Protein 2F1E (pdb70)

Solvent-accessible surface area: 7091 Å² total; per-residue (Å²): 181,69,138,24,111,10,102,15,52,40,124,79,46,68,179,132,21,50,50,135,120,41,136,34,19,9,15,20,20,1,143,4,91,3,55,8,62,36,27,4,77,3,51,33,70,48,24,79,26,29,22,65,73,50,178,71,111,126,85,122,31,108,0,0,78,53,59,106,19,104,10,140,64,70,86,55,48,135,32,103,25,65,52,111,16,95,40,84,114,10,84,11,59,7,44,0,33,4,26,0,84,110,54,51,133,36,100,3,98,9,81,70,35,105,7,113

Sequence (116 aa):
RYRVEVEVSPRFLAHQSTPDEGRYAFAYSIRIQNAGAVPARLVARHWQITDGNGRTEQVDGEGVVGEQPWLRPGEAFHYTSGVLLETEQGQMQGHYDMVADDGTEFIAPIAAFVLSRYRVEVEVSPRFLAHQSTPDEGRYAFAYSIRIQNAGAVPARLVARHWQITDGNGRTEQVDGEGVVGEQPWLRPGEAFHYTSGVLLETEQGQMQGHYDMVADDGTEFIAPIAAFVLSRYRVEVEVSPRFLAHQSTPDEGRYAFAYSIRIQNAGAVPARLVARHWQITDGNGRTEQVDGEGVVGEQPWLRPGEAFHYTSGVLLETEQGQMQGHYDMVADDGTEFIAPIAAFVLSRYRVEVEVSPRFLAHQSTPDEGRYAFAYSIRIQNAGAVPARLVARHWQITDGNGRTEQVDGEGVVGEQPWLRPGEAFHYTSGVLLETEQGQMQGHYDMVADDGTEFIAPIAAFVLSRYRVEVEVSPRFLAHQSTPDEGRYAFAYSIRIQNAGAVPARLVARHWQITDGNGRTEQVDGEGVVGEQPWLRPGEAFHYTSGVLLETEQGQMQGHYDMVADDGTEFIAPIAAFVLSRYRVEVEVSPRFLAHQSTPDEGRYAFAYSIRIQNAGAVPARLVARHWQITDGNGRTEQVDGEGVVGEQPWLRPGEAFHYTSGVLLETEQGQMQGHYDMVADDGTEFIAPIAAFVLSRYRVEVEVSPRFLAHQSTPDEGRYAFAYSIRIQNAGAVPARLVARHWQITDGNGRTEQVDGEGVVGEQPWLRPGEAFHYTSGVLLETEQGQMQGHYDMVADDGTEFIAPIAAFVLSRYRVEVEVSPRFLAHQSTPDEGRYAFAYSIRIQNAGAVPARLVARHWQITDGNGRTEQVDGEGVVGEQPWLRPGEAFHYTSGVLLETEQGQMQGHYDMVADDGTEFIAPIAAFVLSRYRVEVEVSPRFLAHQSTPDEGRYAFAYSIRIQNAGAVPARLVARHWQITDGNGRTEQVDGEGVVGEQPWLRPGEAFHYTSGVLLETEQGQMQGHYDMVADDGTEFIAPIAAFVLSRYRVEVEVSPRFLAHQSTPDEGRYAFAYSIRIQNAGAVPARLVARHWQITDGNGRTEQVDGEGVVGEQPWLRPGEAFHYTSGVLLETEQGQMQGHYDMVADDGTEFIAPIAAFVLSRYRVEVEVSPRFLAHQSTPDEGRYAFAYSIRIQNAGAVPARLVARHWQITDGNGRTEQVDGEGVVGEQPWLRPGEAFHYTSGVLLETEQGQMQGHYDMVADDGTEFIAPIAAFVLSRYRVEVEVSPRFLAHQSTPDEGRYAFAYSIRIQNAGAVPARLVARHWQITDGNGRTEQVDGEGVVGEQPWLRPGEAFHYTSGVLLETEQGQMQGHYDMVADDGTEFIAPIAAFVLSRYRVEVEVSPRFLAHQSTPDEGRYAFAYSIRIQNAGAVPARLVARHWQITDGNGRTEQVDGEGVVGEQPWLRPGEAFHYTSGVLLETEQGQMQGHYDMVADDGTEFIAPIAAFVLSRYRVEVEVSPRFLAHQSTPDEGRYAFAYSIRIQNAGAVPARLVARHWQITDGNGRTEQVDGEGVVGEQPWLRPGEAFHYTSGVLLETEQGQMQGHYDMVADDGTEFIAPIAAFVLSRYRVEVEVSPRFLAHQSTPDEGRYAFAYSIRIQNAGAVPARLVARHWQITDGNGRTEQVDGEGVVGEQPWLRPGEAFHYTSGVLLETEQGQMQGHYDMVADDGTEFIAPIAAFVLSRYRVEVEVSPRFLAHQSTPDEGRYAFAYSIRIQNAGAVPARLVARHWQITDGNGRTEQVDGEGVVGEQPWLRPGEAFHYTSGVLLETEQGQMQGHYDMVADDGTEFIAPIAAFVLSRYRVEVEVSPRFLAHQSTPDEGRYAFAYSIRIQNAGAVPARLVARHWQITDGNGRTEQVDGEGVVGEQPWLRPGEAFHYTSGVLLETEQGQMQGHYDMVADDGTEFIAPIAAFVLSRYRVEVEVSPRFLAHQSTPDEGRYAFAYSIRIQNAGAVPARLVARHWQITDGNGRTEQVDGEGVVGEQPWLRPGEAFHYTSGVLLETEQGQMQGHYDMVADDGTEFIAPIAAFVLSRYRVEVEVSPRFLAHQSTPDEGRYAFAYSIRIQNAGAVPARLVARHWQITDGNGRTEQVDGEGVVGEQPWLRPGEAFHYTSGVLLETEQGQMQGHYDMVADDGTEFIAPIAAFVLSRYRVEVEVSPRFLAHQSTPDEGRYAFAYSIRIQNAGAVPARLVARHWQITDGNGRTEQVDGEGVVGEQPWLRPGEAFHYTSGVLLETEQGQMQGHYDMVADDGTEFIAPIAAFVLS

CATH classification: 2.60.40.1470

Structure (mmCIF, N/CA/C/O backbone):
data_2F1E
#
_entry.id   2F1E
#
loop_
_atom_site.group_PDB
_atom_site.id
_atom_site.type_symbol
_atom_site.label_atom_id
_atom_site.label_alt_id
_atom_site.label_comp_id
_atom_site.label_asym_id
_atom_site.label_entity_id
_atom_site.label_seq_id
_atom_site.pdbx_PDB_ins_code
_atom_site.Cartn_x
_atom_site.Cartn_y
_atom_site.Cartn_z
_atom_site.occupancy
_atom_site.B_iso_or_equiv
_atom_site.auth_seq_id
_atom_site.auth_comp_id
_atom_site.auth_asym_id
_atom_site.auth_atom_id
_atom_site.pdbx_PDB_model_num
ATOM 1 N N . ARG A 1 6 ? 55.375 86.469 81.941 1.00 0.00 6 ARG A N 1
ATOM 2 C CA . ARG A 1 6 ? 54.072 86.766 82.606 1.00 0.00 6 ARG A CA 1
ATOM 3 C C . ARG A 1 6 ? 53.770 88.272 82.563 1.00 0.00 6 ARG A C 1
ATOM 4 O O . ARG A 1 6 ? 52.643 88.685 82.775 1.00 0.00 6 ARG A O 1
ATOM 25 N N . TYR A 1 7 ? 54.760 89.092 82.293 1.00 31.93 7 TYR A N 1
ATOM 26 C CA . TYR A 1 7 ? 54.521 90.567 82.240 1.00 29.59 7 TYR A CA 1
ATOM 27 C C . TYR A 1 7 ? 54.837 91.108 80.841 1.00 29.68 7 TYR A C 1
ATOM 28 O O . TYR A 1 7 ? 55.976 91.127 80.414 1.00 30.50 7 TYR A O 1
ATOM 46 N N . ARG A 1 8 ? 53.830 91.545 80.130 1.00 0.00 8 ARG A N 1
ATOM 47 C CA . ARG A 1 8 ? 54.047 92.090 78.756 1.00 0.00 8 ARG A CA 1
ATOM 48 C C . ARG A 1 8 ? 52.944 93.092 78.402 1.00 0.00 8 ARG A C 1
ATOM 49 O O . ARG A 1 8 ? 51.772 92.851 78.621 1.00 0.00 8 ARG A O 1
ATOM 70 N N . VAL A 1 9 ? 53.324 94.218 77.856 1.00 0.00 9 VAL A N 1
ATOM 71 C CA . VAL A 1 9 ? 52.331 95.267 77.472 1.00 0.00 9 VAL A CA 1
ATOM 72 C C . VAL A 1 9 ? 52.877 96.085 76.297 1.00 0.00 9 VAL A C 1
ATOM 73 O O . VAL A 1 9 ? 53.863 96.787 76.416 1.00 0.00 9 VAL A O 1
ATOM 86 N N . GLU A 1 10 ? 52.219 96.012 75.172 1.00 0.00 10 GLU A N 1
ATOM 87 C CA . GLU A 1 10 ? 52.641 96.786 73.969 1.00 0.00 10 GLU A CA 1
ATOM 88 C C . GLU A 1 10 ? 51.681 97.956 73.743 1.00 0.00 10 GLU A C 1
ATOM 89 O O . GLU A 1 10 ? 50.476 97.793 73.709 1.00 0.00 10 GLU A O 1
ATOM 101 N N . VAL A 1 11 ? 52.221 99.136 73.591 1.00 26.88 11 VAL A N 1
ATOM 102 C CA . VAL A 1 11 ? 51.370 100.343 73.366 1.00 26.83 11 VAL A CA 1
ATOM 103 C C . VAL A 1 11 ? 51.694 100.956 72.000 1.00 27.58 11 VAL A C 1
ATOM 104 O O . VAL A 1 11 ? 52.844 101.038 71.608 1.00 28.21 11 VAL A O 1
ATOM 117 N N . GLU A 1 12 ? 50.694 101.385 71.275 1.00 0.00 12 GLU A N 1
ATOM 118 C CA . GLU A 1 12 ? 50.936 101.994 69.933 1.00 0.00 12 GLU A CA 1
ATOM 119 C C . GLU A 1 12 ? 50.359 103.411 69.891 1.00 0.00 12 GLU A C 1
ATOM 120 O O . GLU A 1 12 ? 49.264 103.660 70.358 1.00 0.00 12 GLU A O 1
ATOM 132 N N . VAL A 1 13 ? 51.096 104.340 69.338 1.00 26.55 13 VAL A N 1
ATOM 133 C CA . VAL A 1 13 ? 50.609 105.750 69.263 1.00 26.45 13 VAL A CA 1
ATOM 134 C C . VAL A 1 13 ? 50.713 106.273 67.828 1.00 27.95 13 VAL A C 1
ATOM 135 O O . VAL A 1 13 ? 51.701 106.065 67.148 1.00 27.94 13 VAL A O 1
ATOM 148 N N . SER A 1 14 ? 49.688 106.951 67.366 1.00 0.00 14 SER A N 1
ATOM 149 C CA . SER A 1 14 ? 49.707 107.494 65.975 1.00 0.00 14 SER A CA 1
ATOM 150 C C . SER A 1 14 ? 49.409 109.004 65.981 1.00 0.00 14 SER A C 1
ATOM 151 O O . SER A 1 14 ? 48.277 109.407 66.174 1.00 0.00 14 SER A O 1
ATOM 159 N N . PRO A 1 15 ? 50.439 109.791 65.766 1.00 28.75 15 PRO A N 1
ATOM 160 C CA . PRO A 1 15 ? 50.235 111.269 65.747 1.00 30.20 15 PRO A CA 1
ATOM 161 C C . PRO A 1 15 ? 49.749 111.739 64.370 1.00 33.00 15 PRO A C 1
ATOM 162 O O . PRO A 1 15 ? 49.818 111.023 63.390 1.00 32.76 15 PRO A O 1
ATOM 173 N N . ARG A 1 16 ? 49.252 112.951 64.307 1.00 34.77 16 ARG A N 1
ATOM 174 C CA . ARG A 1 16 ? 48.743 113.512 63.017 1.00 37.64 16 ARG A CA 1
ATOM 175 C C . ARG A 1 16 ? 48.746 115.045 63.080 1.00 38.99 16 ARG A C 1
ATOM 176 O O . ARG A 1 16 ? 48.293 115.643 64.038 1.00 38.96 16 ARG A O 1
ATOM 197 N N . PHE A 1 17 ? 49.279 115.674 62.065 1.00 0.00 17 PHE A N 1
ATOM 198 C CA . PHE A 1 17 ? 49.352 117.171 62.039 1.00 0.00 17 PHE A CA 1
ATOM 199 C C . PHE A 1 17 ? 47.954 117.804 62.058 1.00 0.00 17 PHE A C 1
ATOM 200 O O . PHE A 1 17 ? 47.045 117.348 61.390 1.00 0.00 17 PHE A O 1
ATOM 217 N N . LEU A 1 18 ? 47.785 118.861 62.814 1.00 0.00 18 LEU A N 1
ATOM 218 C CA . LEU A 1 18 ? 46.457 119.549 62.880 1.00 0.00 18 LEU A CA 1
ATOM 219 C C . LEU A 1 18 ? 46.564 120.968 62.310 1.00 0.00 18 LEU A C 1
ATOM 220 O O . LEU A 1 18 ? 46.635 121.944 63.028 1.00 0.00 18 LEU A O 1
ATOM 236 N N . ALA A 1 19 ? 46.549 121.066 61.008 1.00 0.00 19 ALA A N 1
ATOM 237 C CA . ALA A 1 19 ? 46.620 122.395 60.319 1.00 0.00 19 ALA A CA 1
ATOM 238 C C . ALA A 1 19 ? 45.358 123.223 60.580 1.00 0.00 19 ALA A C 1
ATOM 239 O O . ALA A 1 19 ? 45.418 124.435 60.680 1.00 0.00 19 ALA A O 1
ATOM 246 N N . HIS A 1 20 ? 44.216 122.589 60.670 1.00 0.00 20 HIS A N 1
ATOM 247 C CA . HIS A 1 20 ? 42.951 123.356 60.901 1.00 0.00 20 HIS A CA 1
ATOM 248 C C . HIS A 1 20 ? 42.917 123.946 62.314 1.00 0.00 20 HIS A C 1
ATOM 249 O O . HIS A 1 20 ? 42.246 124.933 62.560 1.00 0.00 20 HIS A O 1
ATOM 263 N N . GLN A 1 21 ? 43.624 123.354 63.243 1.00 51.13 21 GLN A N 1
ATOM 264 C CA . GLN A 1 21 ? 43.617 123.886 64.640 1.00 51.59 21 GLN A CA 1
ATOM 265 C C . GLN A 1 21 ? 45.026 124.309 65.072 1.00 51.55 21 GLN A C 1
ATOM 266 O O . GLN A 1 21 ? 45.369 124.228 66.236 1.00 51.24 21 GLN A O 1
ATOM 280 N N . SER A 1 22 ? 45.843 124.758 64.149 1.00 52.26 22 SER A N 1
ATOM 281 C CA . SER A 1 22 ? 47.227 125.184 64.522 1.00 52.76 22 SER A CA 1
ATOM 282 C C . SER A 1 22 ? 47.750 126.257 63.559 1.00 51.68 22 SER A C 1
ATOM 283 O O . SER A 1 22 ? 47.455 126.241 62.379 1.00 52.15 22 SER A O 1
ATOM 291 N N . THR A 1 23 ? 48.546 127.169 64.056 1.00 0.00 23 THR A N 1
ATOM 292 C CA . THR A 1 23 ? 49.123 128.232 63.175 1.00 0.00 23 THR A CA 1
ATOM 293 C C . THR A 1 23 ? 50.657 128.177 63.261 1.00 0.00 23 THR A C 1
ATOM 294 O O . THR A 1 23 ? 51.253 128.756 64.147 1.00 0.00 23 THR A O 1
ATOM 305 N N . PRO A 1 24 ? 51.247 127.443 62.343 1.00 49.88 24 PRO A N 1
ATOM 306 C CA . PRO A 1 24 ? 52.733 127.303 62.375 1.00 51.02 24 PRO A CA 1
ATOM 307 C C . PRO A 1 24 ? 53.437 128.635 62.088 1.00 51.50 24 PRO A C 1
ATOM 308 O O . PRO A 1 24 ? 54.587 128.820 62.443 1.00 51.57 24 PRO A O 1
ATOM 319 N N . ASP A 1 25 ? 52.770 129.553 61.436 1.00 0.00 25 ASP A N 1
ATOM 320 C CA . ASP A 1 25 ? 53.421 130.862 61.112 1.00 0.00 25 ASP A CA 1
ATOM 321 C C . ASP A 1 25 ? 53.745 131.645 62.391 1.00 0.00 25 ASP A C 1
ATOM 322 O O . ASP A 1 25 ? 54.628 132.483 62.398 1.00 0.00 25 ASP A O 1
ATOM 331 N N . GLU A 1 26 ? 53.042 131.387 63.466 1.00 0.00 26 GLU A N 1
ATOM 332 C CA . GLU A 1 26 ? 53.321 132.128 64.737 1.00 0.00 26 GLU A CA 1
ATOM 333 C C . GLU A 1 26 ? 54.053 131.228 65.742 1.00 0.00 26 GLU A C 1
ATOM 334 O O . GLU A 1 26 ? 53.999 131.454 66.936 1.00 0.00 26 GLU A O 1
ATOM 346 N N . GLY A 1 27 ? 54.733 130.215 65.267 1.00 0.00 27 GLY A N 1
ATOM 347 C CA . GLY A 1 27 ? 55.470 129.299 66.189 1.00 0.00 27 GLY A CA 1
ATOM 348 C C . GLY A 1 27 ? 54.471 128.476 67.008 1.00 0.00 27 GLY A C 1
ATOM 349 O O . GLY A 1 27 ? 54.748 128.082 68.125 1.00 0.00 27 GLY A O 1
ATOM 353 N N . ARG A 1 28 ? 53.315 128.214 66.455 1.00 0.00 28 ARG A N 1
ATOM 354 C CA . ARG A 1 28 ? 52.290 127.414 67.188 1.00 0.00 28 ARG A CA 1
ATOM 355 C C . ARG A 1 28 ? 51.931 126.157 66.390 1.00 0.00 28 ARG A C 1
ATOM 356 O O . ARG A 1 28 ? 51.059 126.181 65.540 1.00 0.00 28 ARG A O 1
ATOM 377 N N . TYR A 1 29 ? 52.586 125.060 66.673 1.00 46.07 29 TYR A N 1
ATOM 378 C CA . TYR A 1 29 ? 52.280 123.788 65.948 1.00 43.41 29 TYR A CA 1
ATOM 379 C C . TYR A 1 29 ? 51.480 122.868 66.875 1.00 41.37 29 TYR A C 1
ATOM 380 O O . TYR A 1 29 ? 51.841 122.673 68.020 1.00 39.95 29 TYR A O 1
ATOM 398 N N . ALA A 1 30 ? 50.389 122.317 66.399 1.00 0.00 30 ALA A N 1
ATOM 399 C CA . ALA A 1 30 ? 49.565 121.431 67.280 1.00 0.00 30 ALA A CA 1
ATOM 400 C C . ALA A 1 30 ? 49.484 120.004 66.725 1.00 0.00 30 ALA A C 1
ATOM 401 O O . ALA A 1 30 ? 49.008 119.781 65.630 1.00 0.00 30 ALA A O 1
ATOM 408 N N . PHE A 1 31 ? 49.930 119.039 67.490 1.00 36.58 31 PHE A N 1
ATOM 409 C CA . PHE A 1 31 ? 49.863 117.618 67.034 1.00 36.29 31 PHE A CA 1
ATOM 410 C C . PHE A 1 31 ? 48.947 116.819 67.966 1.00 35.25 31 PHE A C 1
ATOM 411 O O . PHE A 1 31 ? 49.050 116.919 69.175 1.00 34.09 31 PHE A O 1
ATOM 428 N N . ALA A 1 32 ? 48.071 116.014 67.422 1.00 34.06 32 ALA A N 1
ATOM 429 C CA . ALA A 1 32 ? 47.166 115.188 68.278 1.00 32.35 32 ALA A CA 1
ATOM 430 C C . ALA A 1 32 ? 47.559 113.719 68.128 1.00 31.25 32 ALA A C 1
ATOM 431 O O . ALA A 1 32 ? 47.757 113.242 67.026 1.00 31.96 32 ALA A O 1
ATOM 438 N N . TYR A 1 33 ? 47.695 112.999 69.216 1.00 29.03 33 TYR A N 1
ATOM 439 C CA . TYR A 1 33 ? 48.102 111.563 69.096 1.00 27.15 33 TYR A CA 1
ATOM 440 C C . TYR A 1 33 ? 47.139 110.643 69.852 1.00 26.72 33 TYR A C 1
ATOM 441 O O . TYR A 1 33 ? 46.635 110.983 70.905 1.00 28.24 33 TYR A O 1
ATOM 459 N N . SER A 1 34 ? 46.891 109.474 69.316 1.00 0.00 34 SER A N 1
ATOM 460 C CA . SER A 1 34 ? 45.968 108.513 69.990 1.00 0.00 34 SER A CA 1
ATOM 461 C C . SER A 1 34 ? 46.783 107.406 70.662 1.00 0.00 34 SER A C 1
ATOM 462 O O . SER A 1 34 ? 47.767 106.937 70.125 1.00 0.00 34 SER A O 1
ATOM 470 N N . ILE A 1 35 ? 46.389 107.003 71.841 1.00 0.00 35 ILE A N 1
ATOM 471 C CA . ILE A 1 35 ? 47.139 105.941 72.577 1.00 0.00 35 ILE A CA 1
ATOM 472 C C . ILE A 1 35 ? 46.392 104.601 72.559 1.00 0.00 35 ILE A C 1
ATOM 473 O O . ILE A 1 35 ? 45.208 104.524 72.826 1.00 0.00 35 ILE A O 1
ATOM 489 N N . ARG A 1 36 ? 47.102 103.549 72.244 1.00 25.30 36 ARG A N 1
ATOM 490 C CA . ARG A 1 36 ? 46.485 102.191 72.199 1.00 25.64 36 ARG A CA 1
ATOM 491 C C . ARG A 1 36 ? 47.238 101.252 73.145 1.00 23.79 36 ARG A C 1
ATOM 492 O O . ARG A 1 36 ? 48.274 100.713 72.811 1.00 25.11 36 ARG A O 1
ATOM 513 N N . ILE A 1 37 ? 46.717 101.066 74.329 1.00 20.73 37 ILE A N 1
ATOM 514 C CA . ILE A 1 37 ? 47.381 100.173 75.330 1.00 18.17 37 ILE A CA 1
ATOM 515 C C . ILE A 1 37 ? 46.839 98.744 75.219 1.00 17.71 37 ILE A C 1
ATOM 516 O O . ILE A 1 37 ? 45.674 98.494 75.457 1.00 15.34 37 ILE A O 1
ATOM 532 N N . GLN A 1 38 ? 47.684 97.803 74.880 1.00 0.00 38 GLN A N 1
ATOM 533 C CA . GLN A 1 38 ? 47.236 96.380 74.776 1.00 0.00 38 GLN A CA 1
ATOM 534 C C . GLN A 1 38 ? 47.997 95.529 75.798 1.00 0.00 38 GLN A C 1
ATOM 535 O O . GLN A 1 38 ? 49.198 95.654 75.956 1.00 0.00 38 GLN A O 1
ATOM 549 N N . ASN A 1 39 ? 47.295 94.673 76.499 1.00 15.86 39 ASN A N 1
ATOM 550 C CA . ASN A 1 39 ? 47.959 93.816 77.527 1.00 17.88 39 ASN A CA 1
ATOM 551 C C . ASN A 1 39 ? 48.362 92.465 76.926 1.00 18.37 39 ASN A C 1
ATOM 552 O O . ASN A 1 39 ? 47.522 91.693 76.505 1.00 18.69 39 ASN A O 1
ATOM 563 N N . ALA A 1 40 ? 49.636 92.170 76.900 1.00 0.00 40 ALA A N 1
ATOM 564 C CA . ALA A 1 40 ? 50.095 90.859 76.348 1.00 0.00 40 ALA A CA 1
ATOM 565 C C . ALA A 1 40 ? 50.750 90.010 77.451 1.00 0.00 40 ALA A C 1
ATOM 566 O O . ALA A 1 40 ? 51.371 89.001 77.172 1.00 0.00 40 ALA A O 1
ATOM 573 N N . GLY A 1 41 ? 50.615 90.404 78.698 1.00 27.60 41 GLY A N 1
ATOM 574 C CA . GLY A 1 41 ? 51.224 89.614 79.809 1.00 28.62 41 GLY A CA 1
ATOM 575 C C . GLY A 1 41 ? 50.277 88.481 80.206 1.00 29.10 41 GLY A C 1
ATOM 576 O O . GLY A 1 41 ? 49.180 88.370 79.691 1.00 28.18 41 GLY A O 1
ATOM 580 N N . ALA A 1 42 ? 50.693 87.638 81.117 1.00 0.00 42 ALA A N 1
ATOM 581 C CA . ALA A 1 42 ? 49.822 86.507 81.554 1.00 0.00 42 ALA A CA 1
ATOM 582 C C . ALA A 1 42 ? 48.891 86.961 82.675 1.00 0.00 42 ALA A C 1
ATOM 583 O O . ALA A 1 42 ? 47.734 86.589 82.732 1.00 0.00 42 ALA A O 1
ATOM 590 N N . VAL A 1 43 ? 49.401 87.763 83.565 1.00 0.00 43 VAL A N 1
ATOM 591 C CA . VAL A 1 43 ? 48.574 88.262 84.706 1.00 0.00 43 VAL A CA 1
ATOM 592 C C . VAL A 1 43 ? 48.068 89.681 84.401 1.00 0.00 43 VAL A C 1
ATOM 593 O O . VAL A 1 43 ? 48.788 90.484 83.841 1.00 0.00 43 VAL A O 1
ATOM 606 N N . PRO A 1 44 ? 46.828 89.941 84.773 1.00 21.08 44 PRO A N 1
ATOM 607 C CA . PRO A 1 44 ? 46.258 91.298 84.499 1.00 21.01 44 PRO A CA 1
ATOM 608 C C . PRO A 1 44 ? 47.152 92.413 85.058 1.00 21.95 44 PRO A C 1
ATOM 609 O O . PRO A 1 44 ? 47.771 92.273 86.099 1.00 21.40 44 PRO A O 1
ATOM 620 N N . ALA A 1 45 ? 47.218 93.516 84.358 1.00 20.91 45 ALA A N 1
ATOM 621 C CA . ALA A 1 45 ? 48.065 94.657 84.808 1.00 19.47 45 ALA A CA 1
ATOM 622 C C . ALA A 1 45 ? 47.353 95.993 84.575 1.00 19.21 45 ALA A C 1
ATOM 623 O O . ALA A 1 45 ? 46.536 96.133 83.681 1.00 19.53 45 ALA A O 1
ATOM 630 N N . ARG A 1 46 ? 47.667 96.974 85.381 1.00 0.00 46 ARG A N 1
ATOM 631 C CA . ARG A 1 46 ? 47.028 98.313 85.230 1.00 0.00 46 ARG A CA 1
ATOM 632 C C . ARG A 1 46 ? 48.106 99.399 85.160 1.00 0.00 46 ARG A C 1
ATOM 633 O O . ARG A 1 46 ? 49.221 99.202 85.608 1.00 0.00 46 ARG A O 1
ATOM 654 N N . LEU A 1 47 ? 47.785 100.538 84.605 1.00 0.00 47 LEU A N 1
ATOM 655 C CA . LEU A 1 47 ? 48.794 101.636 84.510 1.00 0.00 47 LEU A CA 1
ATOM 656 C C . LEU A 1 47 ? 48.556 102.636 85.646 1.00 0.00 47 LEU A C 1
ATOM 657 O O . LEU A 1 47 ? 47.511 103.253 85.730 1.00 0.00 47 LEU A O 1
ATOM 673 N N . VAL A 1 48 ? 49.510 102.781 86.533 1.00 0.00 48 VAL A N 1
ATOM 674 C CA . VAL A 1 48 ? 49.333 103.719 87.686 1.00 0.00 48 VAL A CA 1
ATOM 675 C C . VAL A 1 48 ? 50.026 105.062 87.428 1.00 0.00 48 VAL A C 1
ATOM 676 O O . VAL A 1 48 ? 49.603 106.084 87.940 1.00 0.00 48 VAL A O 1
ATOM 689 N N . ALA A 1 49 ? 51.094 105.076 86.662 1.00 0.00 49 ALA A N 1
ATOM 690 C CA . ALA A 1 49 ? 51.802 106.372 86.416 1.00 0.00 49 ALA A CA 1
ATOM 691 C C . ALA A 1 49 ? 52.270 106.505 84.963 1.00 0.00 49 ALA A C 1
ATOM 692 O O . ALA A 1 49 ? 52.336 105.545 84.220 1.00 0.00 49 ALA A O 1
ATOM 699 N N . ARG A 1 50 ? 52.595 107.708 84.570 1.00 18.13 50 ARG A N 1
ATOM 700 C CA . ARG A 1 50 ? 53.069 107.969 83.177 1.00 20.89 50 ARG A CA 1
ATOM 701 C C . ARG A 1 50 ? 54.171 109.035 83.172 1.00 22.46 50 ARG A C 1
ATOM 702 O O . ARG A 1 50 ? 54.124 110.004 83.907 1.00 23.35 50 ARG A O 1
ATOM 723 N N . HIS A 1 51 ? 55.158 108.853 82.335 1.00 22.89 51 HIS A N 1
ATOM 724 C CA . HIS A 1 51 ? 56.276 109.835 82.246 1.00 23.99 51 HIS A CA 1
ATOM 725 C C . HIS A 1 51 ? 56.746 109.941 80.791 1.00 24.58 51 HIS A C 1
ATOM 726 O O . HIS A 1 51 ? 57.297 109.010 80.234 1.00 24.14 51 HIS A O 1
ATOM 740 N N . TRP A 1 52 ? 56.523 111.072 80.177 1.00 24.73 52 TRP A N 1
ATOM 741 C CA . TRP A 1 52 ? 56.937 111.270 78.757 1.00 24.73 52 TRP A CA 1
ATOM 742 C C . TRP A 1 52 ? 58.257 112.043 78.666 1.00 25.24 52 TRP A C 1
ATOM 743 O O . TRP A 1 52 ? 58.464 113.031 79.344 1.00 25.25 52 TRP A O 1
ATOM 764 N N . GLN A 1 53 ? 59.141 111.597 77.813 1.00 0.00 53 GLN A N 1
ATOM 765 C CA . GLN A 1 53 ? 60.453 112.287 77.637 1.00 0.00 53 GLN A CA 1
ATOM 766 C C . GLN A 1 53 ? 60.521 112.861 76.220 1.00 0.00 53 GLN A C 1
ATOM 767 O O . GLN A 1 53 ? 61.090 112.261 75.325 1.00 0.00 53 GLN A O 1
ATOM 781 N N . ILE A 1 54 ? 59.914 114.001 76.001 1.00 28.56 54 ILE A N 1
ATOM 782 C CA . ILE A 1 54 ? 59.908 114.603 74.630 1.00 31.69 54 ILE A CA 1
ATOM 783 C C . ILE A 1 54 ? 61.198 115.396 74.354 1.00 31.35 54 ILE A C 1
ATOM 784 O O . ILE A 1 54 ? 61.586 116.271 75.106 1.00 31.20 54 ILE A O 1
ATOM 800 N N . THR A 1 55 ? 61.848 115.099 73.259 1.00 32.39 55 THR A N 1
ATOM 801 C CA . THR A 1 55 ? 63.090 115.838 72.883 1.00 32.79 55 THR A CA 1
ATOM 802 C C . THR A 1 55 ? 62.864 116.489 71.517 1.00 33.98 55 THR A C 1
ATOM 803 O O . THR A 1 55 ? 62.423 115.854 70.577 1.00 33.62 55 THR A O 1
ATOM 814 N N . ASP A 1 56 ? 63.142 117.765 71.420 1.00 36.19 56 ASP A N 1
ATOM 815 C CA . ASP A 1 56 ? 62.922 118.489 70.136 1.00 38.66 56 ASP A CA 1
ATOM 816 C C . ASP A 1 56 ? 64.183 118.472 69.267 1.00 38.50 56 ASP A C 1
ATOM 817 O O . ASP A 1 56 ? 65.243 118.049 69.687 1.00 37.75 56 ASP A O 1
ATOM 826 N N . GLY A 1 57 ? 64.058 118.921 68.044 1.00 37.51 57 GLY A N 1
ATOM 827 C CA . GLY A 1 57 ? 65.214 118.940 67.099 1.00 38.01 57 GLY A CA 1
ATOM 828 C C . GLY A 1 57 ? 66.362 119.840 67.600 1.00 39.47 57 GLY A C 1
ATOM 829 O O . GLY A 1 57 ? 67.426 119.853 67.008 1.00 38.99 57 GLY A O 1
ATOM 833 N N . ASN A 1 58 ? 66.186 120.574 68.681 1.00 0.00 58 ASN A N 1
ATOM 834 C CA . ASN A 1 58 ? 67.307 121.432 69.183 1.00 0.00 58 ASN A CA 1
ATOM 835 C C . ASN A 1 58 ? 68.007 120.774 70.390 1.00 0.00 58 ASN A C 1
ATOM 836 O O . ASN A 1 58 ? 68.891 121.356 70.990 1.00 0.00 58 ASN A O 1
ATOM 847 N N . GLY A 1 59 ? 67.638 119.559 70.731 1.00 0.00 59 GLY A N 1
ATOM 848 C CA . GLY A 1 59 ? 68.302 118.859 71.874 1.00 0.00 59 GLY A CA 1
ATOM 849 C C . GLY A 1 59 ? 67.546 119.098 73.186 1.00 0.00 59 GLY A C 1
ATOM 850 O O . GLY A 1 59 ? 67.531 118.244 74.055 1.00 0.00 59 GLY A O 1
ATOM 854 N N . ARG A 1 60 ? 66.926 120.242 73.349 1.00 49.10 60 ARG A N 1
ATOM 855 C CA . ARG A 1 60 ? 66.183 120.516 74.625 1.00 50.05 60 ARG A CA 1
ATOM 856 C C . ARG A 1 60 ? 65.078 119.472 74.818 1.00 49.79 60 ARG A C 1
ATOM 857 O O . ARG A 1 60 ? 64.452 119.042 73.866 1.00 48.27 60 ARG A O 1
ATOM 878 N N . THR A 1 61 ? 64.843 119.051 76.039 1.00 0.00 61 THR A N 1
ATOM 879 C CA . THR A 1 61 ? 63.784 118.022 76.278 1.00 0.00 61 THR A CA 1
ATOM 880 C C . THR A 1 61 ? 62.875 118.436 77.439 1.00 0.00 61 THR A C 1
ATOM 881 O O . THR A 1 61 ? 63.295 119.131 78.346 1.00 0.00 61 THR A O 1
ATOM 892 N N . GLU A 1 62 ? 61.638 118.011 77.418 1.00 0.00 62 GLU A N 1
ATOM 893 C CA . GLU A 1 62 ? 60.697 118.372 78.520 1.00 0.00 62 GLU A CA 1
ATOM 894 C C . GLU A 1 62 ? 60.123 117.100 79.152 1.00 0.00 62 GLU A C 1
ATOM 895 O O . GLU A 1 62 ? 59.571 116.251 78.476 1.00 0.00 62 GLU A O 1
ATOM 907 N N . GLN A 1 63 ? 60.263 116.961 80.446 1.00 0.00 63 GLN A N 1
ATOM 908 C CA . GLN A 1 63 ? 59.739 115.742 81.136 1.00 0.00 63 GLN A CA 1
ATOM 909 C C . GLN A 1 63 ? 58.415 116.045 81.842 1.00 0.00 63 GLN A C 1
ATOM 910 O O . GLN A 1 63 ? 58.270 117.054 82.506 1.00 0.00 63 GLN A O 1
ATOM 924 N N . VAL A 1 64 ? 57.448 115.174 81.698 1.00 37.94 64 VAL A N 1
ATOM 925 C CA . VAL A 1 64 ? 56.124 115.399 82.354 1.00 37.05 64 VAL A CA 1
ATOM 926 C C . VAL A 1 64 ? 55.709 114.150 83.141 1.00 36.89 64 VAL A C 1
ATOM 927 O O . VAL A 1 64 ? 55.803 113.037 82.660 1.00 36.32 64 VAL A O 1
ATOM 940 N N . ASP A 1 65 ? 55.264 114.343 84.354 1.00 0.00 65 ASP A N 1
ATOM 941 C CA . ASP A 1 65 ? 54.847 113.190 85.209 1.00 0.00 65 ASP A CA 1
ATOM 942 C C . ASP A 1 65 ? 53.412 113.386 85.714 1.00 0.00 65 ASP A C 1
ATOM 943 O O . ASP A 1 65 ? 53.085 114.402 86.298 1.00 0.00 65 ASP A O 1
ATOM 952 N N . GLY A 1 66 ? 52.563 112.413 85.504 1.00 31.82 66 GLY A N 1
ATOM 953 C CA . GLY A 1 66 ? 51.152 112.522 85.979 1.00 29.07 66 GLY A CA 1
ATOM 954 C C . GLY A 1 66 ? 50.700 111.155 86.496 1.00 27.67 66 GLY A C 1
ATOM 955 O O . GLY A 1 66 ? 51.485 110.226 86.567 1.00 27.18 66 GLY A O 1
ATOM 959 N N . GLU A 1 67 ? 49.446 111.015 86.851 1.00 0.00 67 GLU A N 1
ATOM 960 C CA . GLU A 1 67 ? 48.952 109.696 87.359 1.00 0.00 67 GLU A CA 1
ATOM 961 C C . GLU A 1 67 ? 48.999 108.655 86.234 1.00 0.00 67 GLU A C 1
ATOM 962 O O . GLU A 1 67 ? 49.731 108.803 85.276 1.00 0.00 67 GLU A O 1
ATOM 974 N N . GLY A 1 68 ? 48.226 107.598 86.345 1.00 22.62 68 GLY A N 1
ATOM 975 C CA . GLY A 1 68 ? 48.226 106.538 85.286 1.00 22.36 68 GLY A CA 1
ATOM 976 C C . GLY A 1 68 ? 48.010 107.162 83.901 1.00 20.38 68 GLY A C 1
ATOM 977 O O . GLY A 1 68 ? 48.953 107.510 83.219 1.00 21.93 68 GLY A O 1
ATOM 981 N N . VAL A 1 69 ? 46.777 107.312 83.487 1.00 17.51 69 VAL A N 1
ATOM 982 C CA . VAL A 1 69 ? 46.504 107.922 82.148 1.00 15.40 69 VAL A CA 1
ATOM 983 C C . VAL A 1 69 ? 45.296 108.857 82.231 1.00 17.02 69 VAL A C 1
ATOM 984 O O . VAL A 1 69 ? 44.247 108.493 82.714 1.00 17.35 69 VAL A O 1
ATOM 997 N N . VAL A 1 70 ? 45.465 110.069 81.764 1.00 17.68 70 VAL A N 1
ATOM 998 C CA . VAL A 1 70 ? 44.374 111.107 81.781 1.00 16.81 70 VAL A CA 1
ATOM 999 C C . VAL A 1 70 ? 43.566 111.085 83.098 1.00 17.08 70 VAL A C 1
ATOM 1000 O O . VAL A 1 70 ? 42.381 111.357 83.117 1.00 16.77 70 VAL A O 1
ATOM 1013 N N . GLY A 1 71 ? 44.221 110.804 84.199 1.00 17.30 71 GLY A N 1
ATOM 1014 C CA . GLY A 1 71 ? 43.532 110.808 85.530 1.00 16.44 71 GLY A CA 1
ATOM 1015 C C . GLY A 1 71 ? 42.805 109.485 85.829 1.00 18.03 71 GLY A C 1
ATOM 1016 O O . GLY A 1 71 ? 41.910 109.455 86.656 1.00 18.29 71 GLY A O 1
ATOM 1020 N N . GLU A 1 72 ? 43.172 108.398 85.194 1.00 0.00 72 GLU A N 1
ATOM 1021 C CA . GLU A 1 72 ? 42.478 107.100 85.497 1.00 0.00 72 GLU A CA 1
ATOM 1022 C C . GLU A 1 72 ? 43.475 105.938 85.550 1.00 0.00 72 GLU A C 1
ATOM 1023 O O . GLU A 1 72 ? 44.505 105.956 84.905 1.00 0.00 72 GLU A O 1
ATOM 1035 N N . GLN A 1 73 ? 43.164 104.927 86.320 1.00 13.09 73 GLN A N 1
ATOM 1036 C CA . GLN A 1 73 ? 44.069 103.745 86.437 1.00 15.45 73 GLN A CA 1
ATOM 1037 C C . GLN A 1 73 ? 43.378 102.515 85.829 1.00 15.30 73 GLN A C 1
ATOM 1038 O O . GLN A 1 73 ? 42.902 101.654 86.545 1.00 16.40 73 GLN A O 1
ATOM 1052 N N . PRO A 1 74 ? 43.328 102.485 84.515 1.00 15.25 74 PRO A N 1
ATOM 1053 C CA . PRO A 1 74 ? 42.652 101.336 83.841 1.00 16.63 74 PRO A CA 1
ATOM 1054 C C . PRO A 1 74 ? 43.280 99.996 84.241 1.00 17.41 74 PRO A C 1
ATOM 1055 O O . PRO A 1 74 ? 44.483 99.873 84.383 1.00 17.61 74 PRO A O 1
ATOM 1066 N N . TRP A 1 75 ? 42.459 98.989 84.402 1.00 0.00 75 TRP A N 1
ATOM 1067 C CA . TRP A 1 75 ? 42.968 97.635 84.770 1.00 0.00 75 TRP A CA 1
ATOM 1068 C C . TRP A 1 75 ? 42.960 96.744 83.527 1.00 0.00 75 TRP A C 1
ATOM 1069 O O . TRP A 1 75 ? 42.078 95.926 83.345 1.00 0.00 75 TRP A O 1
ATOM 1090 N N . LEU A 1 76 ? 43.922 96.920 82.658 1.00 18.07 76 LEU A N 1
ATOM 1091 C CA . LEU A 1 76 ? 43.961 96.106 81.404 1.00 17.96 76 LEU A CA 1
ATOM 1092 C C . LEU A 1 76 ? 44.113 94.615 81.714 1.00 19.47 76 LEU A C 1
ATOM 1093 O O . LEU A 1 76 ? 45.102 94.183 82.274 1.00 20.57 76 LEU A O 1
ATOM 1109 N N . ARG A 1 77 ? 43.142 93.828 81.326 1.00 0.00 77 ARG A N 1
ATOM 1110 C CA . ARG A 1 77 ? 43.218 92.358 81.563 1.00 0.00 77 ARG A CA 1
ATOM 1111 C C . ARG A 1 77 ? 43.967 91.702 80.398 1.00 0.00 77 ARG A C 1
ATOM 1112 O O . ARG A 1 77 ? 44.050 92.277 79.329 1.00 0.00 77 ARG A O 1
ATOM 1133 N N . PRO A 1 78 ? 44.498 90.520 80.632 1.00 23.86 78 PRO A N 1
ATOM 1134 C CA . PRO A 1 78 ? 45.248 89.843 79.529 1.00 24.22 78 PRO A CA 1
ATOM 1135 C C . PRO A 1 78 ? 44.388 89.745 78.258 1.00 24.36 78 PRO A C 1
ATOM 1136 O O . PRO A 1 78 ? 43.272 89.260 78.278 1.00 22.27 78 PRO A O 1
ATOM 1147 N N . GLY A 1 79 ? 44.920 90.207 77.155 1.00 24.74 79 GLY A N 1
ATOM 1148 C CA . GLY A 1 79 ? 44.169 90.156 75.866 1.00 23.79 79 GLY A CA 1
ATOM 1149 C C . GLY A 1 79 ? 43.309 91.419 75.683 1.00 23.44 79 GLY A C 1
ATOM 1150 O O . GLY A 1 79 ? 42.894 91.731 74.582 1.00 22.44 79 GLY A O 1
ATOM 1154 N N . GLU A 1 80 ? 43.041 92.150 76.742 1.00 23.31 80 GLU A N 1
ATOM 1155 C CA . GLU A 1 80 ? 42.216 93.392 76.611 1.00 21.90 80 GLU A CA 1
ATOM 1156 C C . GLU A 1 80 ? 43.114 94.595 76.308 1.00 20.95 80 GLU A C 1
ATOM 1157 O O . GLU A 1 80 ? 44.321 94.529 76.451 1.00 19.52 80 GLU A O 1
ATOM 1169 N N . ALA A 1 81 ? 42.534 95.690 75.883 1.00 0.00 81 ALA A N 1
ATOM 1170 C CA . ALA A 1 81 ? 43.349 96.901 75.560 1.00 0.00 81 ALA A CA 1
ATOM 1171 C C . ALA A 1 81 ? 42.570 98.177 75.901 1.00 0.00 81 ALA A C 1
ATOM 1172 O O . ALA A 1 81 ? 41.355 98.209 75.845 1.00 0.00 81 ALA A O 1
ATOM 1179 N N . PHE A 1 82 ? 43.268 99.235 76.235 1.00 18.56 82 PHE A N 1
ATOM 1180 C CA . PHE A 1 82 ? 42.588 100.525 76.561 1.00 17.00 82 PHE A CA 1
ATOM 1181 C C . PHE A 1 82 ? 43.035 101.591 75.553 1.00 16.61 82 PHE A C 1
ATOM 1182 O O . PHE A 1 82 ? 44.170 101.588 75.113 1.00 15.77 82 PHE A O 1
ATOM 1199 N N . HIS A 1 83 ? 42.164 102.497 75.176 1.00 0.00 83 HIS A N 1
ATOM 1200 C CA . HIS A 1 83 ? 42.566 103.547 74.187 1.00 0.00 83 HIS A CA 1
ATOM 1201 C C . HIS A 1 83 ? 41.927 104.900 74.522 1.00 0.00 83 HIS A C 1
ATOM 1202 O O . HIS A 1 83 ? 40.773 104.979 74.902 1.00 0.00 83 HIS A O 1
ATOM 1216 N N . TYR A 1 84 ? 42.671 105.967 74.361 1.00 21.96 84 TYR A N 1
ATOM 1217 C CA . TYR A 1 84 ? 42.124 107.329 74.641 1.00 22.81 84 TYR A CA 1
ATOM 1218 C C . TYR A 1 84 ? 42.828 108.364 73.750 1.00 25.11 84 TYR A C 1
ATOM 1219 O O . TYR A 1 84 ? 43.901 108.115 73.233 1.00 26.65 84 TYR A O 1
ATOM 1237 N N . THR A 1 85 ? 42.228 109.513 73.559 1.00 26.58 85 THR A N 1
ATOM 1238 C CA . THR A 1 85 ? 42.860 110.556 72.692 1.00 26.99 85 THR A CA 1
ATOM 1239 C C . THR A 1 85 ? 43.506 111.655 73.541 1.00 28.14 85 THR A C 1
ATOM 1240 O O . THR A 1 85 ? 42.938 112.116 74.514 1.00 27.02 85 THR A O 1
ATOM 1251 N N . SER A 1 86 ? 44.692 112.076 73.174 1.00 29.06 86 SER A N 1
ATOM 1252 C CA . SER A 1 86 ? 45.388 113.148 73.948 1.00 29.05 86 SER A CA 1
ATOM 1253 C C . SER A 1 86 ? 45.770 114.307 73.019 1.00 29.43 86 SER A C 1
ATOM 1254 O O . SER A 1 86 ? 45.699 114.181 71.805 1.00 29.12 86 SER A O 1
ATOM 1262 N N . GLY A 1 87 ? 46.190 115.426 73.563 1.00 29.08 87 GLY A N 1
ATOM 1263 C CA . GLY A 1 87 ? 46.579 116.578 72.692 1.00 29.89 87 GLY A CA 1
ATOM 1264 C C . GLY A 1 87 ? 47.811 117.289 73.266 1.00 31.80 87 GLY A C 1
ATOM 1265 O O . GLY A 1 87 ? 47.817 117.727 74.400 1.00 31.40 87 GLY A O 1
ATOM 1269 N N . VAL A 1 88 ? 48.847 117.416 72.474 1.00 0.00 88 VAL A N 1
ATOM 1270 C CA . VAL A 1 88 ? 50.090 118.109 72.939 1.00 0.00 88 VAL A CA 1
ATOM 1271 C C . VAL A 1 88 ? 50.504 119.160 71.902 1.00 0.00 88 VAL A C 1
ATOM 1272 O O . VAL A 1 88 ? 50.239 119.017 70.723 1.00 0.00 88 VAL A O 1
ATOM 1285 N N . LEU A 1 89 ? 51.145 120.217 72.337 1.00 0.00 89 LEU A N 1
ATOM 1286 C CA . LEU A 1 89 ? 51.570 121.284 71.382 1.00 0.00 89 LEU A CA 1
ATOM 1287 C C . LEU A 1 89 ? 53.097 121.305 71.242 1.00 0.00 89 LEU A C 1
ATOM 1288 O O . LEU A 1 89 ? 53.817 121.080 72.196 1.00 0.00 89 LEU A O 1
ATOM 1304 N N . LEU A 1 90 ? 53.590 121.572 70.059 1.00 37.85 90 LEU A N 1
ATOM 1305 C CA . LEU A 1 90 ? 55.071 121.607 69.850 1.00 36.74 90 LEU A CA 1
ATOM 1306 C C . LEU A 1 90 ? 55.492 122.980 69.316 1.00 35.30 90 LEU A C 1
ATOM 1307 O O . LEU A 1 90 ? 54.768 123.608 68.569 1.00 35.10 90 LEU A O 1
ATOM 1323 N N . GLU A 1 91 ? 56.651 123.455 69.702 1.00 0.00 91 GLU A N 1
ATOM 1324 C CA . GLU A 1 91 ? 57.113 124.795 69.225 1.00 0.00 91 GLU A CA 1
ATOM 1325 C C . GLU A 1 91 ? 57.530 124.744 67.748 1.00 0.00 91 GLU A C 1
ATOM 1326 O O . GLU A 1 91 ? 57.520 125.751 67.065 1.00 0.00 91 GLU A O 1
ATOM 1338 N N . THR A 1 92 ? 57.903 123.587 67.253 1.00 31.63 92 THR A N 1
ATOM 1339 C CA . THR A 1 92 ? 58.326 123.492 65.821 1.00 28.98 92 THR A CA 1
ATOM 1340 C C . THR A 1 92 ? 57.495 122.441 65.078 1.00 28.33 92 THR A C 1
ATOM 1341 O O . THR A 1 92 ? 56.726 121.708 65.672 1.00 29.20 92 THR A O 1
ATOM 1352 N N . GLU A 1 93 ? 57.639 122.378 63.778 1.00 0.00 93 GLU A N 1
ATOM 1353 C CA . GLU A 1 93 ? 56.854 121.395 62.972 1.00 0.00 93 GLU A CA 1
ATOM 1354 C C . GLU A 1 93 ? 57.546 120.026 62.916 1.00 0.00 93 GLU A C 1
ATOM 1355 O O . GLU A 1 93 ? 57.105 119.142 62.204 1.00 0.00 93 GLU A O 1
ATOM 1367 N N . GLN A 1 94 ? 58.617 119.831 63.652 1.00 0.00 94 GLN A N 1
ATOM 1368 C CA . GLN A 1 94 ? 59.310 118.506 63.619 1.00 0.00 94 GLN A CA 1
ATOM 1369 C C . GLN A 1 94 ? 59.763 118.122 65.030 1.00 0.00 94 GLN A C 1
ATOM 1370 O O . GLN A 1 94 ? 60.074 118.987 65.830 1.00 0.00 94 GLN A O 1
ATOM 1384 N N . GLY A 1 95 ? 59.814 116.849 65.352 1.00 27.89 95 GLY A N 1
ATOM 1385 C CA . GLY A 1 95 ? 60.266 116.471 66.726 1.00 28.05 95 GLY A CA 1
ATOM 1386 C C . GLY A 1 95 ? 60.166 114.963 66.973 1.00 27.70 95 GLY A C 1
ATOM 1387 O O . GLY A 1 95 ? 59.451 114.244 66.304 1.00 25.89 95 GLY A O 1
ATOM 1391 N N . GLN A 1 96 ? 60.885 114.503 67.964 1.00 0.00 96 GLN A N 1
ATOM 1392 C CA . GLN A 1 96 ? 60.869 113.056 68.333 1.00 0.00 96 GLN A CA 1
ATOM 1393 C C . GLN A 1 96 ? 60.431 112.908 69.795 1.00 0.00 96 GLN A C 1
ATOM 1394 O O . GLN A 1 96 ? 60.917 113.603 70.669 1.00 0.00 96 GLN A O 1
ATOM 1408 N N . MET A 1 97 ? 59.498 112.027 70.065 1.00 0.00 97 MET A N 1
ATOM 1409 C CA . MET A 1 97 ? 59.011 111.857 71.468 1.00 0.00 97 MET A CA 1
ATOM 1410 C C . MET A 1 97 ? 59.080 110.391 71.909 1.00 0.00 97 MET A C 1
ATOM 1411 O O . MET A 1 97 ? 58.494 109.520 71.294 1.00 0.00 97 MET A O 1
ATOM 1425 N N . GLN A 1 98 ? 59.769 110.117 72.989 1.00 0.00 98 GLN A N 1
ATOM 1426 C CA . GLN A 1 98 ? 59.861 108.718 73.509 1.00 0.00 98 GLN A CA 1
ATOM 1427 C C . GLN A 1 98 ? 59.370 108.729 74.958 1.00 0.00 98 GLN A C 1
ATOM 1428 O O . GLN A 1 98 ? 59.536 109.720 75.647 1.00 0.00 98 GLN A O 1
ATOM 1442 N N . GLY A 1 99 ? 58.764 107.667 75.436 1.00 29.62 99 GLY A N 1
ATOM 1443 C CA . GLY A 1 99 ? 58.276 107.697 76.855 1.00 28.62 99 GLY A CA 1
ATOM 1444 C C . GLY A 1 99 ? 57.971 106.292 77.361 1.00 28.62 99 GLY A C 1
ATOM 1445 O O . GLY A 1 99 ? 58.055 105.327 76.634 1.00 29.22 99 GLY A O 1
ATOM 1449 N N . HIS A 1 100 ? 57.609 106.182 78.616 1.00 0.00 100 HIS A N 1
ATOM 1450 C CA . HIS A 1 100 ? 57.283 104.845 79.191 1.00 0.00 100 HIS A CA 1
ATOM 1451 C C . HIS A 1 100 ? 56.083 104.943 80.144 1.00 0.00 100 HIS A C 1
ATOM 1452 O O . HIS A 1 100 ? 55.775 105.998 80.665 1.00 0.00 100 HIS A O 1
ATOM 1466 N N . TYR A 1 101 ? 55.408 103.844 80.366 1.00 25.77 101 TYR A N 1
ATOM 1467 C CA . TYR A 1 101 ? 54.221 103.846 81.277 1.00 25.79 101 TYR A CA 1
ATOM 1468 C C . TYR A 1 101 ? 54.484 102.939 82.482 1.00 26.52 101 TYR A C 1
ATOM 1469 O O . TYR A 1 101 ? 54.837 101.787 82.319 1.00 27.05 101 TYR A O 1
ATOM 1487 N N . ASP A 1 102 ? 54.283 103.419 83.685 1.00 0.00 102 ASP A N 1
ATOM 1488 C CA . ASP A 1 102 ? 54.492 102.544 84.879 1.00 0.00 102 ASP A CA 1
ATOM 1489 C C . ASP A 1 102 ? 53.247 101.680 85.091 1.00 0.00 102 ASP A C 1
ATOM 1490 O O . ASP A 1 102 ? 52.141 102.172 85.216 1.00 0.00 102 ASP A O 1
ATOM 1499 N N . MET A 1 103 ? 53.434 100.387 85.115 1.00 0.00 103 MET A N 1
ATOM 1500 C CA . MET A 1 103 ? 52.290 99.445 85.299 1.00 0.00 103 MET A CA 1
ATOM 1501 C C . MET A 1 103 ? 52.521 98.555 86.519 1.00 0.00 103 MET A C 1
ATOM 1502 O O . MET A 1 103 ? 53.630 98.428 87.005 1.00 0.00 103 MET A O 1
ATOM 1516 N N . VAL A 1 104 ? 51.481 97.933 87.015 1.00 21.01 104 VAL A N 1
ATOM 1517 C CA . VAL A 1 104 ? 51.633 97.041 88.206 1.00 21.69 104 VAL A CA 1
ATOM 1518 C C . VAL A 1 104 ? 50.737 95.807 88.062 1.00 22.60 104 VAL A C 1
ATOM 1519 O O . VAL A 1 104 ? 49.551 95.918 87.815 1.00 22.32 104 VAL A O 1
ATOM 1532 N N . ALA A 1 105 ? 51.293 94.635 88.231 1.00 0.00 105 ALA A N 1
ATOM 1533 C CA . ALA A 1 105 ? 50.474 93.388 88.121 1.00 0.00 105 ALA A CA 1
ATOM 1534 C C . ALA A 1 105 ? 49.591 93.241 89.360 1.00 0.00 105 ALA A C 1
ATOM 1535 O O . ALA A 1 105 ? 49.772 93.935 90.343 1.00 0.00 105 ALA A O 1
ATOM 1542 N N . ASP A 1 106 ? 48.634 92.347 89.320 1.00 0.00 106 ASP A N 1
ATOM 1543 C CA . ASP A 1 106 ? 47.736 92.164 90.502 1.00 0.00 106 ASP A CA 1
ATOM 1544 C C . ASP A 1 106 ? 48.542 91.656 91.700 1.00 0.00 106 ASP A C 1
ATOM 1545 O O . ASP A 1 106 ? 48.220 91.938 92.838 1.00 0.00 106 ASP A O 1
ATOM 1554 N N . ASP A 1 107 ? 49.584 90.904 91.450 1.00 0.00 107 ASP A N 1
ATOM 1555 C CA . ASP A 1 107 ? 50.414 90.366 92.573 1.00 0.00 107 ASP A CA 1
ATOM 1556 C C . ASP A 1 107 ? 51.250 91.479 93.220 1.00 0.00 107 ASP A C 1
ATOM 1557 O O . ASP A 1 107 ? 51.827 91.287 94.276 1.00 0.00 107 ASP A O 1
ATOM 1566 N N . GLY A 1 108 ? 51.326 92.635 92.604 1.00 30.43 108 GLY A N 1
ATOM 1567 C CA . GLY A 1 108 ? 52.128 93.747 93.193 1.00 29.11 108 GLY A CA 1
ATOM 1568 C C . GLY A 1 108 ? 53.454 93.909 92.437 1.00 29.35 108 GLY A C 1
ATOM 1569 O O . GLY A 1 108 ? 54.193 94.845 92.679 1.00 30.17 108 GLY A O 1
ATOM 1573 N N . THR A 1 109 ? 53.771 93.011 91.528 1.00 0.00 109 THR A N 1
ATOM 1574 C CA . THR A 1 109 ? 55.061 93.132 90.769 1.00 0.00 109 THR A CA 1
ATOM 1575 C C . THR A 1 109 ? 55.123 94.485 90.051 1.00 0.00 109 THR A C 1
ATOM 1576 O O . THR A 1 109 ? 54.157 94.913 89.446 1.00 0.00 109 THR A O 1
ATOM 1587 N N . GLU A 1 110 ? 56.240 95.165 90.121 1.00 0.00 110 GLU A N 1
ATOM 1588 C CA . GLU A 1 110 ? 56.347 96.495 89.448 1.00 0.00 110 GLU A CA 1
ATOM 1589 C C . GLU A 1 110 ? 57.104 96.375 88.122 1.00 0.00 110 GLU A C 1
ATOM 1590 O O . GLU A 1 110 ? 58.087 95.667 88.018 1.00 0.00 110 GLU A O 1
ATOM 1602 N N . PHE A 1 111 ? 56.652 97.075 87.115 1.00 27.41 111 PHE A N 1
ATOM 1603 C CA . PHE A 1 111 ? 57.332 97.032 85.787 1.00 27.50 111 PHE A CA 1
ATOM 1604 C C . PHE A 1 111 ? 56.806 98.160 84.889 1.00 28.03 111 PHE A C 1
ATOM 1605 O O . PHE A 1 111 ? 55.657 98.551 84.970 1.00 27.72 111 PHE A O 1
ATOM 1622 N N . ILE A 1 112 ? 57.654 98.690 84.046 1.00 0.00 112 ILE A N 1
ATOM 1623 C CA . ILE A 1 112 ? 57.234 99.806 83.144 1.00 0.00 112 ILE A CA 1
ATOM 1624 C C . ILE A 1 112 ? 56.997 99.298 81.717 1.00 0.00 112 ILE A C 1
ATOM 1625 O O . ILE A 1 112 ? 57.506 98.266 81.321 1.00 0.00 112 ILE A O 1
ATOM 1641 N N . ALA A 1 113 ? 56.245 100.034 80.942 1.00 0.00 113 ALA A N 1
ATOM 1642 C CA . ALA A 1 113 ? 55.979 99.634 79.531 1.00 0.00 113 ALA A CA 1
ATOM 1643 C C . ALA A 1 113 ? 56.513 100.732 78.599 1.00 0.00 113 ALA A C 1
ATOM 1644 O O . ALA A 1 113 ? 55.852 101.727 78.374 1.00 0.00 113 ALA A O 1
ATOM 1651 N N . PRO A 1 114 ? 57.713 100.521 78.104 1.00 31.26 114 PRO A N 1
ATOM 1652 C CA . PRO A 1 114 ? 58.318 101.550 77.211 1.00 32.26 114 PRO A CA 1
ATOM 1653 C C . PRO A 1 114 ? 57.464 101.813 75.966 1.00 31.77 114 PRO A C 1
ATOM 1654 O O . PRO A 1 114 ? 56.865 100.926 75.392 1.00 33.24 114 PRO A O 1
ATOM 1665 N N . ILE A 1 115 ? 57.442 103.052 75.554 1.00 30.59 115 ILE A N 1
ATOM 1666 C CA . ILE A 1 115 ? 56.672 103.458 74.342 1.00 30.04 115 ILE A CA 1
ATOM 1667 C C . ILE A 1 115 ? 57.658 103.768 73.217 1.00 30.45 115 ILE A C 1
ATOM 1668 O O . ILE A 1 115 ? 58.527 104.618 73.356 1.00 30.15 115 ILE A O 1
ATOM 1684 N N . ALA A 1 116 ? 57.529 103.079 72.108 1.00 30.78 116 ALA A N 1
ATOM 1685 C CA . ALA A 1 116 ? 58.456 103.292 70.947 1.00 29.78 116 ALA A CA 1
ATOM 1686 C C . ALA A 1 116 ? 58.584 104.775 70.594 1.00 29.57 116 ALA A C 1
ATOM 1687 O O . ALA A 1 116 ? 57.711 105.571 70.885 1.00 28.51 116 ALA A O 1
ATOM 1694 N N . ALA A 1 117 ? 59.674 105.146 69.973 1.00 0.00 117 ALA A N 1
ATOM 1695 C CA . ALA A 1 117 ? 59.885 106.572 69.597 1.00 0.00 117 ALA A CA 1
ATOM 1696 C C . ALA A 1 117 ? 59.348 106.845 68.190 1.00 0.00 117 ALA A C 1
ATOM 1697 O O . ALA A 1 117 ? 59.805 106.270 67.221 1.00 0.00 117 ALA A O 1
ATOM 1704 N N . PHE A 1 118 ? 58.405 107.742 68.073 1.00 29.64 118 PHE A N 1
ATOM 1705 C CA . PHE A 1 118 ? 57.856 108.090 66.731 1.00 29.08 118 PHE A CA 1
ATOM 1706 C C . PHE A 1 118 ? 58.292 109.515 66.383 1.00 30.66 118 PHE A C 1
ATOM 1707 O O . PHE A 1 118 ? 58.701 110.264 67.252 1.00 30.55 118 PHE A O 1
ATOM 1724 N N . VAL A 1 119 ? 58.222 109.900 65.133 1.00 0.00 119 VAL A N 1
ATOM 1725 C CA . VAL A 1 119 ? 58.652 111.279 64.757 1.00 0.00 119 VAL A CA 1
ATOM 1726 C C . VAL A 1 119 ? 57.470 112.092 64.219 1.00 0.00 119 VAL A C 1
ATOM 1727 O O . VAL A 1 119 ? 56.512 111.550 63.700 1.00 0.00 119 VAL A O 1
ATOM 1740 N N . LEU A 1 120 ? 57.548 113.392 64.331 1.00 36.62 120 LEU A N 1
ATOM 1741 C CA . LEU A 1 120 ? 56.451 114.266 63.824 1.00 37.66 120 LEU A CA 1
ATOM 1742 C C . LEU A 1 120 ? 56.971 115.104 62.655 1.00 38.64 120 LEU A C 1
ATOM 1743 O O . LEU A 1 120 ? 58.032 115.697 62.734 1.00 37.83 120 LEU A O 1
ATOM 1759 N N . SER A 1 121 ? 56.238 115.150 61.573 1.00 0.00 121 SER A N 1
ATOM 1760 C CA . SER A 1 121 ? 56.683 115.944 60.390 1.00 0.00 121 SER A CA 1
ATOM 1761 C C . SER A 1 121 ? 55.472 116.378 59.561 1.00 0.00 121 SER A C 1
ATOM 1762 O O . SER A 1 121 ? 54.611 115.584 59.239 1.00 0.00 121 SER A O 1
ATOM 1770 N N . ARG A 1 6 ? 55.641 86.899 81.737 1.00 0.00 6 ARG A N 2
ATOM 1771 C CA . ARG A 1 6 ? 54.301 86.966 82.390 1.00 0.00 6 ARG A CA 2
ATOM 1772 C C . ARG A 1 6 ? 53.807 88.417 82.464 1.00 0.00 6 ARG A C 2
ATOM 1773 O O . ARG A 1 6 ? 52.623 88.667 82.612 1.00 0.00 6 ARG A O 2
ATOM 1794 N N . TYR A 1 7 ? 54.700 89.375 82.358 1.00 31.93 7 TYR A N 2
ATOM 1795 C CA . TYR A 1 7 ? 54.275 90.805 82.418 1.00 29.59 7 TYR A CA 2
ATOM 1796 C C . TYR A 1 7 ? 54.732 91.546 81.158 1.00 29.68 7 TYR A C 2
ATOM 1797 O O . TYR A 1 7 ? 55.882 91.915 81.019 1.00 30.50 7 TYR A O 2
ATOM 1815 N N . ARG A 1 8 ? 53.829 91.755 80.238 1.00 0.00 8 ARG A N 2
ATOM 1816 C CA . ARG A 1 8 ? 54.169 92.460 78.967 1.00 0.00 8 ARG A CA 2
ATOM 1817 C C . ARG A 1 8 ? 52.993 93.330 78.521 1.00 0.00 8 ARG A C 2
ATOM 1818 O O . ARG A 1 8 ? 51.844 92.944 78.610 1.00 0.00 8 ARG A O 2
ATOM 1839 N N . VAL A 1 9 ? 53.290 94.509 78.044 1.00 0.00 9 VAL A N 2
ATOM 1840 C CA . VAL A 1 9 ? 52.228 95.449 77.580 1.00 0.00 9 VAL A CA 2
ATOM 1841 C C . VAL A 1 9 ? 52.797 96.346 76.475 1.00 0.00 9 VAL A C 2
ATOM 1842 O O . VAL A 1 9 ? 53.678 97.153 76.704 1.00 0.00 9 VAL A O 2
ATOM 1855 N N . GLU A 1 10 ? 52.279 96.218 75.284 1.00 0.00 10 GLU A N 2
ATOM 1856 C CA . GLU A 1 10 ? 52.740 97.054 74.138 1.00 0.00 10 GLU A CA 2
ATOM 1857 C C . GLU A 1 10 ? 51.688 98.116 73.814 1.00 0.00 10 GLU A C 2
ATOM 1858 O O . GLU A 1 10 ? 50.517 97.825 73.658 1.00 0.00 10 GLU A O 2
ATOM 1870 N N . VAL A 1 11 ? 52.112 99.348 73.714 1.00 26.88 11 VAL A N 2
ATOM 1871 C CA . VAL A 1 11 ? 51.164 100.458 73.401 1.00 26.83 11 VAL A CA 2
ATOM 1872 C C . VAL A 1 11 ? 51.558 101.117 72.076 1.00 27.58 11 VAL A C 2
ATOM 1873 O O . VAL A 1 11 ? 52.726 101.315 71.796 1.00 28.21 11 VAL A O 2
ATOM 1886 N N . GLU A 1 12 ? 50.593 101.460 71.261 1.00 0.00 12 GLU A N 2
ATOM 1887 C CA . GLU A 1 12 ? 50.899 102.108 69.951 1.00 0.00 12 GLU A CA 2
ATOM 1888 C C . GLU A 1 12 ? 50.229 103.483 69.883 1.00 0.00 12 GLU A C 2
ATOM 1889 O O . GLU A 1 12 ? 49.088 103.648 70.271 1.00 0.00 12 GLU A O 2
ATOM 1901 N N . VAL A 1 13 ? 50.938 104.471 69.398 1.00 26.55 13 VAL A N 2
ATOM 1902 C CA . VAL A 1 13 ? 50.356 105.845 69.304 1.00 26.45 13 VAL A CA 2
ATOM 1903 C C . VAL A 1 13 ? 50.542 106.403 67.890 1.00 27.95 13 VAL A C 2
ATOM 1904 O O . VAL A 1 13 ? 51.586 106.252 67.284 1.00 27.94 13 VAL A O 2
ATOM 1917 N N . SER A 1 14 ? 49.526 107.044 67.364 1.00 0.00 14 SER A N 2
ATOM 1918 C CA . SER A 1 14 ? 49.623 107.613 65.986 1.00 0.00 14 SER A CA 2
ATOM 1919 C C . SER A 1 14 ? 49.291 109.115 65.995 1.00 0.00 14 SER A C 2
ATOM 1920 O O . SER A 1 14 ? 48.139 109.491 66.104 1.00 0.00 14 SER A O 2
ATOM 1928 N N . PRO A 1 15 ? 50.318 109.927 65.872 1.00 28.75 15 PRO A N 2
ATOM 1929 C CA . PRO A 1 15 ? 50.082 111.400 65.859 1.00 30.20 15 PRO A CA 2
ATOM 1930 C C . PRO A 1 15 ? 49.714 111.880 64.450 1.00 33.00 15 PRO A C 2
ATOM 1931 O O . PRO A 1 15 ? 49.881 111.176 63.473 1.00 32.76 15 PRO A O 2
ATOM 1942 N N . ARG A 1 16 ? 49.202 113.082 64.355 1.00 34.77 16 ARG A N 2
ATOM 1943 C CA . ARG A 1 16 ? 48.796 113.646 63.030 1.00 37.64 16 ARG A CA 2
ATOM 1944 C C . ARG A 1 16 ? 48.770 115.179 63.096 1.00 38.99 16 ARG A C 2
ATOM 1945 O O . ARG A 1 16 ? 48.230 115.768 64.015 1.00 38.96 16 ARG A O 2
ATOM 1966 N N . PHE A 1 17 ? 49.371 115.817 62.126 1.00 0.00 17 PHE A N 2
ATOM 1967 C CA . PHE A 1 17 ? 49.423 117.314 62.101 1.00 0.00 17 PHE A CA 2
ATOM 1968 C C . PHE A 1 17 ? 48.013 117.921 62.071 1.00 0.00 17 PHE A C 2
ATOM 1969 O O . PHE A 1 17 ? 47.132 117.433 61.388 1.00 0.00 17 PHE A O 2
ATOM 1986 N N . LEU A 1 18 ? 47.805 118.990 62.799 1.00 0.00 18 LEU A N 2
ATOM 1987 C CA . LEU A 1 18 ? 46.464 119.653 62.815 1.00 0.00 18 LEU A CA 2
ATOM 1988 C C . LEU A 1 18 ? 46.560 121.066 62.231 1.00 0.00 18 LEU A C 2
ATOM 1989 O O . LEU A 1 18 ? 46.596 122.052 62.939 1.00 0.00 18 LEU A O 2
ATOM 2005 N N . ALA A 1 19 ? 46.572 121.151 60.928 1.00 0.00 19 ALA A N 2
ATOM 2006 C CA . ALA A 1 19 ? 46.634 122.474 60.228 1.00 0.00 19 ALA A CA 2
ATOM 2007 C C . ALA A 1 19 ? 45.361 123.288 60.476 1.00 0.00 19 ALA A C 2
ATOM 2008 O O . ALA A 1 19 ? 45.407 124.500 60.578 1.00 0.00 19 ALA A O 2
ATOM 2015 N N . HIS A 1 20 ? 44.228 122.640 60.554 1.00 0.00 20 HIS A N 2
ATOM 2016 C CA . HIS A 1 20 ? 42.950 123.388 60.775 1.00 0.00 20 HIS A CA 2
ATOM 2017 C C . HIS A 1 20 ? 42.893 123.969 62.193 1.00 0.00 20 HIS A C 2
ATOM 2018 O O . HIS A 1 20 ? 42.185 124.927 62.444 1.00 0.00 20 HIS A O 2
ATOM 2032 N N . GLN A 1 21 ? 43.621 123.398 63.120 1.00 51.13 21 GLN A N 2
ATOM 2033 C CA . GLN A 1 21 ? 43.594 123.920 64.520 1.00 51.59 21 GLN A CA 2
ATOM 2034 C C . GLN A 1 21 ? 44.993 124.347 64.976 1.00 51.55 21 GLN A C 2
ATOM 2035 O O . GLN A 1 21 ? 45.340 124.201 66.135 1.00 51.24 21 GLN A O 2
ATOM 2049 N N . SER A 1 22 ? 45.799 124.872 64.084 1.00 52.26 22 SER A N 2
ATOM 2050 C CA . SER A 1 22 ? 47.173 125.304 64.486 1.00 52.76 22 SER A CA 2
ATOM 2051 C C . SER A 1 22 ? 47.718 126.371 63.530 1.00 51.68 22 SER A C 2
ATOM 2052 O O . SER A 1 22 ? 47.428 126.364 62.349 1.00 52.15 22 SER A O 2
ATOM 2060 N N . THR A 1 23 ? 48.523 127.271 64.034 1.00 0.00 23 THR A N 2
ATOM 2061 C CA . THR A 1 23 ? 49.117 128.332 63.164 1.00 0.00 23 THR A CA 2
ATOM 2062 C C . THR A 1 23 ? 50.648 128.200 63.186 1.00 0.00 23 THR A C 2
ATOM 2063 O O . THR A 1 23 ? 51.306 128.743 64.052 1.00 0.00 23 THR A O 2
ATOM 2074 N N . PRO A 1 24 ? 51.163 127.452 62.236 1.00 49.88 24 PRO A N 2
ATOM 2075 C CA . PRO A 1 24 ? 52.640 127.244 62.200 1.00 51.02 24 PRO A CA 2
ATOM 2076 C C . PRO A 1 24 ? 53.387 128.549 61.907 1.00 51.50 24 PRO A C 2
ATOM 2077 O O . PRO A 1 24 ? 54.551 128.686 62.235 1.00 51.57 24 PRO A O 2
ATOM 2088 N N . ASP A 1 25 ? 52.738 129.499 61.285 1.00 0.00 25 ASP A N 2
ATOM 2089 C CA . ASP A 1 25 ? 53.428 130.789 60.963 1.00 0.00 25 ASP A CA 2
ATOM 2090 C C . ASP A 1 25 ? 53.789 131.550 62.246 1.00 0.00 25 ASP A C 2
ATOM 2091 O O . ASP A 1 25 ? 54.678 132.382 62.244 1.00 0.00 25 ASP A O 2
ATOM 2100 N N . GLU A 1 26 ? 53.114 131.279 63.336 1.00 0.00 26 GLU A N 2
ATOM 2101 C CA . GLU A 1 26 ? 53.430 131.997 64.611 1.00 0.00 26 GLU A CA 2
ATOM 2102 C C . GLU A 1 26 ? 54.175 131.072 65.584 1.00 0.00 26 GLU A C 2
ATOM 2103 O O . GLU A 1 26 ? 54.154 131.278 66.783 1.00 0.00 26 GLU A O 2
ATOM 2115 N N . GLY A 1 27 ? 54.830 130.057 65.077 1.00 0.00 27 GLY A N 2
ATOM 2116 C CA . GLY A 1 27 ? 55.578 129.116 65.966 1.00 0.00 27 GLY A CA 2
ATOM 2117 C C . GLY A 1 27 ? 54.591 128.325 66.830 1.00 0.00 27 GLY A C 2
ATOM 2118 O O . GLY A 1 27 ? 54.914 127.901 67.925 1.00 0.00 27 GLY A O 2
ATOM 2122 N N . ARG A 1 28 ? 53.394 128.125 66.344 1.00 0.00 28 ARG A N 2
ATOM 2123 C CA . ARG A 1 28 ? 52.376 127.361 67.125 1.00 0.00 28 ARG A CA 2
ATOM 2124 C C . ARG A 1 28 ? 51.905 126.142 66.328 1.00 0.00 28 ARG A C 2
ATOM 2125 O O . ARG A 1 28 ? 50.993 126.229 65.526 1.00 0.00 28 ARG A O 2
ATOM 2146 N N . TYR A 1 29 ? 52.513 125.003 66.554 1.00 46.07 29 TYR A N 2
ATOM 2147 C CA . TYR A 1 29 ? 52.100 123.765 65.825 1.00 43.41 29 TYR A CA 2
ATOM 2148 C C . TYR A 1 29 ? 51.286 122.872 66.768 1.00 41.37 29 TYR A C 2
ATOM 2149 O O . TYR A 1 29 ? 51.640 122.689 67.918 1.00 39.95 29 TYR A O 2
ATOM 2167 N N . ALA A 1 30 ? 50.191 122.333 66.295 1.00 0.00 30 ALA A N 2
ATOM 2168 C CA . ALA A 1 30 ? 49.346 121.468 67.175 1.00 0.00 30 ALA A CA 2
ATOM 2169 C C . ALA A 1 30 ? 49.329 120.021 66.676 1.00 0.00 30 ALA A C 2
ATOM 2170 O O . ALA A 1 30 ? 48.913 119.743 65.568 1.00 0.00 30 ALA A O 2
ATOM 2177 N N . PHE A 1 31 ? 49.767 119.098 67.495 1.00 36.58 31 PHE A N 2
ATOM 2178 C CA . PHE A 1 31 ? 49.765 117.661 67.085 1.00 36.29 31 PHE A CA 2
ATOM 2179 C C . PHE A 1 31 ? 48.819 116.865 67.989 1.00 35.25 31 PHE A C 2
ATOM 2180 O O . PHE A 1 31 ? 48.887 116.964 69.200 1.00 34.09 31 PHE A O 2
ATOM 2197 N N . ALA A 1 32 ? 47.956 116.062 67.420 1.00 34.06 32 ALA A N 2
ATOM 2198 C CA . ALA A 1 32 ? 47.024 115.239 68.249 1.00 32.35 32 ALA A CA 2
ATOM 2199 C C . ALA A 1 32 ? 47.375 113.763 68.060 1.00 31.25 32 ALA A C 2
ATOM 2200 O O . ALA A 1 32 ? 47.553 113.310 66.944 1.00 31.96 32 ALA A O 2
ATOM 2207 N N . TYR A 1 33 ? 47.497 113.010 69.127 1.00 29.03 33 TYR A N 2
ATOM 2208 C CA . TYR A 1 33 ? 47.860 111.567 68.964 1.00 27.15 33 TYR A CA 2
ATOM 2209 C C . TYR A 1 33 ? 46.887 110.655 69.713 1.00 26.72 33 TYR A C 2
ATOM 2210 O O . TYR A 1 33 ? 46.386 110.995 70.768 1.00 28.24 33 TYR A O 2
ATOM 2228 N N . SER A 1 34 ? 46.628 109.492 69.171 1.00 0.00 34 SER A N 2
ATOM 2229 C CA . SER A 1 34 ? 45.699 108.535 69.839 1.00 0.00 34 SER A CA 2
ATOM 2230 C C . SER A 1 34 ? 46.516 107.449 70.540 1.00 0.00 34 SER A C 2
ATOM 2231 O O . SER A 1 34 ? 47.528 107.007 70.037 1.00 0.00 34 SER A O 2
ATOM 2239 N N . ILE A 1 35 ? 46.096 107.039 71.707 1.00 0.00 35 ILE A N 2
ATOM 2240 C CA . ILE A 1 35 ? 46.856 106.001 72.469 1.00 0.00 35 ILE A CA 2
ATOM 2241 C C . ILE A 1 35 ? 46.154 104.637 72.428 1.00 0.00 35 ILE A C 2
ATOM 2242 O O . ILE A 1 35 ? 44.964 104.521 72.653 1.00 0.00 35 ILE A O 2
ATOM 2258 N N . ARG A 1 36 ? 46.907 103.607 72.135 1.00 25.30 36 ARG A N 2
ATOM 2259 C CA . ARG A 1 36 ? 46.333 102.230 72.065 1.00 25.64 36 ARG A CA 2
ATOM 2260 C C . ARG A 1 36 ? 47.088 101.303 73.023 1.00 23.79 36 ARG A C 2
ATOM 2261 O O . ARG A 1 36 ? 48.156 100.812 72.718 1.00 25.11 36 ARG A O 2
ATOM 2282 N N . ILE A 1 37 ? 46.533 101.073 74.182 1.00 20.73 37 ILE A N 2
ATOM 2283 C CA . ILE A 1 37 ? 47.191 100.189 75.195 1.00 18.17 37 ILE A CA 2
ATOM 2284 C C . ILE A 1 37 ? 46.727 98.736 75.031 1.00 17.71 37 ILE A C 2
ATOM 2285 O O . ILE A 1 37 ? 45.567 98.425 75.210 1.00 15.34 37 ILE A O 2
ATOM 2301 N N . GLN A 1 38 ? 47.635 97.846 74.716 1.00 0.00 38 GLN A N 2
ATOM 2302 C CA . GLN A 1 38 ? 47.265 96.404 74.567 1.00 0.00 38 GLN A CA 2
ATOM 2303 C C . GLN A 1 38 ? 48.027 95.572 75.606 1.00 0.00 38 GLN A C 2
ATOM 2304 O O . GLN A 1 38 ? 49.215 95.745 75.807 1.00 0.00 38 GLN A O 2
ATOM 2318 N N . ASN A 1 39 ? 47.337 94.680 76.274 1.00 15.86 39 ASN A N 2
ATOM 2319 C CA . ASN A 1 39 ? 48.004 93.840 77.317 1.00 17.88 39 ASN A CA 2
ATOM 2320 C C . ASN A 1 39 ? 48.460 92.501 76.727 1.00 18.37 39 ASN A C 2
ATOM 2321 O O . ASN A 1 39 ? 47.653 91.698 76.298 1.00 18.69 39 ASN A O 2
ATOM 2332 N N . ALA A 1 40 ? 49.744 92.246 76.724 1.00 0.00 40 ALA A N 2
ATOM 2333 C CA . ALA A 1 40 ? 50.255 90.947 76.188 1.00 0.00 40 ALA A CA 2
ATOM 2334 C C . ALA A 1 40 ? 50.890 90.113 77.315 1.00 0.00 40 ALA A C 2
ATOM 2335 O O . ALA A 1 40 ? 51.573 89.139 77.058 1.00 0.00 40 ALA A O 2
ATOM 2342 N N . GLY A 1 41 ? 50.669 90.483 78.557 1.00 27.60 41 GLY A N 2
ATOM 2343 C CA . GLY A 1 41 ? 51.256 89.707 79.689 1.00 28.62 41 GLY A CA 2
ATOM 2344 C C . GLY A 1 41 ? 50.353 88.517 80.015 1.00 29.10 41 GLY A C 2
ATOM 2345 O O . GLY A 1 41 ? 49.365 88.278 79.346 1.00 28.18 41 GLY A O 2
ATOM 2349 N N . ALA A 1 42 ? 50.685 87.770 81.039 1.00 0.00 42 ALA A N 2
ATOM 2350 C CA . ALA A 1 42 ? 49.845 86.595 81.412 1.00 0.00 42 ALA A CA 2
ATOM 2351 C C . ALA A 1 42 ? 48.921 86.965 82.571 1.00 0.00 42 ALA A C 2
ATOM 2352 O O . ALA A 1 42 ? 47.804 86.496 82.672 1.00 0.00 42 ALA A O 2
ATOM 2359 N N . VAL A 1 43 ? 49.396 87.813 83.439 1.00 0.00 43 VAL A N 2
ATOM 2360 C CA . VAL A 1 43 ? 48.578 88.249 84.613 1.00 0.00 43 VAL A CA 2
ATOM 2361 C C . VAL A 1 43 ? 48.054 89.673 84.373 1.00 0.00 43 VAL A C 2
ATOM 2362 O O . VAL A 1 43 ? 48.754 90.500 83.822 1.00 0.00 43 VAL A O 2
ATOM 2375 N N . PRO A 1 44 ? 46.825 89.914 84.788 1.00 21.08 44 PRO A N 2
ATOM 2376 C CA . PRO A 1 44 ? 46.244 91.282 84.577 1.00 21.01 44 PRO A CA 2
ATOM 2377 C C . PRO A 1 44 ? 47.160 92.378 85.138 1.00 21.95 44 PRO A C 2
ATOM 2378 O O . PRO A 1 44 ? 47.819 92.202 86.149 1.00 21.40 44 PRO A O 2
ATOM 2389 N N . ALA A 1 45 ? 47.206 93.505 84.471 1.00 20.91 45 ALA A N 2
ATOM 2390 C CA . ALA A 1 45 ? 48.079 94.623 84.930 1.00 19.47 45 ALA A CA 2
ATOM 2391 C C . ALA A 1 45 ? 47.351 95.970 84.838 1.00 19.21 45 ALA A C 2
ATOM 2392 O O . ALA A 1 45 ? 46.476 96.171 84.013 1.00 19.53 45 ALA A O 2
ATOM 2399 N N . ARG A 1 46 ? 47.721 96.888 85.690 1.00 0.00 46 ARG A N 2
ATOM 2400 C CA . ARG A 1 46 ? 47.080 98.235 85.692 1.00 0.00 46 ARG A CA 2
ATOM 2401 C C . ARG A 1 46 ? 48.158 99.318 85.593 1.00 0.00 46 ARG A C 2
ATOM 2402 O O . ARG A 1 46 ? 49.282 99.128 86.020 1.00 0.00 46 ARG A O 2
ATOM 2423 N N . LEU A 1 47 ? 47.819 100.453 85.036 1.00 0.00 47 LEU A N 2
ATOM 2424 C CA . LEU A 1 47 ? 48.817 101.556 84.909 1.00 0.00 47 LEU A CA 2
ATOM 2425 C C . LEU A 1 47 ? 48.621 102.553 86.050 1.00 0.00 47 LEU A C 2
ATOM 2426 O O . LEU A 1 47 ? 47.575 103.162 86.176 1.00 0.00 47 LEU A O 2
ATOM 2442 N N . VAL A 1 48 ? 49.614 102.716 86.888 1.00 0.00 48 VAL A N 2
ATOM 2443 C CA . VAL A 1 48 ? 49.479 103.666 88.030 1.00 0.00 48 VAL A CA 2
ATOM 2444 C C . VAL A 1 48 ? 50.184 104.994 87.725 1.00 0.00 48 VAL A C 2
ATOM 2445 O O . VAL A 1 48 ? 49.842 106.018 88.287 1.00 0.00 48 VAL A O 2
ATOM 2458 N N . ALA A 1 49 ? 51.173 104.988 86.858 1.00 0.00 49 ALA A N 2
ATOM 2459 C CA . ALA A 1 49 ? 51.886 106.269 86.561 1.00 0.00 49 ALA A CA 2
ATOM 2460 C C . ALA A 1 49 ? 52.264 106.387 85.079 1.00 0.00 49 ALA A C 2
ATOM 2461 O O . ALA A 1 49 ? 52.261 105.426 84.337 1.00 0.00 49 ALA A O 2
ATOM 2468 N N . ARG A 1 50 ? 52.595 107.581 84.664 1.00 18.13 50 ARG A N 2
ATOM 2469 C CA . ARG A 1 50 ? 52.990 107.833 83.247 1.00 20.89 50 ARG A CA 2
ATOM 2470 C C . ARG A 1 50 ? 54.136 108.854 83.195 1.00 22.46 50 ARG A C 2
ATOM 2471 O O . ARG A 1 50 ? 54.150 109.827 83.925 1.00 23.35 50 ARG A O 2
ATOM 2492 N N . HIS A 1 51 ? 55.096 108.625 82.336 1.00 22.89 51 HIS A N 2
ATOM 2493 C CA . HIS A 1 51 ? 56.255 109.561 82.222 1.00 23.99 51 HIS A CA 2
ATOM 2494 C C . HIS A 1 51 ? 56.678 109.696 80.755 1.00 24.58 51 HIS A C 2
ATOM 2495 O O . HIS A 1 51 ? 57.144 108.755 80.143 1.00 24.14 51 HIS A O 2
ATOM 2509 N N . TRP A 1 52 ? 56.510 110.868 80.194 1.00 24.73 52 TRP A N 2
ATOM 2510 C CA . TRP A 1 52 ? 56.890 111.089 78.765 1.00 24.73 52 TRP A CA 2
ATOM 2511 C C . TRP A 1 52 ? 58.236 111.819 78.667 1.00 25.24 52 TRP A C 2
ATOM 2512 O O . TRP A 1 52 ? 58.464 112.811 79.335 1.00 25.25 52 TRP A O 2
ATOM 2533 N N . GLN A 1 53 ? 59.121 111.334 77.834 1.00 0.00 53 GLN A N 2
ATOM 2534 C CA . GLN A 1 53 ? 60.455 111.987 77.674 1.00 0.00 53 GLN A CA 2
ATOM 2535 C C . GLN A 1 53 ? 60.605 112.504 76.238 1.00 0.00 53 GLN A C 2
ATOM 2536 O O . GLN A 1 53 ? 61.259 111.891 75.414 1.00 0.00 53 GLN A O 2
ATOM 2550 N N . ILE A 1 54 ? 59.984 113.614 75.928 1.00 28.56 54 ILE A N 2
ATOM 2551 C CA . ILE A 1 54 ? 60.065 114.167 74.538 1.00 31.69 54 ILE A CA 2
ATOM 2552 C C . ILE A 1 54 ? 61.338 115.004 74.318 1.00 31.35 54 ILE A C 2
ATOM 2553 O O . ILE A 1 54 ? 61.658 115.895 75.080 1.00 31.20 54 ILE A O 2
ATOM 2569 N N . THR A 1 55 ? 62.051 114.722 73.256 1.00 32.39 55 THR A N 2
ATOM 2570 C CA . THR A 1 55 ? 63.285 115.502 72.933 1.00 32.79 55 THR A CA 2
ATOM 2571 C C . THR A 1 55 ? 63.089 116.166 71.571 1.00 33.98 55 THR A C 2
ATOM 2572 O O . THR A 1 55 ? 62.693 115.533 70.610 1.00 33.62 55 THR A O 2
ATOM 2583 N N . ASP A 1 56 ? 63.340 117.450 71.497 1.00 36.19 56 ASP A N 2
ATOM 2584 C CA . ASP A 1 56 ? 63.145 118.180 70.212 1.00 38.66 56 ASP A CA 2
ATOM 2585 C C . ASP A 1 56 ? 64.433 118.203 69.382 1.00 38.50 56 ASP A C 2
ATOM 2586 O O . ASP A 1 56 ? 65.493 117.819 69.836 1.00 37.75 56 ASP A O 2
ATOM 2595 N N . GLY A 1 57 ? 64.328 118.644 68.154 1.00 37.51 57 GLY A N 2
ATOM 2596 C CA . GLY A 1 57 ? 65.514 118.699 67.245 1.00 38.01 57 GLY A CA 2
ATOM 2597 C C . GLY A 1 57 ? 66.607 119.644 67.774 1.00 39.47 57 GLY A C 2
ATOM 2598 O O . GLY A 1 57 ? 67.696 119.682 67.228 1.00 38.99 57 GLY A O 2
ATOM 2602 N N . ASN A 1 58 ? 66.361 120.391 68.832 1.00 0.00 58 ASN A N 2
ATOM 2603 C CA . ASN A 1 58 ? 67.428 121.294 69.367 1.00 0.00 58 ASN A CA 2
ATOM 2604 C C . ASN A 1 58 ? 68.084 120.681 70.620 1.00 0.00 58 ASN A C 2
ATOM 2605 O O . ASN A 1 58 ? 68.917 121.301 71.253 1.00 0.00 58 ASN A O 2
ATOM 2616 N N . GLY A 1 59 ? 67.730 119.464 70.969 1.00 0.00 59 GLY A N 2
ATOM 2617 C CA . GLY A 1 59 ? 68.349 118.808 72.161 1.00 0.00 59 GLY A CA 2
ATOM 2618 C C . GLY A 1 59 ? 67.499 119.039 73.415 1.00 0.00 59 GLY A C 2
ATOM 2619 O O . GLY A 1 59 ? 67.491 118.222 74.316 1.00 0.00 59 GLY A O 2
ATOM 2623 N N . ARG A 1 60 ? 66.789 120.139 73.486 1.00 49.10 60 ARG A N 2
ATOM 2624 C CA . ARG A 1 60 ? 65.948 120.406 74.699 1.00 50.05 60 ARG A CA 2
ATOM 2625 C C . ARG A 1 60 ? 64.884 119.313 74.842 1.00 49.79 60 ARG A C 2
ATOM 2626 O O . ARG A 1 60 ? 64.340 118.838 73.863 1.00 48.27 60 ARG A O 2
ATOM 2647 N N . THR A 1 61 ? 64.592 118.904 76.054 1.00 0.00 61 THR A N 2
ATOM 2648 C CA . THR A 1 61 ? 63.569 117.830 76.250 1.00 0.00 61 THR A CA 2
ATOM 2649 C C . THR A 1 61 ? 62.603 118.211 77.374 1.00 0.00 61 THR A C 2
ATOM 2650 O O . THR A 1 61 ? 62.958 118.932 78.287 1.00 0.00 61 THR A O 2
ATOM 2661 N N . GLU A 1 62 ? 61.386 117.730 77.315 1.00 0.00 62 GLU A N 2
ATOM 2662 C CA . GLU A 1 62 ? 60.395 118.062 78.382 1.00 0.00 62 GLU A CA 2
ATOM 2663 C C . GLU A 1 62 ? 59.884 116.779 79.042 1.00 0.00 62 GLU A C 2
ATOM 2664 O O . GLU A 1 62 ? 59.352 115.898 78.391 1.00 0.00 62 GLU A O 2
ATOM 2676 N N . GLN A 1 63 ? 60.054 116.668 80.335 1.00 0.00 63 GLN A N 2
ATOM 2677 C CA . GLN A 1 63 ? 59.593 115.448 81.061 1.00 0.00 63 GLN A CA 2
ATOM 2678 C C . GLN A 1 63 ? 58.307 115.737 81.839 1.00 0.00 63 GLN A C 2
ATOM 2679 O O . GLN A 1 63 ? 58.186 116.749 82.503 1.00 0.00 63 GLN A O 2
ATOM 2693 N N . VAL A 1 64 ? 57.347 114.850 81.761 1.00 37.94 64 VAL A N 2
ATOM 2694 C CA . VAL A 1 64 ? 56.062 115.063 82.496 1.00 37.05 64 VAL A CA 2
ATOM 2695 C C . VAL A 1 64 ? 55.732 113.827 83.337 1.00 36.89 64 VAL A C 2
ATOM 2696 O O . VAL A 1 64 ? 55.794 112.710 82.870 1.00 36.32 64 VAL A O 2
ATOM 2709 N N . ASP A 1 65 ? 55.395 114.034 84.584 1.00 0.00 65 ASP A N 2
ATOM 2710 C CA . ASP A 1 65 ? 55.070 112.892 85.492 1.00 0.00 65 ASP A CA 2
ATOM 2711 C C . ASP A 1 65 ? 53.683 113.081 86.120 1.00 0.00 65 ASP A C 2
ATOM 2712 O O . ASP A 1 65 ? 53.393 114.109 86.704 1.00 0.00 65 ASP A O 2
ATOM 2721 N N . GLY A 1 66 ? 52.833 112.091 86.011 1.00 31.82 66 GLY A N 2
ATOM 2722 C CA . GLY A 1 66 ? 51.467 112.198 86.604 1.00 29.07 66 GLY A CA 2
ATOM 2723 C C . GLY A 1 66 ? 50.954 110.796 86.944 1.00 27.67 66 GLY A C 2
ATOM 2724 O O . GLY A 1 66 ? 51.495 109.806 86.490 1.00 27.18 66 GLY A O 2
ATOM 2728 N N . GLU A 1 67 ? 49.919 110.702 87.740 1.00 0.00 67 GLU A N 2
ATOM 2729 C CA . GLU A 1 67 ? 49.368 109.361 88.107 1.00 0.00 67 GLU A CA 2
ATOM 2730 C C . GLU A 1 67 ? 48.049 109.113 87.366 1.00 0.00 67 GLU A C 2
ATOM 2731 O O . GLU A 1 67 ? 47.384 110.039 86.952 1.00 0.00 67 GLU A O 2
ATOM 2743 N N . GLY A 1 68 ? 47.657 107.868 87.219 1.00 22.62 68 GLY A N 2
ATOM 2744 C CA . GLY A 1 68 ? 46.367 107.539 86.528 1.00 22.36 68 GLY A CA 2
ATOM 2745 C C . GLY A 1 68 ? 46.239 108.277 85.186 1.00 20.38 68 GLY A C 2
ATOM 2746 O O . GLY A 1 68 ? 45.832 109.421 85.139 1.00 21.93 68 GLY A O 2
ATOM 2750 N N . VAL A 1 69 ? 46.586 107.627 84.095 1.00 17.51 69 VAL A N 2
ATOM 2751 C CA . VAL A 1 69 ? 46.492 108.277 82.736 1.00 15.40 69 VAL A CA 2
ATOM 2752 C C . VAL A 1 69 ? 45.160 109.015 82.556 1.00 17.02 69 VAL A C 2
ATOM 2753 O O . VAL A 1 69 ? 44.106 108.507 82.868 1.00 17.35 69 VAL A O 2
ATOM 2766 N N . VAL A 1 70 ? 45.237 110.232 82.068 1.00 17.68 70 VAL A N 2
ATOM 2767 C CA . VAL A 1 70 ? 44.028 111.101 81.850 1.00 16.81 70 VAL A CA 2
ATOM 2768 C C . VAL A 1 70 ? 43.036 110.991 83.026 1.00 17.08 70 VAL A C 2
ATOM 2769 O O . VAL A 1 70 ? 41.834 111.060 82.855 1.00 16.77 70 VAL A O 2
ATOM 2782 N N . GLY A 1 71 ? 43.556 110.857 84.221 1.00 17.30 71 GLY A N 2
ATOM 2783 C CA . GLY A 1 71 ? 42.690 110.783 85.439 1.00 16.44 71 GLY A CA 2
ATOM 2784 C C . GLY A 1 71 ? 42.147 109.368 85.687 1.00 18.03 71 GLY A C 2
ATOM 2785 O O . GLY A 1 71 ? 41.155 109.209 86.377 1.00 18.29 71 GLY A O 2
ATOM 2789 N N . GLU A 1 72 ? 42.771 108.341 85.155 1.00 0.00 72 GLU A N 2
ATOM 2790 C CA . GLU A 1 72 ? 42.244 106.959 85.409 1.00 0.00 72 GLU A CA 2
ATOM 2791 C C . GLU A 1 72 ? 43.360 105.906 85.460 1.00 0.00 72 GLU A C 2
ATOM 2792 O O . GLU A 1 72 ? 44.422 106.051 84.877 1.00 0.00 72 GLU A O 2
ATOM 2804 N N . GLN A 1 73 ? 43.090 104.838 86.163 1.00 13.09 73 GLN A N 2
ATOM 2805 C CA . GLN A 1 73 ? 44.059 103.713 86.299 1.00 15.45 73 GLN A CA 2
ATOM 2806 C C . GLN A 1 73 ? 43.432 102.450 85.685 1.00 15.30 73 GLN A C 2
ATOM 2807 O O . GLN A 1 73 ? 43.004 101.561 86.396 1.00 16.40 73 GLN A O 2
ATOM 2821 N N . PRO A 1 74 ? 43.365 102.431 84.370 1.00 15.25 74 PRO A N 2
ATOM 2822 C CA . PRO A 1 74 ? 42.730 101.258 83.691 1.00 16.63 74 PRO A CA 2
ATOM 2823 C C . PRO A 1 74 ? 43.355 99.925 84.126 1.00 17.41 74 PRO A C 2
ATOM 2824 O O . PRO A 1 74 ? 44.557 99.798 84.265 1.00 17.61 74 PRO A O 2
ATOM 2835 N N . TRP A 1 75 ? 42.525 98.928 84.310 1.00 0.00 75 TRP A N 2
ATOM 2836 C CA . TRP A 1 75 ? 43.017 97.576 84.710 1.00 0.00 75 TRP A CA 2
ATOM 2837 C C . TRP A 1 75 ? 43.034 96.678 83.470 1.00 0.00 75 TRP A C 2
ATOM 2838 O O . TRP A 1 75 ? 42.161 95.851 83.282 1.00 0.00 75 TRP A O 2
ATOM 2859 N N . LEU A 1 76 ? 44.003 96.859 82.610 1.00 18.07 76 LEU A N 2
ATOM 2860 C CA . LEU A 1 76 ? 44.058 96.042 81.359 1.00 17.96 76 LEU A CA 2
ATOM 2861 C C . LEU A 1 76 ? 44.219 94.553 81.673 1.00 19.47 76 LEU A C 2
ATOM 2862 O O . LEU A 1 76 ? 45.212 94.125 82.229 1.00 20.57 76 LEU A O 2
ATOM 2878 N N . ARG A 1 77 ? 43.247 93.764 81.295 1.00 0.00 77 ARG A N 2
ATOM 2879 C CA . ARG A 1 77 ? 43.323 92.295 81.537 1.00 0.00 77 ARG A CA 2
ATOM 2880 C C . ARG A 1 77 ? 44.090 91.638 80.386 1.00 0.00 77 ARG A C 2
ATOM 2881 O O . ARG A 1 77 ? 44.188 92.208 79.316 1.00 0.00 77 ARG A O 2
ATOM 2902 N N . PRO A 1 78 ? 44.620 90.458 80.633 1.00 23.86 78 PRO A N 2
ATOM 2903 C CA . PRO A 1 78 ? 45.386 89.777 79.542 1.00 24.22 78 PRO A CA 2
ATOM 2904 C C . PRO A 1 78 ? 44.539 89.666 78.264 1.00 24.36 78 PRO A C 2
ATOM 2905 O O . PRO A 1 78 ? 43.435 89.156 78.273 1.00 22.27 78 PRO A O 2
ATOM 2916 N N . GLY A 1 79 ? 45.070 90.146 77.169 1.00 24.74 79 GLY A N 2
ATOM 2917 C CA . GLY A 1 79 ? 44.332 90.085 75.872 1.00 23.79 79 GLY A CA 2
ATOM 2918 C C . GLY A 1 79 ? 43.452 91.333 75.687 1.00 23.44 79 GLY A C 2
ATOM 2919 O O . GLY A 1 79 ? 43.044 91.642 74.584 1.00 22.44 79 GLY A O 2
ATOM 2923 N N . GLU A 1 80 ? 43.160 92.055 76.747 1.00 23.31 80 GLU A N 2
ATOM 2924 C CA . GLU A 1 80 ? 42.313 93.282 76.613 1.00 21.90 80 GLU A CA 2
ATOM 2925 C C . GLU A 1 80 ? 43.191 94.504 76.326 1.00 20.95 80 GLU A C 2
ATOM 2926 O O . GLU A 1 80 ? 44.396 94.466 76.491 1.00 19.52 80 GLU A O 2
ATOM 2938 N N . ALA A 1 81 ? 42.593 95.584 75.886 1.00 0.00 81 ALA A N 2
ATOM 2939 C CA . ALA A 1 81 ? 43.382 96.812 75.572 1.00 0.00 81 ALA A CA 2
ATOM 2940 C C . ALA A 1 81 ? 42.556 98.069 75.877 1.00 0.00 81 ALA A C 2
ATOM 2941 O O . ALA A 1 81 ? 41.344 98.066 75.772 1.00 0.00 81 ALA A O 2
ATOM 2948 N N . PHE A 1 82 ? 43.209 99.148 76.232 1.00 18.56 82 PHE A N 2
ATOM 2949 C CA . PHE A 1 82 ? 42.477 100.419 76.522 1.00 17.00 82 PHE A CA 2
ATOM 2950 C C . PHE A 1 82 ? 42.928 101.490 75.522 1.00 16.61 82 PHE A C 2
ATOM 2951 O O . PHE A 1 82 ? 44.073 101.510 75.115 1.00 15.77 82 PHE A O 2
ATOM 2968 N N . HIS A 1 83 ? 42.048 102.373 75.114 1.00 0.00 83 HIS A N 2
ATOM 2969 C CA . HIS A 1 83 ? 42.457 103.426 74.129 1.00 0.00 83 HIS A CA 2
ATOM 2970 C C . HIS A 1 83 ? 41.763 104.762 74.419 1.00 0.00 83 HIS A C 2
ATOM 2971 O O . HIS A 1 83 ? 40.592 104.811 74.746 1.00 0.00 83 HIS A O 2
ATOM 2985 N N . TYR A 1 84 ? 42.482 105.848 74.272 1.00 21.96 84 TYR A N 2
ATOM 2986 C CA . TYR A 1 84 ? 41.885 107.197 74.503 1.00 22.81 84 TYR A CA 2
ATOM 2987 C C . TYR A 1 84 ? 42.591 108.226 73.607 1.00 25.11 84 TYR A C 2
ATOM 2988 O O . TYR A 1 84 ? 43.685 107.991 73.129 1.00 26.65 84 TYR A O 2
ATOM 3006 N N . THR A 1 85 ? 41.971 109.354 73.365 1.00 26.58 85 THR A N 2
ATOM 3007 C CA . THR A 1 85 ? 42.604 110.385 72.485 1.00 26.99 85 THR A CA 2
ATOM 3008 C C . THR A 1 85 ? 43.200 111.524 73.318 1.00 28.14 85 THR A C 2
ATOM 3009 O O . THR A 1 85 ? 42.614 111.974 74.283 1.00 27.02 85 THR A O 2
ATOM 3020 N N . SER A 1 86 ? 44.366 111.992 72.941 1.00 29.06 86 SER A N 2
ATOM 3021 C CA . SER A 1 86 ? 45.012 113.106 73.698 1.00 29.05 86 SER A CA 2
ATOM 3022 C C . SER A 1 86 ? 45.319 114.273 72.752 1.00 29.43 86 SER A C 2
ATOM 3023 O O . SER A 1 86 ? 45.290 114.119 71.541 1.00 29.12 86 SER A O 2
ATOM 3031 N N . GLY A 1 87 ? 45.627 115.433 73.285 1.00 29.08 87 GLY A N 2
ATOM 3032 C CA . GLY A 1 87 ? 45.939 116.598 72.403 1.00 29.89 87 GLY A CA 2
ATOM 3033 C C . GLY A 1 87 ? 47.032 117.462 73.040 1.00 31.80 87 GLY A C 2
ATOM 3034 O O . GLY A 1 87 ? 46.872 117.983 74.128 1.00 31.40 87 GLY A O 2
ATOM 3038 N N . VAL A 1 88 ? 48.138 117.620 72.358 1.00 0.00 88 VAL A N 2
ATOM 3039 C CA . VAL A 1 88 ? 49.254 118.455 72.901 1.00 0.00 88 VAL A CA 2
ATOM 3040 C C . VAL A 1 88 ? 49.774 119.403 71.814 1.00 0.00 88 VAL A C 2
ATOM 3041 O O . VAL A 1 88 ? 49.673 119.121 70.635 1.00 0.00 88 VAL A O 2
ATOM 3054 N N . LEU A 1 89 ? 50.324 120.526 72.205 1.00 0.00 89 LEU A N 2
ATOM 3055 C CA . LEU A 1 89 ? 50.846 121.497 71.195 1.00 0.00 89 LEU A CA 2
ATOM 3056 C C . LEU A 1 89 ? 52.379 121.524 71.218 1.00 0.00 89 LEU A C 2
ATOM 3057 O O . LEU A 1 89 ? 52.992 121.417 72.263 1.00 0.00 89 LEU A O 2
ATOM 3073 N N . LEU A 1 90 ? 52.998 121.661 70.071 1.00 37.85 90 LEU A N 2
ATOM 3074 C CA . LEU A 1 90 ? 54.492 121.687 70.025 1.00 36.74 90 LEU A CA 2
ATOM 3075 C C . LEU A 1 90 ? 54.980 122.968 69.343 1.00 35.30 90 LEU A C 2
ATOM 3076 O O . LEU A 1 90 ? 54.377 123.436 68.395 1.00 35.10 90 LEU A O 2
ATOM 3092 N N . GLU A 1 91 ? 56.065 123.537 69.805 1.00 0.00 91 GLU A N 2
ATOM 3093 C CA . GLU A 1 91 ? 56.591 124.785 69.166 1.00 0.00 91 GLU A CA 2
ATOM 3094 C C . GLU A 1 91 ? 57.421 124.432 67.925 1.00 0.00 91 GLU A C 2
ATOM 3095 O O . GLU A 1 91 ? 57.604 125.242 67.037 1.00 0.00 91 GLU A O 2
ATOM 3107 N N . THR A 1 92 ? 57.925 123.225 67.869 1.00 31.63 92 THR A N 2
ATOM 3108 C CA . THR A 1 92 ? 58.749 122.793 66.705 1.00 28.98 92 THR A CA 2
ATOM 3109 C C . THR A 1 92 ? 57.895 121.967 65.736 1.00 28.33 92 THR A C 2
ATOM 3110 O O . THR A 1 92 ? 57.161 121.091 66.155 1.00 29.20 92 THR A O 2
ATOM 3121 N N . GLU A 1 93 ? 57.975 122.230 64.453 1.00 0.00 93 GLU A N 2
ATOM 3122 C CA . GLU A 1 93 ? 57.148 121.441 63.483 1.00 0.00 93 GLU A CA 2
ATOM 3123 C C . GLU A 1 93 ? 57.738 120.035 63.278 1.00 0.00 93 GLU A C 2
ATOM 3124 O O . GLU A 1 93 ? 57.123 119.190 62.653 1.00 0.00 93 GLU A O 2
ATOM 3136 N N . GLN A 1 94 ? 58.907 119.770 63.810 1.00 0.00 94 GLN A N 2
ATOM 3137 C CA . GLN A 1 94 ? 59.515 118.413 63.659 1.00 0.00 94 GLN A CA 2
ATOM 3138 C C . GLN A 1 94 ? 60.143 117.998 64.993 1.00 0.00 94 GLN A C 2
ATOM 3139 O O . GLN A 1 94 ? 60.627 118.845 65.722 1.00 0.00 94 GLN A O 2
ATOM 3153 N N . GLY A 1 95 ? 60.152 116.727 65.338 1.00 27.89 95 GLY A N 2
ATOM 3154 C CA . GLY A 1 95 ? 60.774 116.352 66.648 1.00 28.05 95 GLY A CA 2
ATOM 3155 C C . GLY A 1 95 ? 60.665 114.853 66.947 1.00 27.70 95 GLY A C 2
ATOM 3156 O O . GLY A 1 95 ? 59.966 114.111 66.287 1.00 25.89 95 GLY A O 2
ATOM 3160 N N . GLN A 1 96 ? 61.369 114.426 67.968 1.00 0.00 96 GLN A N 2
ATOM 3161 C CA . GLN A 1 96 ? 61.352 112.988 68.384 1.00 0.00 96 GLN A CA 2
ATOM 3162 C C . GLN A 1 96 ? 60.744 112.871 69.785 1.00 0.00 96 GLN A C 2
ATOM 3163 O O . GLN A 1 96 ? 61.128 113.587 70.690 1.00 0.00 96 GLN A O 2
ATOM 3177 N N . MET A 1 97 ? 59.793 111.990 69.970 1.00 0.00 97 MET A N 2
ATOM 3178 C CA . MET A 1 97 ? 59.158 111.850 71.317 1.00 0.00 97 MET A CA 2
ATOM 3179 C C . MET A 1 97 ? 59.197 110.397 71.803 1.00 0.00 97 MET A C 2
ATOM 3180 O O . MET A 1 97 ? 58.661 109.506 71.172 1.00 0.00 97 MET A O 2
ATOM 3194 N N . GLN A 1 98 ? 59.811 110.155 72.936 1.00 0.00 98 GLN A N 2
ATOM 3195 C CA . GLN A 1 98 ? 59.877 108.772 73.500 1.00 0.00 98 GLN A CA 2
ATOM 3196 C C . GLN A 1 98 ? 59.305 108.797 74.917 1.00 0.00 98 GLN A C 2
ATOM 3197 O O . GLN A 1 98 ? 59.358 109.819 75.580 1.00 0.00 98 GLN A O 2
ATOM 3211 N N . GLY A 1 99 ? 58.753 107.706 75.396 1.00 29.62 99 GLY A N 2
ATOM 3212 C CA . GLY A 1 99 ? 58.183 107.734 76.782 1.00 28.62 99 GLY A CA 2
ATOM 3213 C C . GLY A 1 99 ? 58.037 106.323 77.343 1.00 28.62 99 GLY A C 2
ATOM 3214 O O . GLY A 1 99 ? 58.287 105.344 76.669 1.00 29.22 99 GLY A O 2
ATOM 3218 N N . HIS A 1 100 ? 57.625 106.221 78.582 1.00 0.00 100 HIS A N 2
ATOM 3219 C CA . HIS A 1 100 ? 57.442 104.881 79.208 1.00 0.00 100 HIS A CA 2
ATOM 3220 C C . HIS A 1 100 ? 56.144 104.865 80.023 1.00 0.00 100 HIS A C 2
ATOM 3221 O O . HIS A 1 100 ? 55.641 105.899 80.424 1.00 0.00 100 HIS A O 2
ATOM 3235 N N . TYR A 1 101 ? 55.601 103.702 80.264 1.00 25.77 101 TYR A N 2
ATOM 3236 C CA . TYR A 1 101 ? 54.331 103.606 81.047 1.00 25.79 101 TYR A CA 2
ATOM 3237 C C . TYR A 1 101 ? 54.575 102.840 82.348 1.00 26.52 101 TYR A C 2
ATOM 3238 O O . TYR A 1 101 ? 55.064 101.728 82.328 1.00 27.05 101 TYR A O 2
ATOM 3256 N N . ASP A 1 102 ? 54.205 103.394 83.476 1.00 0.00 102 ASP A N 2
ATOM 3257 C CA . ASP A 1 102 ? 54.386 102.657 84.762 1.00 0.00 102 ASP A CA 2
ATOM 3258 C C . ASP A 1 102 ? 53.174 101.750 84.983 1.00 0.00 102 ASP A C 2
ATOM 3259 O O . ASP A 1 102 ? 52.048 102.201 85.072 1.00 0.00 102 ASP A O 2
ATOM 3268 N N . MET A 1 103 ? 53.416 100.469 85.057 1.00 0.00 103 MET A N 2
ATOM 3269 C CA . MET A 1 103 ? 52.312 99.488 85.254 1.00 0.00 103 MET A CA 2
ATOM 3270 C C . MET A 1 103 ? 52.559 98.655 86.513 1.00 0.00 103 MET A C 2
ATOM 3271 O O . MET A 1 103 ? 53.669 98.572 87.005 1.00 0.00 103 MET A O 2
ATOM 3285 N N . VAL A 1 104 ? 51.530 98.039 87.034 1.00 21.01 104 VAL A N 2
ATOM 3286 C CA . VAL A 1 104 ? 51.692 97.203 88.263 1.00 21.69 104 VAL A CA 2
ATOM 3287 C C . VAL A 1 104 ? 50.869 95.919 88.138 1.00 22.60 104 VAL A C 2
ATOM 3288 O O . VAL A 1 104 ? 49.691 95.956 87.835 1.00 22.32 104 VAL A O 2
ATOM 3301 N N . ALA A 1 105 ? 51.478 94.787 88.384 1.00 0.00 105 ALA A N 2
ATOM 3302 C CA . ALA A 1 105 ? 50.729 93.496 88.295 1.00 0.00 105 ALA A CA 2
ATOM 3303 C C . ALA A 1 105 ? 49.729 93.402 89.447 1.00 0.00 105 ALA A C 2
ATOM 3304 O O . ALA A 1 105 ? 49.807 94.147 90.406 1.00 0.00 105 ALA A O 2
ATOM 3311 N N . ASP A 1 106 ? 48.787 92.496 89.358 1.00 0.00 106 ASP A N 2
ATOM 3312 C CA . ASP A 1 106 ? 47.776 92.361 90.451 1.00 0.00 106 ASP A CA 2
ATOM 3313 C C . ASP A 1 106 ? 48.461 91.937 91.753 1.00 0.00 106 ASP A C 2
ATOM 3314 O O . ASP A 1 106 ? 47.991 92.236 92.835 1.00 0.00 106 ASP A O 2
ATOM 3323 N N . ASP A 1 107 ? 49.564 91.237 91.656 1.00 0.00 107 ASP A N 2
ATOM 3324 C CA . ASP A 1 107 ? 50.279 90.782 92.888 1.00 0.00 107 ASP A CA 2
ATOM 3325 C C . ASP A 1 107 ? 51.108 91.918 93.503 1.00 0.00 107 ASP A C 2
ATOM 3326 O O . ASP A 1 107 ? 51.647 91.775 94.585 1.00 0.00 107 ASP A O 2
ATOM 3335 N N . GLY A 1 108 ? 51.218 93.042 92.834 1.00 30.43 108 GLY A N 2
ATOM 3336 C CA . GLY A 1 108 ? 52.015 94.172 93.395 1.00 29.11 108 GLY A CA 2
ATOM 3337 C C . GLY A 1 108 ? 53.362 94.292 92.670 1.00 29.35 108 GLY A C 2
ATOM 3338 O O . GLY A 1 108 ? 54.099 95.236 92.888 1.00 30.17 108 GLY A O 2
ATOM 3342 N N . THR A 1 109 ? 53.699 93.351 91.812 1.00 0.00 109 THR A N 2
ATOM 3343 C CA . THR A 1 109 ? 55.009 93.434 91.085 1.00 0.00 109 THR A CA 2
ATOM 3344 C C . THR A 1 109 ? 55.088 94.746 90.296 1.00 0.00 109 THR A C 2
ATOM 3345 O O . THR A 1 109 ? 54.138 95.135 89.642 1.00 0.00 109 THR A O 2
ATOM 3356 N N . GLU A 1 110 ? 56.201 95.436 90.359 1.00 0.00 110 GLU A N 2
ATOM 3357 C CA . GLU A 1 110 ? 56.317 96.727 89.614 1.00 0.00 110 GLU A CA 2
ATOM 3358 C C . GLU A 1 110 ? 57.124 96.543 88.324 1.00 0.00 110 GLU A C 2
ATOM 3359 O O . GLU A 1 110 ? 58.124 95.852 88.295 1.00 0.00 110 GLU A O 2
ATOM 3371 N N . PHE A 1 111 ? 56.691 97.171 87.262 1.00 27.41 111 PHE A N 2
ATOM 3372 C CA . PHE A 1 111 ? 57.415 97.065 85.961 1.00 27.50 111 PHE A CA 2
ATOM 3373 C C . PHE A 1 111 ? 56.928 98.165 85.007 1.00 28.03 111 PHE A C 2
ATOM 3374 O O . PHE A 1 111 ? 55.768 98.531 85.003 1.00 27.72 111 PHE A O 2
ATOM 3391 N N . ILE A 1 112 ? 57.821 98.704 84.216 1.00 0.00 112 ILE A N 2
ATOM 3392 C CA . ILE A 1 112 ? 57.438 99.799 83.274 1.00 0.00 112 ILE A CA 2
ATOM 3393 C C . ILE A 1 112 ? 57.272 99.258 81.848 1.00 0.00 112 ILE A C 2
ATOM 3394 O O . ILE A 1 112 ? 57.823 98.236 81.490 1.00 0.00 112 ILE A O 2
ATOM 3410 N N . ALA A 1 113 ? 56.528 99.961 81.033 1.00 0.00 113 ALA A N 2
ATOM 3411 C CA . ALA A 1 113 ? 56.325 99.532 79.620 1.00 0.00 113 ALA A CA 2
ATOM 3412 C C . ALA A 1 113 ? 56.842 100.638 78.687 1.00 0.00 113 ALA A C 2
ATOM 3413 O O . ALA A 1 113 ? 56.151 101.606 78.436 1.00 0.00 113 ALA A O 2
ATOM 3420 N N . PRO A 1 114 ? 58.058 100.466 78.220 1.00 31.26 114 PRO A N 2
ATOM 3421 C CA . PRO A 1 114 ? 58.646 101.507 77.328 1.00 32.26 114 PRO A CA 2
ATOM 3422 C C . PRO A 1 114 ? 57.804 101.736 76.068 1.00 31.77 114 PRO A C 2
ATOM 3423 O O . PRO A 1 114 ? 57.240 100.827 75.491 1.00 33.24 114 PRO A O 2
ATOM 3434 N N . ILE A 1 115 ? 57.751 102.972 75.646 1.00 30.59 115 ILE A N 2
ATOM 3435 C CA . ILE A 1 115 ? 56.985 103.345 74.419 1.00 30.04 115 ILE A CA 2
ATOM 3436 C C . ILE A 1 115 ? 57.976 103.699 73.310 1.00 30.45 115 ILE A C 2
ATOM 3437 O O . ILE A 1 115 ? 58.810 104.578 73.469 1.00 30.15 115 ILE A O 2
ATOM 3453 N N . ALA A 1 116 ? 57.889 103.016 72.193 1.00 30.78 116 ALA A N 2
ATOM 3454 C CA . ALA A 1 116 ? 58.825 103.275 71.048 1.00 29.78 116 ALA A CA 2
ATOM 3455 C C . ALA A 1 116 ? 58.927 104.770 70.735 1.00 29.57 116 ALA A C 2
ATOM 3456 O O . ALA A 1 116 ? 58.194 105.579 71.271 1.00 28.51 116 ALA A O 2
ATOM 3463 N N . ALA A 1 117 ? 59.843 105.137 69.875 1.00 0.00 117 ALA A N 2
ATOM 3464 C CA . ALA A 1 117 ? 60.017 106.574 69.525 1.00 0.00 117 ALA A CA 2
ATOM 3465 C C . ALA A 1 117 ? 59.374 106.886 68.173 1.00 0.00 117 ALA A C 2
ATOM 3466 O O . ALA A 1 117 ? 59.737 106.321 67.158 1.00 0.00 117 ALA A O 2
ATOM 3473 N N . PHE A 1 118 ? 58.451 107.808 68.152 1.00 29.64 118 PHE A N 2
ATOM 3474 C CA . PHE A 1 118 ? 57.806 108.201 66.866 1.00 29.08 118 PHE A CA 2
ATOM 3475 C C . PHE A 1 118 ? 58.257 109.618 66.521 1.00 30.66 118 PHE A C 2
ATOM 3476 O O . PHE A 1 118 ? 58.655 110.370 67.392 1.00 30.55 118 PHE A O 2
ATOM 3493 N N . VAL A 1 119 ? 58.216 109.994 65.268 1.00 0.00 119 VAL A N 2
ATOM 3494 C CA . VAL A 1 119 ? 58.662 111.369 64.891 1.00 0.00 119 VAL A CA 2
ATOM 3495 C C . VAL A 1 119 ? 57.494 112.177 64.327 1.00 0.00 119 VAL A C 2
ATOM 3496 O O . VAL A 1 119 ? 56.539 111.633 63.805 1.00 0.00 119 VAL A O 2
ATOM 3509 N N . LEU A 1 120 ? 57.578 113.476 64.427 1.00 36.62 120 LEU A N 2
ATOM 3510 C CA . LEU A 1 120 ? 56.493 114.349 63.897 1.00 37.66 120 LEU A CA 2
ATOM 3511 C C . LEU A 1 120 ? 57.026 115.140 62.703 1.00 38.64 120 LEU A C 2
ATOM 3512 O O . LEU A 1 120 ? 58.098 115.713 62.763 1.00 37.83 120 LEU A O 2
ATOM 3528 N N . SER A 1 121 ? 56.291 115.165 61.621 1.00 0.00 121 SER A N 2
ATOM 3529 C CA . SER A 1 121 ? 56.748 115.913 60.412 1.00 0.00 121 SER A CA 2
ATOM 3530 C C . SER A 1 121 ? 55.541 116.342 59.573 1.00 0.00 121 SER A C 2
ATOM 3531 O O . SER A 1 121 ? 55.670 116.686 58.414 1.00 0.00 121 SER A O 2
ATOM 3539 N N . ARG A 1 6 ? 55.525 86.798 82.585 1.00 0.00 6 ARG A N 3
ATOM 3540 C CA . ARG A 1 6 ? 54.060 87.044 82.437 1.00 0.00 6 ARG A CA 3
ATOM 3541 C C . ARG A 1 6 ? 53.760 88.549 82.412 1.00 0.00 6 ARG A C 3
ATOM 3542 O O . ARG A 1 6 ? 52.636 88.965 82.636 1.00 0.00 6 ARG A O 3
ATOM 3563 N N . TYR A 1 7 ? 54.753 89.367 82.146 1.00 31.93 7 TYR A N 3
ATOM 3564 C CA . TYR A 1 7 ? 54.524 90.844 82.109 1.00 29.59 7 TYR A CA 3
ATOM 3565 C C . TYR A 1 7 ? 54.904 91.403 80.734 1.00 29.68 7 TYR A C 3
ATOM 3566 O O . TYR A 1 7 ? 56.068 91.589 80.430 1.00 30.50 7 TYR A O 3
ATOM 3584 N N . ARG A 1 8 ? 53.929 91.669 79.904 1.00 0.00 8 ARG A N 3
ATOM 3585 C CA . ARG A 1 8 ? 54.217 92.212 78.543 1.00 0.00 8 ARG A CA 3
ATOM 3586 C C . ARG A 1 8 ? 53.073 93.124 78.088 1.00 0.00 8 ARG A C 3
ATOM 3587 O O . ARG A 1 8 ? 51.914 92.773 78.176 1.00 0.00 8 ARG A O 3
ATOM 3608 N N . VAL A 1 9 ? 53.401 94.295 77.604 1.00 0.00 9 VAL A N 3
ATOM 3609 C CA . VAL A 1 9 ? 52.354 95.254 77.136 1.00 0.00 9 VAL A CA 3
ATOM 3610 C C . VAL A 1 9 ? 52.932 96.162 76.043 1.00 0.00 9 VAL A C 3
ATOM 3611 O O . VAL A 1 9 ? 53.839 96.938 76.273 1.00 0.00 9 VAL A O 3
ATOM 3624 N N . GLU A 1 10 ? 52.384 96.075 74.862 1.00 0.00 10 GLU A N 3
ATOM 3625 C CA . GLU A 1 10 ? 52.838 96.923 73.723 1.00 0.00 10 GLU A CA 3
ATOM 3626 C C . GLU A 1 10 ? 51.814 98.029 73.459 1.00 0.00 10 GLU A C 3
ATOM 3627 O O . GLU A 1 10 ? 50.629 97.783 73.337 1.00 0.00 10 GLU A O 3
ATOM 3639 N N . VAL A 1 11 ? 52.278 99.249 73.373 1.00 26.88 11 VAL A N 3
ATOM 3640 C CA . VAL A 1 11 ? 51.361 100.399 73.119 1.00 26.83 11 VAL A CA 3
ATOM 3641 C C . VAL A 1 11 ? 51.730 101.073 71.792 1.00 27.58 11 VAL A C 3
ATOM 3642 O O . VAL A 1 11 ? 52.894 101.241 71.480 1.00 28.21 11 VAL A O 3
ATOM 3655 N N . GLU A 1 12 ? 50.752 101.456 71.012 1.00 0.00 12 GLU A N 3
ATOM 3656 C CA . GLU A 1 12 ? 51.039 102.119 69.705 1.00 0.00 12 GLU A CA 3
ATOM 3657 C C . GLU A 1 12 ? 50.388 103.504 69.663 1.00 0.00 12 GLU A C 3
ATOM 3658 O O . GLU A 1 12 ? 49.256 103.681 70.074 1.00 0.00 12 GLU A O 3
ATOM 3670 N N . VAL A 1 13 ? 51.099 104.485 69.170 1.00 26.55 13 VAL A N 3
ATOM 3671 C CA . VAL A 1 13 ? 50.537 105.869 69.097 1.00 26.45 13 VAL A CA 3
ATOM 3672 C C . VAL A 1 13 ? 50.712 106.436 67.683 1.00 27.95 13 VAL A C 3
ATOM 3673 O O . VAL A 1 13 ? 51.752 106.290 67.070 1.00 27.94 13 VAL A O 3
ATOM 3686 N N . SER A 1 14 ? 49.690 107.077 67.166 1.00 0.00 14 SER A N 3
ATOM 3687 C CA . SER A 1 14 ? 49.779 107.654 65.791 1.00 0.00 14 SER A CA 3
ATOM 3688 C C . SER A 1 14 ? 49.433 109.154 65.808 1.00 0.00 14 SER A C 3
ATOM 3689 O O . SER A 1 14 ? 48.276 109.518 65.901 1.00 0.00 14 SER A O 3
ATOM 3697 N N . PRO A 1 15 ? 50.454 109.976 65.710 1.00 28.75 15 PRO A N 3
ATOM 3698 C CA . PRO A 1 15 ? 50.206 111.448 65.708 1.00 30.20 15 PRO A CA 3
ATOM 3699 C C . PRO A 1 15 ? 49.819 111.934 64.306 1.00 33.00 15 PRO A C 3
ATOM 3700 O O . PRO A 1 15 ? 49.990 111.243 63.321 1.00 32.76 15 PRO A O 3
ATOM 3711 N N . ARG A 1 16 ? 49.287 113.129 64.226 1.00 34.77 16 ARG A N 3
ATOM 3712 C CA . ARG A 1 16 ? 48.864 113.700 62.910 1.00 37.64 16 ARG A CA 3
ATOM 3713 C C . ARG A 1 16 ? 48.804 115.232 62.994 1.00 38.99 16 ARG A C 3
ATOM 3714 O O . ARG A 1 16 ? 48.275 115.800 63.931 1.00 38.96 16 ARG A O 3
ATOM 3735 N N . PHE A 1 17 ? 49.373 115.892 62.019 1.00 0.00 17 PHE A N 3
ATOM 3736 C CA . PHE A 1 17 ? 49.396 117.391 62.011 1.00 0.00 17 PHE A CA 3
ATOM 3737 C C . PHE A 1 17 ? 47.977 117.979 62.010 1.00 0.00 17 PHE A C 3
ATOM 3738 O O . PHE A 1 17 ? 47.091 117.488 61.338 1.00 0.00 17 PHE A O 3
ATOM 3755 N N . LEU A 1 18 ? 47.770 119.038 62.753 1.00 0.00 18 LEU A N 3
ATOM 3756 C CA . LEU A 1 18 ? 46.421 119.687 62.798 1.00 0.00 18 LEU A CA 3
ATOM 3757 C C . LEU A 1 18 ? 46.502 121.117 62.253 1.00 0.00 18 LEU A C 3
ATOM 3758 O O . LEU A 1 18 ? 46.598 122.080 62.985 1.00 0.00 18 LEU A O 3
ATOM 3774 N N . ALA A 1 19 ? 46.437 121.238 60.954 1.00 0.00 19 ALA A N 3
ATOM 3775 C CA . ALA A 1 19 ? 46.480 122.579 60.287 1.00 0.00 19 ALA A CA 3
ATOM 3776 C C . ALA A 1 19 ? 45.206 123.384 60.571 1.00 0.00 19 ALA A C 3
ATOM 3777 O O . ALA A 1 19 ? 45.249 124.594 60.685 1.00 0.00 19 ALA A O 3
ATOM 3784 N N . HIS A 1 20 ? 44.077 122.730 60.663 1.00 0.00 20 HIS A N 3
ATOM 3785 C CA . HIS A 1 20 ? 42.801 123.473 60.914 1.00 0.00 20 HIS A CA 3
ATOM 3786 C C . HIS A 1 20 ? 42.763 124.039 62.338 1.00 0.00 20 HIS A C 3
ATOM 3787 O O . HIS A 1 20 ? 42.041 124.980 62.614 1.00 0.00 20 HIS A O 3
ATOM 3801 N N . GLN A 1 21 ? 43.521 123.475 63.246 1.00 51.13 21 GLN A N 3
ATOM 3802 C CA . GLN A 1 21 ? 43.510 123.988 64.651 1.00 51.59 21 GLN A CA 3
ATOM 3803 C C . GLN A 1 21 ? 44.914 124.420 65.086 1.00 51.55 21 GLN A C 3
ATOM 3804 O O . GLN A 1 21 ? 45.280 124.278 66.238 1.00 51.24 21 GLN A O 3
ATOM 3818 N N . SER A 1 22 ? 45.702 124.948 64.181 1.00 52.26 22 SER A N 3
ATOM 3819 C CA . SER A 1 22 ? 47.080 125.390 64.557 1.00 52.76 22 SER A CA 3
ATOM 3820 C C . SER A 1 22 ? 47.578 126.493 63.617 1.00 51.68 22 SER A C 3
ATOM 3821 O O . SER A 1 22 ? 47.244 126.523 62.447 1.00 52.15 22 SER A O 3
ATOM 3829 N N . THR A 1 23 ? 48.397 127.382 64.118 1.00 0.00 23 THR A N 3
ATOM 3830 C CA . THR A 1 23 ? 48.954 128.472 63.259 1.00 0.00 23 THR A CA 3
ATOM 3831 C C . THR A 1 23 ? 50.490 128.392 63.285 1.00 0.00 23 THR A C 3
ATOM 3832 O O . THR A 1 23 ? 51.127 128.915 64.177 1.00 0.00 23 THR A O 3
ATOM 3843 N N . PRO A 1 24 ? 51.033 127.698 62.308 1.00 49.88 24 PRO A N 3
ATOM 3844 C CA . PRO A 1 24 ? 52.516 127.532 62.272 1.00 51.02 24 PRO A CA 3
ATOM 3845 C C . PRO A 1 24 ? 53.238 128.859 62.010 1.00 51.50 24 PRO A C 3
ATOM 3846 O O . PRO A 1 24 ? 54.402 129.007 62.337 1.00 51.57 24 PRO A O 3
ATOM 3857 N N . ASP A 1 25 ? 52.574 129.815 61.411 1.00 0.00 25 ASP A N 3
ATOM 3858 C CA . ASP A 1 25 ? 53.248 131.119 61.117 1.00 0.00 25 ASP A CA 3
ATOM 3859 C C . ASP A 1 25 ? 53.601 131.861 62.413 1.00 0.00 25 ASP A C 3
ATOM 3860 O O . ASP A 1 25 ? 54.479 132.705 62.425 1.00 0.00 25 ASP A O 3
ATOM 3869 N N . GLU A 1 26 ? 52.931 131.562 63.500 1.00 0.00 26 GLU A N 3
ATOM 3870 C CA . GLU A 1 26 ? 53.242 132.263 64.785 1.00 0.00 26 GLU A CA 3
ATOM 3871 C C . GLU A 1 26 ? 53.994 131.333 65.747 1.00 0.00 26 GLU A C 3
ATOM 3872 O O . GLU A 1 26 ? 53.977 131.529 66.948 1.00 0.00 26 GLU A O 3
ATOM 3884 N N . GLY A 1 27 ? 54.653 130.325 65.230 1.00 0.00 27 GLY A N 3
ATOM 3885 C CA . GLY A 1 27 ? 55.409 129.380 66.108 1.00 0.00 27 GLY A CA 3
ATOM 3886 C C . GLY A 1 27 ? 54.432 128.555 66.949 1.00 0.00 27 GLY A C 3
ATOM 3887 O O . GLY A 1 27 ? 54.746 128.133 68.046 1.00 0.00 27 GLY A O 3
ATOM 3891 N N . ARG A 1 28 ? 53.250 128.323 66.439 1.00 0.00 28 ARG A N 3
ATOM 3892 C CA . ARG A 1 28 ? 52.240 127.525 67.196 1.00 0.00 28 ARG A CA 3
ATOM 3893 C C . ARG A 1 28 ? 51.821 126.297 66.384 1.00 0.00 28 ARG A C 3
ATOM 3894 O O . ARG A 1 28 ? 50.925 126.366 65.562 1.00 0.00 28 ARG A O 3
ATOM 3915 N N . TYR A 1 29 ? 52.455 125.172 66.614 1.00 46.07 29 TYR A N 3
ATOM 3916 C CA . TYR A 1 29 ? 52.086 123.932 65.862 1.00 43.41 29 TYR A CA 3
ATOM 3917 C C . TYR A 1 29 ? 51.306 122.995 66.790 1.00 41.37 29 TYR A C 3
ATOM 3918 O O . TYR A 1 29 ? 51.685 122.785 67.927 1.00 39.95 29 TYR A O 3
ATOM 3936 N N . ALA A 1 30 ? 50.211 122.448 66.322 1.00 0.00 30 ALA A N 3
ATOM 3937 C CA . ALA A 1 30 ? 49.403 121.541 67.197 1.00 0.00 30 ALA A CA 3
ATOM 3938 C C . ALA A 1 30 ? 49.377 120.112 66.646 1.00 0.00 30 ALA A C 3
ATOM 3939 O O . ALA A 1 30 ? 48.922 119.870 65.545 1.00 0.00 30 ALA A O 3
ATOM 3946 N N . PHE A 1 31 ? 49.848 119.163 67.417 1.00 36.58 31 PHE A N 3
ATOM 3947 C CA . PHE A 1 31 ? 49.836 117.740 66.958 1.00 36.29 31 PHE A CA 3
ATOM 3948 C C . PHE A 1 31 ? 48.935 116.909 67.879 1.00 35.25 31 PHE A C 3
ATOM 3949 O O . PHE A 1 31 ? 49.063 116.966 69.087 1.00 34.09 31 PHE A O 3
ATOM 3966 N N . ALA A 1 32 ? 48.043 116.127 67.327 1.00 34.06 32 ALA A N 3
ATOM 3967 C CA . ALA A 1 32 ? 47.150 115.276 68.173 1.00 32.35 32 ALA A CA 3
ATOM 3968 C C . ALA A 1 32 ? 47.467 113.804 67.909 1.00 31.25 32 ALA A C 3
ATOM 3969 O O . ALA A 1 32 ? 47.567 113.390 66.768 1.00 31.96 32 ALA A O 3
ATOM 3976 N N . TYR A 1 33 ? 47.641 113.010 68.937 1.00 29.03 33 TYR A N 3
ATOM 3977 C CA . TYR A 1 33 ? 47.967 111.568 68.703 1.00 27.15 33 TYR A CA 3
ATOM 3978 C C . TYR A 1 33 ? 47.020 110.651 69.479 1.00 26.72 33 TYR A C 3
ATOM 3979 O O . TYR A 1 33 ? 46.557 110.985 70.554 1.00 28.24 33 TYR A O 3
ATOM 3997 N N . SER A 1 34 ? 46.737 109.493 68.939 1.00 0.00 34 SER A N 3
ATOM 3998 C CA . SER A 1 34 ? 45.827 108.536 69.632 1.00 0.00 34 SER A CA 3
ATOM 3999 C C . SER A 1 34 ? 46.658 107.448 70.315 1.00 0.00 34 SER A C 3
ATOM 4000 O O . SER A 1 34 ? 47.648 106.991 69.784 1.00 0.00 34 SER A O 3
ATOM 4008 N N . ILE A 1 35 ? 46.270 107.052 71.498 1.00 0.00 35 ILE A N 3
ATOM 4009 C CA . ILE A 1 35 ? 47.040 106.011 72.247 1.00 0.00 35 ILE A CA 3
ATOM 4010 C C . ILE A 1 35 ? 46.341 104.647 72.201 1.00 0.00 35 ILE A C 3
ATOM 4011 O O . ILE A 1 35 ? 45.154 104.526 72.437 1.00 0.00 35 ILE A O 3
ATOM 4027 N N . ARG A 1 36 ? 47.096 103.622 71.896 1.00 25.30 36 ARG A N 3
ATOM 4028 C CA . ARG A 1 36 ? 46.528 102.244 71.824 1.00 25.64 36 ARG A CA 3
ATOM 4029 C C . ARG A 1 36 ? 47.305 101.313 72.760 1.00 23.79 36 ARG A C 3
ATOM 4030 O O . ARG A 1 36 ? 48.354 100.803 72.420 1.00 25.11 36 ARG A O 3
ATOM 4051 N N . ILE A 1 37 ? 46.789 101.099 73.939 1.00 20.73 37 ILE A N 3
ATOM 4052 C CA . ILE A 1 37 ? 47.467 100.212 74.932 1.00 18.17 37 ILE A CA 3
ATOM 4053 C C . ILE A 1 37 ? 46.956 98.770 74.811 1.00 17.71 37 ILE A C 3
ATOM 4054 O O . ILE A 1 37 ? 45.794 98.495 75.035 1.00 15.34 37 ILE A O 3
ATOM 4070 N N . GLN A 1 38 ? 47.827 97.848 74.486 1.00 0.00 38 GLN A N 3
ATOM 4071 C CA . GLN A 1 38 ? 47.411 96.417 74.377 1.00 0.00 38 GLN A CA 3
ATOM 4072 C C . GLN A 1 38 ? 48.171 95.590 75.420 1.00 0.00 38 GLN A C 3
ATOM 4073 O O . GLN A 1 38 ? 49.372 95.716 75.577 1.00 0.00 38 GLN A O 3
ATOM 4087 N N . ASN A 1 39 ? 47.465 94.754 76.140 1.00 15.86 39 ASN A N 3
ATOM 4088 C CA . ASN A 1 39 ? 48.124 93.919 77.190 1.00 17.88 39 ASN A CA 3
ATOM 4089 C C . ASN A 1 39 ? 48.509 92.547 76.626 1.00 18.37 39 ASN A C 3
ATOM 4090 O O . ASN A 1 39 ? 47.658 91.774 76.228 1.00 18.69 39 ASN A O 3
ATOM 4101 N N . ALA A 1 40 ? 49.779 92.235 76.607 1.00 0.00 40 ALA A N 3
ATOM 4102 C CA . ALA A 1 40 ? 50.222 90.904 76.089 1.00 0.00 40 ALA A CA 3
ATOM 4103 C C . ALA A 1 40 ? 50.874 90.078 77.211 1.00 0.00 40 ALA A C 3
ATOM 4104 O O . ALA A 1 40 ? 51.520 89.080 76.953 1.00 0.00 40 ALA A O 3
ATOM 4111 N N . GLY A 1 41 ? 50.706 90.480 78.451 1.00 27.60 41 GLY A N 3
ATOM 4112 C CA . GLY A 1 41 ? 51.313 89.714 79.580 1.00 28.62 41 GLY A CA 3
ATOM 4113 C C . GLY A 1 41 ? 50.417 88.523 79.919 1.00 29.10 41 GLY A C 3
ATOM 4114 O O . GLY A 1 41 ? 49.470 88.230 79.212 1.00 28.18 41 GLY A O 3
ATOM 4118 N N . ALA A 1 42 ? 50.709 87.831 80.992 1.00 0.00 42 ALA A N 3
ATOM 4119 C CA . ALA A 1 42 ? 49.875 86.653 81.375 1.00 0.00 42 ALA A CA 3
ATOM 4120 C C . ALA A 1 42 ? 48.970 87.004 82.556 1.00 0.00 42 ALA A C 3
ATOM 4121 O O . ALA A 1 42 ? 47.889 86.468 82.708 1.00 0.00 42 ALA A O 3
ATOM 4128 N N . VAL A 1 43 ? 49.418 87.901 83.393 1.00 0.00 43 VAL A N 3
ATOM 4129 C CA . VAL A 1 43 ? 48.605 88.305 84.583 1.00 0.00 43 VAL A CA 3
ATOM 4130 C C . VAL A 1 43 ? 48.062 89.730 84.390 1.00 0.00 43 VAL A C 3
ATOM 4131 O O . VAL A 1 43 ? 48.746 90.584 83.861 1.00 0.00 43 VAL A O 3
ATOM 4144 N N . PRO A 1 44 ? 46.832 89.939 84.824 1.00 21.08 44 PRO A N 3
ATOM 4145 C CA . PRO A 1 44 ? 46.224 91.301 84.664 1.00 21.01 44 PRO A CA 3
ATOM 4146 C C . PRO A 1 44 ? 47.130 92.399 85.237 1.00 21.95 44 PRO A C 3
ATOM 4147 O O . PRO A 1 44 ? 47.784 92.221 86.252 1.00 21.40 44 PRO A O 3
ATOM 4158 N N . ALA A 1 45 ? 47.174 93.528 84.576 1.00 20.91 45 ALA A N 3
ATOM 4159 C CA . ALA A 1 45 ? 48.037 94.650 85.048 1.00 19.47 45 ALA A CA 3
ATOM 4160 C C . ALA A 1 45 ? 47.311 95.997 84.944 1.00 19.21 45 ALA A C 3
ATOM 4161 O O . ALA A 1 45 ? 46.446 96.199 84.110 1.00 19.53 45 ALA A O 3
ATOM 4168 N N . ARG A 1 46 ? 47.674 96.915 85.798 1.00 0.00 46 ARG A N 3
ATOM 4169 C CA . ARG A 1 46 ? 47.040 98.267 85.792 1.00 0.00 46 ARG A CA 3
ATOM 4170 C C . ARG A 1 46 ? 48.128 99.339 85.687 1.00 0.00 46 ARG A C 3
ATOM 4171 O O . ARG A 1 46 ? 49.256 99.129 86.091 1.00 0.00 46 ARG A O 3
ATOM 4192 N N . LEU A 1 47 ? 47.795 100.485 85.148 1.00 0.00 47 LEU A N 3
ATOM 4193 C CA . LEU A 1 47 ? 48.811 101.574 85.017 1.00 0.00 47 LEU A CA 3
ATOM 4194 C C . LEU A 1 47 ? 48.659 102.556 86.181 1.00 0.00 47 LEU A C 3
ATOM 4195 O O . LEU A 1 47 ? 47.619 103.162 86.356 1.00 0.00 47 LEU A O 3
ATOM 4211 N N . VAL A 1 48 ? 49.683 102.707 86.983 1.00 0.00 48 VAL A N 3
ATOM 4212 C CA . VAL A 1 48 ? 49.591 103.640 88.147 1.00 0.00 48 VAL A CA 3
ATOM 4213 C C . VAL A 1 48 ? 50.293 104.970 87.842 1.00 0.00 48 VAL A C 3
ATOM 4214 O O . VAL A 1 48 ? 49.950 105.990 88.410 1.00 0.00 48 VAL A O 3
ATOM 4227 N N . ALA A 1 49 ? 51.279 104.973 86.973 1.00 0.00 49 ALA A N 3
ATOM 4228 C CA . ALA A 1 49 ? 51.989 106.261 86.680 1.00 0.00 49 ALA A CA 3
ATOM 4229 C C . ALA A 1 49 ? 52.364 106.391 85.198 1.00 0.00 49 ALA A C 3
ATOM 4230 O O . ALA A 1 49 ? 52.350 105.437 84.446 1.00 0.00 49 ALA A O 3
ATOM 4237 N N . ARG A 1 50 ? 52.706 107.587 84.794 1.00 18.13 50 ARG A N 3
ATOM 4238 C CA . ARG A 1 50 ? 53.100 107.847 83.377 1.00 20.89 50 ARG A CA 3
ATOM 4239 C C . ARG A 1 50 ? 54.266 108.846 83.325 1.00 22.46 50 ARG A C 3
ATOM 4240 O O . ARG A 1 50 ? 54.308 109.810 84.067 1.00 23.35 50 ARG A O 3
ATOM 4261 N N . HIS A 1 51 ? 55.209 108.609 82.449 1.00 22.89 51 HIS A N 3
ATOM 4262 C CA . HIS A 1 51 ? 56.383 109.523 82.326 1.00 23.99 51 HIS A CA 3
ATOM 4263 C C . HIS A 1 51 ? 56.788 109.656 80.853 1.00 24.58 51 HIS A C 3
ATOM 4264 O O . HIS A 1 51 ? 57.242 108.712 80.235 1.00 24.14 51 HIS A O 3
ATOM 4278 N N . TRP A 1 52 ? 56.617 110.825 80.292 1.00 24.73 52 TRP A N 3
ATOM 4279 C CA . TRP A 1 52 ? 56.977 111.045 78.858 1.00 24.73 52 TRP A CA 3
ATOM 4280 C C . TRP A 1 52 ? 58.313 111.786 78.730 1.00 25.24 52 TRP A C 3
ATOM 4281 O O . TRP A 1 52 ? 58.557 112.769 79.402 1.00 25.25 52 TRP A O 3
ATOM 4302 N N . GLN A 1 53 ? 59.169 111.318 77.859 1.00 0.00 53 GLN A N 3
ATOM 4303 C CA . GLN A 1 53 ? 60.492 111.980 77.657 1.00 0.00 53 GLN A CA 3
ATOM 4304 C C . GLN A 1 53 ? 60.573 112.531 76.229 1.00 0.00 53 GLN A C 3
ATOM 4305 O O . GLN A 1 53 ? 61.168 111.925 75.355 1.00 0.00 53 GLN A O 3
ATOM 4319 N N . ILE A 1 54 ? 59.963 113.663 75.982 1.00 28.56 54 ILE A N 3
ATOM 4320 C CA . ILE A 1 54 ? 59.985 114.250 74.605 1.00 31.69 54 ILE A CA 3
ATOM 4321 C C . ILE A 1 54 ? 61.229 115.124 74.376 1.00 31.35 54 ILE A C 3
ATOM 4322 O O . ILE A 1 54 ? 61.541 116.011 75.148 1.00 31.20 54 ILE A O 3
ATOM 4338 N N . THR A 1 55 ? 61.929 114.878 73.299 1.00 32.39 55 THR A N 3
ATOM 4339 C CA . THR A 1 55 ? 63.138 115.692 72.967 1.00 32.79 55 THR A CA 3
ATOM 4340 C C . THR A 1 55 ? 62.920 116.348 71.601 1.00 33.98 55 THR A C 3
ATOM 4341 O O . THR A 1 55 ? 62.527 115.706 70.645 1.00 33.62 55 THR A O 3
ATOM 4352 N N . ASP A 1 56 ? 63.151 117.636 71.520 1.00 36.19 56 ASP A N 3
ATOM 4353 C CA . ASP A 1 56 ? 62.936 118.360 70.234 1.00 38.66 56 ASP A CA 3
ATOM 4354 C C . ASP A 1 56 ? 64.208 118.362 69.378 1.00 38.50 56 ASP A C 3
ATOM 4355 O O . ASP A 1 56 ? 65.271 117.966 69.812 1.00 37.75 56 ASP A O 3
ATOM 4364 N N . GLY A 1 57 ? 64.085 118.799 68.150 1.00 37.51 57 GLY A N 3
ATOM 4365 C CA . GLY A 1 57 ? 65.251 118.833 67.216 1.00 38.01 57 GLY A CA 3
ATOM 4366 C C . GLY A 1 57 ? 66.364 119.776 67.711 1.00 39.47 57 GLY A C 3
ATOM 4367 O O . GLY A 1 57 ? 67.437 119.802 67.137 1.00 38.99 57 GLY A O 3
ATOM 4371 N N . ASN A 1 58 ? 66.146 120.534 68.766 1.00 0.00 58 ASN A N 3
ATOM 4372 C CA . ASN A 1 58 ? 67.234 121.437 69.264 1.00 0.00 58 ASN A CA 3
ATOM 4373 C C . ASN A 1 58 ? 67.927 120.825 70.497 1.00 0.00 58 ASN A C 3
ATOM 4374 O O . ASN A 1 58 ? 68.779 121.447 71.106 1.00 0.00 58 ASN A O 3
ATOM 4385 N N . GLY A 1 59 ? 67.589 119.606 70.853 1.00 0.00 59 GLY A N 3
ATOM 4386 C CA . GLY A 1 59 ? 68.246 118.948 72.023 1.00 0.00 59 GLY A CA 3
ATOM 4387 C C . GLY A 1 59 ? 67.444 119.185 73.307 1.00 0.00 59 GLY A C 3
ATOM 4388 O O . GLY A 1 59 ? 67.511 118.397 74.233 1.00 0.00 59 GLY A O 3
ATOM 4392 N N . ARG A 1 60 ? 66.690 120.257 73.380 1.00 49.10 60 ARG A N 3
ATOM 4393 C CA . ARG A 1 60 ? 65.894 120.523 74.622 1.00 50.05 60 ARG A CA 3
ATOM 4394 C C . ARG A 1 60 ? 64.883 119.393 74.836 1.00 49.79 60 ARG A C 3
ATOM 4395 O O . ARG A 1 60 ? 64.308 118.884 73.892 1.00 48.27 60 ARG A O 3
ATOM 4416 N N . THR A 1 61 ? 64.672 118.986 76.065 1.00 0.00 61 THR A N 3
ATOM 4417 C CA . THR A 1 61 ? 63.704 117.875 76.322 1.00 0.00 61 THR A CA 3
ATOM 4418 C C . THR A 1 61 ? 62.738 118.253 77.446 1.00 0.00 61 THR A C 3
ATOM 4419 O O . THR A 1 61 ? 63.090 118.984 78.354 1.00 0.00 61 THR A O 3
ATOM 4430 N N . GLU A 1 62 ? 61.527 117.760 77.397 1.00 0.00 62 GLU A N 3
ATOM 4431 C CA . GLU A 1 62 ? 60.540 118.089 78.467 1.00 0.00 62 GLU A CA 3
ATOM 4432 C C . GLU A 1 62 ? 60.036 116.800 79.125 1.00 0.00 62 GLU A C 3
ATOM 4433 O O . GLU A 1 62 ? 59.481 115.933 78.475 1.00 0.00 62 GLU A O 3
ATOM 4445 N N . GLN A 1 63 ? 60.240 116.672 80.410 1.00 0.00 63 GLN A N 3
ATOM 4446 C CA . GLN A 1 63 ? 59.790 115.445 81.130 1.00 0.00 63 GLN A CA 3
ATOM 4447 C C . GLN A 1 63 ? 58.511 115.727 81.922 1.00 0.00 63 GLN A C 3
ATOM 4448 O O . GLN A 1 63 ? 58.397 116.733 82.596 1.00 0.00 63 GLN A O 3
ATOM 4462 N N . VAL A 1 64 ? 57.551 114.841 81.844 1.00 37.94 64 VAL A N 3
ATOM 4463 C CA . VAL A 1 64 ? 56.274 115.052 82.591 1.00 37.05 64 VAL A CA 3
ATOM 4464 C C . VAL A 1 64 ? 55.942 113.810 83.424 1.00 36.89 64 VAL A C 3
ATOM 4465 O O . VAL A 1 64 ? 55.959 112.697 82.941 1.00 36.32 64 VAL A O 3
ATOM 4478 N N . ASP A 1 65 ? 55.645 114.013 84.680 1.00 0.00 65 ASP A N 3
ATOM 4479 C CA . ASP A 1 65 ? 55.312 112.873 85.587 1.00 0.00 65 ASP A CA 3
ATOM 4480 C C . ASP A 1 65 ? 53.961 113.122 86.265 1.00 0.00 65 ASP A C 3
ATOM 4481 O O . ASP A 1 65 ? 53.748 114.152 86.878 1.00 0.00 65 ASP A O 3
ATOM 4490 N N . GLY A 1 66 ? 53.051 112.186 86.165 1.00 31.82 66 GLY A N 3
ATOM 4491 C CA . GLY A 1 66 ? 51.714 112.365 86.807 1.00 29.07 66 GLY A CA 3
ATOM 4492 C C . GLY A 1 66 ? 51.154 111.001 87.212 1.00 27.67 66 GLY A C 3
ATOM 4493 O O . GLY A 1 66 ? 51.449 109.994 86.597 1.00 27.18 66 GLY A O 3
ATOM 4497 N N . GLU A 1 67 ? 50.348 110.960 88.242 1.00 0.00 67 GLU A N 3
ATOM 4498 C CA . GLU A 1 67 ? 49.764 109.659 88.687 1.00 0.00 67 GLU A CA 3
ATOM 4499 C C . GLU A 1 67 ? 48.611 109.251 87.762 1.00 0.00 67 GLU A C 3
ATOM 4500 O O . GLU A 1 67 ? 47.984 110.085 87.137 1.00 0.00 67 GLU A O 3
ATOM 4512 N N . GLY A 1 68 ? 48.322 107.976 87.680 1.00 22.62 68 GLY A N 3
ATOM 4513 C CA . GLY A 1 68 ? 47.202 107.497 86.809 1.00 22.36 68 GLY A CA 3
ATOM 4514 C C . GLY A 1 68 ? 47.350 108.033 85.379 1.00 20.38 68 GLY A C 3
ATOM 4515 O O . GLY A 1 68 ? 48.323 108.674 85.038 1.00 21.93 68 GLY A O 3
ATOM 4519 N N . VAL A 1 69 ? 46.372 107.773 84.553 1.00 17.51 69 VAL A N 3
ATOM 4520 C CA . VAL A 1 69 ? 46.405 108.257 83.137 1.00 15.40 69 VAL A CA 3
ATOM 4521 C C . VAL A 1 69 ? 45.099 108.984 82.812 1.00 17.02 69 VAL A C 3
ATOM 4522 O O . VAL A 1 69 ? 44.019 108.477 83.024 1.00 17.35 69 VAL A O 3
ATOM 4535 N N . VAL A 1 70 ? 45.219 110.190 82.309 1.00 17.68 70 VAL A N 3
ATOM 4536 C CA . VAL A 1 70 ? 44.033 111.046 81.950 1.00 16.81 70 VAL A CA 3
ATOM 4537 C C . VAL A 1 70 ? 42.916 110.954 83.012 1.00 17.08 70 VAL A C 3
ATOM 4538 O O . VAL A 1 70 ? 41.740 111.004 82.706 1.00 16.77 70 VAL A O 3
ATOM 4551 N N . GLY A 1 71 ? 43.297 110.865 84.264 1.00 17.30 71 GLY A N 3
ATOM 4552 C CA . GLY A 1 71 ? 42.300 110.821 85.382 1.00 16.44 71 GLY A CA 3
ATOM 4553 C C . GLY A 1 71 ? 41.743 109.409 85.631 1.00 18.03 71 GLY A C 3
ATOM 4554 O O . GLY A 1 71 ? 40.734 109.262 86.297 1.00 18.29 71 GLY A O 3
ATOM 4558 N N . GLU A 1 72 ? 42.372 108.375 85.124 1.00 0.00 72 GLU A N 3
ATOM 4559 C CA . GLU A 1 72 ? 41.833 106.996 85.375 1.00 0.00 72 GLU A CA 3
ATOM 4560 C C . GLU A 1 72 ? 42.949 105.951 85.488 1.00 0.00 72 GLU A C 3
ATOM 4561 O O . GLU A 1 72 ? 44.007 106.077 84.907 1.00 0.00 72 GLU A O 3
ATOM 4573 N N . GLN A 1 73 ? 42.688 104.911 86.235 1.00 13.09 73 GLN A N 3
ATOM 4574 C CA . GLN A 1 73 ? 43.682 103.813 86.420 1.00 15.45 73 GLN A CA 3
ATOM 4575 C C . GLN A 1 73 ? 43.113 102.524 85.809 1.00 15.30 73 GLN A C 3
ATOM 4576 O O . GLN A 1 73 ? 42.648 101.652 86.521 1.00 16.40 73 GLN A O 3
ATOM 4590 N N . PRO A 1 74 ? 43.139 102.460 84.496 1.00 15.25 74 PRO A N 3
ATOM 4591 C CA . PRO A 1 74 ? 42.568 101.256 83.821 1.00 16.63 74 PRO A CA 3
ATOM 4592 C C . PRO A 1 74 ? 43.245 99.959 84.280 1.00 17.41 74 PRO A C 3
ATOM 4593 O O . PRO A 1 74 ? 44.455 99.873 84.401 1.00 17.61 74 PRO A O 3
ATOM 4604 N N . TRP A 1 75 ? 42.451 98.943 84.503 1.00 0.00 75 TRP A N 3
ATOM 4605 C CA . TRP A 1 75 ? 42.987 97.615 84.925 1.00 0.00 75 TRP A CA 3
ATOM 4606 C C . TRP A 1 75 ? 43.007 96.695 83.703 1.00 0.00 75 TRP A C 3
ATOM 4607 O O . TRP A 1 75 ? 42.152 95.845 83.538 1.00 0.00 75 TRP A O 3
ATOM 4628 N N . LEU A 1 76 ? 43.956 96.890 82.826 1.00 18.07 76 LEU A N 3
ATOM 4629 C CA . LEU A 1 76 ? 44.020 96.063 81.582 1.00 17.96 76 LEU A CA 3
ATOM 4630 C C . LEU A 1 76 ? 44.178 94.575 81.891 1.00 19.47 76 LEU A C 3
ATOM 4631 O O . LEU A 1 76 ? 45.164 94.146 82.459 1.00 20.57 76 LEU A O 3
ATOM 4647 N N . ARG A 1 77 ? 43.218 93.785 81.483 1.00 0.00 77 ARG A N 3
ATOM 4648 C CA . ARG A 1 77 ? 43.300 92.315 81.705 1.00 0.00 77 ARG A CA 3
ATOM 4649 C C . ARG A 1 77 ? 44.073 91.686 80.542 1.00 0.00 77 ARG A C 3
ATOM 4650 O O . ARG A 1 77 ? 44.173 92.282 79.486 1.00 0.00 77 ARG A O 3
ATOM 4671 N N . PRO A 1 78 ? 44.609 90.507 80.762 1.00 23.86 78 PRO A N 3
ATOM 4672 C CA . PRO A 1 78 ? 45.384 89.859 79.658 1.00 24.22 78 PRO A CA 3
ATOM 4673 C C . PRO A 1 78 ? 44.541 89.756 78.375 1.00 24.36 78 PRO A C 3
ATOM 4674 O O . PRO A 1 78 ? 43.426 89.270 78.384 1.00 22.27 78 PRO A O 3
ATOM 4685 N N . GLY A 1 79 ? 45.088 90.206 77.274 1.00 24.74 79 GLY A N 3
ATOM 4686 C CA . GLY A 1 79 ? 44.353 90.138 75.975 1.00 23.79 79 GLY A CA 3
ATOM 4687 C C . GLY A 1 79 ? 43.520 91.409 75.746 1.00 23.44 79 GLY A C 3
ATOM 4688 O O . GLY A 1 79 ? 43.126 91.696 74.631 1.00 22.44 79 GLY A O 3
ATOM 4692 N N . GLU A 1 80 ? 43.248 92.174 76.778 1.00 23.31 80 GLU A N 3
ATOM 4693 C CA . GLU A 1 80 ? 42.441 93.425 76.594 1.00 21.90 80 GLU A CA 3
ATOM 4694 C C . GLU A 1 80 ? 43.349 94.609 76.253 1.00 20.95 80 GLU A C 3
ATOM 4695 O O . GLU A 1 80 ? 44.555 94.546 76.401 1.00 19.52 80 GLU A O 3
ATOM 4707 N N . ALA A 1 81 ? 42.769 95.691 75.792 1.00 0.00 81 ALA A N 3
ATOM 4708 C CA . ALA A 1 81 ? 43.580 96.891 75.428 1.00 0.00 81 ALA A CA 3
ATOM 4709 C C . ALA A 1 81 ? 42.801 98.171 75.757 1.00 0.00 81 ALA A C 3
ATOM 4710 O O . ALA A 1 81 ? 41.587 98.206 75.681 1.00 0.00 81 ALA A O 3
ATOM 4717 N N . PHE A 1 82 ? 43.495 99.226 76.105 1.00 18.56 82 PHE A N 3
ATOM 4718 C CA . PHE A 1 82 ? 42.810 100.515 76.423 1.00 17.00 82 PHE A CA 3
ATOM 4719 C C . PHE A 1 82 ? 43.260 101.584 75.420 1.00 16.61 82 PHE A C 3
ATOM 4720 O O . PHE A 1 82 ? 44.397 101.586 74.992 1.00 15.77 82 PHE A O 3
ATOM 4737 N N . HIS A 1 83 ? 42.387 102.482 75.034 1.00 0.00 83 HIS A N 3
ATOM 4738 C CA . HIS A 1 83 ? 42.792 103.535 74.049 1.00 0.00 83 HIS A CA 3
ATOM 4739 C C . HIS A 1 83 ? 42.121 104.877 74.362 1.00 0.00 83 HIS A C 3
ATOM 4740 O O . HIS A 1 83 ? 40.958 104.936 74.714 1.00 0.00 83 HIS A O 3
ATOM 4754 N N . TYR A 1 84 ? 42.848 105.956 74.212 1.00 21.96 84 TYR A N 3
ATOM 4755 C CA . TYR A 1 84 ? 42.267 107.308 74.469 1.00 22.81 84 TYR A CA 3
ATOM 4756 C C . TYR A 1 84 ? 42.973 108.349 73.587 1.00 25.11 84 TYR A C 3
ATOM 4757 O O . TYR A 1 84 ? 44.061 108.115 73.095 1.00 26.65 84 TYR A O 3
ATOM 4775 N N . THR A 1 85 ? 42.357 109.485 73.372 1.00 26.58 85 THR A N 3
ATOM 4776 C CA . THR A 1 85 ? 42.990 110.530 72.507 1.00 26.99 85 THR A CA 3
ATOM 4777 C C . THR A 1 85 ? 43.620 111.639 73.357 1.00 28.14 85 THR A C 3
ATOM 4778 O O . THR A 1 85 ? 43.045 112.093 74.329 1.00 27.02 85 THR A O 3
ATOM 4789 N N . SER A 1 86 ? 44.799 112.077 72.989 1.00 29.06 86 SER A N 3
ATOM 4790 C CA . SER A 1 86 ? 45.479 113.160 73.760 1.00 29.05 86 SER A CA 3
ATOM 4791 C C . SER A 1 86 ? 45.832 114.325 72.825 1.00 29.43 86 SER A C 3
ATOM 4792 O O . SER A 1 86 ? 45.774 114.187 71.612 1.00 29.12 86 SER A O 3
ATOM 4800 N N . GLY A 1 87 ? 46.208 115.461 73.364 1.00 29.08 87 GLY A N 3
ATOM 4801 C CA . GLY A 1 87 ? 46.563 116.618 72.487 1.00 29.89 87 GLY A CA 3
ATOM 4802 C C . GLY A 1 87 ? 47.754 117.388 73.071 1.00 31.80 87 GLY A C 3
ATOM 4803 O O . GLY A 1 87 ? 47.722 117.840 74.200 1.00 31.40 87 GLY A O 3
ATOM 4807 N N . VAL A 1 88 ? 48.797 117.547 72.297 1.00 0.00 88 VAL A N 3
ATOM 4808 C CA . VAL A 1 88 ? 50.001 118.297 72.778 1.00 0.00 88 VAL A CA 3
ATOM 4809 C C . VAL A 1 88 ? 50.461 119.289 71.704 1.00 0.00 88 VAL A C 3
ATOM 4810 O O . VAL A 1 88 ? 50.220 119.098 70.527 1.00 0.00 88 VAL A O 3
ATOM 4823 N N . LEU A 1 89 ? 51.110 120.353 72.107 1.00 0.00 89 LEU A N 3
ATOM 4824 C CA . LEU A 1 89 ? 51.577 121.371 71.117 1.00 0.00 89 LEU A CA 3
ATOM 4825 C C . LEU A 1 89 ? 53.102 121.332 70.964 1.00 0.00 89 LEU A C 3
ATOM 4826 O O . LEU A 1 89 ? 53.827 121.090 71.910 1.00 0.00 89 LEU A O 3
ATOM 4842 N N . LEU A 1 90 ? 53.585 121.571 69.771 1.00 37.85 90 LEU A N 3
ATOM 4843 C CA . LEU A 1 90 ? 55.061 121.553 69.530 1.00 36.74 90 LEU A CA 3
ATOM 4844 C C . LEU A 1 90 ? 55.511 122.917 68.994 1.00 35.30 90 LEU A C 3
ATOM 4845 O O . LEU A 1 90 ? 54.772 123.589 68.298 1.00 35.10 90 LEU A O 3
ATOM 4861 N N . GLU A 1 91 ? 56.708 123.340 69.321 1.00 0.00 91 GLU A N 3
ATOM 4862 C CA . GLU A 1 91 ? 57.194 124.671 68.838 1.00 0.00 91 GLU A CA 3
ATOM 4863 C C . GLU A 1 91 ? 57.642 124.601 67.371 1.00 0.00 91 GLU A C 3
ATOM 4864 O O . GLU A 1 91 ? 57.620 125.593 66.668 1.00 0.00 91 GLU A O 3
ATOM 4876 N N . THR A 1 92 ? 58.060 123.446 66.907 1.00 31.63 92 THR A N 3
ATOM 4877 C CA . THR A 1 92 ? 58.518 123.334 65.486 1.00 28.98 92 THR A CA 3
ATOM 4878 C C . THR A 1 92 ? 57.749 122.233 64.748 1.00 28.33 92 THR A C 3
ATOM 4879 O O . THR A 1 92 ? 56.978 121.499 65.337 1.00 29.20 92 THR A O 3
ATOM 4890 N N . GLU A 1 93 ? 57.949 122.127 63.457 1.00 0.00 93 GLU A N 3
ATOM 4891 C CA . GLU A 1 93 ? 57.227 121.087 62.658 1.00 0.00 93 GLU A CA 3
ATOM 4892 C C . GLU A 1 93 ? 57.978 119.750 62.668 1.00 0.00 93 GLU A C 3
ATOM 4893 O O . GLU A 1 93 ? 57.653 118.853 61.912 1.00 0.00 93 GLU A O 3
ATOM 4905 N N . GLN A 1 94 ? 58.971 119.597 63.512 1.00 0.00 94 GLN A N 3
ATOM 4906 C CA . GLN A 1 94 ? 59.722 118.307 63.556 1.00 0.00 94 GLN A CA 3
ATOM 4907 C C . GLN A 1 94 ? 60.034 117.942 65.007 1.00 0.00 94 GLN A C 3
ATOM 4908 O O . GLN A 1 94 ? 60.299 118.815 65.815 1.00 0.00 94 GLN A O 3
ATOM 4922 N N . GLY A 1 95 ? 60.015 116.675 65.357 1.00 27.89 95 GLY A N 3
ATOM 4923 C CA . GLY A 1 95 ? 60.324 116.315 66.774 1.00 28.05 95 GLY A CA 3
ATOM 4924 C C . GLY A 1 95 ? 60.211 114.810 67.027 1.00 27.70 95 GLY A C 3
ATOM 4925 O O . GLY A 1 95 ? 59.520 114.088 66.336 1.00 25.89 95 GLY A O 3
ATOM 4929 N N . GLN A 1 96 ? 60.888 114.355 68.049 1.00 0.00 96 GLN A N 3
ATOM 4930 C CA . GLN A 1 96 ? 60.853 112.911 68.429 1.00 0.00 96 GLN A CA 3
ATOM 4931 C C . GLN A 1 96 ? 60.342 112.777 69.869 1.00 0.00 96 GLN A C 3
ATOM 4932 O O . GLN A 1 96 ? 60.786 113.478 70.759 1.00 0.00 96 GLN A O 3
ATOM 4946 N N . MET A 1 97 ? 59.393 111.904 70.099 1.00 0.00 97 MET A N 3
ATOM 4947 C CA . MET A 1 97 ? 58.837 111.751 71.479 1.00 0.00 97 MET A CA 3
ATOM 4948 C C . MET A 1 97 ? 58.875 110.289 71.938 1.00 0.00 97 MET A C 3
ATOM 4949 O O . MET A 1 97 ? 58.272 109.425 71.333 1.00 0.00 97 MET A O 3
ATOM 4963 N N . GLN A 1 98 ? 59.559 110.015 73.020 1.00 0.00 98 GLN A N 3
ATOM 4964 C CA . GLN A 1 98 ? 59.628 108.623 73.558 1.00 0.00 98 GLN A CA 3
ATOM 4965 C C . GLN A 1 98 ? 59.203 108.660 75.027 1.00 0.00 98 GLN A C 3
ATOM 4966 O O . GLN A 1 98 ? 59.370 109.671 75.687 1.00 0.00 98 GLN A O 3
ATOM 4980 N N . GLY A 1 99 ? 58.644 107.593 75.552 1.00 29.62 99 GLY A N 3
ATOM 4981 C CA . GLY A 1 99 ? 58.209 107.633 76.986 1.00 28.62 99 GLY A CA 3
ATOM 4982 C C . GLY A 1 99 ? 57.979 106.225 77.526 1.00 28.62 99 GLY A C 3
ATOM 4983 O O . GLY A 1 99 ? 58.109 105.245 76.820 1.00 29.22 99 GLY A O 3
ATOM 4987 N N . HIS A 1 100 ? 57.637 106.125 78.788 1.00 0.00 100 HIS A N 3
ATOM 4988 C CA . HIS A 1 100 ? 57.389 104.788 79.397 1.00 0.00 100 HIS A CA 3
ATOM 4989 C C . HIS A 1 100 ? 56.125 104.830 80.268 1.00 0.00 100 HIS A C 3
ATOM 4990 O O . HIS A 1 100 ? 55.711 105.875 80.730 1.00 0.00 100 HIS A O 3
ATOM 5004 N N . TYR A 1 101 ? 55.518 103.693 80.486 1.00 25.77 101 TYR A N 3
ATOM 5005 C CA . TYR A 1 101 ? 54.278 103.637 81.322 1.00 25.79 101 TYR A CA 3
ATOM 5006 C C . TYR A 1 101 ? 54.541 102.825 82.591 1.00 26.52 101 TYR A C 3
ATOM 5007 O O . TYR A 1 101 ? 54.982 101.696 82.519 1.00 27.05 101 TYR A O 3
ATOM 5025 N N . ASP A 1 102 ? 54.237 103.358 83.750 1.00 0.00 102 ASP A N 3
ATOM 5026 C CA . ASP A 1 102 ? 54.435 102.571 85.002 1.00 0.00 102 ASP A CA 3
ATOM 5027 C C . ASP A 1 102 ? 53.213 101.674 85.211 1.00 0.00 102 ASP A C 3
ATOM 5028 O O . ASP A 1 102 ? 52.089 102.134 85.282 1.00 0.00 102 ASP A O 3
ATOM 5037 N N . MET A 1 103 ? 53.440 100.390 85.287 1.00 0.00 103 MET A N 3
ATOM 5038 C CA . MET A 1 103 ? 52.319 99.423 85.466 1.00 0.00 103 MET A CA 3
ATOM 5039 C C . MET A 1 103 ? 52.543 98.556 86.706 1.00 0.00 103 MET A C 3
ATOM 5040 O O . MET A 1 103 ? 53.646 98.447 87.211 1.00 0.00 103 MET A O 3
ATOM 5054 N N . VAL A 1 104 ? 51.498 97.937 87.194 1.00 21.01 104 VAL A N 3
ATOM 5055 C CA . VAL A 1 104 ? 51.632 97.067 88.403 1.00 21.69 104 VAL A CA 3
ATOM 5056 C C . VAL A 1 104 ? 50.780 95.804 88.242 1.00 22.60 104 VAL A C 3
ATOM 5057 O O . VAL A 1 104 ? 49.607 95.875 87.924 1.00 22.32 104 VAL A O 3
ATOM 5070 N N . ALA A 1 105 ? 51.357 94.654 88.472 1.00 0.00 105 ALA A N 3
ATOM 5071 C CA . ALA A 1 105 ? 50.582 93.381 88.348 1.00 0.00 105 ALA A CA 3
ATOM 5072 C C . ALA A 1 105 ? 49.656 93.218 89.555 1.00 0.00 105 ALA A C 3
ATOM 5073 O O . ALA A 1 105 ? 49.786 93.917 90.542 1.00 0.00 105 ALA A O 3
ATOM 5080 N N . ASP A 1 106 ? 48.715 92.309 89.476 1.00 0.00 106 ASP A N 3
ATOM 5081 C CA . ASP A 1 106 ? 47.771 92.110 90.621 1.00 0.00 106 ASP A CA 3
ATOM 5082 C C . ASP A 1 106 ? 48.521 91.589 91.851 1.00 0.00 106 ASP A C 3
ATOM 5083 O O . ASP A 1 106 ? 48.146 91.864 92.975 1.00 0.00 106 ASP A O 3
ATOM 5092 N N . ASP A 1 107 ? 49.572 90.834 91.647 1.00 0.00 107 ASP A N 3
ATOM 5093 C CA . ASP A 1 107 ? 50.341 90.286 92.809 1.00 0.00 107 ASP A CA 3
ATOM 5094 C C . ASP A 1 107 ? 51.192 91.376 93.478 1.00 0.00 107 ASP A C 3
ATOM 5095 O O . ASP A 1 107 ? 51.770 91.155 94.526 1.00 0.00 107 ASP A O 3
ATOM 5104 N N . GLY A 1 108 ? 51.269 92.549 92.892 1.00 30.43 108 GLY A N 3
ATOM 5105 C CA . GLY A 1 108 ? 52.076 93.642 93.509 1.00 29.11 108 GLY A CA 3
ATOM 5106 C C . GLY A 1 108 ? 53.415 93.805 92.777 1.00 29.35 108 GLY A C 3
ATOM 5107 O O . GLY A 1 108 ? 54.142 94.750 93.022 1.00 30.17 108 GLY A O 3
ATOM 5111 N N . THR A 1 109 ? 53.757 92.899 91.884 1.00 0.00 109 THR A N 3
ATOM 5112 C CA . THR A 1 109 ? 55.060 93.024 91.152 1.00 0.00 109 THR A CA 3
ATOM 5113 C C . THR A 1 109 ? 55.119 94.368 90.415 1.00 0.00 109 THR A C 3
ATOM 5114 O O . THR A 1 109 ? 54.162 94.771 89.780 1.00 0.00 109 THR A O 3
ATOM 5125 N N . GLU A 1 110 ? 56.224 95.066 90.502 1.00 0.00 110 GLU A N 3
ATOM 5126 C CA . GLU A 1 110 ? 56.325 96.387 89.810 1.00 0.00 110 GLU A CA 3
ATOM 5127 C C . GLU A 1 110 ? 57.131 96.265 88.512 1.00 0.00 110 GLU A C 3
ATOM 5128 O O . GLU A 1 110 ? 58.119 95.559 88.442 1.00 0.00 110 GLU A O 3
ATOM 5140 N N . PHE A 1 111 ? 56.706 96.954 87.486 1.00 27.41 111 PHE A N 3
ATOM 5141 C CA . PHE A 1 111 ? 57.427 96.905 86.180 1.00 27.50 111 PHE A CA 3
ATOM 5142 C C . PHE A 1 111 ? 56.897 98.004 85.251 1.00 28.03 111 PHE A C 3
ATOM 5143 O O . PHE A 1 111 ? 55.733 98.355 85.288 1.00 27.72 111 PHE A O 3
ATOM 5160 N N . ILE A 1 112 ? 57.755 98.556 84.435 1.00 0.00 112 ILE A N 3
ATOM 5161 C CA . ILE A 1 112 ? 57.329 99.649 83.511 1.00 0.00 112 ILE A CA 3
ATOM 5162 C C . ILE A 1 112 ? 57.115 99.106 82.093 1.00 0.00 112 ILE A C 3
ATOM 5163 O O . ILE A 1 112 ? 57.665 98.088 81.714 1.00 0.00 112 ILE A O 3
ATOM 5179 N N . ALA A 1 113 ? 56.334 99.799 81.307 1.00 0.00 113 ALA A N 3
ATOM 5180 C CA . ALA A 1 113 ? 56.084 99.369 79.904 1.00 0.00 113 ALA A CA 3
ATOM 5181 C C . ALA A 1 113 ? 56.574 100.474 78.954 1.00 0.00 113 ALA A C 3
ATOM 5182 O O . ALA A 1 113 ? 55.887 101.456 78.746 1.00 0.00 113 ALA A O 3
ATOM 5189 N N . PRO A 1 114 ? 57.763 100.285 78.426 1.00 31.26 114 PRO A N 3
ATOM 5190 C CA . PRO A 1 114 ? 58.324 101.327 77.516 1.00 32.26 114 PRO A CA 3
ATOM 5191 C C . PRO A 1 114 ? 57.417 101.594 76.311 1.00 31.77 114 PRO A C 3
ATOM 5192 O O . PRO A 1 114 ? 56.812 100.706 75.744 1.00 33.24 114 PRO A O 3
ATOM 5203 N N . ILE A 1 115 ? 57.354 102.841 75.922 1.00 30.59 115 ILE A N 3
ATOM 5204 C CA . ILE A 1 115 ? 56.526 103.251 74.749 1.00 30.04 115 ILE A CA 3
ATOM 5205 C C . ILE A 1 115 ? 57.458 103.637 73.601 1.00 30.45 115 ILE A C 3
ATOM 5206 O O . ILE A 1 115 ? 58.317 104.493 73.746 1.00 30.15 115 ILE A O 3
ATOM 5222 N N . ALA A 1 116 ? 57.292 103.009 72.462 1.00 30.78 116 ALA A N 3
ATOM 5223 C CA . ALA A 1 116 ? 58.165 103.310 71.281 1.00 29.78 116 ALA A CA 3
ATOM 5224 C C . ALA A 1 116 ? 58.228 104.815 71.006 1.00 29.57 116 ALA A C 3
ATOM 5225 O O . ALA A 1 116 ? 57.291 105.543 71.276 1.00 28.51 116 ALA A O 3
ATOM 5232 N N . ALA A 1 117 ? 59.326 105.280 70.470 1.00 0.00 117 ALA A N 3
ATOM 5233 C CA . ALA A 1 117 ? 59.460 106.732 70.171 1.00 0.00 117 ALA A CA 3
ATOM 5234 C C . ALA A 1 117 ? 59.027 107.013 68.731 1.00 0.00 117 ALA A C 3
ATOM 5235 O O . ALA A 1 117 ? 59.549 106.438 67.794 1.00 0.00 117 ALA A O 3
ATOM 5242 N N . PHE A 1 118 ? 58.088 107.902 68.552 1.00 29.64 118 PHE A N 3
ATOM 5243 C CA . PHE A 1 118 ? 57.621 108.244 67.176 1.00 29.08 118 PHE A CA 3
ATOM 5244 C C . PHE A 1 118 ? 58.109 109.649 66.818 1.00 30.66 118 PHE A C 3
ATOM 5245 O O . PHE A 1 118 ? 58.523 110.402 67.680 1.00 30.55 118 PHE A O 3
ATOM 5262 N N . VAL A 1 119 ? 58.069 110.010 65.560 1.00 0.00 119 VAL A N 3
ATOM 5263 C CA . VAL A 1 119 ? 58.537 111.370 65.160 1.00 0.00 119 VAL A CA 3
ATOM 5264 C C . VAL A 1 119 ? 57.377 112.189 64.586 1.00 0.00 119 VAL A C 3
ATOM 5265 O O . VAL A 1 119 ? 56.409 111.650 64.083 1.00 0.00 119 VAL A O 3
ATOM 5278 N N . LEU A 1 120 ? 57.482 113.488 64.654 1.00 36.62 120 LEU A N 3
ATOM 5279 C CA . LEU A 1 120 ? 56.406 114.368 64.114 1.00 37.66 120 LEU A CA 3
ATOM 5280 C C . LEU A 1 120 ? 56.933 115.117 62.892 1.00 38.64 120 LEU A C 3
ATOM 5281 O O . LEU A 1 120 ? 58.020 115.662 62.915 1.00 37.83 120 LEU A O 3
ATOM 5297 N N . SER A 1 121 ? 56.175 115.142 61.825 1.00 0.00 121 SER A N 3
ATOM 5298 C CA . SER A 1 121 ? 56.628 115.852 60.591 1.00 0.00 121 SER A CA 3
ATOM 5299 C C . SER A 1 121 ? 55.417 116.324 59.781 1.00 0.00 121 SER A C 3
ATOM 5300 O O . SER A 1 121 ? 54.756 117.280 60.135 1.00 0.00 121 SER A O 3
ATOM 5308 N N . ARG A 1 6 ? 55.585 86.695 81.832 1.00 0.00 6 ARG A N 4
ATOM 5309 C CA . ARG A 1 6 ? 54.309 86.993 82.546 1.00 0.00 6 ARG A CA 4
ATOM 5310 C C . ARG A 1 6 ? 54.017 88.500 82.526 1.00 0.00 6 ARG A C 4
ATOM 5311 O O . ARG A 1 6 ? 52.888 88.918 82.724 1.00 0.00 6 ARG A O 4
ATOM 5332 N N . TYR A 1 7 ? 55.018 89.316 82.290 1.00 31.93 7 TYR A N 4
ATOM 5333 C CA . TYR A 1 7 ? 54.795 90.793 82.258 1.00 29.59 7 TYR A CA 4
ATOM 5334 C C . TYR A 1 7 ? 55.134 91.353 80.872 1.00 29.68 7 TYR A C 4
ATOM 5335 O O . TYR A 1 7 ? 56.286 91.434 80.488 1.00 30.50 7 TYR A O 4
ATOM 5353 N N . ARG A 1 8 ? 54.134 91.738 80.124 1.00 0.00 8 ARG A N 4
ATOM 5354 C CA . ARG A 1 8 ? 54.370 92.297 78.757 1.00 0.00 8 ARG A CA 4
ATOM 5355 C C . ARG A 1 8 ? 53.259 93.285 78.394 1.00 0.00 8 ARG A C 4
ATOM 5356 O O . ARG A 1 8 ? 52.087 93.009 78.559 1.00 0.00 8 ARG A O 4
ATOM 5377 N N . VAL A 1 9 ? 53.628 94.442 77.903 1.00 0.00 9 VAL A N 4
ATOM 5378 C CA . VAL A 1 9 ? 52.614 95.475 77.522 1.00 0.00 9 VAL A CA 4
ATOM 5379 C C . VAL A 1 9 ? 53.174 96.353 76.395 1.00 0.00 9 VAL A C 4
ATOM 5380 O O . VAL A 1 9 ? 54.119 97.094 76.577 1.00 0.00 9 VAL A O 4
ATOM 5393 N N . GLU A 1 10 ? 52.573 96.281 75.237 1.00 0.00 10 GLU A N 4
ATOM 5394 C CA . GLU A 1 10 ? 53.015 97.107 74.074 1.00 0.00 10 GLU A CA 4
ATOM 5395 C C . GLU A 1 10 ? 52.013 98.235 73.814 1.00 0.00 10 GLU A C 4
ATOM 5396 O O . GLU A 1 10 ? 50.819 98.021 73.733 1.00 0.00 10 GLU A O 4
ATOM 5408 N N . VAL A 1 11 ? 52.511 99.437 73.685 1.00 26.88 11 VAL A N 4
ATOM 5409 C CA . VAL A 1 11 ? 51.624 100.611 73.428 1.00 26.83 11 VAL A CA 4
ATOM 5410 C C . VAL A 1 11 ? 51.976 101.234 72.072 1.00 27.58 11 VAL A C 4
ATOM 5411 O O . VAL A 1 11 ? 53.134 101.348 71.717 1.00 28.21 11 VAL A O 4
ATOM 5424 N N . GLU A 1 12 ? 50.987 101.633 71.311 1.00 0.00 12 GLU A N 4
ATOM 5425 C CA . GLU A 1 12 ? 51.257 102.246 69.976 1.00 0.00 12 GLU A CA 4
ATOM 5426 C C . GLU A 1 12 ? 50.668 103.659 69.914 1.00 0.00 12 GLU A C 4
ATOM 5427 O O . GLU A 1 12 ? 49.575 103.909 70.385 1.00 0.00 12 GLU A O 4
ATOM 5439 N N . VAL A 1 13 ? 51.395 104.583 69.340 1.00 26.55 13 VAL A N 4
ATOM 5440 C CA . VAL A 1 13 ? 50.902 105.990 69.242 1.00 26.45 13 VAL A CA 4
ATOM 5441 C C . VAL A 1 13 ? 51.000 106.492 67.798 1.00 27.95 13 VAL A C 4
ATOM 5442 O O . VAL A 1 13 ? 51.990 106.284 67.122 1.00 27.94 13 VAL A O 4
ATOM 5455 N N . SER A 1 14 ? 49.969 107.154 67.326 1.00 0.00 14 SER A N 4
ATOM 5456 C CA . SER A 1 14 ? 49.983 107.677 65.927 1.00 0.00 14 SER A CA 4
ATOM 5457 C C . SER A 1 14 ? 49.665 109.185 65.912 1.00 0.00 14 SER A C 4
ATOM 5458 O O . SER A 1 14 ? 48.527 109.575 66.095 1.00 0.00 14 SER A O 4
ATOM 5466 N N . PRO A 1 15 ? 50.685 109.983 65.690 1.00 28.75 15 PRO A N 4
ATOM 5467 C CA . PRO A 1 15 ? 50.460 111.460 65.654 1.00 30.20 15 PRO A CA 4
ATOM 5468 C C . PRO A 1 15 ? 49.958 111.910 64.276 1.00 33.00 15 PRO A C 4
ATOM 5469 O O . PRO A 1 15 ? 50.039 111.190 63.300 1.00 32.76 15 PRO A O 4
ATOM 5480 N N . ARG A 1 16 ? 49.437 113.111 64.209 1.00 34.77 16 ARG A N 4
ATOM 5481 C CA . ARG A 1 16 ? 48.911 113.657 62.918 1.00 37.64 16 ARG A CA 4
ATOM 5482 C C . ARG A 1 16 ? 48.883 115.190 62.978 1.00 38.99 16 ARG A C 4
ATOM 5483 O O . ARG A 1 16 ? 48.425 115.782 63.938 1.00 38.96 16 ARG A O 4
ATOM 5504 N N . PHE A 1 17 ? 49.400 115.829 61.960 1.00 0.00 17 PHE A N 4
ATOM 5505 C CA . PHE A 1 17 ? 49.446 117.328 61.933 1.00 0.00 17 PHE A CA 4
ATOM 5506 C C . PHE A 1 17 ? 48.037 117.940 61.962 1.00 0.00 17 PHE A C 4
ATOM 5507 O O . PHE A 1 17 ? 47.133 117.475 61.296 1.00 0.00 17 PHE A O 4
ATOM 5524 N N . LEU A 1 18 ? 47.860 118.993 62.722 1.00 0.00 18 LEU A N 4
ATOM 5525 C CA . LEU A 1 18 ? 46.523 119.665 62.796 1.00 0.00 18 LEU A CA 4
ATOM 5526 C C . LEU A 1 18 ? 46.618 121.097 62.258 1.00 0.00 18 LEU A C 4
ATOM 5527 O O . LEU A 1 18 ? 46.740 122.055 62.995 1.00 0.00 18 LEU A O 4
ATOM 5543 N N . ALA A 1 19 ? 46.537 121.229 60.961 1.00 0.00 19 ALA A N 4
ATOM 5544 C CA . ALA A 1 19 ? 46.594 122.575 60.305 1.00 0.00 19 ALA A CA 4
ATOM 5545 C C . ALA A 1 19 ? 45.345 123.403 60.624 1.00 0.00 19 ALA A C 4
ATOM 5546 O O . ALA A 1 19 ? 45.417 124.611 60.757 1.00 0.00 19 ALA A O 4
ATOM 5553 N N . HIS A 1 20 ? 44.201 122.774 60.727 1.00 0.00 20 HIS A N 4
ATOM 5554 C CA . HIS A 1 20 ? 42.948 123.542 61.013 1.00 0.00 20 HIS A CA 4
ATOM 5555 C C . HIS A 1 20 ? 42.951 124.088 62.445 1.00 0.00 20 HIS A C 4
ATOM 5556 O O . HIS A 1 20 ? 42.274 125.055 62.744 1.00 0.00 20 HIS A O 4
ATOM 5570 N N . GLN A 1 21 ? 43.697 123.481 63.332 1.00 51.13 21 GLN A N 4
ATOM 5571 C CA . GLN A 1 21 ? 43.729 123.971 64.745 1.00 51.59 21 GLN A CA 4
ATOM 5572 C C . GLN A 1 21 ? 45.158 124.339 65.159 1.00 51.55 21 GLN A C 4
ATOM 5573 O O . GLN A 1 21 ? 45.594 124.021 66.249 1.00 51.24 21 GLN A O 4
ATOM 5587 N N . SER A 1 22 ? 45.889 125.007 64.299 1.00 52.26 22 SER A N 4
ATOM 5588 C CA . SER A 1 22 ? 47.291 125.393 64.651 1.00 52.76 22 SER A CA 4
ATOM 5589 C C . SER A 1 22 ? 47.801 126.501 63.725 1.00 51.68 22 SER A C 4
ATOM 5590 O O . SER A 1 22 ? 47.500 126.525 62.547 1.00 52.15 22 SER A O 4
ATOM 5598 N N . THR A 1 23 ? 48.587 127.411 64.249 1.00 0.00 23 THR A N 4
ATOM 5599 C CA . THR A 1 23 ? 49.140 128.513 63.405 1.00 0.00 23 THR A CA 4
ATOM 5600 C C . THR A 1 23 ? 50.671 128.392 63.359 1.00 0.00 23 THR A C 4
ATOM 5601 O O . THR A 1 23 ? 51.353 128.898 64.228 1.00 0.00 23 THR A O 4
ATOM 5612 N N . PRO A 1 24 ? 51.158 127.702 62.354 1.00 49.88 24 PRO A N 4
ATOM 5613 C CA . PRO A 1 24 ? 52.635 127.517 62.259 1.00 51.02 24 PRO A CA 4
ATOM 5614 C C . PRO A 1 24 ? 53.354 128.847 62.003 1.00 51.50 24 PRO A C 4
ATOM 5615 O O . PRO A 1 24 ? 54.520 128.996 62.323 1.00 51.57 24 PRO A O 4
ATOM 5626 N N . ASP A 1 25 ? 52.682 129.805 61.419 1.00 0.00 25 ASP A N 4
ATOM 5627 C CA . ASP A 1 25 ? 53.343 131.118 61.131 1.00 0.00 25 ASP A CA 4
ATOM 5628 C C . ASP A 1 25 ? 53.646 131.878 62.428 1.00 0.00 25 ASP A C 4
ATOM 5629 O O . ASP A 1 25 ? 54.513 132.732 62.459 1.00 0.00 25 ASP A O 4
ATOM 5638 N N . GLU A 1 26 ? 52.942 131.586 63.493 1.00 0.00 26 GLU A N 4
ATOM 5639 C CA . GLU A 1 26 ? 53.197 132.307 64.780 1.00 0.00 26 GLU A CA 4
ATOM 5640 C C . GLU A 1 26 ? 53.955 131.411 65.769 1.00 0.00 26 GLU A C 4
ATOM 5641 O O . GLU A 1 26 ? 53.903 131.619 66.967 1.00 0.00 26 GLU A O 4
ATOM 5653 N N . GLY A 1 27 ? 54.654 130.417 65.278 1.00 0.00 27 GLY A N 4
ATOM 5654 C CA . GLY A 1 27 ? 55.413 129.505 66.186 1.00 0.00 27 GLY A CA 4
ATOM 5655 C C . GLY A 1 27 ? 54.432 128.668 67.011 1.00 0.00 27 GLY A C 4
ATOM 5656 O O . GLY A 1 27 ? 54.729 128.258 68.117 1.00 0.00 27 GLY A O 4
ATOM 5660 N N . ARG A 1 28 ? 53.267 128.412 66.474 1.00 0.00 28 ARG A N 4
ATOM 5661 C CA . ARG A 1 28 ? 52.255 127.599 67.211 1.00 0.00 28 ARG A CA 4
ATOM 5662 C C . ARG A 1 28 ? 51.899 126.354 66.398 1.00 0.00 28 ARG A C 4
ATOM 5663 O O . ARG A 1 28 ? 51.019 126.387 65.557 1.00 0.00 28 ARG A O 4
ATOM 5684 N N . TYR A 1 29 ? 52.562 125.251 66.649 1.00 46.07 29 TYR A N 4
ATOM 5685 C CA . TYR A 1 29 ? 52.247 123.999 65.896 1.00 43.41 29 TYR A CA 4
ATOM 5686 C C . TYR A 1 29 ? 51.476 123.046 66.813 1.00 41.37 29 TYR A C 4
ATOM 5687 O O . TYR A 1 29 ? 51.869 122.819 67.944 1.00 39.95 29 TYR A O 4
ATOM 5705 N N . ALA A 1 30 ? 50.377 122.509 66.350 1.00 0.00 30 ALA A N 4
ATOM 5706 C CA . ALA A 1 30 ? 49.578 121.593 67.222 1.00 0.00 30 ALA A CA 4
ATOM 5707 C C . ALA A 1 30 ? 49.529 120.174 66.651 1.00 0.00 30 ALA A C 4
ATOM 5708 O O . ALA A 1 30 ? 49.058 119.952 65.552 1.00 0.00 30 ALA A O 4
ATOM 5715 N N . PHE A 1 31 ? 49.996 119.211 67.405 1.00 36.58 31 PHE A N 4
ATOM 5716 C CA . PHE A 1 31 ? 49.962 117.795 66.935 1.00 36.29 31 PHE A CA 4
ATOM 5717 C C . PHE A 1 31 ? 49.064 116.972 67.861 1.00 35.25 31 PHE A C 4
ATOM 5718 O O . PHE A 1 31 ? 49.167 117.063 69.070 1.00 34.09 31 PHE A O 4
ATOM 5735 N N . ALA A 1 32 ? 48.198 116.156 67.314 1.00 34.06 32 ALA A N 4
ATOM 5736 C CA . ALA A 1 32 ? 47.310 115.312 68.168 1.00 32.35 32 ALA A CA 4
ATOM 5737 C C . ALA A 1 32 ? 47.729 113.851 68.022 1.00 31.25 32 ALA A C 4
ATOM 5738 O O . ALA A 1 32 ? 47.938 113.375 66.922 1.00 31.96 32 ALA A O 4
ATOM 5745 N N . TYR A 1 33 ? 47.874 113.137 69.111 1.00 29.03 33 TYR A N 4
ATOM 5746 C CA . TYR A 1 33 ? 48.301 111.709 69.000 1.00 27.15 33 TYR A CA 4
ATOM 5747 C C . TYR A 1 33 ? 47.339 110.781 69.748 1.00 26.72 33 TYR A C 4
ATOM 5748 O O . TYR A 1 33 ? 46.824 111.117 70.798 1.00 28.24 33 TYR A O 4
ATOM 5766 N N . SER A 1 34 ? 47.103 109.611 69.209 1.00 0.00 34 SER A N 4
ATOM 5767 C CA . SER A 1 34 ? 46.183 108.644 69.875 1.00 0.00 34 SER A CA 4
ATOM 5768 C C . SER A 1 34 ? 47.003 107.545 70.550 1.00 0.00 34 SER A C 4
ATOM 5769 O O . SER A 1 34 ? 47.991 107.085 70.018 1.00 0.00 34 SER A O 4
ATOM 5777 N N . ILE A 1 35 ? 46.607 107.139 71.728 1.00 0.00 35 ILE A N 4
ATOM 5778 C CA . ILE A 1 35 ? 47.366 106.086 72.467 1.00 0.00 35 ILE A CA 4
ATOM 5779 C C . ILE A 1 35 ? 46.638 104.737 72.430 1.00 0.00 35 ILE A C 4
ATOM 5780 O O . ILE A 1 35 ? 45.451 104.642 72.678 1.00 0.00 35 ILE A O 4
ATOM 5796 N N . ARG A 1 36 ? 47.369 103.698 72.120 1.00 25.30 36 ARG A N 4
ATOM 5797 C CA . ARG A 1 36 ? 46.774 102.332 72.057 1.00 25.64 36 ARG A CA 4
ATOM 5798 C C . ARG A 1 36 ? 47.529 101.400 73.007 1.00 23.79 36 ARG A C 4
ATOM 5799 O O . ARG A 1 36 ? 48.557 100.847 72.669 1.00 25.11 36 ARG A O 4
ATOM 5820 N N . ILE A 1 37 ? 47.018 101.233 74.196 1.00 20.73 37 ILE A N 4
ATOM 5821 C CA . ILE A 1 37 ? 47.681 100.348 75.201 1.00 18.17 37 ILE A CA 4
ATOM 5822 C C . ILE A 1 37 ? 47.156 98.913 75.083 1.00 17.71 37 ILE A C 4
ATOM 5823 O O . ILE A 1 37 ? 45.990 98.653 75.303 1.00 15.34 37 ILE A O 4
ATOM 5839 N N . GLN A 1 38 ? 48.015 97.981 74.757 1.00 0.00 38 GLN A N 4
ATOM 5840 C CA . GLN A 1 38 ? 47.581 9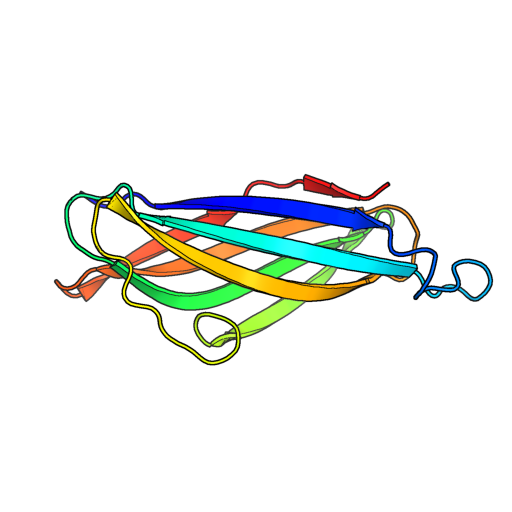6.556 74.648 1.00 0.00 38 GLN A CA 4
ATOM 5841 C C . GLN A 1 38 ? 48.328 95.715 75.687 1.00 0.00 38 GLN A C 4
ATOM 5842 O O . GLN A 1 38 ? 49.525 95.844 75.864 1.00 0.00 38 GLN A O 4
ATOM 5856 N N . ASN A 1 39 ? 47.615 94.865 76.382 1.00 15.86 39 ASN A N 4
ATOM 5857 C CA . ASN A 1 39 ? 48.262 94.017 77.427 1.00 17.88 39 ASN A CA 4
ATOM 5858 C C . ASN A 1 39 ? 48.699 92.674 76.834 1.00 18.37 39 ASN A C 4
ATOM 5859 O O . ASN A 1 39 ? 47.882 91.889 76.393 1.00 18.69 39 ASN A O 4
ATOM 5870 N N . ALA A 1 40 ? 49.978 92.399 76.837 1.00 0.00 40 ALA A N 4
ATOM 5871 C CA . ALA A 1 40 ? 50.472 91.097 76.293 1.00 0.00 40 ALA A CA 4
ATOM 5872 C C . ALA A 1 40 ? 51.100 90.248 77.410 1.00 0.00 40 ALA A C 4
ATOM 5873 O O . ALA A 1 40 ? 51.721 89.235 77.145 1.00 0.00 40 ALA A O 4
ATOM 5880 N N . GLY A 1 41 ? 50.939 90.642 78.654 1.00 27.60 41 GLY A N 4
ATOM 5881 C CA . GLY A 1 41 ? 51.522 89.848 79.775 1.00 28.62 41 GLY A CA 4
ATOM 5882 C C . GLY A 1 41 ? 50.608 88.660 80.079 1.00 29.10 41 GLY A C 4
ATOM 5883 O O . GLY A 1 41 ? 49.582 88.482 79.450 1.00 28.18 41 GLY A O 4
ATOM 5887 N N . ALA A 1 42 ? 50.974 87.845 81.037 1.00 0.00 42 ALA A N 4
ATOM 5888 C CA . ALA A 1 42 ? 50.130 86.664 81.380 1.00 0.00 42 ALA A CA 4
ATOM 5889 C C . ALA A 1 42 ? 49.193 87.001 82.540 1.00 0.00 42 ALA A C 4
ATOM 5890 O O . ALA A 1 42 ? 48.099 86.479 82.643 1.00 0.00 42 ALA A O 4
ATOM 5897 N N . VAL A 1 43 ? 49.624 87.871 83.411 1.00 0.00 43 VAL A N 4
ATOM 5898 C CA . VAL A 1 43 ? 48.776 88.257 84.582 1.00 0.00 43 VAL A CA 4
ATOM 5899 C C . VAL A 1 43 ? 48.206 89.670 84.375 1.00 0.00 43 VAL A C 4
ATOM 5900 O O . VAL A 1 43 ? 48.887 90.544 83.877 1.00 0.00 43 VAL A O 4
ATOM 5913 N N . PRO A 1 44 ? 46.954 89.843 84.759 1.00 21.08 44 PRO A N 4
ATOM 5914 C CA . PRO A 1 44 ? 46.313 91.188 84.580 1.00 21.01 44 PRO A CA 4
ATOM 5915 C C . PRO A 1 44 ? 47.169 92.317 85.170 1.00 21.95 44 PRO A C 4
ATOM 5916 O O . PRO A 1 44 ? 47.786 92.174 86.213 1.00 21.40 44 PRO A O 4
ATOM 5927 N N . ALA A 1 45 ? 47.207 93.434 84.489 1.00 20.91 45 ALA A N 4
ATOM 5928 C CA . ALA A 1 45 ? 48.018 94.591 84.966 1.00 19.47 45 ALA A CA 4
ATOM 5929 C C . ALA A 1 45 ? 47.279 95.916 84.735 1.00 19.21 45 ALA A C 4
ATOM 5930 O O . ALA A 1 45 ? 46.473 96.051 83.830 1.00 19.53 45 ALA A O 4
ATOM 5937 N N . ARG A 1 46 ? 47.562 96.893 85.553 1.00 0.00 46 ARG A N 4
ATOM 5938 C CA . ARG A 1 46 ? 46.905 98.225 85.407 1.00 0.00 46 ARG A CA 4
ATOM 5939 C C . ARG A 1 46 ? 47.975 99.319 85.356 1.00 0.00 46 ARG A C 4
ATOM 5940 O O . ARG A 1 46 ? 49.094 99.113 85.786 1.00 0.00 46 ARG A O 4
ATOM 5961 N N . LEU A 1 47 ? 47.647 100.473 84.832 1.00 0.00 47 LEU A N 4
ATOM 5962 C CA . LEU A 1 47 ? 48.659 101.572 84.756 1.00 0.00 47 LEU A CA 4
ATOM 5963 C C . LEU A 1 47 ? 48.486 102.518 85.944 1.00 0.00 47 LEU A C 4
ATOM 5964 O O . LEU A 1 47 ? 47.453 103.143 86.104 1.00 0.00 47 LEU A O 4
ATOM 5980 N N . VAL A 1 48 ? 49.486 102.622 86.783 1.00 0.00 48 VAL A N 4
ATOM 5981 C CA . VAL A 1 48 ? 49.379 103.521 87.972 1.00 0.00 48 VAL A CA 4
ATOM 5982 C C . VAL A 1 48 ? 50.087 104.856 87.706 1.00 0.00 48 VAL A C 4
ATOM 5983 O O . VAL A 1 48 ? 49.725 105.870 88.272 1.00 0.00 48 VAL A O 4
ATOM 5996 N N . ALA A 1 49 ? 51.098 104.867 86.867 1.00 0.00 49 ALA A N 4
ATOM 5997 C CA . ALA A 1 49 ? 51.818 106.153 86.603 1.00 0.00 49 ALA A CA 4
ATOM 5998 C C . ALA A 1 49 ? 52.243 106.278 85.133 1.00 0.00 49 ALA A C 4
ATOM 5999 O O . ALA A 1 49 ? 52.287 105.313 84.396 1.00 0.00 49 ALA A O 4
ATOM 6006 N N . ARG A 1 50 ? 52.558 107.478 84.721 1.00 18.13 50 ARG A N 4
ATOM 6007 C CA . ARG A 1 50 ? 52.990 107.725 83.312 1.00 20.89 50 ARG A CA 4
ATOM 6008 C C . ARG A 1 50 ? 54.082 108.802 83.260 1.00 22.46 50 ARG A C 4
ATOM 6009 O O . ARG A 1 50 ? 54.057 109.772 83.995 1.00 23.35 50 ARG A O 4
ATOM 6030 N N . HIS A 1 51 ? 55.038 108.621 82.386 1.00 22.89 51 HIS A N 4
ATOM 6031 C CA . HIS A 1 51 ? 56.151 109.606 82.248 1.00 23.99 51 HIS A CA 4
ATOM 6032 C C . HIS A 1 51 ? 56.581 109.698 80.778 1.00 24.58 51 HIS A C 4
ATOM 6033 O O . HIS A 1 51 ? 57.079 108.748 80.205 1.00 24.14 51 HIS A O 4
ATOM 6047 N N . TRP A 1 52 ? 56.382 110.837 80.171 1.00 24.73 52 TRP A N 4
ATOM 6048 C CA . TRP A 1 52 ? 56.762 111.019 78.737 1.00 24.73 52 TRP A CA 4
ATOM 6049 C C . TRP A 1 52 ? 58.099 111.757 78.603 1.00 25.24 52 TRP A C 4
ATOM 6050 O O . TRP A 1 52 ? 58.352 112.736 79.279 1.00 25.25 52 TRP A O 4
ATOM 6071 N N . GLN A 1 53 ? 58.947 111.294 77.720 1.00 0.00 53 GLN A N 4
ATOM 6072 C CA . GLN A 1 53 ? 60.270 111.956 77.510 1.00 0.00 53 GLN A CA 4
ATOM 6073 C C . GLN A 1 53 ? 60.335 112.515 76.084 1.00 0.00 53 GLN A C 4
ATOM 6074 O O . GLN A 1 53 ? 60.930 111.924 75.202 1.00 0.00 53 GLN A O 4
ATOM 6088 N N . ILE A 1 54 ? 59.707 113.639 75.852 1.00 28.56 54 ILE A N 4
ATOM 6089 C CA . ILE A 1 54 ? 59.703 114.241 74.482 1.00 31.69 54 ILE A CA 4
ATOM 6090 C C . ILE A 1 54 ? 60.910 115.167 74.248 1.00 31.35 54 ILE A C 4
ATOM 6091 O O . ILE A 1 54 ? 61.216 116.033 75.044 1.00 31.20 54 ILE A O 4
ATOM 6107 N N . THR A 1 55 ? 61.582 114.990 73.139 1.00 32.39 55 THR A N 4
ATOM 6108 C CA . THR A 1 55 ? 62.749 115.862 72.801 1.00 32.79 55 THR A CA 4
ATOM 6109 C C . THR A 1 55 ? 62.449 116.581 71.486 1.00 33.98 55 THR A C 4
ATOM 6110 O O . THR A 1 55 ? 61.982 115.983 70.534 1.00 33.62 55 THR A O 4
ATOM 6121 N N . ASP A 1 56 ? 62.687 117.869 71.442 1.00 36.19 56 ASP A N 4
ATOM 6122 C CA . ASP A 1 56 ? 62.385 118.644 70.204 1.00 38.66 56 ASP A CA 4
ATOM 6123 C C . ASP A 1 56 ? 63.554 118.588 69.214 1.00 38.50 56 ASP A C 4
ATOM 6124 O O . ASP A 1 56 ? 64.634 118.128 69.527 1.00 37.75 56 ASP A O 4
ATOM 6133 N N . GLY A 1 57 ? 63.321 119.044 68.010 1.00 37.51 57 GLY A N 4
ATOM 6134 C CA . GLY A 1 57 ? 64.380 119.024 66.954 1.00 38.01 57 GLY A CA 4
ATOM 6135 C C . GLY A 1 57 ? 65.609 119.862 67.351 1.00 39.47 57 GLY A C 4
ATOM 6136 O O . GLY A 1 57 ? 66.628 119.799 66.688 1.00 38.99 57 GLY A O 4
ATOM 6140 N N . ASN A 1 58 ? 65.547 120.629 68.419 1.00 0.00 58 ASN A N 4
ATOM 6141 C CA . ASN A 1 58 ? 66.744 121.434 68.822 1.00 0.00 58 ASN A CA 4
ATOM 6142 C C . ASN A 1 58 ? 67.498 120.750 69.978 1.00 0.00 58 ASN A C 4
ATOM 6143 O O . ASN A 1 58 ? 68.413 121.316 70.547 1.00 0.00 58 ASN A O 4
ATOM 6154 N N . GLY A 1 59 ? 67.137 119.531 70.314 1.00 0.00 59 GLY A N 4
ATOM 6155 C CA . GLY A 1 59 ? 67.850 118.807 71.411 1.00 0.00 59 GLY A CA 4
ATOM 6156 C C . GLY A 1 59 ? 67.165 119.043 72.761 1.00 0.00 59 GLY A C 4
ATOM 6157 O O . GLY A 1 59 ? 67.342 118.275 73.688 1.00 0.00 59 GLY A O 4
ATOM 6161 N N . ARG A 1 60 ? 66.389 120.095 72.891 1.00 49.10 60 ARG A N 4
ATOM 6162 C CA . ARG A 1 60 ? 65.706 120.361 74.200 1.00 50.05 60 ARG A CA 4
ATOM 6163 C C . ARG A 1 60 ? 64.791 119.185 74.559 1.00 49.79 60 ARG A C 4
ATOM 6164 O O . ARG A 1 60 ? 64.170 118.592 73.697 1.00 48.27 60 ARG A O 4
ATOM 6185 N N . THR A 1 61 ? 64.718 118.834 75.821 1.00 0.00 61 THR A N 4
ATOM 6186 C CA . THR A 1 61 ? 63.857 117.682 76.226 1.00 0.00 61 THR A CA 4
ATOM 6187 C C . THR A 1 61 ? 62.864 118.101 77.312 1.00 0.00 61 THR A C 4
ATOM 6188 O O . THR A 1 61 ? 63.200 118.850 78.210 1.00 0.00 61 THR A O 4
ATOM 6199 N N . GLU A 1 62 ? 61.648 117.624 77.238 1.00 0.00 62 GLU A N 4
ATOM 6200 C CA . GLU A 1 62 ? 60.633 117.993 78.269 1.00 0.00 62 GLU A CA 4
ATOM 6201 C C . GLU A 1 62 ? 60.076 116.728 78.925 1.00 0.00 62 GLU A C 4
ATOM 6202 O O . GLU A 1 62 ? 59.477 115.888 78.277 1.00 0.00 62 GLU A O 4
ATOM 6214 N N . GLN A 1 63 ? 60.280 116.589 80.209 1.00 0.00 63 GLN A N 4
ATOM 6215 C CA . GLN A 1 63 ? 59.779 115.383 80.933 1.00 0.00 63 GLN A CA 4
ATOM 6216 C C . GLN A 1 63 ? 58.528 115.720 81.748 1.00 0.00 63 GLN A C 4
ATOM 6217 O O . GLN A 1 63 ? 58.472 116.730 82.424 1.00 0.00 63 GLN A O 4
ATOM 6231 N N . VAL A 1 64 ? 57.528 114.878 81.687 1.00 37.94 64 VAL A N 4
ATOM 6232 C CA . VAL A 1 64 ? 56.275 115.141 82.456 1.00 37.05 64 VAL A CA 4
ATOM 6233 C C . VAL A 1 64 ? 55.900 113.906 83.283 1.00 36.89 64 VAL A C 4
ATOM 6234 O O . VAL A 1 64 ? 55.870 112.797 82.788 1.00 36.32 64 VAL A O 4
ATOM 6247 N N . ASP A 1 65 ? 55.621 114.108 84.544 1.00 0.00 65 ASP A N 4
ATOM 6248 C CA . ASP A 1 65 ? 55.253 112.972 85.439 1.00 0.00 65 ASP A CA 4
ATOM 6249 C C . ASP A 1 65 ? 53.895 113.239 86.090 1.00 0.00 65 ASP A C 4
ATOM 6250 O O . ASP A 1 65 ? 53.683 114.271 86.699 1.00 0.00 65 ASP A O 4
ATOM 6259 N N . GLY A 1 66 ? 52.976 112.313 85.971 1.00 31.82 66 GLY A N 4
ATOM 6260 C CA . GLY A 1 66 ? 51.630 112.506 86.584 1.00 29.07 66 GLY A CA 4
ATOM 6261 C C . GLY A 1 66 ? 51.057 111.150 86.996 1.00 27.67 66 GLY A C 4
ATOM 6262 O O . GLY A 1 66 ? 51.282 110.148 86.344 1.00 27.18 66 GLY A O 4
ATOM 6266 N N . GLU A 1 67 ? 50.318 111.111 88.075 1.00 0.00 67 GLU A N 4
ATOM 6267 C CA . GLU A 1 67 ? 49.723 109.818 88.536 1.00 0.00 67 GLU A CA 4
ATOM 6268 C C . GLU A 1 67 ? 48.666 109.338 87.535 1.00 0.00 67 GLU A C 4
ATOM 6269 O O . GLU A 1 67 ? 48.053 110.127 86.842 1.00 0.00 67 GLU A O 4
ATOM 6281 N N . GLY A 1 68 ? 48.436 108.048 87.472 1.00 22.62 68 GLY A N 4
ATOM 6282 C CA . GLY A 1 68 ? 47.405 107.484 86.538 1.00 22.36 68 GLY A CA 4
ATOM 6283 C C . GLY A 1 68 ? 47.531 108.074 85.127 1.00 20.38 68 GLY A C 4
ATOM 6284 O O . GLY A 1 68 ? 48.523 108.679 84.773 1.00 21.93 68 GLY A O 4
ATOM 6288 N N . VAL A 1 69 ? 46.512 107.893 84.330 1.00 17.51 69 VAL A N 4
ATOM 6289 C CA . VAL A 1 69 ? 46.513 108.428 82.932 1.00 15.40 69 VAL A CA 4
ATOM 6290 C C . VAL A 1 69 ? 45.208 109.181 82.669 1.00 17.02 69 VAL A C 4
ATOM 6291 O O . VAL A 1 69 ? 44.132 108.690 82.924 1.00 17.35 69 VAL A O 4
ATOM 6304 N N . VAL A 1 70 ? 45.326 110.388 82.170 1.00 17.68 70 VAL A N 4
ATOM 6305 C CA . VAL A 1 70 ? 44.139 111.266 81.868 1.00 16.81 70 VAL A CA 4
ATOM 6306 C C . VAL A 1 70 ? 43.062 111.177 82.974 1.00 17.08 70 VAL A C 4
ATOM 6307 O O . VAL A 1 70 ? 41.880 111.286 82.719 1.00 16.77 70 VAL A O 4
ATOM 6320 N N . GLY A 1 71 ? 43.490 111.026 84.205 1.00 17.30 71 GLY A N 4
ATOM 6321 C CA . GLY A 1 71 ? 42.535 110.981 85.359 1.00 16.44 71 GLY A CA 4
ATOM 6322 C C . GLY A 1 71 ? 41.932 109.585 85.584 1.00 18.03 71 GLY A C 4
ATOM 6323 O O . GLY A 1 71 ? 40.935 109.456 86.272 1.00 18.29 71 GLY A O 4
ATOM 6327 N N . GLU A 1 72 ? 42.512 108.541 85.038 1.00 0.00 72 GLU A N 4
ATOM 6328 C CA . GLU A 1 72 ? 41.929 107.176 85.270 1.00 0.00 72 GLU A CA 4
ATOM 6329 C C . GLU A 1 72 ? 43.015 106.100 85.378 1.00 0.00 72 GLU A C 4
ATOM 6330 O O . GLU A 1 72 ? 44.069 106.192 84.782 1.00 0.00 72 GLU A O 4
ATOM 6342 N N . GLN A 1 73 ? 42.737 105.074 86.138 1.00 13.09 73 GLN A N 4
ATOM 6343 C CA . GLN A 1 73 ? 43.703 103.952 86.317 1.00 15.45 73 GLN A CA 4
ATOM 6344 C C . GLN A 1 73 ? 43.088 102.666 85.742 1.00 15.30 73 GLN A C 4
ATOM 6345 O O . GLN A 1 73 ? 42.631 101.815 86.480 1.00 16.40 73 GLN A O 4
ATOM 6359 N N . PRO A 1 74 ? 43.070 102.584 84.430 1.00 15.25 74 PRO A N 4
ATOM 6360 C CA . PRO A 1 74 ? 42.458 101.382 83.788 1.00 16.63 74 PRO A CA 4
ATOM 6361 C C . PRO A 1 74 ? 43.106 100.078 84.271 1.00 17.41 74 PRO A C 4
ATOM 6362 O O . PRO A 1 74 ? 44.306 99.988 84.454 1.00 17.61 74 PRO A O 4
ATOM 6373 N N . TRP A 1 75 ? 42.299 99.065 84.456 1.00 0.00 75 TRP A N 4
ATOM 6374 C CA . TRP A 1 75 ? 42.812 97.737 84.905 1.00 0.00 75 TRP A CA 4
ATOM 6375 C C . TRP A 1 75 ? 42.917 96.815 83.688 1.00 0.00 75 TRP A C 4
ATOM 6376 O O . TRP A 1 75 ? 42.068 95.973 83.462 1.00 0.00 75 TRP A O 4
ATOM 6397 N N . LEU A 1 76 ? 43.935 96.993 82.887 1.00 18.07 76 LEU A N 4
ATOM 6398 C CA . LEU A 1 76 ? 44.083 96.157 81.658 1.00 17.96 76 LEU A CA 4
ATOM 6399 C C . LEU A 1 76 ? 44.259 94.677 81.991 1.00 19.47 76 LEU A C 4
ATOM 6400 O O . LEU A 1 76 ? 45.227 94.275 82.608 1.00 20.57 76 LEU A O 4
ATOM 6416 N N . ARG A 1 77 ? 43.337 93.862 81.548 1.00 0.00 77 ARG A N 4
ATOM 6417 C CA . ARG A 1 77 ? 43.441 92.396 81.788 1.00 0.00 77 ARG A CA 4
ATOM 6418 C C . ARG A 1 77 ? 44.274 91.779 80.660 1.00 0.00 77 ARG A C 4
ATOM 6419 O O . ARG A 1 77 ? 44.404 92.377 79.607 1.00 0.00 77 ARG A O 4
ATOM 6440 N N . PRO A 1 78 ? 44.825 90.610 80.904 1.00 23.86 78 PRO A N 4
ATOM 6441 C CA . PRO A 1 78 ? 45.656 89.980 79.829 1.00 24.22 78 PRO A CA 4
ATOM 6442 C C . PRO A 1 78 ? 44.863 89.862 78.517 1.00 24.36 78 PRO A C 4
ATOM 6443 O O . PRO A 1 78 ? 43.760 89.350 78.485 1.00 22.27 78 PRO A O 4
ATOM 6454 N N . GLY A 1 79 ? 45.438 90.334 77.438 1.00 24.74 79 GLY A N 4
ATOM 6455 C CA . GLY A 1 79 ? 44.750 90.258 76.116 1.00 23.79 79 GLY A CA 4
ATOM 6456 C C . GLY A 1 79 ? 43.884 91.506 75.874 1.00 23.44 79 GLY A C 4
ATOM 6457 O O . GLY A 1 79 ? 43.504 91.787 74.753 1.00 22.44 79 GLY A O 4
ATOM 6461 N N . GLU A 1 80 ? 43.569 92.260 76.905 1.00 23.31 80 GLU A N 4
ATOM 6462 C CA . GLU A 1 80 ? 42.730 93.486 76.713 1.00 21.90 80 GLU A CA 4
ATOM 6463 C C . GLU A 1 80 ? 43.609 94.694 76.373 1.00 20.95 80 GLU A C 4
ATOM 6464 O O . GLU A 1 80 ? 44.815 94.660 76.528 1.00 19.52 80 GLU A O 4
ATOM 6476 N N . ALA A 1 81 ? 43.005 95.760 75.907 1.00 0.00 81 ALA A N 4
ATOM 6477 C CA . ALA A 1 81 ? 43.790 96.979 75.547 1.00 0.00 81 ALA A CA 4
ATOM 6478 C C . ALA A 1 81 ? 42.967 98.243 75.840 1.00 0.00 81 ALA A C 4
ATOM 6479 O O . ALA A 1 81 ? 41.754 98.235 75.758 1.00 0.00 81 ALA A O 4
ATOM 6486 N N . PHE A 1 82 ? 43.624 99.329 76.163 1.00 18.56 82 PHE A N 4
ATOM 6487 C CA . PHE A 1 82 ? 42.897 100.604 76.445 1.00 17.00 82 PHE A CA 4
ATOM 6488 C C . PHE A 1 82 ? 43.344 101.670 75.436 1.00 16.61 82 PHE A C 4
ATOM 6489 O O . PHE A 1 82 ? 44.478 101.664 74.995 1.00 15.77 82 PHE A O 4
ATOM 6506 N N . HIS A 1 83 ? 42.474 102.577 75.059 1.00 0.00 83 HIS A N 4
ATOM 6507 C CA . HIS A 1 83 ? 42.877 103.627 74.071 1.00 0.00 83 HIS A CA 4
ATOM 6508 C C . HIS A 1 83 ? 42.197 104.969 74.377 1.00 0.00 83 HIS A C 4
ATOM 6509 O O . HIS A 1 83 ? 41.034 105.021 74.733 1.00 0.00 83 HIS A O 4
ATOM 6523 N N . TYR A 1 84 ? 42.916 106.053 74.217 1.00 21.96 84 TYR A N 4
ATOM 6524 C CA . TYR A 1 84 ? 42.326 107.403 74.470 1.00 22.81 84 TYR A CA 4
ATOM 6525 C C . TYR A 1 84 ? 43.018 108.449 73.581 1.00 25.11 84 TYR A C 4
ATOM 6526 O O . TYR A 1 84 ? 44.107 108.224 73.086 1.00 26.65 84 TYR A O 4
ATOM 6544 N N . THR A 1 85 ? 42.391 109.578 73.367 1.00 26.58 85 THR A N 4
ATOM 6545 C CA . THR A 1 85 ? 43.010 110.630 72.499 1.00 26.99 85 THR A CA 4
ATOM 6546 C C . THR A 1 85 ? 43.638 111.741 73.349 1.00 28.14 85 THR A C 4
ATOM 6547 O O . THR A 1 85 ? 43.064 112.190 74.324 1.00 27.02 85 THR A O 4
ATOM 6558 N N . SER A 1 86 ? 44.816 112.183 72.981 1.00 29.06 86 SER A N 4
ATOM 6559 C CA . SER A 1 86 ? 45.494 113.266 73.756 1.00 29.05 86 SER A CA 4
ATOM 6560 C C . SER A 1 86 ? 45.862 114.430 72.826 1.00 29.43 86 SER A C 4
ATOM 6561 O O . SER A 1 86 ? 45.787 114.304 71.613 1.00 29.12 86 SER A O 4
ATOM 6569 N N . GLY A 1 87 ? 46.271 115.554 73.368 1.00 29.08 87 GLY A N 4
ATOM 6570 C CA . GLY A 1 87 ? 46.645 116.711 72.495 1.00 29.89 87 GLY A CA 4
ATOM 6571 C C . GLY A 1 87 ? 47.852 117.455 73.079 1.00 31.80 87 GLY A C 4
ATOM 6572 O O . GLY A 1 87 ? 47.826 117.919 74.203 1.00 31.40 87 GLY A O 4
ATOM 6576 N N . VAL A 1 88 ? 48.905 117.581 72.310 1.00 0.00 88 VAL A N 4
ATOM 6577 C CA . VAL A 1 88 ? 50.126 118.305 72.789 1.00 0.00 88 VAL A CA 4
ATOM 6578 C C . VAL A 1 88 ? 50.557 119.335 71.735 1.00 0.00 88 VAL A C 4
ATOM 6579 O O . VAL A 1 88 ? 50.302 119.175 70.557 1.00 0.00 88 VAL A O 4
ATOM 6592 N N . LEU A 1 89 ? 51.204 120.394 72.159 1.00 0.00 89 LEU A N 4
ATOM 6593 C CA . LEU A 1 89 ? 51.648 121.442 71.191 1.00 0.00 89 LEU A CA 4
ATOM 6594 C C . LEU A 1 89 ? 53.176 121.437 71.057 1.00 0.00 89 LEU A C 4
ATOM 6595 O O . LEU A 1 89 ? 53.890 121.207 72.016 1.00 0.00 89 LEU A O 4
ATOM 6611 N N . LEU A 1 90 ? 53.677 121.685 69.873 1.00 37.85 90 LEU A N 4
ATOM 6612 C CA . LEU A 1 90 ? 55.158 121.690 69.666 1.00 36.74 90 LEU A CA 4
ATOM 6613 C C . LEU A 1 90 ? 55.610 123.045 69.113 1.00 35.30 90 LEU A C 4
ATOM 6614 O O . LEU A 1 90 ? 54.886 123.696 68.382 1.00 35.10 90 LEU A O 4
ATOM 6630 N N . GLU A 1 91 ? 56.797 123.480 69.458 1.00 0.00 91 GLU A N 4
ATOM 6631 C CA . GLU A 1 91 ? 57.293 124.797 68.952 1.00 0.00 91 GLU A CA 4
ATOM 6632 C C . GLU A 1 91 ? 57.702 124.695 67.477 1.00 0.00 91 GLU A C 4
ATOM 6633 O O . GLU A 1 91 ? 57.690 125.677 66.759 1.00 0.00 91 GLU A O 4
ATOM 6645 N N . THR A 1 92 ? 58.072 123.521 67.024 1.00 31.63 92 THR A N 4
ATOM 6646 C CA . THR A 1 92 ? 58.491 123.368 65.595 1.00 28.98 92 THR A CA 4
ATOM 6647 C C . THR A 1 92 ? 57.677 122.268 64.902 1.00 28.33 92 THR A C 4
ATOM 6648 O O . THR A 1 92 ? 56.899 121.570 65.526 1.00 29.20 92 THR A O 4
ATOM 6659 N N . GLU A 1 93 ? 57.843 122.128 63.610 1.00 0.00 93 GLU A N 4
ATOM 6660 C CA . GLU A 1 93 ? 57.075 121.092 62.851 1.00 0.00 93 GLU A CA 4
ATOM 6661 C C . GLU A 1 93 ? 57.783 119.731 62.877 1.00 0.00 93 GLU A C 4
ATOM 6662 O O . GLU A 1 93 ? 57.416 118.834 62.140 1.00 0.00 93 GLU A O 4
ATOM 6674 N N . GLN A 1 94 ? 58.783 119.559 63.708 1.00 0.00 94 GLN A N 4
ATOM 6675 C CA . GLN A 1 94 ? 59.488 118.242 63.756 1.00 0.00 94 GLN A CA 4
ATOM 6676 C C . GLN A 1 94 ? 59.813 117.878 65.206 1.00 0.00 94 GLN A C 4
ATOM 6677 O O . GLN A 1 94 ? 60.073 118.750 66.016 1.00 0.00 94 GLN A O 4
ATOM 6691 N N . GLY A 1 95 ? 59.812 116.608 65.551 1.00 27.89 95 GLY A N 4
ATOM 6692 C CA . GLY A 1 95 ? 60.136 116.243 66.965 1.00 28.05 95 GLY A CA 4
ATOM 6693 C C . GLY A 1 95 ? 60.031 114.737 67.214 1.00 27.70 95 GLY A C 4
ATOM 6694 O O . GLY A 1 95 ? 59.368 114.009 66.501 1.00 25.89 95 GLY A O 4
ATOM 6698 N N . GLN A 1 96 ? 60.689 114.284 68.251 1.00 0.00 96 GLN A N 4
ATOM 6699 C CA . GLN A 1 96 ? 60.662 112.835 68.617 1.00 0.00 96 GLN A CA 4
ATOM 6700 C C . GLN A 1 96 ? 60.072 112.677 70.023 1.00 0.00 96 GLN A C 4
ATOM 6701 O O . GLN A 1 96 ? 60.486 113.350 70.949 1.00 0.00 96 GLN A O 4
ATOM 6715 N N . MET A 1 97 ? 59.107 111.808 70.190 1.00 0.00 97 MET A N 4
ATOM 6716 C CA . MET A 1 97 ? 58.489 111.630 71.541 1.00 0.00 97 MET A CA 4
ATOM 6717 C C . MET A 1 97 ? 58.534 110.162 71.980 1.00 0.00 97 MET A C 4
ATOM 6718 O O . MET A 1 97 ? 57.918 109.306 71.375 1.00 0.00 97 MET A O 4
ATOM 6732 N N . GLN A 1 98 ? 59.244 109.870 73.042 1.00 0.00 98 GLN A N 4
ATOM 6733 C CA . GLN A 1 98 ? 59.326 108.470 73.556 1.00 0.00 98 GLN A CA 4
ATOM 6734 C C . GLN A 1 98 ? 59.028 108.494 75.056 1.00 0.00 98 GLN A C 4
ATOM 6735 O O . GLN A 1 98 ? 59.281 109.487 75.715 1.00 0.00 98 GLN A O 4
ATOM 6749 N N . GLY A 1 99 ? 58.486 107.434 75.611 1.00 29.62 99 GLY A N 4
ATOM 6750 C CA . GLY A 1 99 ? 58.179 107.458 77.079 1.00 28.62 99 GLY A CA 4
ATOM 6751 C C . GLY A 1 99 ? 57.820 106.062 77.579 1.00 28.62 99 GLY A C 4
ATOM 6752 O O . GLY A 1 99 ? 57.856 105.102 76.840 1.00 29.22 99 GLY A O 4
ATOM 6756 N N . HIS A 1 100 ? 57.473 105.949 78.838 1.00 0.00 100 HIS A N 4
ATOM 6757 C CA . HIS A 1 100 ? 57.101 104.618 79.396 1.00 0.00 100 HIS A CA 4
ATOM 6758 C C . HIS A 1 100 ? 55.908 104.739 80.358 1.00 0.00 100 HIS A C 4
ATOM 6759 O O . HIS A 1 100 ? 55.633 105.793 80.897 1.00 0.00 100 HIS A O 4
ATOM 6773 N N . TYR A 1 101 ? 55.206 103.656 80.569 1.00 25.77 101 TYR A N 4
ATOM 6774 C CA . TYR A 1 101 ? 54.025 103.672 81.490 1.00 25.79 101 TYR A CA 4
ATOM 6775 C C . TYR A 1 101 ? 54.296 102.762 82.690 1.00 26.52 101 TYR A C 4
ATOM 6776 O O . TYR A 1 101 ? 54.627 101.605 82.520 1.00 27.05 101 TYR A O 4
ATOM 6794 N N . ASP A 1 102 ? 54.126 103.244 83.898 1.00 0.00 102 ASP A N 4
ATOM 6795 C CA . ASP A 1 102 ? 54.345 102.364 85.085 1.00 0.00 102 ASP A CA 4
ATOM 6796 C C . ASP A 1 102 ? 53.102 101.501 85.307 1.00 0.00 102 ASP A C 4
ATOM 6797 O O . ASP A 1 102 ? 51.996 101.993 85.422 1.00 0.00 102 ASP A O 4
ATOM 6806 N N . MET A 1 103 ? 53.290 100.209 85.349 1.00 0.00 103 MET A N 4
ATOM 6807 C CA . MET A 1 103 ? 52.142 99.273 85.542 1.00 0.00 103 MET A CA 4
ATOM 6808 C C . MET A 1 103 ? 52.388 98.363 86.747 1.00 0.00 103 MET A C 4
ATOM 6809 O O . MET A 1 103 ? 53.505 98.219 87.213 1.00 0.00 103 MET A O 4
ATOM 6823 N N . VAL A 1 104 ? 51.349 97.749 87.252 1.00 21.01 104 VAL A N 4
ATOM 6824 C CA . VAL A 1 104 ? 51.507 96.840 88.431 1.00 21.69 104 VAL A CA 4
ATOM 6825 C C . VAL A 1 104 ? 50.632 95.594 88.262 1.00 22.60 104 VAL A C 4
ATOM 6826 O O . VAL A 1 104 ? 49.445 95.689 88.013 1.00 22.32 104 VAL A O 4
ATOM 6839 N N . ALA A 1 105 ? 51.210 94.429 88.406 1.00 0.00 105 ALA A N 4
ATOM 6840 C CA . ALA A 1 105 ? 50.417 93.168 88.269 1.00 0.00 105 ALA A CA 4
ATOM 6841 C C . ALA A 1 105 ? 49.563 92.953 89.519 1.00 0.00 105 ALA A C 4
ATOM 6842 O O . ALA A 1 105 ? 49.731 93.630 90.517 1.00 0.00 105 ALA A O 4
ATOM 6849 N N . ASP A 1 106 ? 48.646 92.017 89.472 1.00 0.00 106 ASP A N 4
ATOM 6850 C CA . ASP A 1 106 ? 47.777 91.765 90.665 1.00 0.00 106 ASP A CA 4
ATOM 6851 C C . ASP A 1 106 ? 48.627 91.306 91.853 1.00 0.00 106 ASP A C 4
ATOM 6852 O O . ASP A 1 106 ? 48.305 91.573 92.995 1.00 0.00 106 ASP A O 4
ATOM 6861 N N . ASP A 1 107 ? 49.706 90.611 91.591 1.00 0.00 107 ASP A N 4
ATOM 6862 C CA . ASP A 1 107 ? 50.576 90.123 92.707 1.00 0.00 107 ASP A CA 4
ATOM 6863 C C . ASP A 1 107 ? 51.311 91.289 93.379 1.00 0.00 107 ASP A C 4
ATOM 6864 O O . ASP A 1 107 ? 51.836 91.147 94.467 1.00 0.00 107 ASP A O 4
ATOM 6873 N N . GLY A 1 108 ? 51.354 92.436 92.745 1.00 30.43 108 GLY A N 4
ATOM 6874 C CA . GLY A 1 108 ? 52.059 93.601 93.355 1.00 29.11 108 GLY A CA 4
ATOM 6875 C C . GLY A 1 108 ? 53.416 93.822 92.674 1.00 29.35 108 GLY A C 4
ATOM 6876 O O . GLY A 1 108 ? 54.103 94.784 92.959 1.00 30.17 108 GLY A O 4
ATOM 6880 N N . THR A 1 109 ? 53.817 92.941 91.779 1.00 0.00 109 THR A N 4
ATOM 6881 C CA . THR A 1 109 ? 55.139 93.117 91.093 1.00 0.00 109 THR A CA 4
ATOM 6882 C C . THR A 1 109 ? 55.182 94.470 90.374 1.00 0.00 109 THR A C 4
ATOM 6883 O O . THR A 1 109 ? 54.231 94.859 89.720 1.00 0.00 109 THR A O 4
ATOM 6894 N N . GLU A 1 110 ? 56.267 95.190 90.495 1.00 0.00 110 GLU A N 4
ATOM 6895 C CA . GLU A 1 110 ? 56.360 96.521 89.823 1.00 0.00 110 GLU A CA 4
ATOM 6896 C C . GLU A 1 110 ? 57.132 96.407 88.506 1.00 0.00 110 GLU A C 4
ATOM 6897 O O . GLU A 1 110 ? 58.125 95.710 88.415 1.00 0.00 110 GLU A O 4
ATOM 6909 N N . PHE A 1 111 ? 56.682 97.098 87.491 1.00 27.41 111 PHE A N 4
ATOM 6910 C CA . PHE A 1 111 ? 57.380 97.054 86.171 1.00 27.50 111 PHE A CA 4
ATOM 6911 C C . PHE A 1 111 ? 56.837 98.154 85.250 1.00 28.03 111 PHE A C 4
ATOM 6912 O O . PHE A 1 111 ? 55.684 98.535 85.333 1.00 27.72 111 PHE A O 4
ATOM 6929 N N . ILE A 1 112 ? 57.669 98.667 84.383 1.00 0.00 112 ILE A N 4
ATOM 6930 C CA . ILE A 1 112 ? 57.226 99.751 83.456 1.00 0.00 112 ILE A CA 4
ATOM 6931 C C . ILE A 1 112 ? 56.965 99.195 82.053 1.00 0.00 112 ILE A C 4
ATOM 6932 O O . ILE A 1 112 ? 57.489 98.166 81.672 1.00 0.00 112 ILE A O 4
ATOM 6948 N N . ALA A 1 113 ? 56.174 99.890 81.279 1.00 0.00 113 ALA A N 4
ATOM 6949 C CA . ALA A 1 113 ? 55.881 99.444 79.887 1.00 0.00 113 ALA A CA 4
ATOM 6950 C C . ALA A 1 113 ? 56.379 100.520 78.912 1.00 0.00 113 ALA A C 4
ATOM 6951 O O . ALA A 1 113 ? 55.720 101.522 78.710 1.00 0.00 113 ALA A O 4
ATOM 6958 N N . PRO A 1 114 ? 57.547 100.286 78.357 1.00 31.26 114 PRO A N 4
ATOM 6959 C CA . PRO A 1 114 ? 58.118 101.296 77.422 1.00 32.26 114 PRO A CA 4
ATOM 6960 C C . PRO A 1 114 ? 57.198 101.570 76.227 1.00 31.77 114 PRO A C 4
ATOM 6961 O O . PRO A 1 114 ? 56.563 100.689 75.681 1.00 33.24 114 PRO A O 4
ATOM 6972 N N . ILE A 1 115 ? 57.163 102.811 75.823 1.00 30.59 115 ILE A N 4
ATOM 6973 C CA . ILE A 1 115 ? 56.335 103.231 74.655 1.00 30.04 115 ILE A CA 4
ATOM 6974 C C . ILE A 1 115 ? 57.270 103.565 73.495 1.00 30.45 115 ILE A C 4
ATOM 6975 O O . ILE A 1 115 ? 58.154 104.398 73.619 1.00 30.15 115 ILE A O 4
ATOM 6991 N N . ALA A 1 116 ? 57.080 102.915 72.371 1.00 30.78 116 ALA A N 4
ATOM 6992 C CA . ALA A 1 116 ? 57.956 103.161 71.180 1.00 29.78 116 ALA A CA 4
ATOM 6993 C C . ALA A 1 116 ? 58.063 104.654 70.866 1.00 29.57 116 ALA A C 4
ATOM 6994 O O . ALA A 1 116 ? 57.114 105.400 71.020 1.00 28.51 116 ALA A O 4
ATOM 7001 N N . ALA A 1 117 ? 59.214 105.091 70.427 1.00 0.00 117 ALA A N 4
ATOM 7002 C CA . ALA A 1 117 ? 59.399 106.532 70.098 1.00 0.00 117 ALA A CA 4
ATOM 7003 C C . ALA A 1 117 ? 58.952 106.807 68.661 1.00 0.00 117 ALA A C 4
ATOM 7004 O O . ALA A 1 117 ? 59.472 106.236 67.720 1.00 0.00 117 ALA A O 4
ATOM 7011 N N . PHE A 1 118 ? 58.008 107.692 68.488 1.00 29.64 118 PHE A N 4
ATOM 7012 C CA . PHE A 1 118 ? 57.533 108.035 67.116 1.00 29.08 118 PHE A CA 4
ATOM 7013 C C . PHE A 1 118 ? 58.001 109.448 66.772 1.00 30.66 118 PHE A C 4
ATOM 7014 O O . PHE A 1 118 ? 58.397 110.200 67.644 1.00 30.55 118 PHE A O 4
ATOM 7031 N N . VAL A 1 119 ? 57.971 109.821 65.517 1.00 0.00 119 VAL A N 4
ATOM 7032 C CA . VAL A 1 119 ? 58.426 111.190 65.136 1.00 0.00 119 VAL A CA 4
ATOM 7033 C C . VAL A 1 119 ? 57.258 112.005 64.570 1.00 0.00 119 VAL A C 4
ATOM 7034 O O . VAL A 1 119 ? 56.305 111.464 64.043 1.00 0.00 119 VAL A O 4
ATOM 7047 N N . LEU A 1 120 ? 57.341 113.305 64.671 1.00 36.62 120 LEU A N 4
ATOM 7048 C CA . LEU A 1 120 ? 56.256 114.176 64.138 1.00 37.66 120 LEU A CA 4
ATOM 7049 C C . LEU A 1 120 ? 56.792 114.992 62.963 1.00 38.64 120 LEU A C 4
ATOM 7050 O O . LEU A 1 120 ? 57.863 115.561 63.034 1.00 37.83 120 LEU A O 4
ATOM 7066 N N . SER A 1 121 ? 56.055 115.045 61.882 1.00 0.00 121 SER A N 4
ATOM 7067 C CA . SER A 1 121 ? 56.514 115.819 60.690 1.00 0.00 121 SER A CA 4
ATOM 7068 C C . SER A 1 121 ? 55.308 116.269 59.860 1.00 0.00 121 SER A C 4
ATOM 7069 O O . SER A 1 121 ? 55.331 117.306 59.227 1.00 0.00 121 SER A O 4
ATOM 7077 N N . ARG A 1 6 ? 55.541 86.760 82.946 1.00 0.00 6 ARG A N 5
ATOM 7078 C CA . ARG A 1 6 ? 54.072 86.977 82.807 1.00 0.00 6 ARG A CA 5
ATOM 7079 C C . ARG A 1 6 ? 53.745 88.477 82.762 1.00 0.00 6 ARG A C 5
ATOM 7080 O O . ARG A 1 6 ? 52.609 88.872 82.963 1.00 0.00 6 ARG A O 5
ATOM 7101 N N . TYR A 1 7 ? 54.726 89.313 82.504 1.00 31.93 7 TYR A N 5
ATOM 7102 C CA . TYR A 1 7 ? 54.468 90.785 82.450 1.00 29.59 7 TYR A CA 5
ATOM 7103 C C . TYR A 1 7 ? 54.824 91.337 81.065 1.00 29.68 7 TYR A C 5
ATOM 7104 O O . TYR A 1 7 ? 55.981 91.443 80.705 1.00 30.50 7 TYR A O 5
ATOM 7122 N N . ARG A 1 8 ? 53.830 91.688 80.292 1.00 0.00 8 ARG A N 5
ATOM 7123 C CA . ARG A 1 8 ? 54.081 92.237 78.924 1.00 0.00 8 ARG A CA 5
ATOM 7124 C C . ARG A 1 8 ? 52.978 93.229 78.548 1.00 0.00 8 ARG A C 5
ATOM 7125 O O . ARG A 1 8 ? 51.803 92.964 78.715 1.00 0.00 8 ARG A O 5
ATOM 7146 N N . VAL A 1 9 ? 53.359 94.373 78.041 1.00 0.00 9 VAL A N 5
ATOM 7147 C CA . VAL A 1 9 ? 52.361 95.409 77.641 1.00 0.00 9 VAL A CA 5
ATOM 7148 C C . VAL A 1 9 ? 52.926 96.243 76.487 1.00 0.00 9 VAL A C 5
ATOM 7149 O O . VAL A 1 9 ? 53.874 96.988 76.649 1.00 0.00 9 VAL A O 5
ATOM 7162 N N . GLU A 1 10 ? 52.329 96.136 75.330 1.00 0.00 10 GLU A N 5
ATOM 7163 C CA . GLU A 1 10 ? 52.781 96.922 74.144 1.00 0.00 10 GLU A CA 5
ATOM 7164 C C . GLU A 1 10 ? 51.772 98.031 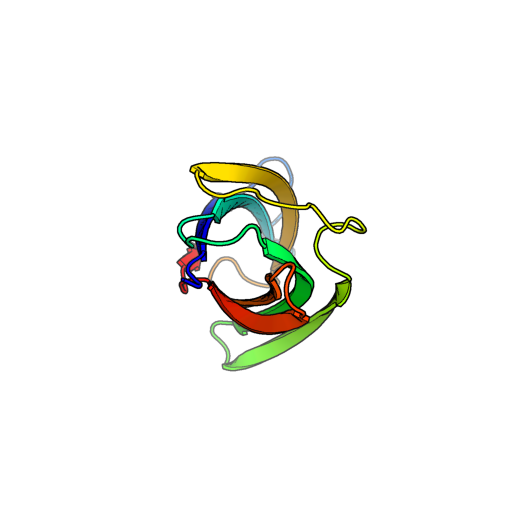73.842 1.00 0.00 10 GLU A C 5
ATOM 7165 O O . GLU A 1 10 ? 50.583 97.797 73.742 1.00 0.00 10 GLU A O 5
ATOM 7177 N N . VAL A 1 11 ? 52.252 99.238 73.701 1.00 26.88 11 VAL A N 5
ATOM 7178 C CA . VAL A 1 11 ? 51.347 100.389 73.406 1.00 26.83 11 VAL A CA 5
ATOM 7179 C C . VAL A 1 11 ? 51.721 101.017 72.059 1.00 27.58 11 VAL A C 5
ATOM 7180 O O . VAL A 1 11 ? 52.886 101.159 71.736 1.00 28.21 11 VAL A O 5
ATOM 7193 N N . GLU A 1 12 ? 50.745 101.393 71.273 1.00 0.00 12 GLU A N 5
ATOM 7194 C CA . GLU A 1 12 ? 51.032 102.013 69.946 1.00 0.00 12 GLU A CA 5
ATOM 7195 C C . GLU A 1 12 ? 50.407 103.411 69.877 1.00 0.00 12 GLU A C 5
ATOM 7196 O O . GLU A 1 12 ? 49.287 103.622 70.302 1.00 0.00 12 GLU A O 5
ATOM 7208 N N . VAL A 1 13 ? 51.132 104.362 69.349 1.00 26.55 13 VAL A N 5
ATOM 7209 C CA . VAL A 1 13 ? 50.600 105.757 69.249 1.00 26.45 13 VAL A CA 5
ATOM 7210 C C . VAL A 1 13 ? 50.754 106.281 67.819 1.00 27.95 13 VAL A C 5
ATOM 7211 O O . VAL A 1 13 ? 51.776 106.097 67.186 1.00 27.94 13 VAL A O 5
ATOM 7224 N N . SER A 1 14 ? 49.735 106.933 67.310 1.00 0.00 14 SER A N 5
ATOM 7225 C CA . SER A 1 14 ? 49.804 107.474 65.920 1.00 0.00 14 SER A CA 5
ATOM 7226 C C . SER A 1 14 ? 49.494 108.982 65.911 1.00 0.00 14 SER A C 5
ATOM 7227 O O . SER A 1 14 ? 48.351 109.376 66.043 1.00 0.00 14 SER A O 5
ATOM 7235 N N . PRO A 1 15 ? 50.530 109.775 65.752 1.00 28.75 15 PRO A N 5
ATOM 7236 C CA . PRO A 1 15 ? 50.315 111.251 65.724 1.00 30.20 15 PRO A CA 5
ATOM 7237 C C . PRO A 1 15 ? 49.905 111.718 64.321 1.00 33.00 15 PRO A C 5
ATOM 7238 O O . PRO A 1 15 ? 50.050 111.009 63.345 1.00 32.76 15 PRO A O 5
ATOM 7249 N N . ARG A 1 16 ? 49.386 112.918 64.232 1.00 34.77 16 ARG A N 5
ATOM 7250 C CA . ARG A 1 16 ? 48.943 113.473 62.915 1.00 37.64 16 ARG A CA 5
ATOM 7251 C C . ARG A 1 16 ? 48.917 115.006 62.978 1.00 38.99 16 ARG A C 5
ATOM 7252 O O . ARG A 1 16 ? 48.413 115.596 63.916 1.00 38.96 16 ARG A O 5
ATOM 7273 N N . PHE A 1 17 ? 49.483 115.644 61.986 1.00 0.00 17 PHE A N 5
ATOM 7274 C CA . PHE A 1 17 ? 49.532 117.142 61.963 1.00 0.00 17 PHE A CA 5
ATOM 7275 C C . PHE A 1 17 ? 48.123 117.746 61.993 1.00 0.00 17 PHE A C 5
ATOM 7276 O O . PHE A 1 17 ? 47.217 117.272 61.333 1.00 0.00 17 PHE A O 5
ATOM 7293 N N . LEU A 1 18 ? 47.939 118.796 62.755 1.00 0.00 18 LEU A N 5
ATOM 7294 C CA . LEU A 1 18 ? 46.596 119.453 62.839 1.00 0.00 18 LEU A CA 5
ATOM 7295 C C . LEU A 1 18 ? 46.666 120.884 62.291 1.00 0.00 18 LEU A C 5
ATOM 7296 O O . LEU A 1 18 ? 46.726 121.852 63.024 1.00 0.00 18 LEU A O 5
ATOM 7312 N N . ALA A 1 19 ? 46.637 120.999 60.991 1.00 0.00 19 ALA A N 5
ATOM 7313 C CA . ALA A 1 19 ? 46.674 122.338 60.316 1.00 0.00 19 ALA A CA 5
ATOM 7314 C C . ALA A 1 19 ? 45.365 123.108 60.520 1.00 0.00 19 ALA A C 5
ATOM 7315 O O . ALA A 1 19 ? 45.369 124.321 60.626 1.00 0.00 19 ALA A O 5
ATOM 7322 N N . HIS A 1 20 ? 44.247 122.427 60.546 1.00 0.00 20 HIS A N 5
ATOM 7323 C CA . HIS A 1 20 ? 42.940 123.141 60.710 1.00 0.00 20 HIS A CA 5
ATOM 7324 C C . HIS A 1 20 ? 42.814 123.747 62.112 1.00 0.00 20 HIS A C 5
ATOM 7325 O O . HIS A 1 20 ? 42.090 124.705 62.311 1.00 0.00 20 HIS A O 5
ATOM 7339 N N . GLN A 1 21 ? 43.502 123.203 63.082 1.00 51.13 21 GLN A N 5
ATOM 7340 C CA . GLN A 1 21 ? 43.408 123.757 64.467 1.00 51.59 21 GLN A CA 5
ATOM 7341 C C . GLN A 1 21 ? 44.782 124.223 64.956 1.00 51.55 21 GLN A C 5
ATOM 7342 O O . GLN A 1 21 ? 45.179 123.938 66.071 1.00 51.24 21 GLN A O 5
ATOM 7356 N N . SER A 1 22 ? 45.511 124.939 64.134 1.00 52.26 22 SER A N 5
ATOM 7357 C CA . SER A 1 22 ? 46.859 125.423 64.559 1.00 52.76 22 SER A CA 5
ATOM 7358 C C . SER A 1 22 ? 47.376 126.510 63.610 1.00 51.68 22 SER A C 5
ATOM 7359 O O . SER A 1 22 ? 47.078 126.511 62.430 1.00 52.15 22 SER A O 5
ATOM 7367 N N . THR A 1 23 ? 48.171 127.417 64.117 1.00 0.00 23 THR A N 5
ATOM 7368 C CA . THR A 1 23 ? 48.744 128.495 63.254 1.00 0.00 23 THR A CA 5
ATOM 7369 C C . THR A 1 23 ? 50.279 128.416 63.308 1.00 0.00 23 THR A C 5
ATOM 7370 O O . THR A 1 23 ? 50.901 128.958 64.198 1.00 0.00 23 THR A O 5
ATOM 7381 N N . PRO A 1 24 ? 50.838 127.699 62.357 1.00 49.88 24 PRO A N 5
ATOM 7382 C CA . PRO A 1 24 ? 52.322 127.533 62.352 1.00 51.02 24 PRO A CA 5
ATOM 7383 C C . PRO A 1 24 ? 53.046 128.855 62.071 1.00 51.50 24 PRO A C 5
ATOM 7384 O O . PRO A 1 24 ? 54.203 129.015 62.414 1.00 51.57 24 PRO A O 5
ATOM 7395 N N . ASP A 1 25 ? 52.389 129.793 61.437 1.00 0.00 25 ASP A N 5
ATOM 7396 C CA . ASP A 1 25 ? 53.064 131.093 61.121 1.00 0.00 25 ASP A CA 5
ATOM 7397 C C . ASP A 1 25 ? 53.413 131.856 62.406 1.00 0.00 25 ASP A C 5
ATOM 7398 O O . ASP A 1 25 ? 54.302 132.687 62.411 1.00 0.00 25 ASP A O 5
ATOM 7407 N N . GLU A 1 26 ? 52.731 131.583 63.490 1.00 0.00 26 GLU A N 5
ATOM 7408 C CA . GLU A 1 26 ? 53.037 132.303 64.767 1.00 0.00 26 GLU A CA 5
ATOM 7409 C C . GLU A 1 26 ? 53.772 131.378 65.747 1.00 0.00 26 GLU A C 5
ATOM 7410 O O . GLU A 1 26 ? 53.739 131.583 66.945 1.00 0.00 26 GLU A O 5
ATOM 7422 N N . GLY A 1 27 ? 54.437 130.366 65.244 1.00 0.00 27 GLY A N 5
ATOM 7423 C CA . GLY A 1 27 ? 55.177 129.426 66.139 1.00 0.00 27 GLY A CA 5
ATOM 7424 C C . GLY A 1 27 ? 54.182 128.605 66.964 1.00 0.00 27 GLY A C 5
ATOM 7425 O O . GLY A 1 27 ? 54.474 128.187 68.068 1.00 0.00 27 GLY A O 5
ATOM 7429 N N . ARG A 1 28 ? 53.011 128.372 66.431 1.00 0.00 28 ARG A N 5
ATOM 7430 C CA . ARG A 1 28 ? 51.986 127.577 67.171 1.00 0.00 28 ARG A CA 5
ATOM 7431 C C . ARG A 1 28 ? 51.575 126.352 66.350 1.00 0.00 28 ARG A C 5
ATOM 7432 O O . ARG A 1 28 ? 50.685 126.422 65.522 1.00 0.00 28 ARG A O 5
ATOM 7453 N N . TYR A 1 29 ? 52.205 125.228 66.586 1.00 46.07 29 TYR A N 5
ATOM 7454 C CA . TYR A 1 29 ? 51.847 123.987 65.833 1.00 43.41 29 TYR A CA 5
ATOM 7455 C C . TYR A 1 29 ? 51.044 123.058 66.750 1.00 41.37 29 TYR A C 5
ATOM 7456 O O . TYR A 1 29 ? 51.403 122.850 67.893 1.00 39.95 29 TYR A O 5
ATOM 7474 N N . ALA A 1 30 ? 49.957 122.513 66.264 1.00 0.00 30 ALA A N 5
ATOM 7475 C CA . ALA A 1 30 ? 49.131 121.614 67.129 1.00 0.00 30 ALA A CA 5
ATOM 7476 C C . ALA A 1 30 ? 49.128 120.180 66.592 1.00 0.00 30 ALA A C 5
ATOM 7477 O O . ALA A 1 30 ? 48.692 119.922 65.486 1.00 0.00 30 ALA A O 5
ATOM 7484 N N . PHE A 1 31 ? 49.600 119.245 67.378 1.00 36.58 31 PHE A N 5
ATOM 7485 C CA . PHE A 1 31 ? 49.616 117.820 66.936 1.00 36.29 31 PHE A CA 5
ATOM 7486 C C . PHE A 1 31 ? 48.678 116.993 67.819 1.00 35.25 31 PHE A C 5
ATOM 7487 O O . PHE A 1 31 ? 48.703 117.110 69.030 1.00 34.09 31 PHE A O 5
ATOM 7504 N N . ALA A 1 32 ? 47.871 116.145 67.234 1.00 34.06 32 ALA A N 5
ATOM 7505 C CA . ALA A 1 32 ? 46.954 115.292 68.047 1.00 32.35 32 ALA A CA 5
ATOM 7506 C C . ALA A 1 32 ? 47.404 113.838 67.920 1.00 31.25 32 ALA A C 5
ATOM 7507 O O . ALA A 1 32 ? 47.657 113.364 66.827 1.00 31.96 32 ALA A O 5
ATOM 7514 N N . TYR A 1 33 ? 47.532 113.127 69.014 1.00 29.03 33 TYR A N 5
ATOM 7515 C CA . TYR A 1 33 ? 47.995 111.706 68.914 1.00 27.15 33 TYR A CA 5
ATOM 7516 C C . TYR A 1 33 ? 47.053 110.756 69.662 1.00 26.72 33 TYR A C 5
ATOM 7517 O O . TYR A 1 33 ? 46.502 111.094 70.692 1.00 28.24 33 TYR A O 5
ATOM 7535 N N . SER A 1 34 ? 46.870 109.569 69.140 1.00 0.00 34 SER A N 5
ATOM 7536 C CA . SER A 1 34 ? 45.967 108.582 69.802 1.00 0.00 34 SER A CA 5
ATOM 7537 C C . SER A 1 34 ? 46.798 107.510 70.511 1.00 0.00 34 SER A C 5
ATOM 7538 O O . SER A 1 34 ? 47.811 107.064 70.009 1.00 0.00 34 SER A O 5
ATOM 7546 N N . ILE A 1 35 ? 46.381 107.112 71.684 1.00 0.00 35 ILE A N 5
ATOM 7547 C CA . ILE A 1 35 ? 47.140 106.083 72.458 1.00 0.00 35 ILE A CA 5
ATOM 7548 C C . ILE A 1 35 ? 46.408 104.736 72.466 1.00 0.00 35 ILE A C 5
ATOM 7549 O O . ILE A 1 35 ? 45.220 104.656 72.710 1.00 0.00 35 ILE A O 5
ATOM 7565 N N . ARG A 1 36 ? 47.134 103.681 72.199 1.00 25.30 36 ARG A N 5
ATOM 7566 C CA . ARG A 1 36 ? 46.526 102.318 72.185 1.00 25.64 36 ARG A CA 5
ATOM 7567 C C . ARG A 1 36 ? 47.283 101.404 73.153 1.00 23.79 36 ARG A C 5
ATOM 7568 O O . ARG A 1 36 ? 48.326 100.870 72.834 1.00 25.11 36 ARG A O 5
ATOM 7589 N N . ILE A 1 37 ? 46.756 101.231 74.335 1.00 20.73 37 ILE A N 5
ATOM 7590 C CA . ILE A 1 37 ? 47.420 100.362 75.355 1.00 18.17 37 ILE A CA 5
ATOM 7591 C C . ILE A 1 37 ? 46.925 98.916 75.236 1.00 17.71 37 ILE A C 5
ATOM 7592 O O . ILE A 1 37 ? 45.759 98.631 75.435 1.00 15.34 37 ILE A O 5
ATOM 7608 N N . GLN A 1 38 ? 47.810 98.000 74.933 1.00 0.00 38 GLN A N 5
ATOM 7609 C CA . GLN A 1 38 ? 47.409 96.564 74.820 1.00 0.00 38 GLN A CA 5
ATOM 7610 C C . GLN A 1 38 ? 48.163 95.735 75.867 1.00 0.00 38 GLN A C 5
ATOM 7611 O O . GLN A 1 38 ? 49.359 95.873 76.040 1.00 0.00 38 GLN A O 5
ATOM 7625 N N . ASN A 1 39 ? 47.458 94.882 76.567 1.00 15.86 39 ASN A N 5
ATOM 7626 C CA . ASN A 1 39 ? 48.113 94.040 77.614 1.00 17.88 39 ASN A CA 5
ATOM 7627 C C . ASN A 1 39 ? 48.485 92.669 77.042 1.00 18.37 39 ASN A C 5
ATOM 7628 O O . ASN A 1 39 ? 47.626 91.900 76.657 1.00 18.69 39 ASN A O 5
ATOM 7639 N N . ALA A 1 40 ? 49.754 92.348 77.001 1.00 0.00 40 ALA A N 5
ATOM 7640 C CA . ALA A 1 40 ? 50.178 91.016 76.472 1.00 0.00 40 ALA A CA 5
ATOM 7641 C C . ALA A 1 40 ? 50.821 90.169 77.583 1.00 0.00 40 ALA A C 5
ATOM 7642 O O . ALA A 1 40 ? 51.457 89.168 77.312 1.00 0.00 40 ALA A O 5
ATOM 7649 N N . GLY A 1 41 ? 50.658 90.556 78.829 1.00 27.60 41 GLY A N 5
ATOM 7650 C CA . GLY A 1 41 ? 51.256 89.764 79.945 1.00 28.62 41 GLY A CA 5
ATOM 7651 C C . GLY A 1 41 ? 50.345 88.578 80.270 1.00 29.10 41 GLY A C 5
ATOM 7652 O O . GLY A 1 41 ? 49.340 88.363 79.619 1.00 28.18 41 GLY A O 5
ATOM 7656 N N . ALA A 1 42 ? 50.692 87.808 81.271 1.00 0.00 42 ALA A N 5
ATOM 7657 C CA . ALA A 1 42 ? 49.847 86.633 81.640 1.00 0.00 42 ALA A CA 5
ATOM 7658 C C . ALA A 1 42 ? 48.895 87.012 82.772 1.00 0.00 42 ALA A C 5
ATOM 7659 O O . ALA A 1 42 ? 47.782 86.531 82.857 1.00 0.00 42 ALA A O 5
ATOM 7666 N N . VAL A 1 43 ? 49.341 87.876 83.640 1.00 0.00 43 VAL A N 5
ATOM 7667 C CA . VAL A 1 43 ? 48.489 88.314 84.787 1.00 0.00 43 VAL A CA 5
ATOM 7668 C C . VAL A 1 43 ? 47.954 89.730 84.523 1.00 0.00 43 VAL A C 5
ATOM 7669 O O . VAL A 1 43 ? 48.661 90.565 83.992 1.00 0.00 43 VAL A O 5
ATOM 7682 N N . PRO A 1 44 ? 46.706 89.953 84.894 1.00 21.08 44 PRO A N 5
ATOM 7683 C CA . PRO A 1 44 ? 46.111 91.309 84.654 1.00 21.01 44 PRO A CA 5
ATOM 7684 C C . PRO A 1 44 ? 46.995 92.426 85.225 1.00 21.95 44 PRO A C 5
ATOM 7685 O O . PRO A 1 44 ? 47.602 92.289 86.274 1.00 21.40 44 PRO A O 5
ATOM 7696 N N . ALA A 1 45 ? 47.072 93.525 84.520 1.00 20.91 45 ALA A N 5
ATOM 7697 C CA . ALA A 1 45 ? 47.915 94.667 84.979 1.00 19.47 45 ALA A CA 5
ATOM 7698 C C . ALA A 1 45 ? 47.218 96.005 84.721 1.00 19.21 45 ALA A C 5
ATOM 7699 O O . ALA A 1 45 ? 46.409 96.143 83.819 1.00 19.53 45 ALA A O 5
ATOM 7706 N N . ARG A 1 46 ? 47.535 96.992 85.516 1.00 0.00 46 ARG A N 5
ATOM 7707 C CA . ARG A 1 46 ? 46.914 98.338 85.345 1.00 0.00 46 ARG A CA 5
ATOM 7708 C C . ARG A 1 46 ? 48.010 99.404 85.267 1.00 0.00 46 ARG A C 5
ATOM 7709 O O . ARG A 1 46 ? 49.117 99.199 85.731 1.00 0.00 46 ARG A O 5
ATOM 7730 N N . LEU A 1 47 ? 47.713 100.540 84.689 1.00 0.00 47 LEU A N 5
ATOM 7731 C CA . LEU A 1 47 ? 48.741 101.619 84.583 1.00 0.00 47 LEU A CA 5
ATOM 7732 C C . LEU A 1 47 ? 48.534 102.622 85.723 1.00 0.00 47 LEU A C 5
ATOM 7733 O O . LEU A 1 47 ? 47.493 103.241 85.829 1.00 0.00 47 LEU A O 5
ATOM 7749 N N . VAL A 1 48 ? 49.508 102.764 86.589 1.00 0.00 48 VAL A N 5
ATOM 7750 C CA . VAL A 1 48 ? 49.357 103.704 87.743 1.00 0.00 48 VAL A CA 5
ATOM 7751 C C . VAL A 1 48 ? 50.071 105.038 87.483 1.00 0.00 48 VAL A C 5
ATOM 7752 O O . VAL A 1 48 ? 49.669 106.062 88.006 1.00 0.00 48 VAL A O 5
ATOM 7765 N N . ALA A 1 49 ? 51.131 105.041 86.704 1.00 0.00 49 ALA A N 5
ATOM 7766 C CA . ALA A 1 49 ? 51.854 106.331 86.461 1.00 0.00 49 ALA A CA 5
ATOM 7767 C C . ALA A 1 49 ? 52.313 106.471 85.005 1.00 0.00 49 ALA A C 5
ATOM 7768 O O . ALA A 1 49 ? 52.345 105.519 84.249 1.00 0.00 49 ALA A O 5
ATOM 7775 N N . ARG A 1 50 ? 52.665 107.671 84.622 1.00 18.13 50 ARG A N 5
ATOM 7776 C CA . ARG A 1 50 ? 53.128 107.936 83.227 1.00 20.89 50 ARG A CA 5
ATOM 7777 C C . ARG A 1 50 ? 54.259 108.975 83.213 1.00 22.46 50 ARG A C 5
ATOM 7778 O O . ARG A 1 50 ? 54.246 109.940 83.953 1.00 23.35 50 ARG A O 5
ATOM 7799 N N . HIS A 1 51 ? 55.231 108.770 82.362 1.00 22.89 51 HIS A N 5
ATOM 7800 C CA . HIS A 1 51 ? 56.377 109.722 82.262 1.00 23.99 51 HIS A CA 5
ATOM 7801 C C . HIS A 1 51 ? 56.810 109.842 80.796 1.00 24.58 51 HIS A C 5
ATOM 7802 O O . HIS A 1 51 ? 57.301 108.900 80.204 1.00 24.14 51 HIS A O 5
ATOM 7816 N N . TRP A 1 52 ? 56.618 110.997 80.209 1.00 24.73 52 TRP A N 5
ATOM 7817 C CA . TRP A 1 52 ? 57.000 111.196 78.779 1.00 24.73 52 TRP A CA 5
ATOM 7818 C C . TRP A 1 52 ? 58.345 111.923 78.663 1.00 25.24 52 TRP A C 5
ATOM 7819 O O . TRP A 1 52 ? 58.592 112.905 79.336 1.00 25.25 52 TRP A O 5
ATOM 7840 N N . GLN A 1 53 ? 59.210 111.445 77.805 1.00 0.00 53 GLN A N 5
ATOM 7841 C CA . GLN A 1 53 ? 60.541 112.097 77.623 1.00 0.00 53 GLN A CA 5
ATOM 7842 C C . GLN A 1 53 ? 60.657 112.637 76.193 1.00 0.00 53 GLN A C 5
ATOM 7843 O O . GLN A 1 53 ? 61.296 112.040 75.345 1.00 0.00 53 GLN A O 5
ATOM 7857 N N . ILE A 1 54 ? 60.028 113.751 75.915 1.00 28.56 54 ILE A N 5
ATOM 7858 C CA . ILE A 1 54 ? 60.081 114.330 74.535 1.00 31.69 54 ILE A CA 5
ATOM 7859 C C . ILE A 1 54 ? 61.310 115.233 74.340 1.00 31.35 54 ILE A C 5
ATOM 7860 O O . ILE A 1 54 ? 61.583 116.122 75.125 1.00 31.20 54 ILE A O 5
ATOM 7876 N N . THR A 1 55 ? 62.042 115.014 73.277 1.00 32.39 55 THR A N 5
ATOM 7877 C CA . THR A 1 55 ? 63.237 115.862 72.981 1.00 32.79 55 THR A CA 5
ATOM 7878 C C . THR A 1 55 ? 63.020 116.546 71.632 1.00 33.98 55 THR A C 5
ATOM 7879 O O . THR A 1 55 ? 62.607 115.925 70.669 1.00 33.62 55 THR A O 5
ATOM 7890 N N . ASP A 1 56 ? 63.266 117.832 71.568 1.00 36.19 56 ASP A N 5
ATOM 7891 C CA . ASP A 1 56 ? 63.044 118.574 70.295 1.00 38.66 56 ASP A CA 5
ATOM 7892 C C . ASP A 1 56 ? 64.289 118.537 69.401 1.00 38.50 56 ASP A C 5
ATOM 7893 O O . ASP A 1 56 ? 65.353 118.112 69.805 1.00 37.75 56 ASP A O 5
ATOM 7902 N N . GLY A 1 57 ? 64.141 118.972 68.176 1.00 37.51 57 GLY A N 5
ATOM 7903 C CA . GLY A 1 57 ? 65.278 118.969 67.206 1.00 38.01 57 GLY A CA 5
ATOM 7904 C C . GLY A 1 57 ? 66.444 119.859 67.675 1.00 39.47 57 GLY A C 5
ATOM 7905 O O . GLY A 1 57 ? 67.505 119.838 67.078 1.00 38.99 57 GLY A O 5
ATOM 7909 N N . ASN A 1 58 ? 66.286 120.622 68.737 1.00 0.00 58 ASN A N 5
ATOM 7910 C CA . ASN A 1 58 ? 67.422 121.472 69.214 1.00 0.00 58 ASN A CA 5
ATOM 7911 C C . ASN A 1 58 ? 68.119 120.820 70.423 1.00 0.00 58 ASN A C 5
ATOM 7912 O O . ASN A 1 58 ? 68.992 121.408 71.032 1.00 0.00 58 ASN A O 5
ATOM 7923 N N . GLY A 1 59 ? 67.755 119.602 70.760 1.00 0.00 59 GLY A N 5
ATOM 7924 C CA . GLY A 1 59 ? 68.410 118.904 71.909 1.00 0.00 59 GLY A CA 5
ATOM 7925 C C . GLY A 1 59 ? 67.620 119.127 73.203 1.00 0.00 59 GLY A C 5
ATOM 7926 O O . GLY A 1 59 ? 67.633 118.291 74.088 1.00 0.00 59 GLY A O 5
ATOM 7930 N N . ARG A 1 60 ? 66.938 120.238 73.329 1.00 49.10 60 ARG A N 5
ATOM 7931 C CA . ARG A 1 60 ? 66.155 120.495 74.579 1.00 50.05 60 ARG A CA 5
ATOM 7932 C C . ARG A 1 60 ? 65.047 119.448 74.720 1.00 49.79 60 ARG A C 5
ATOM 7933 O O . ARG A 1 60 ? 64.447 119.040 73.744 1.00 48.27 60 ARG A O 5
ATOM 7954 N N . THR A 1 61 ? 64.776 119.008 75.925 1.00 0.00 61 THR A N 5
ATOM 7955 C CA . THR A 1 61 ? 63.708 117.980 76.119 1.00 0.00 61 THR A CA 5
ATOM 7956 C C . THR A 1 61 ? 62.800 118.358 77.294 1.00 0.00 61 THR A C 5
ATOM 7957 O O . THR A 1 61 ? 63.210 119.045 78.210 1.00 0.00 61 THR A O 5
ATOM 7968 N N . GLU A 1 62 ? 61.568 117.917 77.265 1.00 0.00 62 GLU A N 5
ATOM 7969 C CA . GLU A 1 62 ? 60.623 118.249 78.371 1.00 0.00 62 GLU A CA 5
ATOM 7970 C C . GLU A 1 62 ? 60.074 116.966 79.003 1.00 0.00 62 GLU A C 5
ATOM 7971 O O . GLU A 1 62 ? 59.533 116.108 78.329 1.00 0.00 62 GLU A O 5
ATOM 7983 N N . GLN A 1 63 ? 60.220 116.833 80.296 1.00 0.00 63 GLN A N 5
ATOM 7984 C CA . GLN A 1 63 ? 59.719 115.613 80.995 1.00 0.00 63 GLN A CA 5
ATOM 7985 C C . GLN A 1 63 ? 58.404 115.912 81.720 1.00 0.00 63 GLN A C 5
ATOM 7986 O O . GLN A 1 63 ? 58.269 116.921 82.386 1.00 0.00 63 GLN A O 5
ATOM 8000 N N . VAL A 1 64 ? 57.436 115.042 81.592 1.00 37.94 64 VAL A N 5
ATOM 8001 C CA . VAL A 1 64 ? 56.122 115.270 82.268 1.00 37.05 64 VAL A CA 5
ATOM 8002 C C . VAL A 1 64 ? 55.727 114.031 83.080 1.00 36.89 64 VAL A C 5
ATOM 8003 O O . VAL A 1 64 ? 55.800 112.913 82.607 1.00 36.32 64 VAL A O 5
ATOM 8016 N N . ASP A 1 65 ? 55.319 114.237 84.304 1.00 0.00 65 ASP A N 5
ATOM 8017 C CA . ASP A 1 65 ? 54.924 113.095 85.181 1.00 0.00 65 ASP A CA 5
ATOM 8018 C C . ASP A 1 65 ? 53.510 113.309 85.729 1.00 0.00 65 ASP A C 5
ATOM 8019 O O . ASP A 1 65 ? 53.209 114.334 86.312 1.00 0.00 65 ASP A O 5
ATOM 8028 N N . GLY A 1 66 ? 52.648 112.341 85.556 1.00 31.82 66 GLY A N 5
ATOM 8029 C CA . GLY A 1 66 ? 51.252 112.464 86.071 1.00 29.07 66 GLY A CA 5
ATOM 8030 C C . GLY A 1 66 ? 50.793 111.096 86.575 1.00 27.67 66 GLY A C 5
ATOM 8031 O O . GLY A 1 66 ? 51.565 110.153 86.602 1.00 27.18 66 GLY A O 5
ATOM 8035 N N . GLU A 1 67 ? 49.550 110.967 86.970 1.00 0.00 67 GLU A N 5
ATOM 8036 C CA . GLU A 1 67 ? 49.053 109.646 87.467 1.00 0.00 67 GLU A CA 5
ATOM 8037 C C . GLU A 1 67 ? 49.073 108.620 86.326 1.00 0.00 67 GLU A C 5
ATOM 8038 O O . GLU A 1 67 ? 49.803 108.766 85.366 1.00 0.00 67 GLU A O 5
ATOM 8050 N N . GLY A 1 68 ? 48.279 107.579 86.426 1.00 22.62 68 GLY A N 5
ATOM 8051 C CA . GLY A 1 68 ? 48.248 106.531 85.356 1.00 22.36 68 GLY A CA 5
ATOM 8052 C C . GLY A 1 68 ? 48.056 107.175 83.976 1.00 20.38 68 GLY A C 5
ATOM 8053 O O . GLY A 1 68 ? 49.010 107.538 83.317 1.00 21.93 68 GLY A O 5
ATOM 8057 N N . VAL A 1 69 ? 46.831 107.319 83.539 1.00 17.51 69 VAL A N 5
ATOM 8058 C CA . VAL A 1 69 ? 46.578 107.941 82.202 1.00 15.40 69 VAL A CA 5
ATOM 8059 C C . VAL A 1 69 ? 45.359 108.863 82.272 1.00 17.02 69 VAL A C 5
ATOM 8060 O O . VAL A 1 69 ? 44.310 108.489 82.747 1.00 17.35 69 VAL A O 5
ATOM 8073 N N . VAL A 1 70 ? 45.521 110.076 81.803 1.00 17.68 70 VAL A N 5
ATOM 8074 C CA . VAL A 1 70 ? 44.419 111.104 81.808 1.00 16.81 70 VAL A CA 5
ATOM 8075 C C . VAL A 1 70 ? 43.601 111.074 83.119 1.00 17.08 70 VAL A C 5
ATOM 8076 O O . VAL A 1 70 ? 42.417 111.353 83.131 1.00 16.77 70 VAL A O 5
ATOM 8089 N N . GLY A 1 71 ? 44.247 110.778 84.221 1.00 17.30 71 GLY A N 5
ATOM 8090 C CA . GLY A 1 71 ? 43.547 110.772 85.546 1.00 16.44 71 GLY A CA 5
ATOM 8091 C C . GLY A 1 71 ? 42.819 109.447 85.829 1.00 18.03 71 GLY A C 5
ATOM 8092 O O . GLY A 1 71 ? 41.908 109.413 86.637 1.00 18.29 71 GLY A O 5
ATOM 8096 N N . GLU A 1 72 ? 43.202 108.360 85.200 1.00 0.00 72 GLU A N 5
ATOM 8097 C CA . GLU A 1 72 ? 42.504 107.061 85.488 1.00 0.00 72 GLU A CA 5
ATOM 8098 C C . GLU A 1 72 ? 43.498 105.895 85.551 1.00 0.00 72 GLU A C 5
ATOM 8099 O O . GLU A 1 72 ? 44.527 105.903 84.906 1.00 0.00 72 GLU A O 5
ATOM 8111 N N . GLN A 1 73 ? 43.179 104.893 86.329 1.00 13.09 73 GLN A N 5
ATOM 8112 C CA . GLN A 1 73 ? 44.074 103.704 86.458 1.00 15.45 73 GLN A CA 5
ATOM 8113 C C . GLN A 1 73 ? 43.367 102.476 85.867 1.00 15.30 73 GLN A C 5
ATOM 8114 O O . GLN A 1 73 ? 42.878 101.632 86.595 1.00 16.40 73 GLN A O 5
ATOM 8128 N N . PRO A 1 74 ? 43.315 102.430 84.554 1.00 15.25 74 PRO A N 5
ATOM 8129 C CA . PRO A 1 74 ? 42.620 101.285 83.895 1.00 16.63 74 PRO A CA 5
ATOM 8130 C C . PRO A 1 74 ? 43.219 99.936 84.312 1.00 17.41 74 PRO A C 5
ATOM 8131 O O . PRO A 1 74 ? 44.421 99.788 84.450 1.00 17.61 74 PRO A O 5
ATOM 8142 N N . TRP A 1 75 ? 42.376 98.951 84.488 1.00 0.00 75 TRP A N 5
ATOM 8143 C CA . TRP A 1 75 ? 42.853 97.588 84.869 1.00 0.00 75 TRP A CA 5
ATOM 8144 C C . TRP A 1 75 ? 42.796 96.688 83.633 1.00 0.00 75 TRP A C 5
ATOM 8145 O O . TRP A 1 75 ? 41.894 95.885 83.479 1.00 0.00 75 TRP A O 5
ATOM 8166 N N . LEU A 1 76 ? 43.735 96.843 82.739 1.00 18.07 76 LEU A N 5
ATOM 8167 C CA . LEU A 1 76 ? 43.728 96.027 81.485 1.00 17.96 76 LEU A CA 5
ATOM 8168 C C . LEU A 1 76 ? 43.896 94.536 81.773 1.00 19.47 76 LEU A C 5
ATOM 8169 O O . LEU A 1 76 ? 44.886 94.107 82.334 1.00 20.57 76 LEU A O 5
ATOM 8185 N N . ARG A 1 77 ? 42.942 93.744 81.356 1.00 0.00 77 ARG A N 5
ATOM 8186 C CA . ARG A 1 77 ? 43.039 92.271 81.559 1.00 0.00 77 ARG A CA 5
ATOM 8187 C C . ARG A 1 77 ? 43.823 91.669 80.387 1.00 0.00 77 ARG A C 5
ATOM 8188 O O . ARG A 1 77 ? 43.910 92.279 79.339 1.00 0.00 77 ARG A O 5
ATOM 8209 N N . PRO A 1 78 ? 44.381 90.495 80.593 1.00 23.86 78 PRO A N 5
ATOM 8210 C CA . PRO A 1 78 ? 45.166 89.875 79.481 1.00 24.22 78 PRO A CA 5
ATOM 8211 C C . PRO A 1 78 ? 44.332 89.796 78.190 1.00 24.36 78 PRO A C 5
ATOM 8212 O O . PRO A 1 78 ? 43.220 89.304 78.182 1.00 22.27 78 PRO A O 5
ATOM 8223 N N . GLY A 1 79 ? 44.883 90.280 77.106 1.00 24.74 79 GLY A N 5
ATOM 8224 C CA . GLY A 1 79 ? 44.154 90.243 75.802 1.00 23.79 79 GLY A CA 5
ATOM 8225 C C . GLY A 1 79 ? 43.315 91.517 75.609 1.00 23.44 79 GLY A C 5
ATOM 8226 O O . GLY A 1 79 ? 42.909 91.827 74.504 1.00 22.44 79 GLY A O 5
ATOM 8230 N N . GLU A 1 80 ? 43.054 92.259 76.661 1.00 23.31 80 GLU A N 5
ATOM 8231 C CA . GLU A 1 80 ? 42.244 93.511 76.516 1.00 21.90 80 GLU A CA 5
ATOM 8232 C C . GLU A 1 80 ? 43.150 94.705 76.199 1.00 20.95 80 GLU A C 5
ATOM 8233 O O . GLU A 1 80 ? 44.354 94.641 76.354 1.00 19.52 80 GLU A O 5
ATOM 8245 N N . ALA A 1 81 ? 42.571 95.792 75.748 1.00 0.00 81 ALA A N 5
ATOM 8246 C CA . ALA A 1 81 ? 43.384 97.000 75.409 1.00 0.00 81 ALA A CA 5
ATOM 8247 C C . ALA A 1 81 ? 42.592 98.275 75.722 1.00 0.00 81 ALA A C 5
ATOM 8248 O O . ALA A 1 81 ? 41.378 98.297 75.640 1.00 0.00 81 ALA A O 5
ATOM 8255 N N . PHE A 1 82 ? 43.274 99.339 76.064 1.00 18.56 82 PHE A N 5
ATOM 8256 C CA . PHE A 1 82 ? 42.575 100.626 76.368 1.00 17.00 82 PHE A CA 5
ATOM 8257 C C . PHE A 1 82 ? 43.027 101.693 75.363 1.00 16.61 82 PHE A C 5
ATOM 8258 O O . PHE A 1 82 ? 44.171 101.705 74.949 1.00 15.77 82 PHE A O 5
ATOM 8275 N N . HIS A 1 83 ? 42.149 102.580 74.961 1.00 0.00 83 HIS A N 5
ATOM 8276 C CA . HIS A 1 83 ? 42.556 103.631 73.975 1.00 0.00 83 HIS A CA 5
ATOM 8277 C C . HIS A 1 83 ? 41.883 104.975 74.285 1.00 0.00 83 HIS A C 5
ATOM 8278 O O . HIS A 1 83 ? 40.720 105.033 74.637 1.00 0.00 83 HIS A O 5
ATOM 8292 N N . TYR A 1 84 ? 42.611 106.054 74.135 1.00 21.96 84 TYR A N 5
ATOM 8293 C CA . TYR A 1 84 ? 42.032 107.406 74.393 1.00 22.81 84 TYR A CA 5
ATOM 8294 C C . TYR A 1 84 ? 42.732 108.449 73.508 1.00 25.11 84 TYR A C 5
ATOM 8295 O O . TYR A 1 84 ? 43.821 108.218 73.015 1.00 26.65 84 TYR A O 5
ATOM 8313 N N . THR A 1 85 ? 42.113 109.584 73.296 1.00 26.58 85 THR A N 5
ATOM 8314 C CA . THR A 1 85 ? 42.742 110.632 72.432 1.00 26.99 85 THR A CA 5
ATOM 8315 C C . THR A 1 85 ? 43.345 111.752 73.288 1.00 28.14 85 THR A C 5
ATOM 8316 O O . THR A 1 85 ? 42.745 112.208 74.243 1.00 27.02 85 THR A O 5
ATOM 8327 N N . SER A 1 86 ? 44.530 112.195 72.945 1.00 29.06 86 SER A N 5
ATOM 8328 C CA . SER A 1 86 ? 45.186 113.286 73.727 1.00 29.05 86 SER A CA 5
ATOM 8329 C C . SER A 1 86 ? 45.573 114.443 72.797 1.00 29.43 86 SER A C 5
ATOM 8330 O O . SER A 1 86 ? 45.518 114.312 71.584 1.00 29.12 86 SER A O 5
ATOM 8338 N N . GLY A 1 87 ? 45.977 115.568 73.341 1.00 29.08 87 GLY A N 5
ATOM 8339 C CA . GLY A 1 87 ? 46.371 116.718 72.471 1.00 29.89 87 GLY A CA 5
ATOM 8340 C C . GLY A 1 87 ? 47.610 117.420 73.042 1.00 31.80 87 GLY A C 5
ATOM 8341 O O . GLY A 1 87 ? 47.630 117.836 74.185 1.00 31.40 87 GLY A O 5
ATOM 8345 N N . VAL A 1 88 ? 48.636 117.565 72.241 1.00 0.00 88 VAL A N 5
ATOM 8346 C CA . VAL A 1 88 ? 49.884 118.251 72.705 1.00 0.00 88 VAL A CA 5
ATOM 8347 C C . VAL A 1 88 ? 50.290 119.321 71.682 1.00 0.00 88 VAL A C 5
ATOM 8348 O O . VAL A 1 88 ? 49.984 119.217 70.508 1.00 0.00 88 VAL A O 5
ATOM 8361 N N . LEU A 1 89 ? 50.967 120.350 72.127 1.00 0.00 89 LEU A N 5
ATOM 8362 C CA . LEU A 1 89 ? 51.389 121.438 71.192 1.00 0.00 89 LEU A CA 5
ATOM 8363 C C . LEU A 1 89 ? 52.910 121.419 70.998 1.00 0.00 89 LEU A C 5
ATOM 8364 O O . LEU A 1 89 ? 53.658 121.160 71.921 1.00 0.00 89 LEU A O 5
ATOM 8380 N N . LEU A 1 90 ? 53.368 121.694 69.800 1.00 37.85 90 LEU A N 5
ATOM 8381 C CA . LEU A 1 90 ? 54.841 121.694 69.539 1.00 36.74 90 LEU A CA 5
ATOM 8382 C C . LEU A 1 90 ? 55.278 123.062 69.008 1.00 35.30 90 LEU A C 5
ATOM 8383 O O . LEU A 1 90 ? 54.538 123.721 68.300 1.00 35.10 90 LEU A O 5
ATOM 8399 N N . GLU A 1 91 ? 56.464 123.501 69.347 1.00 0.00 91 GLU A N 5
ATOM 8400 C CA . GLU A 1 91 ? 56.940 124.836 68.866 1.00 0.00 91 GLU A CA 5
ATOM 8401 C C . GLU A 1 91 ? 57.487 124.743 67.437 1.00 0.00 91 GLU A C 5
ATOM 8402 O O . GLU A 1 91 ? 57.485 125.715 66.706 1.00 0.00 91 GLU A O 5
ATOM 8414 N N . THR A 1 92 ? 57.963 123.589 67.035 1.00 31.63 92 THR A N 5
ATOM 8415 C CA . THR A 1 92 ? 58.519 123.451 65.652 1.00 28.98 92 THR A CA 5
ATOM 8416 C C . THR A 1 92 ? 57.802 122.330 64.890 1.00 28.33 92 THR A C 5
ATOM 8417 O O . THR A 1 92 ? 57.039 121.571 65.455 1.00 29.20 92 THR A O 5
ATOM 8428 N N . GLU A 1 93 ? 58.035 122.239 63.604 1.00 0.00 93 GLU A N 5
ATOM 8429 C CA . GLU A 1 93 ? 57.362 121.187 62.780 1.00 0.00 93 GLU A CA 5
ATOM 8430 C C . GLU A 1 93 ? 58.143 119.864 62.804 1.00 0.00 93 GLU A C 5
ATOM 8431 O O . GLU A 1 93 ? 57.852 118.964 62.038 1.00 0.00 93 GLU A O 5
ATOM 8443 N N . GLN A 1 94 ? 59.121 119.730 63.669 1.00 0.00 94 GLN A N 5
ATOM 8444 C CA . GLN A 1 94 ? 59.897 118.455 63.720 1.00 0.00 94 GLN A CA 5
ATOM 8445 C C . GLN A 1 94 ? 60.205 118.092 65.174 1.00 0.00 94 GLN A C 5
ATOM 8446 O O . GLN A 1 94 ? 60.430 118.970 65.989 1.00 0.00 94 GLN A O 5
ATOM 8460 N N . GLY A 1 95 ? 60.227 116.823 65.519 1.00 27.89 95 GLY A N 5
ATOM 8461 C CA . GLY A 1 95 ? 60.534 116.469 66.939 1.00 28.05 95 GLY A CA 5
ATOM 8462 C C . GLY A 1 95 ? 60.461 114.960 67.191 1.00 27.70 95 GLY A C 5
ATOM 8463 O O . GLY A 1 95 ? 59.801 114.219 66.491 1.00 25.89 95 GLY A O 5
ATOM 8467 N N . GLN A 1 96 ? 61.143 114.523 68.220 1.00 0.00 96 GLN A N 5
ATOM 8468 C CA . GLN A 1 96 ? 61.146 113.074 68.592 1.00 0.00 96 GLN A CA 5
ATOM 8469 C C . GLN A 1 96 ? 60.529 112.914 69.986 1.00 0.00 96 GLN A C 5
ATOM 8470 O O . GLN A 1 96 ? 60.909 113.604 70.914 1.00 0.00 96 GLN A O 5
ATOM 8484 N N . MET A 1 97 ? 59.575 112.030 70.141 1.00 0.00 97 MET A N 5
ATOM 8485 C CA . MET A 1 97 ? 58.934 111.857 71.481 1.00 0.00 97 MET A CA 5
ATOM 8486 C C . MET A 1 97 ? 58.980 110.396 71.939 1.00 0.00 97 MET A C 5
ATOM 8487 O O . MET A 1 97 ? 58.397 109.524 71.324 1.00 0.00 97 MET A O 5
ATOM 8501 N N . GLN A 1 98 ? 59.649 110.129 73.033 1.00 0.00 98 GLN A N 5
ATOM 8502 C CA . GLN A 1 98 ? 59.724 108.739 73.574 1.00 0.00 98 GLN A CA 5
ATOM 8503 C C . GLN A 1 98 ? 59.271 108.779 75.034 1.00 0.00 98 GLN A C 5
ATOM 8504 O O . GLN A 1 98 ? 59.453 109.782 75.702 1.00 0.00 98 GLN A O 5
ATOM 8518 N N . GLY A 1 99 ? 58.673 107.725 75.543 1.00 29.62 99 GLY A N 5
ATOM 8519 C CA . GLY A 1 99 ? 58.213 107.774 76.969 1.00 28.62 99 GLY A CA 5
ATOM 8520 C C . GLY A 1 99 ? 58.114 106.372 77.562 1.00 28.62 99 GLY A C 5
ATOM 8521 O O . GLY A 1 99 ? 58.402 105.386 76.912 1.00 29.22 99 GLY A O 5
ATOM 8525 N N . HIS A 1 100 ? 57.699 106.284 78.802 1.00 0.00 100 HIS A N 5
ATOM 8526 C CA . HIS A 1 100 ? 57.562 104.953 79.457 1.00 0.00 100 HIS A CA 5
ATOM 8527 C C . HIS A 1 100 ? 56.250 104.906 80.252 1.00 0.00 100 HIS A C 5
ATOM 8528 O O . HIS A 1 100 ? 55.721 105.928 80.648 1.00 0.00 100 HIS A O 5
ATOM 8542 N N . TYR A 1 101 ? 55.721 103.731 80.481 1.00 25.77 101 TYR A N 5
ATOM 8543 C CA . TYR A 1 101 ? 54.439 103.617 81.246 1.00 25.79 101 TYR A CA 5
ATOM 8544 C C . TYR A 1 101 ? 54.662 102.821 82.533 1.00 26.52 101 TYR A C 5
ATOM 8545 O O . TYR A 1 101 ? 55.140 101.705 82.494 1.00 27.05 101 TYR A O 5
ATOM 8563 N N . ASP A 1 102 ? 54.281 103.355 83.667 1.00 0.00 102 ASP A N 5
ATOM 8564 C CA . ASP A 1 102 ? 54.434 102.586 84.938 1.00 0.00 102 ASP A CA 5
ATOM 8565 C C . ASP A 1 102 ? 53.210 101.686 85.119 1.00 0.00 102 ASP A C 5
ATOM 8566 O O . ASP A 1 102 ? 52.084 102.144 85.176 1.00 0.00 102 ASP A O 5
ATOM 8575 N N . MET A 1 103 ? 53.439 100.403 85.192 1.00 0.00 103 MET A N 5
ATOM 8576 C CA . MET A 1 103 ? 52.321 99.429 85.349 1.00 0.00 103 MET A CA 5
ATOM 8577 C C . MET A 1 103 ? 52.540 98.561 86.590 1.00 0.00 103 MET A C 5
ATOM 8578 O O . MET A 1 103 ? 53.644 98.449 87.093 1.00 0.00 103 MET A O 5
ATOM 8592 N N . VAL A 1 104 ? 51.496 97.944 87.081 1.00 21.01 104 VAL A N 5
ATOM 8593 C CA . VAL A 1 104 ? 51.635 97.075 88.292 1.00 21.69 104 VAL A CA 5
ATOM 8594 C C . VAL A 1 104 ? 50.769 95.820 88.144 1.00 22.60 104 VAL A C 5
ATOM 8595 O O . VAL A 1 104 ? 49.594 95.901 87.837 1.00 22.32 104 VAL A O 5
ATOM 8608 N N . ALA A 1 105 ? 51.337 94.665 88.373 1.00 0.00 105 ALA A N 5
ATOM 8609 C CA . ALA A 1 105 ? 50.549 93.400 88.262 1.00 0.00 105 ALA A CA 5
ATOM 8610 C C . ALA A 1 105 ? 49.618 93.264 89.468 1.00 0.00 105 ALA A C 5
ATOM 8611 O O . ALA A 1 105 ? 49.755 93.974 90.447 1.00 0.00 105 ALA A O 5
ATOM 8618 N N . ASP A 1 106 ? 48.671 92.362 89.403 1.00 0.00 106 ASP A N 5
ATOM 8619 C CA . ASP A 1 106 ? 47.726 92.188 90.549 1.00 0.00 106 ASP A CA 5
ATOM 8620 C C . ASP A 1 106 ? 48.479 91.680 91.781 1.00 0.00 106 ASP A C 5
ATOM 8621 O O . ASP A 1 106 ? 48.099 91.951 92.904 1.00 0.00 106 ASP A O 5
ATOM 8630 N N . ASP A 1 107 ? 49.539 90.937 91.579 1.00 0.00 107 ASP A N 5
ATOM 8631 C CA . ASP A 1 107 ? 50.314 90.397 92.741 1.00 0.00 107 ASP A CA 5
ATOM 8632 C C . ASP A 1 107 ? 51.153 91.499 93.408 1.00 0.00 107 ASP A C 5
ATOM 8633 O O . ASP A 1 107 ? 51.757 91.274 94.441 1.00 0.00 107 ASP A O 5
ATOM 8642 N N . GLY A 1 108 ? 51.198 92.681 92.838 1.00 30.43 108 GLY A N 5
ATOM 8643 C CA . GLY A 1 108 ? 51.998 93.780 93.456 1.00 29.11 108 GLY A CA 5
ATOM 8644 C C . GLY A 1 108 ? 53.348 93.931 92.743 1.00 29.35 108 GLY A C 5
ATOM 8645 O O . GLY A 1 108 ? 54.072 94.879 92.987 1.00 30.17 108 GLY A O 5
ATOM 8649 N N . THR A 1 109 ? 53.703 93.014 91.867 1.00 0.00 109 THR A N 5
ATOM 8650 C CA . THR A 1 109 ? 55.018 93.128 91.153 1.00 0.00 109 THR A CA 5
ATOM 8651 C C . THR A 1 109 ? 55.089 94.457 90.393 1.00 0.00 109 THR A C 5
ATOM 8652 O O . THR A 1 109 ? 54.142 94.849 89.736 1.00 0.00 109 THR A O 5
ATOM 8663 N N . GLU A 1 110 ? 56.194 95.156 90.481 1.00 0.00 110 GLU A N 5
ATOM 8664 C CA . GLU A 1 110 ? 56.306 96.463 89.764 1.00 0.00 110 GLU A CA 5
ATOM 8665 C C . GLU A 1 110 ? 57.113 96.305 88.472 1.00 0.00 110 GLU A C 5
ATOM 8666 O O . GLU A 1 110 ? 58.121 95.625 88.435 1.00 0.00 110 GLU A O 5
ATOM 8678 N N . PHE A 1 111 ? 56.676 96.943 87.417 1.00 27.41 111 PHE A N 5
ATOM 8679 C CA . PHE A 1 111 ? 57.405 96.857 86.117 1.00 27.50 111 PHE A CA 5
ATOM 8680 C C . PHE A 1 111 ? 56.960 97.999 85.190 1.00 28.03 111 PHE A C 5
ATOM 8681 O O . PHE A 1 111 ? 55.813 98.399 85.187 1.00 27.72 111 PHE A O 5
ATOM 8698 N N . ILE A 1 112 ? 57.875 98.527 84.422 1.00 0.00 112 ILE A N 5
ATOM 8699 C CA . ILE A 1 112 ? 57.538 99.658 83.502 1.00 0.00 112 ILE A CA 5
ATOM 8700 C C . ILE A 1 112 ? 57.354 99.157 82.065 1.00 0.00 112 ILE A C 5
ATOM 8701 O O . ILE A 1 112 ? 57.872 98.125 81.684 1.00 0.00 112 ILE A O 5
ATOM 8717 N N . ALA A 1 113 ? 56.626 99.895 81.266 1.00 0.00 113 ALA A N 5
ATOM 8718 C CA . ALA A 1 113 ? 56.402 99.493 79.846 1.00 0.00 113 ALA A CA 5
ATOM 8719 C C . ALA A 1 113 ? 56.908 100.607 78.913 1.00 0.00 113 ALA A C 5
ATOM 8720 O O . ALA A 1 113 ? 56.234 101.601 78.721 1.00 0.00 113 ALA A O 5
ATOM 8727 N N . PRO A 1 114 ? 58.091 100.409 78.375 1.00 31.26 114 PRO A N 5
ATOM 8728 C CA . PRO A 1 114 ? 58.660 101.453 77.470 1.00 32.26 114 PRO A CA 5
ATOM 8729 C C . PRO A 1 114 ? 57.747 101.742 76.275 1.00 31.77 114 PRO A C 5
ATOM 8730 O O . PRO A 1 114 ? 57.127 100.866 75.706 1.00 33.24 114 PRO A O 5
ATOM 8741 N N . ILE A 1 115 ? 57.695 102.994 75.895 1.00 30.59 115 ILE A N 5
ATOM 8742 C CA . ILE A 1 115 ? 56.862 103.420 74.732 1.00 30.04 115 ILE A CA 5
ATOM 8743 C C . ILE A 1 115 ? 57.787 103.768 73.570 1.00 30.45 115 ILE A C 5
ATOM 8744 O O . ILE A 1 115 ? 58.661 104.613 73.693 1.00 30.15 115 ILE A O 5
ATOM 8760 N N . ALA A 1 116 ? 57.604 103.121 72.445 1.00 30.78 116 ALA A N 5
ATOM 8761 C CA . ALA A 1 116 ? 58.473 103.386 71.252 1.00 29.78 116 ALA A CA 5
ATOM 8762 C C . ALA A 1 116 ? 58.554 104.883 70.943 1.00 29.57 116 ALA A C 5
ATOM 8763 O O . ALA A 1 116 ? 57.599 105.615 71.123 1.00 28.51 116 ALA A O 5
ATOM 8770 N N . ALA A 1 117 ? 59.687 105.334 70.475 1.00 0.00 117 ALA A N 5
ATOM 8771 C CA . ALA A 1 117 ? 59.846 106.778 70.147 1.00 0.00 117 ALA A CA 5
ATOM 8772 C C . ALA A 1 117 ? 59.536 107.016 68.669 1.00 0.00 117 ALA A C 5
ATOM 8773 O O . ALA A 1 117 ? 60.186 106.472 67.795 1.00 0.00 117 ALA A O 5
ATOM 8780 N N . PHE A 1 118 ? 58.562 107.839 68.385 1.00 29.64 118 PHE A N 5
ATOM 8781 C CA . PHE A 1 118 ? 58.214 108.137 66.965 1.00 29.08 118 PHE A CA 5
ATOM 8782 C C . PHE A 1 118 ? 58.648 109.566 66.638 1.00 30.66 118 PHE A C 5
ATOM 8783 O O . PHE A 1 118 ? 58.982 110.330 67.524 1.00 30.55 118 PHE A O 5
ATOM 8800 N N . VAL A 1 119 ? 58.654 109.935 65.383 1.00 0.00 119 VAL A N 5
ATOM 8801 C CA . VAL A 1 119 ? 59.076 111.319 65.017 1.00 0.00 119 VAL A CA 5
ATOM 8802 C C . VAL A 1 119 ? 57.894 112.106 64.443 1.00 0.00 119 VAL A C 5
ATOM 8803 O O . VAL A 1 119 ? 56.963 111.541 63.899 1.00 0.00 119 VAL A O 5
ATOM 8816 N N . LEU A 1 120 ? 57.935 113.405 64.561 1.00 36.62 120 LEU A N 5
ATOM 8817 C CA . LEU A 1 120 ? 56.829 114.250 64.026 1.00 37.66 120 LEU A CA 5
ATOM 8818 C C . LEU A 1 120 ? 57.354 115.099 62.869 1.00 38.64 120 LEU A C 5
ATOM 8819 O O . LEU A 1 120 ? 58.402 115.707 62.966 1.00 37.83 120 LEU A O 5
ATOM 8835 N N . SER A 1 121 ? 56.636 115.137 61.775 1.00 0.00 121 SER A N 5
ATOM 8836 C CA . SER A 1 121 ? 57.087 115.942 60.600 1.00 0.00 121 SER A CA 5
ATOM 8837 C C . SER A 1 121 ? 55.882 116.351 59.750 1.00 0.00 121 SER A C 5
ATOM 8838 O O . SER A 1 121 ? 55.163 117.274 60.079 1.00 0.00 121 SER A O 5
ATOM 8846 N N . ARG A 1 6 ? 55.817 86.684 82.892 1.00 0.00 6 ARG A N 6
ATOM 8847 C CA . ARG A 1 6 ? 54.335 86.864 82.843 1.00 0.00 6 ARG A CA 6
ATOM 8848 C C . ARG A 1 6 ? 53.969 88.356 82.803 1.00 0.00 6 ARG A C 6
ATOM 8849 O O . ARG A 1 6 ? 52.829 88.724 83.038 1.00 0.00 6 ARG A O 6
ATOM 8870 N N . TYR A 1 7 ? 54.921 89.216 82.514 1.00 31.93 7 TYR A N 6
ATOM 8871 C CA . TYR A 1 7 ? 54.624 90.682 82.466 1.00 29.59 7 TYR A CA 6
ATOM 8872 C C . TYR A 1 7 ? 54.952 91.248 81.080 1.00 29.68 7 TYR A C 6
ATOM 8873 O O . TYR A 1 7 ? 56.096 91.300 80.672 1.00 30.50 7 TYR A O 6
ATOM 8891 N N . ARG A 1 8 ? 53.947 91.673 80.361 1.00 0.00 8 ARG A N 6
ATOM 8892 C CA . ARG A 1 8 ? 54.168 92.243 78.996 1.00 0.00 8 ARG A CA 6
ATOM 8893 C C . ARG A 1 8 ? 53.064 93.248 78.661 1.00 0.00 8 ARG A C 6
ATOM 8894 O O . ARG A 1 8 ? 51.896 93.014 78.901 1.00 0.00 8 ARG A O 6
ATOM 8915 N N . VAL A 1 9 ? 53.441 94.370 78.106 1.00 0.00 9 VAL A N 6
ATOM 8916 C CA . VAL A 1 9 ? 52.450 95.425 77.738 1.00 0.00 9 VAL A CA 6
ATOM 8917 C C . VAL A 1 9 ? 52.979 96.227 76.544 1.00 0.00 9 VAL A C 6
ATOM 8918 O O . VAL A 1 9 ? 53.963 96.934 76.641 1.00 0.00 9 VAL A O 6
ATOM 8931 N N . GLU A 1 10 ? 52.312 96.131 75.425 1.00 0.00 10 GLU A N 6
ATOM 8932 C CA . GLU A 1 10 ? 52.724 96.886 74.205 1.00 0.00 10 GLU A CA 6
ATOM 8933 C C . GLU A 1 10 ? 51.752 98.041 73.954 1.00 0.00 10 GLU A C 6
ATOM 8934 O O . GLU A 1 10 ? 50.549 97.865 73.927 1.00 0.00 10 GLU A O 6
ATOM 8946 N N . VAL A 1 11 ? 52.282 99.222 73.774 1.00 26.88 11 VAL A N 6
ATOM 8947 C CA . VAL A 1 11 ? 51.419 100.416 73.523 1.00 26.83 11 VAL A CA 6
ATOM 8948 C C . VAL A 1 11 ? 51.738 101.003 72.144 1.00 27.58 11 VAL A C 6
ATOM 8949 O O . VAL A 1 11 ? 52.887 101.097 71.755 1.00 28.21 11 VAL A O 6
ATOM 8962 N N . GLU A 1 12 ? 50.733 101.399 71.405 1.00 0.00 12 GLU A N 6
ATOM 8963 C CA . GLU A 1 12 ? 50.970 101.983 70.050 1.00 0.00 12 GLU A CA 6
ATOM 8964 C C . GLU A 1 12 ? 50.382 103.394 69.980 1.00 0.00 12 GLU A C 6
ATOM 8965 O O . GLU A 1 12 ? 49.288 103.647 70.449 1.00 0.00 12 GLU A O 6
ATOM 8977 N N . VAL A 1 13 ? 51.108 104.317 69.402 1.00 26.55 13 VAL A N 6
ATOM 8978 C CA . VAL A 1 13 ? 50.609 105.722 69.299 1.00 26.45 13 VAL A CA 6
ATOM 8979 C C . VAL A 1 13 ? 50.725 106.225 67.856 1.00 27.95 13 VAL A C 6
ATOM 8980 O O . VAL A 1 13 ? 51.720 106.014 67.190 1.00 27.94 13 VAL A O 6
ATOM 8993 N N . SER A 1 14 ? 49.702 106.891 67.376 1.00 0.00 14 SER A N 6
ATOM 8994 C CA . SER A 1 14 ? 49.730 107.418 65.980 1.00 0.00 14 SER A CA 6
ATOM 8995 C C . SER A 1 14 ? 49.439 108.929 65.970 1.00 0.00 14 SER A C 6
ATOM 8996 O O . SER A 1 14 ? 48.305 109.338 66.137 1.00 0.00 14 SER A O 6
ATOM 9004 N N . PRO A 1 15 ? 50.477 109.710 65.774 1.00 28.75 15 PRO A N 6
ATOM 9005 C CA . PRO A 1 15 ? 50.277 111.189 65.746 1.00 30.20 15 PRO A CA 6
ATOM 9006 C C . PRO A 1 15 ? 49.844 111.657 64.351 1.00 33.00 15 PRO A C 6
ATOM 9007 O O . PRO A 1 15 ? 49.947 110.938 63.376 1.00 32.76 15 PRO A O 6
ATOM 9018 N N . ARG A 1 16 ? 49.353 112.868 64.268 1.00 34.77 16 ARG A N 6
ATOM 9019 C CA . ARG A 1 16 ? 48.893 113.427 62.959 1.00 37.64 16 ARG A CA 6
ATOM 9020 C C . ARG A 1 16 ? 48.889 114.960 63.016 1.00 38.99 16 ARG A C 6
ATOM 9021 O O . ARG A 1 16 ? 48.413 115.561 63.961 1.00 38.96 16 ARG A O 6
ATOM 9042 N N . PHE A 1 17 ? 49.443 115.585 62.009 1.00 0.00 17 PHE A N 6
ATOM 9043 C CA . PHE A 1 17 ? 49.513 117.082 61.976 1.00 0.00 17 PHE A CA 6
ATOM 9044 C C . PHE A 1 17 ? 48.112 117.705 62.051 1.00 0.00 17 PHE A C 6
ATOM 9045 O O . PHE A 1 17 ? 47.182 117.242 61.419 1.00 0.00 17 PHE A O 6
ATOM 9062 N N . LEU A 1 18 ? 47.967 118.757 62.818 1.00 0.00 18 LEU A N 6
ATOM 9063 C CA . LEU A 1 18 ? 46.636 119.430 62.944 1.00 0.00 18 LEU A CA 6
ATOM 9064 C C . LEU A 1 18 ? 46.702 120.853 62.377 1.00 0.00 18 LEU A C 6
ATOM 9065 O O . LEU A 1 18 ? 46.813 121.828 63.094 1.00 0.00 18 LEU A O 6
ATOM 9081 N N . ALA A 1 19 ? 46.611 120.956 61.079 1.00 0.00 19 ALA A N 6
ATOM 9082 C CA . ALA A 1 19 ? 46.636 122.286 60.389 1.00 0.00 19 ALA A CA 6
ATOM 9083 C C . ALA A 1 19 ? 45.344 123.073 60.639 1.00 0.00 19 ALA A C 6
ATOM 9084 O O . ALA A 1 19 ? 45.365 124.285 60.744 1.00 0.00 19 ALA A O 6
ATOM 9091 N N . HIS A 1 20 ? 44.222 122.402 60.710 1.00 0.00 20 HIS A N 6
ATOM 9092 C CA . HIS A 1 20 ? 42.929 123.129 60.924 1.00 0.00 20 HIS A CA 6
ATOM 9093 C C . HIS A 1 20 ? 42.863 123.729 62.332 1.00 0.00 20 HIS A C 6
ATOM 9094 O O . HIS A 1 20 ? 42.148 124.686 62.567 1.00 0.00 20 HIS A O 6
ATOM 9108 N N . GLN A 1 21 ? 43.596 123.180 63.267 1.00 51.13 21 GLN A N 6
ATOM 9109 C CA . GLN A 1 21 ? 43.568 123.728 64.657 1.00 51.59 21 GLN A CA 6
ATOM 9110 C C . GLN A 1 21 ? 44.971 124.160 65.088 1.00 51.55 21 GLN A C 6
ATOM 9111 O O . GLN A 1 21 ? 45.418 123.842 66.175 1.00 51.24 21 GLN A O 6
ATOM 9125 N N . SER A 1 22 ? 45.671 124.880 64.244 1.00 52.26 22 SER A N 6
ATOM 9126 C CA . SER A 1 22 ? 47.047 125.331 64.609 1.00 52.76 22 SER A CA 6
ATOM 9127 C C . SER A 1 22 ? 47.536 126.422 63.652 1.00 51.68 22 SER A C 6
ATOM 9128 O O . SER A 1 22 ? 47.182 126.445 62.488 1.00 52.15 22 SER A O 6
ATOM 9136 N N . THR A 1 23 ? 48.370 127.309 64.132 1.00 0.00 23 THR A N 6
ATOM 9137 C CA . THR A 1 23 ? 48.920 128.389 63.256 1.00 0.00 23 THR A CA 6
ATOM 9138 C C . THR A 1 23 ? 50.455 128.299 63.258 1.00 0.00 23 THR A C 6
ATOM 9139 O O . THR A 1 23 ? 51.110 128.839 64.128 1.00 0.00 23 THR A O 6
ATOM 9150 N N . PRO A 1 24 ? 50.978 127.580 62.290 1.00 49.88 24 PRO A N 6
ATOM 9151 C CA . PRO A 1 24 ? 52.460 127.403 62.235 1.00 51.02 24 PRO A CA 6
ATOM 9152 C C . PRO A 1 24 ? 53.185 128.721 61.935 1.00 51.50 24 PRO A C 6
ATOM 9153 O O . PRO A 1 24 ? 54.355 128.867 62.238 1.00 51.57 24 PRO A O 6
ATOM 9164 N N . ASP A 1 25 ? 52.517 129.669 61.329 1.00 0.00 25 ASP A N 6
ATOM 9165 C CA . ASP A 1 25 ? 53.194 130.963 60.997 1.00 0.00 25 ASP A CA 6
ATOM 9166 C C . ASP A 1 25 ? 53.579 131.724 62.273 1.00 0.00 25 ASP A C 6
ATOM 9167 O O . ASP A 1 25 ? 54.467 132.557 62.253 1.00 0.00 25 ASP A O 6
ATOM 9176 N N . GLU A 1 26 ? 52.926 131.453 63.376 1.00 0.00 26 GLU A N 6
ATOM 9177 C CA . GLU A 1 26 ? 53.268 132.173 64.643 1.00 0.00 26 GLU A CA 6
ATOM 9178 C C . GLU A 1 26 ? 54.037 131.252 65.601 1.00 0.00 26 GLU A C 6
ATOM 9179 O O . GLU A 1 26 ? 54.041 131.460 66.801 1.00 0.00 26 GLU A O 6
ATOM 9191 N N . GLY A 1 27 ? 54.685 130.238 65.082 1.00 0.00 27 GLY A N 6
ATOM 9192 C CA . GLY A 1 27 ? 55.454 129.301 65.956 1.00 0.00 27 GLY A CA 6
ATOM 9193 C C . GLY A 1 27 ? 54.488 128.491 66.824 1.00 0.00 27 GLY A C 6
ATOM 9194 O O . GLY A 1 27 ? 54.822 128.074 67.917 1.00 0.00 27 GLY A O 6
ATOM 9198 N N . ARG A 1 28 ? 53.295 128.265 66.340 1.00 0.00 28 ARG A N 6
ATOM 9199 C CA . ARG A 1 28 ? 52.294 127.480 67.122 1.00 0.00 28 ARG A CA 6
ATOM 9200 C C . ARG A 1 28 ? 51.844 126.255 66.323 1.00 0.00 28 ARG A C 6
ATOM 9201 O O . ARG A 1 28 ? 50.928 126.331 65.523 1.00 0.00 28 ARG A O 6
ATOM 9222 N N . TYR A 1 29 ? 52.471 125.125 66.542 1.00 46.07 29 TYR A N 6
ATOM 9223 C CA . TYR A 1 29 ? 52.072 123.887 65.805 1.00 43.41 29 TYR A CA 6
ATOM 9224 C C . TYR A 1 29 ? 51.299 122.965 66.754 1.00 41.37 29 TYR A C 6
ATOM 9225 O O . TYR A 1 29 ? 51.725 122.722 67.867 1.00 39.95 29 TYR A O 6
ATOM 9243 N N . ALA A 1 30 ? 50.167 122.463 66.329 1.00 0.00 30 ALA A N 6
ATOM 9244 C CA . ALA A 1 30 ? 49.370 121.571 67.228 1.00 0.00 30 ALA A CA 6
ATOM 9245 C C . ALA A 1 30 ? 49.297 120.149 66.667 1.00 0.00 30 ALA A C 6
ATOM 9246 O O . ALA A 1 30 ? 48.801 119.924 65.579 1.00 0.00 30 ALA A O 6
ATOM 9253 N N . PHE A 1 31 ? 49.776 119.187 67.414 1.00 36.58 31 PHE A N 6
ATOM 9254 C CA . PHE A 1 31 ? 49.729 117.769 66.948 1.00 36.29 31 PHE A CA 6
ATOM 9255 C C . PHE A 1 31 ? 48.805 116.960 67.860 1.00 35.25 31 PHE A C 6
ATOM 9256 O O . PHE A 1 31 ? 48.877 117.069 69.070 1.00 34.09 31 PHE A O 6
ATOM 9273 N N . ALA A 1 32 ? 47.957 116.133 67.303 1.00 34.06 32 ALA A N 6
ATOM 9274 C CA . ALA A 1 32 ? 47.052 115.298 68.147 1.00 32.35 32 ALA A CA 6
ATOM 9275 C C . ALA A 1 32 ? 47.475 113.836 68.011 1.00 31.25 32 ALA A C 6
ATOM 9276 O O . ALA A 1 32 ? 47.687 113.356 66.913 1.00 31.96 32 ALA A O 6
ATOM 9283 N N . TYR A 1 33 ? 47.624 113.127 69.103 1.00 29.03 33 TYR A N 6
ATOM 9284 C CA . TYR A 1 33 ? 48.061 111.700 68.995 1.00 27.15 33 TYR A CA 6
ATOM 9285 C C . TYR A 1 33 ? 47.129 110.768 69.776 1.00 26.72 33 TYR A C 6
ATOM 9286 O O . TYR A 1 33 ? 46.618 111.116 70.823 1.00 28.24 33 TYR A O 6
ATOM 9304 N N . SER A 1 34 ? 46.908 109.583 69.264 1.00 0.00 34 SER A N 6
ATOM 9305 C CA . SER A 1 34 ? 46.014 108.613 69.962 1.00 0.00 34 SER A CA 6
ATOM 9306 C C . SER A 1 34 ? 46.853 107.533 70.648 1.00 0.00 34 SER A C 6
ATOM 9307 O O . SER A 1 34 ? 47.855 107.088 70.125 1.00 0.00 34 SER A O 6
ATOM 9315 N N . ILE A 1 35 ? 46.455 107.125 71.823 1.00 0.00 35 ILE A N 6
ATOM 9316 C CA . ILE A 1 35 ? 47.223 106.087 72.573 1.00 0.00 35 ILE A CA 6
ATOM 9317 C C . ILE A 1 35 ? 46.490 104.740 72.571 1.00 0.00 35 ILE A C 6
ATOM 9318 O O . ILE A 1 35 ? 45.308 104.655 72.842 1.00 0.00 35 ILE A O 6
ATOM 9334 N N . ARG A 1 36 ? 47.208 103.691 72.265 1.00 25.30 36 ARG A N 6
ATOM 9335 C CA . ARG A 1 36 ? 46.600 102.328 72.237 1.00 25.64 36 ARG A CA 6
ATOM 9336 C C . ARG A 1 36 ? 47.364 101.406 73.190 1.00 23.79 36 ARG A C 6
ATOM 9337 O O . ARG A 1 36 ? 48.402 100.871 72.857 1.00 25.11 36 ARG A O 6
ATOM 9358 N N . ILE A 1 37 ? 46.850 101.230 74.377 1.00 20.73 37 ILE A N 6
ATOM 9359 C CA . ILE A 1 37 ? 47.523 100.356 75.385 1.00 18.17 37 ILE A CA 6
ATOM 9360 C C . ILE A 1 37 ? 46.998 98.919 75.289 1.00 17.71 37 ILE A C 6
ATOM 9361 O O . ILE A 1 37 ? 45.837 98.656 75.533 1.00 15.34 37 ILE A O 6
ATOM 9377 N N . GLN A 1 38 ? 47.854 97.986 74.955 1.00 0.00 38 GLN A N 6
ATOM 9378 C CA . GLN A 1 38 ? 47.423 96.558 74.865 1.00 0.00 38 GLN A CA 6
ATOM 9379 C C . GLN A 1 38 ? 48.203 95.724 75.886 1.00 0.00 38 GLN A C 6
ATOM 9380 O O . GLN A 1 38 ? 49.408 95.845 76.013 1.00 0.00 38 GLN A O 6
ATOM 9394 N N . ASN A 1 39 ? 47.513 94.886 76.619 1.00 15.86 39 ASN A N 6
ATOM 9395 C CA . ASN A 1 39 ? 48.198 94.045 77.646 1.00 17.88 39 ASN A CA 6
ATOM 9396 C C . ASN A 1 39 ? 48.531 92.663 77.077 1.00 18.37 39 ASN A C 6
ATOM 9397 O O . ASN A 1 39 ? 47.647 91.903 76.723 1.00 18.69 39 ASN A O 6
ATOM 9408 N N . ALA A 1 40 ? 49.792 92.323 77.005 1.00 0.00 40 ALA A N 6
ATOM 9409 C CA . ALA A 1 40 ? 50.185 90.980 76.482 1.00 0.00 40 ALA A CA 6
ATOM 9410 C C . ALA A 1 40 ? 50.849 90.145 77.588 1.00 0.00 40 ALA A C 6
ATOM 9411 O O . ALA A 1 40 ? 51.464 89.131 77.317 1.00 0.00 40 ALA A O 6
ATOM 9418 N N . GLY A 1 41 ? 50.726 90.556 78.831 1.00 27.60 41 GLY A N 6
ATOM 9419 C CA . GLY A 1 41 ? 51.346 89.779 79.946 1.00 28.62 41 GLY A CA 6
ATOM 9420 C C . GLY A 1 41 ? 50.443 88.599 80.303 1.00 29.10 41 GLY A C 6
ATOM 9421 O O . GLY A 1 41 ? 49.396 88.411 79.711 1.00 28.18 41 GLY A O 6
ATOM 9425 N N . ALA A 1 42 ? 50.838 87.804 81.264 1.00 0.00 42 ALA A N 6
ATOM 9426 C CA . ALA A 1 42 ? 50.002 86.632 81.661 1.00 0.00 42 ALA A CA 6
ATOM 9427 C C . ALA A 1 42 ? 49.062 87.021 82.799 1.00 0.00 42 ALA A C 6
ATOM 9428 O O . ALA A 1 42 ? 47.950 86.539 82.898 1.00 0.00 42 ALA A O 6
ATOM 9435 N N . VAL A 1 43 ? 49.514 87.893 83.654 1.00 0.00 43 VAL A N 6
ATOM 9436 C CA . VAL A 1 43 ? 48.670 88.340 84.806 1.00 0.00 43 VAL A CA 6
ATOM 9437 C C . VAL A 1 43 ? 48.126 89.752 84.535 1.00 0.00 43 VAL A C 6
ATOM 9438 O O . VAL A 1 43 ? 48.830 90.592 84.011 1.00 0.00 43 VAL A O 6
ATOM 9451 N N . PRO A 1 44 ? 46.872 89.966 84.894 1.00 21.08 44 PRO A N 6
ATOM 9452 C CA . PRO A 1 44 ? 46.266 91.317 84.650 1.00 21.01 44 PRO A CA 6
ATOM 9453 C C . PRO A 1 44 ? 47.151 92.442 85.204 1.00 21.95 44 PRO A C 6
ATOM 9454 O O . PRO A 1 44 ? 47.822 92.285 86.210 1.00 21.40 44 PRO A O 6
ATOM 9465 N N . ALA A 1 45 ? 47.159 93.570 84.539 1.00 20.91 45 ALA A N 6
ATOM 9466 C CA . ALA A 1 45 ? 48.004 94.711 84.996 1.00 19.47 45 ALA A CA 6
ATOM 9467 C C . ALA A 1 45 ? 47.251 96.042 84.900 1.00 19.21 45 ALA A C 6
ATOM 9468 O O . ALA A 1 45 ? 46.378 96.229 84.070 1.00 19.53 45 ALA A O 6
ATOM 9475 N N . ARG A 1 46 ? 47.599 96.965 85.755 1.00 0.00 46 ARG A N 6
ATOM 9476 C CA . ARG A 1 46 ? 46.940 98.302 85.754 1.00 0.00 46 ARG A CA 6
ATOM 9477 C C . ARG A 1 46 ? 48.009 99.392 85.651 1.00 0.00 46 ARG A C 6
ATOM 9478 O O . ARG A 1 46 ? 49.140 99.196 86.052 1.00 0.00 46 ARG A O 6
ATOM 9499 N N . LEU A 1 47 ? 47.661 100.534 85.115 1.00 0.00 47 LEU A N 6
ATOM 9500 C CA . LEU A 1 47 ? 48.661 101.636 84.985 1.00 0.00 47 LEU A CA 6
ATOM 9501 C C . LEU A 1 47 ? 48.512 102.607 86.154 1.00 0.00 47 LEU A C 6
ATOM 9502 O O . LEU A 1 47 ? 47.483 103.236 86.320 1.00 0.00 47 LEU A O 6
ATOM 9518 N N . VAL A 1 48 ? 49.529 102.728 86.969 1.00 0.00 48 VAL A N 6
ATOM 9519 C CA . VAL A 1 48 ? 49.447 103.653 88.135 1.00 0.00 48 VAL A CA 6
ATOM 9520 C C . VAL A 1 48 ? 50.173 104.967 87.830 1.00 0.00 48 VAL A C 6
ATOM 9521 O O . VAL A 1 48 ? 49.853 105.998 88.395 1.00 0.00 48 VAL A O 6
ATOM 9534 N N . ALA A 1 49 ? 51.158 104.944 86.958 1.00 0.00 49 ALA A N 6
ATOM 9535 C CA . ALA A 1 49 ? 51.896 106.211 86.659 1.00 0.00 49 ALA A CA 6
ATOM 9536 C C . ALA A 1 49 ? 52.239 106.342 85.170 1.00 0.00 49 ALA A C 6
ATOM 9537 O O . ALA A 1 49 ? 52.226 105.384 84.422 1.00 0.00 49 ALA A O 6
ATOM 9544 N N . ARG A 1 50 ? 52.553 107.540 84.755 1.00 18.13 50 ARG A N 6
ATOM 9545 C CA . ARG A 1 50 ? 52.915 107.803 83.330 1.00 20.89 50 ARG A CA 6
ATOM 9546 C C . ARG A 1 50 ? 54.068 108.814 83.263 1.00 22.46 50 ARG A C 6
ATOM 9547 O O . ARG A 1 50 ? 54.109 109.777 84.006 1.00 23.35 50 ARG A O 6
ATOM 9568 N N . HIS A 1 51 ? 55.007 108.587 82.381 1.00 22.89 51 HIS A N 6
ATOM 9569 C CA . HIS A 1 51 ? 56.175 109.511 82.257 1.00 23.99 51 HIS A CA 6
ATOM 9570 C C . HIS A 1 51 ? 56.588 109.651 80.786 1.00 24.58 51 HIS A C 6
ATOM 9571 O O . HIS A 1 51 ? 57.084 108.723 80.176 1.00 24.14 51 HIS A O 6
ATOM 9585 N N . TRP A 1 52 ? 56.382 110.815 80.223 1.00 24.73 52 TRP A N 6
ATOM 9586 C CA . TRP A 1 52 ? 56.754 111.054 78.796 1.00 24.73 52 TRP A CA 6
ATOM 9587 C C . TRP A 1 52 ? 58.016 111.918 78.691 1.00 25.24 52 TRP A C 6
ATOM 9588 O O . TRP A 1 52 ? 58.164 112.908 79.382 1.00 25.25 52 TRP A O 6
ATOM 9609 N N . GLN A 1 53 ? 58.920 111.544 77.824 1.00 0.00 53 GLN A N 6
ATOM 9610 C CA . GLN A 1 53 ? 60.181 112.326 77.646 1.00 0.00 53 GLN A CA 6
ATOM 9611 C C . GLN A 1 53 ? 60.222 112.907 76.230 1.00 0.00 53 GLN A C 6
ATOM 9612 O O . GLN A 1 53 ? 60.820 112.337 75.335 1.00 0.00 53 GLN A O 6
ATOM 9626 N N . ILE A 1 54 ? 59.564 114.020 76.012 1.00 28.56 54 ILE A N 6
ATOM 9627 C CA . ILE A 1 54 ? 59.538 114.628 74.643 1.00 31.69 54 ILE A CA 6
ATOM 9628 C C . ILE A 1 54 ? 60.776 115.508 74.388 1.00 31.35 54 ILE A C 6
ATOM 9629 O O . ILE A 1 54 ? 61.097 116.394 75.156 1.00 31.20 54 ILE A O 6
ATOM 9645 N N . THR A 1 55 ? 61.456 115.273 73.294 1.00 32.39 55 THR A N 6
ATOM 9646 C CA . THR A 1 55 ? 62.652 116.101 72.944 1.00 32.79 55 THR A CA 6
ATOM 9647 C C . THR A 1 55 ? 62.402 116.766 71.591 1.00 33.98 55 THR A C 6
ATOM 9648 O O . THR A 1 55 ? 61.965 116.135 70.648 1.00 33.62 55 THR A O 6
ATOM 9659 N N . ASP A 1 56 ? 62.654 118.050 71.505 1.00 36.19 56 ASP A N 6
ATOM 9660 C CA . ASP A 1 56 ? 62.405 118.779 70.227 1.00 38.66 56 ASP A CA 6
ATOM 9661 C C . ASP A 1 56 ? 63.634 118.733 69.312 1.00 38.50 56 ASP A C 6
ATOM 9662 O O . ASP A 1 56 ? 64.703 118.307 69.701 1.00 37.75 56 ASP A O 6
ATOM 9671 N N . GLY A 1 57 ? 63.466 119.160 68.086 1.00 37.51 57 GLY A N 6
ATOM 9672 C CA . GLY A 1 57 ? 64.588 119.147 67.098 1.00 38.01 57 GLY A CA 6
ATOM 9673 C C . GLY A 1 57 ? 65.759 120.047 67.537 1.00 39.47 57 GLY A C 6
ATOM 9674 O O . GLY A 1 57 ? 66.808 120.025 66.918 1.00 38.99 57 GLY A O 6
ATOM 9678 N N . ASN A 1 58 ? 65.618 120.821 68.593 1.00 0.00 58 ASN A N 6
ATOM 9679 C CA . ASN A 1 58 ? 66.761 121.680 69.038 1.00 0.00 58 ASN A CA 6
ATOM 9680 C C . ASN A 1 58 ? 67.481 121.046 70.243 1.00 0.00 58 ASN A C 6
ATOM 9681 O O . ASN A 1 58 ? 68.363 121.645 70.829 1.00 0.00 58 ASN A O 6
ATOM 9692 N N . GLY A 1 59 ? 67.127 119.831 70.603 1.00 0.00 59 GLY A N 6
ATOM 9693 C CA . GLY A 1 59 ? 67.802 119.153 71.749 1.00 0.00 59 GLY A CA 6
ATOM 9694 C C . GLY A 1 59 ? 67.035 119.391 73.053 1.00 0.00 59 GLY A C 6
ATOM 9695 O O . GLY A 1 59 ? 67.075 118.573 73.954 1.00 0.00 59 GLY A O 6
ATOM 9699 N N . ARG A 1 60 ? 66.342 120.498 73.170 1.00 49.10 60 ARG A N 6
ATOM 9700 C CA . ARG A 1 60 ? 65.580 120.769 74.431 1.00 50.05 60 ARG A CA 6
ATOM 9701 C C . ARG A 1 60 ? 64.495 119.706 74.614 1.00 49.79 60 ARG A C 6
ATOM 9702 O O . ARG A 1 60 ? 63.867 119.283 73.660 1.00 48.27 60 ARG A O 6
ATOM 9723 N N . THR A 1 61 ? 64.271 119.267 75.830 1.00 0.00 61 THR A N 6
ATOM 9724 C CA . THR A 1 61 ? 63.227 118.223 76.062 1.00 0.00 61 THR A CA 6
ATOM 9725 C C . THR A 1 61 ? 62.368 118.576 77.280 1.00 0.00 61 THR A C 6
ATOM 9726 O O . THR A 1 61 ? 62.810 119.260 78.184 1.00 0.00 61 THR A O 6
ATOM 9737 N N . GLU A 1 62 ? 61.145 118.112 77.308 1.00 0.00 62 GLU A N 6
ATOM 9738 C CA . GLU A 1 62 ? 60.248 118.414 78.463 1.00 0.00 62 GLU A CA 6
ATOM 9739 C C . GLU A 1 62 ? 59.794 117.107 79.121 1.00 0.00 62 GLU A C 6
ATOM 9740 O O . GLU A 1 62 ? 59.234 116.237 78.479 1.00 0.00 62 GLU A O 6
ATOM 9752 N N . GLN A 1 63 ? 60.049 116.963 80.396 1.00 0.00 63 GLN A N 6
ATOM 9753 C CA . GLN A 1 63 ? 59.653 115.714 81.110 1.00 0.00 63 GLN A CA 6
ATOM 9754 C C . GLN A 1 63 ? 58.345 115.918 81.879 1.00 0.00 63 GLN A C 6
ATOM 9755 O O . GLN A 1 63 ? 58.145 116.931 82.525 1.00 0.00 63 GLN A O 6
ATOM 9769 N N . VAL A 1 64 ? 57.454 114.962 81.809 1.00 37.94 64 VAL A N 6
ATOM 9770 C CA . VAL A 1 64 ? 56.150 115.091 82.529 1.00 37.05 64 VAL A CA 6
ATOM 9771 C C . VAL A 1 64 ? 55.871 113.830 83.358 1.00 36.89 64 VAL A C 6
ATOM 9772 O O . VAL A 1 64 ? 55.988 112.716 82.885 1.00 36.32 64 VAL A O 6
ATOM 9785 N N . ASP A 1 65 ? 55.506 114.020 84.599 1.00 0.00 65 ASP A N 6
ATOM 9786 C CA . ASP A 1 65 ? 55.214 112.868 85.504 1.00 0.00 65 ASP A CA 6
ATOM 9787 C C . ASP A 1 65 ? 53.828 113.035 86.137 1.00 0.00 65 ASP A C 6
ATOM 9788 O O . ASP A 1 65 ? 53.525 114.059 86.720 1.00 0.00 65 ASP A O 6
ATOM 9797 N N . GLY A 1 66 ? 52.989 112.035 86.031 1.00 31.82 66 GLY A N 6
ATOM 9798 C CA . GLY A 1 66 ? 51.623 112.128 86.629 1.00 29.07 66 GLY A CA 6
ATOM 9799 C C . GLY A 1 66 ? 51.112 110.721 86.944 1.00 27.67 66 GLY A C 6
ATOM 9800 O O . GLY A 1 66 ? 51.732 109.737 86.590 1.00 27.18 66 GLY A O 6
ATOM 9804 N N . GLU A 1 67 ? 49.989 110.617 87.610 1.00 0.00 67 GLU A N 6
ATOM 9805 C CA . GLU A 1 67 ? 49.434 109.271 87.948 1.00 0.00 67 GLU A CA 6
ATOM 9806 C C . GLU A 1 67 ? 48.095 109.060 87.235 1.00 0.00 67 GLU A C 6
ATOM 9807 O O . GLU A 1 67 ? 47.437 110.006 86.851 1.00 0.00 67 GLU A O 6
ATOM 9819 N N . GLY A 1 68 ? 47.678 107.826 87.074 1.00 22.62 68 GLY A N 6
ATOM 9820 C CA . GLY A 1 68 ? 46.366 107.533 86.407 1.00 22.36 68 GLY A CA 6
ATOM 9821 C C . GLY A 1 68 ? 46.230 108.286 85.076 1.00 20.38 68 GLY A C 6
ATOM 9822 O O . GLY A 1 68 ? 45.848 109.440 85.048 1.00 21.93 68 GLY A O 6
ATOM 9826 N N . VAL A 1 69 ? 46.537 107.640 83.972 1.00 17.51 69 VAL A N 6
ATOM 9827 C CA . VAL A 1 69 ? 46.427 108.304 82.622 1.00 15.40 69 VAL A CA 6
ATOM 9828 C C . VAL A 1 69 ? 45.107 109.070 82.476 1.00 17.02 69 VAL A C 6
ATOM 9829 O O . VAL A 1 69 ? 44.049 108.584 82.813 1.00 17.35 69 VAL A O 6
ATOM 9842 N N . VAL A 1 70 ? 45.201 110.285 81.989 1.00 17.68 70 VAL A N 6
ATOM 9843 C CA . VAL A 1 70 ? 44.007 111.182 81.800 1.00 16.81 70 VAL A CA 6
ATOM 9844 C C . VAL A 1 70 ? 43.039 111.091 82.998 1.00 17.08 70 VAL A C 6
ATOM 9845 O O . VAL A 1 70 ? 41.836 111.188 82.854 1.00 16.77 70 VAL A O 6
ATOM 9858 N N . GLY A 1 71 ? 43.582 110.941 84.181 1.00 17.30 71 GLY A N 6
ATOM 9859 C CA . GLY A 1 71 ? 42.742 110.882 85.416 1.00 16.44 71 GLY A CA 6
ATOM 9860 C C . GLY A 1 71 ? 42.181 109.475 85.676 1.00 18.03 71 GLY A C 6
ATOM 9861 O O . GLY A 1 71 ? 41.201 109.333 86.386 1.00 18.29 71 GLY A O 6
ATOM 9865 N N . GLU A 1 72 ? 42.777 108.439 85.132 1.00 0.00 72 GLU A N 6
ATOM 9866 C CA . GLU A 1 72 ? 42.232 107.065 85.396 1.00 0.00 72 GLU A CA 6
ATOM 9867 C C . GLU A 1 72 ? 43.335 105.998 85.459 1.00 0.00 72 GLU A C 6
ATOM 9868 O O . GLU A 1 72 ? 44.387 106.115 84.854 1.00 0.00 72 GLU A O 6
ATOM 9880 N N . GLN A 1 73 ? 43.064 104.953 86.193 1.00 13.09 73 GLN A N 6
ATOM 9881 C CA . GLN A 1 73 ? 44.024 103.821 86.340 1.00 15.45 73 GLN A CA 6
ATOM 9882 C C . GLN A 1 73 ? 43.361 102.546 85.791 1.00 15.30 73 GLN A C 6
ATOM 9883 O O . GLN A 1 73 ? 42.946 101.688 86.547 1.00 16.40 73 GLN A O 6
ATOM 9897 N N . PRO A 1 74 ? 43.252 102.482 84.481 1.00 15.25 74 PRO A N 6
ATOM 9898 C CA . PRO A 1 74 ? 42.583 101.295 83.864 1.00 16.63 74 PRO A CA 6
ATOM 9899 C C . PRO A 1 74 ? 43.222 99.972 84.306 1.00 17.41 74 PRO A C 6
ATOM 9900 O O . PRO A 1 74 ? 44.429 99.845 84.390 1.00 17.61 74 PRO A O 6
ATOM 9911 N N . TRP A 1 75 ? 42.402 98.983 84.558 1.00 0.00 75 TRP A N 6
ATOM 9912 C CA . TRP A 1 75 ? 42.915 97.642 84.969 1.00 0.00 75 TRP A CA 6
ATOM 9913 C C . TRP A 1 75 ? 42.914 96.726 83.744 1.00 0.00 75 TRP A C 6
ATOM 9914 O O . TRP A 1 75 ? 42.051 95.884 83.585 1.00 0.00 75 TRP A O 6
ATOM 9935 N N . LEU A 1 76 ? 43.859 96.915 82.862 1.00 18.07 76 LEU A N 6
ATOM 9936 C CA . LEU A 1 76 ? 43.911 96.093 81.615 1.00 17.96 76 LEU A CA 6
ATOM 9937 C C . LEU A 1 76 ? 44.077 94.604 81.915 1.00 19.47 76 LEU A C 6
ATOM 9938 O O . LEU A 1 76 ? 45.060 94.179 82.492 1.00 20.57 76 LEU A O 6
ATOM 9954 N N . ARG A 1 77 ? 43.130 93.808 81.491 1.00 0.00 77 ARG A N 6
ATOM 9955 C CA . ARG A 1 77 ? 43.222 92.336 81.703 1.00 0.00 77 ARG A CA 6
ATOM 9956 C C . ARG A 1 77 ? 44.017 91.726 80.543 1.00 0.00 77 ARG A C 6
ATOM 9957 O O . ARG A 1 77 ? 44.105 92.325 79.488 1.00 0.00 77 ARG A O 6
ATOM 9978 N N . PRO A 1 78 ? 44.581 90.557 80.764 1.00 23.86 78 PRO A N 6
ATOM 9979 C CA . PRO A 1 78 ? 45.374 89.930 79.660 1.00 24.22 78 PRO A CA 6
ATOM 9980 C C . PRO A 1 78 ? 44.543 89.828 78.371 1.00 24.36 78 PRO A C 6
ATOM 9981 O O . PRO A 1 78 ? 43.438 89.319 78.365 1.00 22.27 78 PRO A O 6
ATOM 9992 N N . GLY A 1 79 ? 45.086 90.312 77.283 1.00 24.74 79 GLY A N 6
ATOM 9993 C CA . GLY A 1 79 ? 44.359 90.257 75.980 1.00 23.79 79 GLY A CA 6
ATOM 9994 C C . GLY A 1 79 ? 43.496 91.516 75.783 1.00 23.44 79 GLY A C 6
ATOM 9995 O O . GLY A 1 79 ? 43.075 91.810 74.681 1.00 22.44 79 GLY A O 6
ATOM 9999 N N . GLU A 1 80 ? 43.234 92.263 76.832 1.00 23.31 80 GLU A N 6
ATOM 10000 C CA . GLU A 1 80 ? 42.403 93.501 76.686 1.00 21.90 80 GLU A CA 6
ATOM 10001 C C . GLU A 1 80 ? 43.287 94.704 76.339 1.00 20.95 80 GLU A C 6
ATOM 10002 O O . GLU A 1 80 ? 44.495 94.658 76.478 1.00 19.52 80 GLU A O 6
ATOM 10014 N N . ALA A 1 81 ? 42.689 95.777 75.883 1.00 0.00 81 ALA A N 6
ATOM 10015 C CA . ALA A 1 81 ? 43.480 96.991 75.517 1.00 0.00 81 ALA A CA 6
ATOM 10016 C C . ALA A 1 81 ? 42.674 98.259 75.826 1.00 0.00 81 ALA A C 6
ATOM 10017 O O . ALA A 1 81 ? 41.459 98.263 75.757 1.00 0.00 81 ALA A O 6
ATOM 10024 N N . PHE A 1 82 ? 43.344 99.336 76.149 1.00 18.56 82 PHE A N 6
ATOM 10025 C CA . PHE A 1 82 ? 42.631 100.615 76.446 1.00 17.00 82 PHE A CA 6
ATOM 10026 C C . PHE A 1 82 ? 43.070 101.682 75.437 1.00 16.61 82 PHE A C 6
ATOM 10027 O O . PHE A 1 82 ? 44.199 101.674 74.982 1.00 15.77 82 PHE A O 6
ATOM 10044 N N . HIS A 1 83 ? 42.199 102.594 75.076 1.00 0.00 83 HIS A N 6
ATOM 10045 C CA . HIS A 1 83 ? 42.593 103.646 74.086 1.00 0.00 83 HIS A CA 6
ATOM 10046 C C . HIS A 1 83 ? 41.950 104.997 74.429 1.00 0.00 83 HIS A C 6
ATOM 10047 O O . HIS A 1 83 ? 40.797 105.071 74.804 1.00 0.00 83 HIS A O 6
ATOM 10061 N N . TYR A 1 84 ? 42.693 106.066 74.277 1.00 21.96 84 TYR A N 6
ATOM 10062 C CA . TYR A 1 84 ? 42.141 107.425 74.562 1.00 22.81 84 TYR A CA 6
ATOM 10063 C C . TYR A 1 84 ? 42.846 108.466 73.680 1.00 25.11 84 TYR A C 6
ATOM 10064 O O . TYR A 1 84 ? 43.923 108.224 73.167 1.00 26.65 84 TYR A O 6
ATOM 10082 N N . THR A 1 85 ? 42.242 109.613 73.489 1.00 26.58 85 THR A N 6
ATOM 10083 C CA . THR A 1 85 ? 42.873 110.660 72.626 1.00 26.99 85 THR A CA 6
ATOM 10084 C C . THR A 1 85 ? 43.522 111.755 73.480 1.00 28.14 85 THR A C 6
ATOM 10085 O O . THR A 1 85 ? 42.955 112.216 74.452 1.00 27.02 85 THR A O 6
ATOM 10096 N N . SER A 1 86 ? 44.708 112.174 73.112 1.00 29.06 86 SER A N 6
ATOM 10097 C CA . SER A 1 86 ? 45.409 113.242 73.888 1.00 29.05 86 SER A CA 6
ATOM 10098 C C . SER A 1 86 ? 45.791 114.400 72.956 1.00 29.43 86 SER A C 6
ATOM 10099 O O . SER A 1 86 ? 45.692 114.281 71.745 1.00 29.12 86 SER A O 6
ATOM 10107 N N . GLY A 1 87 ? 46.240 115.511 73.496 1.00 29.08 87 GLY A N 6
ATOM 10108 C CA . GLY A 1 87 ? 46.628 116.659 72.621 1.00 29.89 87 GLY A CA 6
ATOM 10109 C C . GLY A 1 87 ? 47.892 117.341 73.159 1.00 31.80 87 GLY A C 6
ATOM 10110 O O . GLY A 1 87 ? 47.950 117.758 74.299 1.00 31.40 87 GLY A O 6
ATOM 10114 N N . VAL A 1 88 ? 48.900 117.464 72.331 1.00 0.00 88 VAL A N 6
ATOM 10115 C CA . VAL A 1 88 ? 50.171 118.130 72.760 1.00 0.00 88 VAL A CA 6
ATOM 10116 C C . VAL A 1 88 ? 50.565 119.189 71.720 1.00 0.00 88 VAL A C 6
ATOM 10117 O O . VAL A 1 88 ? 50.227 119.082 70.555 1.00 0.00 88 VAL A O 6
ATOM 10130 N N . LEU A 1 89 ? 51.266 120.211 72.140 1.00 0.00 89 LEU A N 6
ATOM 10131 C CA . LEU A 1 89 ? 51.676 121.287 71.186 1.00 0.00 89 LEU A CA 6
ATOM 10132 C C . LEU A 1 89 ? 53.192 121.260 70.957 1.00 0.00 89 LEU A C 6
ATOM 10133 O O . LEU A 1 89 ? 53.960 120.999 71.865 1.00 0.00 89 LEU A O 6
ATOM 10149 N N . LEU A 1 90 ? 53.623 121.527 69.750 1.00 37.85 90 LEU A N 6
ATOM 10150 C CA . LEU A 1 90 ? 55.089 121.519 69.452 1.00 36.74 90 LEU A CA 6
ATOM 10151 C C . LEU A 1 90 ? 55.519 122.887 68.915 1.00 35.30 90 LEU A C 6
ATOM 10152 O O . LEU A 1 90 ? 54.770 123.548 68.220 1.00 35.10 90 LEU A O 6
ATOM 10168 N N . GLU A 1 91 ? 56.712 123.325 69.235 1.00 0.00 91 GLU A N 6
ATOM 10169 C CA . GLU A 1 91 ? 57.182 124.659 68.747 1.00 0.00 91 GLU A CA 6
ATOM 10170 C C . GLU A 1 91 ? 57.652 124.575 67.289 1.00 0.00 91 GLU A C 6
ATOM 10171 O O . GLU A 1 91 ? 57.621 125.556 66.569 1.00 0.00 91 GLU A O 6
ATOM 10183 N N . THR A 1 92 ? 58.096 123.422 66.852 1.00 31.63 92 THR A N 6
ATOM 10184 C CA . THR A 1 92 ? 58.575 123.291 65.440 1.00 28.98 92 THR A CA 6
ATOM 10185 C C . THR A 1 92 ? 57.823 122.171 64.714 1.00 28.33 92 THR A C 6
ATOM 10186 O O . THR A 1 92 ? 57.056 121.438 65.309 1.00 29.20 92 THR A O 6
ATOM 10197 N N . GLU A 1 93 ? 58.031 122.048 63.426 1.00 0.00 93 GLU A N 6
ATOM 10198 C CA . GLU A 1 93 ? 57.324 120.992 62.639 1.00 0.00 93 GLU A CA 6
ATOM 10199 C C . GLU A 1 93 ? 58.084 119.660 62.672 1.00 0.00 93 GLU A C 6
ATOM 10200 O O . GLU A 1 93 ? 57.779 118.756 61.916 1.00 0.00 93 GLU A O 6
ATOM 10212 N N . GLN A 1 94 ? 59.063 119.519 63.536 1.00 0.00 94 GLN A N 6
ATOM 10213 C CA . GLN A 1 94 ? 59.819 118.231 63.600 1.00 0.00 94 GLN A CA 6
ATOM 10214 C C . GLN A 1 94 ? 60.141 117.891 65.058 1.00 0.00 94 GLN A C 6
ATOM 10215 O O . GLN A 1 94 ? 60.398 118.779 65.851 1.00 0.00 94 GLN A O 6
ATOM 10229 N N . GLY A 1 95 ? 60.138 116.630 65.428 1.00 27.89 95 GLY A N 6
ATOM 10230 C CA . GLY A 1 95 ? 60.457 116.297 66.852 1.00 28.05 95 GLY A CA 6
ATOM 10231 C C . GLY A 1 95 ? 60.382 114.793 67.127 1.00 27.70 95 GLY A C 6
ATOM 10232 O O . GLY A 1 95 ? 59.741 114.039 66.421 1.00 25.89 95 GLY A O 6
ATOM 10236 N N . GLN A 1 96 ? 61.040 114.372 68.178 1.00 0.00 96 GLN A N 6
ATOM 10237 C CA . GLN A 1 96 ? 61.037 112.930 68.570 1.00 0.00 96 GLN A CA 6
ATOM 10238 C C . GLN A 1 96 ? 60.444 112.788 69.975 1.00 0.00 96 GLN A C 6
ATOM 10239 O O . GLN A 1 96 ? 60.846 113.481 70.892 1.00 0.00 96 GLN A O 6
ATOM 10253 N N . MET A 1 97 ? 59.489 111.910 70.155 1.00 0.00 97 MET A N 6
ATOM 10254 C CA . MET A 1 97 ? 58.870 111.746 71.507 1.00 0.00 97 MET A CA 6
ATOM 10255 C C . MET A 1 97 ? 58.942 110.289 71.975 1.00 0.00 97 MET A C 6
ATOM 10256 O O . MET A 1 97 ? 58.415 109.397 71.338 1.00 0.00 97 MET A O 6
ATOM 10270 N N . GLN A 1 98 ? 59.573 110.047 73.096 1.00 0.00 98 GLN A N 6
ATOM 10271 C CA . GLN A 1 98 ? 59.671 108.657 73.641 1.00 0.00 98 GLN A CA 6
ATOM 10272 C C . GLN A 1 98 ? 59.097 108.673 75.058 1.00 0.00 98 GLN A C 6
ATOM 10273 O O . GLN A 1 98 ? 59.165 109.690 75.728 1.00 0.00 98 GLN A O 6
ATOM 10287 N N . GLY A 1 99 ? 58.525 107.589 75.532 1.00 29.62 99 GLY A N 6
ATOM 10288 C CA . GLY A 1 99 ? 57.958 107.632 76.920 1.00 28.62 99 GLY A CA 6
ATOM 10289 C C . GLY A 1 99 ? 57.772 106.232 77.494 1.00 28.62 99 GLY A C 6
ATOM 10290 O O . GLY A 1 99 ? 57.909 105.240 76.807 1.00 29.22 99 GLY A O 6
ATOM 10294 N N . HIS A 1 100 ? 57.450 106.157 78.762 1.00 0.00 100 HIS A N 6
ATOM 10295 C CA . HIS A 1 100 ? 57.234 104.834 79.411 1.00 0.00 100 HIS A CA 6
ATOM 10296 C C . HIS A 1 100 ? 55.971 104.884 80.277 1.00 0.00 100 HIS A C 6
ATOM 10297 O O . HIS A 1 100 ? 55.574 105.933 80.749 1.00 0.00 100 HIS A O 6
ATOM 10311 N N . TYR A 1 101 ? 55.343 103.758 80.490 1.00 25.77 101 TYR A N 6
ATOM 10312 C CA . TYR A 1 101 ? 54.106 103.728 81.330 1.00 25.79 101 TYR A CA 6
ATOM 10313 C C . TYR A 1 101 ? 54.329 102.829 82.545 1.00 26.52 101 TYR A C 6
ATOM 10314 O O . TYR A 1 101 ? 54.684 101.674 82.398 1.00 27.05 101 TYR A O 6
ATOM 10332 N N . ASP A 1 102 ? 54.101 103.316 83.740 1.00 0.00 102 ASP A N 6
ATOM 10333 C CA . ASP A 1 102 ? 54.279 102.448 84.941 1.00 0.00 102 ASP A CA 6
ATOM 10334 C C . ASP A 1 102 ? 53.039 101.573 85.122 1.00 0.00 102 ASP A C 6
ATOM 10335 O O . ASP A 1 102 ? 51.929 102.056 85.249 1.00 0.00 102 ASP A O 6
ATOM 10344 N N . MET A 1 103 ? 53.238 100.283 85.124 1.00 0.00 103 MET A N 6
ATOM 10345 C CA . MET A 1 103 ? 52.106 99.327 85.284 1.00 0.00 103 MET A CA 6
ATOM 10346 C C . MET A 1 103 ? 52.315 98.471 86.533 1.00 0.00 103 MET A C 6
ATOM 10347 O O . MET A 1 103 ? 53.415 98.365 87.047 1.00 0.00 103 MET A O 6
ATOM 10361 N N . VAL A 1 104 ? 51.268 97.857 87.023 1.00 21.01 104 VAL A N 6
ATOM 10362 C CA . VAL A 1 104 ? 51.402 97.002 88.243 1.00 21.69 104 VAL A CA 6
ATOM 10363 C C . VAL A 1 104 ? 50.539 95.745 88.109 1.00 22.60 104 VAL A C 6
ATOM 10364 O O . VAL A 1 104 ? 49.354 95.821 87.844 1.00 22.32 104 VAL A O 6
ATOM 10377 N N . ALA A 1 105 ? 51.124 94.592 88.308 1.00 0.00 105 ALA A N 6
ATOM 10378 C CA . ALA A 1 105 ? 50.340 93.322 88.215 1.00 0.00 105 ALA A CA 6
ATOM 10379 C C . ALA A 1 105 ? 49.447 93.180 89.447 1.00 0.00 105 ALA A C 6
ATOM 10380 O O . ALA A 1 105 ? 49.600 93.902 90.416 1.00 0.00 105 ALA A O 6
ATOM 10387 N N . ASP A 1 106 ? 48.513 92.262 89.416 1.00 0.00 106 ASP A N 6
ATOM 10388 C CA . ASP A 1 106 ? 47.606 92.086 90.593 1.00 0.00 106 ASP A CA 6
ATOM 10389 C C . ASP A 1 106 ? 48.410 91.633 91.815 1.00 0.00 106 ASP A C 6
ATOM 10390 O O . ASP A 1 106 ? 48.051 91.918 92.942 1.00 0.00 106 ASP A O 6
ATOM 10399 N N . ASP A 1 107 ? 49.488 90.923 91.599 1.00 0.00 107 ASP A N 6
ATOM 10400 C CA . ASP A 1 107 ? 50.315 90.439 92.750 1.00 0.00 107 ASP A CA 6
ATOM 10401 C C . ASP A 1 107 ? 51.107 91.590 93.385 1.00 0.00 107 ASP A C 6
ATOM 10402 O O . ASP A 1 107 ? 51.675 91.437 94.450 1.00 0.00 107 ASP A O 6
ATOM 10411 N N . GLY A 1 108 ? 51.153 92.737 92.749 1.00 30.43 108 GLY A N 6
ATOM 10412 C CA . GLY A 1 108 ? 51.911 93.885 93.330 1.00 29.11 108 GLY A CA 6
ATOM 10413 C C . GLY A 1 108 ? 53.256 94.060 92.613 1.00 29.35 108 GLY A C 6
ATOM 10414 O O . GLY A 1 108 ? 53.965 95.019 92.854 1.00 30.17 108 GLY A O 6
ATOM 10418 N N . THR A 1 109 ? 53.623 93.148 91.737 1.00 0.00 109 THR A N 6
ATOM 10419 C CA . THR A 1 109 ? 54.933 93.282 91.018 1.00 0.00 109 THR A CA 6
ATOM 10420 C C . THR A 1 109 ? 54.986 94.616 90.263 1.00 0.00 109 THR A C 6
ATOM 10421 O O . THR A 1 109 ? 54.026 95.011 89.629 1.00 0.00 109 THR A O 6
ATOM 10432 N N . GLU A 1 110 ? 56.094 95.313 90.331 1.00 0.00 110 GLU A N 6
ATOM 10433 C CA . GLU A 1 110 ? 56.194 96.624 89.621 1.00 0.00 110 GLU A CA 6
ATOM 10434 C C . GLU A 1 110 ? 56.982 96.481 88.314 1.00 0.00 110 GLU A C 6
ATOM 10435 O O . GLU A 1 110 ? 57.962 95.765 88.240 1.00 0.00 110 GLU A O 6
ATOM 10447 N N . PHE A 1 111 ? 56.552 97.166 87.285 1.00 27.41 111 PHE A N 6
ATOM 10448 C CA . PHE A 1 111 ? 57.258 97.094 85.970 1.00 27.50 111 PHE A CA 6
ATOM 10449 C C . PHE A 1 111 ? 56.732 98.192 85.034 1.00 28.03 111 PHE A C 6
ATOM 10450 O O . PHE A 1 111 ? 55.575 98.565 85.086 1.00 27.72 111 PHE A O 6
ATOM 10467 N N . ILE A 1 112 ? 57.586 98.717 84.193 1.00 0.00 112 ILE A N 6
ATOM 10468 C CA . ILE A 1 112 ? 57.163 99.805 83.260 1.00 0.00 112 ILE A CA 6
ATOM 10469 C C . ILE A 1 112 ? 56.943 99.266 81.843 1.00 0.00 112 ILE A C 6
ATOM 10470 O O . ILE A 1 112 ? 57.465 98.232 81.470 1.00 0.00 112 ILE A O 6
ATOM 10486 N N . ALA A 1 113 ? 56.192 99.983 81.048 1.00 0.00 113 ALA A N 6
ATOM 10487 C CA . ALA A 1 113 ? 55.943 99.558 79.642 1.00 0.00 113 ALA A CA 6
ATOM 10488 C C . ALA A 1 113 ? 56.485 100.645 78.701 1.00 0.00 113 ALA A C 6
ATOM 10489 O O . ALA A 1 113 ? 55.826 101.640 78.463 1.00 0.00 113 ALA A O 6
ATOM 10496 N N . PRO A 1 114 ? 57.686 100.427 78.216 1.00 31.26 114 PRO A N 6
ATOM 10497 C CA . PRO A 1 114 ? 58.301 101.447 77.318 1.00 32.26 114 PRO A CA 6
ATOM 10498 C C . PRO A 1 114 ? 57.465 101.694 76.060 1.00 31.77 114 PRO A C 6
ATOM 10499 O O . PRO A 1 114 ? 56.884 100.797 75.480 1.00 33.24 114 PRO A O 6
ATOM 10510 N N . ILE A 1 115 ? 57.441 102.931 75.637 1.00 30.59 115 ILE A N 6
ATOM 10511 C CA . ILE A 1 115 ? 56.692 103.316 74.406 1.00 30.04 115 ILE A CA 6
ATOM 10512 C C . ILE A 1 115 ? 57.705 103.631 73.307 1.00 30.45 115 ILE A C 6
ATOM 10513 O O . ILE A 1 115 ? 58.541 104.511 73.456 1.00 30.15 115 ILE A O 6
ATOM 10529 N N . ALA A 1 116 ? 57.636 102.912 72.209 1.00 30.78 116 ALA A N 6
ATOM 10530 C CA . ALA A 1 116 ? 58.595 103.126 71.074 1.00 29.78 116 ALA A CA 6
ATOM 10531 C C . ALA A 1 116 ? 58.740 104.608 70.724 1.00 29.57 116 ALA A C 6
ATOM 10532 O O . ALA A 1 116 ? 57.913 105.425 71.080 1.00 28.51 116 ALA A O 6
ATOM 10539 N N . ALA A 1 117 ? 59.797 104.953 70.035 1.00 0.00 117 ALA A N 6
ATOM 10540 C CA . ALA A 1 117 ? 60.026 106.375 69.659 1.00 0.00 117 ALA A CA 6
ATOM 10541 C C . ALA A 1 117 ? 59.604 106.628 68.211 1.00 0.00 117 ALA A C 6
ATOM 10542 O O . ALA A 1 117 ? 60.167 106.072 67.285 1.00 0.00 117 ALA A O 6
ATOM 10549 N N . PHE A 1 118 ? 58.640 107.487 68.009 1.00 29.64 118 PHE A N 6
ATOM 10550 C CA . PHE A 1 118 ? 58.198 107.812 66.623 1.00 29.08 118 PHE A CA 6
ATOM 10551 C C . PHE A 1 118 ? 58.615 109.250 66.309 1.00 30.66 118 PHE A C 6
ATOM 10552 O O . PHE A 1 118 ? 58.983 109.995 67.199 1.00 30.55 118 PHE A O 6
ATOM 10569 N N . VAL A 1 119 ? 58.573 109.651 65.064 1.00 0.00 119 VAL A N 6
ATOM 10570 C CA . VAL A 1 119 ? 58.983 111.047 64.722 1.00 0.00 119 VAL A CA 6
ATOM 10571 C C . VAL A 1 119 ? 57.779 111.853 64.228 1.00 0.00 119 VAL A C 6
ATOM 10572 O O . VAL A 1 119 ? 56.825 111.309 63.705 1.00 0.00 119 VAL A O 6
ATOM 10585 N N . LEU A 1 120 ? 57.831 113.149 64.388 1.00 36.62 120 LEU A N 6
ATOM 10586 C CA . LEU A 1 120 ? 56.708 114.015 63.928 1.00 37.66 120 LEU A CA 6
ATOM 10587 C C . LEU A 1 120 ? 57.191 114.892 62.774 1.00 38.64 120 LEU A C 6
ATOM 10588 O O . LEU A 1 120 ? 58.227 115.523 62.863 1.00 37.83 120 LEU A O 6
ATOM 10604 N N . SER A 1 121 ? 56.453 114.931 61.693 1.00 0.00 121 SER A N 6
ATOM 10605 C CA . SER A 1 121 ? 56.866 115.763 60.525 1.00 0.00 121 SER A CA 6
ATOM 10606 C C . SER A 1 121 ? 55.639 116.150 59.696 1.00 0.00 121 SER A C 6
ATOM 10607 O O . SER A 1 121 ? 55.679 117.065 58.897 1.00 0.00 121 SER A O 6
ATOM 10615 N N . ARG A 1 6 ? 55.892 86.596 82.758 1.00 0.00 6 ARG A N 7
ATOM 10616 C CA . ARG A 1 6 ? 54.407 86.737 82.715 1.00 0.00 6 ARG A CA 7
ATOM 10617 C C . ARG A 1 6 ? 54.001 88.214 82.599 1.00 0.00 6 ARG A C 7
ATOM 10618 O O . ARG A 1 6 ? 52.860 88.568 82.845 1.00 0.00 6 ARG A O 7
ATOM 10639 N N . TYR A 1 7 ? 54.924 89.076 82.232 1.00 31.93 7 TYR A N 7
ATOM 10640 C CA . TYR A 1 7 ? 54.590 90.527 82.105 1.00 29.59 7 TYR A CA 7
ATOM 10641 C C . TYR A 1 7 ? 54.925 91.034 80.697 1.00 29.68 7 TYR A C 7
ATOM 10642 O O . TYR A 1 7 ? 56.059 90.989 80.261 1.00 30.50 7 TYR A O 7
ATOM 10660 N N . ARG A 1 8 ? 53.936 91.512 79.990 1.00 0.00 8 ARG A N 7
ATOM 10661 C CA . ARG A 1 8 ? 54.167 92.027 78.606 1.00 0.00 8 ARG A CA 7
ATOM 10662 C C . ARG A 1 8 ? 53.063 93.016 78.222 1.00 0.00 8 ARG A C 7
ATOM 10663 O O . ARG A 1 8 ? 51.890 92.765 78.420 1.00 0.00 8 ARG A O 7
ATOM 10684 N N . VAL A 1 9 ? 53.441 94.146 77.680 1.00 0.00 9 VAL A N 7
ATOM 10685 C CA . VAL A 1 9 ? 52.440 95.181 77.279 1.00 0.00 9 VAL A CA 7
ATOM 10686 C C . VAL A 1 9 ? 52.990 96.009 76.109 1.00 0.00 9 VAL A C 7
ATOM 10687 O O . VAL A 1 9 ? 53.958 96.731 76.242 1.00 0.00 9 VAL A O 7
ATOM 10700 N N . GLU A 1 10 ? 52.352 95.920 74.973 1.00 0.00 10 GLU A N 7
ATOM 10701 C CA . GLU A 1 10 ? 52.778 96.700 73.775 1.00 0.00 10 GLU A CA 7
ATOM 10702 C C . GLU A 1 10 ? 51.799 97.851 73.530 1.00 0.00 10 GLU A C 7
ATOM 10703 O O . GLU A 1 10 ? 50.598 97.662 73.477 1.00 0.00 10 GLU A O 7
ATOM 10715 N N . VAL A 1 11 ? 52.318 99.041 73.385 1.00 26.88 11 VAL A N 7
ATOM 10716 C CA . VAL A 1 11 ? 51.444 100.229 73.144 1.00 26.83 11 VAL A CA 7
ATOM 10717 C C . VAL A 1 11 ? 51.788 100.864 71.792 1.00 27.58 11 VAL A C 7
ATOM 10718 O O . VAL A 1 11 ? 52.944 100.979 71.431 1.00 28.21 11 VAL A O 7
ATOM 10731 N N . GLU A 1 12 ? 50.795 101.278 71.044 1.00 0.00 12 GLU A N 7
ATOM 10732 C CA . GLU A 1 12 ? 51.058 101.909 69.716 1.00 0.00 12 GLU A CA 7
ATOM 10733 C C . GLU A 1 12 ? 50.445 103.313 69.674 1.00 0.00 12 GLU A C 7
ATOM 10734 O O . GLU A 1 12 ? 49.329 103.526 70.107 1.00 0.00 12 GLU A O 7
ATOM 10746 N N . VAL A 1 13 ? 51.177 104.270 69.161 1.00 26.55 13 VAL A N 7
ATOM 10747 C CA . VAL A 1 13 ? 50.654 105.669 69.091 1.00 26.45 13 VAL A CA 7
ATOM 10748 C C . VAL A 1 13 ? 50.816 106.229 67.672 1.00 27.95 13 VAL A C 7
ATOM 10749 O O . VAL A 1 13 ? 51.838 106.054 67.036 1.00 27.94 13 VAL A O 7
ATOM 10762 N N . SER A 1 14 ? 49.803 106.903 67.178 1.00 0.00 14 SER A N 7
ATOM 10763 C CA . SER A 1 14 ? 49.877 107.481 65.802 1.00 0.00 14 SER A CA 7
ATOM 10764 C C . SER A 1 14 ? 49.545 108.984 65.823 1.00 0.00 14 SER A C 7
ATOM 10765 O O . SER A 1 14 ? 48.396 109.359 65.955 1.00 0.00 14 SER A O 7
ATOM 10773 N N . PRO A 1 15 ? 50.568 109.797 65.687 1.00 28.75 15 PRO A N 7
ATOM 10774 C CA . PRO A 1 15 ? 50.332 111.272 65.686 1.00 30.20 15 PRO A CA 7
ATOM 10775 C C . PRO A 1 15 ? 49.906 111.755 64.293 1.00 33.00 15 PRO A C 7
ATOM 10776 O O . PRO A 1 15 ? 50.042 111.055 63.308 1.00 32.76 15 PRO A O 7
ATOM 10787 N N . ARG A 1 16 ? 49.380 112.954 64.220 1.00 34.77 16 ARG A N 7
ATOM 10788 C CA . ARG A 1 16 ? 48.921 113.516 62.911 1.00 37.64 16 ARG A CA 7
ATOM 10789 C C . ARG A 1 16 ? 48.877 115.049 62.978 1.00 38.99 16 ARG A C 7
ATOM 10790 O O . ARG A 1 16 ? 48.358 115.634 63.910 1.00 38.96 16 ARG A O 7
ATOM 10811 N N . PHE A 1 17 ? 49.444 115.694 61.991 1.00 0.00 17 PHE A N 7
ATOM 10812 C CA . PHE A 1 17 ? 49.478 117.193 61.962 1.00 0.00 17 PHE A CA 7
ATOM 10813 C C . PHE A 1 17 ? 48.062 117.788 61.932 1.00 0.00 17 PHE A C 7
ATOM 10814 O O . PHE A 1 17 ? 47.184 117.291 61.251 1.00 0.00 17 PHE A O 7
ATOM 10831 N N . LEU A 1 18 ? 47.845 118.859 62.655 1.00 0.00 18 LEU A N 7
ATOM 10832 C CA . LEU A 1 18 ? 46.497 119.511 62.665 1.00 0.00 18 LEU A CA 7
ATOM 10833 C C . LEU A 1 18 ? 46.587 120.931 62.096 1.00 0.00 18 LEU A C 7
ATOM 10834 O O . LEU A 1 18 ? 46.648 121.908 62.814 1.00 0.00 18 LEU A O 7
ATOM 10850 N N . ALA A 1 19 ? 46.565 121.029 60.795 1.00 0.00 19 ALA A N 7
ATOM 10851 C CA . ALA A 1 19 ? 46.619 122.359 60.107 1.00 0.00 19 ALA A CA 7
ATOM 10852 C C . ALA A 1 19 ? 45.329 123.152 60.336 1.00 0.00 19 ALA A C 7
ATOM 10853 O O . ALA A 1 19 ? 45.352 124.366 60.429 1.00 0.00 19 ALA A O 7
ATOM 10860 N N . HIS A 1 20 ? 44.205 122.485 60.411 1.00 0.00 20 HIS A N 7
ATOM 10861 C CA . HIS A 1 20 ? 42.914 123.214 60.613 1.00 0.00 20 HIS A CA 7
ATOM 10862 C C . HIS A 1 20 ? 42.829 123.808 62.024 1.00 0.00 20 HIS A C 7
ATOM 10863 O O . HIS A 1 20 ? 42.098 124.752 62.259 1.00 0.00 20 HIS A O 7
ATOM 10877 N N . GLN A 1 21 ? 43.560 123.263 62.965 1.00 51.13 21 GLN A N 7
ATOM 10878 C CA . GLN A 1 21 ? 43.505 123.802 64.359 1.00 51.59 21 GLN A CA 7
ATOM 10879 C C . GLN A 1 21 ? 44.892 124.256 64.827 1.00 51.55 21 GLN A C 7
ATOM 10880 O O . GLN A 1 21 ? 45.258 124.061 65.972 1.00 51.24 21 GLN A O 7
ATOM 10894 N N . SER A 1 22 ? 45.665 124.862 63.959 1.00 52.26 22 SER A N 7
ATOM 10895 C CA . SER A 1 22 ? 47.026 125.328 64.369 1.00 52.76 22 SER A CA 7
ATOM 10896 C C . SER A 1 22 ? 47.537 126.425 63.430 1.00 51.68 22 SER A C 7
ATOM 10897 O O . SER A 1 22 ? 47.220 126.447 62.255 1.00 52.15 22 SER A O 7
ATOM 10905 N N . THR A 1 23 ? 48.345 127.320 63.939 1.00 0.00 23 THR A N 7
ATOM 10906 C CA . THR A 1 23 ? 48.910 128.410 63.084 1.00 0.00 23 THR A CA 7
ATOM 10907 C C . THR A 1 23 ? 50.444 128.315 63.097 1.00 0.00 23 THR A C 7
ATOM 10908 O O . THR A 1 23 ? 51.090 128.851 63.976 1.00 0.00 23 THR A O 7
ATOM 10919 N N . PRO A 1 24 ? 50.974 127.609 62.125 1.00 49.88 24 PRO A N 7
ATOM 10920 C CA . PRO A 1 24 ? 52.456 127.439 62.081 1.00 51.02 24 PRO A CA 7
ATOM 10921 C C . PRO A 1 24 ? 53.176 128.766 61.814 1.00 51.50 24 PRO A C 7
ATOM 10922 O O . PRO A 1 24 ? 54.341 128.914 62.133 1.00 51.57 24 PRO A O 7
ATOM 10933 N N . ASP A 1 25 ? 52.507 129.723 61.221 1.00 0.00 25 ASP A N 7
ATOM 10934 C CA . ASP A 1 25 ? 53.176 131.030 60.924 1.00 0.00 25 ASP A CA 7
ATOM 10935 C C . ASP A 1 25 ? 53.511 131.787 62.217 1.00 0.00 25 ASP A C 7
ATOM 10936 O O . ASP A 1 25 ? 54.377 132.643 62.228 1.00 0.00 25 ASP A O 7
ATOM 10945 N N . GLU A 1 26 ? 52.834 131.490 63.300 1.00 0.00 26 GLU A N 7
ATOM 10946 C CA . GLU A 1 26 ? 53.121 132.209 64.582 1.00 0.00 26 GLU A CA 7
ATOM 10947 C C . GLU A 1 26 ? 53.895 131.308 65.555 1.00 0.00 26 GLU A C 7
ATOM 10948 O O . GLU A 1 26 ? 53.864 131.512 66.754 1.00 0.00 26 GLU A O 7
ATOM 10960 N N . GLY A 1 27 ? 54.584 130.315 65.049 1.00 0.00 27 GLY A N 7
ATOM 10961 C CA . GLY A 1 27 ? 55.359 129.398 65.941 1.00 0.00 27 GLY A CA 7
ATOM 10962 C C . GLY A 1 27 ? 54.396 128.581 66.806 1.00 0.00 27 GLY A C 7
ATOM 10963 O O . GLY A 1 27 ? 54.731 128.158 67.897 1.00 0.00 27 GLY A O 7
ATOM 10967 N N . ARG A 1 28 ? 53.202 128.357 66.323 1.00 0.00 28 ARG A N 7
ATOM 10968 C CA . ARG A 1 28 ? 52.203 127.567 67.101 1.00 0.00 28 ARG A CA 7
ATOM 10969 C C . ARG A 1 28 ? 51.768 126.339 66.300 1.00 0.00 28 ARG A C 7
ATOM 10970 O O . ARG A 1 28 ? 50.862 126.408 65.488 1.00 0.00 28 ARG A O 7
ATOM 10991 N N . TYR A 1 29 ? 52.399 125.213 66.528 1.00 46.07 29 TYR A N 7
ATOM 10992 C CA . TYR A 1 29 ? 52.020 123.972 65.786 1.00 43.41 29 TYR A CA 7
ATOM 10993 C C . TYR A 1 29 ? 51.237 123.043 66.721 1.00 41.37 29 TYR A C 7
ATOM 10994 O O . TYR A 1 29 ? 51.608 122.851 67.864 1.00 39.95 29 TYR A O 7
ATOM 11012 N N . ALA A 1 30 ? 50.152 122.485 66.249 1.00 0.00 30 ALA A N 7
ATOM 11013 C CA . ALA A 1 30 ? 49.339 121.586 67.125 1.00 0.00 30 ALA A CA 7
ATOM 11014 C C . ALA A 1 30 ? 49.336 120.151 66.590 1.00 0.00 30 ALA A C 7
ATOM 11015 O O . ALA A 1 30 ? 48.914 119.894 65.480 1.00 0.00 30 ALA A O 7
ATOM 11022 N N . PHE A 1 31 ? 49.794 119.214 67.382 1.00 36.58 31 PHE A N 7
ATOM 11023 C CA . PHE A 1 31 ? 49.806 117.789 66.938 1.00 36.29 31 PHE A CA 7
ATOM 11024 C C . PHE A 1 31 ? 48.889 116.959 67.840 1.00 35.25 31 PHE A C 7
ATOM 11025 O O . PHE A 1 31 ? 48.958 117.056 69.051 1.00 34.09 31 PHE A O 7
ATOM 11042 N N . ALA A 1 32 ? 48.050 116.130 67.271 1.00 34.06 32 ALA A N 7
ATOM 11043 C CA . ALA A 1 32 ? 47.149 115.276 68.102 1.00 32.35 32 ALA A CA 7
ATOM 11044 C C . ALA A 1 32 ? 47.571 113.817 67.937 1.00 31.25 32 ALA A C 7
ATOM 11045 O O . ALA A 1 32 ? 47.777 113.357 66.830 1.00 31.96 32 ALA A O 7
ATOM 11052 N N . TYR A 1 33 ? 47.722 113.090 69.015 1.00 29.03 33 TYR A N 7
ATOM 11053 C CA . TYR A 1 33 ? 48.156 111.664 68.882 1.00 27.15 33 TYR A CA 7
ATOM 11054 C C . TYR A 1 33 ? 47.203 110.719 69.620 1.00 26.72 33 TYR A C 7
ATOM 11055 O O . TYR A 1 33 ? 46.680 111.042 70.670 1.00 28.24 33 TYR A O 7
ATOM 11073 N N . SER A 1 34 ? 46.986 109.549 69.075 1.00 0.00 34 SER A N 7
ATOM 11074 C CA . SER A 1 34 ? 46.080 108.565 69.733 1.00 0.00 34 SER A CA 7
ATOM 11075 C C . SER A 1 34 ? 46.916 107.471 70.398 1.00 0.00 34 SER A C 7
ATOM 11076 O O . SER A 1 34 ? 47.903 107.020 69.854 1.00 0.00 34 SER A O 7
ATOM 11084 N N . ILE A 1 35 ? 46.534 107.058 71.575 1.00 0.00 35 ILE A N 7
ATOM 11085 C CA . ILE A 1 35 ? 47.307 106.005 72.301 1.00 0.00 35 ILE A CA 7
ATOM 11086 C C . ILE A 1 35 ? 46.550 104.677 72.334 1.00 0.00 35 ILE A C 7
ATOM 11087 O O . ILE A 1 35 ? 45.369 104.620 72.629 1.00 0.00 35 ILE A O 7
ATOM 11103 N N . ARG A 1 36 ? 47.246 103.613 72.040 1.00 25.30 36 ARG A N 7
ATOM 11104 C CA . ARG A 1 36 ? 46.617 102.266 72.052 1.00 25.64 36 ARG A CA 7
ATOM 11105 C C . ARG A 1 36 ? 47.393 101.342 72.994 1.00 23.79 36 ARG A C 7
ATOM 11106 O O . ARG A 1 36 ? 48.419 100.795 72.644 1.00 25.11 36 ARG A O 7
ATOM 11127 N N . ILE A 1 37 ? 46.898 101.177 74.188 1.00 20.73 37 ILE A N 7
ATOM 11128 C CA . ILE A 1 37 ? 47.575 100.302 75.191 1.00 18.17 37 ILE A CA 7
ATOM 11129 C C . ILE A 1 37 ? 47.040 98.870 75.101 1.00 17.71 37 ILE A C 7
ATOM 11130 O O . ILE A 1 37 ? 45.876 98.619 75.343 1.00 15.34 37 ILE A O 7
ATOM 11146 N N . GLN A 1 38 ? 47.888 97.928 74.775 1.00 0.00 38 GLN A N 7
ATOM 11147 C CA . GLN A 1 38 ? 47.443 96.504 74.694 1.00 0.00 38 GLN A CA 7
ATOM 11148 C C . GLN A 1 38 ? 48.202 95.675 75.735 1.00 0.00 38 GLN A C 7
ATOM 11149 O O . GLN A 1 38 ? 49.410 95.758 75.852 1.00 0.00 38 GLN A O 7
ATOM 11163 N N . ASN A 1 39 ? 47.488 94.883 76.495 1.00 15.86 39 ASN A N 7
ATOM 11164 C CA . ASN A 1 39 ? 48.149 94.047 77.542 1.00 17.88 39 ASN A CA 7
ATOM 11165 C C . ASN A 1 39 ? 48.404 92.635 77.009 1.00 18.37 39 ASN A C 7
ATOM 11166 O O . ASN A 1 39 ? 47.480 91.911 76.691 1.00 18.69 39 ASN A O 7
ATOM 11177 N N . ALA A 1 40 ? 49.646 92.231 76.922 1.00 0.00 40 ALA A N 7
ATOM 11178 C CA . ALA A 1 40 ? 49.960 90.858 76.423 1.00 0.00 40 ALA A CA 7
ATOM 11179 C C . ALA A 1 40 ? 50.671 90.039 77.511 1.00 0.00 40 ALA A C 7
ATOM 11180 O O . ALA A 1 40 ? 51.289 89.030 77.225 1.00 0.00 40 ALA A O 7
ATOM 11187 N N . GLY A 1 41 ? 50.592 90.463 78.750 1.00 27.60 41 GLY A N 7
ATOM 11188 C CA . GLY A 1 41 ? 51.266 89.707 79.849 1.00 28.62 41 GLY A CA 7
ATOM 11189 C C . GLY A 1 41 ? 50.389 88.527 80.270 1.00 29.10 41 GLY A C 7
ATOM 11190 O O . GLY A 1 41 ? 49.305 88.334 79.752 1.00 28.18 41 GLY A O 7
ATOM 11194 N N . ALA A 1 42 ? 50.852 87.737 81.205 1.00 0.00 42 ALA A N 7
ATOM 11195 C CA . ALA A 1 42 ? 50.052 86.562 81.666 1.00 0.00 42 ALA A CA 7
ATOM 11196 C C . ALA A 1 42 ? 49.091 86.979 82.777 1.00 0.00 42 ALA A C 7
ATOM 11197 O O . ALA A 1 42 ? 47.944 86.576 82.808 1.00 0.00 42 ALA A O 7
ATOM 11204 N N . VAL A 1 43 ? 49.565 87.780 83.688 1.00 0.00 43 VAL A N 7
ATOM 11205 C CA . VAL A 1 43 ? 48.702 88.239 84.821 1.00 0.00 43 VAL A CA 7
ATOM 11206 C C . VAL A 1 43 ? 48.149 89.643 84.525 1.00 0.00 43 VAL A C 7
ATOM 11207 O O . VAL A 1 43 ? 48.849 90.483 83.994 1.00 0.00 43 VAL A O 7
ATOM 11220 N N . PRO A 1 44 ? 46.891 89.848 84.874 1.00 21.08 44 PRO A N 7
ATOM 11221 C CA . PRO A 1 44 ? 46.272 91.186 84.608 1.00 21.01 44 PRO A CA 7
ATOM 11222 C C . PRO A 1 44 ? 47.118 92.327 85.188 1.00 21.95 44 PRO A C 7
ATOM 11223 O O . PRO A 1 44 ? 47.749 92.188 86.221 1.00 21.40 44 PRO A O 7
ATOM 11234 N N . ALA A 1 45 ? 47.135 93.447 84.514 1.00 20.91 45 ALA A N 7
ATOM 11235 C CA . ALA A 1 45 ? 47.939 94.609 84.992 1.00 19.47 45 ALA A CA 7
ATOM 11236 C C . ALA A 1 45 ? 47.190 95.928 84.776 1.00 19.21 45 ALA A C 7
ATOM 11237 O O . ALA A 1 45 ? 46.375 96.062 83.880 1.00 19.53 45 ALA A O 7
ATOM 11244 N N . ARG A 1 46 ? 47.474 96.901 85.599 1.00 0.00 46 ARG A N 7
ATOM 11245 C CA . ARG A 1 46 ? 46.803 98.226 85.470 1.00 0.00 46 ARG A CA 7
ATOM 11246 C C . ARG A 1 46 ? 47.858 99.335 85.417 1.00 0.00 46 ARG A C 7
ATOM 11247 O O . ARG A 1 46 ? 48.949 99.182 85.935 1.00 0.00 46 ARG A O 7
ATOM 11268 N N . LEU A 1 47 ? 47.544 100.449 84.805 1.00 0.00 47 LEU A N 7
ATOM 11269 C CA . LEU A 1 47 ? 48.535 101.562 84.726 1.00 0.00 47 LEU A CA 7
ATOM 11270 C C . LEU A 1 47 ? 48.288 102.539 85.875 1.00 0.00 47 LEU A C 7
ATOM 11271 O O . LEU A 1 47 ? 47.239 103.148 85.969 1.00 0.00 47 LEU A O 7
ATOM 11287 N N . VAL A 1 48 ? 49.246 102.681 86.752 1.00 0.00 48 VAL A N 7
ATOM 11288 C CA . VAL A 1 48 ? 49.073 103.609 87.910 1.00 0.00 48 VAL A CA 7
ATOM 11289 C C . VAL A 1 48 ? 49.797 104.938 87.668 1.00 0.00 48 VAL A C 7
ATOM 11290 O O . VAL A 1 48 ? 49.449 105.943 88.256 1.00 0.00 48 VAL A O 7
ATOM 11303 N N . ALA A 1 49 ? 50.812 104.954 86.831 1.00 0.00 49 ALA A N 7
ATOM 11304 C CA . ALA A 1 49 ? 51.547 106.239 86.598 1.00 0.00 49 ALA A CA 7
ATOM 11305 C C . ALA A 1 49 ? 51.977 106.400 85.135 1.00 0.00 49 ALA A C 7
ATOM 11306 O O . ALA A 1 49 ? 52.007 105.457 84.368 1.00 0.00 49 ALA A O 7
ATOM 11313 N N . ARG A 1 50 ? 52.311 107.608 84.758 1.00 18.13 50 ARG A N 7
ATOM 11314 C CA . ARG A 1 50 ? 52.751 107.892 83.359 1.00 20.89 50 ARG A CA 7
ATOM 11315 C C . ARG A 1 50 ? 53.883 108.929 83.351 1.00 22.46 50 ARG A C 7
ATOM 11316 O O . ARG A 1 50 ? 53.873 109.887 84.099 1.00 23.35 50 ARG A O 7
ATOM 11337 N N . HIS A 1 51 ? 54.858 108.729 82.500 1.00 22.89 51 HIS A N 7
ATOM 11338 C CA . HIS A 1 51 ? 56.007 109.678 82.417 1.00 23.99 51 HIS A CA 7
ATOM 11339 C C . HIS A 1 51 ? 56.473 109.804 80.961 1.00 24.58 51 HIS A C 7
ATOM 11340 O O . HIS A 1 51 ? 56.981 108.868 80.375 1.00 24.14 51 HIS A O 7
ATOM 11354 N N . TRP A 1 52 ? 56.291 110.962 80.379 1.00 24.73 52 TRP A N 7
ATOM 11355 C CA . TRP A 1 52 ? 56.703 111.181 78.958 1.00 24.73 52 TRP A CA 7
ATOM 11356 C C . TRP A 1 52 ? 58.002 111.992 78.867 1.00 25.24 52 TRP A C 7
ATOM 11357 O O . TRP A 1 52 ? 58.181 112.984 79.548 1.00 25.25 52 TRP A O 7
ATOM 11378 N N . GLN A 1 53 ? 58.899 111.572 78.014 1.00 0.00 53 GLN A N 7
ATOM 11379 C CA . GLN A 1 53 ? 60.192 112.299 77.838 1.00 0.00 53 GLN A CA 7
ATOM 11380 C C . GLN A 1 53 ? 60.260 112.857 76.414 1.00 0.00 53 GLN A C 7
ATOM 11381 O O . GLN A 1 53 ? 60.838 112.253 75.529 1.00 0.00 53 GLN A O 7
ATOM 11395 N N . ILE A 1 54 ? 59.647 113.992 76.180 1.00 28.56 54 ILE A N 7
ATOM 11396 C CA . ILE A 1 54 ? 59.645 114.578 74.801 1.00 31.69 54 ILE A CA 7
ATOM 11397 C C . ILE A 1 54 ? 60.935 115.375 74.522 1.00 31.35 54 ILE A C 7
ATOM 11398 O O . ILE A 1 54 ? 61.312 116.261 75.263 1.00 31.20 54 ILE A O 7
ATOM 11414 N N . THR A 1 55 ? 61.600 115.060 73.439 1.00 32.39 55 THR A N 7
ATOM 11415 C CA . THR A 1 55 ? 62.847 115.796 73.064 1.00 32.79 55 THR A CA 7
ATOM 11416 C C . THR A 1 55 ? 62.660 116.402 71.671 1.00 33.98 55 THR A C 7
ATOM 11417 O O . THR A 1 55 ? 62.238 115.737 70.741 1.00 33.62 55 THR A O 7
ATOM 11428 N N . ASP A 1 56 ? 62.952 117.674 71.535 1.00 36.19 56 ASP A N 7
ATOM 11429 C CA . ASP A 1 56 ? 62.769 118.352 70.217 1.00 38.66 56 ASP A CA 7
ATOM 11430 C C . ASP A 1 56 ? 64.049 118.295 69.373 1.00 38.50 56 ASP A C 7
ATOM 11431 O O . ASP A 1 56 ? 65.103 117.904 69.835 1.00 37.75 56 ASP A O 7
ATOM 11440 N N . GLY A 1 57 ? 63.940 118.673 68.126 1.00 37.51 57 GLY A N 7
ATOM 11441 C CA . GLY A 1 57 ? 65.111 118.646 67.195 1.00 38.01 57 GLY A CA 7
ATOM 11442 C C . GLY A 1 57 ? 66.227 119.616 67.629 1.00 39.47 57 GLY A C 7
ATOM 11443 O O . GLY A 1 57 ? 67.293 119.614 67.042 1.00 38.99 57 GLY A O 7
ATOM 11447 N N . ASN A 1 58 ? 66.022 120.427 68.646 1.00 0.00 58 ASN A N 7
ATOM 11448 C CA . ASN A 1 58 ? 67.117 121.355 69.082 1.00 0.00 58 ASN A CA 7
ATOM 11449 C C . ASN A 1 58 ? 67.849 120.790 70.316 1.00 0.00 58 ASN A C 7
ATOM 11450 O O . ASN A 1 58 ? 68.719 121.431 70.874 1.00 0.00 58 ASN A O 7
ATOM 11461 N N . GLY A 1 59 ? 67.517 119.587 70.728 1.00 0.00 59 GLY A N 7
ATOM 11462 C CA . GLY A 1 59 ? 68.204 118.969 71.903 1.00 0.00 59 GLY A CA 7
ATOM 11463 C C . GLY A 1 59 ? 67.447 119.274 73.200 1.00 0.00 59 GLY A C 7
ATOM 11464 O O . GLY A 1 59 ? 67.511 118.511 74.147 1.00 0.00 59 GLY A O 7
ATOM 11468 N N . ARG A 1 60 ? 66.729 120.371 73.259 1.00 49.10 60 ARG A N 7
ATOM 11469 C CA . ARG A 1 60 ? 65.972 120.698 74.510 1.00 50.05 60 ARG A CA 7
ATOM 11470 C C . ARG A 1 60 ? 64.914 119.622 74.754 1.00 49.79 60 ARG A C 7
ATOM 11471 O O . ARG A 1 60 ? 64.304 119.129 73.822 1.00 48.27 60 ARG A O 7
ATOM 11492 N N . THR A 1 61 ? 64.697 119.239 75.990 1.00 0.00 61 THR A N 7
ATOM 11493 C CA . THR A 1 61 ? 63.681 118.176 76.261 1.00 0.00 61 THR A CA 7
ATOM 11494 C C . THR A 1 61 ? 62.773 118.581 77.423 1.00 0.00 61 THR A C 7
ATOM 11495 O O . THR A 1 61 ? 63.185 119.292 78.321 1.00 0.00 61 THR A O 7
ATOM 11506 N N . GLU A 1 62 ? 61.545 118.130 77.417 1.00 0.00 62 GLU A N 7
ATOM 11507 C CA . GLU A 1 62 ? 60.611 118.480 78.525 1.00 0.00 62 GLU A CA 7
ATOM 11508 C C . GLU A 1 62 ? 60.101 117.200 79.190 1.00 0.00 62 GLU A C 7
ATOM 11509 O O . GLU A 1 62 ? 59.524 116.339 78.550 1.00 0.00 62 GLU A O 7
ATOM 11521 N N . GLN A 1 63 ? 60.328 117.067 80.470 1.00 0.00 63 GLN A N 7
ATOM 11522 C CA . GLN A 1 63 ? 59.879 115.843 81.193 1.00 0.00 63 GLN A CA 7
ATOM 11523 C C . GLN A 1 63 ? 58.583 116.113 81.961 1.00 0.00 63 GLN A C 7
ATOM 11524 O O . GLN A 1 63 ? 58.444 117.125 82.623 1.00 0.00 63 GLN A O 7
ATOM 11538 N N . VAL A 1 64 ? 57.637 115.215 81.871 1.00 37.94 64 VAL A N 7
ATOM 11539 C CA . VAL A 1 64 ? 56.342 115.412 82.590 1.00 37.05 64 VAL A CA 7
ATOM 11540 C C . VAL A 1 64 ? 55.999 114.167 83.413 1.00 36.89 64 VAL A C 7
ATOM 11541 O O . VAL A 1 64 ? 56.028 113.052 82.928 1.00 36.32 64 VAL A O 7
ATOM 11554 N N . ASP A 1 65 ? 55.678 114.367 84.664 1.00 0.00 65 ASP A N 7
ATOM 11555 C CA . ASP A 1 65 ? 55.330 113.228 85.562 1.00 0.00 65 ASP A CA 7
ATOM 11556 C C . ASP A 1 65 ? 53.961 113.471 86.201 1.00 0.00 65 ASP A C 7
ATOM 11557 O O . ASP A 1 65 ? 53.725 114.504 86.799 1.00 0.00 65 ASP A O 7
ATOM 11566 N N . GLY A 1 66 ? 53.061 112.528 86.085 1.00 31.82 66 GLY A N 7
ATOM 11567 C CA . GLY A 1 66 ? 51.709 112.704 86.690 1.00 29.07 66 GLY A CA 7
ATOM 11568 C C . GLY A 1 66 ? 51.156 111.342 87.109 1.00 27.67 66 GLY A C 7
ATOM 11569 O O . GLY A 1 66 ? 51.409 110.337 86.471 1.00 27.18 66 GLY A O 7
ATOM 11573 N N . GLU A 1 67 ? 50.403 111.304 88.178 1.00 0.00 67 GLU A N 7
ATOM 11574 C CA . GLU A 1 67 ? 49.826 110.008 88.649 1.00 0.00 67 GLU A CA 7
ATOM 11575 C C . GLU A 1 67 ? 48.714 109.550 87.703 1.00 0.00 67 GLU A C 7
ATOM 11576 O O . GLU A 1 67 ? 48.079 110.350 87.043 1.00 0.00 67 GLU A O 7
ATOM 11588 N N . GLY A 1 68 ? 48.464 108.265 87.643 1.00 22.62 68 GLY A N 7
ATOM 11589 C CA . GLY A 1 68 ? 47.382 107.728 86.758 1.00 22.36 68 GLY A CA 7
ATOM 11590 C C . GLY A 1 68 ? 47.505 108.279 85.332 1.00 20.38 68 GLY A C 7
ATOM 11591 O O . GLY A 1 68 ? 48.474 108.924 84.980 1.00 21.93 68 GLY A O 7
ATOM 11595 N N . VAL A 1 69 ? 46.512 108.031 84.524 1.00 17.51 69 VAL A N 7
ATOM 11596 C CA . VAL A 1 69 ? 46.516 108.532 83.115 1.00 15.40 69 VAL A CA 7
ATOM 11597 C C . VAL A 1 69 ? 45.192 109.236 82.830 1.00 17.02 69 VAL A C 7
ATOM 11598 O O . VAL A 1 69 ? 44.131 108.706 83.074 1.00 17.35 69 VAL A O 7
ATOM 11611 N N . VAL A 1 70 ? 45.271 110.446 82.333 1.00 17.68 70 VAL A N 7
ATOM 11612 C CA . VAL A 1 70 ? 44.055 111.278 82.020 1.00 16.81 70 VAL A CA 7
ATOM 11613 C C . VAL A 1 70 ? 42.984 111.150 83.127 1.00 17.08 70 VAL A C 7
ATOM 11614 O O . VAL A 1 70 ? 41.797 111.235 82.879 1.00 16.77 70 VAL A O 7
ATOM 11627 N N . GLY A 1 71 ? 43.424 110.991 84.353 1.00 17.30 71 GLY A N 7
ATOM 11628 C CA . GLY A 1 71 ? 42.482 110.906 85.514 1.00 16.44 71 GLY A CA 7
ATOM 11629 C C . GLY A 1 71 ? 41.931 109.487 85.742 1.00 18.03 71 GLY A C 7
ATOM 11630 O O . GLY A 1 71 ? 40.926 109.328 86.411 1.00 18.29 71 GLY A O 7
ATOM 11634 N N . GLU A 1 72 ? 42.559 108.459 85.216 1.00 0.00 72 GLU A N 7
ATOM 11635 C CA . GLU A 1 72 ? 42.017 107.077 85.455 1.00 0.00 72 GLU A CA 7
ATOM 11636 C C . GLU A 1 72 ? 43.123 106.017 85.547 1.00 0.00 72 GLU A C 7
ATOM 11637 O O . GLU A 1 72 ? 44.166 106.119 84.935 1.00 0.00 72 GLU A O 7
ATOM 11649 N N . GLN A 1 73 ? 42.865 104.985 86.309 1.00 13.09 73 GLN A N 7
ATOM 11650 C CA . GLN A 1 73 ? 43.838 103.864 86.478 1.00 15.45 73 GLN A CA 7
ATOM 11651 C C . GLN A 1 73 ? 43.203 102.584 85.906 1.00 15.30 73 GLN A C 7
ATOM 11652 O O . GLN A 1 73 ? 42.780 101.716 86.646 1.00 16.40 73 GLN A O 7
ATOM 11666 N N . PRO A 1 74 ? 43.127 102.527 84.593 1.00 15.25 74 PRO A N 7
ATOM 11667 C CA . PRO A 1 74 ? 42.486 101.339 83.949 1.00 16.63 74 PRO A CA 7
ATOM 11668 C C . PRO A 1 74 ? 43.127 100.018 84.394 1.00 17.41 74 PRO A C 7
ATOM 11669 O O . PRO A 1 74 ? 44.328 99.917 84.563 1.00 17.61 74 PRO A O 7
ATOM 11680 N N . TRP A 1 75 ? 42.318 99.002 84.561 1.00 0.00 75 TRP A N 7
ATOM 11681 C CA . TRP A 1 75 ? 42.840 97.664 84.970 1.00 0.00 75 TRP A CA 7
ATOM 11682 C C . TRP A 1 75 ? 42.898 96.759 83.738 1.00 0.00 75 TRP A C 7
ATOM 11683 O O . TRP A 1 75 ? 42.050 95.910 83.537 1.00 0.00 75 TRP A O 7
ATOM 11704 N N . LEU A 1 76 ? 43.881 96.958 82.899 1.00 18.07 76 LEU A N 7
ATOM 11705 C CA . LEU A 1 76 ? 43.992 96.139 81.654 1.00 17.96 76 LEU A CA 7
ATOM 11706 C C . LEU A 1 76 ? 44.174 94.652 81.963 1.00 19.47 76 LEU A C 7
ATOM 11707 O O . LEU A 1 76 ? 45.159 94.243 82.547 1.00 20.57 76 LEU A O 7
ATOM 11723 N N . ARG A 1 77 ? 43.238 93.843 81.540 1.00 0.00 77 ARG A N 7
ATOM 11724 C CA . ARG A 1 77 ? 43.348 92.373 81.762 1.00 0.00 77 ARG A CA 7
ATOM 11725 C C . ARG A 1 77 ? 44.126 91.760 80.592 1.00 0.00 77 ARG A C 7
ATOM 11726 O O . ARG A 1 77 ? 44.208 92.363 79.538 1.00 0.00 77 ARG A O 7
ATOM 11747 N N . PRO A 1 78 ? 44.684 90.588 80.805 1.00 23.86 78 PRO A N 7
ATOM 11748 C CA . PRO A 1 78 ? 45.462 89.958 79.692 1.00 24.22 78 PRO A CA 7
ATOM 11749 C C . PRO A 1 78 ? 44.617 89.860 78.412 1.00 24.36 78 PRO A C 7
ATOM 11750 O O . PRO A 1 78 ? 43.506 89.365 78.418 1.00 22.27 78 PRO A O 7
ATOM 11761 N N . GLY A 1 79 ? 45.158 90.328 77.315 1.00 24.74 79 GLY A N 7
ATOM 11762 C CA . GLY A 1 79 ? 44.419 90.272 76.019 1.00 23.79 79 GLY A CA 7
ATOM 11763 C C . GLY A 1 79 ? 43.570 91.537 75.816 1.00 23.44 79 GLY A C 7
ATOM 11764 O O . GLY A 1 79 ? 43.166 91.840 74.709 1.00 22.44 79 GLY A O 7
ATOM 11768 N N . GLU A 1 80 ? 43.299 92.284 76.864 1.00 23.31 80 GLU A N 7
ATOM 11769 C CA . GLU A 1 80 ? 42.480 93.528 76.709 1.00 21.90 80 GLU A CA 7
ATOM 11770 C C . GLU A 1 80 ? 43.376 94.718 76.357 1.00 20.95 80 GLU A C 7
ATOM 11771 O O . GLU A 1 80 ? 44.584 94.660 76.495 1.00 19.52 80 GLU A O 7
ATOM 11783 N N . ALA A 1 81 ? 42.788 95.797 75.899 1.00 0.00 81 ALA A N 7
ATOM 11784 C CA . ALA A 1 81 ? 43.594 96.997 75.528 1.00 0.00 81 ALA A CA 7
ATOM 11785 C C . ALA A 1 81 ? 42.819 98.281 75.856 1.00 0.00 81 ALA A C 7
ATOM 11786 O O . ALA A 1 81 ? 41.606 98.319 75.786 1.00 0.00 81 ALA A O 7
ATOM 11793 N N . PHE A 1 82 ? 43.520 99.334 76.195 1.00 18.56 82 PHE A N 7
ATOM 11794 C CA . PHE A 1 82 ? 42.847 100.629 76.510 1.00 17.00 82 PHE A CA 7
ATOM 11795 C C . PHE A 1 82 ? 43.303 101.690 75.500 1.00 16.61 82 PHE A C 7
ATOM 11796 O O . PHE A 1 82 ? 44.446 101.692 75.084 1.00 15.77 82 PHE A O 7
ATOM 11813 N N . HIS A 1 83 ? 42.432 102.579 75.094 1.00 0.00 83 HIS A N 7
ATOM 11814 C CA . HIS A 1 83 ? 42.840 103.623 74.100 1.00 0.00 83 HIS A CA 7
ATOM 11815 C C . HIS A 1 83 ? 42.096 104.942 74.340 1.00 0.00 83 HIS A C 7
ATOM 11816 O O . HIS A 1 83 ? 40.915 104.956 74.632 1.00 0.00 83 HIS A O 7
ATOM 11830 N N . TYR A 1 84 ? 42.778 106.052 74.186 1.00 21.96 84 TYR A N 7
ATOM 11831 C CA . TYR A 1 84 ? 42.117 107.380 74.367 1.00 22.81 84 TYR A CA 7
ATOM 11832 C C . TYR A 1 84 ? 42.842 108.438 73.520 1.00 25.11 84 TYR A C 7
ATOM 11833 O O . TYR A 1 84 ? 43.957 108.228 73.080 1.00 26.65 84 TYR A O 7
ATOM 11851 N N . THR A 1 85 ? 42.210 109.558 73.273 1.00 26.58 85 THR A N 7
ATOM 11852 C CA . THR A 1 85 ? 42.856 110.617 72.433 1.00 26.99 85 THR A CA 7
ATOM 11853 C C . THR A 1 85 ? 43.488 111.708 73.304 1.00 28.14 85 THR A C 7
ATOM 11854 O O . THR A 1 85 ? 42.905 112.167 74.267 1.00 27.02 85 THR A O 7
ATOM 11865 N N . SER A 1 86 ? 44.680 112.130 72.956 1.00 29.06 86 SER A N 7
ATOM 11866 C CA . SER A 1 86 ? 45.368 113.199 73.740 1.00 29.05 86 SER A CA 7
ATOM 11867 C C . SER A 1 86 ? 45.764 114.352 72.809 1.00 29.43 86 SER A C 7
ATOM 11868 O O . SER A 1 86 ? 45.701 114.219 71.596 1.00 29.12 86 SER A O 7
ATOM 11876 N N . GLY A 1 87 ? 46.183 115.474 73.348 1.00 29.08 87 GLY A N 7
ATOM 11877 C CA . GLY A 1 87 ? 46.581 116.617 72.469 1.00 29.89 87 GLY A CA 7
ATOM 11878 C C . GLY A 1 87 ? 47.830 117.311 73.024 1.00 31.80 87 GLY A C 7
ATOM 11879 O O . GLY A 1 87 ? 47.867 117.727 74.166 1.00 31.40 87 GLY A O 7
ATOM 11883 N N . VAL A 1 88 ? 48.846 117.450 72.209 1.00 0.00 88 VAL A N 7
ATOM 11884 C CA . VAL A 1 88 ? 50.103 118.129 72.656 1.00 0.00 88 VAL A CA 7
ATOM 11885 C C . VAL A 1 88 ? 50.515 119.176 71.609 1.00 0.00 88 VAL A C 7
ATOM 11886 O O . VAL A 1 88 ? 50.213 119.044 70.437 1.00 0.00 88 VAL A O 7
ATOM 11899 N N . LEU A 1 89 ? 51.192 120.215 72.030 1.00 0.00 89 LEU A N 7
ATOM 11900 C CA . LEU A 1 89 ? 51.619 121.277 71.067 1.00 0.00 89 LEU A CA 7
ATOM 11901 C C . LEU A 1 89 ? 53.142 121.269 70.885 1.00 0.00 89 LEU A C 7
ATOM 11902 O O . LEU A 1 89 ? 53.887 121.010 71.811 1.00 0.00 89 LEU A O 7
ATOM 11918 N N . LEU A 1 90 ? 53.602 121.548 69.691 1.00 37.85 90 LEU A N 7
ATOM 11919 C CA . LEU A 1 90 ? 55.073 121.557 69.430 1.00 36.74 90 LEU A CA 7
ATOM 11920 C C . LEU A 1 90 ? 55.503 122.928 68.896 1.00 35.30 90 LEU A C 7
ATOM 11921 O O . LEU A 1 90 ? 54.745 123.599 68.219 1.00 35.10 90 LEU A O 7
ATOM 11937 N N . GLU A 1 91 ? 56.704 123.352 69.198 1.00 0.00 91 GLU A N 7
ATOM 11938 C CA . GLU A 1 91 ? 57.176 124.686 68.711 1.00 0.00 91 GLU A CA 7
ATOM 11939 C C . GLU A 1 91 ? 57.614 124.605 67.244 1.00 0.00 91 GLU A C 7
ATOM 11940 O O . GLU A 1 91 ? 57.580 125.590 66.529 1.00 0.00 91 GLU A O 7
ATOM 11952 N N . THR A 1 92 ? 58.031 123.448 66.791 1.00 31.63 92 THR A N 7
ATOM 11953 C CA . THR A 1 92 ? 58.475 123.316 65.367 1.00 28.98 92 THR A CA 7
ATOM 11954 C C . THR A 1 92 ? 57.683 122.216 64.655 1.00 28.33 92 THR A C 7
ATOM 11955 O O . THR A 1 92 ? 56.916 121.496 65.264 1.00 29.20 92 THR A O 7
ATOM 11966 N N . GLU A 1 93 ? 57.855 122.098 63.360 1.00 0.00 93 GLU A N 7
ATOM 11967 C CA . GLU A 1 93 ? 57.106 121.062 62.585 1.00 0.00 93 GLU A CA 7
ATOM 11968 C C . GLU A 1 93 ? 57.825 119.705 62.612 1.00 0.00 93 GLU A C 7
ATOM 11969 O O . GLU A 1 93 ? 57.460 118.802 61.881 1.00 0.00 93 GLU A O 7
ATOM 11981 N N . GLN A 1 94 ? 58.831 119.544 63.438 1.00 0.00 94 GLN A N 7
ATOM 11982 C CA . GLN A 1 94 ? 59.547 118.232 63.490 1.00 0.00 94 GLN A CA 7
ATOM 11983 C C . GLN A 1 94 ? 59.914 117.898 64.939 1.00 0.00 94 GLN A C 7
ATOM 11984 O O . GLN A 1 94 ? 60.221 118.787 65.714 1.00 0.00 94 GLN A O 7
ATOM 11998 N N . GLY A 1 95 ? 59.896 116.641 65.322 1.00 27.89 95 GLY A N 7
ATOM 11999 C CA . GLY A 1 95 ? 60.261 116.311 66.735 1.00 28.05 95 GLY A CA 7
ATOM 12000 C C . GLY A 1 95 ? 60.180 114.809 67.018 1.00 27.70 95 GLY A C 7
ATOM 12001 O O . GLY A 1 95 ? 59.459 114.068 66.379 1.00 25.89 95 GLY A O 7
ATOM 12005 N N . GLN A 1 96 ? 60.925 114.376 68.004 1.00 0.00 96 GLN A N 7
ATOM 12006 C CA . GLN A 1 96 ? 60.932 112.938 68.402 1.00 0.00 96 GLN A CA 7
ATOM 12007 C C . GLN A 1 96 ? 60.490 112.813 69.864 1.00 0.00 96 GLN A C 7
ATOM 12008 O O . GLN A 1 96 ? 60.986 113.513 70.728 1.00 0.00 96 GLN A O 7
ATOM 12022 N N . MET A 1 97 ? 59.551 111.944 70.146 1.00 0.00 97 MET A N 7
ATOM 12023 C CA . MET A 1 97 ? 59.065 111.796 71.552 1.00 0.00 97 MET A CA 7
ATOM 12024 C C . MET A 1 97 ? 59.130 110.338 72.019 1.00 0.00 97 MET A C 7
ATOM 12025 O O . MET A 1 97 ? 58.543 109.461 71.414 1.00 0.00 97 MET A O 7
ATOM 12039 N N . GLN A 1 98 ? 59.816 110.079 73.103 1.00 0.00 98 GLN A N 7
ATOM 12040 C CA . GLN A 1 98 ? 59.905 108.688 73.642 1.00 0.00 98 GLN A CA 7
ATOM 12041 C C . GLN A 1 98 ? 59.397 108.706 75.083 1.00 0.00 98 GLN A C 7
ATOM 12042 O O . GLN A 1 98 ? 59.537 109.705 75.766 1.00 0.00 98 GLN A O 7
ATOM 12056 N N . GLY A 1 99 ? 58.804 107.637 75.561 1.00 29.62 99 GLY A N 7
ATOM 12057 C CA . GLY A 1 99 ? 58.297 107.664 76.971 1.00 28.62 99 GLY A CA 7
ATOM 12058 C C . GLY A 1 99 ? 57.968 106.260 77.461 1.00 28.62 99 GLY A C 7
ATOM 12059 O O . GLY A 1 99 ? 58.036 105.303 76.720 1.00 29.22 99 GLY A O 7
ATOM 12063 N N . HIS A 1 100 ? 57.600 106.140 78.712 1.00 0.00 100 HIS A N 7
ATOM 12064 C CA . HIS A 1 100 ? 57.244 104.802 79.263 1.00 0.00 100 HIS A CA 7
ATOM 12065 C C . HIS A 1 100 ? 56.031 104.906 80.197 1.00 0.00 100 HIS A C 7
ATOM 12066 O O . HIS A 1 100 ? 55.724 105.959 80.726 1.00 0.00 100 HIS A O 7
ATOM 12080 N N . TYR A 1 101 ? 55.341 103.812 80.393 1.00 25.77 101 TYR A N 7
ATOM 12081 C CA . TYR A 1 101 ? 54.138 103.812 81.282 1.00 25.79 101 TYR A CA 7
ATOM 12082 C C . TYR A 1 101 ? 54.399 102.934 82.506 1.00 26.52 101 TYR A C 7
ATOM 12083 O O . TYR A 1 101 ? 54.798 101.793 82.373 1.00 27.05 101 TYR A O 7
ATOM 12101 N N . ASP A 1 102 ? 54.147 103.428 83.693 1.00 0.00 102 ASP A N 7
ATOM 12102 C CA . ASP A 1 102 ? 54.350 102.585 84.907 1.00 0.00 102 ASP A CA 7
ATOM 12103 C C . ASP A 1 102 ? 53.125 101.690 85.100 1.00 0.00 102 ASP A C 7
ATOM 12104 O O . ASP A 1 102 ? 52.006 102.153 85.218 1.00 0.00 102 ASP A O 7
ATOM 12113 N N . MET A 1 103 ? 53.348 100.403 85.117 1.00 0.00 103 MET A N 7
ATOM 12114 C CA . MET A 1 103 ? 52.231 99.430 85.283 1.00 0.00 103 MET A CA 7
ATOM 12115 C C . MET A 1 103 ? 52.474 98.551 86.512 1.00 0.00 103 MET A C 7
ATOM 12116 O O . MET A 1 103 ? 53.581 98.459 87.009 1.00 0.00 103 MET A O 7
ATOM 12130 N N . VAL A 1 104 ? 51.445 97.909 87.004 1.00 21.01 104 VAL A N 7
ATOM 12131 C CA . VAL A 1 104 ? 51.611 97.033 88.207 1.00 21.69 104 VAL A CA 7
ATOM 12132 C C . VAL A 1 104 ? 50.755 95.771 88.073 1.00 22.60 104 VAL A C 7
ATOM 12133 O O . VAL A 1 104 ? 49.574 95.841 87.788 1.00 22.32 104 VAL A O 7
ATOM 12146 N N . ALA A 1 105 ? 51.338 94.621 88.294 1.00 0.00 105 ALA A N 7
ATOM 12147 C CA . ALA A 1 105 ? 50.558 93.349 88.200 1.00 0.00 105 ALA A CA 7
ATOM 12148 C C . ALA A 1 105 ? 49.611 93.238 89.396 1.00 0.00 105 ALA A C 7
ATOM 12149 O O . ALA A 1 105 ? 49.729 93.975 90.358 1.00 0.00 105 ALA A O 7
ATOM 12156 N N . ASP A 1 106 ? 48.670 92.329 89.341 1.00 0.00 106 ASP A N 7
ATOM 12157 C CA . ASP A 1 106 ? 47.707 92.180 90.476 1.00 0.00 106 ASP A CA 7
ATOM 12158 C C . ASP A 1 106 ? 48.433 91.673 91.725 1.00 0.00 106 ASP A C 7
ATOM 12159 O O . ASP A 1 106 ? 48.032 91.953 92.839 1.00 0.00 106 ASP A O 7
ATOM 12168 N N . ASP A 1 107 ? 49.489 90.919 91.549 1.00 0.00 107 ASP A N 7
ATOM 12169 C CA . ASP A 1 107 ? 50.235 90.381 92.729 1.00 0.00 107 ASP A CA 7
ATOM 12170 C C . ASP A 1 107 ? 51.124 91.458 93.367 1.00 0.00 107 ASP A C 7
ATOM 12171 O O . ASP A 1 107 ? 51.743 91.223 94.389 1.00 0.00 107 ASP A O 7
ATOM 12180 N N . GLY A 1 108 ? 51.195 92.633 92.787 1.00 30.43 108 GLY A N 7
ATOM 12181 C CA . GLY A 1 108 ? 52.044 93.708 93.377 1.00 29.11 108 GLY A CA 7
ATOM 12182 C C . GLY A 1 108 ? 53.349 93.858 92.585 1.00 29.35 108 GLY A C 7
ATOM 12183 O O . GLY A 1 108 ? 54.099 94.793 92.799 1.00 30.17 108 GLY A O 7
ATOM 12187 N N . THR A 1 109 ? 53.637 92.951 91.675 1.00 0.00 109 THR A N 7
ATOM 12188 C CA . THR A 1 109 ? 54.906 93.060 90.881 1.00 0.00 109 THR A CA 7
ATOM 12189 C C . THR A 1 109 ? 54.958 94.408 90.154 1.00 0.00 109 THR A C 7
ATOM 12190 O O . THR A 1 109 ? 53.987 94.825 89.549 1.00 0.00 109 THR A O 7
ATOM 12201 N N . GLU A 1 110 ? 56.071 95.096 90.212 1.00 0.00 110 GLU A N 7
ATOM 12202 C CA . GLU A 1 110 ? 56.163 96.420 89.525 1.00 0.00 110 GLU A CA 7
ATOM 12203 C C . GLU A 1 110 ? 56.938 96.294 88.210 1.00 0.00 110 GLU A C 7
ATOM 12204 O O . GLU A 1 110 ? 57.940 95.608 88.129 1.00 0.00 110 GLU A O 7
ATOM 12216 N N . PHE A 1 111 ? 56.480 96.966 87.185 1.00 27.41 111 PHE A N 7
ATOM 12217 C CA . PHE A 1 111 ? 57.176 96.911 85.866 1.00 27.50 111 PHE A CA 7
ATOM 12218 C C . PHE A 1 111 ? 56.671 98.045 84.961 1.00 28.03 111 PHE A C 7
ATOM 12219 O O . PHE A 1 111 ? 55.510 98.410 84.995 1.00 27.72 111 PHE A O 7
ATOM 12236 N N . ILE A 1 112 ? 57.543 98.607 84.167 1.00 0.00 112 ILE A N 7
ATOM 12237 C CA . ILE A 1 112 ? 57.137 99.729 83.265 1.00 0.00 112 ILE A CA 7
ATOM 12238 C C . ILE A 1 112 ? 56.944 99.232 81.828 1.00 0.00 112 ILE A C 7
ATOM 12239 O O . ILE A 1 112 ? 57.475 98.210 81.435 1.00 0.00 112 ILE A O 7
ATOM 12255 N N . ALA A 1 113 ? 56.202 99.966 81.040 1.00 0.00 113 ALA A N 7
ATOM 12256 C CA . ALA A 1 113 ? 55.979 99.575 79.619 1.00 0.00 113 ALA A CA 7
ATOM 12257 C C . ALA A 1 113 ? 56.528 100.683 78.709 1.00 0.00 113 ALA A C 7
ATOM 12258 O O . ALA A 1 113 ? 55.854 101.661 78.450 1.00 0.00 113 ALA A O 7
ATOM 12265 N N . PRO A 1 114 ? 57.754 100.499 78.271 1.00 31.26 114 PRO A N 7
ATOM 12266 C CA . PRO A 1 114 ? 58.377 101.538 77.403 1.00 32.26 114 PRO A CA 7
ATOM 12267 C C . PRO A 1 114 ? 57.593 101.755 76.104 1.00 31.77 114 PRO A C 7
ATOM 12268 O O . PRO A 1 114 ? 57.051 100.842 75.514 1.00 33.24 114 PRO A O 7
ATOM 12279 N N . ILE A 1 115 ? 57.568 102.984 75.662 1.00 30.59 115 ILE A N 7
ATOM 12280 C CA . ILE A 1 115 ? 56.865 103.342 74.396 1.00 30.04 115 ILE A CA 7
ATOM 12281 C C . ILE A 1 115 ? 57.911 103.672 73.331 1.00 30.45 115 ILE A C 7
ATOM 12282 O O . ILE A 1 115 ? 58.731 104.562 73.508 1.00 30.15 115 ILE A O 7
ATOM 12298 N N . ALA A 1 116 ? 57.886 102.952 72.233 1.00 30.78 116 ALA A N 7
ATOM 12299 C CA . ALA A 1 116 ? 58.879 103.181 71.130 1.00 29.78 116 ALA A CA 7
ATOM 12300 C C . ALA A 1 116 ? 58.987 104.664 70.769 1.00 29.57 116 ALA A C 7
ATOM 12301 O O . ALA A 1 116 ? 58.174 105.473 71.174 1.00 28.51 116 ALA A O 7
ATOM 12308 N N . ALA A 1 117 ? 59.995 105.022 70.014 1.00 0.00 117 ALA A N 7
ATOM 12309 C CA . ALA A 1 117 ? 60.178 106.449 69.626 1.00 0.00 117 ALA A CA 7
ATOM 12310 C C . ALA A 1 117 ? 59.553 106.723 68.258 1.00 0.00 117 ALA A C 7
ATOM 12311 O O . ALA A 1 117 ? 59.958 106.167 67.255 1.00 0.00 117 ALA A O 7
ATOM 12318 N N . PHE A 1 118 ? 58.589 107.603 68.211 1.00 29.64 118 PHE A N 7
ATOM 12319 C CA . PHE A 1 118 ? 57.947 107.960 66.910 1.00 29.08 118 PHE A CA 7
ATOM 12320 C C . PHE A 1 118 ? 58.304 109.409 66.579 1.00 30.66 118 PHE A C 7
ATOM 12321 O O . PHE A 1 118 ? 58.693 110.164 67.452 1.00 30.55 118 PHE A O 7
ATOM 12338 N N . VAL A 1 119 ? 58.190 109.810 65.337 1.00 0.00 119 VAL A N 7
ATOM 12339 C CA . VAL A 1 119 ? 58.543 111.217 64.977 1.00 0.00 119 VAL A CA 7
ATOM 12340 C C . VAL A 1 119 ? 57.315 111.968 64.456 1.00 0.00 119 VAL A C 7
ATOM 12341 O O . VAL A 1 119 ? 56.398 111.385 63.908 1.00 0.00 119 VAL A O 7
ATOM 12354 N N . LEU A 1 120 ? 57.307 113.265 64.616 1.00 36.62 120 LEU A N 7
ATOM 12355 C CA . LEU A 1 120 ? 56.162 114.087 64.129 1.00 37.66 120 LEU A CA 7
ATOM 12356 C C . LEU A 1 120 ? 56.645 114.999 63.001 1.00 38.64 120 LEU A C 7
ATOM 12357 O O . LEU A 1 120 ? 57.655 115.664 63.126 1.00 37.83 120 LEU A O 7
ATOM 12373 N N . SER A 1 121 ? 55.935 115.030 61.902 1.00 0.00 121 SER A N 7
ATOM 12374 C CA . SER A 1 121 ? 56.350 115.896 60.757 1.00 0.00 121 SER A CA 7
ATOM 12375 C C . SER A 1 121 ? 55.132 116.254 59.902 1.00 0.00 121 SER A C 7
ATOM 12376 O O . SER A 1 121 ? 55.147 117.210 59.151 1.00 0.00 121 SER A O 7
ATOM 12384 N N . ARG A 1 6 ? 55.039 86.583 81.780 1.00 0.00 6 ARG A N 8
ATOM 12385 C CA . ARG A 1 6 ? 53.801 86.929 82.537 1.00 0.00 6 ARG A CA 8
ATOM 12386 C C . ARG A 1 6 ? 53.565 88.444 82.510 1.00 0.00 6 ARG A C 8
ATOM 12387 O O . ARG A 1 6 ? 52.444 88.905 82.635 1.00 0.00 6 ARG A O 8
ATOM 12408 N N . TYR A 1 7 ? 54.611 89.218 82.349 1.00 31.93 7 TYR A N 8
ATOM 12409 C CA . TYR A 1 7 ? 54.452 90.704 82.314 1.00 29.59 7 TYR A CA 8
ATOM 12410 C C . TYR A 1 7 ? 54.766 91.236 80.911 1.00 29.68 7 TYR A C 8
ATOM 12411 O O . TYR A 1 7 ? 55.912 91.321 80.509 1.00 30.50 7 TYR A O 8
ATOM 12429 N N . ARG A 1 8 ? 53.751 91.594 80.170 1.00 0.00 8 ARG A N 8
ATOM 12430 C CA . ARG A 1 8 ? 53.964 92.127 78.789 1.00 0.00 8 ARG A CA 8
ATOM 12431 C C . ARG A 1 8 ? 52.846 93.109 78.429 1.00 0.00 8 ARG A C 8
ATOM 12432 O O . ARG A 1 8 ? 51.677 92.831 78.608 1.00 0.00 8 ARG A O 8
ATOM 12453 N N . VAL A 1 9 ? 53.205 94.259 77.922 1.00 0.00 9 VAL A N 8
ATOM 12454 C CA . VAL A 1 9 ? 52.186 95.283 77.537 1.00 0.00 9 VAL A CA 8
ATOM 12455 C C . VAL A 1 9 ? 52.737 96.152 76.402 1.00 0.00 9 VAL A C 8
ATOM 12456 O O . VAL A 1 9 ? 53.679 96.900 76.575 1.00 0.00 9 VAL A O 8
ATOM 12469 N N . GLU A 1 10 ? 52.131 96.069 75.247 1.00 0.00 10 GLU A N 8
ATOM 12470 C CA . GLU A 1 10 ? 52.565 96.890 74.080 1.00 0.00 10 GLU A CA 8
ATOM 12471 C C . GLU A 1 10 ? 51.543 97.994 73.810 1.00 0.00 10 GLU A C 8
ATOM 12472 O O . GLU A 1 10 ? 50.354 97.754 73.717 1.00 0.00 10 GLU A O 8
ATOM 12484 N N . VAL A 1 11 ? 52.014 99.206 73.683 1.00 26.88 11 VAL A N 8
ATOM 12485 C CA . VAL A 1 11 ? 51.104 100.358 73.418 1.00 26.83 11 VAL A CA 8
ATOM 12486 C C . VAL A 1 11 ? 51.446 100.980 72.061 1.00 27.58 11 VAL A C 8
ATOM 12487 O O . VAL A 1 11 ? 52.602 101.111 71.705 1.00 28.21 11 VAL A O 8
ATOM 12500 N N . GLU A 1 12 ? 50.452 101.361 71.302 1.00 0.00 12 GLU A N 8
ATOM 12501 C CA . GLU A 1 12 ? 50.708 101.973 69.965 1.00 0.00 12 GLU A CA 8
ATOM 12502 C C . GLU A 1 12 ? 50.112 103.383 69.911 1.00 0.00 12 GLU A C 8
ATOM 12503 O O . GLU A 1 12 ? 49.013 103.621 70.372 1.00 0.00 12 GLU A O 8
ATOM 12515 N N . VAL A 1 13 ? 50.841 104.313 69.354 1.00 26.55 13 VAL A N 8
ATOM 12516 C CA . VAL A 1 13 ? 50.342 105.718 69.262 1.00 26.45 13 VAL A CA 8
ATOM 12517 C C . VAL A 1 13 ? 50.433 106.214 67.816 1.00 27.95 13 VAL A C 8
ATOM 12518 O O . VAL A 1 13 ? 51.419 106.002 67.136 1.00 27.94 13 VAL A O 8
ATOM 12531 N N . SER A 1 14 ? 49.400 106.873 67.348 1.00 0.00 14 SER A N 8
ATOM 12532 C CA . SER A 1 14 ? 49.406 107.391 65.948 1.00 0.00 14 SER A CA 8
ATOM 12533 C C . SER A 1 14 ? 49.127 108.903 65.935 1.00 0.00 14 SER A C 8
ATOM 12534 O O . SER A 1 14 ? 47.998 109.321 66.112 1.00 0.00 14 SER A O 8
ATOM 12542 N N . PRO A 1 15 ? 50.170 109.674 65.726 1.00 28.75 15 PRO A N 8
ATOM 12543 C CA . PRO A 1 15 ? 49.983 111.153 65.694 1.00 30.20 15 PRO A CA 8
ATOM 12544 C C . PRO A 1 15 ? 49.535 111.618 64.303 1.00 33.00 15 PRO A C 8
ATOM 12545 O O . PRO A 1 15 ? 49.637 110.900 63.326 1.00 32.76 15 PRO A O 8
ATOM 12556 N N . ARG A 1 16 ? 49.036 112.825 64.223 1.00 34.77 16 ARG A N 8
ATOM 12557 C CA . ARG A 1 16 ? 48.563 113.383 62.919 1.00 37.64 16 ARG A CA 8
ATOM 12558 C C . ARG A 1 16 ? 48.586 114.915 62.973 1.00 38.99 16 ARG A C 8
ATOM 12559 O O . ARG A 1 16 ? 48.124 115.527 63.919 1.00 38.96 16 ARG A O 8
ATOM 12580 N N . PHE A 1 17 ? 49.147 115.528 61.963 1.00 0.00 17 PHE A N 8
ATOM 12581 C CA . PHE A 1 17 ? 49.246 117.022 61.929 1.00 0.00 17 PHE A CA 8
ATOM 12582 C C . PHE A 1 17 ? 47.856 117.670 61.975 1.00 0.00 17 PHE A C 8
ATOM 12583 O O . PHE A 1 17 ? 46.925 117.214 61.338 1.00 0.00 17 PHE A O 8
ATOM 12600 N N . LEU A 1 18 ? 47.718 118.734 62.725 1.00 0.00 18 LEU A N 8
ATOM 12601 C CA . LEU A 1 18 ? 46.398 119.431 62.823 1.00 0.00 18 LEU A CA 8
ATOM 12602 C C . LEU A 1 18 ? 46.497 120.850 62.251 1.00 0.00 18 LEU A C 8
ATOM 12603 O O . LEU A 1 18 ? 46.561 121.830 62.965 1.00 0.00 18 LEU A O 8
ATOM 12619 N N . ALA A 1 19 ? 46.481 120.941 60.948 1.00 0.00 19 ALA A N 8
ATOM 12620 C CA . ALA A 1 19 ? 46.542 122.267 60.251 1.00 0.00 19 ALA A CA 8
ATOM 12621 C C . ALA A 1 19 ? 45.226 123.036 60.411 1.00 0.00 19 ALA A C 8
ATOM 12622 O O . ALA A 1 19 ? 45.224 124.250 60.505 1.00 0.00 19 ALA A O 8
ATOM 12629 N N . HIS A 1 20 ? 44.111 122.350 60.422 1.00 0.00 20 HIS A N 8
ATOM 12630 C CA . HIS A 1 20 ? 42.798 123.058 60.553 1.00 0.00 20 HIS A CA 8
ATOM 12631 C C . HIS A 1 20 ? 42.651 123.684 61.944 1.00 0.00 20 HIS A C 8
ATOM 12632 O O . HIS A 1 20 ? 41.908 124.630 62.126 1.00 0.00 20 HIS A O 8
ATOM 12646 N N . GLN A 1 21 ? 43.347 123.166 62.924 1.00 51.13 21 GLN A N 8
ATOM 12647 C CA . GLN A 1 21 ? 43.240 123.737 64.301 1.00 51.59 21 GLN A CA 8
ATOM 12648 C C . GLN A 1 21 ? 44.615 124.195 64.798 1.00 51.55 21 GLN A C 8
ATOM 12649 O O . GLN A 1 21 ? 44.968 123.985 65.942 1.00 51.24 21 GLN A O 8
ATOM 12663 N N . SER A 1 22 ? 45.391 124.820 63.945 1.00 52.26 22 SER A N 8
ATOM 12664 C CA . SER A 1 22 ? 46.743 125.292 64.370 1.00 52.76 22 SER A CA 8
ATOM 12665 C C . SER A 1 22 ? 47.296 126.321 63.379 1.00 51.68 22 SER A C 8
ATOM 12666 O O . SER A 1 22 ? 46.999 126.283 62.200 1.00 52.15 22 SER A O 8
ATOM 12674 N N . THR A 1 23 ? 48.119 127.223 63.850 1.00 0.00 23 THR A N 8
ATOM 12675 C CA . THR A 1 23 ? 48.724 128.246 62.943 1.00 0.00 23 THR A CA 8
ATOM 12676 C C . THR A 1 23 ? 50.257 128.153 63.025 1.00 0.00 23 THR A C 8
ATOM 12677 O O . THR A 1 23 ? 50.869 128.725 63.906 1.00 0.00 23 THR A O 8
ATOM 12688 N N . PRO A 1 24 ? 50.827 127.403 62.107 1.00 49.88 24 PRO A N 8
ATOM 12689 C CA . PRO A 1 24 ? 52.310 127.234 62.132 1.00 51.02 24 PRO A CA 8
ATOM 12690 C C . PRO A 1 24 ? 53.030 128.554 61.835 1.00 51.50 24 PRO A C 8
ATOM 12691 O O . PRO A 1 24 ? 54.180 128.730 62.192 1.00 51.57 24 PRO A O 8
ATOM 12702 N N . ASP A 1 25 ? 52.373 129.475 61.176 1.00 0.00 25 ASP A N 8
ATOM 12703 C CA . ASP A 1 25 ? 53.034 130.776 60.845 1.00 0.00 25 ASP A CA 8
ATOM 12704 C C . ASP A 1 25 ? 53.367 131.559 62.122 1.00 0.00 25 ASP A C 8
ATOM 12705 O O . ASP A 1 25 ? 54.252 132.395 62.125 1.00 0.00 25 ASP A O 8
ATOM 12714 N N . GLU A 1 26 ? 52.668 131.303 63.199 1.00 0.00 26 GLU A N 8
ATOM 12715 C CA . GLU A 1 26 ? 52.951 132.043 64.469 1.00 0.00 26 GLU A CA 8
ATOM 12716 C C . GLU A 1 26 ? 53.680 131.139 65.473 1.00 0.00 26 GLU A C 8
ATOM 12717 O O . GLU A 1 26 ? 53.638 131.368 66.668 1.00 0.00 26 GLU A O 8
ATOM 12729 N N . GLY A 1 27 ? 54.346 130.115 64.998 1.00 0.00 27 GLY A N 8
ATOM 12730 C CA . GLY A 1 27 ? 55.078 129.194 65.920 1.00 0.00 27 GLY A CA 8
ATOM 12731 C C . GLY A 1 27 ? 54.074 128.403 66.763 1.00 0.00 27 GLY A C 8
ATOM 12732 O O . GLY A 1 27 ? 54.356 128.017 67.882 1.00 0.00 27 GLY A O 8
ATOM 12736 N N . ARG A 1 28 ? 52.905 128.161 66.228 1.00 0.00 28 ARG A N 8
ATOM 12737 C CA . ARG A 1 28 ? 51.870 127.396 66.984 1.00 0.00 28 ARG A CA 8
ATOM 12738 C C . ARG A 1 28 ? 51.464 126.145 66.202 1.00 0.00 28 ARG A C 8
ATOM 12739 O O . ARG A 1 28 ? 50.573 126.187 65.371 1.00 0.00 28 ARG A O 8
ATOM 12760 N N . TYR A 1 29 ? 52.099 125.031 66.470 1.00 46.07 29 TYR A N 8
ATOM 12761 C CA . TYR A 1 29 ? 51.744 123.767 65.753 1.00 43.41 29 TYR A CA 8
ATOM 12762 C C . TYR A 1 29 ? 50.937 122.868 66.695 1.00 41.37 29 TYR A C 8
ATOM 12763 O O . TYR A 1 29 ? 51.296 122.685 67.843 1.00 39.95 29 TYR A O 8
ATOM 12781 N N . ALA A 1 30 ? 49.844 122.318 66.224 1.00 0.00 30 ALA A N 8
ATOM 12782 C CA . ALA A 1 30 ? 49.016 121.445 67.112 1.00 0.00 30 ALA A CA 8
ATOM 12783 C C . ALA A 1 30 ? 48.987 120.005 66.591 1.00 0.00 30 ALA A C 8
ATOM 12784 O O . ALA A 1 30 ? 48.521 119.739 65.500 1.00 0.00 30 ALA A O 8
ATOM 12791 N N . PHE A 1 31 ? 49.473 119.076 67.375 1.00 36.58 31 PHE A N 8
ATOM 12792 C CA . PHE A 1 31 ? 49.467 117.645 66.948 1.00 36.29 31 PHE A CA 8
ATOM 12793 C C . PHE A 1 31 ? 48.534 116.840 67.854 1.00 35.25 31 PHE A C 8
ATOM 12794 O O . PHE A 1 31 ? 48.585 116.964 69.063 1.00 34.09 31 PHE A O 8
ATOM 12811 N N . ALA A 1 32 ? 47.699 116.002 67.292 1.00 34.06 32 ALA A N 8
ATOM 12812 C CA . ALA A 1 32 ? 46.783 115.173 68.131 1.00 32.35 32 ALA A CA 8
ATOM 12813 C C . ALA A 1 32 ? 47.195 113.706 67.998 1.00 31.25 32 ALA A C 8
ATOM 12814 O O . ALA A 1 32 ? 47.419 113.227 66.902 1.00 31.96 32 ALA A O 8
ATOM 12821 N N . TYR A 1 33 ? 47.323 112.993 69.091 1.00 29.03 33 TYR A N 8
ATOM 12822 C CA . TYR A 1 33 ? 47.749 111.561 68.983 1.00 27.15 33 TYR A CA 8
ATOM 12823 C C . TYR A 1 33 ? 46.806 110.635 69.759 1.00 26.72 33 TYR A C 8
ATOM 12824 O O . TYR A 1 33 ? 46.298 110.986 70.808 1.00 28.24 33 TYR A O 8
ATOM 12842 N N . SER A 1 34 ? 46.577 109.453 69.245 1.00 0.00 34 SER A N 8
ATOM 12843 C CA . SER A 1 34 ? 45.674 108.488 69.940 1.00 0.00 34 SER A CA 8
ATOM 12844 C C . SER A 1 34 ? 46.505 107.399 70.620 1.00 0.00 34 SER A C 8
ATOM 12845 O O . SER A 1 34 ? 47.491 106.934 70.084 1.00 0.00 34 SER A O 8
ATOM 12853 N N . ILE A 1 35 ? 46.119 107.005 71.805 1.00 0.00 35 ILE A N 8
ATOM 12854 C CA . ILE A 1 35 ? 46.882 105.957 72.549 1.00 0.00 35 ILE A CA 8
ATOM 12855 C C . ILE A 1 35 ? 46.145 104.613 72.542 1.00 0.00 35 ILE A C 8
ATOM 12856 O O . ILE A 1 35 ? 44.962 104.531 72.810 1.00 0.00 35 ILE A O 8
ATOM 12872 N N . ARG A 1 36 ? 46.861 103.564 72.231 1.00 25.30 36 ARG A N 8
ATOM 12873 C CA . ARG A 1 36 ? 46.251 102.202 72.193 1.00 25.64 36 ARG A CA 8
ATOM 12874 C C . ARG A 1 36 ? 47.018 101.266 73.131 1.00 23.79 36 ARG A C 8
ATOM 12875 O O . ARG A 1 36 ? 48.053 100.730 72.786 1.00 25.11 36 ARG A O 8
ATOM 12896 N N . ILE A 1 37 ? 46.508 101.076 74.318 1.00 20.73 37 ILE A N 8
ATOM 12897 C CA . ILE A 1 37 ? 47.182 100.186 75.314 1.00 18.17 37 ILE A CA 8
ATOM 12898 C C . ILE A 1 37 ? 46.658 98.751 75.191 1.00 17.71 37 ILE A C 8
ATOM 12899 O O . ILE A 1 37 ? 45.496 98.487 75.423 1.00 15.34 37 ILE A O 8
ATOM 12915 N N . GLN A 1 38 ? 47.517 97.821 74.847 1.00 0.00 38 GLN A N 8
ATOM 12916 C CA . GLN A 1 38 ? 47.084 96.394 74.729 1.00 0.00 38 GLN A CA 8
ATOM 12917 C C . GLN A 1 38 ? 47.855 95.541 75.743 1.00 0.00 38 GLN A C 8
ATOM 12918 O O . GLN A 1 38 ? 49.052 95.686 75.914 1.00 0.00 38 GLN A O 8
ATOM 12932 N N . ASN A 1 39 ? 47.163 94.663 76.426 1.00 15.86 39 ASN A N 8
ATOM 12933 C CA . ASN A 1 39 ? 47.832 93.803 77.449 1.00 17.88 39 ASN A CA 8
ATOM 12934 C C . ASN A 1 39 ? 48.281 92.474 76.835 1.00 18.37 39 ASN A C 8
ATOM 12935 O O . ASN A 1 39 ? 47.469 91.684 76.388 1.00 18.69 39 ASN A O 8
ATOM 12946 N N . ALA A 1 40 ? 49.562 92.212 76.829 1.00 0.00 40 ALA A N 8
ATOM 12947 C CA . ALA A 1 40 ? 50.069 90.923 76.269 1.00 0.00 40 ALA A CA 8
ATOM 12948 C C . ALA A 1 40 ? 50.696 90.063 77.381 1.00 0.00 40 ALA A C 8
ATOM 12949 O O . ALA A 1 40 ? 51.312 89.049 77.111 1.00 0.00 40 ALA A O 8
ATOM 12956 N N . GLY A 1 41 ? 50.540 90.453 78.628 1.00 27.60 41 GLY A N 8
ATOM 12957 C CA . GLY A 1 41 ? 51.120 89.653 79.746 1.00 28.62 41 GLY A CA 8
ATOM 12958 C C . GLY A 1 41 ? 50.148 88.536 80.127 1.00 29.10 41 GLY A C 8
ATOM 12959 O O . GLY A 1 41 ? 49.041 88.471 79.626 1.00 28.18 41 GLY A O 8
ATOM 12963 N N . ALA A 1 42 ? 50.554 87.658 81.009 1.00 0.00 42 ALA A N 8
ATOM 12964 C CA . ALA A 1 42 ? 49.654 86.542 81.428 1.00 0.00 42 ALA A CA 8
ATOM 12965 C C . ALA A 1 42 ? 48.749 86.995 82.574 1.00 0.00 42 ALA A C 8
ATOM 12966 O O . ALA A 1 42 ? 47.631 86.536 82.721 1.00 0.00 42 ALA A O 8
ATOM 12973 N N . VAL A 1 43 ? 49.238 87.890 83.387 1.00 0.00 43 VAL A N 8
ATOM 12974 C CA . VAL A 1 43 ? 48.436 88.392 84.545 1.00 0.00 43 VAL A CA 8
ATOM 12975 C C . VAL A 1 43 ? 47.948 89.824 84.268 1.00 0.00 43 VAL A C 8
ATOM 12976 O O . VAL A 1 43 ? 48.671 90.623 83.708 1.00 0.00 43 VAL A O 8
ATOM 12989 N N . PRO A 1 44 ? 46.719 90.100 84.667 1.00 21.08 44 PRO A N 8
ATOM 12990 C CA . PRO A 1 44 ? 46.167 91.473 84.424 1.00 21.01 44 PRO A CA 8
ATOM 12991 C C . PRO A 1 44 ? 47.094 92.563 84.979 1.00 21.95 44 PRO A C 8
ATOM 12992 O O . PRO A 1 44 ? 47.787 92.368 85.964 1.00 21.40 44 PRO A O 8
ATOM 13003 N N . ALA A 1 45 ? 47.112 93.706 84.339 1.00 20.91 45 ALA A N 8
ATOM 13004 C CA . ALA A 1 45 ? 47.995 94.820 84.797 1.00 19.47 45 ALA A CA 8
ATOM 13005 C C . ALA A 1 45 ? 47.272 96.171 84.728 1.00 19.21 45 ALA A C 8
ATOM 13006 O O . ALA A 1 45 ? 46.393 96.385 83.913 1.00 19.53 45 ALA A O 8
ATOM 13013 N N . ARG A 1 46 ? 47.653 97.080 85.587 1.00 0.00 46 ARG A N 8
ATOM 13014 C CA . ARG A 1 46 ? 47.020 98.433 85.606 1.00 0.00 46 ARG A CA 8
ATOM 13015 C C . ARG A 1 46 ? 48.105 99.509 85.497 1.00 0.00 46 ARG A C 8
ATOM 13016 O O . ARG A 1 46 ? 49.248 99.285 85.848 1.00 0.00 46 ARG A O 8
ATOM 13037 N N . LEU A 1 47 ? 47.753 100.673 85.011 1.00 0.00 47 LEU A N 8
ATOM 13038 C CA . LEU A 1 47 ? 48.765 101.768 84.877 1.00 0.00 47 LEU A CA 8
ATOM 13039 C C . LEU A 1 47 ? 48.635 102.738 86.054 1.00 0.00 47 LEU A C 8
ATOM 13040 O O . LEU A 1 47 ? 47.606 103.361 86.239 1.00 0.00 47 LEU A O 8
ATOM 13056 N N . VAL A 1 48 ? 49.664 102.861 86.855 1.00 0.00 48 VAL A N 8
ATOM 13057 C CA . VAL A 1 48 ? 49.594 103.785 88.028 1.00 0.00 48 VAL A CA 8
ATOM 13058 C C . VAL A 1 48 ? 50.307 105.110 87.728 1.00 0.00 48 VAL A C 8
ATOM 13059 O O . VAL A 1 48 ? 49.957 106.135 88.282 1.00 0.00 48 VAL A O 8
ATOM 13072 N N . ALA A 1 49 ? 51.314 105.101 86.882 1.00 0.00 49 ALA A N 8
ATOM 13073 C CA . ALA A 1 49 ? 52.035 106.382 86.599 1.00 0.00 49 ALA A CA 8
ATOM 13074 C C . ALA A 1 49 ? 52.452 106.506 85.128 1.00 0.00 49 ALA A C 8
ATOM 13075 O O . ALA A 1 49 ? 52.459 105.548 84.380 1.00 0.00 49 ALA A O 8
ATOM 13082 N N . ARG A 1 50 ? 52.802 107.699 84.730 1.00 18.13 50 ARG A N 8
ATOM 13083 C CA . ARG A 1 50 ? 53.237 107.956 83.326 1.00 20.89 50 ARG A CA 8
ATOM 13084 C C . ARG A 1 50 ? 54.374 108.988 83.303 1.00 22.46 50 ARG A C 8
ATOM 13085 O O . ARG A 1 50 ? 54.374 109.949 84.050 1.00 23.35 50 ARG A O 8
ATOM 13106 N N . HIS A 1 51 ? 55.343 108.779 82.449 1.00 22.89 51 HIS A N 8
ATOM 13107 C CA . HIS A 1 51 ? 56.497 109.722 82.354 1.00 23.99 51 HIS A CA 8
ATOM 13108 C C . HIS A 1 51 ? 56.931 109.864 80.891 1.00 24.58 51 HIS A C 8
ATOM 13109 O O . HIS A 1 51 ? 57.401 108.925 80.277 1.00 24.14 51 HIS A O 8
ATOM 13123 N N . TRP A 1 52 ? 56.766 111.037 80.333 1.00 24.73 52 TRP A N 8
ATOM 13124 C CA . TRP A 1 52 ? 57.155 111.264 78.909 1.00 24.73 52 TRP A CA 8
ATOM 13125 C C . TRP A 1 52 ? 58.512 111.971 78.817 1.00 25.24 52 TRP A C 8
ATOM 13126 O O . TRP A 1 52 ? 58.762 112.948 79.497 1.00 25.25 52 TRP A O 8
ATOM 13147 N N . GLN A 1 53 ? 59.382 111.485 77.970 1.00 0.00 53 GLN A N 8
ATOM 13148 C CA . GLN A 1 53 ? 60.725 112.120 77.808 1.00 0.00 53 GLN A CA 8
ATOM 13149 C C . GLN A 1 53 ? 60.847 112.681 76.389 1.00 0.00 53 GLN A C 8
ATOM 13150 O O . GLN A 1 53 ? 61.466 112.086 75.526 1.00 0.00 53 GLN A O 8
ATOM 13164 N N . ILE A 1 54 ? 60.230 113.808 76.134 1.00 28.56 54 ILE A N 8
ATOM 13165 C CA . ILE A 1 54 ? 60.273 114.405 74.762 1.00 31.69 54 ILE A CA 8
ATOM 13166 C C . ILE A 1 54 ? 61.560 115.218 74.530 1.00 31.35 54 ILE A C 8
ATOM 13167 O O . ILE A 1 54 ? 61.905 116.100 75.293 1.00 31.20 54 ILE A O 8
ATOM 13183 N N . THR A 1 55 ? 62.254 114.930 73.459 1.00 32.39 55 THR A N 8
ATOM 13184 C CA . THR A 1 55 ? 63.497 115.691 73.126 1.00 32.79 55 THR A CA 8
ATOM 13185 C C . THR A 1 55 ? 63.312 116.337 71.751 1.00 33.98 55 THR A C 8
ATOM 13186 O O . THR A 1 55 ? 62.897 115.697 70.800 1.00 33.62 55 THR A O 8
ATOM 13197 N N . ASP A 1 56 ? 63.587 117.613 71.654 1.00 36.19 56 ASP A N 8
ATOM 13198 C CA . ASP A 1 56 ? 63.397 118.325 70.357 1.00 38.66 56 ASP A CA 8
ATOM 13199 C C . ASP A 1 56 ? 64.658 118.257 69.487 1.00 38.50 56 ASP A C 8
ATOM 13200 O O . ASP A 1 56 ? 65.710 117.826 69.919 1.00 37.75 56 ASP A O 8
ATOM 13209 N N . GLY A 1 57 ? 64.536 118.671 68.252 1.00 37.51 57 GLY A N 8
ATOM 13210 C CA . GLY A 1 57 ? 65.688 118.638 67.300 1.00 38.01 57 GLY A CA 8
ATOM 13211 C C . GLY A 1 57 ? 66.855 119.531 67.765 1.00 39.47 57 GLY A C 8
ATOM 13212 O O . GLY A 1 57 ? 67.912 119.511 67.160 1.00 38.99 57 GLY A O 8
ATOM 13216 N N . ASN A 1 58 ? 66.703 120.292 68.829 1.00 0.00 58 ASN A N 8
ATOM 13217 C CA . ASN A 1 58 ? 67.843 121.140 69.301 1.00 0.00 58 ASN A CA 8
ATOM 13218 C C . ASN A 1 58 ? 68.539 120.485 70.510 1.00 0.00 58 ASN A C 8
ATOM 13219 O O . ASN A 1 58 ? 69.428 121.063 71.106 1.00 0.00 58 ASN A O 8
ATOM 13230 N N . GLY A 1 59 ? 68.156 119.277 70.861 1.00 0.00 59 GLY A N 8
ATOM 13231 C CA . GLY A 1 59 ? 68.807 118.579 72.012 1.00 0.00 59 GLY A CA 8
ATOM 13232 C C . GLY A 1 59 ? 68.020 118.817 73.305 1.00 0.00 59 GLY A C 8
ATOM 13233 O O . GLY A 1 59 ? 68.001 117.976 74.184 1.00 0.00 59 GLY A O 8
ATOM 13237 N N . ARG A 1 60 ? 67.379 119.953 73.435 1.00 49.10 60 ARG A N 8
ATOM 13238 C CA . ARG A 1 60 ? 66.602 120.232 74.685 1.00 50.05 60 ARG A CA 8
ATOM 13239 C C . ARG A 1 60 ? 65.462 119.219 74.831 1.00 49.79 60 ARG A C 8
ATOM 13240 O O . ARG A 1 60 ? 64.840 118.832 73.860 1.00 48.27 60 ARG A O 8
ATOM 13261 N N . THR A 1 61 ? 65.190 118.786 76.037 1.00 0.00 61 THR A N 8
ATOM 13262 C CA . THR A 1 61 ? 64.092 117.793 76.248 1.00 0.00 61 THR A CA 8
ATOM 13263 C C . THR A 1 61 ? 63.227 118.191 77.447 1.00 0.00 61 THR A C 8
ATOM 13264 O O . THR A 1 61 ? 63.683 118.861 78.356 1.00 0.00 61 THR A O 8
ATOM 13275 N N . GLU A 1 62 ? 61.981 117.787 77.452 1.00 0.00 62 GLU A N 8
ATOM 13276 C CA . GLU A 1 62 ? 61.077 118.142 78.586 1.00 0.00 62 GLU A CA 8
ATOM 13277 C C . GLU A 1 62 ? 60.520 116.871 79.236 1.00 0.00 62 GLU A C 8
ATOM 13278 O O . GLU A 1 62 ? 59.925 116.034 78.582 1.00 0.00 62 GLU A O 8
ATOM 13290 N N . GLN A 1 63 ? 60.717 116.726 80.521 1.00 0.00 63 GLN A N 8
ATOM 13291 C CA . GLN A 1 63 ? 60.210 115.515 81.233 1.00 0.00 63 GLN A CA 8
ATOM 13292 C C . GLN A 1 63 ? 58.933 115.843 82.011 1.00 0.00 63 GLN A C 8
ATOM 13293 O O . GLN A 1 63 ? 58.850 116.850 82.688 1.00 0.00 63 GLN A O 8
ATOM 13307 N N . VAL A 1 64 ? 57.939 114.997 81.916 1.00 37.94 64 VAL A N 8
ATOM 13308 C CA . VAL A 1 64 ? 56.659 115.252 82.646 1.00 37.05 64 VAL A CA 8
ATOM 13309 C C . VAL A 1 64 ? 56.264 114.017 83.463 1.00 36.89 64 VAL A C 8
ATOM 13310 O O . VAL A 1 64 ? 56.268 112.905 82.974 1.00 36.32 64 VAL A O 8
ATOM 13323 N N . ASP A 1 65 ? 55.930 114.220 84.710 1.00 0.00 65 ASP A N 8
ATOM 13324 C CA . ASP A 1 65 ? 55.537 113.083 85.594 1.00 0.00 65 ASP A CA 8
ATOM 13325 C C . ASP A 1 65 ? 54.165 113.351 86.219 1.00 0.00 65 ASP A C 8
ATOM 13326 O O . ASP A 1 65 ? 53.946 114.381 86.829 1.00 0.00 65 ASP A O 8
ATOM 13335 N N . GLY A 1 66 ? 53.245 112.430 86.078 1.00 31.82 66 GLY A N 8
ATOM 13336 C CA . GLY A 1 66 ? 51.888 112.626 86.669 1.00 29.07 66 GLY A CA 8
ATOM 13337 C C . GLY A 1 66 ? 51.310 111.269 87.081 1.00 27.67 66 GLY A C 8
ATOM 13338 O O . GLY A 1 66 ? 51.594 110.255 86.473 1.00 27.18 66 GLY A O 8
ATOM 13342 N N . GLU A 1 67 ? 50.503 111.246 88.111 1.00 0.00 67 GLU A N 8
ATOM 13343 C CA . GLU A 1 67 ? 49.900 109.955 88.570 1.00 0.00 67 GLU A CA 8
ATOM 13344 C C . GLU A 1 67 ? 48.775 109.521 87.623 1.00 0.00 67 GLU A C 8
ATOM 13345 O O . GLU A 1 67 ? 48.154 110.336 86.968 1.00 0.00 67 GLU A O 8
ATOM 13357 N N . GLY A 1 68 ? 48.498 108.240 87.563 1.00 22.62 68 GLY A N 8
ATOM 13358 C CA . GLY A 1 68 ? 47.401 107.725 86.680 1.00 22.36 68 GLY A CA 8
ATOM 13359 C C . GLY A 1 68 ? 47.513 108.290 85.259 1.00 20.38 68 GLY A C 8
ATOM 13360 O O . GLY A 1 68 ? 48.485 108.926 84.901 1.00 21.93 68 GLY A O 8
ATOM 13364 N N . VAL A 1 69 ? 46.504 108.064 84.460 1.00 17.51 69 VAL A N 8
ATOM 13365 C CA . VAL A 1 69 ? 46.498 108.578 83.055 1.00 15.40 69 VAL A CA 8
ATOM 13366 C C . VAL A 1 69 ? 45.171 109.287 82.781 1.00 17.02 69 VAL A C 8
ATOM 13367 O O . VAL A 1 69 ? 44.112 108.760 83.039 1.00 17.35 69 VAL A O 8
ATOM 13380 N N . VAL A 1 70 ? 45.244 110.493 82.277 1.00 17.68 70 VAL A N 8
ATOM 13381 C CA . VAL A 1 70 ? 44.022 111.322 81.972 1.00 16.81 70 VAL A CA 8
ATOM 13382 C C . VAL A 1 70 ? 42.952 111.199 83.081 1.00 17.08 70 VAL A C 8
ATOM 13383 O O . VAL A 1 70 ? 41.765 111.280 82.830 1.00 16.77 70 VAL A O 8
ATOM 13396 N N . GLY A 1 71 ? 43.383 111.050 84.311 1.00 17.30 71 GLY A N 8
ATOM 13397 C CA . GLY A 1 71 ? 42.431 110.973 85.465 1.00 16.44 71 GLY A CA 8
ATOM 13398 C C . GLY A 1 71 ? 41.851 109.564 85.671 1.00 18.03 71 GLY A C 8
ATOM 13399 O O . GLY A 1 71 ? 40.854 109.411 86.354 1.00 18.29 71 GLY A O 8
ATOM 13403 N N . GLU A 1 72 ? 42.449 108.536 85.115 1.00 0.00 72 GLU A N 8
ATOM 13404 C CA . GLU A 1 72 ? 41.886 107.159 85.329 1.00 0.00 72 GLU A CA 8
ATOM 13405 C C . GLU A 1 72 ? 42.989 106.098 85.411 1.00 0.00 72 GLU A C 8
ATOM 13406 O O . GLU A 1 72 ? 44.041 106.219 84.816 1.00 0.00 72 GLU A O 8
ATOM 13418 N N . GLN A 1 73 ? 42.728 105.052 86.149 1.00 13.09 73 GLN A N 8
ATOM 13419 C CA . GLN A 1 73 ? 43.711 103.941 86.306 1.00 15.45 73 GLN A CA 8
ATOM 13420 C C . GLN A 1 73 ? 43.122 102.663 85.688 1.00 15.30 73 GLN A C 8
ATOM 13421 O O . GLN A 1 73 ? 42.661 101.789 86.397 1.00 16.40 73 GLN A O 8
ATOM 13435 N N . PRO A 1 74 ? 43.130 102.613 84.374 1.00 15.25 74 PRO A N 8
ATOM 13436 C CA . PRO A 1 74 ? 42.543 101.419 83.695 1.00 16.63 74 PRO A CA 8
ATOM 13437 C C . PRO A 1 74 ? 43.216 100.114 84.141 1.00 17.41 74 PRO A C 8
ATOM 13438 O O . PRO A 1 74 ? 44.426 100.026 84.265 1.00 17.61 74 PRO A O 8
ATOM 13449 N N . TRP A 1 75 ? 42.419 99.099 84.357 1.00 0.00 75 TRP A N 8
ATOM 13450 C CA . TRP A 1 75 ? 42.952 97.768 84.772 1.00 0.00 75 TRP A CA 8
ATOM 13451 C C . TRP A 1 75 ? 42.988 96.851 83.548 1.00 0.00 75 TRP A C 8
ATOM 13452 O O . TRP A 1 75 ? 42.140 95.993 83.379 1.00 0.00 75 TRP A O 8
ATOM 13473 N N . LEU A 1 76 ? 43.944 97.048 82.679 1.00 18.07 76 LEU A N 8
ATOM 13474 C CA . LEU A 1 76 ? 44.021 96.211 81.440 1.00 17.96 76 LEU A CA 8
ATOM 13475 C C . LEU A 1 76 ? 44.151 94.725 81.782 1.00 19.47 76 LEU A C 8
ATOM 13476 O O . LEU A 1 76 ? 45.130 94.291 82.359 1.00 20.57 76 LEU A O 8
ATOM 13492 N N . ARG A 1 77 ? 43.172 93.945 81.402 1.00 0.00 77 ARG A N 8
ATOM 13493 C CA . ARG A 1 77 ? 43.223 92.479 81.666 1.00 0.00 77 ARG A CA 8
ATOM 13494 C C . ARG A 1 77 ? 43.969 91.792 80.518 1.00 0.00 77 ARG A C 8
ATOM 13495 O O . ARG A 1 77 ? 44.074 92.351 79.443 1.00 0.00 77 ARG A O 8
ATOM 13516 N N . PRO A 1 78 ? 44.471 90.602 80.772 1.00 23.86 78 PRO A N 8
ATOM 13517 C CA . PRO A 1 78 ? 45.212 89.897 79.681 1.00 24.22 78 PRO A CA 8
ATOM 13518 C C . PRO A 1 78 ? 44.347 89.791 78.416 1.00 24.36 78 PRO A C 8
ATOM 13519 O O . PRO A 1 78 ? 43.234 89.301 78.442 1.00 22.27 78 PRO A O 8
ATOM 13530 N N . GLY A 1 79 ? 44.872 90.254 77.310 1.00 24.74 79 GLY A N 8
ATOM 13531 C CA . GLY A 1 79 ? 44.115 90.199 76.024 1.00 23.79 79 GLY A CA 8
ATOM 13532 C C . GLY A 1 79 ? 43.248 91.458 75.848 1.00 23.44 79 GLY A C 8
ATOM 13533 O O . GLY A 1 79 ? 42.826 91.770 74.749 1.00 22.44 79 GLY A O 8
ATOM 13537 N N . GLU A 1 80 ? 42.982 92.189 76.908 1.00 23.31 80 GLU A N 8
ATOM 13538 C CA . GLU A 1 80 ? 42.149 93.426 76.782 1.00 21.90 80 GLU A CA 8
ATOM 13539 C C . GLU A 1 80 ? 43.039 94.636 76.482 1.00 20.95 80 GLU A C 8
ATOM 13540 O O . GLU A 1 80 ? 44.245 94.580 76.625 1.00 19.52 80 GLU A O 8
ATOM 13552 N N . ALA A 1 81 ? 42.449 95.729 76.061 1.00 0.00 81 ALA A N 8
ATOM 13553 C CA . ALA A 1 81 ? 43.253 96.946 75.741 1.00 0.00 81 ALA A CA 8
ATOM 13554 C C . ALA A 1 81 ? 42.446 98.217 76.039 1.00 0.00 81 ALA A C 8
ATOM 13555 O O . ALA A 1 81 ? 41.232 98.223 75.956 1.00 0.00 81 ALA A O 8
ATOM 13562 N N . PHE A 1 82 ? 43.116 99.298 76.361 1.00 18.56 82 PHE A N 8
ATOM 13563 C CA . PHE A 1 82 ? 42.399 100.581 76.638 1.00 17.00 82 PHE A CA 8
ATOM 13564 C C . PHE A 1 82 ? 42.844 101.634 75.615 1.00 16.61 82 PHE A C 8
ATOM 13565 O O . PHE A 1 82 ? 43.975 101.620 75.165 1.00 15.77 82 PHE A O 8
ATOM 13582 N N . HIS A 1 83 ? 41.974 102.539 75.237 1.00 0.00 83 HIS A N 8
ATOM 13583 C CA . HIS A 1 83 ? 42.372 103.578 74.234 1.00 0.00 83 HIS A CA 8
ATOM 13584 C C . HIS A 1 83 ? 41.704 104.925 74.540 1.00 0.00 83 HIS A C 8
ATOM 13585 O O . HIS A 1 83 ? 40.545 104.986 74.907 1.00 0.00 83 HIS A O 8
ATOM 13599 N N . TYR A 1 84 ? 42.428 106.004 74.365 1.00 21.96 84 TYR A N 8
ATOM 13600 C CA . TYR A 1 84 ? 41.843 107.358 74.613 1.00 22.81 84 TYR A CA 8
ATOM 13601 C C . TYR A 1 84 ? 42.519 108.390 73.695 1.00 25.11 84 TYR A C 8
ATOM 13602 O O . TYR A 1 84 ? 43.599 108.158 73.184 1.00 26.65 84 TYR A O 8
ATOM 13620 N N . THR A 1 85 ? 41.888 109.517 73.478 1.00 26.58 85 THR A N 8
ATOM 13621 C CA . THR A 1 85 ? 42.492 110.556 72.588 1.00 26.99 85 THR A CA 8
ATOM 13622 C C . THR A 1 85 ? 43.153 111.660 73.418 1.00 28.14 85 THR A C 8
ATOM 13623 O O . THR A 1 85 ? 42.605 112.122 74.401 1.00 27.02 85 THR A O 8
ATOM 13634 N N . SER A 1 86 ? 44.331 112.084 73.025 1.00 29.06 86 SER A N 8
ATOM 13635 C CA . SER A 1 86 ? 45.037 113.157 73.786 1.00 29.05 86 SER A CA 8
ATOM 13636 C C . SER A 1 86 ? 45.376 114.327 72.853 1.00 29.43 86 SER A C 8
ATOM 13637 O O . SER A 1 86 ? 45.288 114.202 71.642 1.00 29.12 86 SER A O 8
ATOM 13645 N N . GLY A 1 87 ? 45.778 115.453 73.395 1.00 29.08 87 GLY A N 8
ATOM 13646 C CA . GLY A 1 87 ? 46.127 116.615 72.524 1.00 29.89 87 GLY A CA 8
ATOM 13647 C C . GLY A 1 87 ? 47.350 117.349 73.083 1.00 31.80 87 GLY A C 8
ATOM 13648 O O . GLY A 1 87 ? 47.353 117.812 74.208 1.00 31.40 87 GLY A O 8
ATOM 13652 N N . VAL A 1 88 ? 48.386 117.464 72.292 1.00 0.00 88 VAL A N 8
ATOM 13653 C CA . VAL A 1 88 ? 49.622 118.177 72.742 1.00 0.00 88 VAL A CA 8
ATOM 13654 C C . VAL A 1 88 ? 50.029 119.206 71.682 1.00 0.00 88 VAL A C 8
ATOM 13655 O O . VAL A 1 88 ? 49.808 119.014 70.501 1.00 0.00 88 VAL A O 8
ATOM 13668 N N . LEU A 1 89 ? 50.617 120.300 72.100 1.00 0.00 89 LEU A N 8
ATOM 13669 C CA . LEU A 1 89 ? 51.034 121.348 71.122 1.00 0.00 89 LEU A CA 8
ATOM 13670 C C . LEU A 1 89 ? 52.558 121.365 70.975 1.00 0.00 89 LEU A C 8
ATOM 13671 O O . LEU A 1 89 ? 53.284 121.141 71.925 1.00 0.00 89 LEU A O 8
ATOM 13687 N N . LEU A 1 90 ? 53.043 121.626 69.789 1.00 37.85 90 LEU A N 8
ATOM 13688 C CA . LEU A 1 90 ? 54.520 121.656 69.567 1.00 36.74 90 LEU A CA 8
ATOM 13689 C C . LEU A 1 90 ? 54.936 123.029 69.033 1.00 35.30 90 LEU A C 8
ATOM 13690 O O . LEU A 1 90 ? 54.212 123.646 68.274 1.00 35.10 90 LEU A O 8
ATOM 13706 N N . GLU A 1 91 ? 56.086 123.517 69.424 1.00 0.00 91 GLU A N 8
ATOM 13707 C CA . GLU A 1 91 ? 56.535 124.857 68.937 1.00 0.00 91 GLU A CA 8
ATOM 13708 C C . GLU A 1 91 ? 57.640 124.725 67.875 1.00 0.00 91 GLU A C 8
ATOM 13709 O O . GLU A 1 91 ? 58.101 125.716 67.338 1.00 0.00 91 GLU A O 8
ATOM 13721 N N . THR A 1 92 ? 58.073 123.522 67.566 1.00 31.63 92 THR A N 8
ATOM 13722 C CA . THR A 1 92 ? 59.149 123.360 66.541 1.00 28.98 92 THR A CA 8
ATOM 13723 C C . THR A 1 92 ? 58.592 122.745 65.257 1.00 28.33 92 THR A C 8
ATOM 13724 O O . THR A 1 92 ? 59.042 123.084 64.180 1.00 29.20 92 THR A O 8
ATOM 13735 N N . GLU A 1 93 ? 57.641 121.832 65.368 1.00 0.00 93 GLU A N 8
ATOM 13736 C CA . GLU A 1 93 ? 57.014 121.130 64.169 1.00 0.00 93 GLU A CA 8
ATOM 13737 C C . GLU A 1 93 ? 57.815 119.880 63.781 1.00 0.00 93 GLU A C 8
ATOM 13738 O O . GLU A 1 93 ? 57.343 119.050 63.025 1.00 0.00 93 GLU A O 8
ATOM 13750 N N . GLN A 1 94 ? 59.017 119.731 64.287 1.00 0.00 94 GLN A N 8
ATOM 13751 C CA . GLN A 1 94 ? 59.833 118.526 63.939 1.00 0.00 94 GLN A CA 8
ATOM 13752 C C . GLN A 1 94 ? 60.575 118.024 65.182 1.00 0.00 94 GLN A C 8
ATOM 13753 O O . GLN A 1 94 ? 60.980 118.823 66.009 1.00 0.00 94 GLN A O 8
ATOM 13767 N N . GLY A 1 95 ? 60.783 116.732 65.333 1.00 27.89 95 GLY A N 8
ATOM 13768 C CA . GLY A 1 95 ? 61.528 116.267 66.546 1.00 28.05 95 GLY A CA 8
ATOM 13769 C C . GLY A 1 95 ? 61.300 114.780 66.845 1.00 27.70 95 GLY A C 8
ATOM 13770 O O . GLY A 1 95 ? 60.581 114.084 66.158 1.00 25.89 95 GLY A O 8
ATOM 13774 N N . GLN A 1 96 ? 61.930 114.312 67.896 1.00 0.00 96 GLN A N 8
ATOM 13775 C CA . GLN A 1 96 ? 61.801 112.886 68.317 1.00 0.00 96 GLN A CA 8
ATOM 13776 C C . GLN A 1 96 ? 61.264 112.818 69.752 1.00 0.00 96 GLN A C 8
ATOM 13777 O O . GLN A 1 96 ? 61.753 113.500 70.632 1.00 0.00 96 GLN A O 8
ATOM 13791 N N . MET A 1 97 ? 60.253 112.018 69.992 1.00 0.00 97 MET A N 8
ATOM 13792 C CA . MET A 1 97 ? 59.678 111.934 71.371 1.00 0.00 97 MET A CA 8
ATOM 13793 C C . MET A 1 97 ? 59.623 110.485 71.871 1.00 0.00 97 MET A C 8
ATOM 13794 O O . MET A 1 97 ? 59.033 109.628 71.243 1.00 0.00 97 MET A O 8
ATOM 13808 N N . GLN A 1 98 ? 60.214 110.212 73.009 1.00 0.00 98 GLN A N 8
ATOM 13809 C CA . GLN A 1 98 ? 60.185 108.830 73.579 1.00 0.00 98 GLN A CA 8
ATOM 13810 C C . GLN A 1 98 ? 59.463 108.874 74.927 1.00 0.00 98 GLN A C 8
ATOM 13811 O O . GLN A 1 98 ? 59.479 109.891 75.598 1.00 0.00 98 GLN A O 8
ATOM 13825 N N . GLY A 1 99 ? 58.824 107.801 75.337 1.00 29.62 99 GLY A N 8
ATOM 13826 C CA . GLY A 1 99 ? 58.107 107.844 76.653 1.00 28.62 99 GLY A CA 8
ATOM 13827 C C . GLY A 1 99 ? 57.947 106.441 77.232 1.00 28.62 99 GLY A C 8
ATOM 13828 O O . GLY A 1 99 ? 58.160 105.454 76.560 1.00 29.22 99 GLY A O 8
ATOM 13832 N N . HIS A 1 100 ? 57.566 106.354 78.484 1.00 0.00 100 HIS A N 8
ATOM 13833 C CA . HIS A 1 100 ? 57.376 105.017 79.118 1.00 0.00 100 HIS A CA 8
ATOM 13834 C C . HIS A 1 100 ? 56.102 105.022 79.972 1.00 0.00 100 HIS A C 8
ATOM 13835 O O . HIS A 1 100 ? 55.638 106.061 80.404 1.00 0.00 100 HIS A O 8
ATOM 13849 N N . TYR A 1 101 ? 55.536 103.867 80.213 1.00 25.77 101 TYR A N 8
ATOM 13850 C CA . TYR A 1 101 ? 54.286 103.791 81.032 1.00 25.79 101 TYR A CA 8
ATOM 13851 C C . TYR A 1 101 ? 54.536 102.973 82.301 1.00 26.52 101 TYR A C 8
ATOM 13852 O O . TYR A 1 101 ? 54.978 101.842 82.228 1.00 27.05 101 TYR A O 8
ATOM 13870 N N . ASP A 1 102 ? 54.222 103.500 83.459 1.00 0.00 102 ASP A N 8
ATOM 13871 C CA . ASP A 1 102 ? 54.408 102.708 84.713 1.00 0.00 102 ASP A CA 8
ATOM 13872 C C . ASP A 1 102 ? 53.164 101.844 84.938 1.00 0.00 102 ASP A C 8
ATOM 13873 O O . ASP A 1 102 ? 52.055 102.334 85.029 1.00 0.00 102 ASP A O 8
ATOM 13882 N N . MET A 1 103 ? 53.358 100.554 85.006 1.00 0.00 103 MET A N 8
ATOM 13883 C CA . MET A 1 103 ? 52.214 99.613 85.200 1.00 0.00 103 MET A CA 8
ATOM 13884 C C . MET A 1 103 ? 52.438 98.738 86.434 1.00 0.00 103 MET A C 8
ATOM 13885 O O . MET A 1 103 ? 53.538 98.636 86.944 1.00 0.00 103 MET A O 8
ATOM 13899 N N . VAL A 1 104 ? 51.397 98.102 86.911 1.00 21.01 104 VAL A N 8
ATOM 13900 C CA . VAL A 1 104 ? 51.536 97.223 88.112 1.00 21.69 104 VAL A CA 8
ATOM 13901 C C . VAL A 1 104 ? 50.647 95.982 87.971 1.00 22.60 104 VAL A C 8
ATOM 13902 O O . VAL A 1 104 ? 49.465 96.084 87.703 1.00 22.32 104 VAL A O 8
ATOM 13915 N N . ALA A 1 105 ? 51.203 94.815 88.170 1.00 0.00 105 ALA A N 8
ATOM 13916 C CA . ALA A 1 105 ? 50.387 93.567 88.073 1.00 0.00 105 ALA A CA 8
ATOM 13917 C C . ALA A 1 105 ? 49.484 93.459 89.302 1.00 0.00 105 ALA A C 8
ATOM 13918 O O . ALA A 1 105 ? 49.662 94.175 90.269 1.00 0.00 105 ALA A O 8
ATOM 13925 N N . ASP A 1 106 ? 48.514 92.578 89.271 1.00 0.00 106 ASP A N 8
ATOM 13926 C CA . ASP A 1 106 ? 47.599 92.444 90.448 1.00 0.00 106 ASP A CA 8
ATOM 13927 C C . ASP A 1 106 ? 48.387 91.973 91.678 1.00 0.00 106 ASP A C 8
ATOM 13928 O O . ASP A 1 106 ? 48.033 92.272 92.803 1.00 0.00 106 ASP A O 8
ATOM 13937 N N . ASP A 1 107 ? 49.449 91.235 91.469 1.00 0.00 107 ASP A N 8
ATOM 13938 C CA . ASP A 1 107 ? 50.262 90.738 92.621 1.00 0.00 107 ASP A CA 8
ATOM 13939 C C . ASP A 1 107 ? 51.094 91.871 93.238 1.00 0.00 107 ASP A C 8
ATOM 13940 O O . ASP A 1 107 ? 51.638 91.725 94.317 1.00 0.00 107 ASP A O 8
ATOM 13949 N N . GLY A 1 108 ? 51.201 92.992 92.567 1.00 30.43 108 GLY A N 8
ATOM 13950 C CA . GLY A 1 108 ? 52.002 94.123 93.122 1.00 29.11 108 GLY A CA 8
ATOM 13951 C C . GLY A 1 108 ? 53.341 94.243 92.381 1.00 29.35 108 GLY A C 8
ATOM 13952 O O . GLY A 1 108 ? 54.092 95.174 92.608 1.00 30.17 108 GLY A O 8
ATOM 13956 N N . THR A 1 109 ? 53.655 93.315 91.500 1.00 0.00 109 THR A N 8
ATOM 13957 C CA . THR A 1 109 ? 54.957 93.397 90.758 1.00 0.00 109 THR A CA 8
ATOM 13958 C C . THR A 1 109 ? 55.033 94.715 89.979 1.00 0.00 109 THR A C 8
ATOM 13959 O O . THR A 1 109 ? 54.065 95.137 89.374 1.00 0.00 109 THR A O 8
ATOM 13970 N N . GLU A 1 110 ? 56.166 95.373 89.997 1.00 0.00 110 GLU A N 8
ATOM 13971 C CA . GLU A 1 110 ? 56.284 96.668 89.261 1.00 0.00 110 GLU A CA 8
ATOM 13972 C C . GLU A 1 110 ? 57.016 96.476 87.928 1.00 0.00 110 GLU A C 8
ATOM 13973 O O . GLU A 1 110 ? 57.986 95.748 87.837 1.00 0.00 110 GLU A O 8
ATOM 13985 N N . PHE A 1 111 ? 56.553 97.137 86.898 1.00 27.41 111 PHE A N 8
ATOM 13986 C CA . PHE A 1 111 ? 57.205 97.022 85.560 1.00 27.50 111 PHE A CA 8
ATOM 13987 C C . PHE A 1 111 ? 56.755 98.183 84.661 1.00 28.03 111 PHE A C 8
ATOM 13988 O O . PHE A 1 111 ? 55.617 98.609 84.701 1.00 27.72 111 PHE A O 8
ATOM 14005 N N . ILE A 1 112 ? 57.656 98.703 83.871 1.00 0.00 112 ILE A N 8
ATOM 14006 C CA . ILE A 1 112 ? 57.315 99.851 82.978 1.00 0.00 112 ILE A CA 8
ATOM 14007 C C . ILE A 1 112 ? 57.094 99.374 81.538 1.00 0.00 112 ILE A C 8
ATOM 14008 O O . ILE A 1 112 ? 57.579 98.333 81.135 1.00 0.00 112 ILE A O 8
ATOM 14024 N N . ALA A 1 113 ? 56.379 100.144 80.761 1.00 0.00 113 ALA A N 8
ATOM 14025 C CA . ALA A 1 113 ? 56.130 99.774 79.338 1.00 0.00 113 ALA A CA 8
ATOM 14026 C C . ALA A 1 113 ? 56.696 100.876 78.428 1.00 0.00 113 ALA A C 8
ATOM 14027 O O . ALA A 1 113 ? 56.048 101.876 78.195 1.00 0.00 113 ALA A O 8
ATOM 14034 N N . PRO A 1 114 ? 57.905 100.658 77.961 1.00 31.26 114 PRO A N 8
ATOM 14035 C CA . PRO A 1 114 ? 58.541 101.688 77.089 1.00 32.26 114 PRO A CA 8
ATOM 14036 C C . PRO A 1 114 ? 57.730 101.949 75.815 1.00 31.77 114 PRO A C 8
ATOM 14037 O O . PRO A 1 114 ? 57.114 101.069 75.248 1.00 33.24 114 PRO A O 8
ATOM 14048 N N . ILE A 1 115 ? 57.758 103.178 75.372 1.00 30.59 115 ILE A N 8
ATOM 14049 C CA . ILE A 1 115 ? 57.030 103.574 74.131 1.00 30.04 115 ILE A CA 8
ATOM 14050 C C . ILE A 1 115 ? 58.054 103.912 73.048 1.00 30.45 115 ILE A C 8
ATOM 14051 O O . ILE A 1 115 ? 58.889 104.788 73.225 1.00 30.15 115 ILE A O 8
ATOM 14067 N N . ALA A 1 116 ? 57.996 103.220 71.934 1.00 30.78 116 ALA A N 8
ATOM 14068 C CA . ALA A 1 116 ? 58.965 103.464 70.813 1.00 29.78 116 ALA A CA 8
ATOM 14069 C C . ALA A 1 116 ? 59.102 104.956 70.500 1.00 29.57 116 ALA A C 8
ATOM 14070 O O . ALA A 1 116 ? 58.268 105.758 70.876 1.00 28.51 116 ALA A O 8
ATOM 14077 N N . ALA A 1 117 ? 60.157 105.331 69.822 1.00 0.00 117 ALA A N 8
ATOM 14078 C CA . ALA A 1 117 ? 60.371 106.767 69.487 1.00 0.00 117 ALA A CA 8
ATOM 14079 C C . ALA A 1 117 ? 59.920 107.064 68.057 1.00 0.00 117 ALA A C 8
ATOM 14080 O O . ALA A 1 117 ? 60.407 106.476 67.109 1.00 0.00 117 ALA A O 8
ATOM 14087 N N . PHE A 1 118 ? 59.017 107.994 67.895 1.00 29.64 118 PHE A N 8
ATOM 14088 C CA . PHE A 1 118 ? 58.553 108.367 66.528 1.00 29.08 118 PHE A CA 8
ATOM 14089 C C . PHE A 1 118 ? 59.082 109.765 66.203 1.00 30.66 118 PHE A C 8
ATOM 14090 O O . PHE A 1 118 ? 59.491 110.493 67.089 1.00 30.55 118 PHE A O 8
ATOM 14107 N N . VAL A 1 119 ? 59.087 110.147 64.952 1.00 0.00 119 VAL A N 8
ATOM 14108 C CA . VAL A 1 119 ? 59.605 111.502 64.591 1.00 0.00 119 VAL A CA 8
ATOM 14109 C C . VAL A 1 119 ? 58.473 112.373 64.043 1.00 0.00 119 VAL A C 8
ATOM 14110 O O . VAL A 1 119 ? 57.487 111.880 63.528 1.00 0.00 119 VAL A O 8
ATOM 14123 N N . LEU A 1 120 ? 58.618 113.668 64.148 1.00 36.62 120 LEU A N 8
ATOM 14124 C CA . LEU A 1 120 ? 57.569 114.592 63.631 1.00 37.66 120 LEU A CA 8
ATOM 14125 C C . LEU A 1 120 ? 58.104 115.334 62.406 1.00 38.64 120 LEU A C 8
ATOM 14126 O O . LEU A 1 120 ? 59.203 115.856 62.422 1.00 37.83 120 LEU A O 8
ATOM 14142 N N . SER A 1 121 ? 57.337 115.375 61.348 1.00 0.00 121 SER A N 8
ATOM 14143 C CA . SER A 1 121 ? 57.792 116.077 60.110 1.00 0.00 121 SER A CA 8
ATOM 14144 C C . SER A 1 121 ? 56.584 116.570 59.310 1.00 0.00 121 SER A C 8
ATOM 14145 O O . SER A 1 121 ? 56.713 117.361 58.396 1.00 0.00 121 SER A O 8
ATOM 14153 N N . ARG A 1 6 ? 55.488 86.661 81.876 1.00 0.00 6 ARG A N 9
ATOM 14154 C CA . ARG A 1 6 ? 54.242 86.954 82.643 1.00 0.00 6 ARG A CA 9
ATOM 14155 C C . ARG A 1 6 ? 53.953 88.460 82.637 1.00 0.00 6 ARG A C 9
ATOM 14156 O O . ARG A 1 6 ? 52.819 88.880 82.802 1.00 0.00 6 ARG A O 9
ATOM 14177 N N . TYR A 1 7 ? 54.966 89.273 82.446 1.00 31.93 7 TYR A N 9
ATOM 14178 C CA . TYR A 1 7 ? 54.753 90.753 82.425 1.00 29.59 7 TYR A CA 9
ATOM 14179 C C . TYR A 1 7 ? 55.078 91.314 81.035 1.00 29.68 7 TYR A C 9
ATOM 14180 O O . TYR A 1 7 ? 56.223 91.367 80.628 1.00 30.50 7 TYR A O 9
ATOM 14198 N N . ARG A 1 8 ? 54.072 91.728 80.310 1.00 0.00 8 ARG A N 9
ATOM 14199 C CA . ARG A 1 8 ? 54.296 92.289 78.942 1.00 0.00 8 ARG A CA 9
ATOM 14200 C C . ARG A 1 8 ? 53.194 93.292 78.591 1.00 0.00 8 ARG A C 9
ATOM 14201 O O . ARG A 1 8 ? 52.023 93.060 78.821 1.00 0.00 8 ARG A O 9
ATOM 14222 N N . VAL A 1 9 ? 53.577 94.412 78.033 1.00 0.00 9 VAL A N 9
ATOM 14223 C CA . VAL A 1 9 ? 52.589 95.466 77.650 1.00 0.00 9 VAL A CA 9
ATOM 14224 C C . VAL A 1 9 ? 53.123 96.252 76.447 1.00 0.00 9 VAL A C 9
ATOM 14225 O O . VAL A 1 9 ? 54.125 96.934 76.529 1.00 0.00 9 VAL A O 9
ATOM 14238 N N . GLU A 1 10 ? 52.439 96.171 75.337 1.00 0.00 10 GLU A N 9
ATOM 14239 C CA . GLU A 1 10 ? 52.851 96.913 74.109 1.00 0.00 10 GLU A CA 9
ATOM 14240 C C . GLU A 1 10 ? 51.899 98.087 73.865 1.00 0.00 10 GLU A C 9
ATOM 14241 O O . GLU A 1 10 ? 50.693 97.936 73.853 1.00 0.00 10 GLU A O 9
ATOM 14253 N N . VAL A 1 11 ? 52.449 99.258 73.675 1.00 26.88 11 VAL A N 9
ATOM 14254 C CA . VAL A 1 11 ? 51.608 100.468 73.432 1.00 26.83 11 VAL A CA 9
ATOM 14255 C C . VAL A 1 11 ? 51.932 101.059 72.055 1.00 27.58 11 VAL A C 9
ATOM 14256 O O . VAL A 1 11 ? 53.082 101.157 71.671 1.00 28.21 11 VAL A O 9
ATOM 14269 N N . GLU A 1 12 ? 50.929 101.457 71.312 1.00 0.00 12 GLU A N 9
ATOM 14270 C CA . GLU A 1 12 ? 51.174 102.044 69.959 1.00 0.00 12 GLU A CA 9
ATOM 14271 C C . GLU A 1 12 ? 50.545 103.439 69.881 1.00 0.00 12 GLU A C 9
ATOM 14272 O O . GLU A 1 12 ? 49.438 103.656 70.336 1.00 0.00 12 GLU A O 9
ATOM 14284 N N . VAL A 1 13 ? 51.252 104.384 69.317 1.00 26.55 13 VAL A N 9
ATOM 14285 C CA . VAL A 1 13 ? 50.713 105.777 69.215 1.00 26.45 13 VAL A CA 9
ATOM 14286 C C . VAL A 1 13 ? 50.821 106.295 67.778 1.00 27.95 13 VAL A C 9
ATOM 14287 O O . VAL A 1 13 ? 51.817 106.104 67.107 1.00 27.94 13 VAL A O 9
ATOM 14300 N N . SER A 1 14 ? 49.787 106.958 67.309 1.00 0.00 14 SER A N 9
ATOM 14301 C CA . SER A 1 14 ? 49.806 107.503 65.918 1.00 0.00 14 SER A CA 9
ATOM 14302 C C . SER A 1 14 ? 49.484 109.010 65.926 1.00 0.00 14 SER A C 9
ATOM 14303 O O . SER A 1 14 ? 48.345 109.395 66.118 1.00 0.00 14 SER A O 9
ATOM 14311 N N . PRO A 1 15 ? 50.502 109.814 65.719 1.00 28.75 15 PRO A N 9
ATOM 14312 C CA . PRO A 1 15 ? 50.275 111.291 65.708 1.00 30.20 15 PRO A CA 9
ATOM 14313 C C . PRO A 1 15 ? 49.794 111.769 64.332 1.00 33.00 15 PRO A C 9
ATOM 14314 O O . PRO A 1 15 ? 49.855 111.056 63.351 1.00 32.76 15 PRO A O 9
ATOM 14325 N N . ARG A 1 16 ? 49.312 112.986 64.275 1.00 34.77 16 ARG A N 9
ATOM 14326 C CA . ARG A 1 16 ? 48.811 113.560 62.988 1.00 37.64 16 ARG A CA 9
ATOM 14327 C C . ARG A 1 16 ? 48.833 115.094 63.061 1.00 38.99 16 ARG A C 9
ATOM 14328 O O . ARG A 1 16 ? 48.360 115.692 64.010 1.00 38.96 16 ARG A O 9
ATOM 14349 N N . PHE A 1 17 ? 49.401 115.722 62.065 1.00 0.00 17 PHE A N 9
ATOM 14350 C CA . PHE A 1 17 ? 49.494 117.219 62.049 1.00 0.00 17 PHE A CA 9
ATOM 14351 C C . PHE A 1 17 ? 48.103 117.867 62.077 1.00 0.00 17 PHE A C 9
ATOM 14352 O O . PHE A 1 17 ? 47.182 117.413 61.424 1.00 0.00 17 PHE A O 9
ATOM 14369 N N . LEU A 1 18 ? 47.955 118.937 62.820 1.00 0.00 18 LEU A N 9
ATOM 14370 C CA . LEU A 1 18 ? 46.637 119.640 62.890 1.00 0.00 18 LEU A CA 9
ATOM 14371 C C . LEU A 1 18 ? 46.756 121.060 62.323 1.00 0.00 18 LEU A C 9
ATOM 14372 O O . LEU A 1 18 ? 46.867 122.031 63.043 1.00 0.00 18 LEU A O 9
ATOM 14388 N N . ALA A 1 19 ? 46.702 121.165 61.024 1.00 0.00 19 ALA A N 9
ATOM 14389 C CA . ALA A 1 19 ? 46.777 122.498 60.342 1.00 0.00 19 ALA A CA 9
ATOM 14390 C C . ALA A 1 19 ? 45.543 123.347 60.661 1.00 0.00 19 ALA A C 9
ATOM 14391 O O . ALA A 1 19 ? 45.631 124.554 60.785 1.00 0.00 19 ALA A O 9
ATOM 14398 N N . HIS A 1 20 ? 44.394 122.733 60.775 1.00 0.00 20 HIS A N 9
ATOM 14399 C CA . HIS A 1 20 ? 43.150 123.514 61.065 1.00 0.00 20 HIS A CA 9
ATOM 14400 C C . HIS A 1 20 ? 43.164 124.064 62.495 1.00 0.00 20 HIS A C 9
ATOM 14401 O O . HIS A 1 20 ? 42.480 125.025 62.798 1.00 0.00 20 HIS A O 9
ATOM 14415 N N . GLN A 1 21 ? 43.919 123.462 63.380 1.00 51.13 21 GLN A N 9
ATOM 14416 C CA . GLN A 1 21 ? 43.954 123.953 64.792 1.00 51.59 21 GLN A CA 9
ATOM 14417 C C . GLN A 1 21 ? 45.376 124.345 65.209 1.00 51.55 21 GLN A C 9
ATOM 14418 O O . GLN A 1 21 ? 45.779 124.107 66.333 1.00 51.24 21 GLN A O 9
ATOM 14432 N N . SER A 1 22 ? 46.138 124.945 64.325 1.00 52.26 22 SER A N 9
ATOM 14433 C CA . SER A 1 22 ? 47.531 125.346 64.696 1.00 52.76 22 SER A CA 9
ATOM 14434 C C . SER A 1 22 ? 48.065 126.428 63.752 1.00 51.68 22 SER A C 9
ATOM 14435 O O . SER A 1 22 ? 47.759 126.445 62.575 1.00 52.15 22 SER A O 9
ATOM 14443 N N . THR A 1 23 ? 48.877 127.320 64.261 1.00 0.00 23 THR A N 9
ATOM 14444 C CA . THR A 1 23 ? 49.460 128.395 63.404 1.00 0.00 23 THR A CA 9
ATOM 14445 C C . THR A 1 23 ? 50.988 128.244 63.381 1.00 0.00 23 THR A C 9
ATOM 14446 O O . THR A 1 23 ? 51.671 128.763 64.244 1.00 0.00 23 THR A O 9
ATOM 14457 N N . PRO A 1 24 ? 51.473 127.515 62.402 1.00 49.88 24 PRO A N 9
ATOM 14458 C CA . PRO A 1 24 ? 52.948 127.300 62.330 1.00 51.02 24 PRO A CA 9
ATOM 14459 C C . PRO A 1 24 ? 53.689 128.607 62.022 1.00 51.50 24 PRO A C 9
ATOM 14460 O O . PRO A 1 24 ? 54.851 128.757 62.350 1.00 51.57 24 PRO A O 9
ATOM 14471 N N . ASP A 1 25 ? 53.031 129.542 61.386 1.00 0.00 25 ASP A N 9
ATOM 14472 C CA . ASP A 1 25 ? 53.705 130.834 61.043 1.00 0.00 25 ASP A CA 9
ATOM 14473 C C . ASP A 1 25 ? 54.047 131.625 62.312 1.00 0.00 25 ASP A C 9
ATOM 14474 O O . ASP A 1 25 ? 54.942 132.449 62.310 1.00 0.00 25 ASP A O 9
ATOM 14483 N N . GLU A 1 26 ? 53.345 131.384 63.392 1.00 0.00 26 GLU A N 9
ATOM 14484 C CA . GLU A 1 26 ? 53.636 132.130 64.655 1.00 0.00 26 GLU A CA 9
ATOM 14485 C C . GLU A 1 26 ? 54.336 131.218 65.671 1.00 0.00 26 GLU A C 9
ATOM 14486 O O . GLU A 1 26 ? 54.270 131.444 66.864 1.00 0.00 26 GLU A O 9
ATOM 14498 N N . GLY A 1 27 ? 55.002 130.191 65.205 1.00 0.00 27 GLY A N 9
ATOM 14499 C CA . GLY A 1 27 ? 55.705 129.260 66.138 1.00 0.00 27 GLY A CA 9
ATOM 14500 C C . GLY A 1 27 ? 54.673 128.475 66.949 1.00 0.00 27 GLY A C 9
ATOM 14501 O O . GLY A 1 27 ? 54.913 128.098 68.081 1.00 0.00 27 GLY A O 9
ATOM 14505 N N . ARG A 1 28 ? 53.524 128.228 66.373 1.00 0.00 28 ARG A N 9
ATOM 14506 C CA . ARG A 1 28 ? 52.462 127.468 67.096 1.00 0.00 28 ARG A CA 9
ATOM 14507 C C . ARG A 1 28 ? 52.112 126.192 66.327 1.00 0.00 28 ARG A C 9
ATOM 14508 O O . ARG A 1 28 ? 51.256 126.196 65.462 1.00 0.00 28 ARG A O 9
ATOM 14529 N N . TYR A 1 29 ? 52.757 125.097 66.646 1.00 46.07 29 TYR A N 9
ATOM 14530 C CA . TYR A 1 29 ? 52.452 123.813 65.945 1.00 43.41 29 TYR A CA 9
ATOM 14531 C C . TYR A 1 29 ? 51.637 122.911 66.874 1.00 41.37 29 TYR A C 9
ATOM 14532 O O . TYR A 1 29 ? 51.980 122.731 68.029 1.00 39.95 29 TYR A O 9
ATOM 14550 N N . ALA A 1 30 ? 50.551 122.359 66.390 1.00 0.00 30 ALA A N 9
ATOM 14551 C CA . ALA A 1 30 ? 49.710 121.488 67.266 1.00 0.00 30 ALA A CA 9
ATOM 14552 C C . ALA A 1 30 ? 49.636 120.059 66.724 1.00 0.00 30 ALA A C 9
ATOM 14553 O O . ALA A 1 30 ? 49.179 119.826 65.622 1.00 0.00 30 ALA A O 9
ATOM 14560 N N . PHE A 1 31 ? 50.068 119.098 67.502 1.00 36.58 31 PHE A N 9
ATOM 14561 C CA . PHE A 1 31 ? 50.007 117.676 67.053 1.00 36.29 31 PHE A CA 9
ATOM 14562 C C . PHE A 1 31 ? 49.070 116.883 67.967 1.00 35.25 31 PHE A C 9
ATOM 14563 O O . PHE A 1 31 ? 49.147 116.983 69.177 1.00 34.09 31 PHE A O 9
ATOM 14580 N N . ALA A 1 32 ? 48.205 116.078 67.405 1.00 34.06 32 ALA A N 9
ATOM 14581 C CA . ALA A 1 32 ? 47.282 115.253 68.240 1.00 32.35 32 ALA A CA 9
ATOM 14582 C C . ALA A 1 32 ? 47.690 113.787 68.104 1.00 31.25 32 ALA A C 9
ATOM 14583 O O . ALA A 1 32 ? 47.903 113.307 67.007 1.00 31.96 32 ALA A O 9
ATOM 14590 N N . TYR A 1 33 ? 47.825 113.076 69.197 1.00 29.03 33 TYR A N 9
ATOM 14591 C CA . TYR A 1 33 ? 48.249 111.645 69.087 1.00 27.15 33 TYR A CA 9
ATOM 14592 C C . TYR A 1 33 ? 47.292 110.715 69.839 1.00 26.72 33 TYR A C 9
ATOM 14593 O O . TYR A 1 33 ? 46.777 111.053 70.887 1.00 28.24 33 TYR A O 9
ATOM 14611 N N . SER A 1 34 ? 47.059 109.545 69.301 1.00 0.00 34 SER A N 9
ATOM 14612 C CA . SER A 1 34 ? 46.143 108.575 69.968 1.00 0.00 34 SER A CA 9
ATOM 14613 C C . SER A 1 34 ? 46.967 107.486 70.657 1.00 0.00 34 SER A C 9
ATOM 14614 O O . SER A 1 34 ? 47.960 107.026 70.133 1.00 0.00 34 SER A O 9
ATOM 14622 N N . ILE A 1 35 ? 46.568 107.092 71.837 1.00 0.00 35 ILE A N 9
ATOM 14623 C CA . ILE A 1 35 ? 47.328 106.050 72.592 1.00 0.00 35 ILE A CA 9
ATOM 14624 C C . ILE A 1 35 ? 46.585 104.708 72.600 1.00 0.00 35 ILE A C 9
ATOM 14625 O O . ILE A 1 35 ? 45.398 104.639 72.845 1.00 0.00 35 ILE A O 9
ATOM 14641 N N . ARG A 1 36 ? 47.303 103.649 72.329 1.00 25.30 36 ARG A N 9
ATOM 14642 C CA . ARG A 1 36 ? 46.686 102.291 72.311 1.00 25.64 36 ARG A CA 9
ATOM 14643 C C . ARG A 1 36 ? 47.423 101.375 73.291 1.00 23.79 36 ARG A C 9
ATOM 14644 O O . ARG A 1 36 ? 48.471 100.837 72.990 1.00 25.11 36 ARG A O 9
ATOM 14665 N N . ILE A 1 37 ? 46.877 101.204 74.466 1.00 20.73 37 ILE A N 9
ATOM 14666 C CA . ILE A 1 37 ? 47.524 100.332 75.494 1.00 18.17 37 ILE A CA 9
ATOM 14667 C C . ILE A 1 37 ? 47.022 98.890 75.364 1.00 17.71 37 ILE A C 9
ATOM 14668 O O . ILE A 1 37 ? 45.860 98.611 75.574 1.00 15.34 37 ILE A O 9
ATOM 14684 N N . GLN A 1 38 ? 47.898 97.973 75.038 1.00 0.00 38 GLN A N 9
ATOM 14685 C CA . GLN A 1 38 ? 47.487 96.541 74.917 1.00 0.00 38 GLN A CA 9
ATOM 14686 C C . GLN A 1 38 ? 48.249 95.701 75.946 1.00 0.00 38 GLN A C 9
ATOM 14687 O O . GLN A 1 38 ? 49.443 95.852 76.125 1.00 0.00 38 GLN A O 9
ATOM 14701 N N . ASN A 1 39 ? 47.554 94.827 76.630 1.00 15.86 39 ASN A N 9
ATOM 14702 C CA . ASN A 1 39 ? 48.221 93.978 77.664 1.00 17.88 39 ASN A CA 9
ATOM 14703 C C . ASN A 1 39 ? 48.672 92.648 77.056 1.00 18.37 39 ASN A C 9
ATOM 14704 O O . ASN A 1 39 ? 47.861 91.855 76.614 1.00 18.69 39 ASN A O 9
ATOM 14715 N N . ALA A 1 40 ? 49.953 92.387 77.050 1.00 0.00 40 ALA A N 9
ATOM 14716 C CA . ALA A 1 40 ? 50.459 91.096 76.493 1.00 0.00 40 ALA A CA 9
ATOM 14717 C C . ALA A 1 40 ? 51.085 90.239 77.605 1.00 0.00 40 ALA A C 9
ATOM 14718 O O . ALA A 1 40 ? 51.720 89.237 77.333 1.00 0.00 40 ALA A O 9
ATOM 14725 N N . GLY A 1 41 ? 50.902 90.611 78.852 1.00 27.60 41 GLY A N 9
ATOM 14726 C CA . GLY A 1 41 ? 51.475 89.804 79.970 1.00 28.62 41 GLY A CA 9
ATOM 14727 C C . GLY A 1 41 ? 50.513 88.663 80.301 1.00 29.10 41 GLY A C 9
ATOM 14728 O O . GLY A 1 41 ? 49.407 88.614 79.797 1.00 28.18 41 GLY A O 9
ATOM 14732 N N . ALA A 1 42 ? 50.921 87.747 81.144 1.00 0.00 42 ALA A N 9
ATOM 14733 C CA . ALA A 1 42 ? 50.020 86.611 81.503 1.00 0.00 42 ALA A CA 9
ATOM 14734 C C . ALA A 1 42 ? 49.078 87.025 82.631 1.00 0.00 42 ALA A C 9
ATOM 14735 O O . ALA A 1 42 ? 47.953 86.570 82.718 1.00 0.00 42 ALA A O 9
ATOM 14742 N N . VAL A 1 43 ? 49.539 87.888 83.493 1.00 0.00 43 VAL A N 9
ATOM 14743 C CA . VAL A 1 43 ? 48.690 88.355 84.632 1.00 0.00 43 VAL A CA 9
ATOM 14744 C C . VAL A 1 43 ? 48.152 89.765 84.339 1.00 0.00 43 VAL A C 9
ATOM 14745 O O . VAL A 1 43 ? 48.860 90.595 83.806 1.00 0.00 43 VAL A O 9
ATOM 14758 N N . PRO A 1 44 ? 46.899 89.983 84.690 1.00 21.08 44 PRO A N 9
ATOM 14759 C CA . PRO A 1 44 ? 46.293 91.329 84.424 1.00 21.01 44 PRO A CA 9
ATOM 14760 C C . PRO A 1 44 ? 47.149 92.463 85.005 1.00 21.95 44 PRO A C 9
ATOM 14761 O O . PRO A 1 44 ? 47.771 92.323 86.045 1.00 21.40 44 PRO A O 9
ATOM 14772 N N . ALA A 1 45 ? 47.184 93.578 84.323 1.00 20.91 45 ALA A N 9
ATOM 14773 C CA . ALA A 1 45 ? 47.997 94.736 84.796 1.00 19.47 45 ALA A CA 9
ATOM 14774 C C . ALA A 1 45 ? 47.255 96.059 84.574 1.00 19.21 45 ALA A C 9
ATOM 14775 O O . ALA A 1 45 ? 46.447 96.196 83.672 1.00 19.53 45 ALA A O 9
ATOM 14782 N N . ARG A 1 46 ? 47.538 97.033 85.398 1.00 0.00 46 ARG A N 9
ATOM 14783 C CA . ARG A 1 46 ? 46.876 98.363 85.263 1.00 0.00 46 ARG A CA 9
ATOM 14784 C C . ARG A 1 46 ? 47.940 99.463 85.207 1.00 0.00 46 ARG A C 9
ATOM 14785 O O . ARG A 1 46 ? 49.060 99.269 85.644 1.00 0.00 46 ARG A O 9
ATOM 14806 N N . LEU A 1 47 ? 47.603 100.610 84.676 1.00 0.00 47 LEU A N 9
ATOM 14807 C CA . LEU A 1 47 ? 48.603 101.718 84.595 1.00 0.00 47 LEU A CA 9
ATOM 14808 C C . LEU A 1 47 ? 48.411 102.667 85.780 1.00 0.00 47 LEU A C 9
ATOM 14809 O O . LEU A 1 47 ? 47.366 103.270 85.936 1.00 0.00 47 LEU A O 9
ATOM 14825 N N . VAL A 1 48 ? 49.409 102.795 86.619 1.00 0.00 48 VAL A N 9
ATOM 14826 C CA . VAL A 1 48 ? 49.278 103.696 87.804 1.00 0.00 48 VAL A CA 9
ATOM 14827 C C . VAL A 1 48 ? 49.989 105.034 87.561 1.00 0.00 48 VAL A C 9
ATOM 14828 O O . VAL A 1 48 ? 49.658 106.030 88.179 1.00 0.00 48 VAL A O 9
ATOM 14841 N N . ALA A 1 49 ? 50.967 105.070 86.686 1.00 0.00 49 ALA A N 9
ATOM 14842 C CA . ALA A 1 49 ? 51.688 106.359 86.443 1.00 0.00 49 ALA A CA 9
ATOM 14843 C C . ALA A 1 49 ? 52.052 106.541 84.964 1.00 0.00 49 ALA A C 9
ATOM 14844 O O . ALA A 1 49 ? 52.040 105.610 84.182 1.00 0.00 49 ALA A O 9
ATOM 14851 N N . ARG A 1 50 ? 52.383 107.752 84.591 1.00 18.13 50 ARG A N 9
ATOM 14852 C CA . ARG A 1 50 ? 52.764 108.051 83.179 1.00 20.89 50 ARG A CA 9
ATOM 14853 C C . ARG A 1 50 ? 53.970 109.001 83.145 1.00 22.46 50 ARG A C 9
ATOM 14854 O O . ARG A 1 50 ? 54.053 109.949 83.904 1.00 23.35 50 ARG A O 9
ATOM 14875 N N . HIS A 1 51 ? 54.905 108.736 82.270 1.00 22.89 51 HIS A N 9
ATOM 14876 C CA . HIS A 1 51 ? 56.121 109.597 82.166 1.00 23.99 51 HIS A CA 9
ATOM 14877 C C . HIS A 1 51 ? 56.528 109.748 80.695 1.00 24.58 51 HIS A C 9
ATOM 14878 O O . HIS A 1 51 ? 56.963 108.808 80.058 1.00 24.14 51 HIS A O 9
ATOM 14892 N N . TRP A 1 52 ? 56.380 110.933 80.158 1.00 24.73 52 TRP A N 9
ATOM 14893 C CA . TRP A 1 52 ? 56.746 111.175 78.729 1.00 24.73 52 TRP A CA 9
ATOM 14894 C C . TRP A 1 52 ? 58.081 111.917 78.612 1.00 25.24 52 TRP A C 9
ATOM 14895 O O . TRP A 1 52 ? 58.324 112.895 79.292 1.00 25.25 52 TRP A O 9
ATOM 14916 N N . GLN A 1 53 ? 58.940 111.454 77.742 1.00 0.00 53 GLN A N 9
ATOM 14917 C CA . GLN A 1 53 ? 60.266 112.115 77.547 1.00 0.00 53 GLN A CA 9
ATOM 14918 C C . GLN A 1 53 ? 60.341 112.677 76.124 1.00 0.00 53 GLN A C 9
ATOM 14919 O O . GLN A 1 53 ? 60.899 112.062 75.232 1.00 0.00 53 GLN A O 9
ATOM 14933 N N . ILE A 1 54 ? 59.757 113.828 75.900 1.00 28.56 54 ILE A N 9
ATOM 14934 C CA . ILE A 1 54 ? 59.765 114.427 74.528 1.00 31.69 54 ILE A CA 9
ATOM 14935 C C . ILE A 1 54 ? 61.038 115.254 74.274 1.00 31.35 54 ILE A C 9
ATOM 14936 O O . ILE A 1 54 ? 61.399 116.121 75.047 1.00 31.20 54 ILE A O 9
ATOM 14952 N N . THR A 1 55 ? 61.704 114.994 73.179 1.00 32.39 55 THR A N 9
ATOM 14953 C CA . THR A 1 55 ? 62.936 115.769 72.832 1.00 32.79 55 THR A CA 9
ATOM 14954 C C . THR A 1 55 ? 62.707 116.461 71.490 1.00 33.98 55 THR A C 9
ATOM 14955 O O . THR A 1 55 ? 62.273 115.853 70.530 1.00 33.62 55 THR A O 9
ATOM 14966 N N . ASP A 1 56 ? 62.977 117.743 71.432 1.00 36.19 56 ASP A N 9
ATOM 14967 C CA . ASP A 1 56 ? 62.754 118.499 70.167 1.00 38.66 56 ASP A CA 9
ATOM 14968 C C . ASP A 1 56 ? 64.013 118.506 69.293 1.00 38.50 56 ASP A C 9
ATOM 14969 O O . ASP A 1 56 ? 65.079 118.092 69.708 1.00 37.75 56 ASP A O 9
ATOM 14978 N N . GLY A 1 57 ? 63.877 118.963 68.075 1.00 37.51 57 GLY A N 9
ATOM 14979 C CA . GLY A 1 57 ? 65.033 119.001 67.127 1.00 38.01 57 GLY A CA 9
ATOM 14980 C C . GLY A 1 57 ? 66.156 119.932 67.621 1.00 39.47 57 GLY A C 9
ATOM 14981 O O . GLY A 1 57 ? 67.222 119.963 67.033 1.00 38.99 57 GLY A O 9
ATOM 14985 N N . ASN A 1 58 ? 65.956 120.674 68.692 1.00 0.00 58 ASN A N 9
ATOM 14986 C CA . ASN A 1 58 ? 67.055 121.565 69.190 1.00 0.00 58 ASN A CA 9
ATOM 14987 C C . ASN A 1 58 ? 67.763 120.933 70.405 1.00 0.00 58 ASN A C 9
ATOM 14988 O O . ASN A 1 58 ? 68.617 121.548 71.016 1.00 0.00 58 ASN A O 9
ATOM 14999 N N . GLY A 1 59 ? 67.432 119.706 70.740 1.00 0.00 59 GLY A N 9
ATOM 15000 C CA . GLY A 1 59 ? 68.105 119.030 71.892 1.00 0.00 59 GLY A CA 9
ATOM 15001 C C . GLY A 1 59 ? 67.314 119.237 73.188 1.00 0.00 59 GLY A C 9
ATOM 15002 O O . GLY A 1 59 ? 67.297 118.376 74.048 1.00 0.00 59 GLY A O 9
ATOM 15006 N N . ARG A 1 60 ? 66.664 120.366 73.345 1.00 49.10 60 ARG A N 9
ATOM 15007 C CA . ARG A 1 60 ? 65.883 120.610 74.603 1.00 50.05 60 ARG A CA 9
ATOM 15008 C C . ARG A 1 60 ? 64.794 119.543 74.754 1.00 49.79 60 ARG A C 9
ATOM 15009 O O . ARG A 1 60 ? 64.198 119.117 73.783 1.00 48.27 60 ARG A O 9
ATOM 15030 N N . THR A 1 61 ? 64.542 119.099 75.962 1.00 0.00 61 THR A N 9
ATOM 15031 C CA . THR A 1 61 ? 63.498 118.046 76.164 1.00 0.00 61 THR A CA 9
ATOM 15032 C C . THR A 1 61 ? 62.576 118.418 77.328 1.00 0.00 61 THR A C 9
ATOM 15033 O O . THR A 1 61 ? 62.973 119.114 78.243 1.00 0.00 61 THR A O 9
ATOM 15044 N N . GLU A 1 62 ? 61.352 117.955 77.300 1.00 0.00 62 GLU A N 9
ATOM 15045 C CA . GLU A 1 62 ? 60.402 118.274 78.406 1.00 0.00 62 GLU A CA 9
ATOM 15046 C C . GLU A 1 62 ? 59.909 116.979 79.057 1.00 0.00 62 GLU A C 9
ATOM 15047 O O . GLU A 1 62 ? 59.351 116.114 78.405 1.00 0.00 62 GLU A O 9
ATOM 15059 N N . GLN A 1 63 ? 60.127 116.837 80.338 1.00 0.00 63 GLN A N 9
ATOM 15060 C CA . GLN A 1 63 ? 59.691 115.601 81.051 1.00 0.00 63 GLN A CA 9
ATOM 15061 C C . GLN A 1 63 ? 58.410 115.861 81.849 1.00 0.00 63 GLN A C 9
ATOM 15062 O O . GLN A 1 63 ? 58.283 116.867 82.521 1.00 0.00 63 GLN A O 9
ATOM 15076 N N . VAL A 1 64 ? 57.461 114.962 81.773 1.00 37.94 64 VAL A N 9
ATOM 15077 C CA . VAL A 1 64 ? 56.181 115.157 82.521 1.00 37.05 64 VAL A CA 9
ATOM 15078 C C . VAL A 1 64 ? 55.840 113.904 83.337 1.00 36.89 64 VAL A C 9
ATOM 15079 O O . VAL A 1 64 ? 55.853 112.795 82.840 1.00 36.32 64 VAL A O 9
ATOM 15092 N N . ASP A 1 65 ? 55.535 114.095 84.593 1.00 0.00 65 ASP A N 9
ATOM 15093 C CA . ASP A 1 65 ? 55.187 112.952 85.487 1.00 0.00 65 ASP A CA 9
ATOM 15094 C C . ASP A 1 65 ? 53.847 113.228 86.177 1.00 0.00 65 ASP A C 9
ATOM 15095 O O . ASP A 1 65 ? 53.667 114.258 86.799 1.00 0.00 65 ASP A O 9
ATOM 15104 N N . GLY A 1 66 ? 52.909 112.319 86.075 1.00 31.82 66 GLY A N 9
ATOM 15105 C CA . GLY A 1 66 ? 51.583 112.536 86.728 1.00 29.07 66 GLY A CA 9
ATOM 15106 C C . GLY A 1 66 ? 50.985 111.191 87.147 1.00 27.67 66 GLY A C 9
ATOM 15107 O O . GLY A 1 66 ? 51.206 110.179 86.511 1.00 27.18 66 GLY A O 9
ATOM 15111 N N . GLU A 1 67 ? 50.227 111.175 88.215 1.00 0.00 67 GLU A N 9
ATOM 15112 C CA . GLU A 1 67 ? 49.606 109.896 88.679 1.00 0.00 67 GLU A CA 9
ATOM 15113 C C . GLU A 1 67 ? 48.494 109.468 87.717 1.00 0.00 67 GLU A C 9
ATOM 15114 O O . GLU A 1 67 ? 47.867 110.288 87.075 1.00 0.00 67 GLU A O 9
ATOM 15126 N N . GLY A 1 68 ? 48.235 108.186 87.626 1.00 22.62 68 GLY A N 9
ATOM 15127 C CA . GLY A 1 68 ? 47.152 107.678 86.724 1.00 22.36 68 GLY A CA 9
ATOM 15128 C C . GLY A 1 68 ? 47.290 108.252 85.307 1.00 20.38 68 GLY A C 9
ATOM 15129 O O . GLY A 1 68 ? 48.258 108.909 84.978 1.00 21.93 68 GLY A O 9
ATOM 15133 N N . VAL A 1 69 ? 46.311 108.003 84.478 1.00 17.51 69 VAL A N 9
ATOM 15134 C CA . VAL A 1 69 ? 46.331 108.519 83.074 1.00 15.40 69 VAL A CA 9
ATOM 15135 C C . VAL A 1 69 ? 45.007 109.219 82.765 1.00 17.02 69 VAL A C 9
ATOM 15136 O O . VAL A 1 69 ? 43.943 108.684 82.987 1.00 17.35 69 VAL A O 9
ATOM 15149 N N . VAL A 1 70 ? 45.092 110.428 82.269 1.00 17.68 70 VAL A N 9
ATOM 15150 C CA . VAL A 1 70 ? 43.880 111.255 81.928 1.00 16.81 70 VAL A CA 9
ATOM 15151 C C . VAL A 1 70 ? 42.777 111.126 83.005 1.00 17.08 70 VAL A C 9
ATOM 15152 O O . VAL A 1 70 ? 41.598 111.190 82.719 1.00 16.77 70 VAL A O 9
ATOM 15165 N N . GLY A 1 71 ? 43.178 110.992 84.247 1.00 17.30 71 GLY A N 9
ATOM 15166 C CA . GLY A 1 71 ? 42.196 110.910 85.376 1.00 16.44 71 GLY A CA 9
ATOM 15167 C C . GLY A 1 71 ? 41.640 109.491 85.587 1.00 18.03 71 GLY A C 9
ATOM 15168 O O . GLY A 1 71 ? 40.630 109.325 86.246 1.00 18.29 71 GLY A O 9
ATOM 15172 N N . GLU A 1 72 ? 42.272 108.470 85.055 1.00 0.00 72 GLU A N 9
ATOM 15173 C CA . GLU A 1 72 ? 41.731 107.085 85.270 1.00 0.00 72 GLU A CA 9
ATOM 15174 C C . GLU A 1 72 ? 42.848 106.039 85.379 1.00 0.00 72 GLU A C 9
ATOM 15175 O O . GLU A 1 72 ? 43.907 106.168 84.799 1.00 0.00 72 GLU A O 9
ATOM 15187 N N . GLN A 1 73 ? 42.589 104.996 86.122 1.00 13.09 73 GLN A N 9
ATOM 15188 C CA . GLN A 1 73 ? 43.582 103.898 86.302 1.00 15.45 73 GLN A CA 9
ATOM 15189 C C . GLN A 1 73 ? 43.010 102.606 85.694 1.00 15.30 73 GLN A C 9
ATOM 15190 O O . GLN A 1 73 ? 42.589 101.718 86.410 1.00 16.40 73 GLN A O 9
ATOM 15204 N N . PRO A 1 74 ? 42.985 102.562 84.380 1.00 15.25 74 PRO A N 9
ATOM 15205 C CA . PRO A 1 74 ? 42.411 101.359 83.704 1.00 16.63 74 PRO A CA 9
ATOM 15206 C C . PRO A 1 74 ? 43.096 100.060 84.148 1.00 17.41 74 PRO A C 9
ATOM 15207 O O . PRO A 1 74 ? 44.299 99.998 84.324 1.00 17.61 74 PRO A O 9
ATOM 15218 N N . TRP A 1 75 ? 42.320 99.018 84.301 1.00 0.00 75 TRP A N 9
ATOM 15219 C CA . TRP A 1 75 ? 42.873 97.692 84.704 1.00 0.00 75 TRP A CA 9
ATOM 15220 C C . TRP A 1 75 ? 42.927 96.792 83.468 1.00 0.00 75 TRP A C 9
ATOM 15221 O O . TRP A 1 75 ? 42.079 95.941 83.271 1.00 0.00 75 TRP A O 9
ATOM 15242 N N . LEU A 1 76 ? 43.899 97.000 82.617 1.00 18.07 76 LEU A N 9
ATOM 15243 C CA . LEU A 1 76 ? 43.992 96.186 81.366 1.00 17.96 76 LEU A CA 9
ATOM 15244 C C . LEU A 1 76 ? 44.170 94.699 81.667 1.00 19.47 76 LEU A C 9
ATOM 15245 O O . LEU A 1 76 ? 45.159 94.280 82.237 1.00 20.57 76 LEU A O 9
ATOM 15261 N N . ARG A 1 77 ? 43.222 93.898 81.254 1.00 0.00 77 ARG A N 9
ATOM 15262 C CA . ARG A 1 77 ? 43.321 92.426 81.471 1.00 0.00 77 ARG A CA 9
ATOM 15263 C C . ARG A 1 77 ? 44.071 91.800 80.291 1.00 0.00 77 ARG A C 9
ATOM 15264 O O . ARG A 1 77 ? 44.150 92.399 79.235 1.00 0.00 77 ARG A O 9
ATOM 15285 N N . PRO A 1 78 ? 44.606 90.616 80.497 1.00 23.86 78 PRO A N 9
ATOM 15286 C CA . PRO A 1 78 ? 45.357 89.966 79.378 1.00 24.22 78 PRO A CA 9
ATOM 15287 C C . PRO A 1 78 ? 44.492 89.868 78.112 1.00 24.36 78 PRO A C 9
ATOM 15288 O O . PRO A 1 78 ? 43.376 89.387 78.140 1.00 22.27 78 PRO A O 9
ATOM 15299 N N . GLY A 1 79 ? 45.022 90.316 77.001 1.00 24.74 79 GLY A N 9
ATOM 15300 C CA . GLY A 1 79 ? 44.266 90.252 75.714 1.00 23.79 79 GLY A CA 9
ATOM 15301 C C . GLY A 1 79 ? 43.417 91.517 75.509 1.00 23.44 79 GLY A C 9
ATOM 15302 O O . GLY A 1 79 ? 43.017 91.818 74.400 1.00 22.44 79 GLY A O 9
ATOM 15306 N N . GLU A 1 80 ? 43.140 92.261 76.555 1.00 23.31 80 GLU A N 9
ATOM 15307 C CA . GLU A 1 80 ? 42.320 93.504 76.398 1.00 21.90 80 GLU A CA 9
ATOM 15308 C C . GLU A 1 80 ? 43.220 94.707 76.096 1.00 20.95 80 GLU A C 9
ATOM 15309 O O . GLU A 1 80 ? 44.426 94.643 76.243 1.00 19.52 80 GLU A O 9
ATOM 15321 N N . ALA A 1 81 ? 42.638 95.801 75.666 1.00 0.00 81 ALA A N 9
ATOM 15322 C CA . ALA A 1 81 ? 43.447 97.012 75.342 1.00 0.00 81 ALA A CA 9
ATOM 15323 C C . ALA A 1 81 ? 42.653 98.286 75.660 1.00 0.00 81 ALA A C 9
ATOM 15324 O O . ALA A 1 81 ? 41.440 98.311 75.573 1.00 0.00 81 ALA A O 9
ATOM 15331 N N . PHE A 1 82 ? 43.335 99.346 76.016 1.00 18.56 82 PHE A N 9
ATOM 15332 C CA . PHE A 1 82 ? 42.641 100.632 76.328 1.00 17.00 82 PHE A CA 9
ATOM 15333 C C . PHE A 1 82 ? 43.089 101.703 75.327 1.00 16.61 82 PHE A C 9
ATOM 15334 O O . PHE A 1 82 ? 44.211 101.677 74.858 1.00 15.77 82 PHE A O 9
ATOM 15351 N N . HIS A 1 83 ? 42.232 102.637 74.989 1.00 0.00 83 HIS A N 9
ATOM 15352 C CA . HIS A 1 83 ? 42.637 103.694 74.010 1.00 0.00 83 HIS A CA 9
ATOM 15353 C C . HIS A 1 83 ? 42.007 105.048 74.361 1.00 0.00 83 HIS A C 9
ATOM 15354 O O . HIS A 1 83 ? 40.851 105.130 74.730 1.00 0.00 83 HIS A O 9
ATOM 15368 N N . TYR A 1 84 ? 42.760 106.113 74.221 1.00 21.96 84 TYR A N 9
ATOM 15369 C CA . TYR A 1 84 ? 42.216 107.474 74.514 1.00 22.81 84 TYR A CA 9
ATOM 15370 C C . TYR A 1 84 ? 42.929 108.516 73.637 1.00 25.11 84 TYR A C 9
ATOM 15371 O O . TYR A 1 84 ? 44.003 108.269 73.123 1.00 26.65 84 TYR A O 9
ATOM 15389 N N . THR A 1 85 ? 42.335 109.670 73.456 1.00 26.58 85 THR A N 9
ATOM 15390 C CA . THR A 1 85 ? 42.975 110.719 72.603 1.00 26.99 85 THR A CA 9
ATOM 15391 C C . THR A 1 85 ? 43.625 111.803 73.468 1.00 28.14 85 THR A C 9
ATOM 15392 O O . THR A 1 85 ? 43.059 112.254 74.445 1.00 27.02 85 THR A O 9
ATOM 15403 N N . SER A 1 86 ? 44.814 112.222 73.109 1.00 29.06 86 SER A N 9
ATOM 15404 C CA . SER A 1 86 ? 45.516 113.278 73.899 1.00 29.05 86 SER A CA 9
ATOM 15405 C C . SER A 1 86 ? 45.916 114.443 72.983 1.00 29.43 86 SER A C 9
ATOM 15406 O O . SER A 1 86 ? 45.842 114.331 71.769 1.00 29.12 86 SER A O 9
ATOM 15414 N N . GLY A 1 87 ? 46.353 115.548 73.540 1.00 29.08 87 GLY A N 9
ATOM 15415 C CA . GLY A 1 87 ? 46.760 116.703 72.682 1.00 29.89 87 GLY A CA 9
ATOM 15416 C C . GLY A 1 87 ? 48.004 117.389 73.262 1.00 31.80 87 GLY A C 9
ATOM 15417 O O . GLY A 1 87 ? 48.018 117.814 74.401 1.00 31.40 87 GLY A O 9
ATOM 15421 N N . VAL A 1 88 ? 49.039 117.510 72.470 1.00 0.00 88 VAL A N 9
ATOM 15422 C CA . VAL A 1 88 ? 50.292 118.181 72.940 1.00 0.00 88 VAL A CA 9
ATOM 15423 C C . VAL A 1 88 ? 50.712 119.244 71.916 1.00 0.00 88 VAL A C 9
ATOM 15424 O O . VAL A 1 88 ? 50.434 119.124 70.737 1.00 0.00 88 VAL A O 9
ATOM 15437 N N . LEU A 1 89 ? 51.370 120.285 72.362 1.00 0.00 89 LEU A N 9
ATOM 15438 C CA . LEU A 1 89 ? 51.799 121.363 71.418 1.00 0.00 89 LEU A CA 9
ATOM 15439 C C . LEU A 1 89 ? 53.322 121.359 71.246 1.00 0.00 89 LEU A C 9
ATOM 15440 O O . LEU A 1 89 ? 54.061 121.100 72.176 1.00 0.00 89 LEU A O 9
ATOM 15456 N N . LEU A 1 90 ? 53.789 121.644 70.056 1.00 37.85 90 LEU A N 9
ATOM 15457 C CA . LEU A 1 90 ? 55.263 121.660 69.807 1.00 36.74 90 LEU A CA 9
ATOM 15458 C C . LEU A 1 90 ? 55.690 123.036 69.286 1.00 35.30 90 LEU A C 9
ATOM 15459 O O . LEU A 1 90 ? 54.948 123.693 68.581 1.00 35.10 90 LEU A O 9
ATOM 15475 N N . GLU A 1 91 ? 56.873 123.481 69.633 1.00 0.00 91 GLU A N 9
ATOM 15476 C CA . GLU A 1 91 ? 57.340 124.821 69.159 1.00 0.00 91 GLU A CA 9
ATOM 15477 C C . GLU A 1 91 ? 57.699 124.776 67.669 1.00 0.00 91 GLU A C 9
ATOM 15478 O O . GLU A 1 91 ? 57.647 125.781 66.985 1.00 0.00 91 GLU A O 9
ATOM 15490 N N . THR A 1 92 ? 58.064 123.623 67.164 1.00 31.63 92 THR A N 9
ATOM 15491 C CA . THR A 1 92 ? 58.429 123.522 65.716 1.00 28.98 92 THR A CA 9
ATOM 15492 C C . THR A 1 92 ? 57.569 122.464 65.015 1.00 28.33 92 THR A C 9
ATOM 15493 O O . THR A 1 92 ? 56.804 121.757 65.642 1.00 29.20 92 THR A O 9
ATOM 15504 N N . GLU A 1 93 ? 57.684 122.368 63.714 1.00 0.00 93 GLU A N 9
ATOM 15505 C CA . GLU A 1 93 ? 56.869 121.375 62.951 1.00 0.00 93 GLU A CA 9
ATOM 15506 C C . GLU A 1 93 ? 57.546 119.996 62.916 1.00 0.00 93 GLU A C 9
ATOM 15507 O O . GLU A 1 93 ? 57.120 119.118 62.188 1.00 0.00 93 GLU A O 9
ATOM 15519 N N . GLN A 1 94 ? 58.588 119.791 63.689 1.00 0.00 94 GLN A N 9
ATOM 15520 C CA . GLN A 1 94 ? 59.269 118.460 63.681 1.00 0.00 94 GLN A CA 9
ATOM 15521 C C . GLN A 1 94 ? 59.715 118.093 65.101 1.00 0.00 94 GLN A C 9
ATOM 15522 O O . GLN A 1 94 ? 60.016 118.968 65.893 1.00 0.00 94 GLN A O 9
ATOM 15536 N N . GLY A 1 95 ? 59.772 116.823 65.438 1.00 27.89 95 GLY A N 9
ATOM 15537 C CA . GLY A 1 95 ? 60.214 116.462 66.820 1.00 28.05 95 GLY A CA 9
ATOM 15538 C C . GLY A 1 95 ? 60.109 114.957 67.088 1.00 27.70 95 GLY A C 9
ATOM 15539 O O . GLY A 1 95 ? 59.470 114.218 66.367 1.00 25.89 95 GLY A O 9
ATOM 15543 N N . GLN A 1 96 ? 60.742 114.521 68.148 1.00 0.00 96 GLN A N 9
ATOM 15544 C CA . GLN A 1 96 ? 60.711 113.074 68.530 1.00 0.00 96 GLN A CA 9
ATOM 15545 C C . GLN A 1 96 ? 60.076 112.926 69.917 1.00 0.00 96 GLN A C 9
ATOM 15546 O O . GLN A 1 96 ? 60.452 113.613 70.849 1.00 0.00 96 GLN A O 9
ATOM 15560 N N . MET A 1 97 ? 59.113 112.050 70.062 1.00 0.00 97 MET A N 9
ATOM 15561 C CA . MET A 1 97 ? 58.452 111.880 71.392 1.00 0.00 97 MET A CA 9
ATOM 15562 C C . MET A 1 97 ? 58.503 110.416 71.850 1.00 0.00 97 MET A C 9
ATOM 15563 O O . MET A 1 97 ? 57.917 109.545 71.237 1.00 0.00 97 MET A O 9
ATOM 15577 N N . GLN A 1 98 ? 59.180 110.147 72.939 1.00 0.00 98 GLN A N 9
ATOM 15578 C CA . GLN A 1 98 ? 59.262 108.756 73.476 1.00 0.00 98 GLN A CA 9
ATOM 15579 C C . GLN A 1 98 ? 58.897 108.800 74.960 1.00 0.00 98 GLN A C 9
ATOM 15580 O O . GLN A 1 98 ? 59.113 109.806 75.613 1.00 0.00 98 GLN A O 9
ATOM 15594 N N . GLY A 1 99 ? 58.337 107.744 75.509 1.00 29.62 99 GLY A N 9
ATOM 15595 C CA . GLY A 1 99 ? 57.967 107.797 76.961 1.00 28.62 99 GLY A CA 9
ATOM 15596 C C . GLY A 1 99 ? 57.750 106.396 77.524 1.00 28.62 99 GLY A C 9
ATOM 15597 O O . GLY A 1 99 ? 57.850 105.410 76.824 1.00 29.22 99 GLY A O 9
ATOM 15601 N N . HIS A 1 100 ? 57.450 106.310 78.798 1.00 0.00 100 HIS A N 9
ATOM 15602 C CA . HIS A 1 100 ? 57.217 104.980 79.429 1.00 0.00 100 HIS A CA 9
ATOM 15603 C C . HIS A 1 100 ? 55.963 105.031 80.311 1.00 0.00 100 HIS A C 9
ATOM 15604 O O . HIS A 1 100 ? 55.583 106.074 80.807 1.00 0.00 100 HIS A O 9
ATOM 15618 N N . TYR A 1 101 ? 55.326 103.907 80.508 1.00 25.77 101 TYR A N 9
ATOM 15619 C CA . TYR A 1 101 ? 54.097 103.866 81.359 1.00 25.79 101 TYR A CA 9
ATOM 15620 C C . TYR A 1 101 ? 54.337 102.963 82.568 1.00 26.52 101 TYR A C 9
ATOM 15621 O O . TYR A 1 101 ? 54.722 101.820 82.415 1.00 27.05 101 TYR A O 9
ATOM 15639 N N . ASP A 1 102 ? 54.086 103.436 83.765 1.00 0.00 102 ASP A N 9
ATOM 15640 C CA . ASP A 1 102 ? 54.276 102.563 84.961 1.00 0.00 102 ASP A CA 9
ATOM 15641 C C . ASP A 1 102 ? 53.050 101.663 85.122 1.00 0.00 102 ASP A C 9
ATOM 15642 O O . ASP A 1 102 ? 51.930 102.122 85.239 1.00 0.00 102 ASP A O 9
ATOM 15651 N N . MET A 1 103 ? 53.275 100.377 85.117 1.00 0.00 103 MET A N 9
ATOM 15652 C CA . MET A 1 103 ? 52.159 99.399 85.254 1.00 0.00 103 MET A CA 9
ATOM 15653 C C . MET A 1 103 ? 52.391 98.505 86.473 1.00 0.00 103 MET A C 9
ATOM 15654 O O . MET A 1 103 ? 53.502 98.378 86.957 1.00 0.00 103 MET A O 9
ATOM 15668 N N . VAL A 1 104 ? 51.352 97.884 86.972 1.00 21.01 104 VAL A N 9
ATOM 15669 C CA . VAL A 1 104 ? 51.510 96.994 88.163 1.00 21.69 104 VAL A CA 9
ATOM 15670 C C . VAL A 1 104 ? 50.640 95.744 88.010 1.00 22.60 104 VAL A C 9
ATOM 15671 O O . VAL A 1 104 ? 49.455 95.833 87.747 1.00 22.32 104 VAL A O 9
ATOM 15684 N N . ALA A 1 105 ? 51.216 94.584 88.190 1.00 0.00 105 ALA A N 9
ATOM 15685 C CA . ALA A 1 105 ? 50.423 93.322 88.075 1.00 0.00 105 ALA A CA 9
ATOM 15686 C C . ALA A 1 105 ? 49.517 93.172 89.297 1.00 0.00 105 ALA A C 9
ATOM 15687 O O . ALA A 1 105 ? 49.668 93.879 90.276 1.00 0.00 105 ALA A O 9
ATOM 15694 N N . ASP A 1 106 ? 48.575 92.264 89.245 1.00 0.00 106 ASP A N 9
ATOM 15695 C CA . ASP A 1 106 ? 47.655 92.079 90.411 1.00 0.00 106 ASP A CA 9
ATOM 15696 C C . ASP A 1 106 ? 48.448 91.601 91.632 1.00 0.00 106 ASP A C 9
ATOM 15697 O O . ASP A 1 106 ? 48.084 91.873 92.761 1.00 0.00 106 ASP A O 9
ATOM 15706 N N . ASP A 1 107 ? 49.522 90.886 91.411 1.00 0.00 107 ASP A N 9
ATOM 15707 C CA . ASP A 1 107 ? 50.339 90.379 92.559 1.00 0.00 107 ASP A CA 9
ATOM 15708 C C . ASP A 1 107 ? 51.118 91.520 93.228 1.00 0.00 107 ASP A C 9
ATOM 15709 O O . ASP A 1 107 ? 51.661 91.353 94.303 1.00 0.00 107 ASP A O 9
ATOM 15718 N N . GLY A 1 108 ? 51.177 92.676 92.608 1.00 30.43 108 GLY A N 9
ATOM 15719 C CA . GLY A 1 108 ? 51.921 93.816 93.220 1.00 29.11 108 GLY A CA 9
ATOM 15720 C C . GLY A 1 108 ? 53.276 94.008 92.522 1.00 29.35 108 GLY A C 9
ATOM 15721 O O . GLY A 1 108 ? 53.976 94.967 92.787 1.00 30.17 108 GLY A O 9
ATOM 15725 N N . THR A 1 109 ? 53.658 93.111 91.637 1.00 0.00 109 THR A N 9
ATOM 15726 C CA . THR A 1 109 ? 54.976 93.262 90.936 1.00 0.00 109 THR A CA 9
ATOM 15727 C C . THR A 1 109 ? 55.029 94.606 90.201 1.00 0.00 109 THR A C 9
ATOM 15728 O O . THR A 1 109 ? 54.074 95.002 89.558 1.00 0.00 109 THR A O 9
ATOM 15739 N N . GLU A 1 110 ? 56.128 95.312 90.296 1.00 0.00 110 GLU A N 9
ATOM 15740 C CA . GLU A 1 110 ? 56.225 96.634 89.606 1.00 0.00 110 GLU A CA 9
ATOM 15741 C C . GLU A 1 110 ? 57.038 96.519 88.310 1.00 0.00 110 GLU A C 9
ATOM 15742 O O . GLU A 1 110 ? 58.026 95.813 88.241 1.00 0.00 110 GLU A O 9
ATOM 15754 N N . PHE A 1 111 ? 56.621 97.218 87.286 1.00 27.41 111 PHE A N 9
ATOM 15755 C CA . PHE A 1 111 ? 57.349 97.178 85.983 1.00 27.50 111 PHE A CA 9
ATOM 15756 C C . PHE A 1 111 ? 56.813 98.275 85.052 1.00 28.03 111 PHE A C 9
ATOM 15757 O O . PHE A 1 111 ? 55.658 98.649 85.117 1.00 27.72 111 PHE A O 9
ATOM 15774 N N . ILE A 1 112 ? 57.657 98.801 84.202 1.00 0.00 112 ILE A N 9
ATOM 15775 C CA . ILE A 1 112 ? 57.223 99.890 83.275 1.00 0.00 112 ILE A CA 9
ATOM 15776 C C . ILE A 1 112 ? 56.971 99.350 81.863 1.00 0.00 112 ILE A C 9
ATOM 15777 O O . ILE A 1 112 ? 57.499 98.328 81.471 1.00 0.00 112 ILE A O 9
ATOM 15793 N N . ALA A 1 113 ? 56.184 100.058 81.097 1.00 0.00 113 ALA A N 9
ATOM 15794 C CA . ALA A 1 113 ? 55.898 99.637 79.696 1.00 0.00 113 ALA A CA 9
ATOM 15795 C C . ALA A 1 113 ? 56.394 100.738 78.747 1.00 0.00 113 ALA A C 9
ATOM 15796 O O . ALA A 1 113 ? 55.713 101.722 78.534 1.00 0.00 113 ALA A O 9
ATOM 15803 N N . PRO A 1 114 ? 57.585 100.544 78.228 1.00 31.26 114 PRO A N 9
ATOM 15804 C CA . PRO A 1 114 ? 58.159 101.580 77.320 1.00 32.26 114 PRO A CA 9
ATOM 15805 C C . PRO A 1 114 ? 57.267 101.852 76.105 1.00 31.77 114 PRO A C 9
ATOM 15806 O O . PRO A 1 114 ? 56.658 100.969 75.535 1.00 33.24 114 PRO A O 9
ATOM 15817 N N . ILE A 1 115 ? 57.226 103.098 75.710 1.00 30.59 115 ILE A N 9
ATOM 15818 C CA . ILE A 1 115 ? 56.423 103.512 74.526 1.00 30.04 115 ILE A CA 9
ATOM 15819 C C . ILE A 1 115 ? 57.383 103.835 73.383 1.00 30.45 115 ILE A C 9
ATOM 15820 O O . ILE A 1 115 ? 58.249 104.687 73.511 1.00 30.15 115 ILE A O 9
ATOM 15836 N N . ALA A 1 116 ? 57.238 103.155 72.270 1.00 30.78 116 ALA A N 9
ATOM 15837 C CA . ALA A 1 116 ? 58.145 103.389 71.099 1.00 29.78 116 ALA A CA 9
ATOM 15838 C C . ALA A 1 116 ? 58.247 104.878 70.759 1.00 29.57 116 ALA A C 9
ATOM 15839 O O . ALA A 1 116 ? 57.290 105.619 70.883 1.00 28.51 116 ALA A O 9
ATOM 15846 N N . ALA A 1 117 ? 59.403 105.314 70.332 1.00 0.00 117 ALA A N 9
ATOM 15847 C CA . ALA A 1 117 ? 59.584 106.749 69.981 1.00 0.00 117 ALA A CA 9
ATOM 15848 C C . ALA A 1 117 ? 59.282 106.975 68.501 1.00 0.00 117 ALA A C 9
ATOM 15849 O O . ALA A 1 117 ? 59.937 106.428 67.633 1.00 0.00 117 ALA A O 9
ATOM 15856 N N . PHE A 1 118 ? 58.310 107.795 68.209 1.00 29.64 118 PHE A N 9
ATOM 15857 C CA . PHE A 1 118 ? 57.966 108.090 66.785 1.00 29.08 118 PHE A CA 9
ATOM 15858 C C . PHE A 1 118 ? 58.389 109.524 66.465 1.00 30.66 118 PHE A C 9
ATOM 15859 O O . PHE A 1 118 ? 58.723 110.284 67.355 1.00 30.55 118 PHE A O 9
ATOM 15876 N N . VAL A 1 119 ? 58.387 109.903 65.212 1.00 0.00 119 VAL A N 9
ATOM 15877 C CA . VAL A 1 119 ? 58.800 111.293 64.855 1.00 0.00 119 VAL A CA 9
ATOM 15878 C C . VAL A 1 119 ? 57.615 112.075 64.281 1.00 0.00 119 VAL A C 9
ATOM 15879 O O . VAL A 1 119 ? 56.688 111.509 63.733 1.00 0.00 119 VAL A O 9
ATOM 15892 N N . LEU A 1 120 ? 57.655 113.375 64.398 1.00 36.62 120 LEU A N 9
ATOM 15893 C CA . LEU A 1 120 ? 56.552 114.222 63.859 1.00 37.66 120 LEU A CA 9
ATOM 15894 C C . LEU A 1 120 ? 57.075 115.046 62.683 1.00 38.64 120 LEU A C 9
ATOM 15895 O O . LEU A 1 120 ? 58.137 115.633 62.753 1.00 37.83 120 LEU A O 9
ATOM 15911 N N . SER A 1 121 ? 56.339 115.083 61.601 1.00 0.00 121 SER A N 9
ATOM 15912 C CA . SER A 1 121 ? 56.786 115.862 60.407 1.00 0.00 121 SER A CA 9
ATOM 15913 C C . SER A 1 121 ? 55.573 116.300 59.582 1.00 0.00 121 SER A C 9
ATOM 15914 O O . SER A 1 121 ? 55.523 117.402 59.072 1.00 0.00 121 SER A O 9
ATOM 15922 N N . ARG A 1 6 ? 55.183 86.917 81.751 1.00 0.00 6 ARG A N 10
ATOM 15923 C CA . ARG A 1 6 ? 53.953 87.177 82.554 1.00 0.00 6 ARG A CA 10
ATOM 15924 C C . ARG A 1 6 ? 53.669 88.680 82.618 1.00 0.00 6 ARG A C 10
ATOM 15925 O O . ARG A 1 6 ? 52.534 89.099 82.760 1.00 0.00 6 ARG A O 10
ATOM 15946 N N . TYR A 1 7 ? 54.692 89.492 82.517 1.00 31.93 7 TYR A N 10
ATOM 15947 C CA . TYR A 1 7 ? 54.494 90.972 82.573 1.00 29.59 7 TYR A CA 10
ATOM 15948 C C . TYR A 1 7 ? 54.868 91.605 81.228 1.00 29.68 7 TYR A C 10
ATOM 15949 O O . TYR A 1 7 ? 56.027 91.833 80.940 1.00 30.50 7 TYR A O 10
ATOM 15967 N N . ARG A 1 8 ? 53.890 91.885 80.405 1.00 0.00 8 ARG A N 10
ATOM 15968 C CA . ARG A 1 8 ? 54.167 92.501 79.072 1.00 0.00 8 ARG A CA 10
ATOM 15969 C C . ARG A 1 8 ? 53.027 93.445 78.678 1.00 0.00 8 ARG A C 10
ATOM 15970 O O . ARG A 1 8 ? 51.862 93.143 78.849 1.00 0.00 8 ARG A O 10
ATOM 15991 N N . VAL A 1 9 ? 53.370 94.590 78.150 1.00 0.00 9 VAL A N 10
ATOM 15992 C CA . VAL A 1 9 ? 52.343 95.591 77.729 1.00 0.00 9 VAL A CA 10
ATOM 15993 C C . VAL A 1 9 ? 52.912 96.456 76.598 1.00 0.00 9 VAL A C 10
ATOM 15994 O O . VAL A 1 9 ? 53.835 97.224 76.790 1.00 0.00 9 VAL A O 10
ATOM 16007 N N . GLU A 1 10 ? 52.346 96.346 75.423 1.00 0.00 10 GLU A N 10
ATOM 16008 C CA . GLU A 1 10 ? 52.807 97.158 74.260 1.00 0.00 10 GLU A CA 10
ATOM 16009 C C . GLU A 1 10 ? 51.759 98.220 73.915 1.00 0.00 10 GLU A C 10
ATOM 16010 O O . GLU A 1 10 ? 50.584 97.935 73.781 1.00 0.00 10 GLU A O 10
ATOM 16022 N N . VAL A 1 11 ? 52.191 99.447 73.777 1.00 26.88 11 VAL A N 10
ATOM 16023 C CA . VAL A 1 11 ? 51.247 100.557 73.444 1.00 26.83 11 VAL A CA 10
ATOM 16024 C C . VAL A 1 11 ? 51.629 101.183 72.098 1.00 27.58 11 VAL A C 10
ATOM 16025 O O . VAL A 1 11 ? 52.794 101.340 71.785 1.00 28.21 11 VAL A O 10
ATOM 16038 N N . GLU A 1 12 ? 50.653 101.544 71.303 1.00 0.00 12 GLU A N 10
ATOM 16039 C CA . GLU A 1 12 ? 50.940 102.162 69.974 1.00 0.00 12 GLU A CA 10
ATOM 16040 C C . GLU A 1 12 ? 50.322 103.562 69.908 1.00 0.00 12 GLU A C 10
ATOM 16041 O O . GLU A 1 12 ? 49.209 103.781 70.347 1.00 0.00 12 GLU A O 10
ATOM 16053 N N . VAL A 1 13 ? 51.045 104.510 69.367 1.00 26.55 13 VAL A N 10
ATOM 16054 C CA . VAL A 1 13 ? 50.518 105.906 69.272 1.00 26.45 13 VAL A CA 10
ATOM 16055 C C . VAL A 1 13 ? 50.648 106.431 67.838 1.00 27.95 13 VAL A C 10
ATOM 16056 O O . VAL A 1 13 ? 51.652 106.233 67.181 1.00 27.94 13 VAL A O 10
ATOM 16069 N N . SER A 1 14 ? 49.626 107.100 67.355 1.00 0.00 14 SER A N 10
ATOM 16070 C CA . SER A 1 14 ? 49.668 107.645 65.965 1.00 0.00 14 SER A CA 10
ATOM 16071 C C . SER A 1 14 ? 49.365 109.156 65.965 1.00 0.00 14 SER A C 10
ATOM 16072 O O . SER A 1 14 ? 48.231 109.555 66.148 1.00 0.00 14 SER A O 10
ATOM 16080 N N . PRO A 1 15 ? 50.396 109.945 65.759 1.00 28.75 15 PRO A N 10
ATOM 16081 C CA . PRO A 1 15 ? 50.187 111.424 65.736 1.00 30.20 15 PRO A CA 10
ATOM 16082 C C . PRO A 1 15 ? 49.738 111.897 64.346 1.00 33.00 15 PRO A C 10
ATOM 16083 O O . PRO A 1 15 ? 49.827 111.178 63.370 1.00 32.76 15 PRO A O 10
ATOM 16094 N N . ARG A 1 16 ? 49.250 113.111 64.269 1.00 34.77 16 ARG A N 10
ATOM 16095 C CA . ARG A 1 16 ? 48.778 113.674 62.965 1.00 37.64 16 ARG A CA 10
ATOM 16096 C C . ARG A 1 16 ? 48.778 115.208 63.026 1.00 38.99 16 ARG A C 10
ATOM 16097 O O . ARG A 1 16 ? 48.286 115.807 63.963 1.00 38.96 16 ARG A O 10
ATOM 16118 N N . PHE A 1 17 ? 49.350 115.836 62.031 1.00 0.00 17 PHE A N 10
ATOM 16119 C CA . PHE A 1 17 ? 49.423 117.334 62.004 1.00 0.00 17 PHE A CA 10
ATOM 16120 C C . PHE A 1 17 ? 48.024 117.967 61.986 1.00 0.00 17 PHE A C 10
ATOM 16121 O O . PHE A 1 17 ? 47.127 117.497 61.312 1.00 0.00 17 PHE A O 10
ATOM 16138 N N . LEU A 1 18 ? 47.844 119.041 62.716 1.00 0.00 18 LEU A N 10
ATOM 16139 C CA . LEU A 1 18 ? 46.515 119.730 62.743 1.00 0.00 18 LEU A CA 10
ATOM 16140 C C . LEU A 1 18 ? 46.636 121.145 62.164 1.00 0.00 18 LEU A C 10
ATOM 16141 O O . LEU A 1 18 ? 46.706 122.126 62.876 1.00 0.00 18 LEU A O 10
ATOM 16157 N N . ALA A 1 19 ? 46.629 121.235 60.862 1.00 0.00 19 ALA A N 10
ATOM 16158 C CA . ALA A 1 19 ? 46.708 122.561 60.168 1.00 0.00 19 ALA A CA 10
ATOM 16159 C C . ALA A 1 19 ? 45.455 123.397 60.443 1.00 0.00 19 ALA A C 10
ATOM 16160 O O . ALA A 1 19 ? 45.525 124.607 60.556 1.00 0.00 19 ALA A O 10
ATOM 16167 N N . HIS A 1 20 ? 44.312 122.770 60.535 1.00 0.00 20 HIS A N 10
ATOM 16168 C CA . HIS A 1 20 ? 43.052 123.537 60.785 1.00 0.00 20 HIS A CA 10
ATOM 16169 C C . HIS A 1 20 ? 43.024 124.104 62.210 1.00 0.00 20 HIS A C 10
ATOM 16170 O O . HIS A 1 20 ? 42.324 125.060 62.485 1.00 0.00 20 HIS A O 10
ATOM 16184 N N . GLN A 1 21 ? 43.769 123.521 63.116 1.00 51.13 21 GLN A N 10
ATOM 16185 C CA . GLN A 1 21 ? 43.768 124.029 64.523 1.00 51.59 21 GLN A CA 10
ATOM 16186 C C . GLN A 1 21 ? 45.182 124.422 64.965 1.00 51.55 21 GLN A C 10
ATOM 16187 O O . GLN A 1 21 ? 45.596 124.117 66.068 1.00 51.24 21 GLN A O 10
ATOM 16201 N N . SER A 1 22 ? 45.926 125.096 64.120 1.00 52.26 22 SER A N 10
ATOM 16202 C CA . SER A 1 22 ? 47.311 125.505 64.510 1.00 52.76 22 SER A CA 10
ATOM 16203 C C . SER A 1 22 ? 47.857 126.574 63.559 1.00 51.68 22 SER A C 10
ATOM 16204 O O . SER A 1 22 ? 47.558 126.580 62.380 1.00 52.15 22 SER A O 10
ATOM 16212 N N . THR A 1 23 ? 48.673 127.465 64.064 1.00 0.00 23 THR A N 10
ATOM 16213 C CA . THR A 1 23 ? 49.266 128.529 63.199 1.00 0.00 23 THR A CA 10
ATOM 16214 C C . THR A 1 23 ? 50.790 128.349 63.155 1.00 0.00 23 THR A C 10
ATOM 16215 O O . THR A 1 23 ? 51.495 128.867 63.999 1.00 0.00 23 THR A O 10
ATOM 16226 N N . PRO A 1 24 ? 51.248 127.600 62.177 1.00 49.88 24 PRO A N 10
ATOM 16227 C CA . PRO A 1 24 ? 52.718 127.362 62.085 1.00 51.02 24 PRO A CA 10
ATOM 16228 C C . PRO A 1 24 ? 53.473 128.662 61.794 1.00 51.50 24 PRO A C 10
ATOM 16229 O O . PRO A 1 24 ? 54.642 128.789 62.107 1.00 51.57 24 PRO A O 10
ATOM 16240 N N . ASP A 1 25 ? 52.820 129.624 61.192 1.00 0.00 25 ASP A N 10
ATOM 16241 C CA . ASP A 1 25 ? 53.510 130.913 60.873 1.00 0.00 25 ASP A CA 10
ATOM 16242 C C . ASP A 1 25 ? 53.848 131.683 62.156 1.00 0.00 25 ASP A C 10
ATOM 16243 O O . ASP A 1 25 ? 54.737 132.513 62.167 1.00 0.00 25 ASP A O 10
ATOM 16252 N N . GLU A 1 26 ? 53.149 131.420 63.234 1.00 0.00 26 GLU A N 10
ATOM 16253 C CA . GLU A 1 26 ? 53.438 132.145 64.510 1.00 0.00 26 GLU A CA 10
ATOM 16254 C C . GLU A 1 26 ? 54.152 131.221 65.507 1.00 0.00 26 GLU A C 10
ATOM 16255 O O . GLU A 1 26 ? 54.107 131.436 66.703 1.00 0.00 26 GLU A O 10
ATOM 16267 N N . GLY A 1 27 ? 54.808 130.195 65.022 1.00 0.00 27 GLY A N 10
ATOM 16268 C CA . GLY A 1 27 ? 55.524 129.255 65.936 1.00 0.00 27 GLY A CA 10
ATOM 16269 C C . GLY A 1 27 ? 54.507 128.473 66.770 1.00 0.00 27 GLY A C 10
ATOM 16270 O O . GLY A 1 27 ? 54.783 128.071 67.885 1.00 0.00 27 GLY A O 10
ATOM 16274 N N . ARG A 1 28 ? 53.333 128.256 66.234 1.00 0.00 28 ARG A N 10
ATOM 16275 C CA . ARG A 1 28 ? 52.287 127.499 66.985 1.00 0.00 28 ARG A CA 10
ATOM 16276 C C . ARG A 1 28 ? 51.878 126.248 66.204 1.00 0.00 28 ARG A C 10
ATOM 16277 O O . ARG A 1 28 ? 51.007 126.295 65.356 1.00 0.00 28 ARG A O 10
ATOM 16298 N N . TYR A 1 29 ? 52.490 125.127 66.495 1.00 46.07 29 TYR A N 10
ATOM 16299 C CA . TYR A 1 29 ? 52.129 123.864 65.784 1.00 43.41 29 TYR A CA 10
ATOM 16300 C C . TYR A 1 29 ? 51.310 122.973 66.721 1.00 41.37 29 TYR A C 10
ATOM 16301 O O . TYR A 1 29 ? 51.668 122.777 67.869 1.00 39.95 29 TYR A O 10
ATOM 16319 N N . ALA A 1 30 ? 50.209 122.448 66.249 1.00 0.00 30 ALA A N 10
ATOM 16320 C CA . ALA A 1 30 ? 49.361 121.586 67.129 1.00 0.00 30 ALA A CA 10
ATOM 16321 C C . ALA A 1 30 ? 49.327 120.143 66.619 1.00 0.00 30 ALA A C 10
ATOM 16322 O O . ALA A 1 30 ? 48.903 119.877 65.511 1.00 0.00 30 ALA A O 10
ATOM 16329 N N . PHE A 1 31 ? 49.760 119.210 67.429 1.00 36.58 31 PHE A N 10
ATOM 16330 C CA . PHE A 1 31 ? 49.741 117.778 67.007 1.00 36.29 31 PHE A CA 10
ATOM 16331 C C . PHE A 1 31 ? 48.789 116.985 67.907 1.00 35.25 31 PHE A C 10
ATOM 16332 O O . PHE A 1 31 ? 48.825 117.114 69.117 1.00 34.09 31 PHE A O 10
ATOM 16349 N N . ALA A 1 32 ? 47.960 116.149 67.336 1.00 34.06 32 ALA A N 10
ATOM 16350 C CA . ALA A 1 32 ? 47.029 115.324 68.159 1.00 32.35 32 ALA A CA 10
ATOM 16351 C C . ALA A 1 32 ? 47.460 113.863 68.057 1.00 31.25 32 ALA A C 10
ATOM 16352 O O . ALA A 1 32 ? 47.717 113.372 66.974 1.00 31.96 32 ALA A O 10
ATOM 16359 N N . TYR A 1 33 ? 47.565 113.168 69.163 1.00 29.03 33 TYR A N 10
ATOM 16360 C CA . TYR A 1 33 ? 48.009 111.741 69.086 1.00 27.15 33 TYR A CA 10
ATOM 16361 C C . TYR A 1 33 ? 47.035 110.816 69.821 1.00 26.72 33 TYR A C 10
ATOM 16362 O O . TYR A 1 33 ? 46.495 111.158 70.856 1.00 28.24 33 TYR A O 10
ATOM 16380 N N . SER A 1 34 ? 46.816 109.643 69.285 1.00 0.00 34 SER A N 10
ATOM 16381 C CA . SER A 1 34 ? 45.886 108.676 69.937 1.00 0.00 34 SER A CA 10
ATOM 16382 C C . SER A 1 34 ? 46.697 107.569 70.608 1.00 0.00 34 SER A C 10
ATOM 16383 O O . SER A 1 34 ? 47.699 107.124 70.087 1.00 0.00 34 SER A O 10
ATOM 16391 N N . ILE A 1 35 ? 46.280 107.141 71.769 1.00 0.00 35 ILE A N 10
ATOM 16392 C CA . ILE A 1 35 ? 47.030 106.078 72.501 1.00 0.00 35 ILE A CA 10
ATOM 16393 C C . ILE A 1 35 ? 46.308 104.728 72.431 1.00 0.00 35 ILE A C 10
ATOM 16394 O O . ILE A 1 35 ? 45.123 104.621 72.679 1.00 0.00 35 ILE A O 10
ATOM 16410 N N . ARG A 1 36 ? 47.045 103.701 72.099 1.00 25.30 36 ARG A N 10
ATOM 16411 C CA . ARG A 1 36 ? 46.458 102.333 72.006 1.00 25.64 36 ARG A CA 10
ATOM 16412 C C . ARG A 1 36 ? 47.215 101.396 72.949 1.00 23.79 36 ARG A C 10
ATOM 16413 O O . ARG A 1 36 ? 48.255 100.863 72.614 1.00 25.11 36 ARG A O 10
ATOM 16434 N N . ILE A 1 37 ? 46.696 101.208 74.131 1.00 20.73 37 ILE A N 10
ATOM 16435 C CA . ILE A 1 37 ? 47.363 100.322 75.133 1.00 18.17 37 ILE A CA 10
ATOM 16436 C C . ILE A 1 37 ? 46.852 98.883 75.007 1.00 17.71 37 ILE A C 10
ATOM 16437 O O . ILE A 1 37 ? 45.688 98.607 75.221 1.00 15.34 37 ILE A O 10
ATOM 16453 N N . GLN A 1 38 ? 47.726 97.963 74.685 1.00 0.00 38 GLN A N 10
ATOM 16454 C CA . GLN A 1 38 ? 47.315 96.531 74.568 1.00 0.00 38 GLN A CA 10
ATOM 16455 C C . GLN A 1 38 ? 48.062 95.700 75.616 1.00 0.00 38 GLN A C 10
ATOM 16456 O O . GLN A 1 38 ? 49.249 95.865 75.825 1.00 0.00 38 GLN A O 10
ATOM 16470 N N . ASN A 1 39 ? 47.360 94.819 76.283 1.00 15.86 39 ASN A N 10
ATOM 16471 C CA . ASN A 1 39 ? 48.007 93.980 77.337 1.00 17.88 39 ASN A CA 10
ATOM 16472 C C . ASN A 1 39 ? 48.522 92.666 76.741 1.00 18.37 39 ASN A C 10
ATOM 16473 O O . ASN A 1 39 ? 47.753 91.852 76.265 1.00 18.69 39 ASN A O 10
ATOM 16484 N N . ALA A 1 40 ? 49.811 92.447 76.782 1.00 0.00 40 ALA A N 10
ATOM 16485 C CA . ALA A 1 40 ? 50.381 91.176 76.237 1.00 0.00 40 ALA A CA 10
ATOM 16486 C C . ALA A 1 40 ? 50.981 90.323 77.369 1.00 0.00 40 ALA A C 10
ATOM 16487 O O . ALA A 1 40 ? 51.636 89.330 77.115 1.00 0.00 40 ALA A O 10
ATOM 16494 N N . GLY A 1 41 ? 50.760 90.694 78.609 1.00 27.60 41 GLY A N 10
ATOM 16495 C CA . GLY A 1 41 ? 51.314 89.894 79.743 1.00 28.62 41 GLY A CA 10
ATOM 16496 C C . GLY A 1 41 ? 50.388 88.710 80.022 1.00 29.10 41 GLY A C 10
ATOM 16497 O O . GLY A 1 41 ? 49.408 88.507 79.329 1.00 28.18 41 GLY A O 10
ATOM 16501 N N . ALA A 1 42 ? 50.688 87.928 81.028 1.00 0.00 42 ALA A N 10
ATOM 16502 C CA . ALA A 1 42 ? 49.822 86.754 81.349 1.00 0.00 42 ALA A CA 10
ATOM 16503 C C . ALA A 1 42 ? 48.897 87.089 82.519 1.00 0.00 42 ALA A C 10
ATOM 16504 O O . ALA A 1 42 ? 47.791 86.592 82.618 1.00 0.00 42 ALA A O 10
ATOM 16511 N N . VAL A 1 43 ? 49.353 87.933 83.403 1.00 0.00 43 VAL A N 10
ATOM 16512 C CA . VAL A 1 43 ? 48.525 88.327 84.583 1.00 0.00 43 VAL A CA 10
ATOM 16513 C C . VAL A 1 43 ? 47.984 89.750 84.379 1.00 0.00 43 VAL A C 10
ATOM 16514 O O . VAL A 1 43 ? 48.680 90.605 83.869 1.00 0.00 43 VAL A O 10
ATOM 16527 N N . PRO A 1 44 ? 46.742 89.957 84.778 1.00 21.08 44 PRO A N 10
ATOM 16528 C CA . PRO A 1 44 ? 46.139 91.319 84.598 1.00 21.01 44 PRO A CA 10
ATOM 16529 C C . PRO A 1 44 ? 47.040 92.425 85.170 1.00 21.95 44 PRO A C 10
ATOM 16530 O O . PRO A 1 44 ? 47.673 92.262 86.199 1.00 21.40 44 PRO A O 10
ATOM 16541 N N . ALA A 1 45 ? 47.097 93.541 84.492 1.00 20.91 45 ALA A N 10
ATOM 16542 C CA . ALA A 1 45 ? 47.949 94.673 84.956 1.00 19.47 45 ALA A CA 10
ATOM 16543 C C . ALA A 1 45 ? 47.235 96.014 84.755 1.00 19.21 45 ALA A C 10
ATOM 16544 O O . ALA A 1 45 ? 46.413 96.171 83.869 1.00 19.53 45 ALA A O 10
ATOM 16551 N N . ARG A 1 46 ? 47.554 96.978 85.578 1.00 0.00 46 ARG A N 10
ATOM 16552 C CA . ARG A 1 46 ? 46.915 98.321 85.459 1.00 0.00 46 ARG A CA 10
ATOM 16553 C C . ARG A 1 46 ? 47.994 99.406 85.391 1.00 0.00 46 ARG A C 10
ATOM 16554 O O . ARG A 1 46 ? 49.118 99.197 85.807 1.00 0.00 46 ARG A O 10
ATOM 16575 N N . LEU A 1 47 ? 47.661 100.562 84.873 1.00 0.00 47 LEU A N 10
ATOM 16576 C CA . LEU A 1 47 ? 48.670 101.661 84.782 1.00 0.00 47 LEU A CA 10
ATOM 16577 C C . LEU A 1 47 ? 48.486 102.619 85.961 1.00 0.00 47 LEU A C 10
ATOM 16578 O O . LEU A 1 47 ? 47.453 103.245 86.104 1.00 0.00 47 LEU A O 10
ATOM 16594 N N . VAL A 1 48 ? 49.479 102.729 86.807 1.00 0.00 48 VAL A N 10
ATOM 16595 C CA . VAL A 1 48 ? 49.362 103.640 87.984 1.00 0.00 48 VAL A CA 10
ATOM 16596 C C . VAL A 1 48 ? 50.099 104.956 87.721 1.00 0.00 48 VAL A C 10
ATOM 16597 O O . VAL A 1 48 ? 49.752 105.983 88.277 1.00 0.00 48 VAL A O 10
ATOM 16610 N N . ALA A 1 49 ? 51.120 104.941 86.893 1.00 0.00 49 ALA A N 10
ATOM 16611 C CA . ALA A 1 49 ? 51.867 106.208 86.631 1.00 0.00 49 ALA A CA 10
ATOM 16612 C C . ALA A 1 49 ? 52.257 106.345 85.155 1.00 0.00 49 ALA A C 10
ATOM 16613 O O . ALA A 1 49 ? 52.255 105.391 84.401 1.00 0.00 49 ALA A O 10
ATOM 16620 N N . ARG A 1 50 ? 52.594 107.540 84.755 1.00 18.13 50 ARG A N 10
ATOM 16621 C CA . ARG A 1 50 ? 52.995 107.803 83.343 1.00 20.89 50 ARG A CA 10
ATOM 16622 C C . ARG A 1 50 ? 54.132 108.831 83.298 1.00 22.46 50 ARG A C 10
ATOM 16623 O O . ARG A 1 50 ? 54.144 109.797 84.038 1.00 23.35 50 ARG A O 10
ATOM 16644 N N . HIS A 1 51 ? 55.086 108.619 82.428 1.00 22.89 51 HIS A N 10
ATOM 16645 C CA . HIS A 1 51 ? 56.238 109.561 82.313 1.00 23.99 51 HIS A CA 10
ATOM 16646 C C . HIS A 1 51 ? 56.636 109.713 80.841 1.00 24.58 51 HIS A C 10
ATOM 16647 O O . HIS A 1 51 ? 57.097 108.780 80.211 1.00 24.14 51 HIS A O 10
ATOM 16661 N N . TRP A 1 52 ? 56.451 110.888 80.295 1.00 24.73 52 TRP A N 10
ATOM 16662 C CA . TRP A 1 52 ? 56.804 111.127 78.864 1.00 24.73 52 TRP A CA 10
ATOM 16663 C C . TRP A 1 52 ? 58.137 111.877 78.750 1.00 25.24 52 TRP A C 10
ATOM 16664 O O . TRP A 1 52 ? 58.367 112.857 79.432 1.00 25.25 52 TRP A O 10
ATOM 16685 N N . GLN A 1 53 ? 59.007 111.423 77.887 1.00 0.00 53 GLN A N 10
ATOM 16686 C CA . GLN A 1 53 ? 60.326 112.103 77.710 1.00 0.00 53 GLN A CA 10
ATOM 16687 C C . GLN A 1 53 ? 60.422 112.661 76.287 1.00 0.00 53 GLN A C 10
ATOM 16688 O O . GLN A 1 53 ? 61.062 112.085 75.426 1.00 0.00 53 GLN A O 10
ATOM 16702 N N . ILE A 1 54 ? 59.770 113.768 76.028 1.00 28.56 54 ILE A N 10
ATOM 16703 C CA . ILE A 1 54 ? 59.797 114.361 74.654 1.00 31.69 54 ILE A CA 10
ATOM 16704 C C . ILE A 1 54 ? 61.038 115.239 74.426 1.00 31.35 54 ILE A C 10
ATOM 16705 O O . ILE A 1 54 ? 61.343 116.132 75.192 1.00 31.20 54 ILE A O 10
ATOM 16721 N N . THR A 1 55 ? 61.738 114.994 73.347 1.00 32.39 55 THR A N 10
ATOM 16722 C CA . THR A 1 55 ? 62.939 115.814 73.010 1.00 32.79 55 THR A CA 10
ATOM 16723 C C . THR A 1 55 ? 62.714 116.456 71.640 1.00 33.98 55 THR A C 10
ATOM 16724 O O . THR A 1 55 ? 62.308 115.807 70.692 1.00 33.62 55 THR A O 10
ATOM 16735 N N . ASP A 1 56 ? 62.945 117.743 71.544 1.00 36.19 56 ASP A N 10
ATOM 16736 C CA . ASP A 1 56 ? 62.715 118.455 70.255 1.00 38.66 56 ASP A CA 10
ATOM 16737 C C . ASP A 1 56 ? 63.964 118.423 69.367 1.00 38.50 56 ASP A C 10
ATOM 16738 O O . ASP A 1 56 ? 65.030 118.008 69.778 1.00 37.75 56 ASP A O 10
ATOM 16747 N N . GLY A 1 57 ? 63.817 118.850 68.139 1.00 37.51 57 GLY A N 10
ATOM 16748 C CA . GLY A 1 57 ? 64.956 118.853 67.172 1.00 38.01 57 GLY A CA 10
ATOM 16749 C C . GLY A 1 57 ? 66.127 119.735 67.650 1.00 39.47 57 GLY A C 10
ATOM 16750 O O . GLY A 1 57 ? 67.187 119.715 67.050 1.00 38.99 57 GLY A O 10
ATOM 16754 N N . ASN A 1 58 ? 65.974 120.490 68.719 1.00 0.00 58 ASN A N 10
ATOM 16755 C CA . ASN A 1 58 ? 67.117 121.331 69.201 1.00 0.00 58 ASN A CA 10
ATOM 16756 C C . ASN A 1 58 ? 67.814 120.665 70.403 1.00 0.00 58 ASN A C 10
ATOM 16757 O O . ASN A 1 58 ? 68.700 121.239 71.006 1.00 0.00 58 ASN A O 10
ATOM 16768 N N . GLY A 1 59 ? 67.436 119.451 70.740 1.00 0.00 59 GLY A N 10
ATOM 16769 C CA . GLY A 1 59 ? 68.091 118.743 71.882 1.00 0.00 59 GLY A CA 10
ATOM 16770 C C . GLY A 1 59 ? 67.322 118.979 73.187 1.00 0.00 59 GLY A C 10
ATOM 16771 O O . GLY A 1 59 ? 67.347 118.151 74.079 1.00 0.00 59 GLY A O 10
ATOM 16775 N N . ARG A 1 60 ? 66.645 120.094 73.313 1.00 49.10 60 ARG A N 10
ATOM 16776 C CA . ARG A 1 60 ? 65.882 120.364 74.574 1.00 50.05 60 ARG A CA 10
ATOM 16777 C C . ARG A 1 60 ? 64.771 119.324 74.740 1.00 49.79 60 ARG A C 10
ATOM 16778 O O . ARG A 1 60 ? 64.148 118.917 73.777 1.00 48.27 60 ARG A O 10
ATOM 16799 N N . THR A 1 61 ? 64.522 118.887 75.952 1.00 0.00 61 THR A N 10
ATOM 16800 C CA . THR A 1 61 ? 63.450 117.868 76.169 1.00 0.00 61 THR A CA 10
ATOM 16801 C C . THR A 1 61 ? 62.578 118.245 77.370 1.00 0.00 61 THR A C 10
ATOM 16802 O O . THR A 1 61 ? 63.018 118.924 78.278 1.00 0.00 61 THR A O 10
ATOM 16813 N N . GLU A 1 62 ? 61.343 117.809 77.377 1.00 0.00 62 GLU A N 10
ATOM 16814 C CA . GLU A 1 62 ? 60.432 118.138 78.512 1.00 0.00 62 GLU A CA 10
ATOM 16815 C C . GLU A 1 62 ? 59.920 116.850 79.166 1.00 0.00 62 GLU A C 10
ATOM 16816 O O . GLU A 1 62 ? 59.340 115.998 78.516 1.00 0.00 62 GLU A O 10
ATOM 16828 N N . GLN A 1 63 ? 60.144 116.705 80.446 1.00 0.00 63 GLN A N 10
ATOM 16829 C CA . GLN A 1 63 ? 59.687 115.478 81.162 1.00 0.00 63 GLN A CA 10
ATOM 16830 C C . GLN A 1 63 ? 58.416 115.762 81.968 1.00 0.00 63 GLN A C 10
ATOM 16831 O O . GLN A 1 63 ? 58.309 116.770 82.642 1.00 0.00 63 GLN A O 10
ATOM 16845 N N . VAL A 1 64 ? 57.455 114.877 81.900 1.00 37.94 64 VAL A N 10
ATOM 16846 C CA . VAL A 1 64 ? 56.183 115.082 82.658 1.00 37.05 64 VAL A CA 10
ATOM 16847 C C . VAL A 1 64 ? 55.861 113.831 83.482 1.00 36.89 64 VAL A C 10
ATOM 16848 O O . VAL A 1 64 ? 55.928 112.720 82.997 1.00 36.32 64 VAL A O 10
ATOM 16861 N N . ASP A 1 65 ? 55.522 114.019 84.731 1.00 0.00 65 ASP A N 10
ATOM 16862 C CA . ASP A 1 65 ? 55.202 112.863 85.621 1.00 0.00 65 ASP A CA 10
ATOM 16863 C C . ASP A 1 65 ? 53.812 113.032 86.238 1.00 0.00 65 ASP A C 10
ATOM 16864 O O . ASP A 1 65 ? 53.507 114.051 86.829 1.00 0.00 65 ASP A O 10
ATOM 16873 N N . GLY A 1 66 ? 52.970 112.037 86.109 1.00 31.82 66 GLY A N 10
ATOM 16874 C CA . GLY A 1 66 ? 51.599 112.125 86.692 1.00 29.07 66 GLY A CA 10
ATOM 16875 C C . GLY A 1 66 ? 51.084 110.713 86.984 1.00 27.67 66 GLY A C 10
ATOM 16876 O O . GLY A 1 66 ? 51.687 109.733 86.587 1.00 27.18 66 GLY A O 10
ATOM 16880 N N . GLU A 1 67 ? 49.978 110.599 87.676 1.00 0.00 67 GLU A N 10
ATOM 16881 C CA . GLU A 1 67 ? 49.423 109.248 87.994 1.00 0.00 67 GLU A CA 10
ATOM 16882 C C . GLU A 1 67 ? 48.072 109.056 87.299 1.00 0.00 67 GLU A C 10
ATOM 16883 O O . GLU A 1 67 ? 47.417 110.010 86.932 1.00 0.00 67 GLU A O 10
ATOM 16895 N N . GLY A 1 68 ? 47.640 107.826 87.133 1.00 22.62 68 GLY A N 10
ATOM 16896 C CA . GLY A 1 68 ? 46.317 107.551 86.481 1.00 22.36 68 GLY A CA 10
ATOM 16897 C C . GLY A 1 68 ? 46.171 108.321 85.161 1.00 20.38 68 GLY A C 10
ATOM 16898 O O . GLY A 1 68 ? 45.798 109.477 85.150 1.00 21.93 68 GLY A O 10
ATOM 16902 N N . VAL A 1 69 ? 46.465 107.685 84.046 1.00 17.51 69 VAL A N 10
ATOM 16903 C CA . VAL A 1 69 ? 46.349 108.369 82.707 1.00 15.40 69 VAL A CA 10
ATOM 16904 C C . VAL A 1 69 ? 45.025 109.130 82.580 1.00 17.02 69 VAL A C 10
ATOM 16905 O O . VAL A 1 69 ? 43.973 108.633 82.917 1.00 17.35 69 VAL A O 10
ATOM 16918 N N . VAL A 1 70 ? 45.104 110.354 82.112 1.00 17.68 70 VAL A N 10
ATOM 16919 C CA . VAL A 1 70 ? 43.900 111.243 81.949 1.00 16.81 70 VAL A CA 10
ATOM 16920 C C . VAL A 1 70 ? 42.944 111.119 83.154 1.00 17.08 70 VAL A C 10
ATOM 16921 O O . VAL A 1 70 ? 41.739 111.232 83.026 1.00 16.77 70 VAL A O 10
ATOM 16934 N N . GLY A 1 71 ? 43.497 110.924 84.326 1.00 17.30 71 GLY A N 10
ATOM 16935 C CA . GLY A 1 71 ? 42.667 110.831 85.566 1.00 16.44 71 GLY A CA 10
ATOM 16936 C C . GLY A 1 71 ? 42.101 109.420 85.784 1.00 18.03 71 GLY A C 10
ATOM 16937 O O . GLY A 1 71 ? 41.109 109.262 86.474 1.00 18.29 71 GLY A O 10
ATOM 16941 N N . GLU A 1 72 ? 42.707 108.394 85.227 1.00 0.00 72 GLU A N 10
ATOM 16942 C CA . GLU A 1 72 ? 42.158 107.016 85.450 1.00 0.00 72 GLU A CA 10
ATOM 16943 C C . GLU A 1 72 ? 43.265 105.957 85.557 1.00 0.00 72 GLU A C 10
ATOM 16944 O O . GLU A 1 72 ? 44.332 106.075 84.978 1.00 0.00 72 GLU A O 10
ATOM 16956 N N . GLN A 1 73 ? 42.984 104.915 86.292 1.00 13.09 73 GLN A N 10
ATOM 16957 C CA . GLN A 1 73 ? 43.950 103.795 86.470 1.00 15.45 73 GLN A CA 10
ATOM 16958 C C . GLN A 1 73 ? 43.314 102.518 85.896 1.00 15.30 73 GLN A C 10
ATOM 16959 O O . GLN A 1 73 ? 42.891 101.649 86.633 1.00 16.40 73 GLN A O 10
ATOM 16973 N N . PRO A 1 74 ? 43.235 102.466 84.583 1.00 15.25 74 PRO A N 10
ATOM 16974 C CA . PRO A 1 74 ? 42.593 101.282 83.935 1.00 16.63 74 PRO A CA 10
ATOM 16975 C C . PRO A 1 74 ? 43.228 99.959 84.377 1.00 17.41 74 PRO A C 10
ATOM 16976 O O . PRO A 1 74 ? 44.431 99.848 84.533 1.00 17.61 74 PRO A O 10
ATOM 16987 N N . TRP A 1 75 ? 42.412 98.950 84.552 1.00 0.00 75 TRP A N 10
ATOM 16988 C CA . TRP A 1 75 ? 42.922 97.607 84.955 1.00 0.00 75 TRP A CA 10
ATOM 16989 C C . TRP A 1 75 ? 42.912 96.691 83.729 1.00 0.00 75 TRP A C 10
ATOM 16990 O O . TRP A 1 75 ? 42.049 95.848 83.578 1.00 0.00 75 TRP A O 10
ATOM 17011 N N . LEU A 1 76 ? 43.850 96.880 82.840 1.00 18.07 76 LEU A N 10
ATOM 17012 C CA . LEU A 1 76 ? 43.891 96.053 81.595 1.00 17.96 76 LEU A CA 10
ATOM 17013 C C . LEU A 1 76 ? 44.046 94.564 81.904 1.00 19.47 76 LEU A C 10
ATOM 17014 O O . LEU A 1 76 ? 45.030 94.137 82.477 1.00 20.57 76 LEU A O 10
ATOM 17030 N N . ARG A 1 77 ? 43.092 93.772 81.491 1.00 0.00 77 ARG A N 10
ATOM 17031 C CA . ARG A 1 77 ? 43.181 92.302 81.712 1.00 0.00 77 ARG A CA 10
ATOM 17032 C C . ARG A 1 77 ? 43.975 91.686 80.555 1.00 0.00 77 ARG A C 10
ATOM 17033 O O . ARG A 1 77 ? 44.077 92.288 79.502 1.00 0.00 77 ARG A O 10
ATOM 17054 N N . PRO A 1 78 ? 44.527 90.513 80.778 1.00 23.86 78 PRO A N 10
ATOM 17055 C CA . PRO A 1 78 ? 45.322 89.881 79.680 1.00 24.22 78 PRO A CA 10
ATOM 17056 C C . PRO A 1 78 ? 44.504 89.795 78.381 1.00 24.36 78 PRO A C 10
ATOM 17057 O O . PRO A 1 78 ? 43.399 89.286 78.357 1.00 22.27 78 PRO A O 10
ATOM 17068 N N . GLY A 1 79 ? 45.060 90.293 77.306 1.00 24.74 79 GLY A N 10
ATOM 17069 C CA . GLY A 1 79 ? 44.348 90.253 75.993 1.00 23.79 79 GLY A CA 10
ATOM 17070 C C . GLY A 1 79 ? 43.488 91.514 75.801 1.00 23.44 79 GLY A C 10
ATOM 17071 O O . GLY A 1 79 ? 43.076 91.819 74.697 1.00 22.44 79 GLY A O 10
ATOM 17075 N N . GLU A 1 80 ? 43.215 92.251 76.855 1.00 23.31 80 GLU A N 10
ATOM 17076 C CA . GLU A 1 80 ? 42.383 93.489 76.713 1.00 21.90 80 GLU A CA 10
ATOM 17077 C C . GLU A 1 80 ? 43.267 94.690 76.363 1.00 20.95 80 GLU A C 10
ATOM 17078 O O . GLU A 1 80 ? 44.474 94.648 76.503 1.00 19.52 80 GLU A O 10
ATOM 17090 N N . ALA A 1 81 ? 42.666 95.761 75.902 1.00 0.00 81 ALA A N 10
ATOM 17091 C CA . ALA A 1 81 ? 43.456 96.973 75.531 1.00 0.00 81 ALA A CA 10
ATOM 17092 C C . ALA A 1 81 ? 42.658 98.244 75.851 1.00 0.00 81 ALA A C 10
ATOM 17093 O O . ALA A 1 81 ? 41.443 98.254 75.791 1.00 0.00 81 ALA A O 10
ATOM 17100 N N . PHE A 1 82 ? 43.336 99.316 76.179 1.00 18.56 82 PHE A N 10
ATOM 17101 C CA . PHE A 1 82 ? 42.630 100.596 76.489 1.00 17.00 82 PHE A CA 10
ATOM 17102 C C . PHE A 1 82 ? 43.079 101.674 75.494 1.00 16.61 82 PHE A C 10
ATOM 17103 O O . PHE A 1 82 ? 44.224 101.694 75.081 1.00 15.77 82 PHE A O 10
ATOM 17120 N N . HIS A 1 83 ? 42.199 102.561 75.097 1.00 0.00 83 HIS A N 10
ATOM 17121 C CA . HIS A 1 83 ? 42.601 103.621 74.120 1.00 0.00 83 HIS A CA 10
ATOM 17122 C C . HIS A 1 83 ? 41.895 104.950 74.420 1.00 0.00 83 HIS A C 10
ATOM 17123 O O . HIS A 1 83 ? 40.727 104.982 74.759 1.00 0.00 83 HIS A O 10
ATOM 17137 N N . TYR A 1 84 ? 42.599 106.046 74.274 1.00 21.96 84 TYR A N 10
ATOM 17138 C CA . TYR A 1 84 ? 41.982 107.386 74.522 1.00 22.81 84 TYR A CA 10
ATOM 17139 C C . TYR A 1 84 ? 42.669 108.445 73.643 1.00 25.11 84 TYR A C 10
ATOM 17140 O O . TYR A 1 84 ? 43.768 108.240 73.164 1.00 26.65 84 TYR A O 10
ATOM 17158 N N . THR A 1 85 ? 42.026 109.564 73.423 1.00 26.58 85 THR A N 10
ATOM 17159 C CA . THR A 1 85 ? 42.638 110.627 72.565 1.00 26.99 85 THR A CA 10
ATOM 17160 C C . THR A 1 85 ? 43.248 111.739 73.426 1.00 28.14 85 THR A C 10
ATOM 17161 O O . THR A 1 85 ? 42.655 112.189 74.388 1.00 27.02 85 THR A O 10
ATOM 17172 N N . SER A 1 86 ? 44.432 112.184 73.080 1.00 29.06 86 SER A N 10
ATOM 17173 C CA . SER A 1 86 ? 45.094 113.268 73.867 1.00 29.05 86 SER A CA 10
ATOM 17174 C C . SER A 1 86 ? 45.502 114.420 72.939 1.00 29.43 86 SER A C 10
ATOM 17175 O O . SER A 1 86 ? 45.488 114.277 71.726 1.00 29.12 86 SER A O 10
ATOM 17183 N N . GLY A 1 87 ? 45.879 115.554 73.485 1.00 29.08 87 GLY A N 10
ATOM 17184 C CA . GLY A 1 87 ? 46.292 116.700 72.616 1.00 29.89 87 GLY A CA 10
ATOM 17185 C C . GLY A 1 87 ? 47.567 117.356 73.162 1.00 31.80 87 GLY A C 10
ATOM 17186 O O . GLY A 1 87 ? 47.649 117.708 74.324 1.00 31.40 87 GLY A O 10
ATOM 17190 N N . VAL A 1 88 ? 48.554 117.534 72.320 1.00 0.00 88 VAL A N 10
ATOM 17191 C CA . VAL A 1 88 ? 49.832 118.183 72.757 1.00 0.00 88 VAL A CA 10
ATOM 17192 C C . VAL A 1 88 ? 50.234 119.252 71.730 1.00 0.00 88 VAL A C 10
ATOM 17193 O O . VAL A 1 88 ? 49.952 119.130 70.552 1.00 0.00 88 VAL A O 10
ATOM 17206 N N . LEU A 1 89 ? 50.884 120.298 72.174 1.00 0.00 89 LEU A N 10
ATOM 17207 C CA . LEU A 1 89 ? 51.300 121.383 71.234 1.00 0.00 89 LEU A CA 10
ATOM 17208 C C . LEU A 1 89 ? 52.821 121.381 71.050 1.00 0.00 89 LEU A C 10
ATOM 17209 O O . LEU A 1 89 ? 53.567 121.115 71.973 1.00 0.00 89 LEU A O 10
ATOM 17225 N N . LEU A 1 90 ? 53.281 121.675 69.859 1.00 37.85 90 LEU A N 10
ATOM 17226 C CA . LEU A 1 90 ? 54.753 121.691 69.599 1.00 36.74 90 LEU A CA 10
ATOM 17227 C C . LEU A 1 90 ? 55.176 123.076 69.102 1.00 35.30 90 LEU A C 10
ATOM 17228 O O . LEU A 1 90 ? 54.441 123.732 68.389 1.00 35.10 90 LEU A O 10
ATOM 17244 N N . GLU A 1 91 ? 56.346 123.533 69.476 1.00 0.00 91 GLU A N 10
ATOM 17245 C CA . GLU A 1 91 ? 56.804 124.886 69.027 1.00 0.00 91 GLU A CA 10
ATOM 17246 C C . GLU A 1 91 ? 57.259 124.857 67.561 1.00 0.00 91 GLU A C 10
ATOM 17247 O O . GLU A 1 91 ? 57.233 125.864 66.879 1.00 0.00 91 GLU A O 10
ATOM 17259 N N . THR A 1 92 ? 57.680 123.714 67.074 1.00 31.63 92 THR A N 10
ATOM 17260 C CA . THR A 1 92 ? 58.141 123.629 65.654 1.00 28.98 92 THR A CA 10
ATOM 17261 C C . THR A 1 92 ? 57.354 122.556 64.898 1.00 28.33 92 THR A C 10
ATOM 17262 O O . THR A 1 92 ? 56.579 121.818 65.477 1.00 29.20 92 THR A O 10
ATOM 17273 N N . GLU A 1 93 ? 57.537 122.480 63.603 1.00 0.00 93 GLU A N 10
ATOM 17274 C CA . GLU A 1 93 ? 56.793 121.470 62.790 1.00 0.00 93 GLU A CA 10
ATOM 17275 C C . GLU A 1 93 ? 57.522 120.118 62.763 1.00 0.00 93 GLU A C 10
ATOM 17276 O O . GLU A 1 93 ? 57.172 119.246 61.990 1.00 0.00 93 GLU A O 10
ATOM 17288 N N . GLN A 1 94 ? 58.522 119.930 63.593 1.00 0.00 94 GLN A N 10
ATOM 17289 C CA . GLN A 1 94 ? 59.252 118.626 63.597 1.00 0.00 94 GLN A CA 10
ATOM 17290 C C . GLN A 1 94 ? 59.637 118.257 65.031 1.00 0.00 94 GLN A C 10
ATOM 17291 O O . GLN A 1 94 ? 59.985 119.124 65.813 1.00 0.00 94 GLN A O 10
ATOM 17305 N N . GLY A 1 95 ? 59.589 116.994 65.395 1.00 27.89 95 GLY A N 10
ATOM 17306 C CA . GLY A 1 95 ? 59.970 116.634 66.796 1.00 28.05 95 GLY A CA 10
ATOM 17307 C C . GLY A 1 95 ? 59.920 115.123 67.039 1.00 27.70 95 GLY A C 10
ATOM 17308 O O . GLY A 1 95 ? 59.171 114.394 66.419 1.00 25.89 95 GLY A O 10
ATOM 17312 N N . GLN A 1 96 ? 60.720 114.668 67.970 1.00 0.00 96 GLN A N 10
ATOM 17313 C CA . GLN A 1 96 ? 60.757 113.219 68.325 1.00 0.00 96 GLN A CA 10
ATOM 17314 C C . GLN A 1 96 ? 60.336 113.053 69.789 1.00 0.00 96 GLN A C 10
ATOM 17315 O O . GLN A 1 96 ? 60.823 113.749 70.659 1.00 0.00 96 GLN A O 10
ATOM 17329 N N . MET A 1 97 ? 59.416 112.161 70.062 1.00 0.00 97 MET A N 10
ATOM 17330 C CA . MET A 1 97 ? 58.945 111.984 71.471 1.00 0.00 97 MET A CA 10
ATOM 17331 C C . MET A 1 97 ? 59.014 110.516 71.909 1.00 0.00 97 MET A C 10
ATOM 17332 O O . MET A 1 97 ? 58.424 109.647 71.297 1.00 0.00 97 MET A O 10
ATOM 17346 N N . GLN A 1 98 ? 59.709 110.239 72.985 1.00 0.00 98 GLN A N 10
ATOM 17347 C CA . GLN A 1 98 ? 59.808 108.843 73.507 1.00 0.00 98 GLN A CA 10
ATOM 17348 C C . GLN A 1 98 ? 59.369 108.849 74.972 1.00 0.00 98 GLN A C 10
ATOM 17349 O O . GLN A 1 98 ? 59.494 109.859 75.641 1.00 0.00 98 GLN A O 10
ATOM 17363 N N . GLY A 1 99 ? 58.847 107.757 75.484 1.00 29.62 99 GLY A N 10
ATOM 17364 C CA . GLY A 1 99 ? 58.406 107.774 76.918 1.00 28.62 99 GLY A CA 10
ATOM 17365 C C . GLY A 1 99 ? 58.204 106.359 77.450 1.00 28.62 99 GLY A C 10
ATOM 17366 O O . GLY A 1 99 ? 58.390 105.386 76.747 1.00 29.22 99 GLY A O 10
ATOM 17370 N N . HIS A 1 100 ? 57.819 106.247 78.699 1.00 0.00 100 HIS A N 10
ATOM 17371 C CA . HIS A 1 100 ? 57.592 104.901 79.299 1.00 0.00 100 HIS A CA 10
ATOM 17372 C C . HIS A 1 100 ? 56.278 104.893 80.089 1.00 0.00 100 HIS A C 10
ATOM 17373 O O . HIS A 1 100 ? 55.772 105.928 80.484 1.00 0.00 100 HIS A O 10
ATOM 17387 N N . TYR A 1 101 ? 55.725 103.730 80.316 1.00 25.77 101 TYR A N 10
ATOM 17388 C CA . TYR A 1 101 ? 54.442 103.632 81.076 1.00 25.79 101 TYR A CA 10
ATOM 17389 C C . TYR A 1 101 ? 54.663 102.856 82.376 1.00 26.52 101 TYR A C 10
ATOM 17390 O O . TYR A 1 101 ? 55.150 101.742 82.354 1.00 27.05 101 TYR A O 10
ATOM 17408 N N . ASP A 1 102 ? 54.275 103.402 83.502 1.00 0.00 102 ASP A N 10
ATOM 17409 C CA . ASP A 1 102 ? 54.433 102.652 84.785 1.00 0.00 102 ASP A CA 10
ATOM 17410 C C . ASP A 1 102 ? 53.212 101.752 84.984 1.00 0.00 102 ASP A C 10
ATOM 17411 O O . ASP A 1 102 ? 52.089 102.208 85.075 1.00 0.00 102 ASP A O 10
ATOM 17420 N N . MET A 1 103 ? 53.446 100.468 85.038 1.00 0.00 103 MET A N 10
ATOM 17421 C CA . MET A 1 103 ? 52.334 99.490 85.213 1.00 0.00 103 MET A CA 10
ATOM 17422 C C . MET A 1 103 ? 52.598 98.598 86.428 1.00 0.00 103 MET A C 10
ATOM 17423 O O . MET A 1 103 ? 53.719 98.480 86.890 1.00 0.00 103 MET A O 10
ATOM 17437 N N . VAL A 1 104 ? 51.574 97.967 86.943 1.00 21.01 104 VAL A N 10
ATOM 17438 C CA . VAL A 1 104 ? 51.758 97.075 88.132 1.00 21.69 104 VAL A CA 10
ATOM 17439 C C . VAL A 1 104 ? 50.889 95.821 87.996 1.00 22.60 104 VAL A C 10
ATOM 17440 O O . VAL A 1 104 ? 49.708 95.903 87.716 1.00 22.32 104 VAL A O 10
ATOM 17453 N N . ALA A 1 105 ? 51.461 94.665 88.206 1.00 0.00 105 ALA A N 10
ATOM 17454 C CA . ALA A 1 105 ? 50.668 93.401 88.107 1.00 0.00 105 ALA A CA 10
ATOM 17455 C C . ALA A 1 105 ? 49.742 93.280 89.318 1.00 0.00 105 ALA A C 10
ATOM 17456 O O . ALA A 1 105 ? 49.884 94.001 90.288 1.00 0.00 105 ALA A O 10
ATOM 17463 N N . ASP A 1 106 ? 48.793 92.378 89.268 1.00 0.00 106 ASP A N 10
ATOM 17464 C CA . ASP A 1 106 ? 47.854 92.221 90.422 1.00 0.00 106 ASP A CA 10
ATOM 17465 C C . ASP A 1 106 ? 48.621 91.745 91.658 1.00 0.00 106 ASP A C 10
ATOM 17466 O O . ASP A 1 106 ? 48.245 92.033 92.779 1.00 0.00 106 ASP A O 10
ATOM 17475 N N . ASP A 1 107 ? 49.689 91.013 91.461 1.00 0.00 107 ASP A N 10
ATOM 17476 C CA . ASP A 1 107 ? 50.483 90.508 92.623 1.00 0.00 107 ASP A CA 10
ATOM 17477 C C . ASP A 1 107 ? 51.294 91.639 93.270 1.00 0.00 107 ASP A C 10
ATOM 17478 O O . ASP A 1 107 ? 51.842 91.472 94.345 1.00 0.00 107 ASP A O 10
ATOM 17487 N N . GLY A 1 108 ? 51.380 92.783 92.634 1.00 30.43 108 GLY A N 10
ATOM 17488 C CA . GLY A 1 108 ? 52.158 93.912 93.224 1.00 29.11 108 GLY A CA 10
ATOM 17489 C C . GLY A 1 108 ? 53.504 94.069 92.503 1.00 29.35 108 GLY A C 10
ATOM 17490 O O . GLY A 1 108 ? 54.229 95.016 92.746 1.00 30.17 108 GLY A O 10
ATOM 17494 N N . THR A 1 109 ? 53.852 93.157 91.619 1.00 0.00 109 THR A N 10
ATOM 17495 C CA . THR A 1 109 ? 55.161 93.274 90.894 1.00 0.00 109 THR A CA 10
ATOM 17496 C C . THR A 1 109 ? 55.229 94.609 90.144 1.00 0.00 109 THR A C 10
ATOM 17497 O O . THR A 1 109 ? 54.274 95.012 89.505 1.00 0.00 109 THR A O 10
ATOM 17508 N N . GLU A 1 110 ? 56.340 95.299 90.221 1.00 0.00 110 GLU A N 10
ATOM 17509 C CA . GLU A 1 110 ? 56.451 96.611 89.515 1.00 0.00 110 GLU A CA 10
ATOM 17510 C C . GLU A 1 110 ? 57.238 96.458 88.208 1.00 0.00 110 GLU A C 10
ATOM 17511 O O . GLU A 1 110 ? 58.229 95.757 88.145 1.00 0.00 110 GLU A O 10
ATOM 17523 N N . PHE A 1 111 ? 56.797 97.122 87.170 1.00 27.41 111 PHE A N 10
ATOM 17524 C CA . PHE A 1 111 ? 57.505 97.041 85.857 1.00 27.50 111 PHE A CA 10
ATOM 17525 C C . PHE A 1 111 ? 57.013 98.160 84.928 1.00 28.03 111 PHE A C 10
ATOM 17526 O O . PHE A 1 111 ? 55.860 98.545 84.958 1.00 27.72 111 PHE A O 10
ATOM 17543 N N . ILE A 1 112 ? 57.894 98.689 84.118 1.00 0.00 112 ILE A N 10
ATOM 17544 C CA . ILE A 1 112 ? 57.506 99.798 83.193 1.00 0.00 112 ILE A CA 10
ATOM 17545 C C . ILE A 1 112 ? 57.306 99.282 81.764 1.00 0.00 112 ILE A C 10
ATOM 17546 O O . ILE A 1 112 ? 57.834 98.254 81.383 1.00 0.00 112 ILE A O 10
ATOM 17562 N N . ALA A 1 113 ? 56.563 100.009 80.971 1.00 0.00 113 ALA A N 10
ATOM 17563 C CA . ALA A 1 113 ? 56.332 99.604 79.555 1.00 0.00 113 ALA A CA 10
ATOM 17564 C C . ALA A 1 113 ? 56.861 100.711 78.631 1.00 0.00 113 ALA A C 10
ATOM 17565 O O . ALA A 1 113 ? 56.189 101.699 78.407 1.00 0.00 113 ALA A O 10
ATOM 17572 N N . PRO A 1 114 ? 58.065 100.518 78.140 1.00 31.26 114 PRO A N 10
ATOM 17573 C CA . PRO A 1 114 ? 58.663 101.559 77.253 1.00 32.26 114 PRO A CA 10
ATOM 17574 C C . PRO A 1 114 ? 57.798 101.834 76.021 1.00 31.77 114 PRO A C 10
ATOM 17575 O O . PRO A 1 114 ? 57.187 100.956 75.446 1.00 33.24 114 PRO A O 10
ATOM 17586 N N . ILE A 1 115 ? 57.771 103.079 75.622 1.00 30.59 115 ILE A N 10
ATOM 17587 C CA . ILE A 1 115 ? 56.981 103.498 74.427 1.00 30.04 115 ILE A CA 10
ATOM 17588 C C . ILE A 1 115 ? 57.944 103.845 73.292 1.00 30.45 115 ILE A C 10
ATOM 17589 O O . ILE A 1 115 ? 58.804 104.701 73.436 1.00 30.15 115 ILE A O 10
ATOM 17605 N N . ALA A 1 116 ? 57.803 103.182 72.169 1.00 30.78 116 ALA A N 10
ATOM 17606 C CA . ALA A 1 116 ? 58.706 103.440 70.998 1.00 29.78 116 ALA A CA 10
ATOM 17607 C C . ALA A 1 116 ? 58.807 104.934 70.689 1.00 29.57 116 ALA A C 10
ATOM 17608 O O . ALA A 1 116 ? 58.112 105.747 71.269 1.00 28.51 116 ALA A O 10
ATOM 17615 N N . ALA A 1 117 ? 59.677 105.299 69.782 1.00 0.00 117 ALA A N 10
ATOM 17616 C CA . ALA A 1 117 ? 59.844 106.737 69.430 1.00 0.00 117 ALA A CA 10
ATOM 17617 C C . ALA A 1 117 ? 59.100 107.068 68.135 1.00 0.00 117 ALA A C 10
ATOM 17618 O O . ALA A 1 117 ? 59.397 106.533 67.084 1.00 0.00 117 ALA A O 10
ATOM 17625 N N . PHE A 1 118 ? 58.162 107.974 68.204 1.00 29.64 118 PHE A N 10
ATOM 17626 C CA . PHE A 1 118 ? 57.418 108.385 66.977 1.00 29.08 118 PHE A CA 10
ATOM 17627 C C . PHE A 1 118 ? 57.798 109.828 66.648 1.00 30.66 118 PHE A C 10
ATOM 17628 O O . PHE A 1 118 ? 58.225 110.567 67.518 1.00 30.55 118 PHE A O 10
ATOM 17645 N N . VAL A 1 119 ? 57.668 110.240 65.413 1.00 0.00 119 VAL A N 10
ATOM 17646 C CA . VAL A 1 119 ? 58.049 111.640 65.054 1.00 0.00 119 VAL A CA 10
ATOM 17647 C C . VAL A 1 119 ? 56.833 112.427 64.562 1.00 0.00 119 VAL A C 10
ATOM 17648 O O . VAL A 1 119 ? 55.885 111.874 64.039 1.00 0.00 119 VAL A O 10
ATOM 17661 N N . LEU A 1 120 ? 56.871 113.724 64.723 1.00 36.62 120 LEU A N 10
ATOM 17662 C CA . LEU A 1 120 ? 55.743 114.584 64.268 1.00 37.66 120 LEU A CA 10
ATOM 17663 C C . LEU A 1 120 ? 56.228 115.489 63.134 1.00 38.64 120 LEU A C 10
ATOM 17664 O O . LEU A 1 120 ? 57.252 116.136 63.247 1.00 37.83 120 LEU A O 10
ATOM 17680 N N . SER A 1 121 ? 55.506 115.533 62.044 1.00 0.00 121 SER A N 10
ATOM 17681 C CA . SER A 1 121 ? 55.921 116.391 60.895 1.00 0.00 121 SER A CA 10
ATOM 17682 C C . SER A 1 121 ? 54.699 116.778 60.057 1.00 0.00 121 SER A C 10
ATOM 17683 O O . SER A 1 121 ? 54.055 115.940 59.458 1.00 0.00 121 SER A O 10
ATOM 17691 N N . ARG A 1 6 ? 55.671 86.496 82.556 1.00 0.00 6 ARG A N 11
ATOM 17692 C CA . ARG A 1 6 ? 54.208 86.778 82.497 1.00 0.00 6 ARG A CA 11
ATOM 17693 C C . ARG A 1 6 ? 53.941 88.291 82.512 1.00 0.00 6 ARG A C 11
ATOM 17694 O O . ARG A 1 6 ? 52.831 88.726 82.767 1.00 0.00 6 ARG A O 11
ATOM 17715 N N . TYR A 1 7 ? 54.950 89.093 82.247 1.00 31.93 7 TYR A N 11
ATOM 17716 C CA . TYR A 1 7 ? 54.757 90.576 82.253 1.00 29.59 7 TYR A CA 11
ATOM 17717 C C . TYR A 1 7 ? 55.071 91.155 80.868 1.00 29.68 7 TYR A C 11
ATOM 17718 O O . TYR A 1 7 ? 56.217 91.252 80.471 1.00 30.50 7 TYR A O 11
ATOM 17736 N N . ARG A 1 8 ? 54.058 91.536 80.136 1.00 0.00 8 ARG A N 11
ATOM 17737 C CA . ARG A 1 8 ? 54.274 92.112 78.774 1.00 0.00 8 ARG A CA 11
ATOM 17738 C C . ARG A 1 8 ? 53.175 93.128 78.453 1.00 0.00 8 ARG A C 11
ATOM 17739 O O . ARG A 1 8 ? 52.005 92.893 78.685 1.00 0.00 8 ARG A O 11
ATOM 17760 N N . VAL A 1 9 ? 53.557 94.262 77.922 1.00 0.00 9 VAL A N 11
ATOM 17761 C CA . VAL A 1 9 ? 52.568 95.326 77.575 1.00 0.00 9 VAL A CA 11
ATOM 17762 C C . VAL A 1 9 ? 53.100 96.161 76.403 1.00 0.00 9 VAL A C 11
ATOM 17763 O O . VAL A 1 9 ? 54.105 96.837 76.508 1.00 0.00 9 VAL A O 11
ATOM 17776 N N . GLU A 1 10 ? 52.414 96.122 75.293 1.00 0.00 10 GLU A N 11
ATOM 17777 C CA . GLU A 1 10 ? 52.821 96.906 74.091 1.00 0.00 10 GLU A CA 11
ATOM 17778 C C . GLU A 1 10 ? 51.897 98.112 73.903 1.00 0.00 10 GLU A C 11
ATOM 17779 O O . GLU A 1 10 ? 50.687 98.000 73.937 1.00 0.00 10 GLU A O 11
ATOM 17791 N N . VAL A 1 11 ? 52.477 99.266 73.703 1.00 26.88 11 VAL A N 11
ATOM 17792 C CA . VAL A 1 11 ? 51.670 100.508 73.506 1.00 26.83 11 VAL A CA 11
ATOM 17793 C C . VAL A 1 11 ? 51.966 101.090 72.119 1.00 27.58 11 VAL A C 11
ATOM 17794 O O . VAL A 1 11 ? 53.107 101.156 71.700 1.00 28.21 11 VAL A O 11
ATOM 17807 N N . GLU A 1 12 ? 50.953 101.509 71.403 1.00 0.00 12 GLU A N 11
ATOM 17808 C CA . GLU A 1 12 ? 51.174 102.085 70.041 1.00 0.00 12 GLU A CA 11
ATOM 17809 C C . GLU A 1 12 ? 50.572 103.490 69.959 1.00 0.00 12 GLU A C 11
ATOM 17810 O O . GLU A 1 12 ? 49.483 103.738 70.441 1.00 0.00 12 GLU A O 11
ATOM 17822 N N . VAL A 1 13 ? 51.282 104.409 69.356 1.00 26.55 13 VAL A N 11
ATOM 17823 C CA . VAL A 1 13 ? 50.770 105.809 69.239 1.00 26.45 13 VAL A CA 11
ATOM 17824 C C . VAL A 1 13 ? 50.855 106.293 67.786 1.00 27.95 13 VAL A C 11
ATOM 17825 O O . VAL A 1 13 ? 51.836 106.076 67.102 1.00 27.94 13 VAL A O 11
ATOM 17838 N N . SER A 1 14 ? 49.820 106.954 67.321 1.00 0.00 14 SER A N 11
ATOM 17839 C CA . SER A 1 14 ? 49.814 107.467 65.918 1.00 0.00 14 SER A CA 11
ATOM 17840 C C . SER A 1 14 ? 49.535 108.981 65.904 1.00 0.00 14 SER A C 11
ATOM 17841 O O . SER A 1 14 ? 48.414 109.401 66.117 1.00 0.00 14 SER A O 11
ATOM 17849 N N . PRO A 1 15 ? 50.570 109.751 65.653 1.00 28.75 15 PRO A N 11
ATOM 17850 C CA . PRO A 1 15 ? 50.382 111.232 65.619 1.00 30.20 15 PRO A CA 11
ATOM 17851 C C . PRO A 1 15 ? 49.841 111.693 64.259 1.00 33.00 15 PRO A C 11
ATOM 17852 O O . PRO A 1 15 ? 49.868 110.971 63.282 1.00 32.76 15 PRO A O 11
ATOM 17863 N N . ARG A 1 16 ? 49.347 112.906 64.208 1.00 34.77 16 ARG A N 11
ATOM 17864 C CA . ARG A 1 16 ? 48.790 113.463 62.937 1.00 37.64 16 ARG A CA 11
ATOM 17865 C C . ARG A 1 16 ? 48.810 114.996 62.991 1.00 38.99 16 ARG A C 11
ATOM 17866 O O . ARG A 1 16 ? 48.391 115.607 63.957 1.00 38.96 16 ARG A O 11
ATOM 17887 N N . PHE A 1 17 ? 49.326 115.613 61.959 1.00 0.00 17 PHE A N 11
ATOM 17888 C CA . PHE A 1 17 ? 49.420 117.109 61.920 1.00 0.00 17 PHE A CA 11
ATOM 17889 C C . PHE A 1 17 ? 48.030 117.763 61.928 1.00 0.00 17 PHE A C 11
ATOM 17890 O O . PHE A 1 17 ? 47.113 117.305 61.274 1.00 0.00 17 PHE A O 11
ATOM 17907 N N . LEU A 1 18 ? 47.882 118.843 62.656 1.00 0.00 18 LEU A N 11
ATOM 17908 C CA . LEU A 1 18 ? 46.566 119.555 62.705 1.00 0.00 18 LEU A CA 11
ATOM 17909 C C . LEU A 1 18 ? 46.696 120.962 62.112 1.00 0.00 18 LEU A C 11
ATOM 17910 O O . LEU A 1 18 ? 46.796 121.949 62.814 1.00 0.00 18 LEU A O 11
ATOM 17926 N N . ALA A 1 19 ? 46.664 121.040 60.809 1.00 0.00 19 ALA A N 11
ATOM 17927 C CA . ALA A 1 19 ? 46.752 122.359 60.102 1.00 0.00 19 ALA A CA 11
ATOM 17928 C C . ALA A 1 19 ? 45.491 123.193 60.348 1.00 0.00 19 ALA A C 11
ATOM 17929 O O . ALA A 1 19 ? 45.556 124.403 60.453 1.00 0.00 19 ALA A O 11
ATOM 17936 N N . HIS A 1 20 ? 44.348 122.561 60.430 1.00 0.00 20 HIS A N 11
ATOM 17937 C CA . HIS A 1 20 ? 43.084 123.330 60.656 1.00 0.00 20 HIS A CA 11
ATOM 17938 C C . HIS A 1 20 ? 43.050 123.914 62.073 1.00 0.00 20 HIS A C 11
ATOM 17939 O O . HIS A 1 20 ? 42.369 124.888 62.330 1.00 0.00 20 HIS A O 11
ATOM 17953 N N . GLN A 1 21 ? 43.774 123.324 62.993 1.00 51.13 21 GLN A N 11
ATOM 17954 C CA . GLN A 1 21 ? 43.776 123.846 64.393 1.00 51.59 21 GLN A CA 11
ATOM 17955 C C . GLN A 1 21 ? 45.192 124.239 64.823 1.00 51.55 21 GLN A C 11
ATOM 17956 O O . GLN A 1 21 ? 45.610 123.950 65.928 1.00 51.24 21 GLN A O 11
ATOM 17970 N N . SER A 1 22 ? 45.934 124.897 63.962 1.00 52.26 22 SER A N 11
ATOM 17971 C CA . SER A 1 22 ? 47.323 125.303 64.334 1.00 52.76 22 SER A CA 11
ATOM 17972 C C . SER A 1 22 ? 47.863 126.361 63.366 1.00 51.68 22 SER A C 11
ATOM 17973 O O . SER A 1 22 ? 47.564 126.348 62.187 1.00 52.15 22 SER A O 11
ATOM 17981 N N . THR A 1 23 ? 48.676 127.263 63.857 1.00 0.00 23 THR A N 11
ATOM 17982 C CA . THR A 1 23 ? 49.266 128.317 62.973 1.00 0.00 23 THR A CA 11
ATOM 17983 C C . THR A 1 23 ? 50.799 128.206 63.010 1.00 0.00 23 THR A C 11
ATOM 17984 O O . THR A 1 23 ? 51.439 128.761 63.882 1.00 0.00 23 THR A O 11
ATOM 17995 N N . PRO A 1 24 ? 51.335 127.465 62.067 1.00 49.88 24 PRO A N 11
ATOM 17996 C CA . PRO A 1 24 ? 52.816 127.280 62.048 1.00 51.02 24 PRO A CA 11
ATOM 17997 C C . PRO A 1 24 ? 53.545 128.597 61.756 1.00 51.50 24 PRO A C 11
ATOM 17998 O O . PRO A 1 24 ? 54.706 128.753 62.085 1.00 51.57 24 PRO A O 11
ATOM 18009 N N . ASP A 1 25 ? 52.882 129.536 61.129 1.00 0.00 25 ASP A N 11
ATOM 18010 C CA . ASP A 1 25 ? 53.551 130.835 60.802 1.00 0.00 25 ASP A CA 11
ATOM 18011 C C . ASP A 1 25 ? 53.906 131.609 62.079 1.00 0.00 25 ASP A C 11
ATOM 18012 O O . ASP A 1 25 ? 54.794 132.441 62.074 1.00 0.00 25 ASP A O 11
ATOM 18021 N N . GLU A 1 26 ? 53.221 131.350 63.165 1.00 0.00 26 GLU A N 11
ATOM 18022 C CA . GLU A 1 26 ? 53.525 132.085 64.435 1.00 0.00 26 GLU A CA 11
ATOM 18023 C C . GLU A 1 26 ? 54.273 131.181 65.422 1.00 0.00 26 GLU A C 11
ATOM 18024 O O . GLU A 1 26 ? 54.239 131.397 66.619 1.00 0.00 26 GLU A O 11
ATOM 18036 N N . GLY A 1 27 ? 54.948 130.171 64.930 1.00 0.00 27 GLY A N 11
ATOM 18037 C CA . GLY A 1 27 ? 55.699 129.249 65.835 1.00 0.00 27 GLY A CA 11
ATOM 18038 C C . GLY A 1 27 ? 54.716 128.454 66.697 1.00 0.00 27 GLY A C 11
ATOM 18039 O O . GLY A 1 27 ? 55.032 128.042 67.798 1.00 0.00 27 GLY A O 11
ATOM 18043 N N . ARG A 1 28 ? 53.525 128.237 66.202 1.00 0.00 28 ARG A N 11
ATOM 18044 C CA . ARG A 1 28 ? 52.508 127.469 66.978 1.00 0.00 28 ARG A CA 11
ATOM 18045 C C . ARG A 1 28 ? 52.070 126.231 66.193 1.00 0.00 28 ARG A C 11
ATOM 18046 O O . ARG A 1 28 ? 51.168 126.293 65.375 1.00 0.00 28 ARG A O 11
ATOM 18067 N N . TYR A 1 29 ? 52.690 125.107 66.446 1.00 46.07 29 TYR A N 11
ATOM 18068 C CA . TYR A 1 29 ? 52.309 123.851 65.730 1.00 43.41 29 TYR A CA 11
ATOM 18069 C C . TYR A 1 29 ? 51.500 122.956 66.673 1.00 41.37 29 TYR A C 11
ATOM 18070 O O . TYR A 1 29 ? 51.872 122.756 67.814 1.00 39.95 29 TYR A O 11
ATOM 18088 N N . ALA A 1 30 ? 50.392 122.432 66.213 1.00 0.00 30 ALA A N 11
ATOM 18089 C CA . ALA A 1 30 ? 49.558 121.565 67.100 1.00 0.00 30 ALA A CA 11
ATOM 18090 C C . ALA A 1 30 ? 49.516 120.122 66.589 1.00 0.00 30 ALA A C 11
ATOM 18091 O O . ALA A 1 30 ? 49.076 119.857 65.486 1.00 0.00 30 ALA A O 11
ATOM 18098 N N . PHE A 1 31 ? 49.961 119.188 67.391 1.00 36.58 31 PHE A N 11
ATOM 18099 C CA . PHE A 1 31 ? 49.936 117.755 66.971 1.00 36.29 31 PHE A CA 11
ATOM 18100 C C . PHE A 1 31 ? 49.003 116.960 67.890 1.00 35.25 31 PHE A C 11
ATOM 18101 O O . PHE A 1 31 ? 49.065 117.087 69.099 1.00 34.09 31 PHE A O 11
ATOM 18118 N N . ALA A 1 32 ? 48.161 116.126 67.335 1.00 34.06 32 ALA A N 11
ATOM 18119 C CA . ALA A 1 32 ? 47.245 115.300 68.179 1.00 32.35 32 ALA A CA 11
ATOM 18120 C C . ALA A 1 32 ? 47.663 113.837 68.056 1.00 31.25 32 ALA A C 11
ATOM 18121 O O . ALA A 1 32 ? 47.901 113.356 66.963 1.00 31.96 32 ALA A O 11
ATOM 18128 N N . TYR A 1 33 ? 47.781 113.125 69.152 1.00 29.03 33 TYR A N 11
ATOM 18129 C CA . TYR A 1 33 ? 48.215 111.695 69.048 1.00 27.15 33 TYR A CA 11
ATOM 18130 C C . TYR A 1 33 ? 47.256 110.759 69.790 1.00 26.72 33 TYR A C 11
ATOM 18131 O O . TYR A 1 33 ? 46.739 111.085 70.842 1.00 28.24 33 TYR A O 11
ATOM 18149 N N . SER A 1 34 ? 47.031 109.590 69.244 1.00 0.00 34 SER A N 11
ATOM 18150 C CA . SER A 1 34 ? 46.122 108.610 69.902 1.00 0.00 34 SER A CA 11
ATOM 18151 C C . SER A 1 34 ? 46.954 107.480 70.508 1.00 0.00 34 SER A C 11
ATOM 18152 O O . SER A 1 34 ? 47.921 107.035 69.926 1.00 0.00 34 SER A O 11
ATOM 18160 N N . ILE A 1 35 ? 46.594 107.032 71.679 1.00 0.00 35 ILE A N 11
ATOM 18161 C CA . ILE A 1 35 ? 47.371 105.944 72.351 1.00 0.00 35 ILE A CA 11
ATOM 18162 C C . ILE A 1 35 ? 46.597 104.625 72.368 1.00 0.00 35 ILE A C 11
ATOM 18163 O O . ILE A 1 35 ? 45.423 104.577 72.686 1.00 0.00 35 ILE A O 11
ATOM 18179 N N . ARG A 1 36 ? 47.274 103.557 72.034 1.00 25.30 36 ARG A N 11
ATOM 18180 C CA . ARG A 1 36 ? 46.626 102.217 72.026 1.00 25.64 36 ARG A CA 11
ATOM 18181 C C . ARG A 1 36 ? 47.420 101.251 72.913 1.00 23.79 36 ARG A C 11
ATOM 18182 O O . ARG A 1 36 ? 48.422 100.694 72.511 1.00 25.11 36 ARG A O 11
ATOM 18203 N N . ILE A 1 37 ? 46.965 101.061 74.121 1.00 20.73 37 ILE A N 11
ATOM 18204 C CA . ILE A 1 37 ? 47.659 100.145 75.077 1.00 18.17 37 ILE A CA 11
ATOM 18205 C C . ILE A 1 37 ? 47.046 98.741 75.025 1.00 17.71 37 ILE A C 11
ATOM 18206 O O . ILE A 1 37 ? 45.890 98.551 75.345 1.00 15.34 37 ILE A O 11
ATOM 18222 N N . GLN A 1 38 ? 47.820 97.752 74.655 1.00 0.00 38 GLN A N 11
ATOM 18223 C CA . GLN A 1 38 ? 47.294 96.352 74.618 1.00 0.00 38 GLN A CA 11
ATOM 18224 C C . GLN A 1 38 ? 48.060 95.498 75.634 1.00 0.00 38 GLN A C 11
ATOM 18225 O O . GLN A 1 38 ? 49.260 95.623 75.790 1.00 0.00 38 GLN A O 11
ATOM 18239 N N . ASN A 1 39 ? 47.357 94.651 76.343 1.00 15.86 39 ASN A N 11
ATOM 18240 C CA . ASN A 1 39 ? 48.021 93.799 77.376 1.00 17.88 39 ASN A CA 11
ATOM 18241 C C . ASN A 1 39 ? 48.479 92.469 76.773 1.00 18.37 39 ASN A C 11
ATOM 18242 O O . ASN A 1 39 ? 47.675 91.676 76.320 1.00 18.69 39 ASN A O 11
ATOM 18253 N N . ALA A 1 40 ? 49.762 92.211 76.783 1.00 0.00 40 ALA A N 11
ATOM 18254 C CA . ALA A 1 40 ? 50.278 90.921 76.233 1.00 0.00 40 ALA A CA 11
ATOM 18255 C C . ALA A 1 40 ? 50.925 90.078 77.346 1.00 0.00 40 ALA A C 11
ATOM 18256 O O . ALA A 1 40 ? 51.561 89.076 77.076 1.00 0.00 40 ALA A O 11
ATOM 18263 N N . GLY A 1 41 ? 50.768 90.471 78.592 1.00 27.60 41 GLY A N 11
ATOM 18264 C CA . GLY A 1 41 ? 51.373 89.686 79.709 1.00 28.62 41 GLY A CA 11
ATOM 18265 C C . GLY A 1 41 ? 50.448 88.524 80.073 1.00 29.10 41 GLY A C 11
ATOM 18266 O O . GLY A 1 41 ? 49.408 88.338 79.469 1.00 28.18 41 GLY A O 11
ATOM 18270 N N . ALA A 1 42 ? 50.818 87.739 81.055 1.00 0.00 42 ALA A N 11
ATOM 18271 C CA . ALA A 1 42 ? 49.960 86.585 81.458 1.00 0.00 42 ALA A CA 11
ATOM 18272 C C . ALA A 1 42 ? 49.044 86.983 82.612 1.00 0.00 42 ALA A C 11
ATOM 18273 O O . ALA A 1 42 ? 47.924 86.520 82.721 1.00 0.00 42 ALA A O 11
ATOM 18280 N N . VAL A 1 43 ? 49.522 87.837 83.473 1.00 0.00 43 VAL A N 11
ATOM 18281 C CA . VAL A 1 43 ? 48.698 88.282 84.640 1.00 0.00 43 VAL A CA 11
ATOM 18282 C C . VAL A 1 43 ? 48.155 89.698 84.389 1.00 0.00 43 VAL A C 11
ATOM 18283 O O . VAL A 1 43 ? 48.853 90.540 83.859 1.00 0.00 43 VAL A O 11
ATOM 18296 N N . PRO A 1 44 ? 46.909 89.909 84.771 1.00 21.08 44 PRO A N 11
ATOM 18297 C CA . PRO A 1 44 ? 46.297 91.261 84.547 1.00 21.01 44 PRO A CA 11
ATOM 18298 C C . PRO A 1 44 ? 47.173 92.385 85.114 1.00 21.95 44 PRO A C 11
ATOM 18299 O O . PRO A 1 44 ? 47.805 92.244 86.148 1.00 21.40 44 PRO A O 11
ATOM 18310 N N . ALA A 1 45 ? 47.213 93.496 84.425 1.00 20.91 45 ALA A N 11
ATOM 18311 C CA . ALA A 1 45 ? 48.043 94.647 84.882 1.00 19.47 45 ALA A CA 11
ATOM 18312 C C . ALA A 1 45 ? 47.309 95.975 84.662 1.00 19.21 45 ALA A C 11
ATOM 18313 O O . ALA A 1 45 ? 46.486 96.108 83.773 1.00 19.53 45 ALA A O 11
ATOM 18320 N N . ARG A 1 46 ? 47.610 96.953 85.474 1.00 0.00 46 ARG A N 11
ATOM 18321 C CA . ARG A 1 46 ? 46.948 98.284 85.337 1.00 0.00 46 ARG A CA 11
ATOM 18322 C C . ARG A 1 46 ? 48.005 99.391 85.270 1.00 0.00 46 ARG A C 11
ATOM 18323 O O . ARG A 1 46 ? 49.128 99.210 85.702 1.00 0.00 46 ARG A O 11
ATOM 18344 N N . LEU A 1 47 ? 47.653 100.536 84.740 1.00 0.00 47 LEU A N 11
ATOM 18345 C CA . LEU A 1 47 ? 48.638 101.654 84.654 1.00 0.00 47 LEU A CA 11
ATOM 18346 C C . LEU A 1 47 ? 48.419 102.610 85.827 1.00 0.00 47 LEU A C 11
ATOM 18347 O O . LEU A 1 47 ? 47.383 103.237 85.944 1.00 0.00 47 LEU A O 11
ATOM 18363 N N . VAL A 1 48 ? 49.385 102.714 86.700 1.00 0.00 48 VAL A N 11
ATOM 18364 C CA . VAL A 1 48 ? 49.243 103.619 87.881 1.00 0.00 48 VAL A CA 11
ATOM 18365 C C . VAL A 1 48 ? 49.986 104.941 87.658 1.00 0.00 48 VAL A C 11
ATOM 18366 O O . VAL A 1 48 ? 49.643 105.948 88.248 1.00 0.00 48 VAL A O 11
ATOM 18379 N N . ALA A 1 49 ? 51.011 104.950 86.834 1.00 0.00 49 ALA A N 11
ATOM 18380 C CA . ALA A 1 49 ? 51.766 106.224 86.615 1.00 0.00 49 ALA A CA 11
ATOM 18381 C C . ALA A 1 49 ? 52.211 106.377 85.154 1.00 0.00 49 ALA A C 11
ATOM 18382 O O . ALA A 1 49 ? 52.234 105.430 84.392 1.00 0.00 49 ALA A O 11
ATOM 18389 N N . ARG A 1 50 ? 52.566 107.577 84.776 1.00 18.13 50 ARG A N 11
ATOM 18390 C CA . ARG A 1 50 ? 53.018 107.843 83.376 1.00 20.89 50 ARG A CA 11
ATOM 18391 C C . ARG A 1 50 ? 54.111 108.920 83.350 1.00 22.46 50 ARG A C 11
ATOM 18392 O O . ARG A 1 50 ? 54.077 109.882 84.094 1.00 23.35 50 ARG A O 11
ATOM 18413 N N . HIS A 1 51 ? 55.078 108.751 82.483 1.00 22.89 51 HIS A N 11
ATOM 18414 C CA . HIS A 1 51 ? 56.190 109.741 82.368 1.00 23.99 51 HIS A CA 11
ATOM 18415 C C . HIS A 1 51 ? 56.622 109.851 80.900 1.00 24.58 51 HIS A C 11
ATOM 18416 O O . HIS A 1 51 ? 57.107 108.904 80.312 1.00 24.14 51 HIS A O 11
ATOM 18430 N N . TRP A 1 52 ? 56.430 111.000 80.306 1.00 24.73 52 TRP A N 11
ATOM 18431 C CA . TRP A 1 52 ? 56.803 111.193 78.872 1.00 24.73 52 TRP A CA 11
ATOM 18432 C C . TRP A 1 52 ? 58.170 111.873 78.727 1.00 25.24 52 TRP A C 11
ATOM 18433 O O . TRP A 1 52 ? 58.468 112.844 79.398 1.00 25.25 52 TRP A O 11
ATOM 18454 N N . GLN A 1 53 ? 58.989 111.374 77.838 1.00 0.00 53 GLN A N 11
ATOM 18455 C CA . GLN A 1 53 ? 60.335 111.982 77.611 1.00 0.00 53 GLN A CA 11
ATOM 18456 C C . GLN A 1 53 ? 60.397 112.545 76.188 1.00 0.00 53 GLN A C 11
ATOM 18457 O O . GLN A 1 53 ? 60.984 111.956 75.29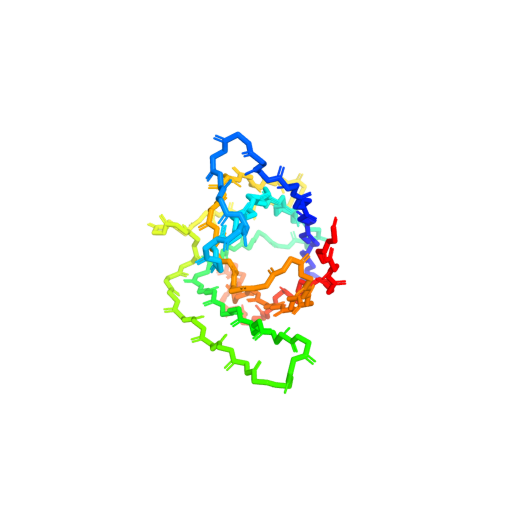9 1.00 0.00 53 GLN A O 11
ATOM 18471 N N . ILE A 1 54 ? 59.771 113.673 75.962 1.00 28.56 54 ILE A N 11
ATOM 18472 C CA . ILE A 1 54 ? 59.762 114.281 74.593 1.00 31.69 54 ILE A CA 11
ATOM 18473 C C . ILE A 1 54 ? 60.986 115.180 74.350 1.00 31.35 54 ILE A C 11
ATOM 18474 O O . ILE A 1 54 ? 61.314 116.042 75.143 1.00 31.20 54 ILE A O 11
ATOM 18490 N N . THR A 1 55 ? 61.645 114.988 73.236 1.00 32.39 55 THR A N 11
ATOM 18491 C CA . THR A 1 55 ? 62.827 115.836 72.889 1.00 32.79 55 THR A CA 11
ATOM 18492 C C . THR A 1 55 ? 62.533 116.556 71.573 1.00 33.98 55 THR A C 11
ATOM 18493 O O . THR A 1 55 ? 62.056 115.964 70.623 1.00 33.62 55 THR A O 11
ATOM 18504 N N . ASP A 1 56 ? 62.790 117.840 71.526 1.00 36.19 56 ASP A N 11
ATOM 18505 C CA . ASP A 1 56 ? 62.498 118.617 70.288 1.00 38.66 56 ASP A CA 11
ATOM 18506 C C . ASP A 1 56 ? 63.677 118.569 69.309 1.00 38.50 56 ASP A C 11
ATOM 18507 O O . ASP A 1 56 ? 64.755 118.108 69.631 1.00 37.75 56 ASP A O 11
ATOM 18516 N N . GLY A 1 57 ? 63.457 119.033 68.107 1.00 37.51 57 GLY A N 11
ATOM 18517 C CA . GLY A 1 57 ? 64.524 119.021 67.061 1.00 38.01 57 GLY A CA 11
ATOM 18518 C C . GLY A 1 57 ? 65.747 119.864 67.470 1.00 39.47 57 GLY A C 11
ATOM 18519 O O . GLY A 1 57 ? 66.766 119.819 66.804 1.00 38.99 57 GLY A O 11
ATOM 18523 N N . ASN A 1 58 ? 65.683 120.614 68.550 1.00 0.00 58 ASN A N 11
ATOM 18524 C CA . ASN A 1 58 ? 66.875 121.419 68.964 1.00 0.00 58 ASN A CA 11
ATOM 18525 C C . ASN A 1 58 ? 67.633 120.726 70.112 1.00 0.00 58 ASN A C 11
ATOM 18526 O O . ASN A 1 58 ? 68.557 121.281 70.673 1.00 0.00 58 ASN A O 11
ATOM 18537 N N . GLY A 1 59 ? 67.264 119.508 70.448 1.00 0.00 59 GLY A N 11
ATOM 18538 C CA . GLY A 1 59 ? 67.980 118.775 71.535 1.00 0.00 59 GLY A CA 11
ATOM 18539 C C . GLY A 1 59 ? 67.299 119.001 72.889 1.00 0.00 59 GLY A C 11
ATOM 18540 O O . GLY A 1 59 ? 67.448 118.204 73.797 1.00 0.00 59 GLY A O 11
ATOM 18544 N N . ARG A 1 60 ? 66.558 120.074 73.041 1.00 49.10 60 ARG A N 11
ATOM 18545 C CA . ARG A 1 60 ? 65.879 120.332 74.353 1.00 50.05 60 ARG A CA 11
ATOM 18546 C C . ARG A 1 60 ? 64.918 119.183 74.675 1.00 49.79 60 ARG A C 11
ATOM 18547 O O . ARG A 1 60 ? 64.275 118.641 73.796 1.00 48.27 60 ARG A O 11
ATOM 18568 N N . THR A 1 61 ? 64.826 118.798 75.926 1.00 0.00 61 THR A N 11
ATOM 18569 C CA . THR A 1 61 ? 63.916 117.672 76.295 1.00 0.00 61 THR A CA 11
ATOM 18570 C C . THR A 1 61 ? 62.952 118.098 77.403 1.00 0.00 61 THR A C 11
ATOM 18571 O O . THR A 1 61 ? 63.322 118.823 78.308 1.00 0.00 61 THR A O 11
ATOM 18582 N N . GLU A 1 62 ? 61.722 117.654 77.344 1.00 0.00 62 GLU A N 11
ATOM 18583 C CA . GLU A 1 62 ? 60.736 118.034 78.398 1.00 0.00 62 GLU A CA 11
ATOM 18584 C C . GLU A 1 62 ? 60.161 116.776 79.053 1.00 0.00 62 GLU A C 11
ATOM 18585 O O . GLU A 1 62 ? 59.563 115.939 78.401 1.00 0.00 62 GLU A O 11
ATOM 18597 N N . GLN A 1 63 ? 60.349 116.638 80.340 1.00 0.00 63 GLN A N 11
ATOM 18598 C CA . GLN A 1 63 ? 59.830 115.439 81.060 1.00 0.00 63 GLN A CA 11
ATOM 18599 C C . GLN A 1 63 ? 58.587 115.796 81.880 1.00 0.00 63 GLN A C 11
ATOM 18600 O O . GLN A 1 63 ? 58.556 116.795 82.573 1.00 0.00 63 GLN A O 11
ATOM 18614 N N . VAL A 1 64 ? 57.566 114.981 81.805 1.00 37.94 64 VAL A N 11
ATOM 18615 C CA . VAL A 1 64 ? 56.320 115.263 82.579 1.00 37.05 64 VAL A CA 11
ATOM 18616 C C . VAL A 1 64 ? 55.928 114.030 83.399 1.00 36.89 64 VAL A C 11
ATOM 18617 O O . VAL A 1 64 ? 55.881 112.926 82.897 1.00 36.32 64 VAL A O 11
ATOM 18630 N N . ASP A 1 65 ? 55.657 114.225 84.663 1.00 0.00 65 ASP A N 11
ATOM 18631 C CA . ASP A 1 65 ? 55.279 113.082 85.548 1.00 0.00 65 ASP A CA 11
ATOM 18632 C C . ASP A 1 65 ? 53.920 113.342 86.199 1.00 0.00 65 ASP A C 11
ATOM 18633 O O . ASP A 1 65 ? 53.707 114.366 86.824 1.00 0.00 65 ASP A O 11
ATOM 18642 N N . GLY A 1 66 ? 53.003 112.419 86.064 1.00 31.82 66 GLY A N 11
ATOM 18643 C CA . GLY A 1 66 ? 51.656 112.597 86.679 1.00 29.07 66 GLY A CA 11
ATOM 18644 C C . GLY A 1 66 ? 51.104 111.230 87.087 1.00 27.67 66 GLY A C 11
ATOM 18645 O O . GLY A 1 66 ? 51.370 110.229 86.446 1.00 27.18 66 GLY A O 11
ATOM 18649 N N . GLU A 1 67 ? 50.338 111.180 88.147 1.00 0.00 67 GLU A N 11
ATOM 18650 C CA . GLU A 1 67 ? 49.765 109.876 88.601 1.00 0.00 67 GLU A CA 11
ATOM 18651 C C . GLU A 1 67 ? 48.655 109.427 87.647 1.00 0.00 67 GLU A C 11
ATOM 18652 O O . GLU A 1 67 ? 48.035 110.232 86.981 1.00 0.00 67 GLU A O 11
ATOM 18664 N N . GLY A 1 68 ? 48.391 108.143 87.591 1.00 22.62 68 GLY A N 11
ATOM 18665 C CA . GLY A 1 68 ? 47.311 107.611 86.699 1.00 22.36 68 GLY A CA 11
ATOM 18666 C C . GLY A 1 68 ? 47.429 108.179 85.279 1.00 20.38 68 GLY A C 11
ATOM 18667 O O . GLY A 1 68 ? 48.389 108.840 84.935 1.00 21.93 68 GLY A O 11
ATOM 18671 N N . VAL A 1 69 ? 46.435 107.934 84.468 1.00 17.51 69 VAL A N 11
ATOM 18672 C CA . VAL A 1 69 ? 46.434 108.457 83.068 1.00 15.40 69 VAL A CA 11
ATOM 18673 C C . VAL A 1 69 ? 45.103 109.158 82.801 1.00 17.02 69 VAL A C 11
ATOM 18674 O O . VAL A 1 69 ? 44.047 108.619 83.047 1.00 17.35 69 VAL A O 11
ATOM 18687 N N . VAL A 1 70 ? 45.173 110.378 82.325 1.00 17.68 70 VAL A N 11
ATOM 18688 C CA . VAL A 1 70 ? 43.949 111.206 82.038 1.00 16.81 70 VAL A CA 11
ATOM 18689 C C . VAL A 1 70 ? 42.891 111.056 83.154 1.00 17.08 70 VAL A C 11
ATOM 18690 O O . VAL A 1 70 ? 41.700 111.113 82.917 1.00 16.77 70 VAL A O 11
ATOM 18703 N N . GLY A 1 71 ? 43.345 110.910 84.377 1.00 17.30 71 GLY A N 11
ATOM 18704 C CA . GLY A 1 71 ? 42.414 110.806 85.545 1.00 16.44 71 GLY A CA 11
ATOM 18705 C C . GLY A 1 71 ? 41.895 109.376 85.776 1.00 18.03 71 GLY A C 11
ATOM 18706 O O . GLY A 1 71 ? 40.899 109.197 86.453 1.00 18.29 71 GLY A O 11
ATOM 18710 N N . GLU A 1 72 ? 42.541 108.360 85.246 1.00 0.00 72 GLU A N 11
ATOM 18711 C CA . GLU A 1 72 ? 42.028 106.968 85.490 1.00 0.00 72 GLU A CA 11
ATOM 18712 C C . GLU A 1 72 ? 43.153 105.925 85.552 1.00 0.00 72 GLU A C 11
ATOM 18713 O O . GLU A 1 72 ? 44.185 106.051 84.923 1.00 0.00 72 GLU A O 11
ATOM 18725 N N . GLN A 1 73 ? 42.921 104.882 86.308 1.00 13.09 73 GLN A N 11
ATOM 18726 C CA . GLN A 1 73 ? 43.910 103.771 86.452 1.00 15.45 73 GLN A CA 11
ATOM 18727 C C . GLN A 1 73 ? 43.290 102.493 85.857 1.00 15.30 73 GLN A C 11
ATOM 18728 O O . GLN A 1 73 ? 42.874 101.611 86.582 1.00 16.40 73 GLN A O 11
ATOM 18742 N N . PRO A 1 74 ? 43.214 102.459 84.544 1.00 15.25 74 PRO A N 11
ATOM 18743 C CA . PRO A 1 74 ? 42.584 101.276 83.881 1.00 16.63 74 PRO A CA 11
ATOM 18744 C C . PRO A 1 74 ? 43.243 99.954 84.294 1.00 17.41 74 PRO A C 11
ATOM 18745 O O . PRO A 1 74 ? 44.447 99.857 84.437 1.00 17.61 74 PRO A O 11
ATOM 18756 N N . TRP A 1 75 ? 42.442 98.932 84.464 1.00 0.00 75 TRP A N 11
ATOM 18757 C CA . TRP A 1 75 ? 42.975 97.590 84.842 1.00 0.00 75 TRP A CA 11
ATOM 18758 C C . TRP A 1 75 ? 42.995 96.701 83.596 1.00 0.00 75 TRP A C 11
ATOM 18759 O O . TRP A 1 75 ? 42.136 95.859 83.408 1.00 0.00 75 TRP A O 11
ATOM 18780 N N . LEU A 1 76 ? 43.956 96.905 82.733 1.00 18.07 76 LEU A N 11
ATOM 18781 C CA . LEU A 1 76 ? 44.024 96.100 81.474 1.00 17.96 76 LEU A CA 11
ATOM 18782 C C . LEU A 1 76 ? 44.179 94.607 81.763 1.00 19.47 76 LEU A C 11
ATOM 18783 O O . LEU A 1 76 ? 45.168 94.167 82.317 1.00 20.57 76 LEU A O 11
ATOM 18799 N N . ARG A 1 77 ? 43.212 93.826 81.356 1.00 0.00 77 ARG A N 11
ATOM 18800 C CA . ARG A 1 77 ? 43.289 92.351 81.560 1.00 0.00 77 ARG A CA 11
ATOM 18801 C C . ARG A 1 77 ? 44.008 91.726 80.359 1.00 0.00 77 ARG A C 11
ATOM 18802 O O . ARG A 1 77 ? 44.071 92.332 79.307 1.00 0.00 77 ARG A O 11
ATOM 18823 N N . PRO A 1 78 ? 44.537 90.536 80.545 1.00 23.86 78 PRO A N 11
ATOM 18824 C CA . PRO A 1 78 ? 45.254 89.891 79.402 1.00 24.22 78 PRO A CA 11
ATOM 18825 C C . PRO A 1 78 ? 44.358 89.822 78.153 1.00 24.36 78 PRO A C 11
ATOM 18826 O O . PRO A 1 78 ? 43.234 89.362 78.204 1.00 22.27 78 PRO A O 11
ATOM 18837 N N . GLY A 1 79 ? 44.871 90.270 77.035 1.00 24.74 79 GLY A N 11
ATOM 18838 C CA . GLY A 1 79 ? 44.082 90.232 75.767 1.00 23.79 79 GLY A CA 11
ATOM 18839 C C . GLY A 1 79 ? 43.268 91.525 75.585 1.00 23.44 79 GLY A C 11
ATOM 18840 O O . GLY A 1 79 ? 42.848 91.839 74.487 1.00 22.44 79 GLY A O 11
ATOM 18844 N N . GLU A 1 80 ? 43.046 92.278 76.637 1.00 23.31 80 GLU A N 11
ATOM 18845 C CA . GLU A 1 80 ? 42.262 93.549 76.500 1.00 21.90 80 GLU A CA 11
ATOM 18846 C C . GLU A 1 80 ? 43.189 94.713 76.141 1.00 20.95 80 GLU A C 11
ATOM 18847 O O . GLU A 1 80 ? 44.398 94.607 76.233 1.00 19.52 80 GLU A O 11
ATOM 18859 N N . ALA A 1 81 ? 42.625 95.821 75.727 1.00 0.00 81 ALA A N 11
ATOM 18860 C CA . ALA A 1 81 ? 43.463 96.998 75.352 1.00 0.00 81 ALA A CA 11
ATOM 18861 C C . ALA A 1 81 ? 42.760 98.303 75.747 1.00 0.00 81 ALA A C 11
ATOM 18862 O O . ALA A 1 81 ? 41.550 98.412 75.690 1.00 0.00 81 ALA A O 11
ATOM 18869 N N . PHE A 1 82 ? 43.522 99.297 76.129 1.00 18.56 82 PHE A N 11
ATOM 18870 C CA . PHE A 1 82 ? 42.927 100.612 76.511 1.00 17.00 82 PHE A CA 11
ATOM 18871 C C . PHE A 1 82 ? 43.375 101.676 75.502 1.00 16.61 82 PHE A C 11
ATOM 18872 O O . PHE A 1 82 ? 44.507 101.667 75.054 1.00 15.77 82 PHE A O 11
ATOM 18889 N N . HIS A 1 83 ? 42.506 102.584 75.136 1.00 0.00 83 HIS A N 11
ATOM 18890 C CA . HIS A 1 83 ? 42.899 103.637 74.148 1.00 0.00 83 HIS A CA 11
ATOM 18891 C C . HIS A 1 83 ? 42.162 104.952 74.421 1.00 0.00 83 HIS A C 11
ATOM 18892 O O . HIS A 1 83 ? 40.988 104.962 74.739 1.00 0.00 83 HIS A O 11
ATOM 18906 N N . TYR A 1 84 ? 42.842 106.062 74.268 1.00 21.96 84 TYR A N 11
ATOM 18907 C CA . TYR A 1 84 ? 42.186 107.388 74.484 1.00 22.81 84 TYR A CA 11
ATOM 18908 C C . TYR A 1 84 ? 42.898 108.462 73.649 1.00 25.11 84 TYR A C 11
ATOM 18909 O O . TYR A 1 84 ? 44.007 108.263 73.188 1.00 26.65 84 TYR A O 11
ATOM 18927 N N . THR A 1 85 ? 42.262 109.588 73.439 1.00 26.58 85 THR A N 11
ATOM 18928 C CA . THR A 1 85 ? 42.893 110.665 72.615 1.00 26.99 85 THR A CA 11
ATOM 18929 C C . THR A 1 85 ? 43.531 111.740 73.502 1.00 28.14 85 THR A C 11
ATOM 18930 O O . THR A 1 85 ? 42.951 112.185 74.475 1.00 27.02 85 THR A O 11
ATOM 18941 N N . SER A 1 86 ? 44.724 112.162 73.160 1.00 29.06 86 SER A N 11
ATOM 18942 C CA . SER A 1 86 ? 45.418 113.214 73.962 1.00 29.05 86 SER A CA 11
ATOM 18943 C C . SER A 1 86 ? 45.820 114.380 73.048 1.00 29.43 86 SER A C 11
ATOM 18944 O O . SER A 1 86 ? 45.800 114.251 71.833 1.00 29.12 86 SER A O 11
ATOM 18952 N N . GLY A 1 87 ? 46.199 115.509 73.604 1.00 29.08 87 GLY A N 11
ATOM 18953 C CA . GLY A 1 87 ? 46.602 116.663 72.742 1.00 29.89 87 GLY A CA 11
ATOM 18954 C C . GLY A 1 87 ? 47.912 117.280 73.247 1.00 31.80 87 GLY A C 11
ATOM 18955 O O . GLY A 1 87 ? 48.058 117.588 74.415 1.00 31.40 87 GLY A O 11
ATOM 18959 N N . VAL A 1 88 ? 48.856 117.475 72.361 1.00 0.00 88 VAL A N 11
ATOM 18960 C CA . VAL A 1 88 ? 50.165 118.088 72.752 1.00 0.00 88 VAL A CA 11
ATOM 18961 C C . VAL A 1 88 ? 50.524 119.192 71.746 1.00 0.00 88 VAL A C 11
ATOM 18962 O O . VAL A 1 88 ? 50.203 119.105 70.576 1.00 0.00 88 VAL A O 11
ATOM 18975 N N . LEU A 1 89 ? 51.183 120.229 72.201 1.00 0.00 89 LEU A N 11
ATOM 18976 C CA . LEU A 1 89 ? 51.561 121.343 71.280 1.00 0.00 89 LEU A CA 11
ATOM 18977 C C . LEU A 1 89 ? 53.077 121.359 71.058 1.00 0.00 89 LEU A C 11
ATOM 18978 O O . LEU A 1 89 ? 53.847 121.075 71.956 1.00 0.00 89 LEU A O 11
ATOM 18994 N N . LEU A 1 90 ? 53.508 121.687 69.865 1.00 37.85 90 LEU A N 11
ATOM 18995 C CA . LEU A 1 90 ? 54.975 121.716 69.577 1.00 36.74 90 LEU A CA 11
ATOM 18996 C C . LEU A 1 90 ? 55.384 123.110 69.086 1.00 35.30 90 LEU A C 11
ATOM 18997 O O . LEU A 1 90 ? 54.630 123.776 68.402 1.00 35.10 90 LEU A O 11
ATOM 19013 N N . GLU A 1 91 ? 56.565 123.557 69.434 1.00 0.00 91 GLU A N 11
ATOM 19014 C CA . GLU A 1 91 ? 57.018 124.913 68.991 1.00 0.00 91 GLU A CA 11
ATOM 19015 C C . GLU A 1 91 ? 57.483 124.877 67.532 1.00 0.00 91 GLU A C 11
ATOM 19016 O O . GLU A 1 91 ? 57.447 125.876 66.839 1.00 0.00 91 GLU A O 11
ATOM 19028 N N . THR A 1 92 ? 57.924 123.736 67.063 1.00 31.63 92 THR A N 11
ATOM 19029 C CA . THR A 1 92 ? 58.397 123.637 65.650 1.00 28.98 92 THR A CA 11
ATOM 19030 C C . THR A 1 92 ? 57.615 122.549 64.905 1.00 28.33 92 THR A C 11
ATOM 19031 O O . THR A 1 92 ? 56.851 121.808 65.494 1.00 29.20 92 THR A O 11
ATOM 19042 N N . GLU A 1 93 ? 57.790 122.460 63.609 1.00 0.00 93 GLU A N 11
ATOM 19043 C CA . GLU A 1 93 ? 57.049 121.435 62.813 1.00 0.00 93 GLU A CA 11
ATOM 19044 C C . GLU A 1 93 ? 57.788 120.089 62.798 1.00 0.00 93 GLU A C 11
ATOM 19045 O O . GLU A 1 93 ? 57.452 119.208 62.028 1.00 0.00 93 GLU A O 11
ATOM 19057 N N . GLN A 1 94 ? 58.780 119.911 63.639 1.00 0.00 94 GLN A N 11
ATOM 19058 C CA . GLN A 1 94 ? 59.517 118.611 63.661 1.00 0.00 94 GLN A CA 11
ATOM 19059 C C . GLN A 1 94 ? 59.848 118.230 65.106 1.00 0.00 94 GLN A C 11
ATOM 19060 O O . GLN A 1 94 ? 60.123 119.095 65.918 1.00 0.00 94 GLN A O 11
ATOM 19074 N N . GLY A 1 95 ? 59.832 116.959 65.445 1.00 27.89 95 GLY A N 11
ATOM 19075 C CA . GLY A 1 95 ? 60.161 116.586 66.856 1.00 28.05 95 GLY A CA 11
ATOM 19076 C C . GLY A 1 95 ? 60.039 115.079 67.103 1.00 27.70 95 GLY A C 11
ATOM 19077 O O . GLY A 1 95 ? 59.363 114.361 66.393 1.00 25.89 95 GLY A O 11
ATOM 19081 N N . GLN A 1 96 ? 60.698 114.616 68.136 1.00 0.00 96 GLN A N 11
ATOM 19082 C CA . GLN A 1 96 ? 60.656 113.165 68.500 1.00 0.00 96 GLN A CA 11
ATOM 19083 C C . GLN A 1 96 ? 60.078 113.006 69.909 1.00 0.00 96 GLN A C 11
ATOM 19084 O O . GLN A 1 96 ? 60.508 113.671 70.835 1.00 0.00 96 GLN A O 11
ATOM 19098 N N . MET A 1 97 ? 59.108 112.144 70.084 1.00 0.00 97 MET A N 11
ATOM 19099 C CA . MET A 1 97 ? 58.506 111.963 71.441 1.00 0.00 97 MET A CA 11
ATOM 19100 C C . MET A 1 97 ? 58.548 110.492 71.871 1.00 0.00 97 MET A C 11
ATOM 19101 O O . MET A 1 97 ? 57.934 109.640 71.256 1.00 0.00 97 MET A O 11
ATOM 19115 N N . GLN A 1 98 ? 59.253 110.192 72.934 1.00 0.00 98 GLN A N 11
ATOM 19116 C CA . GLN A 1 98 ? 59.332 108.787 73.437 1.00 0.00 98 GLN A CA 11
ATOM 19117 C C . GLN A 1 98 ? 59.004 108.791 74.931 1.00 0.00 98 GLN A C 11
ATOM 19118 O O . GLN A 1 98 ? 59.257 109.768 75.612 1.00 0.00 98 GLN A O 11
ATOM 19132 N N . GLY A 1 99 ? 58.438 107.727 75.454 1.00 29.62 99 GLY A N 11
ATOM 19133 C CA . GLY A 1 99 ? 58.101 107.724 76.913 1.00 28.62 99 GLY A CA 11
ATOM 19134 C C . GLY A 1 99 ? 57.798 106.306 77.389 1.00 28.62 99 GLY A C 11
ATOM 19135 O O . GLY A 1 99 ? 57.879 105.359 76.635 1.00 29.22 99 GLY A O 11
ATOM 19139 N N . HIS A 1 100 ? 57.443 106.160 78.643 1.00 0.00 100 HIS A N 11
ATOM 19140 C CA . HIS A 1 100 ? 57.117 104.807 79.177 1.00 0.00 100 HIS A CA 11
ATOM 19141 C C . HIS A 1 100 ? 55.913 104.875 80.128 1.00 0.00 100 HIS A C 11
ATOM 19142 O O . HIS A 1 100 ? 55.574 105.922 80.647 1.00 0.00 100 HIS A O 11
ATOM 19156 N N . TYR A 1 101 ? 55.270 103.757 80.349 1.00 25.77 101 TYR A N 11
ATOM 19157 C CA . TYR A 1 101 ? 54.081 103.724 81.256 1.00 25.79 101 TYR A CA 11
ATOM 19158 C C . TYR A 1 101 ? 54.384 102.862 82.482 1.00 26.52 101 TYR A C 11
ATOM 19159 O O . TYR A 1 101 ? 54.780 101.721 82.350 1.00 27.05 101 TYR A O 11
ATOM 19177 N N . ASP A 1 102 ? 54.163 103.367 83.672 1.00 0.00 102 ASP A N 11
ATOM 19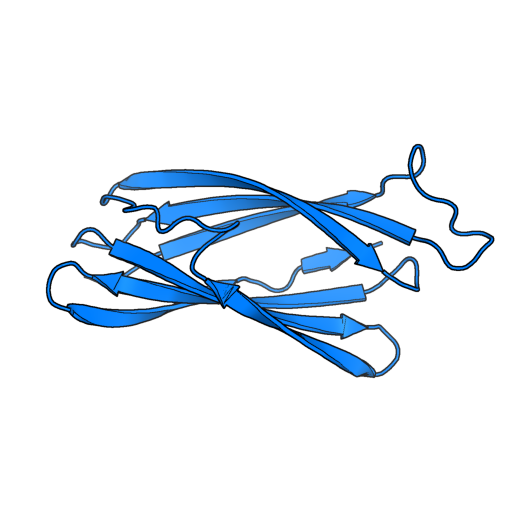178 C CA . ASP A 1 102 ? 54.402 102.532 84.886 1.00 0.00 102 ASP A CA 11
ATOM 19179 C C . ASP A 1 102 ? 53.168 101.662 85.135 1.00 0.00 102 ASP A C 11
ATOM 19180 O O . ASP A 1 102 ? 52.063 102.148 85.277 1.00 0.00 102 ASP A O 11
ATOM 19189 N N . MET A 1 103 ? 53.363 100.370 85.166 1.00 0.00 103 MET A N 11
ATOM 19190 C CA . MET A 1 103 ? 52.225 99.428 85.381 1.00 0.00 103 MET A CA 11
ATOM 19191 C C . MET A 1 103 ? 52.492 98.533 86.591 1.00 0.00 103 MET A C 11
ATOM 19192 O O . MET A 1 103 ? 53.617 98.394 87.036 1.00 0.00 103 MET A O 11
ATOM 19206 N N . VAL A 1 104 ? 51.463 97.923 87.120 1.00 21.01 104 VAL A N 11
ATOM 19207 C CA . VAL A 1 104 ? 51.645 97.026 88.303 1.00 21.69 104 VAL A CA 11
ATOM 19208 C C . VAL A 1 104 ? 50.758 95.785 88.168 1.00 22.60 104 VAL A C 11
ATOM 19209 O O . VAL A 1 104 ? 49.570 95.885 87.925 1.00 22.32 104 VAL A O 11
ATOM 19222 N N . ALA A 1 105 ? 51.325 94.620 88.335 1.00 0.00 105 ALA A N 11
ATOM 19223 C CA . ALA A 1 105 ? 50.517 93.366 88.232 1.00 0.00 105 ALA A CA 11
ATOM 19224 C C . ALA A 1 105 ? 49.612 93.236 89.456 1.00 0.00 105 ALA A C 11
ATOM 19225 O O . ALA A 1 105 ? 49.780 93.938 90.436 1.00 0.00 105 ALA A O 11
ATOM 19232 N N . ASP A 1 106 ? 48.650 92.349 89.405 1.00 0.00 106 ASP A N 11
ATOM 19233 C CA . ASP A 1 106 ? 47.726 92.184 90.570 1.00 0.00 106 ASP A CA 11
ATOM 19234 C C . ASP A 1 106 ? 48.493 91.646 91.781 1.00 0.00 106 ASP A C 11
ATOM 19235 O O . ASP A 1 106 ? 48.135 91.905 92.915 1.00 0.00 106 ASP A O 11
ATOM 19244 N N . ASP A 1 107 ? 49.538 90.889 91.551 1.00 0.00 107 ASP A N 11
ATOM 19245 C CA . ASP A 1 107 ? 50.322 90.322 92.693 1.00 0.00 107 ASP A CA 11
ATOM 19246 C C . ASP A 1 107 ? 51.229 91.385 93.331 1.00 0.00 107 ASP A C 11
ATOM 19247 O O . ASP A 1 107 ? 51.871 91.128 94.333 1.00 0.00 107 ASP A O 11
ATOM 19256 N N . GLY A 1 108 ? 51.289 92.572 92.773 1.00 30.43 108 GLY A N 11
ATOM 19257 C CA . GLY A 1 108 ? 52.155 93.635 93.367 1.00 29.11 108 GLY A CA 11
ATOM 19258 C C . GLY A 1 108 ? 53.465 93.768 92.579 1.00 29.35 108 GLY A C 11
ATOM 19259 O O . GLY A 1 108 ? 54.228 94.691 92.801 1.00 30.17 108 GLY A O 11
ATOM 19263 N N . THR A 1 109 ? 53.743 92.862 91.665 1.00 0.00 109 THR A N 11
ATOM 19264 C CA . THR A 1 109 ? 55.018 92.957 90.877 1.00 0.00 109 THR A CA 11
ATOM 19265 C C . THR A 1 109 ? 55.089 94.305 90.150 1.00 0.00 109 THR A C 11
ATOM 19266 O O . THR A 1 109 ? 54.121 94.742 89.556 1.00 0.00 109 THR A O 11
ATOM 19277 N N . GLU A 1 110 ? 56.218 94.971 90.199 1.00 0.00 110 GLU A N 11
ATOM 19278 C CA . GLU A 1 110 ? 56.330 96.294 89.514 1.00 0.00 110 GLU A CA 11
ATOM 19279 C C . GLU A 1 110 ? 57.076 96.154 88.183 1.00 0.00 110 GLU A C 11
ATOM 19280 O O . GLU A 1 110 ? 58.055 95.440 88.079 1.00 0.00 110 GLU A O 11
ATOM 19292 N N . PHE A 1 111 ? 56.618 96.843 87.170 1.00 27.41 111 PHE A N 11
ATOM 19293 C CA . PHE A 1 111 ? 57.283 96.776 85.836 1.00 27.50 111 PHE A CA 11
ATOM 19294 C C . PHE A 1 111 ? 56.813 97.945 84.960 1.00 28.03 111 PHE A C 11
ATOM 19295 O O . PHE A 1 111 ? 55.670 98.358 85.019 1.00 27.72 111 PHE A O 11
ATOM 19312 N N . ILE A 1 112 ? 57.696 98.482 84.160 1.00 0.00 112 ILE A N 11
ATOM 19313 C CA . ILE A 1 112 ? 57.324 99.632 83.283 1.00 0.00 112 ILE A CA 11
ATOM 19314 C C . ILE A 1 112 ? 57.013 99.149 81.864 1.00 0.00 112 ILE A C 11
ATOM 19315 O O . ILE A 1 112 ? 57.479 98.112 81.431 1.00 0.00 112 ILE A O 11
ATOM 19331 N N . ALA A 1 113 ? 56.237 99.909 81.136 1.00 0.00 113 ALA A N 11
ATOM 19332 C CA . ALA A 1 113 ? 55.892 99.534 79.735 1.00 0.00 113 ALA A CA 11
ATOM 19333 C C . ALA A 1 113 ? 56.370 100.646 78.790 1.00 0.00 113 ALA A C 11
ATOM 19334 O O . ALA A 1 113 ? 55.698 101.645 78.624 1.00 0.00 113 ALA A O 11
ATOM 19341 N N . PRO A 1 114 ? 57.535 100.443 78.218 1.00 31.26 114 PRO A N 11
ATOM 19342 C CA . PRO A 1 114 ? 58.085 101.487 77.309 1.00 32.26 114 PRO A CA 11
ATOM 19343 C C . PRO A 1 114 ? 57.156 101.770 76.121 1.00 31.77 114 PRO A C 11
ATOM 19344 O O . PRO A 1 114 ? 56.555 100.887 75.542 1.00 33.24 114 PRO A O 11
ATOM 19355 N N . ILE A 1 115 ? 57.073 103.024 75.761 1.00 30.59 115 ILE A N 11
ATOM 19356 C CA . ILE A 1 115 ? 56.230 103.452 74.607 1.00 30.04 115 ILE A CA 11
ATOM 19357 C C . ILE A 1 115 ? 57.148 103.823 73.443 1.00 30.45 115 ILE A C 11
ATOM 19358 O O . ILE A 1 115 ? 58.027 104.661 73.575 1.00 30.15 115 ILE A O 11
ATOM 19374 N N . ALA A 1 116 ? 56.951 103.197 72.307 1.00 30.78 116 ALA A N 11
ATOM 19375 C CA . ALA A 1 116 ? 57.811 103.480 71.111 1.00 29.78 116 ALA A CA 11
ATOM 19376 C C . ALA A 1 116 ? 57.917 104.982 70.840 1.00 29.57 116 ALA A C 11
ATOM 19377 O O . ALA A 1 116 ? 56.993 105.735 71.088 1.00 28.51 116 ALA A O 11
ATOM 19384 N N . ALA A 1 117 ? 59.039 105.419 70.331 1.00 0.00 117 ALA A N 11
ATOM 19385 C CA . ALA A 1 117 ? 59.222 106.867 70.037 1.00 0.00 117 ALA A CA 11
ATOM 19386 C C . ALA A 1 117 ? 58.758 107.179 68.614 1.00 0.00 117 ALA A C 11
ATOM 19387 O O . ALA A 1 117 ? 59.254 106.621 67.653 1.00 0.00 117 ALA A O 11
ATOM 19394 N N . PHE A 1 118 ? 57.823 108.080 68.474 1.00 29.64 118 PHE A N 11
ATOM 19395 C CA . PHE A 1 118 ? 57.332 108.456 67.116 1.00 29.08 118 PHE A CA 11
ATOM 19396 C C . PHE A 1 118 ? 57.820 109.867 66.785 1.00 30.66 118 PHE A C 11
ATOM 19397 O O . PHE A 1 118 ? 58.256 110.594 67.660 1.00 30.55 118 PHE A O 11
ATOM 19414 N N . VAL A 1 119 ? 57.760 110.262 65.540 1.00 0.00 119 VAL A N 11
ATOM 19415 C CA . VAL A 1 119 ? 58.231 111.629 65.166 1.00 0.00 119 VAL A CA 11
ATOM 19416 C C . VAL A 1 119 ? 57.057 112.478 64.672 1.00 0.00 119 VAL A C 11
ATOM 19417 O O . VAL A 1 119 ? 56.060 111.965 64.199 1.00 0.00 119 VAL A O 11
ATOM 19430 N N . LEU A 1 120 ? 57.181 113.774 64.779 1.00 36.62 120 LEU A N 11
ATOM 19431 C CA . LEU A 1 120 ? 56.089 114.680 64.319 1.00 37.66 120 LEU A CA 11
ATOM 19432 C C . LEU A 1 120 ? 56.583 115.501 63.128 1.00 38.64 120 LEU A C 11
ATOM 19433 O O . LEU A 1 120 ? 57.661 116.060 63.160 1.00 37.83 120 LEU A O 11
ATOM 19449 N N . SER A 1 121 ? 55.804 115.569 62.078 1.00 0.00 121 SER A N 11
ATOM 19450 C CA . SER A 1 121 ? 56.222 116.350 60.876 1.00 0.00 121 SER A CA 11
ATOM 19451 C C . SER A 1 121 ? 54.989 116.825 60.102 1.00 0.00 121 SER A C 11
ATOM 19452 O O . SER A 1 121 ? 54.404 116.089 59.333 1.00 0.00 121 SER A O 11
ATOM 19460 N N . ARG A 1 6 ? 55.318 86.484 81.549 1.00 0.00 6 ARG A N 12
ATOM 19461 C CA . ARG A 1 6 ? 54.101 86.764 82.367 1.00 0.00 6 ARG A CA 12
ATOM 19462 C C . ARG A 1 6 ? 53.822 88.270 82.406 1.00 0.00 6 ARG A C 12
ATOM 19463 O O . ARG A 1 6 ? 52.693 88.693 82.583 1.00 0.00 6 ARG A O 12
ATOM 19484 N N . TYR A 1 7 ? 54.841 89.080 82.243 1.00 31.93 7 TYR A N 12
ATOM 19485 C CA . TYR A 1 7 ? 54.638 90.561 82.267 1.00 29.59 7 TYR A CA 12
ATOM 19486 C C . TYR A 1 7 ? 54.980 91.163 80.901 1.00 29.68 7 TYR A C 12
ATOM 19487 O O . TYR A 1 7 ? 56.133 91.250 80.521 1.00 30.50 7 TYR A O 12
ATOM 19505 N N . ARG A 1 8 ? 53.982 91.572 80.161 1.00 0.00 8 ARG A N 12
ATOM 19506 C CA . ARG A 1 8 ? 54.230 92.167 78.811 1.00 0.00 8 ARG A CA 12
ATOM 19507 C C . ARG A 1 8 ? 53.097 93.128 78.434 1.00 0.00 8 ARG A C 12
ATOM 19508 O O . ARG A 1 8 ? 51.931 92.836 78.609 1.00 0.00 8 ARG A O 12
ATOM 19529 N N . VAL A 1 9 ? 53.448 94.278 77.916 1.00 0.00 9 VAL A N 12
ATOM 19530 C CA . VAL A 1 9 ? 52.424 95.291 77.513 1.00 0.00 9 VAL A CA 12
ATOM 19531 C C . VAL A 1 9 ? 52.981 96.158 76.376 1.00 0.00 9 VAL A C 12
ATOM 19532 O O . VAL A 1 9 ? 53.935 96.892 76.547 1.00 0.00 9 VAL A O 12
ATOM 19545 N N . GLU A 1 10 ? 52.368 96.084 75.225 1.00 0.00 10 GLU A N 12
ATOM 19546 C CA . GLU A 1 10 ? 52.806 96.899 74.054 1.00 0.00 10 GLU A CA 12
ATOM 19547 C C . GLU A 1 10 ? 51.800 98.023 73.791 1.00 0.00 10 GLU A C 12
ATOM 19548 O O . GLU A 1 10 ? 50.607 97.805 73.713 1.00 0.00 10 GLU A O 12
ATOM 19560 N N . VAL A 1 11 ? 52.292 99.228 73.656 1.00 26.88 11 VAL A N 12
ATOM 19561 C CA . VAL A 1 11 ? 51.396 100.395 73.396 1.00 26.83 11 VAL A CA 12
ATOM 19562 C C . VAL A 1 11 ? 51.742 101.024 72.043 1.00 27.58 11 VAL A C 12
ATOM 19563 O O . VAL A 1 11 ? 52.899 101.146 71.687 1.00 28.21 11 VAL A O 12
ATOM 19576 N N . GLU A 1 12 ? 50.750 101.419 71.285 1.00 0.00 12 GLU A N 12
ATOM 19577 C CA . GLU A 1 12 ? 51.011 102.038 69.951 1.00 0.00 12 GLU A CA 12
ATOM 19578 C C . GLU A 1 12 ? 50.398 103.441 69.895 1.00 0.00 12 GLU A C 12
ATOM 19579 O O . GLU A 1 12 ? 49.296 103.667 70.357 1.00 0.00 12 GLU A O 12
ATOM 19591 N N . VAL A 1 13 ? 51.113 104.383 69.336 1.00 26.55 13 VAL A N 12
ATOM 19592 C CA . VAL A 1 13 ? 50.591 105.782 69.246 1.00 26.45 13 VAL A CA 12
ATOM 19593 C C . VAL A 1 13 ? 50.696 106.299 67.808 1.00 27.95 13 VAL A C 12
ATOM 19594 O O . VAL A 1 13 ? 51.688 106.097 67.133 1.00 27.94 13 VAL A O 12
ATOM 19607 N N . SER A 1 14 ? 49.666 106.966 67.340 1.00 0.00 14 SER A N 12
ATOM 19608 C CA . SER A 1 14 ? 49.682 107.504 65.946 1.00 0.00 14 SER A CA 12
ATOM 19609 C C . SER A 1 14 ? 49.396 109.017 65.949 1.00 0.00 14 SER A C 12
ATOM 19610 O O . SER A 1 14 ? 48.273 109.431 66.171 1.00 0.00 14 SER A O 12
ATOM 19618 N N . PRO A 1 15 ? 50.426 109.794 65.701 1.00 28.75 15 PRO A N 12
ATOM 19619 C CA . PRO A 1 15 ? 50.233 111.275 65.680 1.00 30.20 15 PRO A CA 12
ATOM 19620 C C . PRO A 1 15 ? 49.696 111.743 64.322 1.00 33.00 15 PRO A C 12
ATOM 19621 O O . PRO A 1 15 ? 49.715 111.022 63.344 1.00 32.76 15 PRO A O 12
ATOM 19632 N N . ARG A 1 16 ? 49.216 112.961 64.273 1.00 34.77 16 ARG A N 12
ATOM 19633 C CA . ARG A 1 16 ? 48.665 113.525 63.002 1.00 37.64 16 ARG A CA 12
ATOM 19634 C C . ARG A 1 16 ? 48.690 115.058 63.066 1.00 38.99 16 ARG A C 12
ATOM 19635 O O . ARG A 1 16 ? 48.250 115.663 64.025 1.00 38.96 16 ARG A O 12
ATOM 19656 N N . PHE A 1 17 ? 49.231 115.679 62.049 1.00 0.00 17 PHE A N 12
ATOM 19657 C CA . PHE A 1 17 ? 49.328 117.174 62.023 1.00 0.00 17 PHE A CA 12
ATOM 19658 C C . PHE A 1 17 ? 47.940 117.829 62.028 1.00 0.00 17 PHE A C 12
ATOM 19659 O O . PHE A 1 17 ? 47.026 117.374 61.368 1.00 0.00 17 PHE A O 12
ATOM 19676 N N . LEU A 1 18 ? 47.787 118.904 62.762 1.00 0.00 18 LEU A N 12
ATOM 19677 C CA . LEU A 1 18 ? 46.471 119.614 62.810 1.00 0.00 18 LEU A CA 12
ATOM 19678 C C . LEU A 1 18 ? 46.603 121.023 62.222 1.00 0.00 18 LEU A C 12
ATOM 19679 O O . LEU A 1 18 ? 46.711 122.006 62.928 1.00 0.00 18 LEU A O 12
ATOM 19695 N N . ALA A 1 19 ? 46.565 121.107 60.920 1.00 0.00 19 ALA A N 12
ATOM 19696 C CA . ALA A 1 19 ? 46.653 122.426 60.216 1.00 0.00 19 ALA A CA 12
ATOM 19697 C C . ALA A 1 19 ? 45.397 123.265 60.469 1.00 0.00 19 ALA A C 12
ATOM 19698 O O . ALA A 1 19 ? 45.466 124.475 60.574 1.00 0.00 19 ALA A O 12
ATOM 19705 N N . HIS A 1 20 ? 44.252 122.637 60.555 1.00 0.00 20 HIS A N 12
ATOM 19706 C CA . HIS A 1 20 ? 42.991 123.410 60.787 1.00 0.00 20 HIS A CA 12
ATOM 19707 C C . HIS A 1 20 ? 42.958 123.985 62.207 1.00 0.00 20 HIS A C 12
ATOM 19708 O O . HIS A 1 20 ? 42.267 124.952 62.472 1.00 0.00 20 HIS A O 12
ATOM 19722 N N . GLN A 1 21 ? 43.691 123.399 63.122 1.00 51.13 21 GLN A N 12
ATOM 19723 C CA . GLN A 1 21 ? 43.690 123.915 64.525 1.00 51.59 21 GLN A CA 12
ATOM 19724 C C . GLN A 1 21 ? 45.105 124.314 64.958 1.00 51.55 21 GLN A C 12
ATOM 19725 O O . GLN A 1 21 ? 45.498 124.085 66.088 1.00 51.24 21 GLN A O 12
ATOM 19739 N N . SER A 1 22 ? 45.874 124.906 64.075 1.00 52.26 22 SER A N 12
ATOM 19740 C CA . SER A 1 22 ? 47.263 125.314 64.452 1.00 52.76 22 SER A CA 12
ATOM 19741 C C . SER A 1 22 ? 47.800 126.388 63.501 1.00 51.68 22 SER A C 12
ATOM 19742 O O . SER A 1 22 ? 47.514 126.383 62.318 1.00 52.15 22 SER A O 12
ATOM 19750 N N . THR A 1 23 ? 48.594 127.295 64.010 1.00 0.00 23 THR A N 12
ATOM 19751 C CA . THR A 1 23 ? 49.183 128.364 63.145 1.00 0.00 23 THR A CA 12
ATOM 19752 C C . THR A 1 23 ? 50.716 128.263 63.198 1.00 0.00 23 THR A C 12
ATOM 19753 O O . THR A 1 23 ? 51.343 128.816 64.080 1.00 0.00 23 THR A O 1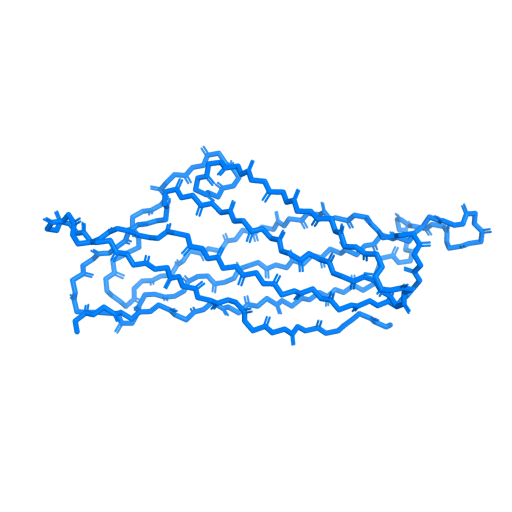2
ATOM 19764 N N . PRO A 1 24 ? 51.267 127.531 62.257 1.00 49.88 24 PRO A N 12
ATOM 19765 C CA . PRO A 1 24 ? 52.748 127.352 62.253 1.00 51.02 24 PRO A CA 12
ATOM 19766 C C . PRO A 1 24 ? 53.478 128.670 61.969 1.00 51.50 24 PRO A C 12
ATOM 19767 O O . PRO A 1 24 ? 54.636 128.826 62.308 1.00 51.57 24 PRO A O 12
ATOM 19778 N N . ASP A 1 25 ? 52.821 129.609 61.337 1.00 0.00 25 ASP A N 12
ATOM 19779 C CA . ASP A 1 25 ? 53.495 130.908 61.016 1.00 0.00 25 ASP A CA 12
ATOM 19780 C C . ASP A 1 25 ? 53.847 131.676 62.297 1.00 0.00 25 ASP A C 12
ATOM 19781 O O . ASP A 1 25 ? 54.736 132.507 62.298 1.00 0.00 25 ASP A O 12
ATOM 19790 N N . GLU A 1 26 ? 53.161 131.412 63.381 1.00 0.00 26 GLU A N 12
ATOM 19791 C CA . GLU A 1 26 ? 53.464 132.139 64.654 1.00 0.00 26 GLU A CA 12
ATOM 19792 C C . GLU A 1 26 ? 54.210 131.229 65.638 1.00 0.00 26 GLU A C 12
ATOM 19793 O O . GLU A 1 26 ? 54.170 131.434 66.836 1.00 0.00 26 GLU A O 12
ATOM 19805 N N . GLY A 1 27 ? 54.887 130.223 65.141 1.00 0.00 27 GLY A N 12
ATOM 19806 C CA . GLY A 1 27 ? 55.635 129.293 66.042 1.00 0.00 27 GLY A CA 12
ATOM 19807 C C . GLY A 1 27 ? 54.643 128.498 66.896 1.00 0.00 27 GLY A C 12
ATOM 19808 O O . GLY A 1 27 ? 54.951 128.085 67.998 1.00 0.00 27 GLY A O 12
ATOM 19812 N N . ARG A 1 28 ? 53.455 128.286 66.391 1.00 0.00 28 ARG A N 12
ATOM 19813 C CA . ARG A 1 28 ? 52.430 127.521 67.158 1.00 0.00 28 ARG A CA 12
ATOM 19814 C C . ARG A 1 28 ? 51.989 126.287 66.367 1.00 0.00 28 ARG A C 12
ATOM 19815 O O . ARG A 1 28 ? 51.091 126.354 65.547 1.00 0.00 28 ARG A O 12
ATOM 19836 N N . TYR A 1 29 ? 52.606 125.159 66.619 1.00 46.07 29 TYR A N 12
ATOM 19837 C CA . TYR A 1 29 ? 52.224 123.907 65.899 1.00 43.41 29 TYR A CA 12
ATOM 19838 C C . TYR A 1 29 ? 51.403 123.014 66.834 1.00 41.37 29 TYR A C 12
ATOM 19839 O O . TYR A 1 29 ? 51.758 122.817 67.982 1.00 39.95 29 TYR A O 12
ATOM 19857 N N . ALA A 1 30 ? 50.305 122.483 66.357 1.00 0.00 30 ALA A N 12
ATOM 19858 C CA . ALA A 1 30 ? 49.459 121.615 67.233 1.00 0.00 30 ALA A CA 12
ATOM 19859 C C . ALA A 1 30 ? 49.425 120.174 66.713 1.00 0.00 30 ALA A C 12
ATOM 19860 O O . ALA A 1 30 ? 48.994 119.915 65.604 1.00 0.00 30 ALA A O 12
ATOM 19867 N N . PHE A 1 31 ? 49.868 119.235 67.512 1.00 36.58 31 PHE A N 12
ATOM 19868 C CA . PHE A 1 31 ? 49.852 117.806 67.079 1.00 36.29 31 PHE A CA 12
ATOM 19869 C C . PHE A 1 31 ? 48.908 117.002 67.979 1.00 35.25 31 PHE A C 12
ATOM 19870 O O . PHE A 1 31 ? 48.942 117.130 69.188 1.00 34.09 31 PHE A O 12
ATOM 19887 N N . ALA A 1 32 ? 48.085 116.160 67.408 1.00 34.06 32 ALA A N 12
ATOM 19888 C CA . ALA A 1 32 ? 47.160 115.326 68.233 1.00 32.35 32 ALA A CA 12
ATOM 19889 C C . ALA A 1 32 ? 47.589 113.864 68.116 1.00 31.25 32 ALA A C 12
ATOM 19890 O O . ALA A 1 32 ? 47.840 113.382 67.027 1.00 31.96 32 ALA A O 12
ATOM 19897 N N . TYR A 1 33 ? 47.699 113.157 69.213 1.00 29.03 33 TYR A N 12
ATOM 19898 C CA . TYR A 1 33 ? 48.139 111.730 69.121 1.00 27.15 33 TYR A CA 12
ATOM 19899 C C . TYR A 1 33 ? 47.177 110.798 69.867 1.00 26.72 33 TYR A C 12
ATOM 19900 O O . TYR A 1 33 ? 46.650 111.137 70.910 1.00 28.24 33 TYR A O 12
ATOM 19918 N N . SER A 1 34 ? 46.954 109.624 69.333 1.00 0.00 34 SER A N 12
ATOM 19919 C CA . SER A 1 34 ? 46.035 108.654 69.997 1.00 0.00 34 SER A CA 12
ATOM 19920 C C . SER A 1 34 ? 46.854 107.538 70.647 1.00 0.00 34 SER A C 12
ATOM 19921 O O . SER A 1 34 ? 47.844 107.091 70.106 1.00 0.00 34 SER A O 12
ATOM 19929 N N . ILE A 1 35 ? 46.457 107.105 71.814 1.00 0.00 35 ILE A N 12
ATOM 19930 C CA . ILE A 1 35 ? 47.214 106.033 72.528 1.00 0.00 35 ILE A CA 12
ATOM 19931 C C . ILE A 1 35 ? 46.485 104.686 72.461 1.00 0.00 35 ILE A C 12
ATOM 19932 O O . ILE A 1 35 ? 45.303 104.585 72.726 1.00 0.00 35 ILE A O 12
ATOM 19948 N N . ARG A 1 36 ? 47.209 103.653 72.112 1.00 25.30 36 ARG A N 12
ATOM 19949 C CA . ARG A 1 36 ? 46.607 102.291 72.024 1.00 25.64 36 ARG A CA 12
ATOM 19950 C C . ARG A 1 36 ? 47.375 101.336 72.941 1.00 23.79 36 ARG A C 12
ATOM 19951 O O . ARG A 1 36 ? 48.410 100.806 72.584 1.00 25.11 36 ARG A O 12
ATOM 19972 N N . ILE A 1 37 ? 46.868 101.125 74.125 1.00 20.73 37 ILE A N 12
ATOM 19973 C CA . ILE A 1 37 ? 47.543 100.218 75.102 1.00 18.17 37 ILE A CA 12
ATOM 19974 C C . ILE A 1 37 ? 46.997 98.791 74.979 1.00 17.71 37 ILE A C 12
ATOM 19975 O O . ILE A 1 37 ? 45.834 98.540 75.223 1.00 15.34 37 ILE A O 12
ATOM 19991 N N . GLN A 1 38 ? 47.839 97.854 74.627 1.00 0.00 38 GLN A N 12
ATOM 19992 C CA . GLN A 1 38 ? 47.391 96.433 74.514 1.00 0.00 38 GLN A CA 12
ATOM 19993 C C . GLN A 1 38 ? 48.145 95.583 75.540 1.00 0.00 38 GLN A C 12
ATOM 19994 O O . GLN A 1 38 ? 49.346 95.699 75.698 1.00 0.00 38 GLN A O 12
ATOM 20008 N N . ASN A 1 39 ? 47.434 94.738 76.244 1.00 15.86 39 ASN A N 12
ATOM 20009 C CA . ASN A 1 39 ? 48.090 93.883 77.278 1.00 17.88 39 ASN A CA 12
ATOM 20010 C C . ASN A 1 39 ? 48.495 92.532 76.681 1.00 18.37 39 ASN A C 12
ATOM 20011 O O . ASN A 1 39 ? 47.656 91.759 76.257 1.00 18.69 39 ASN A O 12
ATOM 20022 N N . ALA A 1 40 ? 49.769 92.236 76.661 1.00 0.00 40 ALA A N 12
ATOM 20023 C CA . ALA A 1 40 ? 50.232 90.926 76.111 1.00 0.00 40 ALA A CA 12
ATOM 20024 C C . ALA A 1 40 ? 50.878 90.074 77.216 1.00 0.00 40 ALA A C 12
ATOM 20025 O O . ALA A 1 40 ? 51.502 89.067 76.938 1.00 0.00 40 ALA A O 12
ATOM 20032 N N . GLY A 1 41 ? 50.727 90.461 78.463 1.00 27.60 41 GLY A N 12
ATOM 20033 C CA . GLY A 1 41 ? 51.327 89.664 79.575 1.00 28.62 41 GLY A CA 12
ATOM 20034 C C . GLY A 1 41 ? 50.398 88.498 79.912 1.00 29.10 41 GLY A C 12
ATOM 20035 O O . GLY A 1 41 ? 49.362 88.326 79.296 1.00 28.18 41 GLY A O 12
ATOM 20039 N N . ALA A 1 42 ? 50.759 87.694 80.882 1.00 0.00 42 ALA A N 12
ATOM 20040 C CA . ALA A 1 42 ? 49.894 86.535 81.254 1.00 0.00 42 ALA A CA 12
ATOM 20041 C C . ALA A 1 42 ? 48.973 86.911 82.413 1.00 0.00 42 ALA A C 12
ATOM 20042 O O . ALA A 1 42 ? 47.857 86.439 82.517 1.00 0.00 42 ALA A O 12
ATOM 20049 N N . VAL A 1 43 ? 49.445 87.759 83.284 1.00 0.00 43 VAL A N 12
ATOM 20050 C CA . VAL A 1 43 ? 48.622 88.186 84.457 1.00 0.00 43 VAL A CA 12
ATOM 20051 C C . VAL A 1 43 ? 48.087 89.609 84.230 1.00 0.00 43 VAL A C 12
ATOM 20052 O O . VAL A 1 43 ? 48.780 90.449 83.688 1.00 0.00 43 VAL A O 12
ATOM 20065 N N . PRO A 1 44 ? 46.853 89.830 84.643 1.00 21.08 44 PRO A N 12
ATOM 20066 C CA . PRO A 1 44 ? 46.253 91.189 84.443 1.00 21.01 44 PRO A CA 12
ATOM 20067 C C . PRO A 1 44 ? 47.141 92.298 85.023 1.00 21.95 44 PRO A C 12
ATOM 20068 O O . PRO A 1 44 ? 47.775 92.136 86.052 1.00 21.40 44 PRO A O 12
ATOM 20079 N N . ALA A 1 45 ? 47.187 93.419 84.352 1.00 20.91 45 ALA A N 12
ATOM 20080 C CA . ALA A 1 45 ? 48.027 94.557 84.824 1.00 19.47 45 ALA A CA 12
ATOM 20081 C C . ALA A 1 45 ? 47.297 95.892 84.630 1.00 19.21 45 ALA A C 12
ATOM 20082 O O . ALA A 1 45 ? 46.474 96.047 83.745 1.00 19.53 45 ALA A O 12
ATOM 20089 N N . ARG A 1 46 ? 47.604 96.854 85.460 1.00 0.00 46 ARG A N 12
ATOM 20090 C CA . ARG A 1 46 ? 46.948 98.190 85.348 1.00 0.00 46 ARG A CA 12
ATOM 20091 C C . ARG A 1 46 ? 48.015 99.287 85.298 1.00 0.00 46 ARG A C 12
ATOM 20092 O O . ARG A 1 46 ? 49.143 99.080 85.706 1.00 0.00 46 ARG A O 12
ATOM 20113 N N . LEU A 1 47 ? 47.670 100.450 84.804 1.00 0.00 47 LEU A N 12
ATOM 20114 C CA . LEU A 1 47 ? 48.673 101.556 84.733 1.00 0.00 47 LEU A CA 12
ATOM 20115 C C . LEU A 1 47 ? 48.489 102.496 85.925 1.00 0.00 47 LEU A C 12
ATOM 20116 O O . LEU A 1 47 ? 47.453 103.116 86.081 1.00 0.00 47 LEU A O 12
ATOM 20132 N N . VAL A 1 48 ? 49.483 102.601 86.770 1.00 0.00 48 VAL A N 12
ATOM 20133 C CA . VAL A 1 48 ? 49.366 103.495 87.960 1.00 0.00 48 VAL A CA 12
ATOM 20134 C C . VAL A 1 48 ? 50.078 104.829 87.707 1.00 0.00 48 VAL A C 12
ATOM 20135 O O . VAL A 1 48 ? 49.703 105.845 88.262 1.00 0.00 48 VAL A O 12
ATOM 20148 N N . ALA A 1 49 ? 51.110 104.837 86.893 1.00 0.00 49 ALA A N 12
ATOM 20149 C CA . ALA A 1 49 ? 51.833 106.122 86.645 1.00 0.00 49 ALA A CA 12
ATOM 20150 C C . ALA A 1 49 ? 52.269 106.261 85.182 1.00 0.00 49 ALA A C 12
ATOM 20151 O O . ALA A 1 49 ? 52.322 105.302 84.435 1.00 0.00 49 ALA A O 12
ATOM 20158 N N . ARG A 1 50 ? 52.585 107.464 84.785 1.00 18.13 50 ARG A N 12
ATOM 20159 C CA . ARG A 1 50 ? 53.030 107.728 83.384 1.00 20.89 50 ARG A CA 12
ATOM 20160 C C . ARG A 1 50 ? 54.115 108.812 83.365 1.00 22.46 50 ARG A C 12
ATOM 20161 O O . ARG A 1 50 ? 54.068 109.775 84.105 1.00 23.35 50 ARG A O 12
ATOM 20182 N N . HIS A 1 51 ? 55.092 108.645 82.510 1.00 22.89 51 HIS A N 12
ATOM 20183 C CA . HIS A 1 51 ? 56.201 109.640 82.409 1.00 23.99 51 HIS A CA 12
ATOM 20184 C C . HIS A 1 51 ? 56.648 109.762 80.947 1.00 24.58 51 HIS A C 12
ATOM 20185 O O . HIS A 1 51 ? 57.172 108.832 80.365 1.00 24.14 51 HIS A O 12
ATOM 20199 N N . TRP A 1 52 ? 56.433 110.909 80.355 1.00 24.73 52 TRP A N 12
ATOM 20200 C CA . TRP A 1 52 ? 56.826 111.120 78.929 1.00 24.73 52 TRP A CA 12
ATOM 20201 C C . TRP A 1 52 ? 58.169 111.848 78.819 1.00 25.24 52 TRP A C 12
ATOM 20202 O O . TRP A 1 52 ? 58.418 112.824 79.500 1.00 25.25 52 TRP A O 12
ATOM 20223 N N . GLN A 1 53 ? 59.027 111.377 77.952 1.00 0.00 53 GLN A N 12
ATOM 20224 C CA . GLN A 1 53 ? 60.356 112.027 77.762 1.00 0.00 53 GLN A CA 12
ATOM 20225 C C . GLN A 1 53 ? 60.434 112.595 76.342 1.00 0.00 53 GLN A C 12
ATOM 20226 O O . GLN A 1 53 ? 61.062 112.027 75.466 1.00 0.00 53 GLN A O 12
ATOM 20240 N N . ILE A 1 54 ? 59.775 113.701 76.103 1.00 28.56 54 ILE A N 12
ATOM 20241 C CA . ILE A 1 54 ? 59.776 114.309 74.736 1.00 31.69 54 ILE A CA 12
ATOM 20242 C C . ILE A 1 54 ? 60.992 115.224 74.514 1.00 31.35 54 ILE A C 12
ATOM 20243 O O . ILE A 1 54 ? 61.291 116.098 75.306 1.00 31.20 54 ILE A O 12
ATOM 20259 N N . THR A 1 55 ? 61.678 115.031 73.419 1.00 32.39 55 THR A N 12
ATOM 20260 C CA . THR A 1 55 ? 62.855 115.889 73.088 1.00 32.79 55 THR A CA 12
ATOM 20261 C C . THR A 1 55 ? 62.595 116.564 71.741 1.00 33.98 55 THR A C 12
ATOM 20262 O O . THR A 1 55 ? 62.161 115.935 70.793 1.00 33.62 55 THR A O 12
ATOM 20273 N N . ASP A 1 56 ? 62.831 117.852 71.663 1.00 36.19 56 ASP A N 12
ATOM 20274 C CA . ASP A 1 56 ? 62.568 118.587 70.392 1.00 38.66 56 ASP A CA 12
ATOM 20275 C C . ASP A 1 56 ? 63.779 118.537 69.454 1.00 38.50 56 ASP A C 12
ATOM 20276 O O . ASP A 1 56 ? 64.854 118.105 69.821 1.00 37.75 56 ASP A O 12
ATOM 20285 N N . GLY A 1 57 ? 63.589 118.968 68.233 1.00 37.51 57 GLY A N 12
ATOM 20286 C CA . GLY A 1 57 ? 64.690 118.953 67.222 1.00 38.01 57 GLY A CA 12
ATOM 20287 C C . GLY A 1 57 ? 65.870 119.849 67.639 1.00 39.47 57 GLY A C 12
ATOM 20288 O O . GLY A 1 57 ? 66.909 119.820 67.004 1.00 38.99 57 GLY A O 12
ATOM 20292 N N . ASN A 1 58 ? 65.748 120.627 68.694 1.00 0.00 58 ASN A N 12
ATOM 20293 C CA . ASN A 1 58 ? 66.901 121.485 69.118 1.00 0.00 58 ASN A CA 12
ATOM 20294 C C . ASN A 1 58 ? 67.649 120.841 70.300 1.00 0.00 58 ASN A C 12
ATOM 20295 O O . ASN A 1 58 ? 68.538 121.439 70.876 1.00 0.00 58 ASN A O 12
ATOM 20306 N N . GLY A 1 59 ? 67.310 119.620 70.651 1.00 0.00 59 GLY A N 12
ATOM 20307 C CA . GLY A 1 59 ? 68.014 118.932 71.774 1.00 0.00 59 GLY A CA 12
ATOM 20308 C C . GLY A 1 59 ? 67.294 119.175 73.105 1.00 0.00 59 GLY A C 12
ATOM 20309 O O . GLY A 1 59 ? 67.462 118.424 74.046 1.00 0.00 59 GLY A O 12
ATOM 20313 N N . ARG A 1 60 ? 66.497 120.215 73.199 1.00 49.10 60 ARG A N 12
ATOM 20314 C CA . ARG A 1 60 ? 65.777 120.488 74.486 1.00 50.05 60 ARG A CA 12
ATOM 20315 C C . ARG A 1 60 ? 64.871 119.302 74.836 1.00 49.79 60 ARG A C 12
ATOM 20316 O O . ARG A 1 60 ? 64.265 118.702 73.968 1.00 48.27 60 ARG A O 12
ATOM 20337 N N . THR A 1 61 ? 64.790 118.948 76.097 1.00 0.00 61 THR A N 12
ATOM 20338 C CA . THR A 1 61 ? 63.938 117.785 76.492 1.00 0.00 61 THR A CA 12
ATOM 20339 C C . THR A 1 61 ? 62.940 118.191 77.579 1.00 0.00 61 THR A C 12
ATOM 20340 O O . THR A 1 61 ? 63.271 118.933 78.485 1.00 0.00 61 THR A O 12
ATOM 20351 N N . GLU A 1 62 ? 61.725 117.709 77.501 1.00 0.00 62 GLU A N 12
ATOM 20352 C CA . GLU A 1 62 ? 60.709 118.066 78.536 1.00 0.00 62 GLU A CA 12
ATOM 20353 C C . GLU A 1 62 ? 60.144 116.795 79.176 1.00 0.00 62 GLU A C 12
ATOM 20354 O O . GLU A 1 62 ? 59.579 115.947 78.509 1.00 0.00 62 GLU A O 12
ATOM 20366 N N . GLN A 1 63 ? 60.307 116.658 80.467 1.00 0.00 63 GLN A N 12
ATOM 20367 C CA . GLN A 1 63 ? 59.798 115.446 81.174 1.00 0.00 63 GLN A CA 12
ATOM 20368 C C . GLN A 1 63 ? 58.531 115.771 81.970 1.00 0.00 63 GLN A C 12
ATOM 20369 O O . GLN A 1 63 ? 58.459 116.773 82.656 1.00 0.00 63 GLN A O 12
ATOM 20383 N N . VAL A 1 64 ? 57.536 114.926 81.885 1.00 37.94 64 VAL A N 12
ATOM 20384 C CA . VAL A 1 64 ? 56.269 115.173 82.637 1.00 37.05 64 VAL A CA 12
ATOM 20385 C C . VAL A 1 64 ? 55.897 113.930 83.452 1.00 36.89 64 VAL A C 12
ATOM 20386 O O . VAL A 1 64 ? 55.886 112.824 82.951 1.00 36.32 64 VAL A O 12
ATOM 20399 N N . ASP A 1 65 ? 55.603 114.119 84.712 1.00 0.00 65 ASP A N 12
ATOM 20400 C CA . ASP A 1 65 ? 55.242 112.968 85.595 1.00 0.00 65 ASP A CA 12
ATOM 20401 C C . ASP A 1 65 ? 53.879 113.206 86.253 1.00 0.00 65 ASP A C 12
ATOM 20402 O O . ASP A 1 65 ? 53.648 114.231 86.867 1.00 0.00 65 ASP A O 12
ATOM 20411 N N . GLY A 1 66 ? 52.981 112.261 86.134 1.00 31.82 66 GLY A N 12
ATOM 20412 C CA . GLY A 1 66 ? 51.634 112.418 86.757 1.00 29.07 66 GLY A CA 12
ATOM 20413 C C . GLY A 1 66 ? 51.091 111.040 87.141 1.00 27.67 66 GLY A C 12
ATOM 20414 O O . GLY A 1 66 ? 51.410 110.044 86.519 1.00 27.18 66 GLY A O 12
ATOM 20418 N N . GLU A 1 67 ? 50.273 110.978 88.161 1.00 0.00 67 GLU A N 12
ATOM 20419 C CA . GLU A 1 67 ? 49.704 109.665 88.595 1.00 0.00 67 GLU A CA 12
ATOM 20420 C C . GLU A 1 67 ? 48.537 109.267 87.687 1.00 0.00 67 GLU A C 12
ATOM 20421 O O . GLU A 1 67 ? 47.910 110.104 87.067 1.00 0.00 67 GLU A O 12
ATOM 20433 N N . GLY A 1 68 ? 48.235 107.993 87.614 1.00 22.62 68 GLY A N 12
ATOM 20434 C CA . GLY A 1 68 ? 47.099 107.520 86.761 1.00 22.36 68 GLY A CA 12
ATOM 20435 C C . GLY A 1 68 ? 47.217 108.069 85.335 1.00 20.38 68 GLY A C 12
ATOM 20436 O O . GLY A 1 68 ? 48.191 108.700 84.977 1.00 21.93 68 GLY A O 12
ATOM 20440 N N . VAL A 1 69 ? 46.215 107.834 84.530 1.00 17.51 69 VAL A N 12
ATOM 20441 C CA . VAL A 1 69 ? 46.223 108.335 83.120 1.00 15.40 69 VAL A CA 12
ATOM 20442 C C . VAL A 1 69 ? 44.908 109.059 82.825 1.00 17.02 69 VAL A C 12
ATOM 20443 O O . VAL A 1 69 ? 43.837 108.546 83.058 1.00 17.35 69 VAL A O 12
ATOM 20456 N N . VAL A 1 70 ? 45.011 110.266 82.325 1.00 17.68 70 VAL A N 12
ATOM 20457 C CA . VAL A 1 70 ? 43.812 111.117 81.996 1.00 16.81 70 VAL A CA 12
ATOM 20458 C C . VAL A 1 70 ? 42.716 111.011 83.081 1.00 17.08 70 VAL A C 12
ATOM 20459 O O . VAL A 1 70 ? 41.536 111.067 82.799 1.00 16.77 70 VAL A O 12
ATOM 20472 N N . GLY A 1 71 ? 43.123 110.905 84.323 1.00 17.30 71 GLY A N 12
ATOM 20473 C CA . GLY A 1 71 ? 42.147 110.846 85.459 1.00 16.44 71 GLY A CA 12
ATOM 20474 C C . GLY A 1 71 ? 41.588 109.434 85.698 1.00 18.03 71 GLY A C 12
ATOM 20475 O O . GLY A 1 71 ? 40.586 109.282 86.374 1.00 18.29 71 GLY A O 12
ATOM 20479 N N . GLU A 1 72 ? 42.209 108.403 85.174 1.00 0.00 72 GLU A N 12
ATOM 20480 C CA . GLU A 1 72 ? 41.668 107.023 85.418 1.00 0.00 72 GLU A CA 12
ATOM 20481 C C . GLU A 1 72 ? 42.785 105.979 85.528 1.00 0.00 72 GLU A C 12
ATOM 20482 O O . GLU A 1 72 ? 43.841 106.104 84.941 1.00 0.00 72 GLU A O 12
ATOM 20494 N N . GLN A 1 73 ? 42.532 104.942 86.282 1.00 13.09 73 GLN A N 12
ATOM 20495 C CA . GLN A 1 73 ? 43.528 103.847 86.466 1.00 15.45 73 GLN A CA 12
ATOM 20496 C C . GLN A 1 73 ? 42.962 102.552 85.862 1.00 15.30 73 GLN A C 12
ATOM 20497 O O . GLN A 1 73 ? 42.511 101.679 86.579 1.00 16.40 73 GLN A O 12
ATOM 20511 N N . PRO A 1 74 ? 42.976 102.487 84.548 1.00 15.25 74 PRO A N 12
ATOM 20512 C CA . PRO A 1 74 ? 42.412 101.279 83.878 1.00 16.63 74 PRO A CA 12
ATOM 20513 C C . PRO A 1 74 ? 43.104 99.989 84.334 1.00 17.41 74 PRO A C 12
ATOM 20514 O O . PRO A 1 74 ? 44.310 99.932 84.495 1.00 17.61 74 PRO A O 12
ATOM 20525 N N . TRP A 1 75 ? 42.330 98.950 84.517 1.00 0.00 75 TRP A N 12
ATOM 20526 C CA . TRP A 1 75 ? 42.893 97.631 84.936 1.00 0.00 75 TRP A CA 12
ATOM 20527 C C . TRP A 1 75 ? 42.938 96.709 83.716 1.00 0.00 75 TRP A C 12
ATOM 20528 O O . TRP A 1 75 ? 42.088 95.857 83.539 1.00 0.00 75 TRP A O 12
ATOM 20549 N N . LEU A 1 76 ? 43.904 96.902 82.859 1.00 18.07 76 LEU A N 12
ATOM 20550 C CA . LEU A 1 76 ? 43.995 96.067 81.621 1.00 17.96 76 LEU A CA 12
ATOM 20551 C C . LEU A 1 76 ? 44.146 94.581 81.944 1.00 19.47 76 LEU A C 12
ATOM 20552 O O . LEU A 1 76 ? 45.119 94.156 82.537 1.00 20.57 76 LEU A O 12
ATOM 20568 N N . ARG A 1 77 ? 43.195 93.790 81.522 1.00 0.00 77 ARG A N 12
ATOM 20569 C CA . ARG A 1 77 ? 43.270 92.320 81.755 1.00 0.00 77 ARG A CA 12
ATOM 20570 C C . ARG A 1 77 ? 44.084 91.691 80.619 1.00 0.00 77 ARG A C 12
ATOM 20571 O O . ARG A 1 77 ? 44.187 92.274 79.556 1.00 0.00 77 ARG A O 12
ATOM 20592 N N . PRO A 1 78 ? 44.646 90.528 80.868 1.00 23.86 78 PRO A N 12
ATOM 20593 C CA . PRO A 1 78 ? 45.457 89.885 79.785 1.00 24.22 78 PRO A CA 12
ATOM 20594 C C . PRO A 1 78 ? 44.649 89.768 78.482 1.00 24.36 78 PRO A C 12
ATOM 20595 O O . PRO A 1 78 ? 43.544 89.260 78.461 1.00 22.27 78 PRO A O 12
ATOM 20606 N N . GLY A 1 79 ? 45.213 90.241 77.399 1.00 24.74 79 GLY A N 12
ATOM 20607 C CA . GLY A 1 79 ? 44.512 90.172 76.082 1.00 23.79 79 GLY A CA 12
ATOM 20608 C C . GLY A 1 79 ? 43.653 91.428 75.856 1.00 23.44 79 GLY A C 12
ATOM 20609 O O . GLY A 1 79 ? 43.259 91.715 74.741 1.00 22.44 79 GLY A O 12
ATOM 20613 N N . GLU A 1 80 ? 43.360 92.181 76.894 1.00 23.31 80 GLU A N 12
ATOM 20614 C CA . GLU A 1 80 ? 42.529 93.414 76.719 1.00 21.90 80 GLU A CA 12
ATOM 20615 C C . GLU A 1 80 ? 43.414 94.612 76.357 1.00 20.95 80 GLU A C 12
ATOM 20616 O O . GLU A 1 80 ? 44.622 94.566 76.491 1.00 19.52 80 GLU A O 12
ATOM 20628 N N . ALA A 1 81 ? 42.813 95.682 75.895 1.00 0.00 81 ALA A N 12
ATOM 20629 C CA . ALA A 1 81 ? 43.605 96.891 75.514 1.00 0.00 81 ALA A CA 12
ATOM 20630 C C . ALA A 1 81 ? 42.814 98.163 75.844 1.00 0.00 81 ALA A C 12
ATOM 20631 O O . ALA A 1 81 ? 41.599 98.180 75.790 1.00 0.00 81 ALA A O 12
ATOM 20638 N N . PHE A 1 82 ? 43.499 99.231 76.169 1.00 18.56 82 PHE A N 12
ATOM 20639 C CA . PHE A 1 82 ? 42.804 100.515 76.487 1.00 17.00 82 PHE A CA 12
ATOM 20640 C C . PHE A 1 82 ? 43.247 101.589 75.486 1.00 16.61 82 PHE A C 12
ATOM 20641 O O . PHE A 1 82 ? 44.378 101.587 75.039 1.00 15.77 82 PHE A O 12
ATOM 20658 N N . HIS A 1 83 ? 42.375 102.500 75.125 1.00 0.00 83 HIS A N 12
ATOM 20659 C CA . HIS A 1 83 ? 42.771 103.559 74.145 1.00 0.00 83 HIS A CA 12
ATOM 20660 C C . HIS A 1 83 ? 42.068 104.889 74.453 1.00 0.00 83 HIS A C 12
ATOM 20661 O O . HIS A 1 83 ? 40.904 104.921 74.804 1.00 0.00 83 HIS A O 12
ATOM 20675 N N . TYR A 1 84 ? 42.770 105.986 74.301 1.00 21.96 84 TYR A N 12
ATOM 20676 C CA . TYR A 1 84 ? 42.155 107.324 74.557 1.00 22.81 84 TYR A CA 12
ATOM 20677 C C . TYR A 1 84 ? 42.834 108.386 73.680 1.00 25.11 84 TYR A C 12
ATOM 20678 O O . TYR A 1 84 ? 43.932 108.186 73.195 1.00 26.65 84 TYR A O 12
ATOM 20696 N N . THR A 1 85 ? 42.188 109.506 73.468 1.00 26.58 85 THR A N 12
ATOM 20697 C CA . THR A 1 85 ? 42.795 110.574 72.614 1.00 26.99 85 THR A CA 12
ATOM 20698 C C . THR A 1 85 ? 43.421 111.670 73.483 1.00 28.14 85 THR A C 12
ATOM 20699 O O . THR A 1 85 ? 42.838 112.116 74.453 1.00 27.02 85 THR A O 12
ATOM 20710 N N . SER A 1 86 ? 44.608 112.105 73.135 1.00 29.06 86 SER A N 12
ATOM 20711 C CA . SER A 1 86 ? 45.284 113.174 73.931 1.00 29.05 86 SER A CA 12
ATOM 20712 C C . SER A 1 86 ? 45.670 114.345 73.018 1.00 29.43 86 SER A C 12
ATOM 20713 O O . SER A 1 86 ? 45.641 114.221 71.803 1.00 29.12 86 SER A O 12
ATOM 20721 N N . GLY A 1 87 ? 46.043 115.473 73.577 1.00 29.08 87 GLY A N 12
ATOM 20722 C CA . GLY A 1 87 ? 46.433 116.635 72.720 1.00 29.89 87 GLY A CA 12
ATOM 20723 C C . GLY A 1 87 ? 47.734 117.268 73.233 1.00 31.80 87 GLY A C 12
ATOM 20724 O O . GLY A 1 87 ? 47.867 117.577 74.401 1.00 31.40 87 GLY A O 12
ATOM 20728 N N . VAL A 1 88 ? 48.683 117.473 72.355 1.00 0.00 88 VAL A N 12
ATOM 20729 C CA . VAL A 1 88 ? 49.982 118.105 72.761 1.00 0.00 88 VAL A CA 12
ATOM 20730 C C . VAL A 1 88 ? 50.377 119.179 71.744 1.00 0.00 88 VAL A C 12
ATOM 20731 O O . VAL A 1 88 ? 50.068 119.077 70.572 1.00 0.00 88 VAL A O 12
ATOM 20744 N N . LEU A 1 89 ? 51.051 120.210 72.188 1.00 0.00 89 LEU A N 12
ATOM 20745 C CA . LEU A 1 89 ? 51.461 121.299 71.251 1.00 0.00 89 LEU A CA 12
ATOM 20746 C C . LEU A 1 89 ? 52.986 121.328 71.093 1.00 0.00 89 LEU A C 12
ATOM 20747 O O . LEU A 1 89 ? 53.720 121.074 72.029 1.00 0.00 89 LEU A O 12
ATOM 20763 N N . LEU A 1 90 ? 53.460 121.636 69.913 1.00 37.85 90 LEU A N 12
ATOM 20764 C CA . LEU A 1 90 ? 54.936 121.683 69.680 1.00 36.74 90 LEU A CA 12
ATOM 20765 C C . LEU A 1 90 ? 55.344 123.073 69.184 1.00 35.30 90 LEU A C 12
ATOM 20766 O O . LEU A 1 90 ? 54.595 123.731 68.485 1.00 35.10 90 LEU A O 12
ATOM 20782 N N . GLU A 1 91 ? 56.517 123.528 69.543 1.00 0.00 91 GLU A N 12
ATOM 20783 C CA . GLU A 1 91 ? 56.970 124.883 69.099 1.00 0.00 91 GLU A CA 12
ATOM 20784 C C . GLU A 1 91 ? 57.440 124.848 67.640 1.00 0.00 91 GLU A C 12
ATOM 20785 O O . GLU A 1 91 ? 57.399 125.848 66.950 1.00 0.00 91 GLU A O 12
ATOM 20797 N N . THR A 1 92 ? 57.886 123.710 67.169 1.00 31.63 92 THR A N 12
ATOM 20798 C CA . THR A 1 92 ? 58.359 123.622 65.752 1.00 28.98 92 THR A CA 12
ATOM 20799 C C . THR A 1 92 ? 57.580 122.545 64.992 1.00 28.33 92 THR A C 12
ATOM 20800 O O . THR A 1 92 ? 56.813 121.796 65.568 1.00 29.20 92 THR A O 12
ATOM 20811 N N . GLU A 1 93 ? 57.765 122.476 63.698 1.00 0.00 93 GLU A N 12
ATOM 20812 C CA . GLU A 1 93 ? 57.031 121.462 62.879 1.00 0.00 93 GLU A CA 12
ATOM 20813 C C . GLU A 1 93 ? 57.771 120.117 62.851 1.00 0.00 93 GLU A C 12
ATOM 20814 O O . GLU A 1 93 ? 57.426 119.237 62.084 1.00 0.00 93 GLU A O 12
ATOM 20826 N N . GLN A 1 94 ? 58.775 119.938 63.679 1.00 0.00 94 GLN A N 12
ATOM 20827 C CA . GLN A 1 94 ? 59.515 118.640 63.687 1.00 0.00 94 GLN A CA 12
ATOM 20828 C C . GLN A 1 94 ? 59.859 118.253 65.127 1.00 0.00 94 GLN A C 12
ATOM 20829 O O . GLN A 1 94 ? 60.115 119.116 65.949 1.00 0.00 94 GLN A O 12
ATOM 20843 N N . GLY A 1 95 ? 59.872 116.980 65.454 1.00 27.89 95 GLY A N 12
ATOM 20844 C CA . GLY A 1 95 ? 60.208 116.598 66.860 1.00 28.05 95 GLY A CA 12
ATOM 20845 C C . GLY A 1 95 ? 60.117 115.087 67.088 1.00 27.70 95 GLY A C 12
ATOM 20846 O O . GLY A 1 95 ? 59.377 114.379 66.435 1.00 25.89 95 GLY A O 12
ATOM 20850 N N . GLN A 1 96 ? 60.875 114.610 68.041 1.00 0.00 96 GLN A N 12
ATOM 20851 C CA . GLN A 1 96 ? 60.872 113.156 68.386 1.00 0.00 96 GLN A CA 12
ATOM 20852 C C . GLN A 1 96 ? 60.402 112.984 69.835 1.00 0.00 96 GLN A C 12
ATOM 20853 O O . GLN A 1 96 ? 60.886 113.654 70.729 1.00 0.00 96 GLN A O 12
ATOM 20867 N N . MET A 1 97 ? 59.450 112.115 70.072 1.00 0.00 97 MET A N 12
ATOM 20868 C CA . MET A 1 97 ? 58.938 111.929 71.465 1.00 0.00 97 MET A CA 12
ATOM 20869 C C . MET A 1 97 ? 58.981 110.457 71.891 1.00 0.00 97 MET A C 12
ATOM 20870 O O . MET A 1 97 ? 58.379 109.603 71.267 1.00 0.00 97 MET A O 12
ATOM 20884 N N . GLN A 1 98 ? 59.668 110.158 72.965 1.00 0.00 98 GLN A N 12
ATOM 20885 C CA . GLN A 1 98 ? 59.743 108.754 73.471 1.00 0.00 98 GLN A CA 12
ATOM 20886 C C . GLN A 1 98 ? 59.344 108.755 74.949 1.00 0.00 98 GLN A C 12
ATOM 20887 O O . GLN A 1 98 ? 59.565 109.734 75.640 1.00 0.00 98 GLN A O 12
ATOM 20901 N N . GLY A 1 99 ? 58.757 107.690 75.449 1.00 29.62 99 GLY A N 12
ATOM 20902 C CA . GLY A 1 99 ? 58.358 107.693 76.894 1.00 28.62 99 GLY A CA 12
ATOM 20903 C C . GLY A 1 99 ? 58.070 106.275 77.381 1.00 28.62 99 GLY A C 12
ATOM 20904 O O . GLY A 1 99 ? 58.209 105.316 76.652 1.00 29.22 99 GLY A O 12
ATOM 20908 N N . HIS A 1 100 ? 57.664 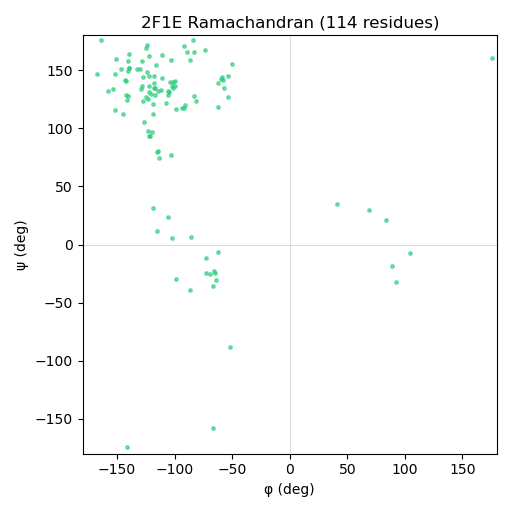106.147 78.621 1.00 0.00 100 HIS A N 12
ATOM 20909 C CA . HIS A 1 100 ? 57.350 104.797 79.179 1.00 0.00 100 HIS A CA 12
ATOM 20910 C C . HIS A 1 100 ? 56.143 104.870 80.124 1.00 0.00 100 HIS A C 12
ATOM 20911 O O . HIS A 1 100 ? 55.806 105.919 80.641 1.00 0.00 100 HIS A O 12
ATOM 20925 N N . TYR A 1 101 ? 55.495 103.755 80.347 1.00 25.77 101 TYR A N 12
ATOM 20926 C CA . TYR A 1 101 ? 54.302 103.728 81.252 1.00 25.79 101 TYR A CA 12
ATOM 20927 C C . TYR A 1 101 ? 54.584 102.840 82.467 1.00 26.52 101 TYR A C 12
ATOM 20928 O O . TYR A 1 101 ? 54.979 101.700 82.317 1.00 27.05 101 TYR A O 12
ATOM 20946 N N . ASP A 1 102 ? 54.353 103.323 83.664 1.00 0.00 102 ASP A N 12
ATOM 20947 C CA . ASP A 1 102 ? 54.575 102.465 84.867 1.00 0.00 102 ASP A CA 12
ATOM 20948 C C . ASP A 1 102 ? 53.342 101.587 85.090 1.00 0.00 102 ASP A C 12
ATOM 20949 O O . ASP A 1 102 ? 52.233 102.067 85.230 1.00 0.00 102 ASP A O 12
ATOM 20958 N N . MET A 1 103 ? 53.545 100.297 85.109 1.00 0.00 103 MET A N 12
ATOM 20959 C CA . MET A 1 103 ? 52.414 99.341 85.301 1.00 0.00 103 MET A CA 12
ATOM 20960 C C . MET A 1 103 ? 52.674 98.441 86.511 1.00 0.00 103 MET A C 12
ATOM 20961 O O . MET A 1 103 ? 53.790 98.329 86.983 1.00 0.00 103 MET A O 12
ATOM 20975 N N . VAL A 1 104 ? 51.650 97.798 87.010 1.00 21.01 104 VAL A N 12
ATOM 20976 C CA . VAL A 1 104 ? 51.828 96.897 88.192 1.00 21.69 104 VAL A CA 12
ATOM 20977 C C . VAL A 1 104 ? 50.940 95.656 88.057 1.00 22.60 104 VAL A C 12
ATOM 20978 O O . VAL A 1 104 ? 49.759 95.755 87.781 1.00 22.32 104 VAL A O 12
ATOM 20991 N N . ALA A 1 105 ? 51.496 94.490 88.265 1.00 0.00 105 ALA A N 12
ATOM 20992 C CA . ALA A 1 105 ? 50.684 93.239 88.168 1.00 0.00 105 ALA A CA 12
ATOM 20993 C C . ALA A 1 105 ? 49.712 93.169 89.345 1.00 0.00 105 ALA A C 12
ATOM 20994 O O . ALA A 1 105 ? 49.847 93.893 90.313 1.00 0.00 105 ALA A O 12
ATOM 21001 N N . ASP A 1 106 ? 48.726 92.308 89.265 1.00 0.00 106 ASP A N 12
ATOM 21002 C CA . ASP A 1 106 ? 47.736 92.203 90.382 1.00 0.00 106 ASP A CA 12
ATOM 21003 C C . ASP A 1 106 ? 48.415 91.681 91.652 1.00 0.00 106 ASP A C 12
ATOM 21004 O O . ASP A 1 106 ? 47.978 91.958 92.754 1.00 0.00 106 ASP A O 12
ATOM 21013 N N . ASP A 1 107 ? 49.474 90.921 91.510 1.00 0.00 107 ASP A N 12
ATOM 21014 C CA . ASP A 1 107 ? 50.174 90.373 92.712 1.00 0.00 107 ASP A CA 12
ATOM 21015 C C . ASP A 1 107 ? 51.095 91.425 93.350 1.00 0.00 107 ASP A C 12
ATOM 21016 O O . ASP A 1 107 ? 51.727 91.162 94.357 1.00 0.00 107 ASP A O 12
ATOM 21025 N N . GLY A 1 108 ? 51.178 92.607 92.784 1.00 30.43 108 GLY A N 12
ATOM 21026 C CA . GLY A 1 108 ? 52.059 93.657 93.376 1.00 29.11 108 GLY A CA 12
ATOM 21027 C C . GLY A 1 108 ? 53.368 93.773 92.583 1.00 29.35 108 GLY A C 12
ATOM 21028 O O . GLY A 1 108 ? 54.140 94.690 92.794 1.00 30.17 108 GLY A O 12
ATOM 21032 N N . THR A 1 109 ? 53.633 92.856 91.675 1.00 0.00 109 THR A N 12
ATOM 21033 C CA . THR A 1 109 ? 54.904 92.932 90.881 1.00 0.00 109 THR A CA 12
ATOM 21034 C C . THR A 1 109 ? 54.983 94.273 90.142 1.00 0.00 109 THR A C 12
ATOM 21035 O O . THR A 1 109 ? 54.019 94.708 89.539 1.00 0.00 109 THR A O 12
ATOM 21046 N N . GLU A 1 110 ? 56.113 94.935 90.188 1.00 0.00 110 GLU A N 12
ATOM 21047 C CA . GLU A 1 110 ? 56.232 96.251 89.489 1.00 0.00 110 GLU A CA 12
ATOM 21048 C C . GLU A 1 110 ? 57.003 96.100 88.173 1.00 0.00 110 GLU A C 12
ATOM 21049 O O . GLU A 1 110 ? 57.992 95.395 88.097 1.00 0.00 110 GLU A O 12
ATOM 21061 N N . PHE A 1 111 ? 56.555 96.770 87.144 1.00 27.41 111 PHE A N 12
ATOM 21062 C CA . PHE A 1 111 ? 57.245 96.693 85.822 1.00 27.50 111 PHE A CA 12
ATOM 21063 C C . PHE A 1 111 ? 56.803 97.862 84.930 1.00 28.03 111 PHE A C 12
ATOM 21064 O O . PHE A 1 111 ? 55.654 98.260 84.934 1.00 27.72 111 PHE A O 12
ATOM 21081 N N . ILE A 1 112 ? 57.719 98.413 84.176 1.00 0.00 112 ILE A N 12
ATOM 21082 C CA . ILE A 1 112 ? 57.376 99.563 83.285 1.00 0.00 112 ILE A CA 12
ATOM 21083 C C . ILE A 1 112 ? 57.134 99.085 81.850 1.00 0.00 112 ILE A C 12
ATOM 21084 O O . ILE A 1 112 ? 57.623 98.050 81.439 1.00 0.00 112 ILE A O 12
ATOM 21100 N N . ALA A 1 113 ? 56.397 99.847 81.086 1.00 0.00 113 ALA A N 12
ATOM 21101 C CA . ALA A 1 113 ? 56.124 99.472 79.670 1.00 0.00 113 ALA A CA 12
ATOM 21102 C C . ALA A 1 113 ? 56.631 100.590 78.749 1.00 0.00 113 ALA A C 12
ATOM 21103 O O . ALA A 1 113 ? 55.961 101.588 78.565 1.00 0.00 113 ALA A O 12
ATOM 21110 N N . PRO A 1 114 ? 57.815 100.393 78.214 1.00 31.26 114 PRO A N 12
ATOM 21111 C CA . PRO A 1 114 ? 58.389 101.444 77.325 1.00 32.26 114 PRO A CA 12
ATOM 21112 C C . PRO A 1 114 ? 57.493 101.725 76.114 1.00 31.77 114 PRO A C 12
ATOM 21113 O O . PRO A 1 114 ? 56.905 100.840 75.524 1.00 33.24 114 PRO A O 12
ATOM 21124 N N . ILE A 1 115 ? 57.422 102.976 75.747 1.00 30.59 115 ILE A N 12
ATOM 21125 C CA . ILE A 1 115 ? 56.604 103.399 74.572 1.00 30.04 115 ILE A CA 12
ATOM 21126 C C . ILE A 1 115 ? 57.544 103.776 73.428 1.00 30.45 115 ILE A C 12
ATOM 21127 O O . ILE A 1 115 ? 58.415 104.620 73.577 1.00 30.15 115 ILE A O 12
ATOM 21143 N N . ALA A 1 116 ? 57.375 103.150 72.288 1.00 30.78 116 ALA A N 12
ATOM 21144 C CA . ALA A 1 116 ? 58.256 103.438 71.110 1.00 29.78 116 ALA A CA 12
ATOM 21145 C C . ALA A 1 116 ? 58.343 104.942 70.833 1.00 29.57 116 ALA A C 12
ATOM 21146 O O . ALA A 1 116 ? 57.428 105.690 71.118 1.00 28.51 116 ALA A O 12
ATOM 21153 N N . ALA A 1 117 ? 59.442 105.382 70.278 1.00 0.00 117 ALA A N 12
ATOM 21154 C CA . ALA A 1 117 ? 59.607 106.830 69.973 1.00 0.00 117 ALA A CA 12
ATOM 21155 C C . ALA A 1 117 ? 59.296 107.097 68.500 1.00 0.00 117 ALA A C 12
ATOM 21156 O O . ALA A 1 117 ? 59.964 106.593 67.617 1.00 0.00 117 ALA A O 12
ATOM 21163 N N . PHE A 1 118 ? 58.298 107.896 68.233 1.00 29.64 118 PHE A N 12
ATOM 21164 C CA . PHE A 1 118 ? 57.945 108.218 66.818 1.00 29.08 118 PHE A CA 12
ATOM 21165 C C . PHE A 1 118 ? 58.349 109.663 66.522 1.00 30.66 118 PHE A C 12
ATOM 21166 O O . PHE A 1 118 ? 58.689 110.408 67.422 1.00 30.55 118 PHE A O 12
ATOM 21183 N N . VAL A 1 119 ? 58.326 110.068 65.277 1.00 0.00 119 VAL A N 12
ATOM 21184 C CA . VAL A 1 119 ? 58.722 111.469 64.941 1.00 0.00 119 VAL A CA 12
ATOM 21185 C C . VAL A 1 119 ? 57.521 112.251 64.399 1.00 0.00 119 VAL A C 12
ATOM 21186 O O . VAL A 1 119 ? 56.596 111.686 63.844 1.00 0.00 119 VAL A O 12
ATOM 21199 N N . LEU A 1 120 ? 57.542 113.548 64.548 1.00 36.62 120 LEU A N 12
ATOM 21200 C CA . LEU A 1 120 ? 56.422 114.392 64.040 1.00 37.66 120 LEU A CA 12
ATOM 21201 C C . LEU A 1 120 ? 56.930 115.276 62.901 1.00 38.64 120 LEU A C 12
ATOM 21202 O O . LEU A 1 120 ? 57.967 115.901 63.012 1.00 37.83 120 LEU A O 12
ATOM 21218 N N . SER A 1 121 ? 56.213 115.325 61.808 1.00 0.00 121 SER A N 12
ATOM 21219 C CA . SER A 1 121 ? 56.650 116.164 60.653 1.00 0.00 121 SER A CA 12
ATOM 21220 C C . SER A 1 121 ? 55.437 116.575 59.812 1.00 0.00 121 SER A C 12
ATOM 21221 O O . SER A 1 121 ? 54.304 116.392 60.210 1.00 0.00 121 SER A O 12
ATOM 21229 N N . ARG A 1 6 ? 55.151 86.579 81.272 1.00 0.00 6 ARG A N 13
ATOM 21230 C CA . ARG A 1 6 ? 54.012 86.876 82.189 1.00 0.00 6 ARG A CA 13
ATOM 21231 C C . ARG A 1 6 ? 53.797 88.390 82.289 1.00 0.00 6 ARG A C 13
ATOM 21232 O O . ARG A 1 6 ? 52.679 88.857 82.419 1.00 0.00 6 ARG A O 13
ATOM 21253 N N . TYR A 1 7 ? 54.860 89.152 82.229 1.00 31.93 7 TYR A N 13
ATOM 21254 C CA . TYR A 1 7 ? 54.734 90.638 82.318 1.00 29.59 7 TYR A CA 13
ATOM 21255 C C . TYR A 1 7 ? 55.052 91.271 80.959 1.00 29.68 7 TYR A C 13
ATOM 21256 O O . TYR A 1 7 ? 56.201 91.423 80.588 1.00 30.50 7 TYR A O 13
ATOM 21274 N N . ARG A 1 8 ? 54.039 91.637 80.216 1.00 0.00 8 ARG A N 13
ATOM 21275 C CA . ARG A 1 8 ? 54.261 92.258 78.874 1.00 0.00 8 ARG A CA 13
ATOM 21276 C C . ARG A 1 8 ? 53.137 93.245 78.553 1.00 0.00 8 ARG A C 13
ATOM 21277 O O . ARG A 1 8 ? 51.972 92.986 78.786 1.00 0.00 8 ARG A O 13
ATOM 21298 N N . VAL A 1 9 ? 53.494 94.383 78.015 1.00 0.00 9 VAL A N 13
ATOM 21299 C CA . VAL A 1 9 ? 52.487 95.427 77.658 1.00 0.00 9 VAL A CA 13
ATOM 21300 C C . VAL A 1 9 ? 53.011 96.253 76.478 1.00 0.00 9 VAL A C 13
ATOM 21301 O O . VAL A 1 9 ? 53.989 96.967 76.589 1.00 0.00 9 VAL A O 13
ATOM 21314 N N . GLU A 1 10 ? 52.348 96.169 75.355 1.00 0.00 10 GLU A N 13
ATOM 21315 C CA . GLU A 1 10 ? 52.757 96.947 74.148 1.00 0.00 10 GLU A CA 13
ATOM 21316 C C . GLU A 1 10 ? 51.768 98.087 73.897 1.00 0.00 10 GLU A C 13
ATOM 21317 O O . GLU A 1 10 ? 50.568 97.895 73.874 1.00 0.00 10 GLU A O 13
ATOM 21329 N N . VAL A 1 11 ? 52.281 99.275 73.710 1.00 26.88 11 VAL A N 13
ATOM 21330 C CA . VAL A 1 11 ? 51.402 100.457 73.458 1.00 26.83 11 VAL A CA 13
ATOM 21331 C C . VAL A 1 11 ? 51.715 101.047 72.078 1.00 27.58 11 VAL A C 13
ATOM 21332 O O . VAL A 1 11 ? 52.862 101.148 71.684 1.00 28.21 11 VAL A O 13
ATOM 21345 N N . GLU A 1 12 ? 50.703 101.437 71.344 1.00 0.00 12 GLU A N 13
ATOM 21346 C CA . GLU A 1 12 ? 50.929 102.024 69.989 1.00 0.00 12 GLU A CA 13
ATOM 21347 C C . GLU A 1 12 ? 50.342 103.437 69.930 1.00 0.00 12 GLU A C 13
ATOM 21348 O O . GLU A 1 12 ? 49.260 103.692 70.425 1.00 0.00 12 GLU A O 13
ATOM 21360 N N . VAL A 1 13 ? 51.057 104.357 69.337 1.00 26.55 13 VAL A N 13
ATOM 21361 C CA . VAL A 1 13 ? 50.561 105.764 69.247 1.00 26.45 13 VAL A CA 13
ATOM 21362 C C . VAL A 1 13 ? 50.639 106.269 67.803 1.00 27.95 13 VAL A C 13
ATOM 21363 O O . VAL A 1 13 ? 51.615 106.055 67.109 1.00 27.94 13 VAL A O 13
ATOM 21376 N N . SER A 1 14 ? 49.607 106.943 67.353 1.00 0.00 14 SER A N 13
ATOM 21377 C CA . SER A 1 14 ? 49.598 107.475 65.958 1.00 0.00 14 SER A CA 13
ATOM 21378 C C . SER A 1 14 ? 49.327 108.989 65.968 1.00 0.00 14 SER A C 13
ATOM 21379 O O . SER A 1 14 ? 48.204 109.412 66.172 1.00 0.00 14 SER A O 13
ATOM 21387 N N . PRO A 1 15 ? 50.369 109.758 65.747 1.00 28.75 15 PRO A N 13
ATOM 21388 C CA . PRO A 1 15 ? 50.189 111.239 65.737 1.00 30.20 15 PRO A CA 13
ATOM 21389 C C . PRO A 1 15 ? 49.708 111.727 64.366 1.00 33.00 15 PRO A C 13
ATOM 21390 O O . PRO A 1 15 ? 49.751 111.014 63.383 1.00 32.76 15 PRO A O 13
ATOM 21401 N N . ARG A 1 16 ? 49.243 112.950 64.314 1.00 34.77 16 ARG A N 13
ATOM 21402 C CA . ARG A 1 16 ? 48.741 113.532 63.031 1.00 37.64 16 ARG A CA 13
ATOM 21403 C C . ARG A 1 16 ? 48.779 115.063 63.107 1.00 38.99 16 ARG A C 13
ATOM 21404 O O . ARG A 1 16 ? 48.341 115.664 64.072 1.00 38.96 16 ARG A O 13
ATOM 21425 N N . PHE A 1 17 ? 49.325 115.689 62.096 1.00 0.00 17 PHE A N 13
ATOM 21426 C CA . PHE A 1 17 ? 49.431 117.183 62.083 1.00 0.00 17 PHE A CA 13
ATOM 21427 C C . PHE A 1 17 ? 48.048 117.838 62.184 1.00 0.00 17 PHE A C 13
ATOM 21428 O O . PHE A 1 17 ? 47.097 117.405 61.560 1.00 0.00 17 PHE A O 13
ATOM 21445 N N . LEU A 1 18 ? 47.937 118.885 62.963 1.00 0.00 18 LEU A N 13
ATOM 21446 C CA . LEU A 1 18 ? 46.626 119.589 63.112 1.00 0.00 18 LEU A CA 13
ATOM 21447 C C . LEU A 1 18 ? 46.720 121.012 62.548 1.00 0.00 18 LEU A C 13
ATOM 21448 O O . LEU A 1 18 ? 46.868 121.981 63.266 1.00 0.00 18 LEU A O 13
ATOM 21464 N N . ALA A 1 19 ? 46.608 121.120 61.251 1.00 0.00 19 ALA A N 13
ATOM 21465 C CA . ALA A 1 19 ? 46.658 122.451 60.565 1.00 0.00 19 ALA A CA 13
ATOM 21466 C C . ALA A 1 19 ? 45.404 123.281 60.864 1.00 0.00 19 ALA A C 13
ATOM 21467 O O . ALA A 1 19 ? 45.472 124.493 60.970 1.00 0.00 19 ALA A O 13
ATOM 21474 N N . HIS A 1 20 ? 44.263 122.650 60.979 1.00 0.00 20 HIS A N 13
ATOM 21475 C CA . HIS A 1 20 ? 43.007 123.420 61.247 1.00 0.00 20 HIS A CA 13
ATOM 21476 C C . HIS A 1 20 ? 43.014 124.008 62.661 1.00 0.00 20 HIS A C 13
ATOM 21477 O O . HIS A 1 20 ? 42.320 124.970 62.938 1.00 0.00 20 HIS A O 13
ATOM 21491 N N . GLN A 1 21 ? 43.784 123.445 63.557 1.00 51.13 21 GLN A N 13
ATOM 21492 C CA . GLN A 1 21 ? 43.823 123.981 64.952 1.00 51.59 21 GLN A CA 13
ATOM 21493 C C . GLN A 1 21 ? 45.249 124.391 65.332 1.00 51.55 21 GLN A C 13
ATOM 21494 O O . GLN A 1 21 ? 45.667 124.215 66.462 1.00 51.24 21 GLN A O 13
ATOM 21508 N N . SER A 1 22 ? 45.998 124.934 64.402 1.00 52.26 22 SER A N 13
ATOM 21509 C CA . SER A 1 22 ? 47.397 125.350 64.722 1.00 52.76 22 SER A CA 13
ATOM 21510 C C . SER A 1 22 ? 47.886 126.429 63.749 1.00 51.68 22 SER A C 13
ATOM 21511 O O . SER A 1 22 ? 47.553 126.420 62.579 1.00 52.15 22 SER A O 13
ATOM 21519 N N . THR A 1 23 ? 48.698 127.338 64.224 1.00 0.00 23 THR A N 13
ATOM 21520 C CA . THR A 1 23 ? 49.247 128.407 63.334 1.00 0.00 23 THR A CA 13
ATOM 21521 C C . THR A 1 23 ? 50.784 128.340 63.364 1.00 0.00 23 THR A C 13
ATOM 21522 O O . THR A 1 23 ? 51.417 128.911 64.230 1.00 0.00 23 THR A O 13
ATOM 21533 N N . PRO A 1 24 ? 51.334 127.606 62.422 1.00 49.88 24 PRO A N 13
ATOM 21534 C CA . PRO A 1 24 ? 52.819 127.450 62.398 1.00 51.02 24 PRO A CA 13
ATOM 21535 C C . PRO A 1 24 ? 53.529 128.775 62.098 1.00 51.50 24 PRO A C 13
ATOM 21536 O O . PRO A 1 24 ? 54.694 128.940 62.411 1.00 51.57 24 PRO A O 13
ATOM 21547 N N . ASP A 1 25 ? 52.852 129.711 61.481 1.00 0.00 25 ASP A N 13
ATOM 21548 C CA . ASP A 1 25 ? 53.512 131.013 61.148 1.00 0.00 25 ASP A CA 13
ATOM 21549 C C . ASP A 1 25 ? 53.895 131.774 62.424 1.00 0.00 25 ASP A C 13
ATOM 21550 O O . ASP A 1 25 ? 54.784 132.605 62.409 1.00 0.00 25 ASP A O 13
ATOM 21559 N N . GLU A 1 26 ? 53.237 131.501 63.524 1.00 0.00 26 GLU A N 13
ATOM 21560 C CA . GLU A 1 26 ? 53.574 132.217 64.794 1.00 0.00 26 GLU A CA 13
ATOM 21561 C C . GLU A 1 26 ? 54.324 131.288 65.758 1.00 0.00 26 GLU A C 13
ATOM 21562 O O . GLU A 1 26 ? 54.322 131.496 66.957 1.00 0.00 26 GLU A O 13
ATOM 21574 N N . GLY A 1 27 ? 54.964 130.267 65.243 1.00 0.00 27 GLY A N 13
ATOM 21575 C CA . GLY A 1 27 ? 55.714 129.320 66.123 1.00 0.00 27 GLY A CA 13
ATOM 21576 C C . GLY A 1 27 ? 54.728 128.518 66.975 1.00 0.00 27 GLY A C 13
ATOM 21577 O O . GLY A 1 27 ? 55.035 128.111 68.079 1.00 0.00 27 GLY A O 13
ATOM 21581 N N . ARG A 1 28 ? 53.546 128.288 66.464 1.00 0.00 28 ARG A N 13
ATOM 21582 C CA . ARG A 1 28 ? 52.527 127.511 67.230 1.00 0.00 28 ARG A CA 13
ATOM 21583 C C . ARG A 1 28 ? 52.110 126.266 66.442 1.00 0.00 28 ARG A C 13
ATOM 21584 O O . ARG A 1 28 ? 51.208 126.315 65.624 1.00 0.00 28 ARG A O 13
ATOM 21605 N N . TYR A 1 29 ? 52.746 125.150 66.695 1.00 46.07 29 TYR A N 13
ATOM 21606 C CA . TYR A 1 29 ? 52.379 123.890 65.977 1.00 43.41 29 TYR A CA 13
ATOM 21607 C C . TYR A 1 29 ? 51.585 122.986 66.924 1.00 41.37 29 TYR A C 13
ATOM 21608 O O . TYR A 1 29 ? 51.988 122.759 68.050 1.00 39.95 29 TYR A O 13
ATOM 21626 N N . ALA A 1 30 ? 50.456 122.483 66.487 1.00 0.00 30 ALA A N 13
ATOM 21627 C CA . ALA A 1 30 ? 49.639 121.610 67.387 1.00 0.00 30 ALA A CA 13
ATOM 21628 C C . ALA A 1 30 ? 49.502 120.196 66.812 1.00 0.00 30 ALA A C 13
ATOM 21629 O O . ALA A 1 30 ? 48.973 120.002 65.733 1.00 0.00 30 ALA A O 13
ATOM 21636 N N . PHE A 1 31 ? 49.959 119.208 67.539 1.00 36.58 31 PHE A N 13
ATOM 21637 C CA . PHE A 1 31 ? 49.845 117.798 67.061 1.00 36.29 31 PHE A CA 13
ATOM 21638 C C . PHE A 1 31 ? 48.919 117.009 67.989 1.00 35.25 31 PHE A C 13
ATOM 21639 O O . PHE A 1 31 ? 49.010 117.116 69.198 1.00 34.09 31 PHE A O 13
ATOM 21656 N N . ALA A 1 32 ? 48.050 116.199 67.442 1.00 34.06 32 ALA A N 13
ATOM 21657 C CA . ALA A 1 32 ? 47.140 115.377 68.294 1.00 32.35 32 ALA A CA 13
ATOM 21658 C C . ALA A 1 32 ? 47.538 113.910 68.144 1.00 31.25 32 ALA A C 13
ATOM 21659 O O . ALA A 1 32 ? 47.727 113.434 67.039 1.00 31.96 32 ALA A O 13
ATOM 21666 N N . TYR A 1 33 ? 47.690 113.190 69.230 1.00 29.03 33 TYR A N 13
ATOM 21667 C CA . TYR A 1 33 ? 48.105 111.758 69.104 1.00 27.15 33 TYR A CA 13
ATOM 21668 C C . TYR A 1 33 ? 47.166 110.830 69.881 1.00 26.72 33 TYR A C 13
ATOM 21669 O O . TYR A 1 33 ? 46.674 111.169 70.941 1.00 28.24 33 TYR A O 13
ATOM 21687 N N . SER A 1 34 ? 46.918 109.658 69.351 1.00 0.00 34 SER A N 13
ATOM 21688 C CA . SER A 1 34 ? 46.016 108.690 70.039 1.00 0.00 34 SER A CA 13
ATOM 21689 C C . SER A 1 34 ? 46.844 107.581 70.690 1.00 0.00 34 SER A C 13
ATOM 21690 O O . SER A 1 34 ? 47.832 107.133 70.144 1.00 0.00 34 SER A O 13
ATOM 21698 N N . ILE A 1 35 ? 46.456 107.153 71.863 1.00 0.00 35 ILE A N 13
ATOM 21699 C CA . ILE A 1 35 ? 47.223 106.086 72.576 1.00 0.00 35 ILE A CA 13
ATOM 21700 C C . ILE A 1 35 ? 46.483 104.743 72.547 1.00 0.00 35 ILE A C 13
ATOM 21701 O O . ILE A 1 35 ? 45.304 104.654 72.833 1.00 0.00 35 ILE A O 13
ATOM 21717 N N . ARG A 1 36 ? 47.194 103.701 72.205 1.00 25.30 36 ARG A N 13
ATOM 21718 C CA . ARG A 1 36 ? 46.584 102.341 72.150 1.00 25.64 36 ARG A CA 13
ATOM 21719 C C . ARG A 1 36 ? 47.337 101.404 73.097 1.00 23.79 36 ARG A C 13
ATOM 21720 O O . ARG A 1 36 ? 48.367 100.854 72.758 1.00 25.11 36 ARG A O 13
ATOM 21741 N N . ILE A 1 37 ? 46.825 101.231 74.286 1.00 20.73 37 ILE A N 13
ATOM 21742 C CA . ILE A 1 37 ? 47.492 100.341 75.284 1.00 18.17 37 ILE A CA 13
ATOM 21743 C C . ILE A 1 37 ? 46.926 98.920 75.193 1.00 17.71 37 ILE A C 13
ATOM 21744 O O . ILE A 1 37 ? 45.768 98.687 75.473 1.00 15.34 37 ILE A O 13
ATOM 21760 N N . GLN A 1 38 ? 47.745 97.970 74.820 1.00 0.00 38 GLN A N 13
ATOM 21761 C CA . GLN A 1 38 ? 47.273 96.555 74.727 1.00 0.00 38 GLN A CA 13
ATOM 21762 C C . GLN A 1 38 ? 48.057 95.689 75.718 1.00 0.00 38 GLN A C 13
ATOM 21763 O O . GLN A 1 38 ? 49.258 95.817 75.856 1.00 0.00 38 GLN A O 13
ATOM 21777 N N . ASN A 1 39 ? 47.370 94.821 76.416 1.00 15.86 39 ASN A N 13
ATOM 21778 C CA . ASN A 1 39 ? 48.057 93.949 77.416 1.00 17.88 39 ASN A CA 13
ATOM 21779 C C . ASN A 1 39 ? 48.492 92.630 76.770 1.00 18.37 39 ASN A C 13
ATOM 21780 O O . ASN A 1 39 ? 47.670 91.837 76.351 1.00 18.69 39 ASN A O 13
ATOM 21791 N N . ALA A 1 40 ? 49.775 92.382 76.704 1.00 0.00 40 ALA A N 13
ATOM 21792 C CA . ALA A 1 40 ? 50.269 91.103 76.108 1.00 0.00 40 ALA A CA 13
ATOM 21793 C C . ALA A 1 40 ? 50.912 90.215 77.185 1.00 0.00 40 ALA A C 13
ATOM 21794 O O . ALA A 1 40 ? 51.512 89.203 76.876 1.00 0.00 40 ALA A O 13
ATOM 21801 N N . GLY A 1 41 ? 50.781 90.572 78.443 1.00 27.60 41 GLY A N 13
ATOM 21802 C CA . GLY A 1 41 ? 51.373 89.732 79.527 1.00 28.62 41 GLY A CA 13
ATOM 21803 C C . GLY A 1 41 ? 50.423 88.575 79.835 1.00 29.10 41 GLY A C 13
ATOM 21804 O O . GLY A 1 41 ? 49.408 88.410 79.184 1.00 28.18 41 GLY A O 13
ATOM 21808 N N . ALA A 1 42 ? 50.742 87.772 80.819 1.00 0.00 42 ALA A N 13
ATOM 21809 C CA . ALA A 1 42 ? 49.855 86.623 81.166 1.00 0.00 42 ALA A CA 13
ATOM 21810 C C . ALA A 1 42 ? 48.964 86.986 82.354 1.00 0.00 42 ALA A C 13
ATOM 21811 O O . ALA A 1 42 ? 47.857 86.502 82.488 1.00 0.00 42 ALA A O 13
ATOM 21818 N N . VAL A 1 43 ? 49.450 87.838 83.214 1.00 0.00 43 VAL A N 13
ATOM 21819 C CA . VAL A 1 43 ? 48.653 88.254 84.409 1.00 0.00 43 VAL A CA 13
ATOM 21820 C C . VAL A 1 43 ? 48.119 89.681 84.205 1.00 0.00 43 VAL A C 13
ATOM 21821 O O . VAL A 1 43 ? 48.814 90.529 83.681 1.00 0.00 43 VAL A O 13
ATOM 21834 N N . PRO A 1 44 ? 46.884 89.899 84.618 1.00 21.08 44 PRO A N 13
ATOM 21835 C CA . PRO A 1 44 ? 46.287 91.265 84.441 1.00 21.01 44 PRO A CA 13
ATOM 21836 C C . PRO A 1 44 ? 47.207 92.362 84.994 1.00 21.95 44 PRO A C 13
ATOM 21837 O O . PRO A 1 44 ? 47.894 92.176 85.984 1.00 21.40 44 PRO A O 13
ATOM 21848 N N . ALA A 1 45 ? 47.222 93.500 84.347 1.00 20.91 45 ALA A N 13
ATOM 21849 C CA . ALA A 1 45 ? 48.095 94.619 84.804 1.00 19.47 45 ALA A CA 13
ATOM 21850 C C . ALA A 1 45 ? 47.341 95.953 84.787 1.00 19.21 45 ALA A C 13
ATOM 21851 O O . ALA A 1 45 ? 46.442 96.171 83.994 1.00 19.53 45 ALA A O 13
ATOM 21858 N N . ARG A 1 46 ? 47.713 96.842 85.668 1.00 0.00 46 ARG A N 13
ATOM 21859 C CA . ARG A 1 46 ? 47.049 98.175 85.742 1.00 0.00 46 ARG A CA 13
ATOM 21860 C C . ARG A 1 46 ? 48.106 99.277 85.645 1.00 0.00 46 ARG A C 13
ATOM 21861 O O . ARG A 1 46 ? 49.252 99.077 85.997 1.00 0.00 46 ARG A O 13
ATOM 21882 N N . LEU A 1 47 ? 47.731 100.435 85.161 1.00 0.00 47 LEU A N 13
ATOM 21883 C CA . LEU A 1 47 ? 48.717 101.550 85.029 1.00 0.00 47 LEU A CA 13
ATOM 21884 C C . LEU A 1 47 ? 48.601 102.494 86.224 1.00 0.00 47 LEU A C 13
ATOM 21885 O O . LEU A 1 47 ? 47.574 103.112 86.438 1.00 0.00 47 LEU A O 13
ATOM 21901 N N . VAL A 1 48 ? 49.645 102.607 87.005 1.00 0.00 48 VAL A N 13
ATOM 21902 C CA . VAL A 1 48 ? 49.597 103.507 88.193 1.00 0.00 48 VAL A CA 13
ATOM 21903 C C . VAL A 1 48 ? 50.310 104.831 87.891 1.00 0.00 48 VAL A C 13
ATOM 21904 O O . VAL A 1 48 ? 49.971 105.857 88.453 1.00 0.00 48 VAL A O 13
ATOM 21917 N N . ALA A 1 49 ? 51.299 104.821 87.024 1.00 0.00 49 ALA A N 13
ATOM 21918 C CA . ALA A 1 49 ? 52.020 106.099 86.726 1.00 0.00 49 ALA A CA 13
ATOM 21919 C C . ALA A 1 49 ? 52.378 106.224 85.239 1.00 0.00 49 ALA A C 13
ATOM 21920 O O . ALA A 1 49 ? 52.362 105.266 84.492 1.00 0.00 49 ALA A O 13
ATOM 21927 N N . ARG A 1 50 ? 52.703 107.421 84.825 1.00 18.13 50 ARG A N 13
ATOM 21928 C CA . ARG A 1 50 ? 53.076 107.678 83.402 1.00 20.89 50 ARG A CA 13
ATOM 21929 C C . ARG A 1 50 ? 54.190 108.733 83.329 1.00 22.46 50 ARG A C 13
ATOM 21930 O O . ARG A 1 50 ? 54.203 109.692 84.077 1.00 23.35 50 ARG A O 13
ATOM 21951 N N . HIS A 1 51 ? 55.123 108.548 82.430 1.00 22.89 51 HIS A N 13
ATOM 21952 C CA . HIS A 1 51 ? 56.251 109.517 82.289 1.00 23.99 51 HIS A CA 13
ATOM 21953 C C . HIS A 1 51 ? 56.641 109.663 80.812 1.00 24.58 51 HIS A C 13
ATOM 21954 O O . HIS A 1 51 ? 57.123 108.737 80.190 1.00 24.14 51 HIS A O 13
ATOM 21968 N N . TRP A 1 52 ? 56.433 110.830 80.256 1.00 24.73 52 TRP A N 13
ATOM 21969 C CA . TRP A 1 52 ? 56.784 111.070 78.823 1.00 24.73 52 TRP A CA 13
ATOM 21970 C C . TRP A 1 52 ? 58.098 111.851 78.696 1.00 25.24 52 TRP A C 13
ATOM 21971 O O . TRP A 1 52 ? 58.325 112.825 79.389 1.00 25.25 52 TRP A O 13
ATOM 21992 N N . GLN A 1 53 ? 58.955 111.424 77.806 1.00 0.00 53 GLN A N 13
ATOM 21993 C CA . GLN A 1 53 ? 60.261 112.122 77.603 1.00 0.00 53 GLN A CA 13
ATOM 21994 C C . GLN A 1 53 ? 60.313 112.702 76.186 1.00 0.00 53 GLN A C 13
ATOM 21995 O O . GLN A 1 53 ? 60.876 112.108 75.284 1.00 0.00 53 GLN A O 13
ATOM 22009 N N . ILE A 1 54 ? 59.705 113.843 75.979 1.00 28.56 54 ILE A N 13
ATOM 22010 C CA . ILE A 1 54 ? 59.689 114.457 74.612 1.00 31.69 54 ILE A CA 13
ATOM 22011 C C . ILE A 1 54 ? 60.944 115.313 74.356 1.00 31.35 54 ILE A C 13
ATOM 22012 O O . ILE A 1 54 ? 61.305 116.168 75.142 1.00 31.20 54 ILE A O 13
ATOM 22028 N N . THR A 1 55 ? 61.596 115.088 73.242 1.00 32.39 55 THR A N 13
ATOM 22029 C CA . THR A 1 55 ? 62.807 115.893 72.890 1.00 32.79 55 THR A CA 13
ATOM 22030 C C . THR A 1 55 ? 62.535 116.624 71.575 1.00 33.98 55 THR A C 13
ATOM 22031 O O . THR A 1 55 ? 62.081 116.039 70.609 1.00 33.62 55 THR A O 13
ATOM 22042 N N . ASP A 1 56 ? 62.787 117.910 71.547 1.00 36.19 56 ASP A N 13
ATOM 22043 C CA . ASP A 1 56 ? 62.520 118.700 70.312 1.00 38.66 56 ASP A CA 13
ATOM 22044 C C . ASP A 1 56 ? 63.739 118.708 69.383 1.00 38.50 56 ASP A C 13
ATOM 22045 O O . ASP A 1 56 ? 64.816 118.269 69.739 1.00 37.75 56 ASP A O 13
ATOM 22054 N N . GLY A 1 57 ? 63.556 119.195 68.183 1.00 37.51 57 GLY A N 13
ATOM 22055 C CA . GLY A 1 57 ? 64.667 119.237 67.184 1.00 38.01 57 GLY A CA 13
ATOM 22056 C C . GLY A 1 57 ? 65.837 120.122 67.656 1.00 39.47 57 GLY A C 13
ATOM 22057 O O . GLY A 1 57 ? 66.882 120.131 67.032 1.00 38.99 57 GLY A O 13
ATOM 22061 N N . ASN A 1 58 ? 65.698 120.848 68.746 1.00 0.00 58 ASN A N 13
ATOM 22062 C CA . ASN A 1 58 ? 66.839 121.694 69.222 1.00 0.00 58 ASN A CA 13
ATOM 22063 C C . ASN A 1 58 ? 67.561 121.023 70.406 1.00 0.00 58 ASN A C 13
ATOM 22064 O O . ASN A 1 58 ? 68.450 121.601 71.002 1.00 0.00 58 ASN A O 13
ATOM 22075 N N . GLY A 1 59 ? 67.203 119.802 70.736 1.00 0.00 59 GLY A N 13
ATOM 22076 C CA . GLY A 1 59 ? 67.886 119.091 71.860 1.00 0.00 59 GLY A CA 13
ATOM 22077 C C . GLY A 1 59 ? 67.132 119.298 73.177 1.00 0.00 59 GLY A C 13
ATOM 22078 O O . GLY A 1 59 ? 67.188 118.463 74.061 1.00 0.00 59 GLY A O 13
ATOM 22082 N N . ARG A 1 60 ? 66.431 120.397 73.324 1.00 49.10 60 ARG A N 13
ATOM 22083 C CA . ARG A 1 60 ? 65.681 120.639 74.600 1.00 50.05 60 ARG A CA 13
ATOM 22084 C C . ARG A 1 60 ? 64.633 119.541 74.799 1.00 49.79 60 ARG A C 13
ATOM 22085 O O . ARG A 1 60 ? 64.015 119.090 73.852 1.00 48.27 60 ARG A O 13
ATOM 22106 N N . THR A 1 61 ? 64.435 119.099 76.018 1.00 0.00 61 THR A N 13
ATOM 22107 C CA . THR A 1 61 ? 63.432 118.016 76.262 1.00 0.00 61 THR A CA 13
ATOM 22108 C C . THR A 1 61 ? 62.519 118.379 77.435 1.00 0.00 61 THR A C 13
ATOM 22109 O O . THR A 1 61 ? 62.921 119.076 78.349 1.00 0.00 61 THR A O 13
ATOM 22120 N N . GLU A 1 62 ? 61.298 117.909 77.418 1.00 0.00 62 GLU A N 13
ATOM 22121 C CA . GLU A 1 62 ? 60.356 118.221 78.534 1.00 0.00 62 GLU A CA 13
ATOM 22122 C C . GLU A 1 62 ? 59.856 116.921 79.169 1.00 0.00 62 GLU A C 13
ATOM 22123 O O . GLU A 1 62 ? 59.290 116.070 78.507 1.00 0.00 62 GLU A O 13
ATOM 22135 N N . GLN A 1 63 ? 60.073 116.762 80.449 1.00 0.00 63 GLN A N 13
ATOM 22136 C CA . GLN A 1 63 ? 59.627 115.520 81.145 1.00 0.00 63 GLN A CA 13
ATOM 22137 C C . GLN A 1 63 ? 58.351 115.776 81.951 1.00 0.00 63 GLN A C 13
ATOM 22138 O O . GLN A 1 63 ? 58.228 116.776 82.633 1.00 0.00 63 GLN A O 13
ATOM 22152 N N . VAL A 1 64 ? 57.405 114.877 81.873 1.00 37.94 64 VAL A N 13
ATOM 22153 C CA . VAL A 1 64 ? 56.130 115.054 82.632 1.00 37.05 64 VAL A CA 13
ATOM 22154 C C . VAL A 1 64 ? 55.828 113.793 83.446 1.00 36.89 64 VAL A C 13
ATOM 22155 O O . VAL A 1 64 ? 55.895 112.686 82.950 1.00 36.32 64 VAL A O 13
ATOM 22168 N N . ASP A 1 65 ? 55.506 113.967 84.701 1.00 0.00 65 ASP A N 13
ATOM 22169 C CA . ASP A 1 65 ? 55.206 112.803 85.586 1.00 0.00 65 ASP A CA 13
ATOM 22170 C C . ASP A 1 65 ? 53.827 112.967 86.230 1.00 0.00 65 ASP A C 13
ATOM 22171 O O . ASP A 1 65 ? 53.532 113.980 86.836 1.00 0.00 65 ASP A O 13
ATOM 22180 N N . GLY A 1 66 ? 52.984 111.973 86.108 1.00 31.82 66 GLY A N 13
ATOM 22181 C CA . GLY A 1 66 ? 51.623 112.055 86.715 1.00 29.07 66 GLY A CA 13
ATOM 22182 C C . GLY A 1 66 ? 51.118 110.641 87.004 1.00 27.67 66 GLY A C 13
ATOM 22183 O O . GLY A 1 66 ? 51.747 109.665 86.638 1.00 27.18 66 GLY A O 13
ATOM 22187 N N . GLU A 1 67 ? 49.991 110.519 87.659 1.00 0.00 67 GLU A N 13
ATOM 22188 C CA . GLU A 1 67 ? 49.443 109.164 87.972 1.00 0.00 67 GLU A CA 13
ATOM 22189 C C . GLU A 1 67 ? 48.109 108.957 87.248 1.00 0.00 67 GLU A C 13
ATOM 22190 O O . GLU A 1 67 ? 47.451 109.905 86.866 1.00 0.00 67 GLU A O 13
ATOM 22202 N N . GLY A 1 68 ? 47.697 107.723 87.073 1.00 22.62 68 GLY A N 13
ATOM 22203 C CA . GLY A 1 68 ? 46.392 107.434 86.392 1.00 22.36 68 GLY A CA 13
ATOM 22204 C C . GLY A 1 68 ? 46.271 108.200 85.068 1.00 20.38 68 GLY A C 13
ATOM 22205 O O . GLY A 1 68 ? 45.868 109.346 85.044 1.00 21.93 68 GLY A O 13
ATOM 22209 N N . VAL A 1 69 ? 46.614 107.571 83.965 1.00 17.51 69 VAL A N 13
ATOM 22210 C CA . VAL A 1 69 ? 46.521 108.249 82.620 1.00 15.40 69 VAL A CA 13
ATOM 22211 C C . VAL A 1 69 ? 45.182 108.976 82.447 1.00 17.02 69 VAL A C 13
ATOM 22212 O O . VAL A 1 69 ? 44.131 108.460 82.759 1.00 17.35 69 VAL A O 13
ATOM 22225 N N . VAL A 1 70 ? 45.253 110.194 81.964 1.00 17.68 70 VAL A N 13
ATOM 22226 C CA . VAL A 1 70 ? 44.041 111.062 81.749 1.00 16.81 70 VAL A CA 13
ATOM 22227 C C . VAL A 1 70 ? 43.050 110.943 82.924 1.00 17.08 70 VAL A C 13
ATOM 22228 O O . VAL A 1 70 ? 41.848 110.996 82.752 1.00 16.77 70 VAL A O 13
ATOM 22241 N N . GLY A 1 71 ? 43.571 110.827 84.121 1.00 17.30 71 GLY A N 13
ATOM 22242 C CA . GLY A 1 71 ? 42.706 110.752 85.338 1.00 16.44 71 GLY A CA 13
ATOM 22243 C C . GLY A 1 71 ? 42.177 109.334 85.594 1.00 18.03 71 GLY A C 13
ATOM 22244 O O . GLY A 1 71 ? 41.202 109.168 86.307 1.00 18.29 71 GLY A O 13
ATOM 22248 N N . GLU A 1 72 ? 42.793 108.312 85.046 1.00 0.00 72 GLU A N 13
ATOM 22249 C CA . GLU A 1 72 ? 42.279 106.929 85.309 1.00 0.00 72 GLU A CA 13
ATOM 22250 C C . GLU A 1 72 ? 43.401 105.882 85.354 1.00 0.00 72 GLU A C 13
ATOM 22251 O O . GLU A 1 72 ? 44.438 106.010 84.724 1.00 0.00 72 GLU A O 13
ATOM 22263 N N . GLN A 1 73 ? 43.164 104.840 86.103 1.00 13.09 73 GLN A N 13
ATOM 22264 C CA . GLN A 1 73 ? 44.140 103.723 86.242 1.00 15.45 73 GLN A CA 13
ATOM 22265 C C . GLN A 1 73 ? 43.475 102.433 85.732 1.00 15.30 73 GLN A C 13
ATOM 22266 O O . GLN A 1 73 ? 43.098 101.580 86.511 1.00 16.40 73 GLN A O 13
ATOM 22280 N N . PRO A 1 74 ? 43.318 102.355 84.428 1.00 15.25 74 PRO A N 13
ATOM 22281 C CA . PRO A 1 74 ? 42.640 101.157 83.843 1.00 16.63 74 PRO A CA 13
ATOM 22282 C C . PRO A 1 74 ? 43.294 99.839 84.281 1.00 17.41 74 PRO A C 13
ATOM 22283 O O . PRO A 1 74 ? 44.503 99.721 84.356 1.00 17.61 74 PRO A O 13
ATOM 22294 N N . TRP A 1 75 ? 42.484 98.842 84.536 1.00 0.00 75 TRP A N 13
ATOM 22295 C CA . TRP A 1 75 ? 43.011 97.503 84.940 1.00 0.00 75 TRP A CA 13
ATOM 22296 C C . TRP A 1 75 ? 43.016 96.599 83.705 1.00 0.00 75 TRP A C 13
ATOM 22297 O O . TRP A 1 75 ? 42.172 95.737 83.549 1.00 0.00 75 TRP A O 13
ATOM 22318 N N . LEU A 1 76 ? 43.945 96.822 82.813 1.00 18.07 76 LEU A N 13
ATOM 22319 C CA . LEU A 1 76 ? 44.001 96.013 81.557 1.00 17.96 76 LEU A CA 13
ATOM 22320 C C . LEU A 1 76 ? 44.184 94.524 81.842 1.00 19.47 76 LEU A C 13
ATOM 22321 O O . LEU A 1 76 ? 45.170 94.105 82.418 1.00 20.57 76 LEU A O 13
ATOM 22337 N N . ARG A 1 77 ? 43.248 93.721 81.406 1.00 0.00 77 ARG A N 13
ATOM 22338 C CA . ARG A 1 77 ? 43.360 92.249 81.603 1.00 0.00 77 ARG A CA 13
ATOM 22339 C C . ARG A 1 77 ? 44.189 91.666 80.454 1.00 0.00 77 ARG A C 13
ATOM 22340 O O . ARG A 1 77 ? 44.288 92.279 79.408 1.00 0.00 77 ARG A O 13
ATOM 22361 N N . PRO A 1 78 ? 44.768 90.505 80.675 1.00 23.86 78 PRO A N 13
ATOM 22362 C CA . PRO A 1 78 ? 45.596 89.904 79.582 1.00 24.22 78 PRO A CA 13
ATOM 22363 C C . PRO A 1 78 ? 44.791 89.805 78.276 1.00 24.36 78 PRO A C 13
ATOM 22364 O O . PRO A 1 78 ? 43.704 89.263 78.237 1.00 22.27 78 PRO A O 13
ATOM 22375 N N . GLY A 1 79 ? 45.339 90.335 77.211 1.00 24.74 79 GLY A N 13
ATOM 22376 C CA . GLY A 1 79 ? 44.639 90.290 75.893 1.00 23.79 79 GLY A CA 13
ATOM 22377 C C . GLY A 1 79 ? 43.724 91.515 75.720 1.00 23.44 79 GLY A C 13
ATOM 22378 O O . GLY A 1 79 ? 43.295 91.815 74.621 1.00 22.44 79 GLY A O 13
ATOM 22382 N N . GLU A 1 80 ? 43.423 92.227 76.784 1.00 23.31 80 GLU A N 13
ATOM 22383 C CA . GLU A 1 80 ? 42.542 93.431 76.659 1.00 21.90 80 GLU A CA 13
ATOM 22384 C C . GLU A 1 80 ? 43.375 94.670 76.318 1.00 20.95 80 GLU A C 13
ATOM 22385 O O . GLU A 1 80 ? 44.584 94.671 76.453 1.00 19.52 80 GLU A O 13
ATOM 22397 N N . ALA A 1 81 ? 42.736 95.723 75.869 1.00 0.00 81 ALA A N 13
ATOM 22398 C CA . ALA A 1 81 ? 43.482 96.966 75.509 1.00 0.00 81 ALA A CA 13
ATOM 22399 C C . ALA A 1 81 ? 42.629 98.206 75.810 1.00 0.00 81 ALA A C 13
ATOM 22400 O O . ALA A 1 81 ? 41.414 98.161 75.757 1.00 0.00 81 ALA A O 13
ATOM 22407 N N . PHE A 1 82 ? 43.261 99.314 76.107 1.00 18.56 82 PHE A N 13
ATOM 22408 C CA . PHE A 1 82 ? 42.503 100.571 76.393 1.00 17.00 82 PHE A CA 13
ATOM 22409 C C . PHE A 1 82 ? 42.904 101.637 75.365 1.00 16.61 82 PHE A C 13
ATOM 22410 O O . PHE A 1 82 ? 44.020 101.637 74.879 1.00 15.77 82 PHE A O 13
ATOM 22427 N N . HIS A 1 83 ? 42.013 102.537 75.018 1.00 0.00 83 HIS A N 13
ATOM 22428 C CA . HIS A 1 83 ? 42.370 103.582 74.008 1.00 0.00 83 HIS A CA 13
ATOM 22429 C C . HIS A 1 83 ? 41.803 104.952 74.409 1.00 0.00 83 HIS A C 13
ATOM 22430 O O . HIS A 1 83 ? 40.667 105.066 74.825 1.00 0.00 83 HIS A O 13
ATOM 22444 N N . TYR A 1 84 ? 42.588 105.992 74.256 1.00 21.96 84 TYR A N 13
ATOM 22445 C CA . TYR A 1 84 ? 42.106 107.366 74.593 1.00 22.81 84 TYR A CA 13
ATOM 22446 C C . TYR A 1 84 ? 42.836 108.401 73.724 1.00 25.11 84 TYR A C 13
ATOM 22447 O O . TYR A 1 84 ? 43.888 108.128 73.177 1.00 26.65 84 TYR A O 13
ATOM 22465 N N . THR A 1 85 ? 42.279 109.578 73.583 1.00 26.58 85 THR A N 13
ATOM 22466 C CA . THR A 1 85 ? 42.933 110.625 72.735 1.00 26.99 85 THR A CA 13
ATOM 22467 C C . THR A 1 85 ? 43.602 111.698 73.601 1.00 28.14 85 THR A C 13
ATOM 22468 O O . THR A 1 85 ? 43.058 112.136 74.598 1.00 27.02 85 THR A O 13
ATOM 22479 N N . SER A 1 86 ? 44.780 112.127 73.217 1.00 29.06 86 SER A N 13
ATOM 22480 C CA . SER A 1 86 ? 45.498 113.177 74.002 1.00 29.05 86 SER A CA 13
ATOM 22481 C C . SER A 1 86 ? 45.855 114.358 73.090 1.00 29.43 86 SER A C 13
ATOM 22482 O O . SER A 1 86 ? 45.730 114.267 71.879 1.00 29.12 86 SER A O 13
ATOM 22490 N N . GLY A 1 87 ? 46.309 115.459 73.646 1.00 29.08 87 GLY A N 13
ATOM 22491 C CA . GLY A 1 87 ? 46.674 116.628 72.789 1.00 29.89 87 GLY A CA 13
ATOM 22492 C C . GLY A 1 87 ? 47.918 117.334 73.343 1.00 31.80 87 GLY A C 13
ATOM 22493 O O . GLY A 1 87 ? 47.945 117.771 74.478 1.00 31.40 87 GLY A O 13
ATOM 22497 N N . VAL A 1 88 ? 48.943 117.455 72.536 1.00 0.00 88 VAL A N 13
ATOM 22498 C CA . VAL A 1 88 ? 50.196 118.143 72.981 1.00 0.00 88 VAL A CA 13
ATOM 22499 C C . VAL A 1 88 ? 50.595 119.193 71.937 1.00 0.00 88 VAL A C 13
ATOM 22500 O O . VAL A 1 88 ? 50.339 119.035 70.758 1.00 0.00 88 VAL A O 13
ATOM 22513 N N . LEU A 1 89 ? 51.215 120.265 72.365 1.00 0.00 89 LEU A N 13
ATOM 22514 C CA . LEU A 1 89 ? 51.624 121.332 71.401 1.00 0.00 89 LEU A CA 13
ATOM 22515 C C . LEU A 1 89 ? 53.148 121.356 71.242 1.00 0.00 89 LEU A C 13
ATOM 22516 O O . LEU A 1 89 ? 53.883 121.129 72.185 1.00 0.00 89 LEU A O 13
ATOM 22532 N N . LEU A 1 90 ? 53.624 121.626 70.053 1.00 37.85 90 LEU A N 13
ATOM 22533 C CA . LEU A 1 90 ? 55.100 121.665 69.822 1.00 36.74 90 LEU A CA 13
ATOM 22534 C C . LEU A 1 90 ? 55.510 123.042 69.291 1.00 35.30 90 LEU A C 13
ATOM 22535 O O . LEU A 1 90 ? 54.774 123.672 68.555 1.00 35.10 90 LEU A O 13
ATOM 22551 N N . GLU A 1 91 ? 56.674 123.517 69.663 1.00 0.00 91 GLU A N 13
ATOM 22552 C CA . GLU A 1 91 ? 57.126 124.860 69.183 1.00 0.00 91 GLU A CA 13
ATOM 22553 C C . GLU A 1 91 ? 57.542 124.799 67.710 1.00 0.00 91 GLU A C 13
ATOM 22554 O O . GLU A 1 91 ? 57.492 125.790 67.007 1.00 0.00 91 GLU A O 13
ATOM 22566 N N . THR A 1 92 ? 57.956 123.648 67.239 1.00 31.63 92 THR A N 13
ATOM 22567 C CA . THR A 1 92 ? 58.379 123.532 65.809 1.00 28.98 92 THR A CA 13
ATOM 22568 C C . THR A 1 92 ? 57.566 122.448 65.093 1.00 28.33 92 THR A C 13
ATOM 22569 O O . THR A 1 92 ? 56.806 121.722 65.706 1.00 29.20 92 THR A O 13
ATOM 22580 N N . GLU A 1 93 ? 57.713 122.351 63.796 1.00 0.00 93 GLU A N 13
ATOM 22581 C CA . GLU A 1 93 ? 56.943 121.333 63.018 1.00 0.00 93 GLU A CA 13
ATOM 22582 C C . GLU A 1 93 ? 57.674 119.983 62.977 1.00 0.00 93 GLU A C 13
ATOM 22583 O O . GLU A 1 93 ? 57.310 119.107 62.214 1.00 0.00 93 GLU A O 13
ATOM 22595 N N . GLN A 1 94 ? 58.691 119.798 63.786 1.00 0.00 94 GLN A N 13
ATOM 22596 C CA . GLN A 1 94 ? 59.423 118.494 63.778 1.00 0.00 94 GLN A CA 13
ATOM 22597 C C . GLN A 1 94 ? 59.828 118.115 65.204 1.00 0.00 94 GLN A C 13
ATOM 22598 O O . GLN A 1 94 ? 60.090 118.984 66.018 1.00 0.00 94 GLN A O 13
ATOM 22612 N N . GLY A 1 95 ? 59.894 116.842 65.525 1.00 27.89 95 GLY A N 13
ATOM 22613 C CA . GLY A 1 95 ? 60.296 116.467 66.916 1.00 28.05 95 GLY A CA 13
ATOM 22614 C C . GLY A 1 95 ? 60.210 114.958 67.154 1.00 27.70 95 GLY A C 13
ATOM 22615 O O . GLY A 1 95 ? 59.567 114.227 66.428 1.00 25.89 95 GLY A O 13
ATOM 22619 N N . GLN A 1 96 ? 60.864 114.505 68.195 1.00 0.00 96 GLN A N 13
ATOM 22620 C CA . GLN A 1 96 ? 60.849 113.052 68.548 1.00 0.00 96 GLN A CA 13
ATOM 22621 C C . GLN A 1 96 ? 60.239 112.875 69.942 1.00 0.00 96 GLN A C 13
ATOM 22622 O O . GLN A 1 96 ? 60.631 113.545 70.880 1.00 0.00 96 GLN A O 13
ATOM 22636 N N . MET A 1 97 ? 59.278 111.997 70.088 1.00 0.00 97 MET A N 13
ATOM 22637 C CA . MET A 1 97 ? 58.642 111.803 71.428 1.00 0.00 97 MET A CA 13
ATOM 22638 C C . MET A 1 97 ? 58.704 110.334 71.864 1.00 0.00 97 MET A C 13
ATOM 22639 O O . MET A 1 97 ? 58.129 109.466 71.237 1.00 0.00 97 MET A O 13
ATOM 22653 N N . GLN A 1 98 ? 59.380 110.059 72.951 1.00 0.00 98 GLN A N 13
ATOM 22654 C CA . GLN A 1 98 ? 59.475 108.664 73.471 1.00 0.00 98 GLN A CA 13
ATOM 22655 C C . GLN A 1 98 ? 59.105 108.687 74.955 1.00 0.00 98 GLN A C 13
ATOM 22656 O O . GLN A 1 98 ? 59.314 109.687 75.619 1.00 0.00 98 GLN A O 13
ATOM 22670 N N . GLY A 1 99 ? 58.551 107.623 75.489 1.00 29.62 99 GLY A N 13
ATOM 22671 C CA . GLY A 1 99 ? 58.175 107.656 76.940 1.00 28.62 99 GLY A CA 13
ATOM 22672 C C . GLY A 1 99 ? 57.921 106.250 77.471 1.00 28.62 99 GLY A C 13
ATOM 22673 O O . GLY A 1 99 ? 58.040 105.274 76.759 1.00 29.22 99 GLY A O 13
ATOM 22677 N N . HIS A 1 100 ? 57.572 106.148 78.731 1.00 0.00 100 HIS A N 13
ATOM 22678 C CA . HIS A 1 100 ? 57.301 104.809 79.328 1.00 0.00 100 HIS A CA 13
ATOM 22679 C C . HIS A 1 100 ? 56.048 104.869 80.212 1.00 0.00 100 HIS A C 13
ATOM 22680 O O . HIS A 1 100 ? 55.683 105.913 80.719 1.00 0.00 100 HIS A O 13
ATOM 22694 N N . TYR A 1 101 ? 55.397 103.751 80.401 1.00 25.77 101 TYR A N 13
ATOM 22695 C CA . TYR A 1 101 ? 54.169 103.718 81.255 1.00 25.79 101 TYR A CA 13
ATOM 22696 C C . TYR A 1 101 ? 54.404 102.806 82.459 1.00 26.52 101 TYR A C 13
ATOM 22697 O O . TYR A 1 101 ? 54.767 101.657 82.296 1.00 27.05 101 TYR A O 13
ATOM 22715 N N . ASP A 1 102 ? 54.174 103.276 83.661 1.00 0.00 102 ASP A N 13
ATOM 22716 C CA . ASP A 1 102 ? 54.362 102.394 84.851 1.00 0.00 102 ASP A CA 13
ATOM 22717 C C . ASP A 1 102 ? 53.119 101.521 85.036 1.00 0.00 102 ASP A C 13
ATOM 22718 O O . ASP A 1 102 ? 52.012 102.006 85.177 1.00 0.00 102 ASP A O 13
ATOM 22727 N N . MET A 1 103 ? 53.315 100.229 85.025 1.00 0.00 103 MET A N 13
ATOM 22728 C CA . MET A 1 103 ? 52.180 99.275 85.184 1.00 0.00 103 MET A CA 13
ATOM 22729 C C . MET A 1 103 ? 52.402 98.390 86.413 1.00 0.00 103 MET A C 13
ATOM 22730 O O . MET A 1 103 ? 53.502 98.290 86.923 1.00 0.00 103 MET A O 13
ATOM 22744 N N . VAL A 1 104 ? 51.364 97.751 86.888 1.00 21.01 104 VAL A N 13
ATOM 22745 C CA . VAL A 1 104 ? 51.508 96.868 88.088 1.00 21.69 104 VAL A CA 13
ATOM 22746 C C . VAL A 1 104 ? 50.630 95.621 87.945 1.00 22.60 104 VAL A C 13
ATOM 22747 O O . VAL A 1 104 ? 49.446 95.714 87.681 1.00 22.32 104 VAL A O 13
ATOM 22760 N N . ALA A 1 105 ? 51.200 94.459 88.134 1.00 0.00 105 ALA A N 13
ATOM 22761 C CA . ALA A 1 105 ? 50.399 93.200 88.030 1.00 0.00 105 ALA A CA 13
ATOM 22762 C C . ALA A 1 105 ? 49.496 93.068 89.256 1.00 0.00 105 ALA A C 13
ATOM 22763 O O . ALA A 1 105 ? 49.642 93.793 90.223 1.00 0.00 105 ALA A O 13
ATOM 22770 N N . ASP A 1 106 ? 48.556 92.157 89.219 1.00 0.00 106 ASP A N 13
ATOM 22771 C CA . ASP A 1 106 ? 47.630 91.991 90.383 1.00 0.00 106 ASP A CA 13
ATOM 22772 C C . ASP A 1 106 ? 48.413 91.584 91.634 1.00 0.00 106 ASP A C 13
ATOM 22773 O O . ASP A 1 106 ? 48.008 91.869 92.746 1.00 0.00 106 ASP A O 13
ATOM 22782 N N . ASP A 1 107 ? 49.526 90.915 91.466 1.00 0.00 107 ASP A N 13
ATOM 22783 C CA . ASP A 1 107 ? 50.329 90.480 92.652 1.00 0.00 107 ASP A CA 13
ATOM 22784 C C . ASP A 1 107 ? 51.031 91.675 93.313 1.00 0.00 107 ASP A C 13
ATOM 22785 O O . ASP A 1 107 ? 51.557 91.559 94.405 1.00 0.00 107 ASP A O 13
ATOM 22794 N N . GLY A 1 108 ? 51.043 92.821 92.672 1.00 30.43 108 GLY A N 13
ATOM 22795 C CA . GLY A 1 108 ? 51.710 94.012 93.279 1.00 29.11 108 GLY A CA 13
ATOM 22796 C C . GLY A 1 108 ? 53.112 94.210 92.684 1.00 29.35 108 GLY A C 13
ATOM 22797 O O . GLY A 1 108 ? 53.769 95.195 92.966 1.00 30.17 108 GLY A O 13
ATOM 22801 N N . THR A 1 109 ? 53.581 93.291 91.868 1.00 0.00 109 THR A N 13
ATOM 22802 C CA . THR A 1 109 ? 54.946 93.449 91.267 1.00 0.00 109 THR A CA 13
ATOM 22803 C C . THR A 1 109 ? 55.007 94.736 90.439 1.00 0.00 109 THR A C 13
ATOM 22804 O O . THR A 1 109 ? 54.069 95.076 89.740 1.00 0.00 109 THR A O 13
ATOM 22815 N N . GLU A 1 110 ? 56.097 95.457 90.518 1.00 0.00 110 GLU A N 13
ATOM 22816 C CA . GLU A 1 110 ? 56.211 96.728 89.742 1.00 0.00 110 GLU A CA 13
ATOM 22817 C C . GLU A 1 110 ? 57.022 96.514 88.458 1.00 0.00 110 GLU A C 13
ATOM 22818 O O . GLU A 1 110 ? 58.014 95.811 88.445 1.00 0.00 110 GLU A O 13
ATOM 22830 N N . PHE A 1 111 ? 56.602 97.132 87.385 1.00 27.41 111 PHE A N 13
ATOM 22831 C CA . PHE A 1 111 ? 57.329 96.999 86.089 1.00 27.50 111 PHE A CA 13
ATOM 22832 C C . PHE A 1 111 ? 56.881 98.116 85.137 1.00 28.03 111 PHE A C 13
ATOM 22833 O O . PHE A 1 111 ? 55.746 98.556 85.171 1.00 27.72 111 PHE A O 13
ATOM 22850 N N . ILE A 1 112 ? 57.775 98.591 84.312 1.00 0.00 112 ILE A N 13
ATOM 22851 C CA . ILE A 1 112 ? 57.428 99.702 83.375 1.00 0.00 112 ILE A CA 13
ATOM 22852 C C . ILE A 1 112 ? 57.155 99.169 81.964 1.00 0.00 112 ILE A C 13
ATOM 22853 O O . ILE A 1 112 ? 57.643 98.128 81.571 1.00 0.00 112 ILE A O 13
ATOM 22869 N N . ALA A 1 113 ? 56.389 99.902 81.199 1.00 0.00 113 ALA A N 13
ATOM 22870 C CA . ALA A 1 113 ? 56.078 99.490 79.800 1.00 0.00 113 ALA A CA 13
ATOM 22871 C C . ALA A 1 113 ? 56.560 100.591 78.843 1.00 0.00 113 ALA A C 13
ATOM 22872 O O . ALA A 1 113 ? 55.887 101.587 78.662 1.00 0.00 113 ALA A O 13
ATOM 22879 N N . PRO A 1 114 ? 57.729 100.385 78.280 1.00 31.26 114 PRO A N 13
ATOM 22880 C CA . PRO A 1 114 ? 58.284 101.420 77.361 1.00 32.26 114 PRO A CA 13
ATOM 22881 C C . PRO A 1 114 ? 57.366 101.698 76.166 1.00 31.77 114 PRO A C 13
ATOM 22882 O O . PRO A 1 114 ? 56.730 100.819 75.618 1.00 33.24 114 PRO A O 13
ATOM 22893 N N . ILE A 1 115 ? 57.333 102.941 75.762 1.00 30.59 115 ILE A N 13
ATOM 22894 C CA . ILE A 1 115 ? 56.505 103.362 74.593 1.00 30.04 115 ILE A CA 13
ATOM 22895 C C . ILE A 1 115 ? 57.441 103.694 73.432 1.00 30.45 115 ILE A C 13
ATOM 22896 O O . ILE A 1 115 ? 58.318 104.537 73.551 1.00 30.15 115 ILE A O 13
ATOM 22912 N N . ALA A 1 116 ? 57.263 103.030 72.314 1.00 30.78 116 ALA A N 13
ATOM 22913 C CA . ALA A 1 116 ? 58.143 103.274 71.123 1.00 29.78 116 ALA A CA 13
ATOM 22914 C C . ALA A 1 116 ? 58.255 104.766 70.801 1.00 29.57 116 ALA A C 13
ATOM 22915 O O . ALA A 1 116 ? 57.314 105.518 70.965 1.00 28.51 116 ALA A O 13
ATOM 22922 N N . ALA A 1 117 ? 59.404 105.190 70.344 1.00 0.00 117 ALA A N 13
ATOM 22923 C CA . ALA A 1 117 ? 59.598 106.628 70.005 1.00 0.00 117 ALA A CA 13
ATOM 22924 C C . ALA A 1 117 ? 59.292 106.873 68.527 1.00 0.00 117 ALA A C 13
ATOM 22925 O O . ALA A 1 117 ? 59.937 106.325 67.653 1.00 0.00 117 ALA A O 13
ATOM 22932 N N . PHE A 1 118 ? 58.327 107.707 68.243 1.00 29.64 118 PHE A N 13
ATOM 22933 C CA . PHE A 1 118 ? 57.987 108.015 66.823 1.00 29.08 118 PHE A CA 13
ATOM 22934 C C . PHE A 1 118 ? 58.429 109.445 66.509 1.00 30.66 118 PHE A C 13
ATOM 22935 O O . PHE A 1 118 ? 58.789 110.192 67.400 1.00 30.55 118 PHE A O 13
ATOM 22952 N N . VAL A 1 119 ? 58.414 109.835 65.259 1.00 0.00 119 VAL A N 13
ATOM 22953 C CA . VAL A 1 119 ? 58.845 111.222 64.908 1.00 0.00 119 VAL A CA 13
ATOM 22954 C C . VAL A 1 119 ? 57.659 112.036 64.379 1.00 0.00 119 VAL A C 13
ATOM 22955 O O . VAL A 1 119 ? 56.705 111.495 63.854 1.00 0.00 119 VAL A O 13
ATOM 22968 N N . LEU A 1 120 ? 57.727 113.334 64.511 1.00 36.62 120 LEU A N 13
ATOM 22969 C CA . LEU A 1 120 ? 56.620 114.205 64.016 1.00 37.66 120 LEU A CA 13
ATOM 22970 C C . LEU A 1 120 ? 57.123 115.051 62.846 1.00 38.64 120 LEU A C 13
ATOM 22971 O O . LEU A 1 120 ? 58.177 115.655 62.917 1.00 37.83 120 LEU A O 13
ATOM 22987 N N . SER A 1 121 ? 56.379 115.092 61.770 1.00 0.00 121 SER A N 13
ATOM 22988 C CA . SER A 1 121 ? 56.806 115.895 60.585 1.00 0.00 121 SER A CA 13
ATOM 22989 C C . SER A 1 121 ? 55.582 116.323 59.771 1.00 0.00 121 SER A C 13
ATOM 22990 O O . SER A 1 121 ? 55.679 117.125 58.863 1.00 0.00 121 SER A O 13
ATOM 22998 N N . ARG A 1 6 ? 55.278 86.519 81.766 1.00 0.00 6 ARG A N 14
ATOM 22999 C CA . ARG A 1 6 ? 54.023 86.821 82.516 1.00 0.00 6 ARG A CA 14
ATOM 23000 C C . ARG A 1 6 ? 53.739 88.328 82.502 1.00 0.00 6 ARG A C 14
ATOM 23001 O O . ARG A 1 6 ? 52.608 88.752 82.670 1.00 0.00 6 ARG A O 14
ATOM 23022 N N . TYR A 1 7 ? 54.753 89.138 82.305 1.00 31.93 7 TYR A N 14
ATOM 23023 C CA . TYR A 1 7 ? 54.542 90.618 82.280 1.00 29.59 7 TYR A CA 14
ATOM 23024 C C . TYR A 1 7 ? 54.879 91.180 80.895 1.00 29.68 7 TYR A C 14
ATOM 23025 O O . TYR A 1 7 ? 56.028 91.245 80.501 1.00 30.50 7 TYR A O 14
ATOM 23043 N N . ARG A 1 8 ? 53.877 91.585 80.159 1.00 0.00 8 ARG A N 14
ATOM 23044 C CA . ARG A 1 8 ? 54.109 92.148 78.795 1.00 0.00 8 ARG A CA 14
ATOM 23045 C C . ARG A 1 8 ? 52.995 93.135 78.434 1.00 0.00 8 ARG A C 14
ATOM 23046 O O . ARG A 1 8 ? 51.826 92.876 78.636 1.00 0.00 8 ARG A O 14
ATOM 23067 N N . VAL A 1 9 ? 53.366 94.270 77.901 1.00 0.00 9 VAL A N 14
ATOM 23068 C CA . VAL A 1 9 ? 52.364 95.306 77.510 1.00 0.00 9 VAL A CA 14
ATOM 23069 C C . VAL A 1 9 ? 52.916 96.132 76.343 1.00 0.00 9 VAL A C 14
ATOM 23070 O O . VAL A 1 9 ? 53.873 96.869 76.487 1.00 0.00 9 VAL A O 14
ATOM 23083 N N . GLU A 1 10 ? 52.299 96.026 75.196 1.00 0.00 10 GLU A N 14
ATOM 23084 C CA . GLU A 1 10 ? 52.739 96.805 74.002 1.00 0.00 10 GLU A CA 14
ATOM 23085 C C . GLU A 1 10 ? 51.728 97.915 73.707 1.00 0.00 10 GLU A C 14
ATOM 23086 O O . GLU A 1 10 ? 50.537 97.682 73.619 1.00 0.00 10 GLU A O 14
ATOM 23098 N N . VAL A 1 11 ? 52.208 99.122 73.558 1.00 26.88 11 VAL A N 14
ATOM 23099 C CA . VAL A 1 11 ? 51.298 100.271 73.272 1.00 26.83 11 VAL A CA 14
ATOM 23100 C C . VAL A 1 11 ? 51.665 100.907 71.927 1.00 27.58 11 VAL A C 14
ATOM 23101 O O . VAL A 1 11 ? 52.827 101.056 71.598 1.00 28.21 11 VAL A O 14
ATOM 23114 N N . GLU A 1 12 ? 50.682 101.286 71.150 1.00 0.00 12 GLU A N 14
ATOM 23115 C CA . GLU A 1 12 ? 50.958 101.917 69.824 1.00 0.00 12 GLU A CA 14
ATOM 23116 C C . GLU A 1 12 ? 50.322 103.308 69.773 1.00 0.00 12 GLU A C 14
ATOM 23117 O O . GLU A 1 12 ? 49.198 103.502 70.200 1.00 0.00 12 GLU A O 14
ATOM 23129 N N . VAL A 1 13 ? 51.036 104.278 69.260 1.00 26.55 13 VAL A N 14
ATOM 23130 C CA . VAL A 1 13 ? 50.486 105.666 69.185 1.00 26.45 13 VAL A CA 14
ATOM 23131 C C . VAL A 1 13 ? 50.644 106.228 67.769 1.00 27.95 13 VAL A C 14
ATOM 23132 O O . VAL A 1 13 ? 51.668 106.060 67.133 1.00 27.94 13 VAL A O 14
ATOM 23145 N N . SER A 1 14 ? 49.627 106.894 67.276 1.00 0.00 14 SER A N 14
ATOM 23146 C CA . SER A 1 14 ? 49.699 107.473 65.901 1.00 0.00 14 SER A CA 14
ATOM 23147 C C . SER A 1 14 ? 49.384 108.980 65.931 1.00 0.00 14 SER A C 14
ATOM 23148 O O . SER A 1 14 ? 48.238 109.368 66.061 1.00 0.00 14 SER A O 14
ATOM 23156 N N . PRO A 1 15 ? 50.418 109.781 65.803 1.00 28.75 15 PRO A N 14
ATOM 23157 C CA . PRO A 1 15 ? 50.200 111.258 65.812 1.00 30.20 15 PRO A CA 14
ATOM 23158 C C . PRO A 1 15 ? 49.800 111.763 64.420 1.00 33.00 15 PRO A C 14
ATOM 23159 O O . PRO A 1 15 ? 49.938 111.074 63.428 1.00 32.76 15 PRO A O 14
ATOM 23170 N N . ARG A 1 16 ? 49.294 112.970 64.359 1.00 34.77 16 ARG A N 14
ATOM 23171 C CA . ARG A 1 16 ? 48.860 113.561 63.055 1.00 37.64 16 ARG A CA 14
ATOM 23172 C C . ARG A 1 16 ? 48.845 115.093 63.152 1.00 38.99 16 ARG A C 14
ATOM 23173 O O . ARG A 1 16 ? 48.348 115.665 64.104 1.00 38.96 16 ARG A O 14
ATOM 23194 N N . PHE A 1 17 ? 49.413 115.749 62.173 1.00 0.00 17 PHE A N 14
ATOM 23195 C CA . PHE A 1 17 ? 49.473 117.247 62.180 1.00 0.00 17 PHE A CA 14
ATOM 23196 C C . PHE A 1 17 ? 48.067 117.861 62.212 1.00 0.00 17 PHE A C 14
ATOM 23197 O O . PHE A 1 17 ? 47.161 117.397 61.545 1.00 0.00 17 PHE A O 14
ATOM 23214 N N . LEU A 1 18 ? 47.887 118.909 62.979 1.00 0.00 18 LEU A N 14
ATOM 23215 C CA . LEU A 1 18 ? 46.548 119.573 63.060 1.00 0.00 18 LEU A CA 14
ATOM 23216 C C . LEU A 1 18 ? 46.626 121.009 62.523 1.00 0.00 18 LEU A C 14
ATOM 23217 O O . LEU A 1 18 ? 46.700 121.968 63.264 1.00 0.00 18 LEU A O 14
ATOM 23233 N N . ALA A 1 19 ? 46.589 121.137 61.225 1.00 0.00 19 ALA A N 14
ATOM 23234 C CA . ALA A 1 19 ? 46.638 122.481 60.562 1.00 0.00 19 ALA A CA 14
ATOM 23235 C C . ALA A 1 19 ? 45.347 123.282 60.789 1.00 0.00 19 ALA A C 14
ATOM 23236 O O . ALA A 1 19 ? 45.378 124.497 60.854 1.00 0.00 19 ALA A O 14
ATOM 23243 N N . HIS A 1 20 ? 44.218 122.626 60.872 1.00 0.00 20 HIS A N 14
ATOM 23244 C CA . HIS A 1 20 ? 42.930 123.375 61.051 1.00 0.00 20 HIS A CA 14
ATOM 23245 C C . HIS A 1 20 ? 42.836 124.028 62.437 1.00 0.00 20 HIS A C 14
ATOM 23246 O O . HIS A 1 20 ? 42.141 125.013 62.609 1.00 0.00 20 HIS A O 14
ATOM 23260 N N . GLN A 1 21 ? 43.512 123.497 63.424 1.00 51.13 21 GLN A N 14
ATOM 23261 C CA . GLN A 1 21 ? 43.435 124.107 64.792 1.00 51.59 21 GLN A CA 14
ATOM 23262 C C . GLN A 1 21 ? 44.818 124.559 65.276 1.00 51.55 21 GLN A C 14
ATOM 23263 O O . GLN A 1 21 ? 45.088 124.571 66.463 1.00 51.24 21 GLN A O 14
ATOM 23277 N N . SER A 1 22 ? 45.694 124.931 64.374 1.00 52.26 22 SER A N 14
ATOM 23278 C CA . SER A 1 22 ? 47.057 125.380 64.797 1.00 52.76 22 SER A CA 14
ATOM 23279 C C . SER A 1 22 ? 47.602 126.445 63.838 1.00 51.68 22 SER A C 14
ATOM 23280 O O . SER A 1 22 ? 47.282 126.457 62.664 1.00 52.15 22 SER A O 14
ATOM 23288 N N . THR A 1 23 ? 48.432 127.330 64.332 1.00 0.00 23 THR A N 14
ATOM 23289 C CA . THR A 1 23 ? 49.018 128.391 63.459 1.00 0.00 23 THR A CA 14
ATOM 23290 C C . THR A 1 23 ? 50.545 128.230 63.417 1.00 0.00 23 THR A C 14
ATOM 23291 O O . THR A 1 23 ? 51.242 128.750 64.267 1.00 0.00 23 THR A O 14
ATOM 23302 N N . PRO A 1 24 ? 51.013 127.496 62.432 1.00 49.88 24 PRO A N 14
ATOM 23303 C CA . PRO A 1 24 ? 52.486 127.279 62.340 1.00 51.02 24 PRO A CA 14
ATOM 23304 C C . PRO A 1 24 ? 53.223 128.590 62.050 1.00 51.50 24 PRO A C 14
ATOM 23305 O O . PRO A 1 24 ? 54.388 128.736 62.370 1.00 51.57 24 PRO A O 14
ATOM 23316 N N . ASP A 1 25 ? 52.559 129.537 61.438 1.00 0.00 25 ASP A N 14
ATOM 23317 C CA . ASP A 1 25 ? 53.229 130.836 61.116 1.00 0.00 25 ASP A CA 14
ATOM 23318 C C . ASP A 1 25 ? 53.548 131.618 62.397 1.00 0.00 25 ASP A C 14
ATOM 23319 O O . ASP A 1 25 ? 54.428 132.459 62.409 1.00 0.00 25 ASP A O 14
ATOM 23328 N N . GLU A 1 26 ? 52.843 131.354 63.470 1.00 0.00 26 GLU A N 14
ATOM 23329 C CA . GLU A 1 26 ? 53.112 132.093 64.743 1.00 0.00 26 GLU A CA 14
ATOM 23330 C C . GLU A 1 26 ? 53.831 131.190 65.753 1.00 0.00 26 GLU A C 14
ATOM 23331 O O . GLU A 1 26 ? 53.772 131.417 66.948 1.00 0.00 26 GLU A O 14
ATOM 23343 N N . GLY A 1 27 ? 54.507 130.171 65.284 1.00 0.00 27 GLY A N 14
ATOM 23344 C CA . GLY A 1 27 ? 55.232 129.250 66.213 1.00 0.00 27 GLY A CA 14
ATOM 23345 C C . GLY A 1 27 ? 54.221 128.444 67.031 1.00 0.00 27 GLY A C 14
ATOM 23346 O O . GLY A 1 27 ? 54.482 128.061 68.156 1.00 0.00 27 GLY A O 14
ATOM 23350 N N . ARG A 1 28 ? 53.069 128.184 66.470 1.00 0.00 28 ARG A N 14
ATOM 23351 C CA . ARG A 1 28 ? 52.029 127.399 67.200 1.00 0.00 28 ARG A CA 14
ATOM 23352 C C . ARG A 1 28 ? 51.675 126.137 66.411 1.00 0.00 28 ARG A C 14
ATOM 23353 O O . ARG A 1 28 ? 50.804 126.156 65.561 1.00 0.00 28 ARG A O 14
ATOM 23374 N N . TYR A 1 29 ? 52.331 125.038 66.692 1.00 46.07 29 TYR A N 14
ATOM 23375 C CA . TYR A 1 29 ? 52.019 123.770 65.964 1.00 43.41 29 TYR A CA 14
ATOM 23376 C C . TYR A 1 29 ? 51.237 122.835 66.891 1.00 41.37 29 TYR A C 14
ATOM 23377 O O . TYR A 1 29 ? 51.599 122.649 68.038 1.00 39.95 29 TYR A O 14
ATOM 23395 N N . ALA A 1 30 ? 50.163 122.262 66.409 1.00 0.00 30 ALA A N 14
ATOM 23396 C CA . ALA A 1 30 ? 49.355 121.356 67.283 1.00 0.00 30 ALA A CA 14
ATOM 23397 C C . ALA A 1 30 ? 49.379 119.914 66.768 1.00 0.00 30 ALA A C 14
ATOM 23398 O O . ALA A 1 30 ? 48.943 119.632 65.668 1.00 0.00 30 ALA A O 14
ATOM 23405 N N . PHE A 1 31 ? 49.870 118.999 67.565 1.00 36.58 31 PHE A N 14
ATOM 23406 C CA . PHE A 1 31 ? 49.904 117.566 67.144 1.00 36.29 31 PHE A CA 14
ATOM 23407 C C . PHE A 1 31 ? 49.006 116.741 68.068 1.00 35.25 31 PHE A C 14
ATOM 23408 O O . PHE A 1 31 ? 49.127 116.811 69.277 1.00 34.09 31 PHE A O 14
ATOM 23425 N N . ALA A 1 32 ? 48.120 115.947 67.521 1.00 34.06 32 ALA A N 14
ATOM 23426 C CA . ALA A 1 32 ? 47.231 115.102 68.374 1.00 32.35 32 ALA A CA 14
ATOM 23427 C C . ALA A 1 32 ? 47.540 113.630 68.108 1.00 31.25 32 ALA A C 14
ATOM 23428 O O . ALA A 1 32 ? 47.618 113.213 66.968 1.00 31.96 32 ALA A O 14
ATOM 23435 N N . TYR A 1 33 ? 47.730 112.842 69.136 1.00 29.03 33 TYR A N 14
ATOM 23436 C CA . TYR A 1 33 ? 48.048 111.398 68.903 1.00 27.15 33 TYR A CA 14
ATOM 23437 C C . TYR A 1 33 ? 47.092 110.493 69.682 1.00 26.72 33 TYR A C 14
ATOM 23438 O O . TYR A 1 33 ? 46.650 110.827 70.765 1.00 28.24 33 TYR A O 14
ATOM 23456 N N . SER A 1 34 ? 46.779 109.345 69.137 1.00 0.00 34 SER A N 14
ATOM 23457 C CA . SER A 1 34 ? 45.859 108.404 69.838 1.00 0.00 34 SER A CA 14
ATOM 23458 C C . SER A 1 34 ? 46.678 107.309 70.522 1.00 0.00 34 SER A C 14
ATOM 23459 O O . SER A 1 34 ? 47.659 106.834 69.987 1.00 0.00 34 SER A O 14
ATOM 23467 N N . ILE A 1 35 ? 46.290 106.925 71.708 1.00 0.00 35 ILE A N 14
ATOM 23468 C CA . ILE A 1 35 ? 47.048 105.877 72.457 1.00 0.00 35 ILE A CA 14
ATOM 23469 C C . ILE A 1 35 ? 46.318 104.529 72.434 1.00 0.00 35 ILE A C 14
ATOM 23470 O O . ILE A 1 35 ? 45.135 104.438 72.698 1.00 0.00 35 ILE A O 14
ATOM 23486 N N . ARG A 1 36 ? 47.043 103.486 72.122 1.00 25.30 36 ARG A N 14
ATOM 23487 C CA . ARG A 1 36 ? 46.443 102.122 72.075 1.00 25.64 36 ARG A CA 14
ATOM 23488 C C . ARG A 1 36 ? 47.208 101.190 73.018 1.00 23.79 36 ARG A C 14
ATOM 23489 O O . ARG A 1 36 ? 48.246 100.656 72.678 1.00 25.11 36 ARG A O 14
ATOM 23510 N N . ILE A 1 37 ? 46.696 101.004 74.203 1.00 20.73 37 ILE A N 14
ATOM 23511 C CA . ILE A 1 37 ? 47.366 100.120 75.205 1.00 18.17 37 ILE A CA 14
ATOM 23512 C C . ILE A 1 37 ? 46.835 98.686 75.096 1.00 17.71 37 ILE A C 14
ATOM 23513 O O . ILE A 1 37 ? 45.673 98.428 75.332 1.00 15.34 37 ILE A O 14
ATOM 23529 N N . GLN A 1 38 ? 47.690 97.752 74.761 1.00 0.00 38 GLN A N 14
ATOM 23530 C CA . GLN A 1 38 ? 47.254 96.326 74.657 1.00 0.00 38 GLN A CA 14
ATOM 23531 C C . GLN A 1 38 ? 48.014 95.481 75.685 1.00 0.00 38 GLN A C 14
ATOM 23532 O O . GLN A 1 38 ? 49.208 95.629 75.867 1.00 0.00 38 GLN A O 14
ATOM 23546 N N . ASN A 1 39 ? 47.316 94.606 76.367 1.00 15.86 39 ASN A N 14
ATOM 23547 C CA . ASN A 1 39 ? 47.978 93.755 77.402 1.00 17.88 39 ASN A CA 14
ATOM 23548 C C . ASN A 1 39 ? 48.456 92.433 76.792 1.00 18.37 39 ASN A C 14
ATOM 23549 O O . ASN A 1 39 ? 47.662 91.634 76.332 1.00 18.69 39 ASN A O 14
ATOM 23560 N N . ALA A 1 40 ? 49.741 92.190 76.801 1.00 0.00 40 ALA A N 14
ATOM 23561 C CA . ALA A 1 40 ? 50.272 90.909 76.242 1.00 0.00 40 ALA A CA 14
ATOM 23562 C C . ALA A 1 40 ? 50.898 90.049 77.354 1.00 0.00 40 ALA A C 14
ATOM 23563 O O . ALA A 1 40 ? 51.528 89.044 77.080 1.00 0.00 40 ALA A O 14
ATOM 23570 N N . GLY A 1 41 ? 50.722 90.425 78.601 1.00 27.60 41 GLY A N 14
ATOM 23571 C CA . GLY A 1 41 ? 51.300 89.615 79.716 1.00 28.62 41 GLY A CA 14
ATOM 23572 C C . GLY A 1 41 ? 50.336 88.480 80.063 1.00 29.10 41 GLY A C 14
ATOM 23573 O O . GLY A 1 41 ? 49.300 88.326 79.441 1.00 28.18 41 GLY A O 14
ATOM 23577 N N . ALA A 1 42 ? 50.665 87.684 81.049 1.00 0.00 42 ALA A N 14
ATOM 23578 C CA . ALA A 1 42 ? 49.765 86.557 81.435 1.00 0.00 42 ALA A CA 14
ATOM 23579 C C . ALA A 1 42 ? 48.850 86.986 82.581 1.00 0.00 42 ALA A C 14
ATOM 23580 O O . ALA A 1 42 ? 47.725 86.541 82.698 1.00 0.00 42 ALA A O 14
ATOM 23587 N N . VAL A 1 43 ? 49.340 87.853 83.422 1.00 0.00 43 VAL A N 14
ATOM 23588 C CA . VAL A 1 43 ? 48.526 88.336 84.580 1.00 0.00 43 VAL A CA 14
ATOM 23589 C C . VAL A 1 43 ? 48.026 89.763 84.302 1.00 0.00 43 VAL A C 14
ATOM 23590 O O . VAL A 1 43 ? 48.741 90.566 83.737 1.00 0.00 43 VAL A O 14
ATOM 23603 N N . PRO A 1 44 ? 46.797 90.030 84.702 1.00 21.08 44 PRO A N 14
ATOM 23604 C CA . PRO A 1 44 ? 46.235 91.398 84.454 1.00 21.01 44 PRO A CA 14
ATOM 23605 C C . PRO A 1 44 ? 47.152 92.494 85.014 1.00 21.95 44 PRO A C 14
ATOM 23606 O O . PRO A 1 44 ? 47.825 92.311 86.014 1.00 21.40 44 PRO A O 14
ATOM 23617 N N . ALA A 1 45 ? 47.183 93.627 84.358 1.00 20.91 45 ALA A N 14
ATOM 23618 C CA . ALA A 1 45 ? 48.055 94.745 84.818 1.00 19.47 45 ALA A CA 14
ATOM 23619 C C . ALA A 1 45 ? 47.323 96.090 84.734 1.00 19.21 45 ALA A C 14
ATOM 23620 O O . ALA A 1 45 ? 46.450 96.295 83.909 1.00 19.53 45 ALA A O 14
ATOM 23627 N N . ARG A 1 46 ? 47.687 97.003 85.593 1.00 0.00 46 ARG A N 14
ATOM 23628 C CA . ARG A 1 46 ? 47.043 98.349 85.602 1.00 0.00 46 ARG A CA 14
ATOM 23629 C C . ARG A 1 46 ? 48.120 99.432 85.511 1.00 0.00 46 ARG A C 14
ATOM 23630 O O . ARG A 1 46 ? 49.257 99.216 85.888 1.00 0.00 46 ARG A O 14
ATOM 23651 N N . LEU A 1 47 ? 47.775 100.592 85.010 1.00 0.00 47 LEU A N 14
ATOM 23652 C CA . LEU A 1 47 ? 48.786 101.687 84.893 1.00 0.00 47 LEU A CA 14
ATOM 23653 C C . LEU A 1 47 ? 48.646 102.648 86.074 1.00 0.00 47 LEU A C 14
ATOM 23654 O O . LEU A 1 47 ? 47.615 103.267 86.258 1.00 0.00 47 LEU A O 14
ATOM 23670 N N . VAL A 1 48 ? 49.673 102.770 86.879 1.00 0.00 48 VAL A N 14
ATOM 23671 C CA . VAL A 1 48 ? 49.593 103.686 88.056 1.00 0.00 48 VAL A CA 14
ATOM 23672 C C . VAL A 1 48 ? 50.324 105.003 87.769 1.00 0.00 48 VAL A C 14
ATOM 23673 O O . VAL A 1 48 ? 50.007 106.023 88.351 1.00 0.00 48 VAL A O 14
ATOM 23686 N N . ALA A 1 49 ? 51.308 104.993 86.896 1.00 0.00 49 ALA A N 14
ATOM 23687 C CA . ALA A 1 49 ? 52.047 106.266 86.620 1.00 0.00 49 ALA A CA 14
ATOM 23688 C C . ALA A 1 49 ? 52.406 106.416 85.137 1.00 0.00 49 ALA A C 14
ATOM 23689 O O . ALA A 1 49 ? 52.395 105.470 84.374 1.00 0.00 49 ALA A O 14
ATOM 23696 N N . ARG A 1 50 ? 52.730 107.618 84.743 1.00 18.13 50 ARG A N 14
ATOM 23697 C CA . ARG A 1 50 ? 53.108 107.898 83.327 1.00 20.89 50 ARG A CA 14
ATOM 23698 C C . ARG A 1 50 ? 54.230 108.944 83.276 1.00 22.46 50 ARG A C 14
ATOM 23699 O O . ARG A 1 50 ? 54.231 109.908 84.019 1.00 23.35 50 ARG A O 14
ATOM 23720 N N . HIS A 1 51 ? 55.182 108.748 82.400 1.00 22.89 51 HIS A N 14
ATOM 23721 C CA . HIS A 1 51 ? 56.320 109.710 82.281 1.00 23.99 51 HIS A CA 14
ATOM 23722 C C . HIS A 1 51 ? 56.724 109.857 80.811 1.00 24.58 51 HIS A C 14
ATOM 23723 O O . HIS A 1 51 ? 57.200 108.926 80.188 1.00 24.14 51 HIS A O 14
ATOM 23737 N N . TRP A 1 52 ? 56.530 111.027 80.257 1.00 24.73 52 TRP A N 14
ATOM 23738 C CA . TRP A 1 52 ? 56.887 111.264 78.827 1.00 24.73 52 TRP A CA 14
ATOM 23739 C C . TRP A 1 52 ? 58.205 112.040 78.714 1.00 25.24 52 TRP A C 14
ATOM 23740 O O . TRP A 1 52 ? 58.418 113.023 79.399 1.00 25.25 52 TRP A O 14
ATOM 23761 N N . GLN A 1 53 ? 59.081 111.610 77.845 1.00 0.00 53 GLN A N 14
ATOM 23762 C CA . GLN A 1 53 ? 60.385 112.316 77.661 1.00 0.00 53 GLN A CA 14
ATOM 23763 C C . GLN A 1 53 ? 60.448 112.890 76.243 1.00 0.00 53 GLN A C 14
ATOM 23764 O O . GLN A 1 53 ? 61.059 112.317 75.360 1.00 0.00 53 GLN A O 14
ATOM 23778 N N . ILE A 1 54 ? 59.794 114.002 76.013 1.00 28.56 54 ILE A N 14
ATOM 23779 C CA . ILE A 1 54 ? 59.782 114.605 74.642 1.00 31.69 54 ILE A CA 14
ATOM 23780 C C . ILE A 1 54 ? 61.036 115.464 74.385 1.00 31.35 54 ILE A C 14
ATOM 23781 O O . ILE A 1 54 ? 61.371 116.346 75.150 1.00 31.20 54 ILE A O 14
ATOM 23797 N N . THR A 1 55 ? 61.709 115.215 73.291 1.00 32.39 55 THR A N 14
ATOM 23798 C CA . THR A 1 55 ? 62.918 116.022 72.937 1.00 32.79 55 THR A CA 14
ATOM 23799 C C . THR A 1 55 ? 62.671 116.698 71.591 1.00 33.98 55 THR A C 14
ATOM 23800 O O . THR A 1 55 ? 62.231 116.075 70.641 1.00 33.62 55 THR A O 14
ATOM 23811 N N . ASP A 1 56 ? 62.926 117.982 71.514 1.00 36.19 56 ASP A N 14
ATOM 23812 C CA . ASP A 1 56 ? 62.679 118.721 70.244 1.00 38.66 56 ASP A CA 14
ATOM 23813 C C . ASP A 1 56 ? 63.907 118.675 69.328 1.00 38.50 56 ASP A C 14
ATOM 23814 O O . ASP A 1 56 ? 64.974 118.239 69.714 1.00 37.75 56 ASP A O 14
ATOM 23823 N N . GLY A 1 57 ? 63.742 119.114 68.106 1.00 37.51 57 GLY A N 14
ATOM 23824 C CA . GLY A 1 57 ? 64.866 119.100 67.119 1.00 38.01 57 GLY A CA 14
ATOM 23825 C C . GLY A 1 57 ? 66.041 119.991 67.563 1.00 39.47 57 GLY A C 14
ATOM 23826 O O . GLY A 1 57 ? 67.087 119.972 66.941 1.00 38.99 57 GLY A O 14
ATOM 23830 N N . ASN A 1 58 ? 65.906 120.753 68.630 1.00 0.00 58 ASN A N 14
ATOM 23831 C CA . ASN A 1 58 ? 67.054 121.604 69.080 1.00 0.00 58 ASN A CA 14
ATOM 23832 C C . ASN A 1 58 ? 67.778 120.950 70.274 1.00 0.00 58 ASN A C 14
ATOM 23833 O O . ASN A 1 58 ? 68.664 121.540 70.863 1.00 0.00 58 ASN A O 14
ATOM 23844 N N . GLY A 1 59 ? 67.423 119.732 70.619 1.00 0.00 59 GLY A N 14
ATOM 23845 C CA . GLY A 1 59 ? 68.105 119.037 71.752 1.00 0.00 59 GLY A CA 14
ATOM 23846 C C . GLY A 1 59 ? 67.339 119.250 73.061 1.00 0.00 59 GLY A C 14
ATOM 23847 O O . GLY A 1 59 ? 67.348 118.398 73.931 1.00 0.00 59 GLY A O 14
ATOM 23851 N N . ARG A 1 60 ? 66.683 120.374 73.218 1.00 49.10 60 ARG A N 14
ATOM 23852 C CA . ARG A 1 60 ? 65.926 120.626 74.486 1.00 50.05 60 ARG A CA 14
ATOM 23853 C C . ARG A 1 60 ? 64.820 119.577 74.647 1.00 49.79 60 ARG A C 14
ATOM 23854 O O . ARG A 1 60 ? 64.200 119.168 73.683 1.00 48.27 60 ARG A O 14
ATOM 23875 N N . THR A 1 61 ? 64.573 119.138 75.858 1.00 0.00 61 THR A N 14
ATOM 23876 C CA . THR A 1 61 ? 63.510 118.110 76.075 1.00 0.00 61 THR A CA 14
ATOM 23877 C C . THR A 1 61 ? 62.647 118.474 77.288 1.00 0.00 61 THR A C 14
ATOM 23878 O O . THR A 1 61 ? 63.094 119.153 78.194 1.00 0.00 61 THR A O 14
ATOM 23889 N N . GLU A 1 62 ? 61.417 118.030 77.306 1.00 0.00 62 GLU A N 14
ATOM 23890 C CA . GLU A 1 62 ? 60.517 118.350 78.454 1.00 0.00 62 GLU A CA 14
ATOM 23891 C C . GLU A 1 62 ? 60.018 117.056 79.106 1.00 0.00 62 GLU A C 14
ATOM 23892 O O . GLU A 1 62 ? 59.422 116.213 78.463 1.00 0.00 62 GLU A O 14
ATOM 239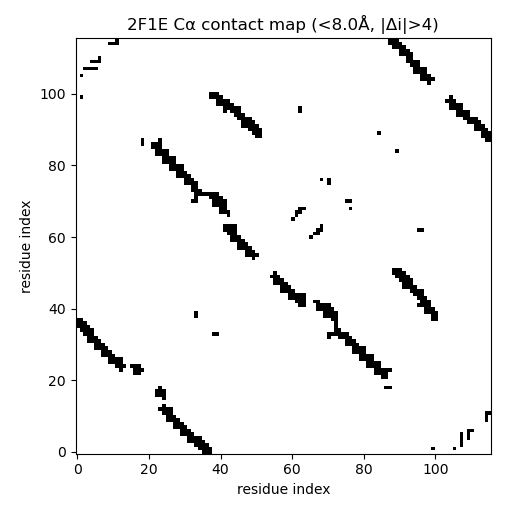04 N N . GLN A 1 63 ? 60.264 116.901 80.381 1.00 0.00 63 GLN A N 14
ATOM 23905 C CA . GLN A 1 63 ? 59.817 115.669 81.095 1.00 0.00 63 GLN A CA 14
ATOM 23906 C C . GLN A 1 63 ? 58.536 115.942 81.887 1.00 0.00 63 GLN A C 14
ATOM 23907 O O . GLN A 1 63 ? 58.418 116.947 82.563 1.00 0.00 63 GLN A O 14
ATOM 23921 N N . VAL A 1 64 ? 57.580 115.053 81.805 1.00 37.94 64 VAL A N 14
ATOM 23922 C CA . VAL A 1 64 ? 56.301 115.252 82.551 1.00 37.05 64 VAL A CA 14
ATOM 23923 C C . VAL A 1 64 ? 55.977 114.006 83.380 1.00 36.89 64 VAL A C 14
ATOM 23924 O O . VAL A 1 64 ? 56.011 112.893 82.896 1.00 36.32 64 VAL A O 14
ATOM 23937 N N . ASP A 1 65 ? 55.671 114.202 84.635 1.00 0.00 65 ASP A N 14
ATOM 23938 C CA . ASP A 1 65 ? 55.347 113.057 85.537 1.00 0.00 65 ASP A CA 14
ATOM 23939 C C . ASP A 1 65 ? 53.994 113.287 86.216 1.00 0.00 65 ASP A C 14
ATOM 23940 O O . ASP A 1 65 ? 53.765 114.316 86.826 1.00 0.00 65 ASP A O 14
ATOM 23949 N N . GLY A 1 66 ? 53.098 112.336 86.121 1.00 31.82 66 GLY A N 14
ATOM 23950 C CA . GLY A 1 66 ? 51.762 112.495 86.767 1.00 29.07 66 GLY A CA 14
ATOM 23951 C C . GLY A 1 66 ? 51.218 111.120 87.160 1.00 27.67 66 GLY A C 14
ATOM 23952 O O . GLY A 1 66 ? 51.575 110.113 86.579 1.00 27.18 66 GLY A O 14
ATOM 23956 N N . GLU A 1 67 ? 50.355 111.073 88.144 1.00 0.00 67 GLU A N 14
ATOM 23957 C CA . GLU A 1 67 ? 49.779 109.765 88.582 1.00 0.00 67 GLU A CA 14
ATOM 23958 C C . GLU A 1 67 ? 48.679 109.317 87.616 1.00 0.00 67 GLU A C 14
ATOM 23959 O O . GLU A 1 67 ? 48.048 110.126 86.962 1.00 0.00 67 GLU A O 14
ATOM 23971 N N . GLY A 1 68 ? 48.431 108.032 87.537 1.00 22.62 68 GLY A N 14
ATOM 23972 C CA . GLY A 1 68 ? 47.358 107.506 86.634 1.00 22.36 68 GLY A CA 14
ATOM 23973 C C . GLY A 1 68 ? 47.479 108.082 85.219 1.00 20.38 68 GLY A C 14
ATOM 23974 O O . GLY A 1 68 ? 48.461 108.702 84.862 1.00 21.93 68 GLY A O 14
ATOM 23978 N N . VAL A 1 69 ? 46.466 107.876 84.421 1.00 17.51 69 VAL A N 14
ATOM 23979 C CA . VAL A 1 69 ? 46.462 108.395 83.018 1.00 15.40 69 VAL A CA 14
ATOM 23980 C C . VAL A 1 69 ? 45.158 109.148 82.750 1.00 17.02 69 VAL A C 14
ATOM 23981 O O . VAL A 1 69 ? 44.080 108.663 83.010 1.00 17.35 69 VAL A O 14
ATOM 23994 N N . VAL A 1 70 ? 45.280 110.349 82.240 1.00 17.68 70 VAL A N 14
ATOM 23995 C CA . VAL A 1 70 ? 44.097 111.228 81.930 1.00 16.81 70 VAL A CA 14
ATOM 23996 C C . VAL A 1 70 ? 43.021 111.157 83.038 1.00 17.08 70 VAL A C 14
ATOM 23997 O O . VAL A 1 70 ? 41.836 111.233 82.777 1.00 16.77 70 VAL A O 14
ATOM 24010 N N . GLY A 1 71 ? 43.448 111.056 84.273 1.00 17.30 71 GLY A N 14
ATOM 24011 C CA . GLY A 1 71 ? 42.491 111.031 85.427 1.00 16.44 71 GLY A CA 14
ATOM 24012 C C . GLY A 1 71 ? 41.907 109.632 85.688 1.00 18.03 71 GLY A C 14
ATOM 24013 O O . GLY A 1 71 ? 40.915 109.507 86.385 1.00 18.29 71 GLY A O 14
ATOM 24017 N N . GLU A 1 72 ? 42.495 108.586 85.160 1.00 0.00 72 GLU A N 14
ATOM 24018 C CA . GLU A 1 72 ? 41.930 107.218 85.423 1.00 0.00 72 GLU A CA 14
ATOM 24019 C C . GLU A 1 72 ? 43.026 106.151 85.510 1.00 0.00 72 GLU A C 14
ATOM 24020 O O . GLU A 1 72 ? 44.076 106.258 84.909 1.00 0.00 72 GLU A O 14
ATOM 24032 N N . GLN A 1 73 ? 42.762 105.115 86.261 1.00 13.09 73 GLN A N 14
ATOM 24033 C CA . GLN A 1 73 ? 43.738 103.999 86.424 1.00 15.45 73 GLN A CA 14
ATOM 24034 C C . GLN A 1 73 ? 43.143 102.721 85.814 1.00 15.30 73 GLN A C 14
ATOM 24035 O O . GLN A 1 73 ? 42.676 101.853 86.527 1.00 16.40 73 GLN A O 14
ATOM 24049 N N . PRO A 1 74 ? 43.153 102.661 84.500 1.00 15.25 74 PRO A N 14
ATOM 24050 C CA . PRO A 1 74 ? 42.562 101.466 83.827 1.00 16.63 74 PRO A CA 14
ATOM 24051 C C . PRO A 1 74 ? 43.232 100.162 84.281 1.00 17.41 74 PRO A C 14
ATOM 24052 O O . PRO A 1 74 ? 44.438 100.083 84.434 1.00 17.61 74 PRO A O 14
ATOM 24063 N N . TRP A 1 75 ? 42.441 99.138 84.470 1.00 0.00 75 TRP A N 14
ATOM 24064 C CA . TRP A 1 75 ? 42.979 97.810 84.889 1.00 0.00 75 TRP A CA 14
ATOM 24065 C C . TRP A 1 75 ? 42.996 96.881 83.672 1.00 0.00 75 TRP A C 14
ATOM 24066 O O . TRP A 1 75 ? 42.139 96.031 83.517 1.00 0.00 75 TRP A O 14
ATOM 24087 N N . LEU A 1 76 ? 43.948 97.063 82.795 1.00 18.07 76 LEU A N 14
ATOM 24088 C CA . LEU A 1 76 ? 44.009 96.219 81.561 1.00 17.96 76 LEU A CA 14
ATOM 24089 C C . LEU A 1 76 ? 44.152 94.735 81.903 1.00 19.47 76 LEU A C 14
ATOM 24090 O O . LEU A 1 76 ? 45.134 94.310 82.482 1.00 20.57 76 LEU A O 14
ATOM 24106 N N . ARG A 1 77 ? 43.184 93.944 81.519 1.00 0.00 77 ARG A N 14
ATOM 24107 C CA . ARG A 1 77 ? 43.248 92.477 81.781 1.00 0.00 77 ARG A CA 14
ATOM 24108 C C . ARG A 1 77 ? 44.014 91.799 80.639 1.00 0.00 77 ARG A C 14
ATOM 24109 O O . ARG A 1 77 ? 44.107 92.352 79.559 1.00 0.00 77 ARG A O 14
ATOM 24130 N N . PRO A 1 78 ? 44.548 90.625 80.904 1.00 23.86 78 PRO A N 14
ATOM 24131 C CA . PRO A 1 78 ? 45.310 89.928 79.821 1.00 24.22 78 PRO A CA 14
ATOM 24132 C C . PRO A 1 78 ? 44.461 89.795 78.546 1.00 24.36 78 PRO A C 14
ATOM 24133 O O . PRO A 1 78 ? 43.348 89.307 78.572 1.00 22.27 78 PRO A O 14
ATOM 24144 N N . GLY A 1 79 ? 45.001 90.229 77.436 1.00 24.74 79 GLY A N 14
ATOM 24145 C CA . GLY A 1 79 ? 44.260 90.140 76.142 1.00 23.79 79 GLY A CA 14
ATOM 24146 C C . GLY A 1 79 ? 43.403 91.397 75.917 1.00 23.44 79 GLY A C 14
ATOM 24147 O O . GLY A 1 79 ? 43.009 91.685 74.801 1.00 22.44 79 GLY A O 14
ATOM 24151 N N . GLU A 1 80 ? 43.114 92.150 76.954 1.00 23.31 80 GLU A N 14
ATOM 24152 C CA . GLU A 1 80 ? 42.290 93.388 76.782 1.00 21.90 80 GLU A CA 14
ATOM 24153 C C . GLU A 1 80 ? 43.194 94.585 76.471 1.00 20.95 80 GLU A C 14
ATOM 24154 O O . GLU A 1 80 ? 44.400 94.519 76.623 1.00 19.52 80 GLU A O 14
ATOM 24166 N N . ALA A 1 81 ? 42.618 95.677 76.028 1.00 0.00 81 ALA A N 14
ATOM 24167 C CA . ALA A 1 81 ? 43.437 96.881 75.696 1.00 0.00 81 ALA A CA 14
ATOM 24168 C C . ALA A 1 81 ? 42.658 98.164 76.014 1.00 0.00 81 ALA A C 14
ATOM 24169 O O . ALA A 1 81 ? 41.445 98.198 75.939 1.00 0.00 81 ALA A O 14
ATOM 24176 N N . PHE A 1 82 ? 43.354 99.221 76.348 1.00 18.56 82 PHE A N 14
ATOM 24177 C CA . PHE A 1 82 ? 42.673 100.515 76.652 1.00 17.00 82 PHE A CA 14
ATOM 24178 C C . PHE A 1 82 ? 43.128 101.571 75.636 1.00 16.61 82 PHE A C 14
ATOM 24179 O O . PHE A 1 82 ? 44.250 101.532 75.167 1.00 15.77 82 PHE A O 14
ATOM 24196 N N . HIS A 1 83 ? 42.279 102.507 75.285 1.00 0.00 83 HIS A N 14
ATOM 24197 C CA . HIS A 1 83 ? 42.692 103.548 74.290 1.00 0.00 83 HIS A CA 14
ATOM 24198 C C . HIS A 1 83 ? 42.075 104.914 74.622 1.00 0.00 83 HIS A C 14
ATOM 24199 O O . HIS A 1 83 ? 40.924 105.013 74.998 1.00 0.00 83 HIS A O 14
ATOM 24213 N N . TYR A 1 84 ? 42.838 105.968 74.456 1.00 21.96 84 TYR A N 14
ATOM 24214 C CA . TYR A 1 84 ? 42.309 107.339 74.729 1.00 22.81 84 TYR A CA 14
ATOM 24215 C C . TYR A 1 84 ? 43.029 108.358 73.829 1.00 25.11 84 TYR A C 14
ATOM 24216 O O . TYR A 1 84 ? 44.094 108.086 73.308 1.00 26.65 84 TYR A O 14
ATOM 24234 N N . THR A 1 85 ? 42.450 109.517 73.635 1.00 26.58 85 THR A N 14
ATOM 24235 C CA . THR A 1 85 ? 43.096 110.542 72.758 1.00 26.99 85 THR A CA 14
ATOM 24236 C C . THR A 1 85 ? 43.768 111.635 73.596 1.00 28.14 85 THR A C 14
ATOM 24237 O O . THR A 1 85 ? 43.222 112.102 74.577 1.00 27.02 85 THR A O 14
ATOM 24248 N N . SER A 1 86 ? 44.952 112.045 73.208 1.00 29.06 86 SER A N 14
ATOM 24249 C CA . SER A 1 86 ? 45.671 113.111 73.969 1.00 29.05 86 SER A CA 14
ATOM 24250 C C . SER A 1 86 ? 46.028 114.272 73.033 1.00 29.43 86 SER A C 14
ATOM 24251 O O . SER A 1 86 ? 45.954 114.139 71.821 1.00 29.12 86 SER A O 14
ATOM 24259 N N . GLY A 1 87 ? 46.428 115.401 73.572 1.00 29.08 87 GLY A N 14
ATOM 24260 C CA . GLY A 1 87 ? 46.792 116.557 72.696 1.00 29.89 87 GLY A CA 14
ATOM 24261 C C . GLY A 1 87 ? 48.031 117.275 73.242 1.00 31.80 87 GLY A C 14
ATOM 24262 O O . GLY A 1 87 ? 48.090 117.644 74.399 1.00 31.40 87 GLY A O 14
ATOM 24266 N N . VAL A 1 88 ? 49.015 117.482 72.404 1.00 0.00 88 VAL A N 14
ATOM 24267 C CA . VAL A 1 88 ? 50.261 118.188 72.843 1.00 0.00 88 VAL A CA 14
ATOM 24268 C C . VAL A 1 88 ? 50.659 119.242 71.806 1.00 0.00 88 VAL A C 14
ATOM 24269 O O . VAL A 1 88 ? 50.322 119.139 70.642 1.00 0.00 88 VAL A O 14
ATOM 24282 N N . LEU A 1 89 ? 51.364 120.262 72.228 1.00 0.00 89 LEU A N 14
ATOM 24283 C CA . LEU A 1 89 ? 51.778 121.339 71.277 1.00 0.00 89 LEU A CA 14
ATOM 24284 C C . LEU A 1 89 ? 53.289 121.294 71.022 1.00 0.00 89 LEU A C 14
ATOM 24285 O O . LEU A 1 89 ? 54.070 120.985 71.903 1.00 0.00 89 LEU A O 14
ATOM 24301 N N . LEU A 1 90 ? 53.699 121.602 69.817 1.00 37.85 90 LEU A N 14
ATOM 24302 C CA . LEU A 1 90 ? 55.155 121.582 69.482 1.00 36.74 90 LEU A CA 14
ATOM 24303 C C . LEU A 1 90 ? 55.594 122.968 68.995 1.00 35.30 90 LEU A C 14
ATOM 24304 O O . LEU A 1 90 ? 54.827 123.682 68.374 1.00 35.10 90 LEU A O 14
ATOM 24320 N N . GLU A 1 91 ? 56.810 123.361 69.280 1.00 0.00 91 GLU A N 14
ATOM 24321 C CA . GLU A 1 91 ? 57.288 124.709 68.842 1.00 0.00 91 GLU A CA 14
ATOM 24322 C C . GLU A 1 91 ? 57.797 124.670 67.395 1.00 0.00 91 GLU A C 14
ATOM 24323 O O . GLU A 1 91 ? 57.767 125.667 66.698 1.00 0.00 91 GLU A O 14
ATOM 24335 N N . THR A 1 92 ? 58.271 123.534 66.941 1.00 31.63 92 THR A N 14
ATOM 24336 C CA . THR A 1 92 ? 58.788 123.449 65.538 1.00 28.98 92 THR A CA 14
ATOM 24337 C C . THR A 1 92 ? 58.057 122.354 64.755 1.00 28.33 92 THR A C 14
ATOM 24338 O O . THR A 1 92 ? 57.286 121.591 65.307 1.00 29.20 92 THR A O 14
ATOM 24349 N N . GLU A 1 93 ? 58.285 122.288 63.466 1.00 0.00 93 GLU A N 14
ATOM 24350 C CA . GLU A 1 93 ? 57.597 121.260 62.625 1.00 0.00 93 GLU A CA 14
ATOM 24351 C C . GLU A 1 93 ? 58.366 119.932 62.614 1.00 0.00 93 GLU A C 14
ATOM 24352 O O . GLU A 1 93 ? 58.068 119.055 61.825 1.00 0.00 93 GLU A O 14
ATOM 24364 N N . GLN A 1 94 ? 59.342 119.765 63.474 1.00 0.00 94 GLN A N 14
ATOM 24365 C CA . GLN A 1 94 ? 60.107 118.479 63.491 1.00 0.00 94 GLN A CA 14
ATOM 24366 C C . GLN A 1 94 ? 60.484 118.116 64.930 1.00 0.00 94 GLN A C 14
ATOM 24367 O O . GLN A 1 94 ? 60.797 118.991 65.718 1.00 0.00 94 GLN A O 14
ATOM 24381 N N . GLY A 1 95 ? 60.468 116.852 65.292 1.00 27.89 95 GLY A N 14
ATOM 24382 C CA . GLY A 1 95 ? 60.844 116.504 66.700 1.00 28.05 95 GLY A CA 14
ATOM 24383 C C . GLY A 1 95 ? 60.771 114.999 66.972 1.00 27.70 95 GLY A C 14
ATOM 24384 O O . GLY A 1 95 ? 60.114 114.248 66.278 1.00 25.89 95 GLY A O 14
ATOM 24388 N N . GLN A 1 96 ? 61.447 114.575 68.012 1.00 0.00 96 GLN A N 14
ATOM 24389 C CA . GLN A 1 96 ? 61.449 113.132 68.405 1.00 0.00 96 GLN A CA 14
ATOM 24390 C C . GLN A 1 96 ? 60.861 113.001 69.813 1.00 0.00 96 GLN A C 14
ATOM 24391 O O . GLN A 1 96 ? 61.255 113.714 70.718 1.00 0.00 96 GLN A O 14
ATOM 24405 N N . MET A 1 97 ? 59.911 112.120 70.005 1.00 0.00 97 MET A N 14
ATOM 24406 C CA . MET A 1 97 ? 59.291 111.981 71.358 1.00 0.00 97 MET A CA 14
ATOM 24407 C C . MET A 1 97 ? 59.286 110.521 71.831 1.00 0.00 97 MET A C 14
ATOM 24408 O O . MET A 1 97 ? 58.740 109.651 71.181 1.00 0.00 97 MET A O 14
ATOM 24422 N N . GLN A 1 98 ? 59.879 110.254 72.970 1.00 0.00 98 GLN A N 14
ATOM 24423 C CA . GLN A 1 98 ? 59.904 108.862 73.519 1.00 0.00 98 GLN A CA 14
ATOM 24424 C C . GLN A 1 98 ? 59.218 108.873 74.886 1.00 0.00 98 GLN A C 14
ATOM 24425 O O . GLN A 1 98 ? 59.235 109.884 75.567 1.00 0.00 98 GLN A O 14
ATOM 24439 N N . GLY A 1 99 ? 58.605 107.786 75.302 1.00 29.62 99 GLY A N 14
ATOM 24440 C CA . GLY A 1 99 ? 57.922 107.811 76.638 1.00 28.62 99 GLY A CA 14
ATOM 24441 C C . GLY A 1 99 ? 57.887 106.421 77.270 1.00 28.62 99 GLY A C 14
ATOM 24442 O O . GLY A 1 99 ? 58.235 105.434 76.652 1.00 29.22 99 GLY A O 14
ATOM 24446 N N . HIS A 1 100 ? 57.456 106.345 78.507 1.00 0.00 100 HIS A N 14
ATOM 24447 C CA . HIS A 1 100 ? 57.371 105.025 79.193 1.00 0.00 100 HIS A CA 14
ATOM 24448 C C . HIS A 1 100 ? 56.073 104.958 80.009 1.00 0.00 100 HIS A C 14
ATOM 24449 O O . HIS A 1 100 ? 55.534 105.975 80.410 1.00 0.00 100 HIS A O 14
ATOM 24463 N N . TYR A 1 101 ? 55.564 103.775 80.250 1.00 25.77 101 TYR A N 14
ATOM 24464 C CA . TYR A 1 101 ? 54.294 103.648 81.031 1.00 25.79 101 TYR A CA 14
ATOM 24465 C C . TYR A 1 101 ? 54.537 102.843 82.310 1.00 26.52 101 TYR A C 14
ATOM 24466 O O . TYR A 1 101 ? 55.009 101.723 82.254 1.00 27.05 101 TYR A O 14
ATOM 24484 N N . ASP A 1 102 ? 54.185 103.369 83.459 1.00 0.00 102 ASP A N 14
ATOM 24485 C CA . ASP A 1 102 ? 54.364 102.588 84.720 1.00 0.00 102 ASP A CA 14
ATOM 24486 C C . ASP A 1 102 ? 53.131 101.707 84.933 1.00 0.00 102 ASP A C 14
ATOM 24487 O O . ASP A 1 102 ? 52.015 102.182 85.032 1.00 0.00 102 ASP A O 14
ATOM 24496 N N . MET A 1 103 ? 53.342 100.418 84.988 1.00 0.00 103 MET A N 14
ATOM 24497 C CA . MET A 1 103 ? 52.213 99.459 85.173 1.00 0.00 103 MET A CA 14
ATOM 24498 C C . MET A 1 103 ? 52.430 98.610 86.427 1.00 0.00 103 MET A C 14
ATOM 24499 O O . MET A 1 103 ? 53.525 98.526 86.950 1.00 0.00 103 MET A O 14
ATOM 24513 N N . VAL A 1 104 ? 51.389 97.978 86.906 1.00 21.01 104 VAL A N 14
ATOM 24514 C CA . VAL A 1 104 ? 51.520 97.126 88.129 1.00 21.69 104 VAL A CA 14
ATOM 24515 C C . VAL A 1 104 ? 50.654 95.869 88.000 1.00 22.60 104 VAL A C 14
ATOM 24516 O O . VAL A 1 104 ? 49.474 95.945 87.714 1.00 22.32 104 VAL A O 14
ATOM 24529 N N . ALA A 1 105 ? 51.227 94.715 88.224 1.00 0.00 105 ALA A N 14
ATOM 24530 C CA . ALA A 1 105 ? 50.434 93.451 88.134 1.00 0.00 105 ALA A CA 14
ATOM 24531 C C . ALA A 1 105 ? 49.496 93.354 89.337 1.00 0.00 105 ALA A C 14
ATOM 24532 O O . ALA A 1 105 ? 49.636 94.089 90.297 1.00 0.00 105 ALA A O 14
ATOM 24539 N N . ASP A 1 106 ? 48.538 92.462 89.291 1.00 0.00 106 ASP A N 14
ATOM 24540 C CA . ASP A 1 106 ? 47.586 92.334 90.438 1.00 0.00 106 ASP A CA 14
ATOM 24541 C C . ASP A 1 106 ? 48.331 91.885 91.701 1.00 0.00 106 ASP A C 14
ATOM 24542 O O . ASP A 1 106 ? 47.917 92.175 92.809 1.00 0.00 106 ASP A O 14
ATOM 24551 N N . ASP A 1 107 ? 49.418 91.174 91.543 1.00 0.00 107 ASP A N 14
ATOM 24552 C CA . ASP A 1 107 ? 50.188 90.695 92.734 1.00 0.00 107 ASP A CA 14
ATOM 24553 C C . ASP A 1 107 ? 51.010 91.832 93.357 1.00 0.00 107 ASP A C 14
ATOM 24554 O O . ASP A 1 107 ? 51.552 91.685 94.438 1.00 0.00 107 ASP A O 14
ATOM 24563 N N . GLY A 1 108 ? 51.111 92.961 92.695 1.00 30.43 108 GLY A N 14
ATOM 24564 C CA . GLY A 1 108 ? 51.900 94.093 93.263 1.00 29.11 108 GLY A CA 14
ATOM 24565 C C . GLY A 1 108 ? 53.254 94.214 92.550 1.00 29.35 108 GLY A C 14
ATOM 24566 O O . GLY A 1 108 ? 53.990 95.156 92.777 1.00 30.17 108 GLY A O 14
ATOM 24570 N N . THR A 1 109 ? 53.597 93.275 91.692 1.00 0.00 109 THR A N 14
ATOM 24571 C CA . THR A 1 109 ? 54.913 93.357 90.976 1.00 0.00 109 THR A CA 14
ATOM 24572 C C . THR A 1 109 ? 54.996 94.666 90.181 1.00 0.00 109 THR A C 14
ATOM 24573 O O . THR A 1 109 ? 54.047 95.056 89.527 1.00 0.00 109 THR A O 14
ATOM 24584 N N . GLU A 1 110 ? 56.113 95.349 90.239 1.00 0.00 110 GLU A N 14
ATOM 24585 C CA . GLU A 1 110 ? 56.236 96.635 89.489 1.00 0.00 110 GLU A CA 14
ATOM 24586 C C . GLU A 1 110 ? 57.011 96.431 88.184 1.00 0.00 110 GLU A C 14
ATOM 24587 O O . GLU A 1 110 ? 58.001 95.726 88.140 1.00 0.00 110 GLU A O 14
ATOM 24599 N N . PHE A 1 111 ? 56.565 97.057 87.125 1.00 27.41 111 PHE A N 14
ATOM 24600 C CA . PHE A 1 111 ? 57.260 96.926 85.810 1.00 27.50 111 PHE A CA 14
ATOM 24601 C C . PHE A 1 111 ? 56.848 98.080 84.884 1.00 28.03 111 PHE A C 14
ATOM 24602 O O . PHE A 1 111 ? 55.710 98.506 84.872 1.00 27.72 111 PHE A O 14
ATOM 24619 N N . ILE A 1 112 ? 57.781 98.592 84.123 1.00 0.00 112 ILE A N 14
ATOM 24620 C CA . ILE A 1 112 ? 57.474 99.731 83.204 1.00 0.00 112 ILE A CA 14
ATOM 24621 C C . ILE A 1 112 ? 57.263 99.235 81.769 1.00 0.00 112 ILE A C 14
ATOM 24622 O O . ILE A 1 112 ? 57.756 98.193 81.381 1.00 0.00 112 ILE A O 14
ATOM 24638 N N . ALA A 1 113 ? 56.543 99.990 80.979 1.00 0.00 113 ALA A N 14
ATOM 24639 C CA . ALA A 1 113 ? 56.297 99.597 79.561 1.00 0.00 113 ALA A CA 14
ATOM 24640 C C . ALA A 1 113 ? 56.816 100.702 78.628 1.00 0.00 113 ALA A C 14
ATOM 24641 O O . ALA A 1 113 ? 56.151 101.699 78.426 1.00 0.00 113 ALA A O 14
ATOM 24648 N N . PRO A 1 114 ? 58.002 100.493 78.102 1.00 31.26 114 PRO A N 14
ATOM 24649 C CA . PRO A 1 114 ? 58.587 101.528 77.198 1.00 32.26 114 PRO A CA 14
ATOM 24650 C C . PRO A 1 114 ? 57.699 101.800 75.981 1.00 31.77 114 PRO A C 14
ATOM 24651 O O . PRO A 1 114 ? 57.081 100.918 75.419 1.00 33.24 114 PRO A O 14
ATOM 24662 N N . ILE A 1 115 ? 57.670 103.042 75.572 1.00 30.59 115 ILE A N 14
ATOM 24663 C CA . ILE A 1 115 ? 56.869 103.449 74.381 1.00 30.04 115 ILE A CA 14
ATOM 24664 C C . ILE A 1 115 ? 57.831 103.781 73.243 1.00 30.45 115 ILE A C 14
ATOM 24665 O O . ILE A 1 115 ? 58.686 104.645 73.375 1.00 30.15 115 ILE A O 14
ATOM 24681 N N . ALA A 1 116 ? 57.700 103.096 72.129 1.00 30.78 116 ALA A N 14
ATOM 24682 C CA . ALA A 1 116 ? 58.609 103.336 70.959 1.00 29.78 116 ALA A CA 14
ATOM 24683 C C . ALA A 1 116 ? 58.733 104.827 70.641 1.00 29.57 116 ALA A C 14
ATOM 24684 O O . ALA A 1 116 ? 57.898 105.624 71.024 1.00 28.51 116 ALA A O 14
ATOM 24691 N N . ALA A 1 117 ? 59.779 105.204 69.952 1.00 0.00 117 ALA A N 14
ATOM 24692 C CA . ALA A 1 117 ? 59.978 106.639 69.612 1.00 0.00 117 ALA A CA 14
ATOM 24693 C C . ALA A 1 117 ? 59.343 106.972 68.262 1.00 0.00 117 ALA A C 14
ATOM 24694 O O . ALA A 1 117 ? 59.666 106.379 67.250 1.00 0.00 117 ALA A O 14
ATOM 24701 N N . PHE A 1 118 ? 58.470 107.942 68.241 1.00 29.64 118 PHE A N 14
ATOM 24702 C CA . PHE A 1 118 ? 57.835 108.361 66.958 1.00 29.08 118 PHE A CA 14
ATOM 24703 C C . PHE A 1 118 ? 58.303 109.777 66.630 1.00 30.66 118 PHE A C 14
ATOM 24704 O O . PHE A 1 118 ? 58.736 110.504 67.505 1.00 30.55 118 PHE A O 14
ATOM 24721 N N . VAL A 1 119 ? 58.233 110.178 65.387 1.00 0.00 119 VAL A N 14
ATOM 24722 C CA . VAL A 1 119 ? 58.691 111.552 65.022 1.00 0.00 119 VAL A CA 14
ATOM 24723 C C . VAL A 1 119 ? 57.519 112.383 64.501 1.00 0.00 119 VAL A C 14
ATOM 24724 O O . VAL A 1 119 ? 56.545 111.857 63.994 1.00 0.00 119 VAL A O 14
ATOM 24737 N N . LEU A 1 120 ? 57.616 113.681 64.618 1.00 36.62 120 LEU A N 14
ATOM 24738 C CA . LEU A 1 120 ? 56.525 114.568 64.129 1.00 37.66 120 LEU A CA 14
ATOM 24739 C C . LEU A 1 120 ? 57.046 115.413 62.967 1.00 38.64 120 LEU A C 14
ATOM 24740 O O . LEU A 1 120 ? 58.100 116.017 63.056 1.00 37.83 120 LEU A O 14
ATOM 24756 N N . SER A 1 121 ? 56.321 115.450 61.878 1.00 0.00 121 SER A N 14
ATOM 24757 C CA . SER A 1 121 ? 56.767 116.247 60.697 1.00 0.00 121 SER A CA 14
ATOM 24758 C C . SER A 1 121 ? 55.556 116.666 59.858 1.00 0.00 121 SER A C 14
ATOM 24759 O O . SER A 1 121 ? 54.923 115.852 59.215 1.00 0.00 121 SER A O 14
ATOM 24767 N N . ARG A 1 6 ? 55.380 86.547 81.715 1.00 0.00 6 ARG A N 15
ATOM 24768 C CA . ARG A 1 6 ? 54.139 86.846 82.489 1.00 0.00 6 ARG A CA 15
ATOM 24769 C C . ARG A 1 6 ? 53.866 88.356 82.508 1.00 0.00 6 ARG A C 15
ATOM 24770 O O . ARG A 1 6 ? 52.750 88.785 82.747 1.00 0.00 6 ARG A O 15
ATOM 24791 N N . TYR A 1 7 ? 54.872 89.164 82.259 1.00 31.93 7 TYR A N 15
ATOM 24792 C CA . TYR A 1 7 ? 54.668 90.644 82.264 1.00 29.59 7 TYR A CA 15
ATOM 24793 C C . TYR A 1 7 ? 54.981 91.226 80.882 1.00 29.68 7 TYR A C 15
ATOM 24794 O O . TYR A 1 7 ? 56.123 91.293 80.468 1.00 30.50 7 TYR A O 15
ATOM 24812 N N . ARG A 1 8 ? 53.968 91.644 80.171 1.00 0.00 8 ARG A N 15
ATOM 24813 C CA . ARG A 1 8 ? 54.174 92.225 78.809 1.00 0.00 8 ARG A CA 15
ATOM 24814 C C . ARG A 1 8 ? 53.084 93.256 78.506 1.00 0.00 8 ARG A C 15
ATOM 24815 O O . ARG A 1 8 ? 51.914 93.035 78.749 1.00 0.00 8 ARG A O 15
ATOM 24836 N N . VAL A 1 9 ? 53.476 94.385 77.974 1.00 0.00 9 VAL A N 15
ATOM 24837 C CA . VAL A 1 9 ? 52.498 95.463 77.638 1.00 0.00 9 VAL A CA 15
ATOM 24838 C C . VAL A 1 9 ? 53.019 96.267 76.442 1.00 0.00 9 VAL A C 15
ATOM 24839 O O . VAL A 1 9 ? 54.036 96.929 76.516 1.00 0.00 9 VAL A O 15
ATOM 24852 N N . GLU A 1 10 ? 52.310 96.221 75.347 1.00 0.00 10 GLU A N 15
ATOM 24853 C CA . GLU A 1 10 ? 52.710 96.980 74.126 1.00 0.00 10 GLU A CA 15
ATOM 24854 C C . GLU A 1 10 ? 51.779 98.175 73.916 1.00 0.00 10 GLU A C 15
ATOM 24855 O O . GLU A 1 10 ? 50.570 98.054 73.950 1.00 0.00 10 GLU A O 15
ATOM 24867 N N . VAL A 1 11 ? 52.350 99.331 73.700 1.00 26.88 11 VAL A N 15
ATOM 24868 C CA . VAL A 1 11 ? 51.530 100.560 73.481 1.00 26.83 11 VAL A CA 15
ATOM 24869 C C . VAL A 1 11 ? 51.823 101.129 72.089 1.00 27.58 11 VAL A C 15
ATOM 24870 O O . VAL A 1 11 ? 52.963 101.195 71.669 1.00 28.21 11 VAL A O 15
ATOM 24883 N N . GLU A 1 12 ? 50.808 101.542 71.374 1.00 0.00 12 GLU A N 15
ATOM 24884 C CA . GLU A 1 12 ? 51.026 102.110 70.009 1.00 0.00 12 GLU A CA 15
ATOM 24885 C C . GLU A 1 12 ? 50.424 103.516 69.926 1.00 0.00 12 GLU A C 15
ATOM 24886 O O . GLU A 1 12 ? 49.342 103.769 70.421 1.00 0.00 12 GLU A O 15
ATOM 24898 N N . VAL A 1 13 ? 51.128 104.430 69.310 1.00 26.55 13 VAL A N 15
ATOM 24899 C CA . VAL A 1 13 ? 50.619 105.830 69.192 1.00 26.45 13 VAL A CA 15
ATOM 24900 C C . VAL A 1 13 ? 50.681 106.305 67.736 1.00 27.95 13 VAL A C 15
ATOM 24901 O O . VAL A 1 13 ? 51.649 106.078 67.034 1.00 27.94 13 VAL A O 15
ATOM 24914 N N . SER A 1 14 ? 49.642 106.967 67.286 1.00 0.00 14 SER A N 15
ATOM 24915 C CA . SER A 1 14 ? 49.613 107.472 65.881 1.00 0.00 14 SER A CA 15
ATOM 24916 C C . SER A 1 14 ? 49.353 108.990 65.869 1.00 0.00 14 SER A C 15
ATOM 24917 O O . SER A 1 14 ? 48.242 109.426 66.105 1.00 0.00 14 SER A O 15
ATOM 24925 N N . PRO A 1 15 ? 50.394 109.745 65.601 1.00 28.75 15 PRO A N 15
ATOM 24926 C CA . PRO A 1 15 ? 50.228 111.229 65.573 1.00 30.20 15 PRO A CA 15
ATOM 24927 C C . PRO A 1 15 ? 49.676 111.703 64.223 1.00 33.00 15 PRO A C 15
ATOM 24928 O O . PRO A 1 15 ? 49.701 110.994 63.236 1.00 32.76 15 PRO A O 15
ATOM 24939 N N . ARG A 1 16 ? 49.178 112.913 64.192 1.00 34.77 16 ARG A N 15
ATOM 24940 C CA . ARG A 1 16 ? 48.615 113.487 62.931 1.00 37.64 16 ARG A CA 15
ATOM 24941 C C . ARG A 1 16 ? 48.642 115.020 63.006 1.00 38.99 16 ARG A C 15
ATOM 24942 O O . ARG A 1 16 ? 48.236 115.618 63.985 1.00 38.96 16 ARG A O 15
ATOM 24963 N N . PHE A 1 17 ? 49.152 115.648 61.977 1.00 0.00 17 PHE A N 15
ATOM 24964 C CA . PHE A 1 17 ? 49.254 117.143 61.961 1.00 0.00 17 PHE A CA 15
ATOM 24965 C C . PHE A 1 17 ? 47.870 117.801 62.053 1.00 0.00 17 PHE A C 15
ATOM 24966 O O . PHE A 1 17 ? 46.923 117.374 61.420 1.00 0.00 17 PHE A O 15
ATOM 24983 N N . LEU A 1 18 ? 47.761 118.850 62.830 1.00 0.00 18 LEU A N 15
ATOM 24984 C CA . LEU A 1 18 ? 46.455 119.565 62.967 1.00 0.00 18 LEU A CA 15
ATOM 24985 C C . LEU A 1 18 ? 46.572 120.986 62.399 1.00 0.00 18 LEU A C 15
ATOM 24986 O O . LEU A 1 18 ? 46.765 121.949 63.112 1.00 0.00 18 LEU A O 15
ATOM 25002 N N . ALA A 1 19 ? 46.435 121.098 61.105 1.00 0.00 19 ALA A N 15
ATOM 25003 C CA . ALA A 1 19 ? 46.511 122.430 60.420 1.00 0.00 19 ALA A CA 15
ATOM 25004 C C . ALA A 1 19 ? 45.356 123.345 60.838 1.00 0.00 19 ALA A C 15
ATOM 25005 O O . ALA A 1 19 ? 45.525 124.546 60.951 1.00 0.00 19 ALA A O 15
ATOM 25012 N N . HIS A 1 20 ? 44.186 122.799 61.051 1.00 0.00 20 HIS A N 15
ATOM 25013 C CA . HIS A 1 20 ? 43.022 123.658 61.442 1.00 0.00 20 HIS A CA 15
ATOM 25014 C C . HIS A 1 20 ? 43.211 124.224 62.853 1.00 0.00 20 HIS A C 15
ATOM 25015 O O . HIS A 1 20 ? 42.621 125.230 63.204 1.00 0.00 20 HIS A O 15
ATOM 25029 N N . GLN A 1 21 ? 44.022 123.593 63.663 1.00 51.13 21 GLN A N 15
ATOM 25030 C CA . GLN A 1 21 ? 44.241 124.103 65.051 1.00 51.59 21 GLN A CA 15
ATOM 25031 C C . GLN A 1 21 ? 45.716 124.453 65.273 1.00 51.55 21 GLN A C 15
ATOM 25032 O O . GLN A 1 21 ? 46.191 124.466 66.393 1.00 51.24 21 GLN A O 15
ATOM 25046 N N . SER A 1 22 ? 46.448 124.730 64.218 1.00 52.26 22 SER A N 15
ATOM 25047 C CA . SER A 1 22 ? 47.895 125.070 64.385 1.00 52.76 22 SER A CA 15
ATOM 25048 C C . SER A 1 22 ? 48.285 126.270 63.516 1.00 51.68 22 SER A C 15
ATOM 25049 O O . SER A 1 22 ? 47.904 126.362 62.365 1.00 52.15 22 SER A O 15
ATOM 25057 N N . THR A 1 23 ? 49.068 127.172 64.052 1.00 0.00 23 THR A N 15
ATOM 25058 C CA . THR A 1 23 ? 49.521 128.351 63.256 1.00 0.00 23 THR A CA 15
ATOM 25059 C C . THR A 1 23 ? 51.054 128.320 63.168 1.00 0.00 23 THR A C 15
ATOM 25060 O O . THR A 1 23 ? 51.731 128.843 64.032 1.00 0.00 23 THR A O 15
ATOM 25071 N N . PRO A 1 24 ? 51.551 127.673 62.138 1.00 49.88 24 PRO A N 15
ATOM 25072 C CA . PRO A 1 24 ? 53.034 127.565 62.006 1.00 51.02 24 PRO A CA 15
ATOM 25073 C C . PRO A 1 24 ? 53.687 128.938 61.816 1.00 51.50 24 PRO A C 15
ATOM 25074 O O . PRO A 1 24 ? 54.840 129.130 62.155 1.00 51.57 24 PRO A O 15
ATOM 25085 N N . ASP A 1 25 ? 52.971 129.888 61.270 1.00 0.00 25 ASP A N 15
ATOM 25086 C CA . ASP A 1 25 ? 53.570 131.242 61.051 1.00 0.00 25 ASP A CA 15
ATOM 25087 C C . ASP A 1 25 ? 53.811 131.954 62.387 1.00 0.00 25 ASP A C 15
ATOM 25088 O O . ASP A 1 25 ? 54.635 132.846 62.474 1.00 0.00 25 ASP A O 15
ATOM 25097 N N . GLU A 1 26 ? 53.104 131.576 63.425 1.00 0.00 26 GLU A N 15
ATOM 25098 C CA . GLU A 1 26 ? 53.304 132.245 64.747 1.00 0.00 26 GLU A CA 15
ATOM 25099 C C . GLU A 1 26 ? 54.046 131.321 65.725 1.00 0.00 26 GLU A C 15
ATOM 25100 O O . GLU A 1 26 ? 54.004 131.520 66.925 1.00 0.00 26 GLU A O 15
ATOM 25112 N N . GLY A 1 27 ? 54.723 130.315 65.225 1.00 0.00 27 GLY A N 15
ATOM 25113 C CA . GLY A 1 27 ? 55.467 129.382 66.125 1.00 0.00 27 GLY A CA 15
ATOM 25114 C C . GLY A 1 27 ? 54.472 128.565 66.953 1.00 0.00 27 GLY A C 15
ATOM 25115 O O . GLY A 1 27 ? 54.755 128.173 68.069 1.00 0.00 27 GLY A O 15
ATOM 25119 N N . ARG A 1 28 ? 53.311 128.308 66.409 1.00 0.00 28 ARG A N 15
ATOM 25120 C CA . ARG A 1 28 ? 52.286 127.516 67.152 1.00 0.00 28 ARG A CA 15
ATOM 25121 C C . ARG A 1 28 ? 51.939 126.241 66.379 1.00 0.00 28 ARG A C 15
ATOM 25122 O O . ARG A 1 28 ? 51.085 126.247 65.514 1.00 0.00 28 ARG A O 15
ATOM 25143 N N . TYR A 1 29 ? 52.585 125.146 66.692 1.00 46.07 29 TYR A N 15
ATOM 25144 C CA . TYR A 1 29 ? 52.280 123.865 65.983 1.00 43.41 29 TYR A CA 15
ATOM 25145 C C . TYR A 1 29 ? 51.496 122.940 66.919 1.00 41.37 29 TYR A C 15
ATOM 25146 O O . TYR A 1 29 ? 51.894 122.715 68.048 1.00 39.95 29 TYR A O 15
ATOM 25164 N N . ALA A 1 30 ? 50.382 122.413 66.468 1.00 0.00 30 ALA A N 15
ATOM 25165 C CA . ALA A 1 30 ? 49.578 121.516 67.356 1.00 0.00 30 ALA A CA 15
ATOM 25166 C C . ALA A 1 30 ? 49.443 120.113 66.755 1.00 0.00 30 ALA A C 15
ATOM 25167 O O . ALA A 1 30 ? 48.900 119.934 65.680 1.00 0.00 30 ALA A O 15
ATOM 25174 N N . PHE A 1 31 ? 49.917 119.117 67.459 1.00 36.58 31 PHE A N 15
ATOM 25175 C CA . PHE A 1 31 ? 49.803 117.714 66.963 1.00 36.29 31 PHE A CA 15
ATOM 25176 C C . PHE A 1 31 ? 48.912 116.906 67.909 1.00 35.25 31 PHE A C 15
ATOM 25177 O O . PHE A 1 31 ? 49.041 116.998 69.116 1.00 34.09 31 PHE A O 15
ATOM 25194 N N . ALA A 1 32 ? 48.028 116.103 67.379 1.00 34.06 32 ALA A N 15
ATOM 25195 C CA . ALA A 1 32 ? 47.144 115.270 68.247 1.00 32.35 32 ALA A CA 15
ATOM 25196 C C . ALA A 1 32 ? 47.538 113.803 68.084 1.00 31.25 32 ALA A C 15
ATOM 25197 O O . ALA A 1 32 ? 47.704 113.329 66.976 1.00 31.96 32 ALA A O 15
ATOM 25204 N N . TYR A 1 33 ? 47.711 113.082 69.166 1.00 29.03 33 TYR A N 15
ATOM 25205 C CA . TYR A 1 33 ? 48.116 111.649 69.031 1.00 27.15 33 TYR A CA 15
ATOM 25206 C C . TYR A 1 33 ? 47.163 110.727 69.797 1.00 26.72 33 TYR A C 15
ATOM 25207 O O . TYR A 1 33 ? 46.685 111.060 70.865 1.00 28.24 33 TYR A O 15
ATOM 25225 N N . SER A 1 34 ? 46.893 109.567 69.255 1.00 0.00 34 SER A N 15
ATOM 25226 C CA . SER A 1 34 ? 45.980 108.608 69.942 1.00 0.00 34 SER A CA 15
ATOM 25227 C C . SER A 1 34 ? 46.809 107.507 70.603 1.00 0.00 34 SER A C 15
ATOM 25228 O O . SER A 1 34 ? 47.779 107.034 70.049 1.00 0.00 34 SER A O 15
ATOM 25236 N N . ILE A 1 35 ? 46.439 107.115 71.793 1.00 0.00 35 ILE A N 15
ATOM 25237 C CA . ILE A 1 35 ? 47.210 106.061 72.519 1.00 0.00 35 ILE A CA 15
ATOM 25238 C C . ILE A 1 35 ? 46.469 104.719 72.501 1.00 0.00 35 ILE A C 15
ATOM 25239 O O . ILE A 1 35 ? 45.287 104.635 72.779 1.00 0.00 35 ILE A O 15
ATOM 25255 N N . ARG A 1 36 ? 47.179 103.672 72.166 1.00 25.30 36 ARG A N 15
ATOM 25256 C CA . ARG A 1 36 ? 46.558 102.315 72.111 1.00 25.64 36 ARG A CA 15
ATOM 25257 C C . ARG A 1 36 ? 47.306 101.368 73.055 1.00 23.79 36 ARG A C 15
ATOM 25258 O O . ARG A 1 36 ? 48.336 100.818 72.717 1.00 25.11 36 ARG A O 15
ATOM 25279 N N . ILE A 1 37 ? 46.786 101.186 74.239 1.00 20.73 37 ILE A N 15
ATOM 25280 C CA . ILE A 1 37 ? 47.444 100.288 75.237 1.00 18.17 37 ILE A CA 15
ATOM 25281 C C . ILE A 1 37 ? 46.850 98.876 75.163 1.00 17.71 37 ILE A C 15
ATOM 25282 O O . ILE A 1 37 ? 45.690 98.670 75.452 1.00 15.34 37 ILE A O 15
ATOM 25298 N N . GLN A 1 38 ? 47.649 97.902 74.804 1.00 0.00 38 GLN A N 15
ATOM 25299 C CA . GLN A 1 38 ? 47.146 96.494 74.741 1.00 0.00 38 GLN A CA 15
ATOM 25300 C C . GLN A 1 38 ? 47.914 95.632 75.749 1.00 0.00 38 GLN A C 15
ATOM 25301 O O . GLN A 1 38 ? 49.112 95.768 75.919 1.00 0.00 38 GLN A O 15
ATOM 25315 N N . ASN A 1 39 ? 47.216 94.761 76.436 1.00 15.86 39 ASN A N 15
ATOM 25316 C CA . ASN A 1 39 ? 47.882 93.899 77.458 1.00 17.88 39 ASN A CA 15
ATOM 25317 C C . ASN A 1 39 ? 48.342 92.576 76.839 1.00 18.37 39 ASN A C 15
ATOM 25318 O O . ASN A 1 39 ? 47.539 91.787 76.377 1.00 18.69 39 ASN A O 15
ATOM 25329 N N . ALA A 1 40 ? 49.625 92.318 76.847 1.00 0.00 40 ALA A N 15
ATOM 25330 C CA . ALA A 1 40 ? 50.142 91.036 76.281 1.00 0.00 40 ALA A CA 15
ATOM 25331 C C . ALA A 1 40 ? 50.801 90.187 77.384 1.00 0.00 40 ALA A C 15
ATOM 25332 O O . ALA A 1 40 ? 51.424 89.180 77.103 1.00 0.00 40 ALA A O 15
ATOM 25339 N N . GLY A 1 41 ? 50.666 90.579 78.632 1.00 27.60 41 GLY A N 15
ATOM 25340 C CA . GLY A 1 41 ? 51.281 89.789 79.740 1.00 28.62 41 GLY A CA 15
ATOM 25341 C C . GLY A 1 41 ? 50.354 88.633 80.120 1.00 29.10 41 GLY A C 15
ATOM 25342 O O . GLY A 1 41 ? 49.269 88.498 79.587 1.00 28.18 41 GLY A O 15
ATOM 25346 N N . ALA A 1 42 ? 50.777 87.798 81.035 1.00 0.00 42 ALA A N 15
ATOM 25347 C CA . ALA A 1 42 ? 49.926 86.644 81.453 1.00 0.00 42 ALA A CA 15
ATOM 25348 C C . ALA A 1 42 ? 48.992 87.059 82.587 1.00 0.00 42 ALA A C 15
ATOM 25349 O O . ALA A 1 42 ? 47.864 86.612 82.677 1.00 0.00 42 ALA A O 15
ATOM 25356 N N . VAL A 1 43 ? 49.465 87.909 83.454 1.00 0.00 43 VAL A N 15
ATOM 25357 C CA . VAL A 1 43 ? 48.628 88.373 84.604 1.00 0.00 43 VAL A CA 15
ATOM 25358 C C . VAL A 1 43 ? 48.095 89.788 84.330 1.00 0.00 43 VAL A C 15
ATOM 25359 O O . VAL A 1 43 ? 48.798 90.618 83.789 1.00 0.00 43 VAL A O 15
ATOM 25372 N N . PRO A 1 44 ? 46.849 90.014 84.707 1.00 21.08 44 PRO A N 15
ATOM 25373 C CA . PRO A 1 44 ? 46.248 91.367 84.464 1.00 21.01 44 PRO A CA 15
ATOM 25374 C C . PRO A 1 44 ? 47.129 92.489 85.031 1.00 21.95 44 PRO A C 15
ATOM 25375 O O . PRO A 1 44 ? 47.760 92.344 86.063 1.00 21.40 44 PRO A O 15
ATOM 25386 N N . ALA A 1 45 ? 47.171 93.601 84.343 1.00 20.91 45 ALA A N 15
ATOM 25387 C CA . ALA A 1 45 ? 48.007 94.748 84.803 1.00 19.47 45 ALA A CA 15
ATOM 25388 C C . ALA A 1 45 ? 47.273 96.079 84.607 1.00 19.21 45 ALA A C 15
ATOM 25389 O O . ALA A 1 45 ? 46.446 96.230 83.723 1.00 19.53 45 ALA A O 15
ATOM 25396 N N . ARG A 1 46 ? 47.578 97.043 85.433 1.00 0.00 46 ARG A N 15
ATOM 25397 C CA . ARG A 1 46 ? 46.922 98.379 85.324 1.00 0.00 46 ARG A CA 15
ATOM 25398 C C . ARG A 1 46 ? 47.989 99.475 85.266 1.00 0.00 46 ARG A C 15
ATOM 25399 O O . ARG A 1 46 ? 49.119 99.267 85.669 1.00 0.00 46 ARG A O 15
ATOM 25420 N N . LEU A 1 47 ? 47.642 100.638 84.774 1.00 0.00 47 LEU A N 15
ATOM 25421 C CA . LEU A 1 47 ? 48.644 101.744 84.699 1.00 0.00 47 LEU A CA 15
ATOM 25422 C C . LEU A 1 47 ? 48.464 102.681 85.895 1.00 0.00 47 LEU A C 15
ATOM 25423 O O . LEU A 1 47 ? 47.434 103.310 86.048 1.00 0.00 47 LEU A O 15
ATOM 25439 N N . VAL A 1 48 ? 49.455 102.772 86.746 1.00 0.00 48 VAL A N 15
ATOM 25440 C CA . VAL A 1 48 ? 49.340 103.662 87.939 1.00 0.00 48 VAL A CA 15
ATOM 25441 C C . VAL A 1 48 ? 50.037 105.001 87.679 1.00 0.00 48 VAL A C 15
ATOM 25442 O O . VAL A 1 48 ? 49.674 106.012 88.251 1.00 0.00 48 VAL A O 15
ATOM 25455 N N . ALA A 1 49 ? 51.043 105.017 86.836 1.00 0.00 49 ALA A N 15
ATOM 25456 C CA . ALA A 1 49 ? 51.758 106.302 86.570 1.00 0.00 49 ALA A CA 15
ATOM 25457 C C . ALA A 1 49 ? 52.152 106.438 85.096 1.00 0.00 49 ALA A C 15
ATOM 25458 O O . ALA A 1 49 ? 52.191 105.477 84.351 1.00 0.00 49 ALA A O 15
ATOM 25465 N N . ARG A 1 50 ? 52.451 107.641 84.687 1.00 18.13 50 ARG A N 15
ATOM 25466 C CA . ARG A 1 50 ? 52.858 107.903 83.275 1.00 20.89 50 ARG A CA 15
ATOM 25467 C C . ARG A 1 50 ? 53.950 108.978 83.227 1.00 22.46 50 ARG A C 15
ATOM 25468 O O . ARG A 1 50 ? 53.930 109.941 83.972 1.00 23.35 50 ARG A O 15
ATOM 25489 N N . HIS A 1 51 ? 54.901 108.806 82.347 1.00 22.89 51 HIS A N 15
ATOM 25490 C CA . HIS A 1 51 ? 56.013 109.792 82.217 1.00 23.99 51 HIS A CA 15
ATOM 25491 C C . HIS A 1 51 ? 56.417 109.919 80.745 1.00 24.58 51 HIS A C 15
ATOM 25492 O O . HIS A 1 51 ? 56.898 108.981 80.139 1.00 24.14 51 HIS A O 15
ATOM 25506 N N . TRP A 1 52 ? 56.211 111.075 80.169 1.00 24.73 52 TRP A N 15
ATOM 25507 C CA . TRP A 1 52 ? 56.563 111.285 78.733 1.00 24.73 52 TRP A CA 15
ATOM 25508 C C . TRP A 1 52 ? 57.950 111.924 78.594 1.00 25.24 52 TRP A C 15
ATOM 25509 O O . TRP A 1 52 ? 58.271 112.887 79.265 1.00 25.25 52 TRP A O 15
ATOM 25530 N N . GLN A 1 53 ? 58.761 111.399 77.714 1.00 0.00 53 GLN A N 15
ATOM 25531 C CA . GLN A 1 53 ? 60.126 111.969 77.500 1.00 0.00 53 GLN A CA 15
ATOM 25532 C C . GLN A 1 53 ? 60.216 112.518 76.073 1.00 0.00 53 GLN A C 15
ATOM 25533 O O . GLN A 1 53 ? 60.752 111.879 75.185 1.00 0.00 53 GLN A O 15
ATOM 25547 N N . ILE A 1 54 ? 59.665 113.685 75.841 1.00 28.56 54 ILE A N 15
ATOM 25548 C CA . ILE A 1 54 ? 59.686 114.268 74.460 1.00 31.69 54 ILE A CA 15
ATOM 25549 C C . ILE A 1 54 ? 60.980 115.059 74.194 1.00 31.35 54 ILE A C 15
ATOM 25550 O O . ILE A 1 54 ? 61.366 115.928 74.952 1.00 31.20 54 ILE A O 15
ATOM 25566 N N . THR A 1 55 ? 61.633 114.767 73.099 1.00 32.39 55 THR A N 15
ATOM 25567 C CA . THR A 1 55 ? 62.878 115.505 72.730 1.00 32.79 55 THR A CA 15
ATOM 25568 C C . THR A 1 55 ? 62.649 116.175 71.374 1.00 33.98 55 THR A C 15
ATOM 25569 O O . THR A 1 55 ? 62.186 115.558 70.433 1.00 33.62 55 THR A O 15
ATOM 25580 N N . ASP A 1 56 ? 62.945 117.448 71.286 1.00 36.19 56 ASP A N 15
ATOM 25581 C CA . ASP A 1 56 ? 62.721 118.187 70.010 1.00 38.66 56 ASP A CA 15
ATOM 25582 C C . ASP A 1 56 ? 63.963 118.151 69.115 1.00 38.50 56 ASP A C 15
ATOM 25583 O O . ASP A 1 56 ? 65.027 117.720 69.514 1.00 37.75 56 ASP A O 15
ATOM 25592 N N . GLY A 1 57 ? 63.814 118.598 67.893 1.00 37.51 57 GLY A N 15
ATOM 25593 C CA . GLY A 1 57 ? 64.949 118.601 66.921 1.00 38.01 57 GLY A CA 15
ATOM 25594 C C . GLY A 1 57 ? 66.109 119.503 67.386 1.00 39.47 57 GLY A C 15
ATOM 25595 O O . GLY A 1 57 ? 67.162 119.502 66.773 1.00 38.99 57 GLY A O 15
ATOM 25599 N N . ASN A 1 58 ? 65.956 120.253 68.458 1.00 0.00 58 ASN A N 15
ATOM 25600 C CA . ASN A 1 58 ? 67.088 121.114 68.928 1.00 0.00 58 ASN A CA 15
ATOM 25601 C C . ASN A 1 58 ? 67.803 120.463 70.129 1.00 0.00 58 ASN A C 15
ATOM 25602 O O . ASN A 1 58 ? 68.700 121.045 70.710 1.00 0.00 58 ASN A O 15
ATOM 25613 N N . GLY A 1 59 ? 67.427 119.256 70.490 1.00 0.00 59 GLY A N 15
ATOM 25614 C CA . GLY A 1 59 ? 68.097 118.563 71.633 1.00 0.00 59 GLY A CA 15
ATOM 25615 C C . GLY A 1 59 ? 67.347 118.822 72.945 1.00 0.00 59 GLY A C 15
ATOM 25616 O O . GLY A 1 59 ? 67.378 118.004 73.847 1.00 0.00 59 GLY A O 15
ATOM 25620 N N . ARG A 1 60 ? 66.677 119.942 73.067 1.00 49.10 60 ARG A N 15
ATOM 25621 C CA . ARG A 1 60 ? 65.933 120.232 74.335 1.00 50.05 60 ARG A CA 15
ATOM 25622 C C . ARG A 1 60 ? 64.839 119.181 74.541 1.00 49.79 60 ARG A C 15
ATOM 25623 O O . ARG A 1 60 ? 64.217 118.735 73.594 1.00 48.27 60 ARG A O 15
ATOM 25644 N N . THR A 1 61 ? 64.608 118.772 75.765 1.00 0.00 61 THR A N 15
ATOM 25645 C CA . THR A 1 61 ? 63.559 117.734 76.016 1.00 0.00 61 THR A CA 15
ATOM 25646 C C . THR A 1 61 ? 62.644 118.158 77.167 1.00 0.00 61 THR A C 15
ATOM 25647 O O . THR A 1 61 ? 63.061 118.854 78.075 1.00 0.00 61 THR A O 15
ATOM 25658 N N . GLU A 1 62 ? 61.404 117.741 77.140 1.00 0.00 62 GLU A N 15
ATOM 25659 C CA . GLU A 1 62 ? 60.460 118.115 78.233 1.00 0.00 62 GLU A CA 15
ATOM 25660 C C . GLU A 1 62 ? 59.889 116.852 78.886 1.00 0.00 62 GLU A C 15
ATOM 25661 O O . GLU A 1 62 ? 59.292 116.016 78.236 1.00 0.00 62 GLU A O 15
ATOM 25673 N N . GLN A 1 63 ? 60.081 116.711 80.170 1.00 0.00 63 GLN A N 15
ATOM 25674 C CA . GLN A 1 63 ? 59.562 115.505 80.886 1.00 0.00 63 GLN A CA 15
ATOM 25675 C C . GLN A 1 63 ? 58.328 115.854 81.726 1.00 0.00 63 GLN A C 15
ATOM 25676 O O . GLN A 1 63 ? 58.285 116.868 82.398 1.00 0.00 63 GLN A O 15
ATOM 25690 N N . VAL A 1 64 ? 57.322 115.020 81.681 1.00 37.94 64 VAL A N 15
ATOM 25691 C CA . VAL A 1 64 ? 56.080 115.291 82.468 1.00 37.05 64 VAL A CA 15
ATOM 25692 C C . VAL A 1 64 ? 55.706 114.055 83.289 1.00 36.89 64 VAL A C 15
ATOM 25693 O O . VAL A 1 64 ? 55.673 112.951 82.788 1.00 36.32 64 VAL A O 15
ATOM 25706 N N . ASP A 1 65 ? 55.435 114.244 84.554 1.00 0.00 65 ASP A N 15
ATOM 25707 C CA . ASP A 1 65 ? 55.074 113.095 85.440 1.00 0.00 65 ASP A CA 15
ATOM 25708 C C . ASP A 1 65 ? 53.721 113.344 86.114 1.00 0.00 65 ASP A C 15
ATOM 25709 O O . ASP A 1 65 ? 53.507 114.368 86.735 1.00 0.00 65 ASP A O 15
ATOM 25718 N N . GLY A 1 66 ? 52.812 112.407 86.002 1.00 31.82 66 GLY A N 15
ATOM 25719 C CA . GLY A 1 66 ? 51.474 112.575 86.639 1.00 29.07 66 GLY A CA 15
ATOM 25720 C C . GLY A 1 66 ? 50.925 111.203 87.039 1.00 27.67 66 GLY A C 15
ATOM 25721 O O . GLY A 1 66 ? 51.206 110.204 86.404 1.00 27.18 66 GLY A O 15
ATOM 25725 N N . GLU A 1 67 ? 50.145 111.148 88.089 1.00 0.00 67 GLU A N 15
ATOM 25726 C CA . GLU A 1 67 ? 49.572 109.842 88.539 1.00 0.00 67 GLU A CA 15
ATOM 25727 C C . GLU A 1 67 ? 48.445 109.405 87.599 1.00 0.00 67 GLU A C 15
ATOM 25728 O O . GLU A 1 67 ? 47.818 110.218 86.949 1.00 0.00 67 GLU A O 15
ATOM 25740 N N . GLY A 1 68 ? 48.172 108.124 87.535 1.00 22.62 68 GLY A N 15
ATOM 25741 C CA . GLY A 1 68 ? 47.072 107.612 86.656 1.00 22.36 68 GLY A CA 15
ATOM 25742 C C . GLY A 1 68 ? 47.198 108.162 85.231 1.00 20.38 68 GLY A C 15
ATOM 25743 O O . GLY A 1 68 ? 48.168 108.805 84.880 1.00 21.93 68 GLY A O 15
ATOM 25747 N N . VAL A 1 69 ? 46.205 107.915 84.418 1.00 17.51 69 VAL A N 15
ATOM 25748 C CA . VAL A 1 69 ? 46.216 108.412 83.007 1.00 15.40 69 VAL A CA 15
ATOM 25749 C C . VAL A 1 69 ? 44.901 109.135 82.708 1.00 17.02 69 VAL A C 15
ATOM 25750 O O . VAL A 1 69 ? 43.828 108.624 82.942 1.00 17.35 69 VAL A O 15
ATOM 25763 N N . VAL A 1 70 ? 45.007 110.339 82.203 1.00 17.68 70 VAL A N 15
ATOM 25764 C CA . VAL A 1 70 ? 43.811 111.192 81.868 1.00 16.81 70 VAL A CA 15
ATOM 25765 C C . VAL A 1 70 ? 42.714 111.094 82.953 1.00 17.08 70 VAL A C 15
ATOM 25766 O O . VAL A 1 70 ? 41.533 111.145 82.671 1.00 16.77 70 VAL A O 15
ATOM 25779 N N . GLY A 1 71 ? 43.121 110.999 84.197 1.00 17.30 71 GLY A N 15
ATOM 25780 C CA . GLY A 1 71 ? 42.146 110.949 85.334 1.00 16.44 71 GLY A CA 15
ATOM 25781 C C . GLY A 1 71 ? 41.592 109.538 85.586 1.00 18.03 71 GLY A C 15
ATOM 25782 O O . GLY A 1 71 ? 40.594 109.388 86.269 1.00 18.29 71 GLY A O 15
ATOM 25786 N N . GLU A 1 72 ? 42.211 108.506 85.065 1.00 0.00 72 GLU A N 15
ATOM 25787 C CA . GLU A 1 72 ? 41.675 107.125 85.320 1.00 0.00 72 GLU A CA 15
ATOM 25788 C C . GLU A 1 72 ? 42.795 106.084 85.425 1.00 0.00 72 GLU A C 15
ATOM 25789 O O . GLU A 1 72 ? 43.844 106.207 84.825 1.00 0.00 72 GLU A O 15
ATOM 25801 N N . GLN A 1 73 ? 42.551 105.052 86.188 1.00 13.09 73 GLN A N 15
ATOM 25802 C CA . GLN A 1 73 ? 43.550 103.959 86.368 1.00 15.45 73 GLN A CA 15
ATOM 25803 C C . GLN A 1 73 ? 42.981 102.662 85.773 1.00 15.30 73 GLN A C 15
ATOM 25804 O O . GLN A 1 73 ? 42.552 101.783 86.497 1.00 16.40 73 GLN A O 15
ATOM 25818 N N . PRO A 1 74 ? 42.966 102.600 84.459 1.00 15.25 74 PRO A N 15
ATOM 25819 C CA . PRO A 1 74 ? 42.396 101.390 83.797 1.00 16.63 74 PRO A CA 15
ATOM 25820 C C . PRO A 1 74 ? 43.099 100.101 84.240 1.00 17.41 74 PRO A C 15
ATOM 25821 O O . PRO A 1 74 ? 44.307 100.048 84.388 1.00 17.61 74 PRO A O 15
ATOM 25832 N N . TRP A 1 75 ? 42.333 99.057 84.425 1.00 0.00 75 TRP A N 15
ATOM 25833 C CA . TRP A 1 75 ? 42.904 97.739 84.830 1.00 0.00 75 TRP A CA 15
ATOM 25834 C C . TRP A 1 75 ? 42.963 96.835 83.597 1.00 0.00 75 TRP A C 15
ATOM 25835 O O . TRP A 1 75 ? 42.125 95.971 83.409 1.00 0.00 75 TRP A O 15
ATOM 25856 N N . LEU A 1 76 ? 43.928 97.051 82.740 1.00 18.07 76 LEU A N 15
ATOM 25857 C CA . LEU A 1 76 ? 44.027 96.233 81.494 1.00 17.96 76 LEU A CA 15
ATOM 25858 C C . LEU A 1 76 ? 44.184 94.745 81.808 1.00 19.47 76 LEU A C 15
ATOM 25859 O O . LEU A 1 76 ? 45.164 94.320 82.390 1.00 20.57 76 LEU A O 15
ATOM 25875 N N . ARG A 1 77 ? 43.230 93.953 81.396 1.00 0.00 77 ARG A N 15
ATOM 25876 C CA . ARG A 1 77 ? 43.308 92.482 81.628 1.00 0.00 77 ARG A CA 15
ATOM 25877 C C . ARG A 1 77 ? 44.098 91.841 80.481 1.00 0.00 77 ARG A C 15
ATOM 25878 O O . ARG A 1 77 ? 44.180 92.412 79.410 1.00 0.00 77 ARG A O 15
ATOM 25899 N N . PRO A 1 78 ? 44.663 90.679 80.734 1.00 23.86 78 PRO A N 15
ATOM 25900 C CA . PRO A 1 78 ? 45.453 90.019 79.646 1.00 24.22 78 PRO A CA 15
ATOM 25901 C C . PRO A 1 78 ? 44.623 89.905 78.356 1.00 24.36 78 PRO A C 15
ATOM 25902 O O . PRO A 1 78 ? 43.521 89.391 78.350 1.00 22.27 78 PRO A O 15
ATOM 25913 N N . GLY A 1 79 ? 45.166 90.390 77.269 1.00 24.74 79 GLY A N 15
ATOM 25914 C CA . GLY A 1 79 ? 44.445 90.327 75.962 1.00 23.79 79 GLY A CA 15
ATOM 25915 C C . GLY A 1 79 ? 43.554 91.567 75.772 1.00 23.44 79 GLY A C 15
ATOM 25916 O O . GLY A 1 79 ? 43.143 91.869 74.668 1.00 22.44 79 GLY A O 15
ATOM 25920 N N . GLU A 1 80 ? 43.256 92.292 76.829 1.00 23.31 80 GLU A N 15
ATOM 25921 C CA . GLU A 1 80 ? 42.398 93.510 76.689 1.00 21.90 80 GLU A CA 15
ATOM 25922 C C . GLU A 1 80 ? 43.265 94.735 76.375 1.00 20.95 80 GLU A C 15
ATOM 25923 O O . GLU A 1 80 ? 44.473 94.703 76.518 1.00 19.52 80 GLU A O 15
ATOM 25935 N N . ALA A 1 81 ? 42.655 95.810 75.939 1.00 0.00 81 ALA A N 15
ATOM 25936 C CA . ALA A 1 81 ? 43.434 97.038 75.604 1.00 0.00 81 ALA A CA 15
ATOM 25937 C C . ALA A 1 81 ? 42.602 98.295 75.896 1.00 0.00 81 ALA A C 15
ATOM 25938 O O . ALA A 1 81 ? 41.387 98.272 75.844 1.00 0.00 81 ALA A O 15
ATOM 25945 N N . PHE A 1 82 ? 43.255 99.394 76.185 1.00 18.56 82 PHE A N 15
ATOM 25946 C CA . PHE A 1 82 ? 42.522 100.666 76.462 1.00 17.00 82 PHE A CA 15
ATOM 25947 C C . PHE A 1 82 ? 42.944 101.718 75.430 1.00 16.61 82 PHE A C 15
ATOM 25948 O O . PHE A 1 82 ? 44.070 101.711 74.966 1.00 15.77 82 PHE A O 15
ATOM 25965 N N . HIS A 1 83 ? 42.062 102.616 75.056 1.00 0.00 83 HIS A N 15
ATOM 25966 C CA . HIS A 1 83 ? 42.444 103.650 74.041 1.00 0.00 83 HIS A CA 15
ATOM 25967 C C . HIS A 1 83 ? 41.880 105.025 74.424 1.00 0.00 83 HIS A C 15
ATOM 25968 O O . HIS A 1 83 ? 40.744 105.144 74.843 1.00 0.00 83 HIS A O 15
ATOM 25982 N N . TYR A 1 84 ? 42.663 106.064 74.261 1.00 21.96 84 TYR A N 15
ATOM 25983 C CA . TYR A 1 84 ? 42.174 107.440 74.587 1.00 22.81 84 TYR A CA 15
ATOM 25984 C C . TYR A 1 84 ? 42.887 108.475 73.701 1.00 25.11 84 TYR A C 15
ATOM 25985 O O . TYR A 1 84 ? 43.939 108.208 73.150 1.00 26.65 84 TYR A O 15
ATOM 26003 N N . THR A 1 85 ? 42.317 109.645 73.555 1.00 26.58 85 THR A N 15
ATOM 26004 C CA . THR A 1 85 ? 42.954 110.691 72.697 1.00 26.99 85 THR A CA 15
ATOM 26005 C C . THR A 1 85 ? 43.617 111.772 73.558 1.00 28.14 85 THR A C 15
ATOM 26006 O O . THR A 1 85 ? 43.066 112.214 74.549 1.00 27.02 85 THR A O 15
ATOM 26017 N N . SER A 1 86 ? 44.798 112.199 73.181 1.00 29.06 86 SER A N 15
ATOM 26018 C CA . SER A 1 86 ? 45.508 113.253 73.966 1.00 29.05 86 SER A CA 15
ATOM 26019 C C . SER A 1 86 ? 45.882 114.428 73.053 1.00 29.43 86 SER A C 15
ATOM 26020 O O . SER A 1 86 ? 45.833 114.311 71.838 1.00 29.12 86 SER A O 15
ATOM 26028 N N . GLY A 1 87 ? 46.273 115.550 73.614 1.00 29.08 87 GLY A N 15
ATOM 26029 C CA . GLY A 1 87 ? 46.656 116.716 72.760 1.00 29.89 87 GLY A CA 15
ATOM 26030 C C . GLY A 1 87 ? 47.935 117.373 73.294 1.00 31.80 87 GLY A C 15
ATOM 26031 O O . GLY A 1 87 ? 48.026 117.730 74.452 1.00 31.40 87 GLY A O 15
ATOM 26035 N N . VAL A 1 88 ? 48.917 117.543 72.445 1.00 0.00 88 VAL A N 15
ATOM 26036 C CA . VAL A 1 88 ? 50.199 118.189 72.871 1.00 0.00 88 VAL A CA 15
ATOM 26037 C C . VAL A 1 88 ? 50.582 119.278 71.858 1.00 0.00 88 VAL A C 15
ATOM 26038 O O . VAL A 1 88 ? 50.288 119.173 70.683 1.00 0.00 88 VAL A O 15
ATOM 26051 N N . LEU A 1 89 ? 51.231 120.322 72.312 1.00 0.00 89 LEU A N 15
ATOM 26052 C CA . LEU A 1 89 ? 51.629 121.423 71.383 1.00 0.00 89 LEU A CA 15
ATOM 26053 C C . LEU A 1 89 ? 53.149 121.433 71.192 1.00 0.00 89 LEU A C 15
ATOM 26054 O O . LEU A 1 89 ? 53.900 121.160 72.110 1.00 0.00 89 LEU A O 15
ATOM 26070 N N . LEU A 1 90 ? 53.605 121.739 70.004 1.00 37.85 90 LEU A N 15
ATOM 26071 C CA . LEU A 1 90 ? 55.077 121.759 69.743 1.00 36.74 90 LEU A CA 15
ATOM 26072 C C . LEU A 1 90 ? 55.507 123.133 69.223 1.00 35.30 90 LEU A C 15
ATOM 26073 O O . LEU A 1 90 ? 54.750 123.814 68.558 1.00 35.10 90 LEU A O 15
ATOM 26089 N N . GLU A 1 91 ? 56.710 123.550 69.527 1.00 0.00 91 GLU A N 15
ATOM 26090 C CA . GLU A 1 91 ? 57.188 124.886 69.053 1.00 0.00 91 GLU A CA 15
ATOM 26091 C C . GLU A 1 91 ? 57.558 124.831 67.566 1.00 0.00 91 GLU A C 15
ATOM 26092 O O . GLU A 1 91 ? 57.512 125.833 66.876 1.00 0.00 91 GLU A O 15
ATOM 26104 N N . THR A 1 92 ? 57.929 123.675 67.070 1.00 31.63 92 THR A N 15
ATOM 26105 C CA . THR A 1 92 ? 58.305 123.568 65.625 1.00 28.98 92 THR A CA 15
ATOM 26106 C C . THR A 1 92 ? 57.430 122.527 64.917 1.00 28.33 92 THR A C 15
ATOM 26107 O O . THR A 1 92 ? 56.665 121.816 65.541 1.00 29.20 92 THR A O 15
ATOM 26118 N N . GLU A 1 93 ? 57.528 122.454 63.614 1.00 0.00 93 GLU A N 15
ATOM 26119 C CA . GLU A 1 93 ? 56.695 121.482 62.841 1.00 0.00 93 GLU A CA 15
ATOM 26120 C C . GLU A 1 93 ? 57.357 120.099 62.766 1.00 0.00 93 GLU A C 15
ATOM 26121 O O . GLU A 1 93 ? 56.886 119.230 62.053 1.00 0.00 93 GLU A O 15
ATOM 26133 N N . GLN A 1 94 ? 58.432 119.876 63.485 1.00 0.00 94 GLN A N 15
ATOM 26134 C CA . GLN A 1 94 ? 59.096 118.535 63.433 1.00 0.00 94 GLN A CA 15
ATOM 26135 C C . GLN A 1 94 ? 59.576 118.132 64.830 1.00 0.00 94 GLN A C 15
ATOM 26136 O O . GLN A 1 94 ? 59.911 118.984 65.633 1.00 0.00 94 GLN A O 15
ATOM 26150 N N . GLY A 1 95 ? 59.625 116.853 65.134 1.00 27.89 95 GLY A N 15
ATOM 26151 C CA . GLY A 1 95 ? 60.101 116.452 66.493 1.00 28.05 95 GLY A CA 15
ATOM 26152 C C . GLY A 1 95 ? 59.959 114.946 66.732 1.00 27.70 95 GLY A C 15
ATOM 26153 O O . GLY A 1 95 ? 59.256 114.243 66.033 1.00 25.89 95 GLY A O 15
ATOM 26157 N N . GLN A 1 96 ? 60.630 114.466 67.748 1.00 0.00 96 GLN A N 15
ATOM 26158 C CA . GLN A 1 96 ? 60.571 113.019 68.110 1.00 0.00 96 GLN A CA 15
ATOM 26159 C C . GLN A 1 96 ? 60.073 112.871 69.553 1.00 0.00 96 GLN A C 15
ATOM 26160 O O . GLN A 1 96 ? 60.534 113.554 70.448 1.00 0.00 96 GLN A O 15
ATOM 26174 N N . MET A 1 97 ? 59.114 112.006 69.782 1.00 0.00 97 MET A N 15
ATOM 26175 C CA . MET A 1 97 ? 58.569 111.842 71.165 1.00 0.00 97 MET A CA 15
ATOM 26176 C C . MET A 1 97 ? 58.592 110.372 71.606 1.00 0.00 97 MET A C 15
ATOM 26177 O O . MET A 1 97 ? 57.976 109.521 70.994 1.00 0.00 97 MET A O 15
ATOM 26191 N N . GLN A 1 98 ? 59.277 110.076 72.683 1.00 0.00 98 GLN A N 15
ATOM 26192 C CA . GLN A 1 98 ? 59.331 108.679 73.207 1.00 0.00 98 GLN A CA 15
ATOM 26193 C C . GLN A 1 98 ? 58.967 108.718 74.693 1.00 0.00 98 GLN A C 15
ATOM 26194 O O . GLN A 1 98 ? 59.252 109.691 75.366 1.00 0.00 98 GLN A O 15
ATOM 26208 N N . GLY A 1 99 ? 58.336 107.693 75.220 1.00 29.62 99 GLY A N 15
ATOM 26209 C CA . GLY A 1 99 ? 57.965 107.734 76.673 1.00 28.62 99 GLY A CA 15
ATOM 26210 C C . GLY A 1 99 ? 57.687 106.329 77.199 1.00 28.62 99 GLY A C 15
ATOM 26211 O O . GLY A 1 99 ? 57.778 105.359 76.478 1.00 29.22 99 GLY A O 15
ATOM 26215 N N . HIS A 1 100 ? 57.347 106.220 78.462 1.00 0.00 100 HIS A N 15
ATOM 26216 C CA . HIS A 1 100 ? 57.050 104.877 79.043 1.00 0.00 100 HIS A CA 15
ATOM 26217 C C . HIS A 1 100 ? 55.864 104.955 80.015 1.00 0.00 100 HIS A C 15
ATOM 26218 O O . HIS A 1 100 ? 55.536 106.005 80.534 1.00 0.00 100 HIS A O 15
ATOM 26232 N N . TYR A 1 101 ? 55.216 103.840 80.251 1.00 25.77 101 TYR A N 15
ATOM 26233 C CA . TYR A 1 101 ? 54.038 103.817 81.176 1.00 25.79 101 TYR A CA 15
ATOM 26234 C C . TYR A 1 101 ? 54.335 102.930 82.388 1.00 26.52 101 TYR A C 15
ATOM 26235 O O . TYR A 1 101 ? 54.721 101.787 82.235 1.00 27.05 101 TYR A O 15
ATOM 26253 N N . ASP A 1 102 ? 54.122 103.415 83.587 1.00 0.00 102 ASP A N 15
ATOM 26254 C CA . ASP A 1 102 ? 54.357 102.559 84.788 1.00 0.00 102 ASP A CA 15
ATOM 26255 C C . ASP A 1 102 ? 53.115 101.699 85.043 1.00 0.00 102 ASP A C 15
ATOM 26256 O O . ASP A 1 102 ? 52.016 102.197 85.197 1.00 0.00 102 ASP A O 15
ATOM 26265 N N . MET A 1 103 ? 53.297 100.405 85.071 1.00 0.00 103 MET A N 15
ATOM 26266 C CA . MET A 1 103 ? 52.153 99.471 85.296 1.00 0.00 103 MET A CA 15
ATOM 26267 C C . MET A 1 103 ? 52.431 98.559 86.492 1.00 0.00 103 MET A C 15
ATOM 26268 O O . MET A 1 103 ? 53.559 98.414 86.924 1.00 0.00 103 MET A O 15
ATOM 26282 N N . VAL A 1 104 ? 51.407 97.940 87.022 1.00 21.01 104 VAL A N 15
ATOM 26283 C CA . VAL A 1 104 ? 51.601 97.026 88.192 1.00 21.69 104 VAL A CA 15
ATOM 26284 C C . VAL A 1 104 ? 50.712 95.788 88.049 1.00 22.60 104 VAL A C 15
ATOM 26285 O O . VAL A 1 104 ? 49.523 95.892 87.808 1.00 22.32 104 VAL A O 15
ATOM 26298 N N . ALA A 1 105 ? 51.275 94.619 88.209 1.00 0.00 105 ALA A N 15
ATOM 26299 C CA . ALA A 1 105 ? 50.464 93.367 88.099 1.00 0.00 105 ALA A CA 15
ATOM 26300 C C . ALA A 1 105 ? 49.572 93.227 89.334 1.00 0.00 105 ALA A C 15
ATOM 26301 O O . ALA A 1 105 ? 49.750 93.919 90.318 1.00 0.00 105 ALA A O 15
ATOM 26308 N N . ASP A 1 106 ? 48.608 92.341 89.284 1.00 0.00 106 ASP A N 15
ATOM 26309 C CA . ASP A 1 106 ? 47.698 92.164 90.459 1.00 0.00 106 ASP A CA 15
ATOM 26310 C C . ASP A 1 106 ? 48.490 91.657 91.667 1.00 0.00 106 ASP A C 15
ATOM 26311 O O . ASP A 1 106 ? 48.146 91.931 92.802 1.00 0.00 106 ASP A O 15
ATOM 26320 N N . ASP A 1 107 ? 49.542 90.914 91.431 1.00 0.00 107 ASP A N 15
ATOM 26321 C CA . ASP A 1 107 ? 50.356 90.378 92.567 1.00 0.00 107 ASP A CA 15
ATOM 26322 C C . ASP A 1 107 ? 51.208 91.484 93.208 1.00 0.00 107 ASP A C 15
ATOM 26323 O O . ASP A 1 107 ? 51.791 91.285 94.257 1.00 0.00 107 ASP A O 15
ATOM 26332 N N . GLY A 1 108 ? 51.287 92.640 92.593 1.00 30.43 108 GLY A N 15
ATOM 26333 C CA . GLY A 1 108 ? 52.103 93.744 93.178 1.00 29.11 108 GLY A CA 15
ATOM 26334 C C . GLY A 1 108 ? 53.426 93.897 92.413 1.00 29.35 108 GLY A C 15
ATOM 26335 O O . GLY A 1 108 ? 54.172 94.829 92.649 1.00 30.17 108 GLY A O 15
ATOM 26339 N N . THR A 1 109 ? 53.729 92.997 91.500 1.00 0.00 109 THR A N 15
ATOM 26340 C CA . THR A 1 109 ? 55.014 93.109 90.733 1.00 0.00 109 THR A CA 15
ATOM 26341 C C . THR A 1 109 ? 55.078 94.461 90.012 1.00 0.00 109 THR A C 15
ATOM 26342 O O . THR A 1 109 ? 54.107 94.900 89.424 1.00 0.00 109 THR A O 15
ATOM 26353 N N . GLU A 1 110 ? 56.206 95.126 90.056 1.00 0.00 110 GLU A N 15
ATOM 26354 C CA . GLU A 1 110 ? 56.315 96.452 89.376 1.00 0.00 110 GLU A CA 15
ATOM 26355 C C . GLU A 1 110 ? 57.058 96.324 88.040 1.00 0.00 110 GLU A C 15
ATOM 26356 O O . GLU A 1 110 ? 58.021 95.591 87.917 1.00 0.00 110 GLU A O 15
ATOM 26368 N N . PHE A 1 111 ? 56.608 97.039 87.043 1.00 27.41 111 PHE A N 15
ATOM 26369 C CA . PHE A 1 111 ? 57.267 96.984 85.704 1.00 27.50 111 PHE A CA 15
ATOM 26370 C C . PHE A 1 111 ? 56.754 98.128 84.817 1.00 28.03 111 PHE A C 15
ATOM 26371 O O . PHE A 1 111 ? 55.614 98.542 84.918 1.00 27.72 111 PHE A O 15
ATOM 26388 N N . ILE A 1 112 ? 57.597 98.641 83.961 1.00 0.00 112 ILE A N 15
ATOM 26389 C CA . ILE A 1 112 ? 57.183 99.765 83.068 1.00 0.00 112 ILE A CA 15
ATOM 26390 C C . ILE A 1 112 ? 56.894 99.258 81.652 1.00 0.00 112 ILE A C 15
ATOM 26391 O O . ILE A 1 112 ? 57.384 98.226 81.236 1.00 0.00 112 ILE A O 15
ATOM 26407 N N . ALA A 1 113 ? 56.114 99.997 80.906 1.00 0.00 113 ALA A N 15
ATOM 26408 C CA . ALA A 1 113 ? 55.792 99.597 79.506 1.00 0.00 113 ALA A CA 15
ATOM 26409 C C . ALA A 1 113 ? 56.282 100.698 78.554 1.00 0.00 113 ALA A C 15
ATOM 26410 O O . ALA A 1 113 ? 55.621 101.704 78.383 1.00 0.00 113 ALA A O 15
ATOM 26417 N N . PRO A 1 114 ? 57.445 100.478 77.982 1.00 31.26 114 PRO A N 15
ATOM 26418 C CA . PRO A 1 114 ? 58.005 101.513 77.066 1.00 32.26 114 PRO A CA 15
ATOM 26419 C C . PRO A 1 114 ? 57.076 101.803 75.881 1.00 31.77 114 PRO A C 15
ATOM 26420 O O . PRO A 1 114 ? 56.456 100.926 75.313 1.00 33.24 114 PRO A O 15
ATOM 26431 N N . ILE A 1 115 ? 57.018 103.053 75.509 1.00 30.59 115 ILE A N 15
ATOM 26432 C CA . ILE A 1 115 ? 56.177 103.487 74.355 1.00 30.04 115 ILE A CA 15
ATOM 26433 C C . ILE A 1 115 ? 57.097 103.819 73.182 1.00 30.45 115 ILE A C 15
ATOM 26434 O O . ILE A 1 115 ? 57.987 104.647 73.293 1.00 30.15 115 ILE A O 15
ATOM 26450 N N . ALA A 1 116 ? 56.888 103.173 72.060 1.00 30.78 116 ALA A N 15
ATOM 26451 C CA . ALA A 1 116 ? 57.749 103.418 70.856 1.00 29.78 116 ALA A CA 15
ATOM 26452 C C . ALA A 1 116 ? 57.870 104.913 70.552 1.00 29.57 116 ALA A C 15
ATOM 26453 O O . ALA A 1 116 ? 56.935 105.670 70.728 1.00 28.51 116 ALA A O 15
ATOM 26460 N N . ALA A 1 117 ? 59.020 105.337 70.096 1.00 0.00 117 ALA A N 15
ATOM 26461 C CA . ALA A 1 117 ? 59.220 106.777 69.776 1.00 0.00 117 ALA A CA 15
ATOM 26462 C C . ALA A 1 117 ? 58.810 107.056 68.328 1.00 0.00 117 ALA A C 15
ATOM 26463 O O . ALA A 1 117 ? 59.351 106.487 67.399 1.00 0.00 117 ALA A O 15
ATOM 26470 N N . PHE A 1 118 ? 57.869 107.940 68.136 1.00 29.64 118 PHE A N 15
ATOM 26471 C CA . PHE A 1 118 ? 57.421 108.284 66.751 1.00 29.08 118 PHE A CA 15
ATOM 26472 C C . PHE A 1 118 ? 57.934 109.679 66.393 1.00 30.66 118 PHE A C 15
ATOM 26473 O O . PHE A 1 118 ? 58.359 110.425 67.255 1.00 30.55 118 PHE A O 15
ATOM 26490 N N . VAL A 1 119 ? 57.904 110.039 65.133 1.00 0.00 119 VAL A N 15
ATOM 26491 C CA . VAL A 1 119 ? 58.400 111.388 64.728 1.00 0.00 119 VAL A CA 15
ATOM 26492 C C . VAL A 1 119 ? 57.259 112.215 64.129 1.00 0.00 119 VAL A C 15
ATOM 26493 O O . VAL A 1 119 ? 56.291 111.681 63.622 1.00 0.00 119 VAL A O 15
ATOM 26506 N N . LEU A 1 120 ? 57.378 113.516 64.180 1.00 36.62 120 LEU A N 15
ATOM 26507 C CA . LEU A 1 120 ? 56.316 114.396 63.610 1.00 37.66 120 LEU A CA 15
ATOM 26508 C C . LEU A 1 120 ? 56.874 115.162 62.410 1.00 38.64 120 LEU A C 15
ATOM 26509 O O . LEU A 1 120 ? 57.950 115.725 62.469 1.00 37.83 120 LEU A O 15
ATOM 26525 N N . SER A 1 121 ? 56.149 115.178 61.320 1.00 0.00 121 SER A N 15
ATOM 26526 C CA . SER A 1 121 ? 56.628 115.901 60.104 1.00 0.00 121 SER A CA 15
ATOM 26527 C C . SER A 1 121 ? 55.436 116.370 59.266 1.00 0.00 121 SER A C 15
ATOM 26528 O O . SER A 1 121 ? 55.428 117.466 58.740 1.00 0.00 121 SER A O 15
ATOM 26536 N N . ARG A 1 6 ? 54.584 87.096 81.098 1.00 0.00 6 ARG A N 16
ATOM 26537 C CA . ARG A 1 6 ? 53.603 87.316 82.199 1.00 0.00 6 ARG A CA 16
ATOM 26538 C C . ARG A 1 6 ? 53.458 88.812 82.486 1.00 0.00 6 ARG A C 16
ATOM 26539 O O . ARG A 1 6 ? 52.362 89.315 82.659 1.00 0.00 6 ARG A O 16
ATOM 26560 N N . TYR A 1 7 ? 54.558 89.523 82.537 1.00 31.93 7 TYR A N 16
ATOM 26561 C CA . TYR A 1 7 ? 54.503 90.992 82.813 1.00 29.59 7 TYR A CA 16
ATOM 26562 C C . TYR A 1 7 ? 54.942 91.773 81.570 1.00 29.68 7 TYR A C 16
ATOM 26563 O O . TYR A 1 7 ? 56.066 92.228 81.473 1.00 30.50 7 TYR A O 16
ATOM 26581 N N . ARG A 1 8 ? 54.058 91.922 80.621 1.00 0.00 8 ARG A N 16
ATOM 26582 C CA . ARG A 1 8 ? 54.390 92.662 79.367 1.00 0.00 8 ARG A CA 16
ATOM 26583 C C . ARG A 1 8 ? 53.223 93.562 78.956 1.00 0.00 8 ARG A C 16
ATOM 26584 O O . ARG A 1 8 ? 52.066 93.224 79.107 1.00 0.00 8 ARG A O 16
ATOM 26605 N N . VAL A 1 9 ? 53.546 94.720 78.441 1.00 0.00 9 VAL A N 16
ATOM 26606 C CA . VAL A 1 9 ? 52.508 95.698 78.004 1.00 0.00 9 VAL A CA 16
ATOM 26607 C C . VAL A 1 9 ? 53.063 96.541 76.851 1.00 0.00 9 VAL A C 16
ATOM 26608 O O . VAL A 1 9 ? 53.998 97.302 77.012 1.00 0.00 9 VAL A O 16
ATOM 26621 N N . GLU A 1 10 ? 52.470 96.419 75.695 1.00 0.00 10 GLU A N 16
ATOM 26622 C CA . GLU A 1 10 ? 52.907 97.208 74.507 1.00 0.00 10 GLU A CA 16
ATOM 26623 C C . GLU A 1 10 ? 51.895 98.317 74.222 1.00 0.00 10 GLU A C 16
ATOM 26624 O O . GLU A 1 10 ? 50.704 98.086 74.140 1.00 0.00 10 GLU A O 16
ATOM 26636 N N . VAL A 1 11 ? 52.377 99.522 74.071 1.00 26.88 11 VAL A N 16
ATOM 26637 C CA . VAL A 1 11 ? 51.475 100.675 73.788 1.00 26.83 11 VAL A CA 16
ATOM 26638 C C . VAL A 1 11 ? 51.807 101.265 72.414 1.00 27.58 11 VAL A C 16
ATOM 26639 O O . VAL A 1 11 ? 52.962 101.394 72.050 1.00 28.21 11 VAL A O 16
ATOM 26652 N N . GLU A 1 12 ? 50.807 101.622 71.651 1.00 0.00 12 GLU A N 16
ATOM 26653 C CA . GLU A 1 12 ? 51.054 102.206 70.299 1.00 0.00 12 GLU A CA 16
ATOM 26654 C C . GLU A 1 12 ? 50.435 103.604 70.217 1.00 0.00 12 GLU A C 16
ATOM 26655 O O . GLU A 1 12 ? 49.325 103.828 70.663 1.00 0.00 12 GLU A O 16
ATOM 26667 N N . VAL A 1 13 ? 51.149 104.541 69.651 1.00 26.55 13 VAL A N 16
ATOM 26668 C CA . VAL A 1 13 ? 50.617 105.934 69.536 1.00 26.45 13 VAL A CA 16
ATOM 26669 C C . VAL A 1 13 ? 50.727 106.423 68.091 1.00 27.95 13 VAL A C 16
ATOM 26670 O O . VAL A 1 13 ? 51.729 106.225 67.429 1.00 27.94 13 VAL A O 16
ATOM 26683 N N . SER A 1 14 ? 49.692 107.060 67.598 1.00 0.00 14 SER A N 16
ATOM 26684 C CA . SER A 1 14 ? 49.713 107.568 66.194 1.00 0.00 14 SER A CA 16
ATOM 26685 C C . SER A 1 14 ? 49.412 109.075 66.162 1.00 0.00 14 SER A C 16
ATOM 26686 O O . SER A 1 14 ? 48.277 109.481 66.330 1.00 0.00 14 SER A O 16
ATOM 26694 N N . PRO A 1 15 ? 50.445 109.857 65.942 1.00 28.75 15 PRO A N 16
ATOM 26695 C CA . PRO A 1 15 ? 50.238 111.333 65.886 1.00 30.20 15 PRO A CA 16
ATOM 26696 C C . PRO A 1 15 ? 49.740 111.760 64.500 1.00 33.00 15 PRO A C 16
ATOM 26697 O O . PRO A 1 15 ? 49.808 111.016 63.541 1.00 32.76 15 PRO A O 16
ATOM 26708 N N . ARG A 1 16 ? 49.236 112.964 64.404 1.00 34.77 16 ARG A N 16
ATOM 26709 C CA . ARG A 1 16 ? 48.714 113.482 63.102 1.00 37.64 16 ARG A CA 16
ATOM 26710 C C . ARG A 1 16 ? 48.702 115.015 63.119 1.00 38.99 16 ARG A C 16
ATOM 26711 O O . ARG A 1 16 ? 48.233 115.639 64.054 1.00 38.96 16 ARG A O 16
ATOM 26732 N N . PHE A 1 17 ? 49.241 115.617 62.091 1.00 0.00 17 PHE A N 16
ATOM 26733 C CA . PHE A 1 17 ? 49.301 117.112 62.018 1.00 0.00 17 PHE A CA 16
ATOM 26734 C C . PHE A 1 17 ? 47.896 117.728 62.029 1.00 0.00 17 PHE A C 16
ATOM 26735 O O . PHE A 1 17 ? 46.990 117.246 61.377 1.00 0.00 17 PHE A O 16
ATOM 26752 N N . LEU A 1 18 ? 47.719 118.800 62.761 1.00 0.00 18 LEU A N 16
ATOM 26753 C CA . LEU A 1 18 ? 46.384 119.473 62.816 1.00 0.00 18 LEU A CA 16
ATOM 26754 C C . LEU A 1 18 ? 46.478 120.891 62.240 1.00 0.00 18 LEU A C 16
ATOM 26755 O O . LEU A 1 18 ? 46.557 121.872 62.951 1.00 0.00 18 LEU A O 16
ATOM 26771 N N . ALA A 1 19 ? 46.442 120.980 60.937 1.00 0.00 19 ALA A N 16
ATOM 26772 C CA . ALA A 1 19 ? 46.499 122.304 60.238 1.00 0.00 19 ALA A CA 16
ATOM 26773 C C . ALA A 1 19 ? 45.235 123.126 60.508 1.00 0.00 19 ALA A C 16
ATOM 26774 O O . ALA A 1 19 ? 45.290 124.338 60.610 1.00 0.00 19 ALA A O 16
ATOM 26781 N N . HIS A 1 20 ? 44.098 122.487 60.608 1.00 0.00 20 HIS A N 16
ATOM 26782 C CA . HIS A 1 20 ? 42.832 123.247 60.852 1.00 0.00 20 HIS A CA 16
ATOM 26783 C C . HIS A 1 20 ? 42.821 123.849 62.262 1.00 0.00 20 HIS A C 16
ATOM 26784 O O . HIS A 1 20 ? 42.124 124.812 62.522 1.00 0.00 20 HIS A O 16
ATOM 26798 N N . GLN A 1 21 ? 43.579 123.291 63.172 1.00 51.13 21 GLN A N 16
ATOM 26799 C CA . GLN A 1 21 ? 43.603 123.835 64.564 1.00 51.59 21 GLN A CA 16
ATOM 26800 C C . GLN A 1 21 ? 45.026 124.240 64.961 1.00 51.55 21 GLN A C 16
ATOM 26801 O O . GLN A 1 21 ? 45.492 123.911 66.036 1.00 51.24 21 GLN A O 16
ATOM 26815 N N . SER A 1 22 ? 45.723 124.952 64.106 1.00 52.26 22 SER A N 16
ATOM 26816 C CA . SER A 1 22 ? 47.117 125.374 64.447 1.00 52.76 22 SER A CA 16
ATOM 26817 C C . SER A 1 22 ? 47.627 126.437 63.468 1.00 51.68 22 SER A C 16
ATOM 26818 O O . SER A 1 22 ? 47.277 126.440 62.303 1.00 52.15 22 SER A O 16
ATOM 26826 N N . THR A 1 23 ? 48.473 127.320 63.934 1.00 0.00 23 THR A N 16
ATOM 26827 C CA . THR A 1 23 ? 49.043 128.374 63.036 1.00 0.00 23 THR A CA 16
ATOM 26828 C C . THR A 1 23 ? 50.578 128.262 63.043 1.00 0.00 23 THR A C 16
ATOM 26829 O O . THR A 1 23 ? 51.241 128.806 63.903 1.00 0.00 23 THR A O 16
ATOM 26840 N N . PRO A 1 24 ? 51.092 127.520 62.086 1.00 49.88 24 PRO A N 16
ATOM 26841 C CA . PRO A 1 24 ? 52.571 127.324 62.038 1.00 51.02 24 PRO A CA 16
ATOM 26842 C C . PRO A 1 24 ? 53.311 128.625 61.706 1.00 51.50 24 PRO A C 16
ATOM 26843 O O . PRO A 1 24 ? 54.484 128.765 62.000 1.00 51.57 24 PRO A O 16
ATOM 26854 N N . ASP A 1 25 ? 52.650 129.566 61.080 1.00 0.00 25 ASP A N 16
ATOM 26855 C CA . ASP A 1 25 ? 53.337 130.846 60.714 1.00 0.00 25 ASP A CA 16
ATOM 26856 C C . ASP A 1 25 ? 53.749 131.626 61.969 1.00 0.00 25 ASP A C 16
ATOM 26857 O O . ASP A 1 25 ? 54.654 132.441 61.924 1.00 0.00 25 ASP A O 16
ATOM 26866 N N . GLU A 1 26 ? 53.101 131.391 63.081 1.00 0.00 26 GLU A N 16
ATOM 26867 C CA . GLU A 1 26 ? 53.467 132.129 64.331 1.00 0.00 26 GLU A CA 16
ATOM 26868 C C . GLU A 1 26 ? 54.221 131.211 65.302 1.00 0.00 26 GLU A C 16
ATOM 26869 O O . GLU A 1 26 ? 54.225 131.431 66.498 1.00 0.00 26 GLU A O 16
ATOM 26881 N N . GLY A 1 27 ? 54.856 130.183 64.793 1.00 0.00 27 GLY A N 16
ATOM 26882 C CA . GLY A 1 27 ? 55.609 129.245 65.680 1.00 0.00 27 GLY A CA 16
ATOM 26883 C C . GLY A 1 27 ? 54.626 128.469 66.560 1.00 0.00 27 GLY A C 16
ATOM 26884 O O . GLY A 1 27 ? 54.950 128.066 67.662 1.00 0.00 27 GLY A O 16
ATOM 26888 N N . ARG A 1 28 ? 53.429 128.260 66.078 1.00 0.00 28 ARG A N 16
ATOM 26889 C CA . ARG A 1 28 ? 52.412 127.510 66.873 1.00 0.00 28 ARG A CA 16
ATOM 26890 C C . ARG A 1 28 ? 51.952 126.269 66.105 1.00 0.00 28 ARG A C 16
ATOM 26891 O O . ARG A 1 28 ? 51.035 126.330 65.305 1.00 0.00 28 ARG A O 16
ATOM 26912 N N . TYR A 1 29 ? 52.568 125.141 66.356 1.00 46.07 29 TYR A N 16
ATOM 26913 C CA . TYR A 1 29 ? 52.160 123.885 65.658 1.00 43.41 29 TYR A CA 16
ATOM 26914 C C . TYR A 1 29 ? 51.358 123.011 66.626 1.00 41.37 29 TYR A C 16
ATOM 26915 O O . TYR A 1 29 ? 51.736 122.838 67.771 1.00 39.95 29 TYR A O 16
ATOM 26933 N N . ALA A 1 30 ? 50.249 122.477 66.184 1.00 0.00 30 ALA A N 16
ATOM 26934 C CA . ALA A 1 30 ? 49.417 121.632 67.094 1.00 0.00 30 ALA A CA 16
ATOM 26935 C C . ALA A 1 30 ? 49.383 120.178 66.618 1.00 0.00 30 ALA A C 16
ATOM 26936 O O . ALA A 1 30 ? 48.954 119.888 65.518 1.00 0.00 30 ALA A O 16
ATOM 26943 N N . PHE A 1 31 ? 49.825 119.266 67.446 1.00 36.58 31 PHE A N 16
ATOM 26944 C CA . PHE A 1 31 ? 49.810 117.823 67.057 1.00 36.29 31 PHE A CA 16
ATOM 26945 C C . PHE A 1 31 ? 48.869 117.046 67.983 1.00 35.25 31 PHE A C 16
ATOM 26946 O O . PHE A 1 31 ? 48.921 117.194 69.190 1.00 34.09 31 PHE A O 16
ATOM 26963 N N . ALA A 1 32 ? 48.028 116.203 67.437 1.00 34.06 32 ALA A N 16
ATOM 26964 C CA . ALA A 1 32 ? 47.104 115.395 68.290 1.00 32.35 32 ALA A CA 16
ATOM 26965 C C . ALA A 1 32 ? 47.515 113.926 68.192 1.00 31.25 32 ALA A C 16
ATOM 26966 O O . ALA A 1 32 ? 47.745 113.424 67.108 1.00 31.96 32 ALA A O 16
ATOM 26973 N N . TYR A 1 33 ? 47.637 113.235 69.302 1.00 29.03 33 TYR A N 16
ATOM 26974 C CA . TYR A 1 33 ? 48.067 111.803 69.224 1.00 27.15 33 TYR A CA 16
ATOM 26975 C C . TYR A 1 33 ? 47.104 110.879 69.982 1.00 26.72 33 TYR A C 16
ATOM 26976 O O . TYR A 1 33 ? 46.571 111.232 71.017 1.00 28.24 33 TYR A O 16
ATOM 26994 N N . SER A 1 34 ? 46.895 109.693 69.468 1.00 0.00 34 SER A N 16
ATOM 26995 C CA . SER A 1 34 ? 45.985 108.723 70.145 1.00 0.00 34 SER A CA 16
ATOM 26996 C C . SER A 1 34 ? 46.820 107.641 70.835 1.00 0.00 34 SER A C 16
ATOM 26997 O O . SER A 1 34 ? 47.820 107.194 70.312 1.00 0.00 34 SER A O 16
ATOM 27005 N N . ILE A 1 35 ? 46.427 107.236 72.014 1.00 0.00 35 ILE A N 16
ATOM 27006 C CA . ILE A 1 35 ? 47.202 106.200 72.763 1.00 0.00 35 ILE A CA 16
ATOM 27007 C C . ILE A 1 35 ? 46.492 104.840 72.750 1.00 0.00 35 ILE A C 16
ATOM 27008 O O . ILE A 1 35 ? 45.309 104.734 73.002 1.00 0.00 35 ILE A O 16
ATOM 27024 N N . ARG A 1 36 ? 47.234 103.804 72.451 1.00 25.30 36 ARG A N 16
ATOM 27025 C CA . ARG A 1 36 ? 46.650 102.431 72.409 1.00 25.64 36 ARG A CA 16
ATOM 27026 C C . ARG A 1 36 ? 47.430 101.506 73.350 1.00 23.79 36 ARG A C 16
ATOM 27027 O O . ARG A 1 36 ? 48.465 100.973 73.002 1.00 25.11 36 ARG A O 16
ATOM 27048 N N . ILE A 1 37 ? 46.929 101.320 74.542 1.00 20.73 37 ILE A N 16
ATOM 27049 C CA . ILE A 1 37 ? 47.615 100.438 75.539 1.00 18.17 37 ILE A CA 16
ATOM 27050 C C . ILE A 1 37 ? 47.068 99.007 75.454 1.00 17.71 37 ILE A C 16
ATOM 27051 O O . ILE A 1 37 ? 45.908 98.764 75.717 1.00 15.34 37 ILE A O 16
ATOM 27067 N N . GLN A 1 38 ? 47.901 98.061 75.101 1.00 0.00 38 GLN A N 16
ATOM 27068 C CA . GLN A 1 38 ? 47.443 96.639 75.010 1.00 0.00 38 GLN A CA 16
ATOM 27069 C C . GLN A 1 38 ? 48.250 95.767 75.980 1.00 0.00 38 GLN A C 16
ATOM 27070 O O . GLN A 1 38 ? 49.426 95.995 76.199 1.00 0.00 38 GLN A O 16
ATOM 27084 N N . ASN A 1 39 ? 47.623 94.774 76.566 1.00 15.86 39 ASN A N 16
ATOM 27085 C CA . ASN A 1 39 ? 48.357 93.893 77.527 1.00 17.88 39 ASN A CA 16
ATOM 27086 C C . ASN A 1 39 ? 49.061 92.771 76.756 1.00 18.37 39 ASN A C 16
ATOM 27087 O O . ASN A 1 39 ? 48.426 91.916 76.165 1.00 18.69 39 ASN A O 16
ATOM 27098 N N . ALA A 1 40 ? 50.368 92.777 76.762 1.00 0.00 40 ALA A N 16
ATOM 27099 C CA . ALA A 1 40 ? 51.150 91.732 76.035 1.00 0.00 40 ALA A CA 16
ATOM 27100 C C . ALA A 1 40 ? 51.431 90.513 76.923 1.00 0.00 40 ALA A C 16
ATOM 27101 O O . ALA A 1 40 ? 51.774 89.452 76.435 1.00 0.00 40 ALA A O 16
ATOM 27108 N N . GLY A 1 41 ? 51.323 90.663 78.220 1.00 27.60 41 GLY A N 16
ATOM 27109 C CA . GLY A 1 41 ? 51.621 89.523 79.138 1.00 28.62 41 GLY A CA 16
ATOM 27110 C C . GLY A 1 41 ? 50.398 88.619 79.302 1.00 29.10 41 GLY A C 16
ATOM 27111 O O . GLY A 1 41 ? 49.461 88.665 78.529 1.00 28.18 41 GLY A O 16
ATOM 27115 N N . ALA A 1 42 ? 50.422 87.789 80.312 1.00 0.00 42 ALA A N 16
ATOM 27116 C CA . ALA A 1 42 ? 49.285 86.854 80.559 1.00 0.00 42 ALA A CA 16
ATOM 27117 C C . ALA A 1 42 ? 48.565 87.198 81.867 1.00 0.00 42 ALA A C 16
ATOM 27118 O O . ALA A 1 42 ? 47.447 86.769 82.092 1.00 0.00 42 ALA A O 16
ATOM 27125 N N . VAL A 1 43 ? 49.185 87.965 82.727 1.00 0.00 43 VAL A N 16
ATOM 27126 C CA . VAL A 1 43 ? 48.523 88.333 84.016 1.00 0.00 43 VAL A CA 16
ATOM 27127 C C . VAL A 1 43 ? 48.004 89.776 83.934 1.00 0.00 43 VAL A C 16
ATOM 27128 O O . VAL A 1 43 ? 48.688 90.652 83.443 1.00 0.00 43 VAL A O 16
ATOM 27141 N N . PRO A 1 44 ? 46.784 89.973 84.404 1.00 21.08 44 PRO A N 16
ATOM 27142 C CA . PRO A 1 44 ? 46.187 91.349 84.341 1.00 21.01 44 PRO A CA 16
ATOM 27143 C C . PRO A 1 44 ? 47.144 92.422 84.878 1.00 21.95 44 PRO A C 16
ATOM 27144 O O . PRO A 1 44 ? 47.843 92.222 85.858 1.00 21.40 44 PRO A O 16
ATOM 27155 N N . ALA A 1 45 ? 47.170 93.558 84.228 1.00 20.91 45 ALA A N 16
ATOM 27156 C CA . ALA A 1 45 ? 48.068 94.662 84.667 1.00 19.47 45 ALA A CA 16
ATOM 27157 C C . ALA A 1 45 ? 47.321 95.999 84.684 1.00 19.21 45 ALA A C 16
ATOM 27158 O O . ALA A 1 45 ? 46.401 96.229 83.917 1.00 19.53 45 ALA A O 16
ATOM 27165 N N . ARG A 1 46 ? 47.716 96.874 85.566 1.00 0.00 46 ARG A N 16
ATOM 27166 C CA . ARG A 1 46 ? 47.053 98.206 85.677 1.00 0.00 46 ARG A CA 16
ATOM 27167 C C . ARG A 1 46 ? 48.105 99.312 85.570 1.00 0.00 46 ARG A C 16
ATOM 27168 O O . ARG A 1 46 ? 49.254 99.119 85.918 1.00 0.00 46 ARG A O 16
ATOM 27189 N N . LEU A 1 47 ? 47.723 100.466 85.083 1.00 0.00 47 LEU A N 16
ATOM 27190 C CA . LEU A 1 47 ? 48.705 101.584 84.944 1.00 0.00 47 LEU A CA 16
ATOM 27191 C C . LEU A 1 47 ? 48.570 102.547 86.123 1.00 0.00 47 LEU A C 16
ATOM 27192 O O . LEU A 1 47 ? 47.537 103.160 86.317 1.00 0.00 47 LEU A O 16
ATOM 27208 N N . VAL A 1 48 ? 49.605 102.679 86.914 1.00 0.00 48 VAL A N 16
ATOM 27209 C CA . VAL A 1 48 ? 49.537 103.597 88.088 1.00 0.00 48 VAL A CA 16
ATOM 27210 C C . VAL A 1 48 ? 50.246 104.923 87.780 1.00 0.00 48 VAL A C 16
ATOM 27211 O O . VAL A 1 48 ? 49.882 105.955 88.316 1.00 0.00 48 VAL A O 16
ATOM 27224 N N . ALA A 1 49 ? 51.261 104.911 86.944 1.00 0.00 49 ALA A N 16
ATOM 27225 C CA . ALA A 1 49 ? 51.976 106.193 86.649 1.00 0.00 49 ALA A CA 16
ATOM 27226 C C . ALA A 1 49 ? 52.386 106.306 85.175 1.00 0.00 49 ALA A C 16
ATOM 27227 O O . ALA A 1 49 ? 52.435 105.335 84.446 1.00 0.00 49 ALA A O 16
ATOM 27234 N N . ARG A 1 50 ? 52.687 107.505 84.752 1.00 18.13 50 ARG A N 16
ATOM 27235 C CA . ARG A 1 50 ? 53.109 107.752 83.340 1.00 20.89 50 ARG A CA 16
ATOM 27236 C C . ARG A 1 50 ? 54.194 108.838 83.293 1.00 22.46 50 ARG A C 16
ATOM 27237 O O . ARG A 1 50 ? 54.151 109.811 84.022 1.00 23.35 50 ARG A O 16
ATOM 27258 N N . HIS A 1 51 ? 55.168 108.661 82.435 1.00 22.89 51 HIS A N 16
ATOM 27259 C CA . HIS A 1 51 ? 56.275 109.658 82.318 1.00 23.99 51 HIS A CA 16
ATOM 27260 C C . HIS A 1 51 ? 56.748 109.748 80.861 1.00 24.58 51 HIS A C 16
ATOM 27261 O O . HIS A 1 51 ? 57.280 108.804 80.309 1.00 24.14 51 HIS A O 16
ATOM 27275 N N . TRP A 1 52 ? 56.552 110.884 80.240 1.00 24.73 52 TRP A N 16
ATOM 27276 C CA . TRP A 1 52 ? 56.977 111.065 78.818 1.00 24.73 52 TRP A CA 16
ATOM 27277 C C . TRP A 1 52 ? 58.306 111.824 78.723 1.00 25.24 52 TRP A C 16
ATOM 27278 O O . TRP A 1 52 ? 58.521 112.815 79.396 1.00 25.25 52 TRP A O 16
ATOM 27299 N N . GLN A 1 53 ? 59.193 111.359 77.880 1.00 0.00 53 GLN A N 16
ATOM 27300 C CA . GLN A 1 53 ? 60.517 112.034 77.711 1.00 0.00 53 GLN A CA 16
ATOM 27301 C C . GLN A 1 53 ? 60.644 112.555 76.274 1.00 0.00 53 GLN A C 16
ATOM 27302 O O . GLN A 1 53 ? 61.274 111.937 75.435 1.00 0.00 53 GLN A O 16
ATOM 27316 N N . ILE A 1 54 ? 60.031 113.674 75.979 1.00 28.56 54 ILE A N 16
ATOM 27317 C CA . ILE A 1 54 ? 60.089 114.229 74.589 1.00 31.69 54 ILE A CA 16
ATOM 27318 C C . ILE A 1 54 ? 61.371 115.044 74.341 1.00 31.35 54 ILE A C 16
ATOM 27319 O O . ILE A 1 54 ? 61.727 115.925 75.099 1.00 31.20 54 ILE A O 16
ATOM 27335 N N . THR A 1 55 ? 62.051 114.754 73.259 1.00 32.39 55 THR A N 16
ATOM 27336 C CA . THR A 1 55 ? 63.290 115.513 72.907 1.00 32.79 55 THR A CA 16
ATOM 27337 C C . THR A 1 55 ? 63.071 116.182 71.551 1.00 33.98 55 THR A C 16
ATOM 27338 O O . THR A 1 55 ? 62.633 115.559 70.602 1.00 33.62 55 THR A O 16
ATOM 27349 N N . ASP A 1 56 ? 63.350 117.460 71.467 1.00 36.19 56 ASP A N 16
ATOM 27350 C CA . ASP A 1 56 ? 63.134 118.192 70.187 1.00 38.66 56 ASP A CA 16
ATOM 27351 C C . ASP A 1 56 ? 64.396 118.178 69.316 1.00 38.50 56 ASP A C 16
ATOM 27352 O O . ASP A 1 56 ? 65.460 117.772 69.741 1.00 37.75 56 ASP A O 16
ATOM 27361 N N . GLY A 1 57 ? 64.263 118.613 68.090 1.00 37.51 57 GLY A N 16
ATOM 27362 C CA . GLY A 1 57 ? 65.419 118.633 67.142 1.00 38.01 57 GLY A CA 16
ATOM 27363 C C . GLY A 1 57 ? 66.546 119.565 67.623 1.00 39.47 57 GLY A C 16
ATOM 27364 O O . GLY A 1 57 ? 67.614 119.581 67.037 1.00 38.99 57 GLY A O 16
ATOM 27368 N N . ASN A 1 58 ? 66.350 120.322 68.683 1.00 0.00 58 ASN A N 16
ATOM 27369 C CA . ASN A 1 58 ? 67.451 121.213 69.171 1.00 0.00 58 ASN A CA 16
ATOM 27370 C C . ASN A 1 58 ? 68.145 120.594 70.400 1.00 0.00 58 ASN A C 16
ATOM 27371 O O . ASN A 1 58 ? 69.011 121.203 70.999 1.00 0.00 58 ASN A O 16
ATOM 27382 N N . GLY A 1 59 ? 67.787 119.382 70.765 1.00 0.00 59 GLY A N 16
ATOM 27383 C CA . GLY A 1 59 ? 68.442 118.721 71.935 1.00 0.00 59 GLY A CA 16
ATOM 27384 C C . GLY A 1 59 ? 67.643 118.968 73.219 1.00 0.00 59 GLY A C 16
ATOM 27385 O O . GLY A 1 59 ? 67.672 118.163 74.130 1.00 0.00 59 GLY A O 16
ATOM 27389 N N . ARG A 1 60 ? 66.935 120.068 73.305 1.00 49.10 60 ARG A N 16
ATOM 27390 C CA . ARG A 1 60 ? 66.144 120.350 74.546 1.00 50.05 60 ARG A CA 16
ATOM 27391 C C . ARG A 1 60 ? 65.085 119.263 74.743 1.00 49.79 60 ARG A C 16
ATOM 27392 O O . ARG A 1 60 ? 64.489 118.790 73.791 1.00 48.27 60 ARG A O 16
ATOM 27413 N N . THR A 1 61 ? 64.852 118.855 75.967 1.00 0.00 61 THR A N 16
ATOM 27414 C CA . THR A 1 61 ? 63.835 117.786 76.215 1.00 0.00 61 THR A CA 16
ATOM 27415 C C . THR A 1 61 ? 62.898 118.192 77.356 1.00 0.00 61 THR A C 16
ATOM 27416 O O . THR A 1 61 ? 63.286 118.913 78.257 1.00 0.00 61 THR A O 16
ATOM 27427 N N . GLU A 1 62 ? 61.673 117.737 77.323 1.00 0.00 62 GLU A N 16
ATOM 27428 C CA . GLU A 1 62 ? 60.708 118.096 78.404 1.00 0.00 62 GLU A CA 16
ATOM 27429 C C . GLU A 1 62 ? 60.172 116.823 79.069 1.00 0.00 62 GLU A C 16
ATOM 27430 O O . GLU A 1 62 ? 59.606 115.960 78.422 1.00 0.00 62 GLU A O 16
ATOM 27442 N N . GLN A 1 63 ? 60.355 116.706 80.358 1.00 0.00 63 GLN A N 16
ATOM 27443 C CA . GLN A 1 63 ? 59.870 115.496 81.084 1.00 0.00 63 GLN A CA 16
ATOM 27444 C C . GLN A 1 63 ? 58.588 115.811 81.859 1.00 0.00 63 GLN A C 16
ATOM 27445 O O . GLN A 1 63 ? 58.491 116.822 82.529 1.00 0.00 63 GLN A O 16
ATOM 27459 N N . VAL A 1 64 ? 57.608 114.949 81.773 1.00 37.94 64 VAL A N 16
ATOM 27460 C CA . VAL A 1 64 ? 56.327 115.188 82.504 1.00 37.05 64 VAL A CA 16
ATOM 27461 C C . VAL A 1 64 ? 55.964 113.957 83.337 1.00 36.89 64 VAL A C 16
ATOM 27462 O O . VAL A 1 64 ? 55.964 112.841 82.856 1.00 36.32 64 VAL A O 16
ATOM 27475 N N . ASP A 1 65 ? 55.661 114.167 84.591 1.00 0.00 65 ASP A N 16
ATOM 27476 C CA . ASP A 1 65 ? 55.303 113.033 85.495 1.00 0.00 65 ASP A CA 16
ATOM 27477 C C . ASP A 1 65 ? 53.932 113.277 86.127 1.00 0.00 65 ASP A C 16
ATOM 27478 O O . ASP A 1 65 ? 53.689 114.311 86.721 1.00 0.00 65 ASP A O 16
ATOM 27487 N N . GLY A 1 66 ? 53.036 112.329 86.007 1.00 31.82 66 GLY A N 16
ATOM 27488 C CA . GLY A 1 66 ? 51.680 112.495 86.605 1.00 29.07 66 GLY A CA 16
ATOM 27489 C C . GLY A 1 66 ? 51.138 111.126 87.020 1.00 27.67 66 GLY A C 16
ATOM 27490 O O . GLY A 1 66 ? 51.455 110.117 86.417 1.00 27.18 66 GLY A O 16
ATOM 27494 N N . GLU A 1 67 ? 50.326 111.083 88.045 1.00 0.00 67 GLU A N 16
ATOM 27495 C CA . GLU A 1 67 ? 49.759 109.777 88.504 1.00 0.00 67 GLU A CA 16
ATOM 27496 C C . GLU A 1 67 ? 48.632 109.335 87.567 1.00 0.00 67 GLU A C 16
ATOM 27497 O O . GLU A 1 67 ? 47.992 110.146 86.926 1.00 0.00 67 GLU A O 16
ATOM 27509 N N . GLY A 1 68 ? 48.375 108.050 87.494 1.00 22.62 68 GLY A N 16
ATOM 27510 C CA . GLY A 1 68 ? 47.278 107.532 86.615 1.00 22.36 68 GLY A CA 16
ATOM 27511 C C . GLY A 1 68 ? 47.381 108.107 85.196 1.00 20.38 68 GLY A C 16
ATOM 27512 O O . GLY A 1 68 ? 48.357 108.732 84.831 1.00 21.93 68 GLY A O 16
ATOM 27516 N N . VAL A 1 69 ? 46.363 107.895 84.405 1.00 17.51 69 VAL A N 16
ATOM 27517 C CA . VAL A 1 69 ? 46.349 108.413 83.002 1.00 15.40 69 VAL A CA 16
ATOM 27518 C C . VAL A 1 69 ? 45.026 109.135 82.733 1.00 17.02 69 VAL A C 16
ATOM 27519 O O . VAL A 1 69 ? 43.962 108.623 82.996 1.00 17.35 69 VAL A O 16
ATOM 27532 N N . VAL A 1 70 ? 45.116 110.339 82.222 1.00 17.68 70 VAL A N 16
ATOM 27533 C CA . VAL A 1 70 ? 43.907 111.187 81.916 1.00 16.81 70 VAL A CA 16
ATOM 27534 C C . VAL A 1 70 ? 42.835 111.085 83.025 1.00 17.08 70 VAL A C 16
ATOM 27535 O O . VAL A 1 70 ? 41.649 111.157 82.769 1.00 16.77 70 VAL A O 16
ATOM 27548 N N . GLY A 1 71 ? 43.267 110.962 84.256 1.00 17.30 71 GLY A N 16
ATOM 27549 C CA . GLY A 1 71 ? 42.315 110.905 85.412 1.00 16.44 71 GLY A CA 16
ATOM 27550 C C . GLY A 1 71 ? 41.743 109.496 85.646 1.00 18.03 71 GLY A C 16
ATOM 27551 O O . GLY A 1 71 ? 40.749 109.350 86.334 1.00 18.29 71 GLY A O 16
ATOM 27555 N N . GLU A 1 72 ? 42.345 108.465 85.105 1.00 0.00 72 GLU A N 16
ATOM 27556 C CA . GLU A 1 72 ? 41.795 107.087 85.343 1.00 0.00 72 GLU A CA 16
ATOM 27557 C C . GLU A 1 72 ? 42.907 106.037 85.443 1.00 0.00 72 GLU A C 16
ATOM 27558 O O . GLU A 1 72 ? 43.958 106.158 84.847 1.00 0.00 72 GLU A O 16
ATOM 27570 N N . GLN A 1 73 ? 42.656 105.003 86.201 1.00 13.09 73 GLN A N 16
ATOM 27571 C CA . GLN A 1 73 ? 43.650 103.905 86.377 1.00 15.45 73 GLN A CA 16
ATOM 27572 C C . GLN A 1 73 ? 43.065 102.603 85.805 1.00 15.30 73 GLN A C 16
ATOM 27573 O O . GLN A 1 73 ? 42.621 101.746 86.544 1.00 16.40 73 GLN A O 16
ATOM 27587 N N . PRO A 1 74 ? 43.058 102.517 84.493 1.00 15.25 74 PRO A N 16
ATOM 27588 C CA . PRO A 1 74 ? 42.475 101.303 83.851 1.00 16.63 74 PRO A CA 16
ATOM 27589 C C . PRO A 1 74 ? 43.168 100.011 84.305 1.00 17.41 74 PRO A C 16
ATOM 27590 O O . PRO A 1 74 ? 44.374 99.955 84.473 1.00 17.61 74 PRO A O 16
ATOM 27601 N N . TRP A 1 75 ? 42.396 98.968 84.474 1.00 0.00 75 TRP A N 16
ATOM 27602 C CA . TRP A 1 75 ? 42.955 97.646 84.885 1.00 0.00 75 TRP A CA 16
ATOM 27603 C C . TRP A 1 75 ? 42.988 96.735 83.655 1.00 0.00 75 TRP A C 16
ATOM 27604 O O . TRP A 1 75 ? 42.153 95.865 83.489 1.00 0.00 75 TRP A O 16
ATOM 27625 N N . LEU A 1 76 ? 43.927 96.959 82.774 1.00 18.07 76 LEU A N 16
ATOM 27626 C CA . LEU A 1 76 ? 44.006 96.144 81.521 1.00 17.96 76 LEU A CA 16
ATOM 27627 C C . LEU A 1 76 ? 44.215 94.657 81.807 1.00 19.47 76 LEU A C 16
ATOM 27628 O O . LEU A 1 76 ? 45.195 94.257 82.407 1.00 20.57 76 LEU A O 16
ATOM 27644 N N . ARG A 1 77 ? 43.307 93.835 81.345 1.00 0.00 77 ARG A N 16
ATOM 27645 C CA . ARG A 1 77 ? 43.446 92.364 81.539 1.00 0.00 77 ARG A CA 16
ATOM 27646 C C . ARG A 1 77 ? 44.273 91.792 80.381 1.00 0.00 77 ARG A C 16
ATOM 27647 O O . ARG A 1 77 ? 44.366 92.411 79.338 1.00 0.00 77 ARG A O 16
ATOM 27668 N N . PRO A 1 78 ? 44.861 90.634 80.594 1.00 23.86 78 PRO A N 16
ATOM 27669 C CA . PRO A 1 78 ? 45.691 90.041 79.498 1.00 24.22 78 PRO A CA 16
ATOM 27670 C C . PRO A 1 78 ? 44.891 89.927 78.191 1.00 24.36 78 PRO A C 16
ATOM 27671 O O . PRO A 1 78 ? 43.796 89.396 78.162 1.00 22.27 78 PRO A O 16
ATOM 27682 N N . GLY A 1 79 ? 45.448 90.420 77.110 1.00 24.74 79 GLY A N 16
ATOM 27683 C CA . GLY A 1 79 ? 44.746 90.343 75.793 1.00 23.79 79 GLY A CA 16
ATOM 27684 C C . GLY A 1 79 ? 43.825 91.557 75.587 1.00 23.44 79 GLY A C 16
ATOM 27685 O O . GLY A 1 79 ? 43.413 91.838 74.476 1.00 22.44 79 GLY A O 16
ATOM 27689 N N . GLU A 1 80 ? 43.500 92.284 76.633 1.00 23.31 80 GLU A N 16
ATOM 27690 C CA . GLU A 1 80 ? 42.610 93.476 76.474 1.00 21.90 80 GLU A CA 16
ATOM 27691 C C . GLU A 1 80 ? 43.439 94.721 76.148 1.00 20.95 80 GLU A C 16
ATOM 27692 O O . GLU A 1 80 ? 44.647 94.726 76.290 1.00 19.52 80 GLU A O 16
ATOM 27704 N N . ALA A 1 81 ? 42.796 95.776 75.707 1.00 0.00 81 ALA A N 16
ATOM 27705 C CA . ALA A 1 81 ? 43.541 97.024 75.363 1.00 0.00 81 ALA A CA 16
ATOM 27706 C C . ALA A 1 81 ? 42.698 98.259 75.708 1.00 0.00 81 ALA A C 16
ATOM 27707 O O . ALA A 1 81 ? 41.484 98.231 75.642 1.00 0.00 81 ALA A O 16
ATOM 27714 N N . PHE A 1 82 ? 43.340 99.346 76.054 1.00 18.56 82 PHE A N 16
ATOM 27715 C CA . PHE A 1 82 ? 42.599 100.599 76.383 1.00 17.00 82 PHE A CA 16
ATOM 27716 C C . PHE A 1 82 ? 43.020 101.696 75.399 1.00 16.61 82 PHE A C 16
ATOM 27717 O O . PHE A 1 82 ? 44.149 101.711 74.944 1.00 15.77 82 PHE A O 16
ATOM 27734 N N . HIS A 1 83 ? 42.139 102.604 75.056 1.00 0.00 83 HIS A N 16
ATOM 27735 C CA . HIS A 1 83 ? 42.525 103.678 74.086 1.00 0.00 83 HIS A CA 16
ATOM 27736 C C . HIS A 1 83 ? 41.862 105.018 74.435 1.00 0.00 83 HIS A C 16
ATOM 27737 O O . HIS A 1 83 ? 40.703 105.076 74.799 1.00 0.00 83 HIS A O 16
ATOM 27751 N N . TYR A 1 84 ? 42.594 106.095 74.294 1.00 21.96 84 TYR A N 16
ATOM 27752 C CA . TYR A 1 84 ? 42.027 107.448 74.576 1.00 22.81 84 TYR A CA 16
ATOM 27753 C C . TYR A 1 84 ? 42.726 108.491 73.694 1.00 25.11 84 TYR A C 16
ATOM 27754 O O . TYR A 1 84 ? 43.802 108.251 73.175 1.00 26.65 84 TYR A O 16
ATOM 27772 N N . THR A 1 85 ? 42.117 109.635 73.500 1.00 26.58 85 THR A N 16
ATOM 27773 C CA . THR A 1 85 ? 42.739 110.681 72.628 1.00 26.99 85 THR A CA 16
ATOM 27774 C C . THR A 1 85 ? 43.333 111.822 73.462 1.00 28.14 85 THR A C 16
ATOM 27775 O O . THR A 1 85 ? 42.746 112.270 74.429 1.00 27.02 85 THR A O 16
ATOM 27786 N N . SER A 1 86 ? 44.495 112.295 73.081 1.00 29.06 86 SER A N 16
ATOM 27787 C CA . SER A 1 86 ? 45.140 113.414 73.832 1.00 29.05 86 SER A CA 16
ATOM 27788 C C . SER A 1 86 ? 45.434 114.578 72.877 1.00 29.43 86 SER A C 16
ATOM 27789 O O . SER A 1 86 ? 45.396 114.414 71.668 1.00 29.12 86 SER A O 16
ATOM 27797 N N . GLY A 1 87 ? 45.742 115.744 73.395 1.00 29.08 87 GLY A N 16
ATOM 27798 C CA . GLY A 1 87 ? 46.041 116.902 72.498 1.00 29.89 87 GLY A CA 16
ATOM 27799 C C . GLY A 1 87 ? 47.162 117.759 73.096 1.00 31.80 87 GLY A C 16
ATOM 27800 O O . GLY A 1 87 ? 47.031 118.307 74.174 1.00 31.40 87 GLY A O 16
ATOM 27804 N N . VAL A 1 88 ? 48.260 117.879 72.393 1.00 0.00 88 VAL A N 16
ATOM 27805 C CA . VAL A 1 88 ? 49.401 118.704 72.897 1.00 0.00 88 VAL A CA 16
ATOM 27806 C C . VAL A 1 88 ? 49.903 119.630 71.783 1.00 0.00 88 VAL A C 16
ATOM 27807 O O . VAL A 1 88 ? 49.827 119.304 70.614 1.00 0.00 88 VAL A O 16
ATOM 27820 N N . LEU A 1 89 ? 50.415 120.783 72.141 1.00 0.00 89 LEU A N 16
ATOM 27821 C CA . LEU A 1 89 ? 50.922 121.731 71.103 1.00 0.00 89 LEU A CA 16
ATOM 27822 C C . LEU A 1 89 ? 52.456 121.768 71.123 1.00 0.00 89 LEU A C 16
ATOM 27823 O O . LEU A 1 89 ? 53.068 121.699 72.173 1.00 0.00 89 LEU A O 16
ATOM 27839 N N . LEU A 1 90 ? 53.077 121.868 69.975 1.00 37.85 90 LEU A N 16
ATOM 27840 C CA . LEU A 1 90 ? 54.570 121.897 69.934 1.00 36.74 90 LEU A CA 16
ATOM 27841 C C . LEU A 1 90 ? 55.062 123.147 69.200 1.00 35.30 90 LEU A C 16
ATOM 27842 O O . LEU A 1 90 ? 54.464 123.572 68.231 1.00 35.10 90 LEU A O 16
ATOM 27858 N N . GLU A 1 91 ? 56.148 123.734 69.641 1.00 0.00 91 GLU A N 16
ATOM 27859 C CA . GLU A 1 91 ? 56.676 124.949 68.946 1.00 0.00 91 GLU A CA 16
ATOM 27860 C C . GLU A 1 91 ? 57.518 124.540 67.726 1.00 0.00 91 GLU A C 16
ATOM 27861 O O . GLU A 1 91 ? 57.752 125.330 66.831 1.00 0.00 91 GLU A O 16
ATOM 27873 N N . THR A 1 92 ? 57.972 123.310 67.689 1.00 31.63 92 THR A N 16
ATOM 27874 C CA . THR A 1 92 ? 58.796 122.834 66.539 1.00 28.98 92 THR A CA 16
ATOM 27875 C C . THR A 1 92 ? 57.936 121.993 65.592 1.00 28.33 92 THR A C 16
ATOM 27876 O O . THR A 1 92 ? 57.208 121.121 66.031 1.00 29.20 92 THR A O 16
ATOM 27887 N N . GLU A 1 93 ? 58.007 122.232 64.305 1.00 0.00 93 GLU A N 16
ATOM 27888 C CA . GLU A 1 93 ? 57.180 121.421 63.354 1.00 0.00 93 GLU A CA 16
ATOM 27889 C C . GLU A 1 93 ? 57.786 120.018 63.169 1.00 0.00 93 GLU A C 16
ATOM 27890 O O . GLU A 1 93 ? 57.204 119.171 62.517 1.00 0.00 93 GLU A O 16
ATOM 27902 N N . GLN A 1 94 ? 58.936 119.759 63.750 1.00 0.00 94 GLN A N 16
ATOM 27903 C CA . GLN A 1 94 ? 59.560 118.408 63.624 1.00 0.00 94 GLN A CA 16
ATOM 27904 C C . GLN A 1 94 ? 60.142 118.004 64.983 1.00 0.00 94 GLN A C 16
ATOM 27905 O O . GLN A 1 94 ? 60.655 118.848 65.697 1.00 0.00 94 GLN A O 16
ATOM 27919 N N . GLY A 1 95 ? 60.077 116.744 65.365 1.00 27.89 95 GLY A N 16
ATOM 27920 C CA . GLY A 1 95 ? 60.649 116.376 66.700 1.00 28.05 95 GLY A CA 16
ATOM 27921 C C . GLY A 1 95 ? 60.547 114.875 66.992 1.00 27.70 95 GLY A C 16
ATOM 27922 O O . GLY A 1 95 ? 59.856 114.133 66.324 1.00 25.89 95 GLY A O 16
ATOM 27926 N N . GLN A 1 96 ? 61.250 114.445 68.013 1.00 0.00 96 GLN A N 16
ATOM 27927 C CA . GLN A 1 96 ? 61.238 113.004 68.419 1.00 0.00 96 GLN A CA 16
ATOM 27928 C C . GLN A 1 96 ? 60.670 112.871 69.836 1.00 0.00 96 GLN A C 16
ATOM 27929 O O . GLN A 1 96 ? 61.078 113.578 70.738 1.00 0.00 96 GLN A O 16
ATOM 27943 N N . MET A 1 97 ? 59.728 111.984 70.039 1.00 0.00 97 MET A N 16
ATOM 27944 C CA . MET A 1 97 ? 59.132 111.825 71.403 1.00 0.00 97 MET A CA 16
ATOM 27945 C C . MET A 1 97 ? 59.182 110.364 71.867 1.00 0.00 97 MET A C 16
ATOM 27946 O O . MET A 1 97 ? 58.627 109.484 71.236 1.00 0.00 97 MET A O 16
ATOM 27960 N N . GLN A 1 98 ? 59.828 110.104 72.978 1.00 0.00 98 GLN A N 16
ATOM 27961 C CA . GLN A 1 98 ? 59.909 108.712 73.519 1.00 0.00 98 GLN A CA 16
ATOM 27962 C C . GLN A 1 98 ? 59.346 108.713 74.941 1.00 0.00 98 GLN A C 16
ATOM 27963 O O . GLN A 1 98 ? 59.393 109.729 75.614 1.00 0.00 98 GLN A O 16
ATOM 27977 N N . GLY A 1 99 ? 58.814 107.609 75.416 1.00 29.62 99 GLY A N 16
ATOM 27978 C CA . GLY A 1 99 ? 58.260 107.622 76.809 1.00 28.62 99 GLY A CA 16
ATOM 27979 C C . GLY A 1 99 ? 57.948 106.211 77.296 1.00 28.62 99 GLY A C 16
ATOM 27980 O O . GLY A 1 99 ? 58.060 105.248 76.567 1.00 29.22 99 GLY A O 16
ATOM 27984 N N . HIS A 1 100 ? 57.554 106.095 78.539 1.00 0.00 100 HIS A N 16
ATOM 27985 C CA . HIS A 1 100 ? 57.217 104.758 79.111 1.00 0.00 100 HIS A CA 16
ATOM 27986 C C . HIS A 1 100 ? 56.023 104.880 80.068 1.00 0.00 100 HIS A C 16
ATOM 27987 O O . HIS A 1 100 ? 55.755 105.935 80.610 1.00 0.00 100 HIS A O 16
ATOM 28001 N N . TYR A 1 101 ? 55.309 103.804 80.276 1.00 25.77 101 TYR A N 16
ATOM 28002 C CA . TYR A 1 101 ? 54.130 103.837 81.197 1.00 25.79 101 TYR A CA 16
ATOM 28003 C C . TYR A 1 101 ? 54.374 102.905 82.384 1.00 26.52 101 TYR A C 16
ATOM 28004 O O . TYR A 1 101 ? 54.674 101.740 82.198 1.00 27.05 101 TYR A O 16
ATOM 28022 N N . ASP A 1 102 ? 54.223 103.376 83.598 1.00 0.00 102 ASP A N 16
ATOM 28023 C CA . ASP A 1 102 ? 54.421 102.475 84.773 1.00 0.00 102 ASP A CA 16
ATOM 28024 C C . ASP A 1 102 ? 53.174 101.611 84.963 1.00 0.00 102 ASP A C 16
ATOM 28025 O O . ASP A 1 102 ? 52.071 102.103 85.112 1.00 0.00 102 ASP A O 16
ATOM 28034 N N . MET A 1 103 ? 53.361 100.319 84.952 1.00 0.00 103 MET A N 16
ATOM 28035 C CA . MET A 1 103 ? 52.220 99.371 85.118 1.00 0.00 103 MET A CA 16
ATOM 28036 C C . MET A 1 103 ? 52.436 98.502 86.358 1.00 0.00 103 MET A C 16
ATOM 28037 O O . MET A 1 103 ? 53.533 98.405 86.876 1.00 0.00 103 MET A O 16
ATOM 28051 N N . VAL A 1 104 ? 51.394 97.869 86.835 1.00 21.01 104 VAL A N 16
ATOM 28052 C CA . VAL A 1 104 ? 51.531 97.001 88.045 1.00 21.69 104 VAL A CA 16
ATOM 28053 C C . VAL A 1 104 ? 50.655 95.753 87.910 1.00 22.60 104 VAL A C 16
ATOM 28054 O O . VAL A 1 104 ? 49.473 95.842 87.631 1.00 22.32 104 VAL A O 16
ATOM 28067 N N . ALA A 1 105 ? 51.221 94.594 88.123 1.00 0.00 105 ALA A N 16
ATOM 28068 C CA . ALA A 1 105 ? 50.421 93.335 88.030 1.00 0.00 105 ALA A CA 16
ATOM 28069 C C . ALA A 1 105 ? 49.494 93.232 89.240 1.00 0.00 105 ALA A C 16
ATOM 28070 O O . ALA A 1 105 ? 49.647 93.953 90.208 1.00 0.00 105 ALA A O 16
ATOM 28077 N N . ASP A 1 106 ? 48.529 92.349 89.189 1.00 0.00 106 ASP A N 16
ATOM 28078 C CA . ASP A 1 106 ? 47.583 92.212 90.340 1.00 0.00 106 ASP A CA 16
ATOM 28079 C C . ASP A 1 106 ? 48.329 91.730 91.590 1.00 0.00 106 ASP A C 16
ATOM 28080 O O . ASP A 1 106 ? 47.927 92.013 92.703 1.00 0.00 106 ASP A O 16
ATOM 28089 N N . ASP A 1 107 ? 49.399 90.996 91.416 1.00 0.00 107 ASP A N 16
ATOM 28090 C CA . ASP A 1 107 ? 50.161 90.483 92.599 1.00 0.00 107 ASP A CA 16
ATOM 28091 C C . ASP A 1 107 ? 51.012 91.588 93.243 1.00 0.00 107 ASP A C 16
ATOM 28092 O O . ASP A 1 107 ? 51.628 91.374 94.272 1.00 0.00 107 ASP A O 16
ATOM 28101 N N . GLY A 1 108 ? 51.049 92.767 92.665 1.00 30.43 108 GLY A N 16
ATOM 28102 C CA . GLY A 1 108 ? 51.855 93.871 93.268 1.00 29.11 108 GLY A CA 16
ATOM 28103 C C . GLY A 1 108 ? 53.206 94.017 92.553 1.00 29.35 108 GLY A C 16
ATOM 28104 O O . GLY A 1 108 ? 53.924 94.973 92.783 1.00 30.17 108 GLY A O 16
ATOM 28108 N N . THR A 1 109 ? 53.567 93.089 91.693 1.00 0.00 109 THR A N 16
ATOM 28109 C CA . THR A 1 109 ? 54.884 93.200 90.980 1.00 0.00 109 THR A CA 16
ATOM 28110 C C . THR A 1 109 ? 54.952 94.524 90.207 1.00 0.00 109 THR A C 16
ATOM 28111 O O . THR A 1 109 ? 54.003 94.912 89.551 1.00 0.00 109 THR A O 16
ATOM 28122 N N . GLU A 1 110 ? 56.056 95.226 90.290 1.00 0.00 110 GLU A N 16
ATOM 28123 C CA . GLU A 1 110 ? 56.167 96.530 89.569 1.00 0.00 110 GLU A CA 16
ATOM 28124 C C . GLU A 1 110 ? 56.978 96.373 88.278 1.00 0.00 110 GLU A C 16
ATOM 28125 O O . GLU A 1 110 ? 57.969 95.669 88.233 1.00 0.00 110 GLU A O 16
ATOM 28137 N N . PHE A 1 111 ? 56.561 97.040 87.234 1.00 27.41 111 PHE A N 16
ATOM 28138 C CA . PHE A 1 111 ? 57.288 96.964 85.933 1.00 27.50 111 PHE A CA 16
ATOM 28139 C C . PHE A 1 111 ? 56.806 98.090 85.007 1.00 28.03 111 PHE A C 16
ATOM 28140 O O . PHE A 1 111 ? 55.652 98.472 85.028 1.00 27.72 111 PHE A O 16
ATOM 28157 N N . ILE A 1 112 ? 57.694 98.630 84.214 1.00 0.00 112 ILE A N 16
ATOM 28158 C CA . ILE A 1 112 ? 57.314 99.747 83.298 1.00 0.00 112 ILE A CA 16
ATOM 28159 C C . ILE A 1 112 ? 57.061 99.223 81.880 1.00 0.00 112 ILE A C 16
ATOM 28160 O O . ILE A 1 112 ? 57.559 98.184 81.490 1.00 0.00 112 ILE A O 16
ATOM 28176 N N . ALA A 1 113 ? 56.306 99.957 81.105 1.00 0.00 113 ALA A N 16
ATOM 28177 C CA . ALA A 1 113 ? 56.023 99.545 79.699 1.00 0.00 113 ALA A CA 16
ATOM 28178 C C . ALA A 1 113 ? 56.542 100.634 78.749 1.00 0.00 113 ALA A C 16
ATOM 28179 O O . ALA A 1 113 ? 55.872 101.621 78.516 1.00 0.00 113 ALA A O 16
ATOM 28186 N N . PRO A 1 114 ? 57.740 100.425 78.249 1.00 31.26 114 PRO A N 16
ATOM 28187 C CA . PRO A 1 114 ? 58.334 101.445 77.338 1.00 32.26 114 PRO A CA 16
ATOM 28188 C C . PRO A 1 114 ? 57.484 101.672 76.083 1.00 31.77 114 PRO A C 16
ATOM 28189 O O . PRO A 1 114 ? 56.885 100.769 75.533 1.00 33.24 114 PRO A O 16
ATOM 28200 N N . ILE A 1 115 ? 57.464 102.898 75.633 1.00 30.59 115 ILE A N 16
ATOM 28201 C CA . ILE A 1 115 ? 56.700 103.267 74.405 1.00 30.04 115 ILE A CA 16
ATOM 28202 C C . ILE A 1 115 ? 57.692 103.635 73.301 1.00 30.45 115 ILE A C 16
ATOM 28203 O O . ILE A 1 115 ? 58.525 104.515 73.469 1.00 30.15 115 ILE A O 16
ATOM 28219 N N . ALA A 1 116 ? 57.608 102.960 72.178 1.00 30.78 116 ALA A N 16
ATOM 28220 C CA . ALA A 1 116 ? 58.546 103.229 71.037 1.00 29.78 116 ALA A CA 16
ATOM 28221 C C . ALA A 1 116 ? 58.660 104.727 70.741 1.00 29.57 116 ALA A C 16
ATOM 28222 O O . ALA A 1 116 ? 57.924 105.534 71.277 1.00 28.51 116 ALA A O 16
ATOM 28229 N N . ALA A 1 117 ? 59.589 105.098 69.897 1.00 0.00 117 ALA A N 16
ATOM 28230 C CA . ALA A 1 117 ? 59.775 106.537 69.564 1.00 0.00 117 ALA A CA 16
ATOM 28231 C C . ALA A 1 117 ? 59.102 106.877 68.234 1.00 0.00 117 ALA A C 16
ATOM 28232 O O . ALA A 1 117 ? 59.416 106.306 67.206 1.00 0.00 117 ALA A O 16
ATOM 28239 N N . PHE A 1 118 ? 58.208 107.828 68.246 1.00 29.64 118 PHE A N 16
ATOM 28240 C CA . PHE A 1 118 ? 57.535 108.246 66.983 1.00 29.08 118 PHE A CA 16
ATOM 28241 C C . PHE A 1 118 ? 58.010 109.655 66.631 1.00 30.66 118 PHE A C 16
ATOM 28242 O O . PHE A 1 118 ? 58.458 110.390 67.492 1.00 30.55 118 PHE A O 16
ATOM 28259 N N . VAL A 1 119 ? 57.932 110.040 65.384 1.00 0.00 119 VAL A N 16
ATOM 28260 C CA . VAL A 1 119 ? 58.398 111.405 64.998 1.00 0.00 119 VAL A CA 16
ATOM 28261 C C . VAL A 1 119 ? 57.228 112.249 64.487 1.00 0.00 119 VAL A C 16
ATOM 28262 O O . VAL A 1 119 ? 56.236 111.733 64.006 1.00 0.00 119 VAL A O 16
ATOM 28275 N N . LEU A 1 120 ? 57.351 113.545 64.584 1.00 36.62 120 LEU A N 16
ATOM 28276 C CA . LEU A 1 120 ? 56.267 114.447 64.103 1.00 37.66 120 LEU A CA 16
ATOM 28277 C C . LEU A 1 120 ? 56.765 115.233 62.893 1.00 38.64 120 LEU A C 16
ATOM 28278 O O . LEU A 1 120 ? 57.853 115.780 62.909 1.00 37.83 120 LEU A O 16
ATOM 28294 N N . SER A 1 121 ? 55.985 115.284 61.845 1.00 0.00 121 SER A N 16
ATOM 28295 C CA . SER A 1 121 ? 56.405 116.028 60.621 1.00 0.00 121 SER A CA 16
ATOM 28296 C C . SER A 1 121 ? 55.173 116.484 59.833 1.00 0.00 121 SER A C 16
ATOM 28297 O O . SER A 1 121 ? 54.346 115.686 59.439 1.00 0.00 121 SER A O 16
ATOM 28305 N N . ARG A 1 6 ? 55.031 86.964 81.218 1.00 0.00 6 ARG A N 17
ATOM 28306 C CA . ARG A 1 6 ? 53.930 87.068 82.219 1.00 0.00 6 ARG A CA 17
ATOM 28307 C C . ARG A 1 6 ? 53.650 88.540 82.539 1.00 0.00 6 ARG A C 17
ATOM 28308 O O . ARG A 1 6 ? 52.522 88.922 82.805 1.00 0.00 6 ARG A O 17
ATOM 28329 N N . TYR A 1 7 ? 54.669 89.362 82.517 1.00 31.93 7 TYR A N 17
ATOM 28330 C CA . TYR A 1 7 ? 54.482 90.812 82.818 1.00 29.59 7 TYR A CA 17
ATOM 28331 C C . TYR A 1 7 ? 54.969 91.668 81.642 1.00 29.68 7 TYR A C 17
ATOM 28332 O O . TYR A 1 7 ? 56.092 92.136 81.629 1.00 30.50 7 TYR A O 17
ATOM 28350 N N . ARG A 1 8 ? 54.131 91.874 80.659 1.00 0.00 8 ARG A N 17
ATOM 28351 C CA . ARG A 1 8 ? 54.535 92.699 79.478 1.00 0.00 8 ARG A CA 17
ATOM 28352 C C . ARG A 1 8 ? 53.329 93.444 78.899 1.00 0.00 8 ARG A C 17
ATOM 28353 O O . ARG A 1 8 ? 52.213 92.957 78.884 1.00 0.00 8 ARG A O 17
ATOM 28374 N N . VAL A 1 9 ? 53.572 94.639 78.431 1.00 0.00 9 VAL A N 17
ATOM 28375 C CA . VAL A 1 9 ? 52.502 95.497 77.843 1.00 0.00 9 VAL A CA 17
ATOM 28376 C C . VAL A 1 9 ? 53.126 96.420 76.792 1.00 0.00 9 VAL A C 17
ATOM 28377 O O . VAL A 1 9 ? 53.999 97.215 77.081 1.00 0.00 9 VAL A O 17
ATOM 28390 N N . GLU A 1 10 ? 52.665 96.319 75.575 1.00 0.00 10 GLU A N 17
ATOM 28391 C CA . GLU A 1 10 ? 53.186 97.177 74.469 1.00 0.00 10 GLU A CA 17
ATOM 28392 C C . GLU A 1 10 ? 52.140 98.222 74.076 1.00 0.00 10 GLU A C 17
ATOM 28393 O O . GLU A 1 10 ? 50.973 97.927 73.921 1.00 0.00 10 GLU A O 17
ATOM 28405 N N . VAL A 1 11 ? 52.569 99.447 73.924 1.00 26.88 11 VAL A N 17
ATOM 28406 C CA . VAL A 1 11 ? 51.630 100.544 73.544 1.00 26.83 11 VAL A CA 17
ATOM 28407 C C . VAL A 1 11 ? 52.059 101.159 72.207 1.00 27.58 11 VAL A C 17
ATOM 28408 O O . VAL A 1 11 ? 53.231 101.381 71.964 1.00 28.21 11 VAL A O 17
ATOM 28421 N N . GLU A 1 12 ? 51.117 101.447 71.348 1.00 0.00 12 GLU A N 17
ATOM 28422 C CA . GLU A 1 12 ? 51.451 102.062 70.027 1.00 0.00 12 GLU A CA 17
ATOM 28423 C C . GLU A 1 12 ? 50.695 103.388 69.876 1.00 0.00 12 GLU A C 17
ATOM 28424 O O . GLU A 1 12 ? 49.549 103.509 70.265 1.00 0.00 12 GLU A O 17
ATOM 28436 N N . VAL A 1 13 ? 51.344 104.385 69.332 1.00 26.55 13 VAL A N 17
ATOM 28437 C CA . VAL A 1 13 ? 50.691 105.718 69.165 1.00 26.45 13 VAL A CA 17
ATOM 28438 C C . VAL A 1 13 ? 50.828 106.211 67.723 1.00 27.95 13 VAL A C 17
ATOM 28439 O O . VAL A 1 13 ? 51.857 106.054 67.093 1.00 27.94 13 VAL A O 17
ATOM 28452 N N . SER A 1 14 ? 49.785 106.812 67.205 1.00 0.00 14 SER A N 17
ATOM 28453 C CA . SER A 1 14 ? 49.824 107.330 65.806 1.00 0.00 14 SER A CA 17
ATOM 28454 C C . SER A 1 14 ? 49.514 108.837 65.795 1.00 0.00 14 SER A C 17
ATOM 28455 O O . SER A 1 14 ? 48.372 109.232 65.943 1.00 0.00 14 SER A O 17
ATOM 28463 N N . PRO A 1 15 ? 50.547 109.630 65.622 1.00 28.75 15 PRO A N 17
ATOM 28464 C CA . PRO A 1 15 ? 50.332 111.106 65.599 1.00 30.20 15 PRO A CA 17
ATOM 28465 C C . PRO A 1 15 ? 49.879 111.580 64.214 1.00 33.00 15 PRO A C 17
ATOM 28466 O O . PRO A 1 15 ? 49.968 110.869 63.232 1.00 32.76 15 PRO A O 17
ATOM 28477 N N . ARG A 1 16 ? 49.388 112.791 64.149 1.00 34.77 16 ARG A N 17
ATOM 28478 C CA . ARG A 1 16 ? 48.910 113.367 62.858 1.00 37.64 16 ARG A CA 17
ATOM 28479 C C . ARG A 1 16 ? 48.923 114.899 62.943 1.00 38.99 16 ARG A C 17
ATOM 28480 O O . ARG A 1 16 ? 48.477 115.487 63.913 1.00 38.96 16 ARG A O 17
ATOM 28501 N N . PHE A 1 17 ? 49.461 115.538 61.937 1.00 0.00 17 PHE A N 17
ATOM 28502 C CA . PHE A 1 17 ? 49.551 117.033 61.936 1.00 0.00 17 PHE A CA 17
ATOM 28503 C C . PHE A 1 17 ? 48.159 117.673 62.026 1.00 0.00 17 PHE A C 17
ATOM 28504 O O . PHE A 1 17 ? 47.223 117.243 61.379 1.00 0.00 17 PHE A O 17
ATOM 28521 N N . LEU A 1 18 ? 48.027 118.703 62.822 1.00 0.00 18 LEU A N 17
ATOM 28522 C CA . LEU A 1 18 ? 46.706 119.394 62.965 1.00 0.00 18 LEU A CA 17
ATOM 28523 C C . LEU A 1 18 ? 46.797 120.827 62.428 1.00 0.00 18 LEU A C 17
ATOM 28524 O O . LEU A 1 18 ? 46.890 121.786 63.167 1.00 0.00 18 LEU A O 17
ATOM 28540 N N . ALA A 1 19 ? 46.744 120.953 61.130 1.00 0.00 19 ALA A N 17
ATOM 28541 C CA . ALA A 1 19 ? 46.799 122.295 60.465 1.00 0.00 19 ALA A CA 17
ATOM 28542 C C . ALA A 1 19 ? 45.509 123.092 60.696 1.00 0.00 19 ALA A C 17
ATOM 28543 O O . ALA A 1 19 ? 45.541 124.303 60.810 1.00 0.00 19 ALA A O 17
ATOM 28550 N N . HIS A 1 20 ? 44.379 122.434 60.740 1.00 0.00 20 HIS A N 17
ATOM 28551 C CA . HIS A 1 20 ? 43.092 123.176 60.934 1.00 0.00 20 HIS A CA 17
ATOM 28552 C C . HIS A 1 20 ? 43.013 123.781 62.339 1.00 0.00 20 HIS A C 17
ATOM 28553 O O . HIS A 1 20 ? 42.320 124.758 62.557 1.00 0.00 20 HIS A O 17
ATOM 28567 N N . GLN A 1 21 ? 43.711 123.215 63.290 1.00 51.13 21 GLN A N 17
ATOM 28568 C CA . GLN A 1 21 ? 43.668 123.769 64.678 1.00 51.59 21 GLN A CA 17
ATOM 28569 C C . GLN A 1 21 ? 45.067 124.210 65.120 1.00 51.55 21 GLN A C 17
ATOM 28570 O O . GLN A 1 21 ? 45.417 124.113 66.282 1.00 51.24 21 GLN A O 17
ATOM 28584 N N . SER A 1 22 ? 45.866 124.694 64.202 1.00 52.26 22 SER A N 17
ATOM 28585 C CA . SER A 1 22 ? 47.244 125.145 64.567 1.00 52.76 22 SER A CA 17
ATOM 28586 C C . SER A 1 22 ? 47.727 126.239 63.610 1.00 51.68 22 SER A C 17
ATOM 28587 O O . SER A 1 22 ? 47.455 126.204 62.426 1.00 52.15 22 SER A O 17
ATOM 28595 N N . THR A 1 23 ? 48.465 127.195 64.117 1.00 0.00 23 THR A N 17
ATOM 28596 C CA . THR A 1 23 ? 49.000 128.281 63.240 1.00 0.00 23 THR A CA 17
ATOM 28597 C C . THR A 1 23 ? 50.536 128.280 63.329 1.00 0.00 23 THR A C 17
ATOM 28598 O O . THR A 1 23 ? 51.107 128.840 64.244 1.00 0.00 23 THR A O 17
ATOM 28609 N N . PRO A 1 24 ? 51.155 127.610 62.381 1.00 49.88 24 PRO A N 17
ATOM 28610 C CA . PRO A 1 24 ? 52.645 127.519 62.411 1.00 51.02 24 PRO A CA 17
ATOM 28611 C C . PRO A 1 24 ? 53.311 128.881 62.182 1.00 51.50 24 PRO A C 17
ATOM 28612 O O . PRO A 1 24 ? 54.450 129.084 62.557 1.00 51.57 24 PRO A O 17
ATOM 28623 N N . ASP A 1 25 ? 52.627 129.804 61.555 1.00 0.00 25 ASP A N 17
ATOM 28624 C CA . ASP A 1 25 ? 53.249 131.140 61.289 1.00 0.00 25 ASP A CA 17
ATOM 28625 C C . ASP A 1 25 ? 53.531 131.886 62.600 1.00 0.00 25 ASP A C 17
ATOM 28626 O O . ASP A 1 25 ? 54.390 132.749 62.650 1.00 0.00 25 ASP A O 17
ATOM 28635 N N . GLU A 1 26 ? 52.821 131.573 63.656 1.00 0.00 26 GLU A N 17
ATOM 28636 C CA . GLU A 1 26 ? 53.061 132.281 64.953 1.00 0.00 26 GLU A CA 17
ATOM 28637 C C . GLU A 1 26 ? 53.814 131.377 65.941 1.00 0.00 26 GLU A C 17
ATOM 28638 O O . GLU A 1 26 ? 53.765 131.585 67.139 1.00 0.00 26 GLU A O 17
ATOM 28650 N N . GLY A 1 27 ? 54.506 130.378 65.450 1.00 0.00 27 GLY A N 17
ATOM 28651 C CA . GLY A 1 27 ? 55.262 129.462 66.359 1.00 0.00 27 GLY A CA 17
ATOM 28652 C C . GLY A 1 27 ? 54.280 128.605 67.162 1.00 0.00 27 GLY A C 17
ATOM 28653 O O . GLY A 1 27 ? 54.553 128.212 68.280 1.00 0.00 27 GLY A O 17
ATOM 28657 N N . ARG A 1 28 ? 53.139 128.315 66.593 1.00 0.00 28 ARG A N 17
ATOM 28658 C CA . ARG A 1 28 ? 52.125 127.483 67.305 1.00 0.00 28 ARG A CA 17
ATOM 28659 C C . ARG A 1 28 ? 51.813 126.226 66.487 1.00 0.00 28 ARG A C 17
ATOM 28660 O O . ARG A 1 28 ? 50.950 126.239 65.626 1.00 0.00 28 ARG A O 17
ATOM 28681 N N . TYR A 1 29 ? 52.498 125.140 66.754 1.00 46.07 29 TYR A N 17
ATOM 28682 C CA . TYR A 1 29 ? 52.231 123.877 65.997 1.00 43.41 29 TYR A CA 17
ATOM 28683 C C . TYR A 1 29 ? 51.464 122.908 66.901 1.00 41.37 29 TYR A C 17
ATOM 28684 O O . TYR A 1 29 ? 51.840 122.692 68.038 1.00 39.95 29 TYR A O 17
ATOM 28702 N N . ALA A 1 30 ? 50.384 122.341 66.418 1.00 0.00 30 ALA A N 17
ATOM 28703 C CA . ALA A 1 30 ? 49.594 121.407 67.281 1.00 0.00 30 ALA A CA 17
ATOM 28704 C C . ALA A 1 30 ? 49.555 119.992 66.694 1.00 0.00 30 ALA A C 17
ATOM 28705 O O . ALA A 1 30 ? 49.056 119.773 65.608 1.00 0.00 30 ALA A O 17
ATOM 28712 N N . PHE A 1 31 ? 50.060 119.033 67.427 1.00 36.58 31 PHE A N 17
ATOM 28713 C CA . PHE A 1 31 ? 50.039 117.619 66.947 1.00 36.29 31 PHE A CA 17
ATOM 28714 C C . PHE A 1 31 ? 49.137 116.791 67.865 1.00 35.25 31 PHE A C 17
ATOM 28715 O O . PHE A 1 31 ? 49.268 116.845 69.075 1.00 34.09 31 PHE A O 17
ATOM 28732 N N . ALA A 1 32 ? 48.236 116.015 67.315 1.00 34.06 32 ALA A N 17
ATOM 28733 C CA . ALA A 1 32 ? 47.345 115.175 68.171 1.00 32.35 32 ALA A CA 17
ATOM 28734 C C . ALA A 1 32 ? 47.668 113.701 67.930 1.00 31.25 32 ALA A C 17
ATOM 28735 O O . ALA A 1 32 ? 47.763 113.267 66.798 1.00 31.96 32 ALA A O 17
ATOM 28742 N N . TYR A 1 33 ? 47.857 112.929 68.973 1.00 29.03 33 TYR A N 17
ATOM 28743 C CA . TYR A 1 33 ? 48.192 111.486 68.763 1.00 27.15 33 TYR A CA 17
ATOM 28744 C C . TYR A 1 33 ? 47.264 110.580 69.574 1.00 26.72 33 TYR A C 17
ATOM 28745 O O . TYR A 1 33 ? 46.824 110.934 70.651 1.00 28.24 33 TYR A O 17
ATOM 28763 N N . SER A 1 34 ? 46.968 109.413 69.060 1.00 0.00 34 SER A N 17
ATOM 28764 C CA . SER A 1 34 ? 46.072 108.473 69.793 1.00 0.00 34 SER A CA 17
ATOM 28765 C C . SER A 1 34 ? 46.910 107.396 70.485 1.00 0.00 34 SER A C 17
ATOM 28766 O O . SER A 1 34 ? 47.878 106.906 69.939 1.00 0.00 34 SER A O 17
ATOM 28774 N N . ILE A 1 35 ? 46.549 107.042 71.689 1.00 0.00 35 ILE A N 17
ATOM 28775 C CA . ILE A 1 35 ? 47.321 106.013 72.450 1.00 0.00 35 ILE A CA 17
ATOM 28776 C C . ILE A 1 35 ? 46.598 104.661 72.450 1.00 0.00 35 ILE A C 17
ATOM 28777 O O . ILE A 1 35 ? 45.413 104.572 72.699 1.00 0.00 35 ILE A O 17
ATOM 28793 N N . ARG A 1 36 ? 47.327 103.615 72.164 1.00 25.30 36 ARG A N 17
ATOM 28794 C CA . ARG A 1 36 ? 46.725 102.249 72.133 1.00 25.64 36 ARG A CA 17
ATOM 28795 C C . ARG A 1 36 ? 47.513 101.303 73.046 1.00 23.79 36 ARG A C 17
ATOM 28796 O O . ARG A 1 36 ? 48.539 100.767 72.674 1.00 25.11 36 ARG A O 17
ATOM 28817 N N . ILE A 1 37 ? 47.028 101.108 74.241 1.00 20.73 37 ILE A N 17
ATOM 28818 C CA . ILE A 1 37 ? 47.714 100.209 75.217 1.00 18.17 37 ILE A CA 17
ATOM 28819 C C . ILE A 1 37 ? 47.140 98.788 75.140 1.00 17.71 37 ILE A C 17
ATOM 28820 O O . ILE A 1 37 ? 45.978 98.567 75.422 1.00 15.34 37 ILE A O 17
ATOM 28836 N N . GLN A 1 38 ? 47.953 97.823 74.789 1.00 0.00 38 GLN A N 17
ATOM 28837 C CA . GLN A 1 38 ? 47.467 96.409 74.726 1.00 0.00 38 GLN A CA 17
ATOM 28838 C C . GLN A 1 38 ? 48.230 95.559 75.750 1.00 0.00 38 GLN A C 17
ATOM 28839 O O . GLN A 1 38 ? 49.435 95.670 75.901 1.00 0.00 38 GLN A O 17
ATOM 28853 N N . ASN A 1 39 ? 47.517 94.729 76.468 1.00 15.86 39 ASN A N 17
ATOM 28854 C CA . ASN A 1 39 ? 48.167 93.876 77.509 1.00 17.88 39 ASN A CA 17
ATOM 28855 C C . ASN A 1 39 ? 48.602 92.532 76.918 1.00 18.37 39 ASN A C 17
ATOM 28856 O O . ASN A 1 39 ? 47.786 91.757 76.457 1.00 18.69 39 ASN A O 17
ATOM 28867 N N . ALA A 1 40 ? 49.878 92.247 76.944 1.00 0.00 40 ALA A N 17
ATOM 28868 C CA . ALA A 1 40 ? 50.374 90.945 76.403 1.00 0.00 40 ALA A CA 17
ATOM 28869 C C . ALA A 1 40 ? 50.946 90.070 77.531 1.00 0.00 40 ALA A C 17
ATOM 28870 O O . ALA A 1 40 ? 51.531 89.034 77.274 1.00 0.00 40 ALA A O 17
ATOM 28877 N N . GLY A 1 41 ? 50.771 90.462 78.774 1.00 27.60 41 GLY A N 17
ATOM 28878 C CA . GLY A 1 41 ? 51.293 89.634 79.902 1.00 28.62 41 GLY A CA 17
ATOM 28879 C C . GLY A 1 41 ? 50.292 88.524 80.216 1.00 29.10 41 GLY A C 17
ATOM 28880 O O . GLY A 1 41 ? 49.248 88.428 79.599 1.00 28.18 41 GLY A O 17
ATOM 28884 N N . ALA A 1 42 ? 50.603 87.680 81.169 1.00 0.00 42 ALA A N 17
ATOM 28885 C CA . ALA A 1 42 ? 49.668 86.571 81.521 1.00 0.00 42 ALA A CA 17
ATOM 28886 C C . ALA A 1 42 ? 48.769 86.988 82.685 1.00 0.00 42 ALA A C 17
ATOM 28887 O O . ALA A 1 42 ? 47.641 86.551 82.802 1.00 0.00 42 ALA A O 17
ATOM 28894 N N . VAL A 1 43 ? 49.273 87.831 83.543 1.00 0.00 43 VAL A N 17
ATOM 28895 C CA . VAL A 1 43 ? 48.467 88.294 84.715 1.00 0.00 43 VAL A CA 17
ATOM 28896 C C . VAL A 1 43 ? 47.958 89.722 84.464 1.00 0.00 43 VAL A C 17
ATOM 28897 O O . VAL A 1 43 ? 48.670 90.544 83.922 1.00 0.00 43 VAL A O 17
ATOM 28910 N N . PRO A 1 44 ? 46.722 89.966 84.857 1.00 21.08 44 PRO A N 17
ATOM 28911 C CA . PRO A 1 44 ? 46.142 91.331 84.632 1.00 21.01 44 PRO A CA 17
ATOM 28912 C C . PRO A 1 44 ? 47.048 92.436 85.194 1.00 21.95 44 PRO A C 17
ATOM 28913 O O . PRO A 1 44 ? 47.669 92.286 86.232 1.00 21.40 44 PRO A O 17
ATOM 28924 N N . ALA A 1 45 ? 47.120 93.540 84.496 1.00 20.91 45 ALA A N 17
ATOM 28925 C CA . ALA A 1 45 ? 47.978 94.673 84.946 1.00 19.47 45 ALA A CA 17
ATOM 28926 C C . ALA A 1 45 ? 47.274 96.015 84.722 1.00 19.21 45 ALA A C 17
ATOM 28927 O O . ALA A 1 45 ? 46.456 96.165 83.830 1.00 19.53 45 ALA A O 17
ATOM 28934 N N . ARG A 1 46 ? 47.591 96.988 85.534 1.00 0.00 46 ARG A N 17
ATOM 28935 C CA . ARG A 1 46 ? 46.958 98.333 85.393 1.00 0.00 46 ARG A CA 17
ATOM 28936 C C . ARG A 1 46 ? 48.041 99.414 85.323 1.00 0.00 46 ARG A C 17
ATOM 28937 O O . ARG A 1 46 ? 49.163 99.204 85.745 1.00 0.00 46 ARG A O 17
ATOM 28958 N N . LEU A 1 47 ? 47.715 100.566 84.793 1.00 0.00 47 LEU A N 17
ATOM 28959 C CA . LEU A 1 47 ? 48.727 101.660 84.697 1.00 0.00 47 LEU A CA 17
ATOM 28960 C C . LEU A 1 47 ? 48.549 102.632 85.864 1.00 0.00 47 LEU A C 17
ATOM 28961 O O . LEU A 1 47 ? 47.526 103.280 85.992 1.00 0.00 47 LEU A O 17
ATOM 28977 N N . VAL A 1 48 ? 49.535 102.733 86.720 1.00 0.00 48 VAL A N 17
ATOM 28978 C CA . VAL A 1 48 ? 49.426 103.656 87.888 1.00 0.00 48 VAL A CA 17
ATOM 28979 C C . VAL A 1 48 ? 50.137 104.981 87.593 1.00 0.00 48 VAL A C 17
ATOM 28980 O O . VAL A 1 48 ? 49.789 106.008 88.147 1.00 0.00 48 VAL A O 17
ATOM 28993 N N . ALA A 1 49 ? 51.137 104.969 86.742 1.00 0.00 49 ALA A N 17
ATOM 28994 C CA . ALA A 1 49 ? 51.864 106.241 86.445 1.00 0.00 49 ALA A CA 17
ATOM 28995 C C . ALA A 1 49 ? 52.224 106.358 84.960 1.00 0.00 49 ALA A C 17
ATOM 28996 O O . ALA A 1 49 ? 52.204 105.396 84.216 1.00 0.00 49 ALA A O 17
ATOM 29003 N N . ARG A 1 50 ? 52.554 107.549 84.540 1.00 18.13 50 ARG A N 17
ATOM 29004 C CA . ARG A 1 50 ? 52.926 107.798 83.117 1.00 20.89 50 ARG A CA 17
ATOM 29005 C C . ARG A 1 50 ? 54.050 108.839 83.037 1.00 22.46 50 ARG A C 17
ATOM 29006 O O . ARG A 1 50 ? 54.068 109.808 83.773 1.00 23.35 50 ARG A O 17
ATOM 29027 N N . HIS A 1 51 ? 54.985 108.636 82.143 1.00 22.89 51 HIS A N 17
ATOM 29028 C CA . HIS A 1 51 ? 56.116 109.597 81.996 1.00 23.99 51 HIS A CA 17
ATOM 29029 C C . HIS A 1 51 ? 56.531 109.703 80.524 1.00 24.58 51 HIS A C 17
ATOM 29030 O O . HIS A 1 51 ? 57.032 108.763 79.937 1.00 24.14 51 HIS A O 17
ATOM 29044 N N . TRP A 1 52 ? 56.323 110.850 79.931 1.00 24.73 52 TRP A N 17
ATOM 29045 C CA . TRP A 1 52 ? 56.694 111.055 78.498 1.00 24.73 52 TRP A CA 17
ATOM 29046 C C . TRP A 1 52 ? 58.016 111.825 78.377 1.00 25.24 52 TRP A C 17
ATOM 29047 O O . TRP A 1 52 ? 58.248 112.795 79.075 1.00 25.25 52 TRP A O 17
ATOM 29068 N N . GLN A 1 53 ? 58.876 111.394 77.491 1.00 0.00 53 GLN A N 17
ATOM 29069 C CA . GLN A 1 53 ? 60.189 112.084 77.300 1.00 0.00 53 GLN A CA 17
ATOM 29070 C C . GLN A 1 53 ? 60.270 112.661 75.880 1.00 0.00 53 GLN A C 17
ATOM 29071 O O . GLN A 1 53 ? 60.892 112.087 75.004 1.00 0.00 53 GLN A O 17
ATOM 29085 N N . ILE A 1 54 ? 59.633 113.781 75.642 1.00 28.56 54 ILE A N 17
ATOM 29086 C CA . ILE A 1 54 ? 59.653 114.392 74.274 1.00 31.69 54 ILE A CA 17
ATOM 29087 C C . ILE A 1 54 ? 60.880 115.298 74.066 1.00 31.35 54 ILE A C 17
ATOM 29088 O O . ILE A 1 54 ? 61.192 116.148 74.878 1.00 31.20 54 ILE A O 17
ATOM 29104 N N . THR A 1 55 ? 61.563 115.122 72.963 1.00 32.39 55 THR A N 17
ATOM 29105 C CA . THR A 1 55 ? 62.753 115.975 72.654 1.00 32.79 55 THR A CA 17
ATOM 29106 C C . THR A 1 55 ? 62.481 116.738 71.357 1.00 33.98 55 THR A C 17
ATOM 29107 O O . THR A 1 55 ? 62.021 116.177 70.380 1.00 33.62 55 THR A O 17
ATOM 29118 N N . ASP A 1 56 ? 62.738 118.025 71.354 1.00 36.19 56 ASP A N 17
ATOM 29119 C CA . ASP A 1 56 ? 62.469 118.840 70.135 1.00 38.66 56 ASP A CA 17
ATOM 29120 C C . ASP A 1 56 ? 63.674 118.836 69.187 1.00 38.50 56 ASP A C 17
ATOM 29121 O O . ASP A 1 56 ? 64.747 118.371 69.523 1.00 37.75 56 ASP A O 17
ATOM 29130 N N . GLY A 1 57 ? 63.485 119.343 67.997 1.00 37.51 57 GLY A N 17
ATOM 29131 C CA . GLY A 1 57 ? 64.583 119.373 66.984 1.00 38.01 57 GLY A CA 17
ATOM 29132 C C . GLY A 1 57 ? 65.775 120.229 67.450 1.00 39.47 57 GLY A C 17
ATOM 29133 O O . GLY A 1 57 ? 66.817 120.215 66.820 1.00 38.99 57 GLY A O 17
ATOM 29137 N N . ASN A 1 58 ? 65.658 120.957 68.540 1.00 0.00 58 ASN A N 17
ATOM 29138 C CA . ASN A 1 58 ? 66.820 121.777 69.010 1.00 0.00 58 ASN A CA 17
ATOM 29139 C C . ASN A 1 58 ? 67.536 121.087 70.188 1.00 0.00 58 ASN A C 17
ATOM 29140 O O . ASN A 1 58 ? 68.427 121.654 70.793 1.00 0.00 58 ASN A O 17
ATOM 29151 N N . GLY A 1 59 ? 67.172 119.864 70.499 1.00 0.00 59 GLY A N 17
ATOM 29152 C CA . GLY A 1 59 ? 67.849 119.133 71.614 1.00 0.00 59 GLY A CA 17
ATOM 29153 C C . GLY A 1 59 ? 67.098 119.330 72.934 1.00 0.00 59 GLY A C 17
ATOM 29154 O O . GLY A 1 59 ? 67.182 118.502 73.822 1.00 0.00 59 GLY A O 17
ATOM 29158 N N . ARG A 1 60 ? 66.369 120.411 73.079 1.00 49.10 60 ARG A N 17
ATOM 29159 C CA . ARG A 1 60 ? 65.623 120.638 74.359 1.00 50.05 60 ARG A CA 17
ATOM 29160 C C . ARG A 1 60 ? 64.601 119.517 74.564 1.00 49.79 60 ARG A C 17
ATOM 29161 O O . ARG A 1 60 ? 63.988 119.051 73.620 1.00 48.27 60 ARG A O 17
ATOM 29182 N N . THR A 1 61 ? 64.422 119.070 75.784 1.00 0.00 61 THR A N 17
ATOM 29183 C CA . THR A 1 61 ? 63.448 117.963 76.033 1.00 0.00 61 THR A CA 17
ATOM 29184 C C . THR A 1 61 ? 62.486 118.336 77.162 1.00 0.00 61 THR A C 17
ATOM 29185 O O . THR A 1 61 ? 62.847 119.042 78.085 1.00 0.00 61 THR A O 17
ATOM 29196 N N . GLU A 1 62 ? 61.267 117.864 77.097 1.00 0.00 62 GLU A N 17
ATOM 29197 C CA . GLU A 1 62 ? 60.279 118.187 78.169 1.00 0.00 62 GLU A CA 17
ATOM 29198 C C . GLU A 1 62 ? 59.756 116.894 78.799 1.00 0.00 62 GLU A C 17
ATOM 29199 O O . GLU A 1 62 ? 59.191 116.046 78.131 1.00 0.00 62 GLU A O 17
ATOM 29211 N N . GLN A 1 63 ? 59.953 116.738 80.083 1.00 0.00 63 GLN A N 17
ATOM 29212 C CA . GLN A 1 63 ? 59.484 115.503 80.777 1.00 0.00 63 GLN A CA 17
ATOM 29213 C C . GLN A 1 63 ? 58.217 115.787 81.588 1.00 0.00 63 GLN A C 17
ATOM 29214 O O . GLN A 1 63 ? 58.120 116.785 82.275 1.00 0.00 63 GLN A O 17
ATOM 29228 N N . VAL A 1 64 ? 57.252 114.908 81.512 1.00 37.94 64 VAL A N 17
ATOM 29229 C CA . VAL A 1 64 ? 55.985 115.112 82.279 1.00 37.05 64 VAL A CA 17
ATOM 29230 C C . VAL A 1 64 ? 55.668 113.859 83.098 1.00 36.89 64 VAL A C 17
ATOM 29231 O O . VAL A 1 64 ? 55.702 112.752 82.601 1.00 36.32 64 VAL A O 17
ATOM 29244 N N . ASP A 1 65 ? 55.373 114.040 84.359 1.00 0.00 65 ASP A N 17
ATOM 29245 C CA . ASP A 1 65 ? 55.064 112.882 85.251 1.00 0.00 65 ASP A CA 17
ATOM 29246 C C . ASP A 1 65 ? 53.699 113.072 85.923 1.00 0.00 65 ASP A C 17
ATOM 29247 O O . ASP A 1 65 ? 53.433 114.093 86.529 1.00 0.00 65 ASP A O 17
ATOM 29256 N N . GLY A 1 66 ? 52.838 112.091 85.823 1.00 31.82 66 GLY A N 17
ATOM 29257 C CA . GLY A 1 66 ? 51.491 112.197 86.459 1.00 29.07 66 GLY A CA 17
ATOM 29258 C C . GLY A 1 66 ? 50.978 110.793 86.786 1.00 27.67 66 GLY A C 17
ATOM 29259 O O . GLY A 1 66 ? 51.552 109.804 86.370 1.00 27.18 66 GLY A O 17
ATOM 29263 N N . GLU A 1 67 ? 49.902 110.697 87.524 1.00 0.00 67 GLU A N 17
ATOM 29264 C CA . GLU A 1 67 ? 49.345 109.356 87.877 1.00 0.00 67 GLU A CA 17
ATOM 29265 C C . GLU A 1 67 ? 48.008 109.142 87.161 1.00 0.00 67 GLU A C 17
ATOM 29266 O O . GLU A 1 67 ? 47.366 110.086 86.742 1.00 0.00 67 GLU A O 17
ATOM 29278 N N . GLY A 1 68 ? 47.573 107.909 87.030 1.00 22.62 68 GLY A N 17
ATOM 29279 C CA . GLY A 1 68 ? 46.264 107.621 86.357 1.00 22.36 68 GLY A CA 17
ATOM 29280 C C . GLY A 1 68 ? 46.164 108.340 85.005 1.00 20.38 68 GLY A C 17
ATOM 29281 O O . GLY A 1 68 ? 45.768 109.488 84.938 1.00 21.93 68 GLY A O 17
ATOM 29285 N N . VAL A 1 69 ? 46.526 107.676 83.930 1.00 17.51 69 VAL A N 17
ATOM 29286 C CA . VAL A 1 69 ? 46.465 108.307 82.560 1.00 15.40 69 VAL A CA 17
ATOM 29287 C C . VAL A 1 69 ? 45.153 109.073 82.344 1.00 17.02 69 VAL A C 17
ATOM 29288 O O . VAL A 1 69 ? 44.078 108.596 82.637 1.00 17.35 69 VAL A O 17
ATOM 29301 N N . VAL A 1 70 ? 45.277 110.280 81.844 1.00 17.68 70 VAL A N 17
ATOM 29302 C CA . VAL A 1 70 ? 44.102 111.183 81.586 1.00 16.81 70 VAL A CA 17
ATOM 29303 C C . VAL A 1 70 ? 43.078 111.125 82.737 1.00 17.08 70 VAL A C 17
ATOM 29304 O O . VAL A 1 70 ? 41.882 111.193 82.530 1.00 16.77 70 VAL A O 17
ATOM 29317 N N . GLY A 1 71 ? 43.565 111.043 83.951 1.00 17.30 71 GLY A N 17
ATOM 29318 C CA . GLY A 1 71 ? 42.669 111.029 85.148 1.00 16.44 71 GLY A CA 17
ATOM 29319 C C . GLY A 1 71 ? 42.112 109.631 85.449 1.00 18.03 71 GLY A C 17
ATOM 29320 O O . GLY A 1 71 ? 41.131 109.506 86.160 1.00 18.29 71 GLY A O 17
ATOM 29324 N N . GLU A 1 72 ? 42.713 108.582 84.938 1.00 0.00 72 GLU A N 17
ATOM 29325 C CA . GLU A 1 72 ? 42.174 107.216 85.243 1.00 0.00 72 GLU A CA 17
ATOM 29326 C C . GLU A 1 72 ? 43.277 106.152 85.311 1.00 0.00 72 GLU A C 17
ATOM 29327 O O . GLU A 1 72 ? 44.323 106.257 84.692 1.00 0.00 72 GLU A O 17
ATOM 29339 N N . GLN A 1 73 ? 43.016 105.122 86.071 1.00 13.09 73 GLN A N 17
ATOM 29340 C CA . GLN A 1 73 ? 43.979 103.995 86.233 1.00 15.45 73 GLN A CA 17
ATOM 29341 C C . GLN A 1 73 ? 43.326 102.712 85.693 1.00 15.30 73 GLN A C 17
ATOM 29342 O O . GLN A 1 73 ? 42.909 101.860 86.454 1.00 16.40 73 GLN A O 17
ATOM 29356 N N . PRO A 1 74 ? 43.231 102.631 84.383 1.00 15.25 74 PRO A N 17
ATOM 29357 C CA . PRO A 1 74 ? 42.576 101.435 83.773 1.00 16.63 74 PRO A CA 17
ATOM 29358 C C . PRO A 1 74 ? 43.217 100.122 84.241 1.00 17.41 74 PRO A C 17
ATOM 29359 O O . PRO A 1 74 ? 44.422 100.013 84.379 1.00 17.61 74 PRO A O 17
ATOM 29370 N N . TRP A 1 75 ? 42.404 99.121 84.462 1.00 0.00 75 TRP A N 17
ATOM 29371 C CA . TRP A 1 75 ? 42.920 97.790 84.898 1.00 0.00 75 TRP A CA 17
ATOM 29372 C C . TRP A 1 75 ? 42.962 96.857 83.686 1.00 0.00 75 TRP A C 17
ATOM 29373 O O . TRP A 1 75 ? 42.102 96.015 83.508 1.00 0.00 75 TRP A O 17
ATOM 29394 N N . LEU A 1 76 ? 43.943 97.024 82.839 1.00 18.07 76 LEU A N 17
ATOM 29395 C CA . LEU A 1 76 ? 44.035 96.175 81.613 1.00 17.96 76 LEU A CA 17
ATOM 29396 C C . LEU A 1 76 ? 44.169 94.692 81.960 1.00 19.47 76 LEU A C 17
ATOM 29397 O O . LEU A 1 76 ? 45.136 94.268 82.566 1.00 20.57 76 LEU A O 17
ATOM 29413 N N . ARG A 1 77 ? 43.214 93.902 81.546 1.00 0.00 77 ARG A N 17
ATOM 29414 C CA . ARG A 1 77 ? 43.279 92.437 81.805 1.00 0.00 77 ARG A CA 17
ATOM 29415 C C . ARG A 1 77 ? 44.088 91.780 80.683 1.00 0.00 77 ARG A C 17
ATOM 29416 O O . ARG A 1 77 ? 44.205 92.344 79.610 1.00 0.00 77 ARG A O 17
ATOM 29437 N N . PRO A 1 78 ? 44.635 90.615 80.954 1.00 23.86 78 PRO A N 17
ATOM 29438 C CA . PRO A 1 78 ? 45.446 89.944 79.888 1.00 24.22 78 PRO A CA 17
ATOM 29439 C C . PRO A 1 78 ? 44.647 89.822 78.579 1.00 24.36 78 PRO A C 17
ATOM 29440 O O . PRO A 1 78 ? 43.538 89.324 78.555 1.00 22.27 78 PRO A O 17
ATOM 29451 N N . GLY A 1 79 ? 45.224 90.280 77.498 1.00 24.74 79 GLY A N 17
ATOM 29452 C CA . GLY A 1 79 ? 44.533 90.206 76.175 1.00 23.79 79 GLY A CA 17
ATOM 29453 C C . GLY A 1 79 ? 43.677 91.461 75.935 1.00 23.44 79 GLY A C 17
ATOM 29454 O O . GLY A 1 79 ? 43.283 91.736 74.816 1.00 22.44 79 GLY A O 17
ATOM 29458 N N . GLU A 1 80 ? 43.385 92.225 76.964 1.00 23.31 80 GLU A N 17
ATOM 29459 C CA . GLU A 1 80 ? 42.554 93.458 76.775 1.00 21.90 80 GLU A CA 17
ATOM 29460 C C . GLU A 1 80 ? 43.440 94.649 76.398 1.00 20.95 80 GLU A C 17
ATOM 29461 O O . GLU A 1 80 ? 44.648 94.607 76.537 1.00 19.52 80 GLU A O 17
ATOM 29473 N N . ALA A 1 81 ? 42.842 95.712 75.917 1.00 0.00 81 ALA A N 17
ATOM 29474 C CA . ALA A 1 81 ? 43.632 96.916 75.520 1.00 0.00 81 ALA A CA 17
ATOM 29475 C C . ALA A 1 81 ? 42.835 98.191 75.825 1.00 0.00 81 ALA A C 17
ATOM 29476 O O . ALA A 1 81 ? 41.619 98.199 75.774 1.00 0.00 81 ALA A O 17
ATOM 29483 N N . PHE A 1 82 ? 43.513 99.271 76.126 1.00 18.56 82 PHE A N 17
ATOM 29484 C CA . PHE A 1 82 ? 42.806 100.556 76.418 1.00 17.00 82 PHE A CA 17
ATOM 29485 C C . PHE A 1 82 ? 43.254 101.617 75.407 1.00 16.61 82 PHE A C 17
ATOM 29486 O O . PHE A 1 82 ? 44.380 101.595 74.944 1.00 15.77 82 PHE A O 17
ATOM 29503 N N . HIS A 1 83 ? 42.392 102.542 75.052 1.00 0.00 83 HIS A N 17
ATOM 29504 C CA . HIS A 1 83 ? 42.797 103.589 74.061 1.00 0.00 83 HIS A CA 17
ATOM 29505 C C . HIS A 1 83 ? 42.175 104.951 74.403 1.00 0.00 83 HIS A C 17
ATOM 29506 O O . HIS A 1 83 ? 41.023 105.041 74.784 1.00 0.00 83 HIS A O 17
ATOM 29520 N N . TYR A 1 84 ? 42.930 106.009 74.240 1.00 21.96 84 TYR A N 17
ATOM 29521 C CA . TYR A 1 84 ? 42.400 107.376 74.522 1.00 22.81 84 TYR A CA 17
ATOM 29522 C C . TYR A 1 84 ? 43.125 108.403 73.638 1.00 25.11 84 TYR A C 17
ATOM 29523 O O . TYR A 1 84 ? 44.192 108.135 73.118 1.00 26.65 84 TYR A O 17
ATOM 29541 N N . THR A 1 85 ? 42.548 109.565 73.453 1.00 26.58 85 THR A N 17
ATOM 29542 C CA . THR A 1 85 ? 43.198 110.598 72.585 1.00 26.99 85 THR A CA 17
ATOM 29543 C C . THR A 1 85 ? 43.867 111.686 73.431 1.00 28.14 85 THR A C 17
ATOM 29544 O O . THR A 1 85 ? 43.318 112.150 74.412 1.00 27.02 85 THR A O 17
ATOM 29555 N N . SER A 1 86 ? 45.052 112.097 73.048 1.00 29.06 86 SER A N 17
ATOM 29556 C CA . SER A 1 86 ? 45.770 113.159 73.814 1.00 29.05 86 SER A CA 17
ATOM 29557 C C . SER A 1 86 ? 46.127 114.325 72.881 1.00 29.43 86 SER A C 17
ATOM 29558 O O . SER A 1 86 ? 46.046 114.197 71.669 1.00 29.12 86 SER A O 17
ATOM 29566 N N . GLY A 1 87 ? 46.531 115.452 73.422 1.00 29.08 87 GLY A N 17
ATOM 29567 C CA . GLY A 1 87 ? 46.892 116.609 72.547 1.00 29.89 87 GLY A CA 17
ATOM 29568 C C . GLY A 1 87 ? 48.072 117.387 73.142 1.00 31.80 87 GLY A C 17
ATOM 29569 O O . GLY A 1 87 ? 48.026 117.841 74.270 1.00 31.40 87 GLY A O 17
ATOM 29573 N N . VAL A 1 88 ? 49.123 117.548 72.380 1.00 0.00 88 VAL A N 17
ATOM 29574 C CA . VAL A 1 88 ? 50.319 118.304 72.871 1.00 0.00 88 VAL A CA 17
ATOM 29575 C C . VAL A 1 88 ? 50.752 119.335 71.823 1.00 0.00 88 VAL A C 17
ATOM 29576 O O . VAL A 1 88 ? 50.493 119.178 70.644 1.00 0.00 88 VAL A O 17
ATOM 29589 N N . LEU A 1 89 ? 51.400 120.392 72.248 1.00 0.00 89 LEU A N 17
ATOM 29590 C CA . LEU A 1 89 ? 51.840 121.445 71.281 1.00 0.00 89 LEU A CA 17
ATOM 29591 C C . LEU A 1 89 ? 53.363 121.425 71.109 1.00 0.00 89 LEU A C 17
ATOM 29592 O O . LEU A 1 89 ? 54.099 121.162 72.043 1.00 0.00 89 LEU A O 17
ATOM 29608 N N . LEU A 1 90 ? 53.836 121.698 69.918 1.00 37.85 90 LEU A N 17
ATOM 29609 C CA . LEU A 1 90 ? 55.311 121.696 69.673 1.00 36.74 90 LEU A CA 17
ATOM 29610 C C . LEU A 1 90 ? 55.764 123.060 69.145 1.00 35.30 90 LEU A C 17
ATOM 29611 O O . LEU A 1 90 ? 55.038 123.729 68.431 1.00 35.10 90 LEU A O 17
ATOM 29627 N N . GLU A 1 91 ? 56.955 123.482 69.493 1.00 0.00 91 GLU A N 17
ATOM 29628 C CA . GLU A 1 91 ? 57.457 124.806 69.012 1.00 0.00 91 GLU A CA 17
ATOM 29629 C C . GLU A 1 91 ? 57.893 124.722 67.544 1.00 0.00 91 GLU A C 17
ATOM 29630 O O . GLU A 1 91 ? 57.899 125.713 66.840 1.00 0.00 91 GLU A O 17
ATOM 29642 N N . THR A 1 92 ? 58.269 123.553 67.081 1.00 31.63 92 THR A N 17
ATOM 29643 C CA . THR A 1 92 ? 58.715 123.418 65.658 1.00 28.98 92 THR A CA 17
ATOM 29644 C C . THR A 1 92 ? 57.906 122.336 64.935 1.00 28.33 92 THR A C 17
ATOM 29645 O O . THR A 1 92 ? 57.124 121.624 65.538 1.00 29.20 92 THR A O 17
ATOM 29656 N N . GLU A 1 93 ? 58.081 122.222 63.641 1.00 0.00 93 GLU A N 17
ATOM 29657 C CA . GLU A 1 93 ? 57.316 121.205 62.856 1.00 0.00 93 GLU A CA 17
ATOM 29658 C C . GLU A 1 93 ? 58.025 119.845 62.849 1.00 0.00 93 GLU A C 17
ATOM 29659 O O . GLU A 1 93 ? 57.659 118.964 62.092 1.00 0.00 93 GLU A O 17
ATOM 29671 N N . GLN A 1 94 ? 59.027 119.655 63.675 1.00 0.00 94 GLN A N 17
ATOM 29672 C CA . GLN A 1 94 ? 59.733 118.337 63.691 1.00 0.00 94 GLN A CA 17
ATOM 29673 C C . GLN A 1 94 ? 60.083 117.946 65.130 1.00 0.00 94 GLN A C 17
ATOM 29674 O O . GLN A 1 94 ? 60.342 118.806 65.954 1.00 0.00 94 GLN A O 17
ATOM 29688 N N . GLY A 1 95 ? 60.104 116.671 65.448 1.00 27.89 95 GLY A N 17
ATOM 29689 C CA . GLY A 1 95 ? 60.453 116.281 66.849 1.00 28.05 95 GLY A CA 17
ATOM 29690 C C . GLY A 1 95 ? 60.319 114.774 67.077 1.00 27.70 95 GLY A C 17
ATOM 29691 O O . GLY A 1 95 ? 59.652 114.067 66.348 1.00 25.89 95 GLY A O 17
ATOM 29695 N N . GLN A 1 96 ? 60.959 114.297 68.115 1.00 0.00 96 GLN A N 17
ATOM 29696 C CA . GLN A 1 96 ? 60.901 112.846 68.463 1.00 0.00 96 GLN A CA 17
ATOM 29697 C C . GLN A 1 96 ? 60.302 112.684 69.862 1.00 0.00 96 GLN A C 17
ATOM 29698 O O . GLN A 1 96 ? 60.724 113.339 70.797 1.00 0.00 96 GLN A O 17
ATOM 29712 N N . MET A 1 97 ? 59.317 111.834 70.015 1.00 0.00 97 MET A N 17
ATOM 29713 C CA . MET A 1 97 ? 58.690 111.656 71.361 1.00 0.00 97 MET A CA 17
ATOM 29714 C C . MET A 1 97 ? 58.708 110.185 71.788 1.00 0.00 97 MET A C 17
ATOM 29715 O O . MET A 1 97 ? 58.076 109.344 71.178 1.00 0.00 97 MET A O 17
ATOM 29729 N N . GLN A 1 98 ? 59.411 109.875 72.848 1.00 0.00 98 GLN A N 17
ATOM 29730 C CA . GLN A 1 98 ? 59.468 108.472 73.355 1.00 0.00 98 GLN A CA 17
ATOM 29731 C C . GLN A 1 98 ? 59.147 108.494 74.850 1.00 0.00 98 GLN A C 17
ATOM 29732 O O . GLN A 1 98 ? 59.425 109.473 75.519 1.00 0.00 98 GLN A O 17
ATOM 29746 N N . GLY A 1 99 ? 58.560 107.450 75.387 1.00 29.62 99 GLY A N 17
ATOM 29747 C CA . GLY A 1 99 ? 58.233 107.475 76.849 1.00 28.62 99 GLY A CA 17
ATOM 29748 C C . GLY A 1 99 ? 57.891 106.077 77.350 1.00 28.62 99 GLY A C 17
ATOM 29749 O O . GLY A 1 99 ? 57.928 105.116 76.612 1.00 29.22 99 GLY A O 17
ATOM 29753 N N . HIS A 1 100 ? 57.555 105.964 78.611 1.00 0.00 100 HIS A N 17
ATOM 29754 C CA . HIS A 1 100 ? 57.196 104.632 79.178 1.00 0.00 100 HIS A CA 17
ATOM 29755 C C . HIS A 1 100 ? 56.018 104.756 80.154 1.00 0.00 100 HIS A C 17
ATOM 29756 O O . HIS A 1 100 ? 55.747 105.813 80.689 1.00 0.00 100 HIS A O 17
ATOM 29770 N N . TYR A 1 101 ? 55.319 103.673 80.380 1.00 25.77 101 TYR A N 17
ATOM 29771 C CA . TYR A 1 101 ? 54.150 103.697 81.313 1.00 25.79 101 TYR A CA 17
ATOM 29772 C C . TYR A 1 101 ? 54.418 102.778 82.507 1.00 26.52 101 TYR A C 17
ATOM 29773 O O . TYR A 1 101 ? 54.739 101.620 82.329 1.00 27.05 101 TYR A O 17
ATOM 29791 N N . ASP A 1 102 ? 54.257 103.255 83.717 1.00 0.00 102 ASP A N 17
ATOM 29792 C CA . ASP A 1 102 ? 54.471 102.368 84.899 1.00 0.00 102 ASP A CA 17
ATOM 29793 C C . ASP A 1 102 ? 53.214 101.527 85.129 1.00 0.00 102 ASP A C 17
ATOM 29794 O O . ASP A 1 102 ? 52.123 102.041 85.288 1.00 0.00 102 ASP A O 17
ATOM 29803 N N . MET A 1 103 ? 53.374 100.231 85.132 1.00 0.00 103 MET A N 17
ATOM 29804 C CA . MET A 1 103 ? 52.216 99.312 85.332 1.00 0.00 103 MET A CA 17
ATOM 29805 C C . MET A 1 103 ? 52.457 98.409 86.542 1.00 0.00 103 MET A C 17
ATOM 29806 O O . MET A 1 103 ? 53.573 98.260 87.003 1.00 0.00 103 MET A O 17
ATOM 29820 N N . VAL A 1 104 ? 51.415 97.808 87.059 1.00 21.01 104 VAL A N 17
ATOM 29821 C CA . VAL A 1 104 ? 51.576 96.909 88.244 1.00 21.69 104 VAL A CA 17
ATOM 29822 C C . VAL A 1 104 ? 50.633 95.707 88.132 1.00 22.60 104 VAL A C 17
ATOM 29823 O O . VAL A 1 104 ? 49.446 95.860 87.910 1.00 22.32 104 VAL A O 17
ATOM 29836 N N . ALA A 1 105 ? 51.149 94.517 88.302 1.00 0.00 105 ALA A N 17
ATOM 29837 C CA . ALA A 1 105 ? 50.281 93.302 88.225 1.00 0.00 105 ALA A CA 17
ATOM 29838 C C . ALA A 1 105 ? 49.408 93.220 89.477 1.00 0.00 105 ALA A C 17
ATOM 29839 O O . ALA A 1 105 ? 49.629 93.931 90.440 1.00 0.00 105 ALA A O 17
ATOM 29846 N N . ASP A 1 106 ? 48.415 92.364 89.471 1.00 0.00 106 ASP A N 17
ATOM 29847 C CA . ASP A 1 106 ? 47.528 92.249 90.670 1.00 0.00 106 ASP A CA 17
ATOM 29848 C C . ASP A 1 106 ? 48.330 91.740 91.873 1.00 0.00 106 ASP A C 17
ATOM 29849 O O . ASP A 1 106 ? 48.008 92.031 93.010 1.00 0.00 106 ASP A O 17
ATOM 29858 N N . ASP A 1 107 ? 49.365 90.978 91.628 1.00 0.00 107 ASP A N 17
ATOM 29859 C CA . ASP A 1 107 ? 50.191 90.441 92.754 1.00 0.00 107 ASP A CA 17
ATOM 29860 C C . ASP A 1 107 ? 51.047 91.547 93.385 1.00 0.00 107 ASP A C 17
ATOM 29861 O O . ASP A 1 107 ? 51.617 91.362 94.446 1.00 0.00 107 ASP A O 17
ATOM 29870 N N . GLY A 1 108 ? 51.148 92.690 92.750 1.00 30.43 108 GLY A N 17
ATOM 29871 C CA . GLY A 1 108 ? 51.972 93.795 93.323 1.00 29.11 108 GLY A CA 17
ATOM 29872 C C . GLY A 1 108 ? 53.303 93.919 92.569 1.00 29.35 108 GLY A C 17
ATOM 29873 O O . GLY A 1 108 ? 54.063 94.841 92.802 1.00 30.17 108 GLY A O 17
ATOM 29877 N N . THR A 1 109 ? 53.601 93.003 91.669 1.00 0.00 109 THR A N 17
ATOM 29878 C CA . THR A 1 109 ? 54.894 93.087 90.912 1.00 0.00 109 THR A CA 17
ATOM 29879 C C . THR A 1 109 ? 54.983 94.427 90.170 1.00 0.00 109 THR A C 17
ATOM 29880 O O . THR A 1 109 ? 54.025 94.864 89.558 1.00 0.00 109 THR A O 17
ATOM 29891 N N . GLU A 1 110 ? 56.115 95.085 90.229 1.00 0.00 110 GLU A N 17
ATOM 29892 C CA . GLU A 1 110 ? 56.246 96.402 89.532 1.00 0.00 110 GLU A CA 17
ATOM 29893 C C . GLU A 1 110 ? 57.002 96.244 88.207 1.00 0.00 110 GLU A C 17
ATOM 29894 O O . GLU A 1 110 ? 57.971 95.515 88.114 1.00 0.00 110 GLU A O 17
ATOM 29906 N N . PHE A 1 111 ? 56.561 96.937 87.189 1.00 27.41 111 PHE A N 17
ATOM 29907 C CA . PHE A 1 111 ? 57.238 96.859 85.860 1.00 27.50 111 PHE A CA 17
ATOM 29908 C C . PHE A 1 111 ? 56.733 97.987 84.951 1.00 28.03 111 PHE A C 17
ATOM 29909 O O . PHE A 1 111 ? 55.594 98.407 85.038 1.00 27.72 111 PHE A O 17
ATOM 29926 N N . ILE A 1 112 ? 57.584 98.487 84.093 1.00 0.00 112 ILE A N 17
ATOM 29927 C CA . ILE A 1 112 ? 57.180 99.602 83.182 1.00 0.00 112 ILE A CA 17
ATOM 29928 C C . ILE A 1 112 ? 56.900 99.084 81.767 1.00 0.00 112 ILE A C 17
ATOM 29929 O O . ILE A 1 112 ? 57.384 98.043 81.366 1.00 0.00 112 ILE A O 17
ATOM 29945 N N . ALA A 1 113 ? 56.138 99.827 81.007 1.00 0.00 113 ALA A N 17
ATOM 29946 C CA . ALA A 1 113 ? 55.828 99.422 79.606 1.00 0.00 113 ALA A CA 17
ATOM 29947 C C . ALA A 1 113 ? 56.346 100.510 78.654 1.00 0.00 113 ALA A C 17
ATOM 29948 O O . ALA A 1 113 ? 55.698 101.520 78.459 1.00 0.00 113 ALA A O 17
ATOM 29955 N N . PRO A 1 114 ? 57.520 100.276 78.111 1.00 31.26 114 PRO A N 17
ATOM 29956 C CA . PRO A 1 114 ? 58.111 101.296 77.198 1.00 32.26 114 PRO A CA 17
ATOM 29957 C C . PRO A 1 114 ? 57.217 101.585 75.987 1.00 31.77 114 PRO A C 17
ATOM 29958 O O . PRO A 1 114 ? 56.588 100.711 75.422 1.00 33.24 114 PRO A O 17
ATOM 29969 N N . ILE A 1 115 ? 57.197 102.830 75.590 1.00 30.59 115 ILE A N 17
ATOM 29970 C CA . ILE A 1 115 ? 56.394 103.261 74.410 1.00 30.04 115 ILE A CA 17
ATOM 29971 C C . ILE A 1 115 ? 57.348 103.586 73.262 1.00 30.45 115 ILE A C 17
ATOM 29972 O O . ILE A 1 115 ? 58.237 104.414 73.397 1.00 30.15 115 ILE A O 17
ATOM 29988 N N . ALA A 1 116 ? 57.171 102.935 72.137 1.00 30.78 116 ALA A N 17
ATOM 29989 C CA . ALA A 1 116 ? 58.066 103.170 70.958 1.00 29.78 116 ALA A CA 17
ATOM 29990 C C . ALA A 1 116 ? 58.206 104.662 70.647 1.00 29.57 116 ALA A C 17
ATOM 29991 O O . ALA A 1 116 ? 57.271 105.428 70.795 1.00 28.51 116 ALA A O 17
ATOM 29998 N N . ALA A 1 117 ? 59.369 105.075 70.219 1.00 0.00 117 ALA A N 17
ATOM 29999 C CA . ALA A 1 117 ? 59.589 106.512 69.893 1.00 0.00 117 ALA A CA 17
ATOM 30000 C C . ALA A 1 117 ? 59.194 106.792 68.442 1.00 0.00 117 ALA A C 17
ATOM 30001 O O . ALA A 1 117 ? 59.741 106.218 67.519 1.00 0.00 117 ALA A O 17
ATOM 30008 N N . PHE A 1 118 ? 58.263 107.685 68.238 1.00 29.64 118 PHE A N 17
ATOM 30009 C CA . PHE A 1 118 ? 57.840 108.032 66.848 1.00 29.08 118 PHE A CA 17
ATOM 30010 C C . PHE A 1 118 ? 58.331 109.441 66.519 1.00 30.66 118 PHE A C 17
ATOM 30011 O O . PHE A 1 118 ? 58.733 110.180 67.400 1.00 30.55 118 PHE A O 17
ATOM 30028 N N . VAL A 1 119 ? 58.311 109.824 65.266 1.00 0.00 119 VAL A N 17
ATOM 30029 C CA . VAL A 1 119 ? 58.788 111.191 64.897 1.00 0.00 119 VAL A CA 17
ATOM 30030 C C . VAL A 1 119 ? 57.630 112.028 64.348 1.00 0.00 119 VAL A C 17
ATOM 30031 O O . VAL A 1 119 ? 56.670 111.503 63.816 1.00 0.00 119 VAL A O 17
ATOM 30044 N N . LEU A 1 120 ? 57.725 113.324 64.470 1.00 36.62 120 LEU A N 17
ATOM 30045 C CA . LEU A 1 120 ? 56.646 114.214 63.953 1.00 37.66 120 LEU A CA 17
ATOM 30046 C C . LEU A 1 120 ? 57.181 115.038 62.783 1.00 38.64 120 LEU A C 17
ATOM 30047 O O . LEU A 1 120 ? 58.257 115.600 62.853 1.00 37.83 120 LEU A O 17
ATOM 30063 N N . SER A 1 121 ? 56.438 115.107 61.707 1.00 0.00 121 SER A N 17
ATOM 30064 C CA . SER A 1 121 ? 56.893 115.890 60.519 1.00 0.00 121 SER A CA 17
ATOM 30065 C C . SER A 1 121 ? 55.686 116.356 59.704 1.00 0.00 121 SER A C 17
ATOM 30066 O O . SER A 1 121 ? 55.824 117.032 58.703 1.00 0.00 121 SER A O 17
ATOM 30074 N N . ARG A 1 6 ? 55.361 86.922 81.700 1.00 0.00 6 ARG A N 18
ATOM 30075 C CA . ARG A 1 6 ? 54.108 87.148 82.477 1.00 0.00 6 ARG A CA 18
ATOM 30076 C C . ARG A 1 6 ? 53.784 88.644 82.545 1.00 0.00 6 ARG A C 18
ATOM 30077 O O . ARG A 1 6 ? 52.639 89.031 82.699 1.00 0.00 6 ARG A O 18
ATOM 30098 N N . TYR A 1 7 ? 54.782 89.485 82.429 1.00 31.93 7 TYR A N 18
ATOM 30099 C CA . TYR A 1 7 ? 54.537 90.959 82.485 1.00 29.59 7 TYR A CA 18
ATOM 30100 C C . TYR A 1 7 ? 54.900 91.603 81.142 1.00 29.68 7 TYR A C 18
ATOM 30101 O O . TYR A 1 7 ? 56.061 91.729 80.799 1.00 30.50 7 TYR A O 18
ATOM 30119 N N . ARG A 1 8 ? 53.913 92.008 80.384 1.00 0.00 8 ARG A N 18
ATOM 30120 C CA . ARG A 1 8 ? 54.188 92.641 79.059 1.00 0.00 8 ARG A CA 18
ATOM 30121 C C . ARG A 1 8 ? 53.021 93.541 78.639 1.00 0.00 8 ARG A C 18
ATOM 30122 O O . ARG A 1 8 ? 51.866 93.177 78.745 1.00 0.00 8 ARG A O 18
ATOM 30143 N N . VAL A 1 9 ? 53.331 94.717 78.160 1.00 0.00 9 VAL A N 18
ATOM 30144 C CA . VAL A 1 9 ? 52.276 95.680 77.716 1.00 0.00 9 VAL A CA 18
ATOM 30145 C C . VAL A 1 9 ? 52.855 96.595 76.629 1.00 0.00 9 VAL A C 18
ATOM 30146 O O . VAL A 1 9 ? 53.768 97.362 76.866 1.00 0.00 9 VAL A O 18
ATOM 30159 N N . GLU A 1 10 ? 52.317 96.514 75.443 1.00 0.00 10 GLU A N 18
ATOM 30160 C CA . GLU A 1 10 ? 52.794 97.363 74.310 1.00 0.00 10 GLU A CA 18
ATOM 30161 C C . GLU A 1 10 ? 51.754 98.432 73.962 1.00 0.00 10 GLU A C 18
ATOM 30162 O O . GLU A 1 10 ? 50.580 98.158 73.825 1.00 0.00 10 GLU A O 18
ATOM 30174 N N . VAL A 1 11 ? 52.200 99.652 73.816 1.00 26.88 11 VAL A N 18
ATOM 30175 C CA . VAL A 1 11 ? 51.266 100.765 73.472 1.00 26.83 11 VAL A CA 18
ATOM 30176 C C . VAL A 1 11 ? 51.677 101.390 72.134 1.00 27.58 11 VAL A C 18
ATOM 30177 O O . VAL A 1 11 ? 52.848 101.579 71.863 1.00 28.21 11 VAL A O 18
ATOM 30190 N N . GLU A 1 12 ? 50.723 101.711 71.301 1.00 0.00 12 GLU A N 18
ATOM 30191 C CA . GLU A 1 12 ? 51.039 102.326 69.977 1.00 0.00 12 GLU A CA 18
ATOM 30192 C C . GLU A 1 12 ? 50.382 103.702 69.878 1.00 0.00 12 GLU A C 18
ATOM 30193 O O . GLU A 1 12 ? 49.249 103.889 70.277 1.00 0.00 12 GLU A O 18
ATOM 30205 N N . VAL A 1 13 ? 51.091 104.669 69.350 1.00 26.55 13 VAL A N 18
ATOM 30206 C CA . VAL A 1 13 ? 50.519 106.042 69.226 1.00 26.45 13 VAL A CA 18
ATOM 30207 C C . VAL A 1 13 ? 50.688 106.567 67.796 1.00 27.95 13 VAL A C 18
ATOM 30208 O O . VAL A 1 13 ? 51.729 106.420 67.185 1.00 27.94 13 VAL A O 18
ATOM 30221 N N . SER A 1 14 ? 49.657 107.182 67.265 1.00 0.00 14 SER A N 18
ATOM 30222 C CA . SER A 1 14 ? 49.731 107.728 65.878 1.00 0.00 14 SER A CA 18
ATOM 30223 C C . SER A 1 14 ? 49.393 109.229 65.877 1.00 0.00 14 SER A C 18
ATOM 30224 O O . SER A 1 14 ? 48.239 109.599 65.985 1.00 0.00 14 SER A O 18
ATOM 30232 N N . PRO A 1 15 ? 50.415 110.046 65.753 1.00 28.75 15 PRO A N 18
ATOM 30233 C CA . PRO A 1 15 ? 50.170 111.517 65.740 1.00 30.20 15 PRO A CA 18
ATOM 30234 C C . PRO A 1 15 ? 49.763 111.996 64.340 1.00 33.00 15 PRO A C 18
ATOM 30235 O O . PRO A 1 15 ? 49.902 111.292 63.359 1.00 32.76 15 PRO A O 18
ATOM 30246 N N . ARG A 1 16 ? 49.251 113.199 64.262 1.00 34.77 16 ARG A N 18
ATOM 30247 C CA . ARG A 1 16 ? 48.812 113.770 62.952 1.00 37.64 16 ARG A CA 18
ATOM 30248 C C . ARG A 1 16 ? 48.790 115.302 63.034 1.00 38.99 16 ARG A C 18
ATOM 30249 O O . ARG A 1 16 ? 48.282 115.882 63.976 1.00 38.96 16 ARG A O 18
ATOM 30270 N N . PHE A 1 17 ? 49.366 115.949 62.055 1.00 0.00 17 PHE A N 18
ATOM 30271 C CA . PHE A 1 17 ? 49.421 117.446 62.048 1.00 0.00 17 PHE A CA 18
ATOM 30272 C C . PHE A 1 17 ? 48.014 118.060 62.051 1.00 0.00 17 PHE A C 18
ATOM 30273 O O . PHE A 1 17 ? 47.119 117.591 61.373 1.00 0.00 17 PHE A O 18
ATOM 30290 N N . LEU A 1 18 ? 47.825 119.115 62.804 1.00 0.00 18 LEU A N 18
ATOM 30291 C CA . LEU A 1 18 ? 46.486 119.785 62.855 1.00 0.00 18 LEU A CA 18
ATOM 30292 C C . LEU A 1 18 ? 46.581 121.206 62.288 1.00 0.00 18 LEU A C 18
ATOM 30293 O O . LEU A 1 18 ? 46.620 122.182 63.008 1.00 0.00 18 LEU A O 18
ATOM 30309 N N . ALA A 1 19 ? 46.590 121.305 60.986 1.00 0.00 19 ALA A N 18
ATOM 30310 C CA . ALA A 1 19 ? 46.651 122.637 60.302 1.00 0.00 19 ALA A CA 18
ATOM 30311 C C . ALA A 1 19 ? 45.381 123.452 60.564 1.00 0.00 19 ALA A C 18
ATOM 30312 O O . ALA A 1 19 ? 45.431 124.663 60.679 1.00 0.00 19 ALA A O 18
ATOM 30319 N N . HIS A 1 20 ? 44.246 122.807 60.643 1.00 0.00 20 HIS A N 18
ATOM 30320 C CA . HIS A 1 20 ? 42.973 123.557 60.877 1.00 0.00 20 HIS A CA 18
ATOM 30321 C C . HIS A 1 20 ? 42.923 124.123 62.301 1.00 0.00 20 HIS A C 18
ATOM 30322 O O . HIS A 1 20 ? 42.218 125.077 62.567 1.00 0.00 20 HIS A O 18
ATOM 30336 N N . GLN A 1 21 ? 43.657 123.541 63.217 1.00 51.13 21 GLN A N 18
ATOM 30337 C CA . GLN A 1 21 ? 43.638 124.050 64.623 1.00 51.59 21 GLN A CA 18
ATOM 30338 C C . GLN A 1 21 ? 45.041 124.471 65.073 1.00 51.55 21 GLN A C 18
ATOM 30339 O O . GLN A 1 21 ? 45.369 124.392 66.243 1.00 51.24 21 GLN A O 18
ATOM 30353 N N . SER A 1 22 ? 45.873 124.916 64.161 1.00 52.26 22 SER A N 18
ATOM 30354 C CA . SER A 1 22 ? 47.252 125.339 64.555 1.00 52.76 22 SER A CA 18
ATOM 30355 C C . SER A 1 22 ? 47.796 126.406 63.599 1.00 51.68 22 SER A C 18
ATOM 30356 O O . SER A 1 22 ? 47.521 126.390 62.414 1.00 52.15 22 SER A O 18
ATOM 30364 N N . THR A 1 23 ? 48.585 127.318 64.108 1.00 0.00 23 THR A N 18
ATOM 30365 C CA . THR A 1 23 ? 49.179 128.380 63.237 1.00 0.00 23 THR A CA 18
ATOM 30366 C C . THR A 1 23 ? 50.711 128.271 63.292 1.00 0.00 23 THR A C 18
ATOM 30367 O O . THR A 1 23 ? 51.342 128.825 64.172 1.00 0.00 23 THR A O 18
ATOM 30378 N N . PRO A 1 24 ? 51.257 127.530 62.353 1.00 49.88 24 PRO A N 18
ATOM 30379 C CA . PRO A 1 24 ? 52.737 127.342 62.350 1.00 51.02 24 PRO A CA 18
ATOM 30380 C C . PRO A 1 24 ? 53.472 128.658 62.065 1.00 51.50 24 PRO A C 18
ATOM 30381 O O . PRO A 1 24 ? 54.629 128.811 62.410 1.00 51.57 24 PRO A O 18
ATOM 30392 N N . ASP A 1 25 ? 52.820 129.598 61.430 1.00 0.00 25 ASP A N 18
ATOM 30393 C CA . ASP A 1 25 ? 53.496 130.895 61.112 1.00 0.00 25 ASP A CA 18
ATOM 30394 C C . ASP A 1 25 ? 53.847 131.658 62.396 1.00 0.00 25 ASP A C 18
ATOM 30395 O O . ASP A 1 25 ? 54.734 132.492 62.400 1.00 0.00 25 ASP A O 18
ATOM 30404 N N . GLU A 1 26 ? 53.161 131.387 63.479 1.00 0.00 26 GLU A N 18
ATOM 30405 C CA . GLU A 1 26 ? 53.463 132.109 64.756 1.00 0.00 26 GLU A CA 18
ATOM 30406 C C . GLU A 1 26 ? 54.208 131.191 65.735 1.00 0.00 26 GLU A C 18
ATOM 30407 O O . GLU A 1 26 ? 54.171 131.393 66.935 1.00 0.00 26 GLU A O 18
ATOM 30419 N N . GLY A 1 27 ? 54.879 130.183 65.234 1.00 0.00 27 GLY A N 18
ATOM 30420 C CA . GLY A 1 27 ? 55.625 129.248 66.131 1.00 0.00 27 GLY A CA 18
ATOM 30421 C C . GLY A 1 27 ? 54.632 128.447 66.979 1.00 0.00 27 GLY A C 18
ATOM 30422 O O . GLY A 1 27 ? 54.933 128.038 68.084 1.00 0.00 27 GLY A O 18
ATOM 30426 N N . ARG A 1 28 ? 53.450 128.228 66.465 1.00 0.00 28 ARG A N 18
ATOM 30427 C CA . ARG A 1 28 ? 52.422 127.459 67.226 1.00 0.00 28 ARG A CA 18
ATOM 30428 C C . ARG A 1 28 ? 51.982 126.226 66.429 1.00 0.00 28 ARG A C 18
ATOM 30429 O O . ARG A 1 28 ? 51.084 126.297 65.608 1.00 0.00 28 ARG A O 18
ATOM 30450 N N . TYR A 1 29 ? 52.599 125.097 66.677 1.00 46.07 29 TYR A N 18
ATOM 30451 C CA . TYR A 1 29 ? 52.218 123.847 65.949 1.00 43.41 29 TYR A CA 18
ATOM 30452 C C . TYR A 1 29 ? 51.404 122.944 66.883 1.00 41.37 29 TYR A C 18
ATOM 30453 O O . TYR A 1 29 ? 51.757 122.754 68.033 1.00 39.95 29 TYR A O 18
ATOM 30471 N N . ALA A 1 30 ? 50.313 122.399 66.404 1.00 0.00 30 ALA A N 18
ATOM 30472 C CA . ALA A 1 30 ? 49.475 121.522 67.278 1.00 0.00 30 ALA A CA 18
ATOM 30473 C C . ALA A 1 30 ? 49.417 120.089 66.736 1.00 0.00 30 ALA A C 18
ATOM 30474 O O . ALA A 1 30 ? 48.969 119.854 65.630 1.00 0.00 30 ALA A O 18
ATOM 30481 N N . PHE A 1 31 ? 49.855 119.131 67.515 1.00 36.58 31 PHE A N 18
ATOM 30482 C CA . PHE A 1 31 ? 49.814 117.708 67.059 1.00 36.29 31 PHE A CA 18
ATOM 30483 C C . PHE A 1 31 ? 48.877 116.899 67.962 1.00 35.25 31 PHE A C 18
ATOM 30484 O O . PHE A 1 31 ? 48.954 116.985 69.174 1.00 34.09 31 PHE A O 18
ATOM 30501 N N . ALA A 1 32 ? 48.011 116.098 67.392 1.00 34.06 32 ALA A N 18
ATOM 30502 C CA . ALA A 1 32 ? 47.090 115.261 68.221 1.00 32.35 32 ALA A CA 18
ATOM 30503 C C . ALA A 1 32 ? 47.432 113.787 67.999 1.00 31.25 32 ALA A C 18
ATOM 30504 O O . ALA A 1 32 ? 47.598 113.358 66.874 1.00 31.96 32 ALA A O 18
ATOM 30511 N N . TYR A 1 33 ? 47.560 113.011 69.049 1.00 29.03 33 TYR A N 18
ATOM 30512 C CA . TYR A 1 33 ? 47.918 111.570 68.853 1.00 27.15 33 TYR A CA 18
ATOM 30513 C C . TYR A 1 33 ? 46.940 110.638 69.578 1.00 26.72 33 TYR A C 18
ATOM 30514 O O . TYR A 1 33 ? 46.445 110.949 70.645 1.00 28.24 33 TYR A O 18
ATOM 30532 N N . SER A 1 34 ? 46.681 109.490 69.007 1.00 0.00 34 SER A N 18
ATOM 30533 C CA . SER A 1 34 ? 45.758 108.514 69.655 1.00 0.00 34 SER A CA 18
ATOM 30534 C C . SER A 1 34 ? 46.585 107.382 70.267 1.00 0.00 34 SER A C 18
ATOM 30535 O O . SER A 1 34 ? 47.491 106.868 69.649 1.00 0.00 34 SER A O 18
ATOM 30543 N N . ILE A 1 35 ? 46.286 107.007 71.480 1.00 0.00 35 ILE A N 18
ATOM 30544 C CA . ILE A 1 35 ? 47.063 105.923 72.161 1.00 0.00 35 ILE A CA 18
ATOM 30545 C C . ILE A 1 35 ? 46.274 104.608 72.239 1.00 0.00 35 ILE A C 18
ATOM 30546 O O . ILE A 1 35 ? 45.100 104.582 72.562 1.00 0.00 35 ILE A O 18
ATOM 30562 N N . ARG A 1 36 ? 46.940 103.519 71.941 1.00 25.30 36 ARG A N 18
ATOM 30563 C CA . ARG A 1 36 ? 46.282 102.181 71.982 1.00 25.64 36 ARG A CA 18
ATOM 30564 C C . ARG A 1 36 ? 47.069 101.240 72.904 1.00 23.79 36 ARG A C 18
ATOM 30565 O O . ARG A 1 36 ? 48.088 100.692 72.533 1.00 25.11 36 ARG A O 18
ATOM 30586 N N . ILE A 1 37 ? 46.589 101.060 74.104 1.00 20.73 37 ILE A N 18
ATOM 30587 C CA . ILE A 1 37 ? 47.276 100.167 75.088 1.00 18.17 37 ILE A CA 18
ATOM 30588 C C . ILE A 1 37 ? 46.743 98.732 74.982 1.00 17.71 37 ILE A C 18
ATOM 30589 O O . ILE A 1 37 ? 45.580 98.479 75.227 1.00 15.34 37 ILE A O 18
ATOM 30605 N N . GLN A 1 38 ? 47.593 97.788 74.650 1.00 0.00 38 GLN A N 18
ATOM 30606 C CA . GLN A 1 38 ? 47.143 96.365 74.564 1.00 0.00 38 GLN A CA 18
ATOM 30607 C C . GLN A 1 38 ? 47.901 95.524 75.602 1.00 0.00 38 GLN A C 18
ATOM 30608 O O . GLN A 1 38 ? 49.084 95.709 75.829 1.00 0.00 38 GLN A O 18
ATOM 30622 N N . ASN A 1 39 ? 47.211 94.616 76.246 1.00 15.86 39 ASN A N 18
ATOM 30623 C CA . ASN A 1 39 ? 47.867 93.772 77.291 1.00 17.88 39 ASN A CA 18
ATOM 30624 C C . ASN A 1 39 ? 48.480 92.515 76.670 1.00 18.37 39 ASN A C 18
ATOM 30625 O O . ASN A 1 39 ? 47.781 91.675 76.133 1.00 18.69 39 ASN A O 18
ATOM 30636 N N . ALA A 1 40 ? 49.777 92.372 76.757 1.00 0.00 40 ALA A N 18
ATOM 30637 C CA . ALA A 1 40 ? 50.445 91.159 76.195 1.00 0.00 40 ALA A CA 18
ATOM 30638 C C . ALA A 1 40 ? 51.055 90.306 77.320 1.00 0.00 40 ALA A C 18
ATOM 30639 O O . ALA A 1 40 ? 51.687 89.298 77.060 1.00 0.00 40 ALA A O 18
ATOM 30646 N N . GLY A 1 41 ? 50.865 90.688 78.565 1.00 27.60 41 GLY A N 18
ATOM 30647 C CA . GLY A 1 41 ? 51.428 89.884 79.691 1.00 28.62 41 GLY A CA 18
ATOM 30648 C C . GLY A 1 41 ? 50.490 88.711 79.984 1.00 29.10 41 GLY A C 18
ATOM 30649 O O . GLY A 1 41 ? 49.521 88.497 79.281 1.00 28.18 41 GLY A O 18
ATOM 30653 N N . ALA A 1 42 ? 50.769 87.950 81.013 1.00 0.00 42 ALA A N 18
ATOM 30654 C CA . ALA A 1 42 ? 49.890 86.789 81.345 1.00 0.00 42 ALA A CA 18
ATOM 30655 C C . ALA A 1 42 ? 48.973 87.137 82.518 1.00 0.00 42 ALA A C 18
ATOM 30656 O O . ALA A 1 42 ? 47.866 86.646 82.626 1.00 0.00 42 ALA A O 18
ATOM 30663 N N . VAL A 1 43 ? 49.438 87.984 83.395 1.00 0.00 43 VAL A N 18
ATOM 30664 C CA . VAL A 1 43 ? 48.618 88.386 84.578 1.00 0.00 43 VAL A CA 18
ATOM 30665 C C . VAL A 1 43 ? 48.077 89.810 84.372 1.00 0.00 43 VAL A C 18
ATOM 30666 O O . VAL A 1 43 ? 48.769 90.662 83.849 1.00 0.00 43 VAL A O 18
ATOM 30679 N N . PRO A 1 44 ? 46.840 90.020 84.780 1.00 21.08 44 PRO A N 18
ATOM 30680 C CA . PRO A 1 44 ? 46.235 91.381 84.598 1.00 21.01 44 PRO A CA 18
ATOM 30681 C C . PRO A 1 44 ? 47.130 92.489 85.170 1.00 21.95 44 PRO A C 18
ATOM 30682 O O . PRO A 1 44 ? 47.750 92.337 86.211 1.00 21.40 44 PRO A O 18
ATOM 30693 N N . ALA A 1 45 ? 47.196 93.598 84.481 1.00 20.91 45 ALA A N 18
ATOM 30694 C CA . ALA A 1 45 ? 48.042 94.736 84.942 1.00 19.47 45 ALA A CA 18
ATOM 30695 C C . ALA A 1 45 ? 47.330 96.074 84.713 1.00 19.21 45 ALA A C 18
ATOM 30696 O O . ALA A 1 45 ? 46.519 96.221 83.815 1.00 19.53 45 ALA A O 18
ATOM 30703 N N . ARG A 1 46 ? 47.635 97.048 85.530 1.00 0.00 46 ARG A N 18
ATOM 30704 C CA . ARG A 1 46 ? 46.995 98.389 85.387 1.00 0.00 46 ARG A CA 18
ATOM 30705 C C . ARG A 1 46 ? 48.073 99.474 85.326 1.00 0.00 46 ARG A C 18
ATOM 30706 O O . ARG A 1 46 ? 49.198 99.262 85.740 1.00 0.00 46 ARG A O 18
ATOM 30727 N N . LEU A 1 47 ? 47.740 100.635 84.821 1.00 0.00 47 LEU A N 18
ATOM 30728 C CA . LEU A 1 47 ? 48.749 101.733 84.742 1.00 0.00 47 LEU A CA 18
ATOM 30729 C C . LEU A 1 47 ? 48.577 102.670 85.939 1.00 0.00 47 LEU A C 18
ATOM 30730 O O . LEU A 1 47 ? 47.539 103.283 86.111 1.00 0.00 47 LEU A O 18
ATOM 30746 N N . VAL A 1 48 ? 49.583 102.777 86.773 1.00 0.00 48 VAL A N 18
ATOM 30747 C CA . VAL A 1 48 ? 49.474 103.668 87.967 1.00 0.00 48 VAL A CA 18
ATOM 30748 C C . VAL A 1 48 ? 50.206 104.990 87.722 1.00 0.00 48 VAL A C 18
ATOM 30749 O O . VAL A 1 48 ? 49.871 106.000 88.310 1.00 0.00 48 VAL A O 18
ATOM 30762 N N . ALA A 1 49 ? 51.210 104.994 86.876 1.00 0.00 49 ALA A N 18
ATOM 30763 C CA . ALA A 1 49 ? 51.952 106.268 86.630 1.00 0.00 49 ALA A CA 18
ATOM 30764 C C . ALA A 1 49 ? 52.318 106.430 85.150 1.00 0.00 49 ALA A C 18
ATOM 30765 O O . ALA A 1 49 ? 52.298 105.490 84.380 1.00 0.00 49 ALA A O 18
ATOM 30772 N N . ARG A 1 50 ? 52.648 107.632 84.764 1.00 18.13 50 ARG A N 18
ATOM 30773 C CA . ARG A 1 50 ? 53.022 107.916 83.348 1.00 20.89 50 ARG A CA 18
ATOM 30774 C C . ARG A 1 50 ? 54.178 108.923 83.291 1.00 22.46 50 ARG A C 18
ATOM 30775 O O . ARG A 1 50 ? 54.216 109.887 84.035 1.00 23.35 50 ARG A O 18
ATOM 30796 N N . HIS A 1 51 ? 55.118 108.694 82.411 1.00 22.89 51 HIS A N 18
ATOM 30797 C CA . HIS A 1 51 ? 56.285 109.617 82.285 1.00 23.99 51 HIS A CA 18
ATOM 30798 C C . HIS A 1 51 ? 56.681 109.752 80.810 1.00 24.58 51 HIS A C 18
ATOM 30799 O O . HIS A 1 51 ? 57.130 108.809 80.187 1.00 24.14 51 HIS A O 18
ATOM 30813 N N . TRP A 1 52 ? 56.507 110.923 80.252 1.00 24.73 52 TRP A N 18
ATOM 30814 C CA . TRP A 1 52 ? 56.860 111.145 78.819 1.00 24.73 52 TRP A CA 18
ATOM 30815 C C . TRP A 1 52 ? 58.207 111.863 78.689 1.00 25.24 52 TRP A C 18
ATOM 30816 O O . TRP A 1 52 ? 58.466 112.842 79.363 1.00 25.25 52 TRP A O 18
ATOM 30837 N N . GLN A 1 53 ? 59.059 111.383 77.821 1.00 0.00 53 GLN A N 18
ATOM 30838 C CA . GLN A 1 53 ? 60.392 112.028 77.627 1.00 0.00 53 GLN A CA 18
ATOM 30839 C C . GLN A 1 53 ? 60.488 112.576 76.198 1.00 0.00 53 GLN A C 18
ATOM 30840 O O . GLN A 1 53 ? 61.121 111.988 75.340 1.00 0.00 53 GLN A O 18
ATOM 30854 N N . ILE A 1 54 ? 59.848 113.687 75.936 1.00 28.56 54 ILE A N 18
ATOM 30855 C CA . ILE A 1 54 ? 59.879 114.274 74.558 1.00 31.69 54 ILE A CA 18
ATOM 30856 C C . ILE A 1 54 ? 61.114 115.164 74.345 1.00 31.35 54 ILE A C 18
ATOM 30857 O O . ILE A 1 54 ? 61.401 116.057 75.119 1.00 31.20 54 ILE A O 18
ATOM 30873 N N . THR A 1 55 ? 61.833 114.928 73.277 1.00 32.39 55 THR A N 18
ATOM 30874 C CA . THR A 1 55 ? 63.032 115.761 72.960 1.00 32.79 55 THR A CA 18
ATOM 30875 C C . THR A 1 55 ? 62.820 116.413 71.593 1.00 33.98 55 THR A C 18
ATOM 30876 O O . THR A 1 55 ? 62.419 115.770 70.641 1.00 33.62 55 THR A O 18
ATOM 30887 N N . ASP A 1 56 ? 63.058 117.699 71.505 1.00 36.19 56 ASP A N 18
ATOM 30888 C CA . ASP A 1 56 ? 62.838 118.417 70.216 1.00 38.66 56 ASP A CA 18
ATOM 30889 C C . ASP A 1 56 ? 64.090 118.381 69.333 1.00 38.50 56 ASP A C 18
ATOM 30890 O O . ASP A 1 56 ? 65.156 117.970 69.748 1.00 37.75 56 ASP A O 18
ATOM 30899 N N . GLY A 1 57 ? 63.946 118.802 68.102 1.00 37.51 57 GLY A N 18
ATOM 30900 C CA . GLY A 1 57 ? 65.089 118.800 67.138 1.00 38.01 57 GLY A CA 18
ATOM 30901 C C . GLY A 1 57 ? 66.241 119.713 67.599 1.00 39.47 57 GLY A C 18
ATOM 30902 O O . GLY A 1 57 ? 67.301 119.701 67.001 1.00 38.99 57 GLY A O 18
ATOM 30906 N N . ASN A 1 58 ? 66.074 120.483 68.655 1.00 0.00 58 ASN A N 18
ATOM 30907 C CA . ASN A 1 58 ? 67.199 121.352 69.122 1.00 0.00 58 ASN A CA 18
ATOM 30908 C C . ASN A 1 58 ? 67.910 120.715 70.332 1.00 0.00 58 ASN A C 18
ATOM 30909 O O . ASN A 1 58 ? 68.783 121.315 70.930 1.00 0.00 58 ASN A O 18
ATOM 30920 N N . GLY A 1 59 ? 67.556 119.498 70.683 1.00 0.00 59 GLY A N 18
ATOM 30921 C CA . GLY A 1 59 ? 68.221 118.816 71.833 1.00 0.00 59 GLY A CA 18
ATOM 30922 C C . GLY A 1 59 ? 67.437 119.049 73.129 1.00 0.00 59 GLY A C 18
ATOM 30923 O O . GLY A 1 59 ? 67.461 118.225 74.025 1.00 0.00 59 GLY A O 18
ATOM 30927 N N . ARG A 1 60 ? 66.746 120.157 73.243 1.00 49.10 60 ARG A N 18
ATOM 30928 C CA . ARG A 1 60 ? 65.966 120.424 74.493 1.00 50.05 60 ARG A CA 18
ATOM 30929 C C . ARG A 1 60 ? 64.865 119.372 74.648 1.00 49.79 60 ARG A C 18
ATOM 30930 O O . ARG A 1 60 ? 64.252 118.963 73.678 1.00 48.27 60 ARG A O 18
ATOM 30951 N N . THR A 1 61 ? 64.613 118.929 75.855 1.00 0.00 61 THR A N 18
ATOM 30952 C CA . THR A 1 61 ? 63.551 117.897 76.060 1.00 0.00 61 THR A CA 18
ATOM 30953 C C . THR A 1 61 ? 62.665 118.265 77.252 1.00 0.00 61 THR A C 18
ATOM 30954 O O . THR A 1 61 ? 63.091 118.948 78.166 1.00 0.00 61 THR A O 18
ATOM 30965 N N . GLU A 1 62 ? 61.435 117.820 77.246 1.00 0.00 62 GLU A N 18
ATOM 30966 C CA . GLU A 1 62 ? 60.512 118.144 78.374 1.00 0.00 62 GLU A CA 18
ATOM 30967 C C . GLU A 1 62 ? 60.006 116.856 79.028 1.00 0.00 62 GLU A C 18
ATOM 30968 O O . GLU A 1 62 ? 59.415 116.006 78.385 1.00 0.00 62 GLU A O 18
ATOM 30980 N N . GLN A 1 63 ? 60.245 116.709 80.305 1.00 0.00 63 GLN A N 18
ATOM 30981 C CA . GLN A 1 63 ? 59.793 115.484 81.027 1.00 0.00 63 GLN A CA 18
ATOM 30982 C C . GLN A 1 63 ? 58.541 115.783 81.855 1.00 0.00 63 GLN A C 18
ATOM 30983 O O . GLN A 1 63 ? 58.466 116.787 82.540 1.00 0.00 63 GLN A O 18
ATOM 30997 N N . VAL A 1 64 ? 57.560 114.921 81.794 1.00 37.94 64 VAL A N 18
ATOM 30998 C CA . VAL A 1 64 ? 56.307 115.150 82.574 1.00 37.05 64 VAL A CA 18
ATOM 30999 C C . VAL A 1 64 ? 55.973 113.910 83.407 1.00 36.89 64 VAL A C 18
ATOM 31000 O O . VAL A 1 64 ? 55.969 112.798 82.918 1.00 36.32 64 VAL A O 18
ATOM 31013 N N . ASP A 1 65 ? 55.701 114.109 84.669 1.00 0.00 65 ASP A N 18
ATOM 31014 C CA . ASP A 1 65 ? 55.371 112.969 85.575 1.00 0.00 65 ASP A CA 18
ATOM 31015 C C . ASP A 1 65 ? 54.032 113.224 86.273 1.00 0.00 65 ASP A C 18
ATOM 31016 O O . ASP A 1 65 ? 53.832 114.254 86.889 1.00 0.00 65 ASP A O 18
ATOM 31025 N N . GLY A 1 66 ? 53.118 112.291 86.186 1.00 31.82 66 GLY A N 18
ATOM 31026 C CA . GLY A 1 66 ? 51.792 112.472 86.849 1.00 29.07 66 GLY A CA 18
ATOM 31027 C C . GLY A 1 66 ? 51.226 111.103 87.227 1.00 27.67 66 GLY A C 18
ATOM 31028 O O . GLY A 1 66 ? 51.608 110.092 86.671 1.00 27.18 66 GLY A O 18
ATOM 31032 N N . GLU A 1 67 ? 50.320 111.062 88.172 1.00 0.00 67 GLU A N 18
ATOM 31033 C CA . GLU A 1 67 ? 49.730 109.755 88.592 1.00 0.00 67 GLU A CA 18
ATOM 31034 C C . GLU A 1 67 ? 48.631 109.327 87.614 1.00 0.00 67 GLU A C 18
ATOM 31035 O O . GLU A 1 67 ? 48.007 110.145 86.967 1.00 0.00 67 GLU A O 18
ATOM 31047 N N . GLY A 1 68 ? 48.382 108.044 87.518 1.00 22.62 68 GLY A N 18
ATOM 31048 C CA . GLY A 1 68 ? 47.314 107.526 86.605 1.00 22.36 68 GLY A CA 18
ATOM 31049 C C . GLY A 1 68 ? 47.432 108.128 85.199 1.00 20.38 68 GLY A C 18
ATOM 31050 O O . GLY A 1 68 ? 48.419 108.740 84.845 1.00 21.93 68 GLY A O 18
ATOM 31054 N N . VAL A 1 69 ? 46.408 107.949 84.407 1.00 17.51 69 VAL A N 18
ATOM 31055 C CA . VAL A 1 69 ? 46.400 108.493 83.014 1.00 15.40 69 VAL A CA 18
ATOM 31056 C C . VAL A 1 69 ? 45.083 109.226 82.759 1.00 17.02 69 VAL A C 18
ATOM 31057 O O . VAL A 1 69 ? 44.016 108.715 83.016 1.00 17.35 69 VAL A O 18
ATOM 31070 N N . VAL A 1 70 ? 45.178 110.435 82.265 1.00 17.68 70 VAL A N 18
ATOM 31071 C CA . VAL A 1 70 ? 43.974 111.294 81.973 1.00 16.81 70 VAL A CA 18
ATOM 31072 C C . VAL A 1 70 ? 42.905 111.180 83.084 1.00 17.08 70 VAL A C 18
ATOM 31073 O O . VAL A 1 70 ? 41.718 111.265 82.835 1.00 16.77 70 VAL A O 18
ATOM 31086 N N . GLY A 1 71 ? 43.341 111.038 84.313 1.00 17.30 71 GLY A N 18
ATOM 31087 C CA . GLY A 1 71 ? 42.394 110.971 85.472 1.00 16.44 71 GLY A CA 18
ATOM 31088 C C . GLY A 1 71 ? 41.817 109.562 85.696 1.00 18.03 71 GLY A C 18
ATOM 31089 O O . GLY A 1 71 ? 40.820 109.416 86.380 1.00 18.29 71 GLY A O 18
ATOM 31093 N N . GLU A 1 72 ? 42.419 108.530 85.154 1.00 0.00 72 GLU A N 18
ATOM 31094 C CA . GLU A 1 72 ? 41.860 107.154 85.387 1.00 0.00 72 GLU A CA 18
ATOM 31095 C C . GLU A 1 72 ? 42.963 106.095 85.487 1.00 0.00 72 GLU A C 18
ATOM 31096 O O . GLU A 1 72 ? 44.019 106.210 84.897 1.00 0.00 72 GLU A O 18
ATOM 31108 N N . GLN A 1 73 ? 42.700 105.057 86.238 1.00 13.09 73 GLN A N 18
ATOM 31109 C CA . GLN A 1 73 ? 43.686 103.950 86.412 1.00 15.45 73 GLN A CA 18
ATOM 31110 C C . GLN A 1 73 ? 43.104 102.664 85.804 1.00 15.30 73 GLN A C 18
ATOM 31111 O O . GLN A 1 73 ? 42.657 101.786 86.519 1.00 16.40 73 GLN A O 18
ATOM 31125 N N . PRO A 1 74 ? 43.104 102.608 84.491 1.00 15.25 74 PRO A N 18
ATOM 31126 C CA . PRO A 1 74 ? 42.525 101.408 83.816 1.00 16.63 74 PRO A CA 18
ATOM 31127 C C . PRO A 1 74 ? 43.201 100.106 84.268 1.00 17.41 74 PRO A C 18
ATOM 31128 O O . PRO A 1 74 ? 44.404 100.036 84.444 1.00 17.61 74 PRO A O 18
ATOM 31139 N N . TRP A 1 75 ? 42.415 99.073 84.432 1.00 0.00 75 TRP A N 18
ATOM 31140 C CA . TRP A 1 75 ? 42.958 97.744 84.845 1.00 0.00 75 TRP A CA 18
ATOM 31141 C C . TRP A 1 75 ? 42.986 96.827 83.619 1.00 0.00 75 TRP A C 18
ATOM 31142 O O . TRP A 1 75 ? 42.121 95.989 83.442 1.00 0.00 75 TRP A O 18
ATOM 31163 N N . LEU A 1 76 ? 43.952 97.005 82.756 1.00 18.07 76 LEU A N 18
ATOM 31164 C CA . LEU A 1 76 ? 44.019 96.172 81.516 1.00 17.96 76 LEU A CA 18
ATOM 31165 C C . LEU A 1 76 ? 44.174 94.686 81.843 1.00 19.47 76 LEU A C 18
ATOM 31166 O O . LEU A 1 76 ? 45.155 94.264 82.425 1.00 20.57 76 LEU A O 18
ATOM 31182 N N . ARG A 1 77 ? 43.214 93.891 81.445 1.00 0.00 77 ARG A N 18
ATOM 31183 C CA . ARG A 1 77 ? 43.291 92.423 81.695 1.00 0.00 77 ARG A CA 18
ATOM 31184 C C . ARG A 1 77 ? 44.074 91.762 80.554 1.00 0.00 77 ARG A C 18
ATOM 31185 O O . ARG A 1 77 ? 44.191 92.334 79.487 1.00 0.00 77 ARG A O 18
ATOM 31206 N N . PRO A 1 78 ? 44.596 90.581 80.809 1.00 23.86 78 PRO A N 18
ATOM 31207 C CA . PRO A 1 78 ? 45.376 89.898 79.731 1.00 24.22 78 PRO A CA 18
ATOM 31208 C C . PRO A 1 78 ? 44.545 89.774 78.444 1.00 24.36 78 PRO A C 18
ATOM 31209 O O . PRO A 1 78 ? 43.440 89.267 78.446 1.00 22.27 78 PRO A O 18
ATOM 31220 N N . GLY A 1 79 ? 45.091 90.237 77.348 1.00 24.74 79 GLY A N 18
ATOM 31221 C CA . GLY A 1 79 ? 44.368 90.159 76.044 1.00 23.79 79 GLY A CA 18
ATOM 31222 C C . GLY A 1 79 ? 43.487 91.401 75.830 1.00 23.44 79 GLY A C 18
ATOM 31223 O O . GLY A 1 79 ? 43.094 91.696 74.717 1.00 22.44 79 GLY A O 18
ATOM 31227 N N . GLU A 1 80 ? 43.177 92.135 76.876 1.00 23.31 80 GLU A N 18
ATOM 31228 C CA . GLU A 1 80 ? 42.328 93.357 76.713 1.00 21.90 80 GLU A CA 18
ATOM 31229 C C . GLU A 1 80 ? 43.204 94.573 76.397 1.00 20.95 80 GLU A C 18
ATOM 31230 O O . GLU A 1 80 ? 44.410 94.534 76.549 1.00 19.52 80 GLU A O 18
ATOM 31242 N N . ALA A 1 81 ? 42.604 95.648 75.948 1.00 0.00 81 ALA A N 18
ATOM 31243 C CA . ALA A 1 81 ? 43.394 96.868 75.605 1.00 0.00 81 ALA A CA 18
ATOM 31244 C C . ALA A 1 81 ? 42.590 98.134 75.929 1.00 0.00 81 ALA A C 18
ATOM 31245 O O . ALA A 1 81 ? 41.376 98.141 75.864 1.00 0.00 81 ALA A O 18
ATOM 31252 N N . PHE A 1 82 ? 43.265 99.208 76.258 1.00 18.56 82 PHE A N 18
ATOM 31253 C CA . PHE A 1 82 ? 42.557 100.487 76.565 1.00 17.00 82 PHE A CA 18
ATOM 31254 C C . PHE A 1 82 ? 42.999 101.558 75.558 1.00 16.61 82 PHE A C 18
ATOM 31255 O O . PHE A 1 82 ? 44.136 101.568 75.126 1.00 15.77 82 PHE A O 18
ATOM 31272 N N . HIS A 1 83 ? 42.118 102.453 75.176 1.00 0.00 83 HIS A N 18
ATOM 31273 C CA . HIS A 1 83 ? 42.512 103.508 74.189 1.00 0.00 83 HIS A CA 18
ATOM 31274 C C . HIS A 1 83 ? 41.788 104.832 74.467 1.00 0.00 83 HIS A C 18
ATOM 31275 O O . HIS A 1 83 ? 40.617 104.859 74.795 1.00 0.00 83 HIS A O 18
ATOM 31289 N N . TYR A 1 84 ? 42.482 105.931 74.305 1.00 21.96 84 TYR A N 18
ATOM 31290 C CA . TYR A 1 84 ? 41.855 107.273 74.518 1.00 22.81 84 TYR A CA 18
ATOM 31291 C C . TYR A 1 84 ? 42.565 108.318 73.641 1.00 25.11 84 TYR A C 18
ATOM 31292 O O . TYR A 1 84 ? 43.649 108.081 73.144 1.00 26.65 84 TYR A O 18
ATOM 31310 N N . THR A 1 85 ? 41.960 109.462 73.435 1.00 26.58 85 THR A N 18
ATOM 31311 C CA . THR A 1 85 ? 42.603 110.505 72.574 1.00 26.99 85 THR A CA 18
ATOM 31312 C C . THR A 1 85 ? 43.306 111.569 73.426 1.00 28.14 85 THR A C 18
ATOM 31313 O O . THR A 1 85 ? 42.792 112.008 74.438 1.00 27.02 85 THR A O 18
ATOM 31324 N N . SER A 1 86 ? 44.480 111.985 73.015 1.00 29.06 86 SER A N 18
ATOM 31325 C CA . SER A 1 86 ? 45.229 113.024 73.785 1.00 29.05 86 SER A CA 18
ATOM 31326 C C . SER A 1 86 ? 45.603 114.191 72.861 1.00 29.43 86 SER A C 18
ATOM 31327 O O . SER A 1 86 ? 45.525 114.072 71.647 1.00 29.12 86 SER A O 18
ATOM 31335 N N . GLY A 1 87 ? 46.019 115.309 73.409 1.00 29.08 87 GLY A N 18
ATOM 31336 C CA . GLY A 1 87 ? 46.396 116.467 72.540 1.00 29.89 87 GLY A CA 18
ATOM 31337 C C . GLY A 1 87 ? 47.585 117.228 73.138 1.00 31.80 87 GLY A C 18
ATOM 31338 O O . GLY A 1 87 ? 47.545 117.678 74.267 1.00 31.40 87 GLY A O 18
ATOM 31342 N N . VAL A 1 88 ? 48.636 117.382 72.374 1.00 0.00 88 VAL A N 18
ATOM 31343 C CA . VAL A 1 88 ? 49.840 118.125 72.865 1.00 0.00 88 VAL A CA 18
ATOM 31344 C C . VAL A 1 88 ? 50.289 119.141 71.810 1.00 0.00 88 VAL A C 18
ATOM 31345 O O . VAL A 1 88 ? 50.049 118.968 70.629 1.00 0.00 88 VAL A O 18
ATOM 31358 N N . LEU A 1 89 ? 50.925 120.207 72.232 1.00 0.00 89 LEU A N 18
ATOM 31359 C CA . LEU A 1 89 ? 51.377 121.246 71.256 1.00 0.00 89 LEU A CA 18
ATOM 31360 C C . LEU A 1 89 ? 52.907 121.273 71.152 1.00 0.00 89 LEU A C 18
ATOM 31361 O O . LEU A 1 89 ? 53.609 121.058 72.122 1.00 0.00 89 LEU A O 18
ATOM 31377 N N . LEU A 1 90 ? 53.420 121.539 69.977 1.00 37.85 90 LEU A N 18
ATOM 31378 C CA . LEU A 1 90 ? 54.903 121.588 69.790 1.00 36.74 90 LEU A CA 18
ATOM 31379 C C . LEU A 1 90 ? 55.317 122.967 69.273 1.00 35.30 90 LEU A C 18
ATOM 31380 O O . LEU A 1 90 ? 54.590 123.600 68.531 1.00 35.10 90 LEU A O 18
ATOM 31396 N N . GLU A 1 91 ? 56.471 123.446 69.667 1.00 0.00 91 GLU A N 18
ATOM 31397 C CA . GLU A 1 91 ? 56.926 124.796 69.205 1.00 0.00 91 GLU A CA 18
ATOM 31398 C C . GLU A 1 91 ? 57.359 124.761 67.734 1.00 0.00 91 GLU A C 18
ATOM 31399 O O . GLU A 1 91 ? 57.323 125.768 67.053 1.00 0.00 91 GLU A O 18
ATOM 31411 N N . THR A 1 92 ? 57.776 123.619 67.242 1.00 31.63 92 THR A N 18
ATOM 31412 C CA . THR A 1 92 ? 58.219 123.540 65.814 1.00 28.98 92 THR A CA 18
ATOM 31413 C C . THR A 1 92 ? 57.418 122.477 65.055 1.00 28.33 92 THR A C 18
ATOM 31414 O O . THR A 1 92 ? 56.651 121.732 65.633 1.00 29.20 92 THR A O 18
ATOM 31425 N N . GLU A 1 93 ? 57.587 122.419 63.757 1.00 0.00 93 GLU A N 18
ATOM 31426 C CA . GLU A 1 93 ? 56.833 121.423 62.936 1.00 0.00 93 GLU A CA 18
ATOM 31427 C C . GLU A 1 93 ? 57.561 120.071 62.882 1.00 0.00 93 GLU A C 18
ATOM 31428 O O . GLU A 1 93 ? 57.158 119.182 62.154 1.00 0.00 93 GLU A O 18
ATOM 31440 N N . GLN A 1 94 ? 58.619 119.899 63.641 1.00 0.00 94 GLN A N 18
ATOM 31441 C CA . GLN A 1 94 ? 59.351 118.597 63.620 1.00 0.00 94 GLN A CA 18
ATOM 31442 C C . GLN A 1 94 ? 59.745 118.209 65.046 1.00 0.00 94 GLN A C 18
ATOM 31443 O O . GLN A 1 94 ? 59.997 119.074 65.868 1.00 0.00 94 GLN A O 18
ATOM 31457 N N . GLY A 1 95 ? 59.810 116.934 65.360 1.00 27.89 95 GLY A N 18
ATOM 31458 C CA . GLY A 1 95 ? 60.202 116.555 66.753 1.00 28.05 95 GLY A CA 18
ATOM 31459 C C . GLY A 1 95 ? 60.103 115.046 66.993 1.00 27.70 95 GLY A C 18
ATOM 31460 O O . GLY A 1 95 ? 59.374 114.333 66.335 1.00 25.89 95 GLY A O 18
ATOM 31464 N N . GLN A 1 96 ? 60.843 114.579 67.964 1.00 0.00 96 GLN A N 18
ATOM 31465 C CA . GLN A 1 96 ? 60.834 113.130 68.326 1.00 0.00 96 GLN A CA 18
ATOM 31466 C C . GLN A 1 96 ? 60.344 112.973 69.769 1.00 0.00 96 GLN A C 18
ATOM 31467 O O . GLN A 1 96 ? 60.816 113.651 70.663 1.00 0.00 96 GLN A O 18
ATOM 31481 N N . MET A 1 97 ? 59.391 112.104 70.002 1.00 0.00 97 MET A N 18
ATOM 31482 C CA . MET A 1 97 ? 58.861 111.930 71.390 1.00 0.00 97 MET A CA 18
ATOM 31483 C C . MET A 1 97 ? 58.916 110.462 71.830 1.00 0.00 97 MET A C 18
ATOM 31484 O O . MET A 1 97 ? 58.310 109.600 71.222 1.00 0.00 97 MET A O 18
ATOM 31498 N N . GLN A 1 98 ? 59.619 110.177 72.896 1.00 0.00 98 GLN A N 18
ATOM 31499 C CA . GLN A 1 98 ? 59.708 108.779 73.415 1.00 0.00 98 GLN A CA 18
ATOM 31500 C C . GLN A 1 98 ? 59.410 108.807 74.916 1.00 0.00 98 GLN A C 18
ATOM 31501 O O . GLN A 1 98 ? 59.644 109.808 75.568 1.00 0.00 98 GLN A O 18
ATOM 31515 N N . GLY A 1 99 ? 58.886 107.740 75.479 1.00 29.62 99 GLY A N 18
ATOM 31516 C CA . GLY A 1 99 ? 58.578 107.770 76.947 1.00 28.62 99 GLY A CA 18
ATOM 31517 C C . GLY A 1 99 ? 58.341 106.360 77.480 1.00 28.62 99 GLY A C 18
ATOM 31518 O O . GLY A 1 99 ? 58.524 105.383 76.781 1.00 29.22 99 GLY A O 18
ATOM 31522 N N . HIS A 1 100 ? 57.936 106.251 78.724 1.00 0.00 100 HIS A N 18
ATOM 31523 C CA . HIS A 1 100 ? 57.683 104.903 79.315 1.00 0.00 100 HIS A CA 18
ATOM 31524 C C . HIS A 1 100 ? 56.389 104.911 80.142 1.00 0.00 100 HIS A C 18
ATOM 31525 O O . HIS A 1 100 ? 55.903 105.949 80.551 1.00 0.00 100 HIS A O 18
ATOM 31539 N N . TYR A 1 101 ? 55.834 103.749 80.380 1.00 25.77 101 TYR A N 18
ATOM 31540 C CA . TYR A 1 101 ? 54.567 103.655 81.173 1.00 25.79 101 TYR A CA 18
ATOM 31541 C C . TYR A 1 101 ? 54.809 102.868 82.464 1.00 26.52 101 TYR A C 18
ATOM 31542 O O . TYR A 1 101 ? 55.300 101.758 82.427 1.00 27.05 101 TYR A O 18
ATOM 31560 N N . ASP A 1 102 ? 54.431 103.402 83.600 1.00 0.00 102 ASP A N 18
ATOM 31561 C CA . ASP A 1 102 ? 54.603 102.642 84.876 1.00 0.00 102 ASP A CA 18
ATOM 31562 C C . ASP A 1 102 ? 53.372 101.758 85.095 1.00 0.00 102 ASP A C 18
ATOM 31563 O O . ASP A 1 102 ? 52.252 102.228 85.156 1.00 0.00 102 ASP A O 18
ATOM 31572 N N . MET A 1 103 ? 53.589 100.473 85.195 1.00 0.00 103 MET A N 18
ATOM 31573 C CA . MET A 1 103 ? 52.459 99.514 85.388 1.00 0.00 103 MET A CA 18
ATOM 31574 C C . MET A 1 103 ? 52.707 98.628 86.610 1.00 0.00 103 MET A C 18
ATOM 31575 O O . MET A 1 103 ? 53.819 98.514 87.091 1.00 0.00 103 MET A O 18
ATOM 31589 N N . VAL A 1 104 ? 51.676 97.991 87.108 1.00 21.01 104 VAL A N 18
ATOM 31590 C CA . VAL A 1 104 ? 51.842 97.099 88.298 1.00 21.69 104 VAL A CA 18
ATOM 31591 C C . VAL A 1 104 ? 50.985 95.839 88.141 1.00 22.60 104 VAL A C 18
ATOM 31592 O O . VAL A 1 104 ? 49.810 95.912 87.834 1.00 22.32 104 VAL A O 18
ATOM 31605 N N . ALA A 1 105 ? 51.560 94.686 88.361 1.00 0.00 105 ALA A N 18
ATOM 31606 C CA . ALA A 1 105 ? 50.777 93.418 88.241 1.00 0.00 105 ALA A CA 18
ATOM 31607 C C . ALA A 1 105 ? 49.834 93.288 89.438 1.00 0.00 105 ALA A C 18
ATOM 31608 O O . ALA A 1 105 ? 49.972 93.993 90.422 1.00 0.00 105 ALA A O 18
ATOM 31615 N N . ASP A 1 106 ? 48.874 92.400 89.361 1.00 0.00 106 ASP A N 18
ATOM 31616 C CA . ASP A 1 106 ? 47.919 92.238 90.502 1.00 0.00 106 ASP A CA 18
ATOM 31617 C C . ASP A 1 106 ? 48.667 91.754 91.747 1.00 0.00 106 ASP A C 18
ATOM 31618 O O . ASP A 1 106 ? 48.275 92.038 92.864 1.00 0.00 106 ASP A O 18
ATOM 31627 N N . ASP A 1 107 ? 49.738 91.022 91.563 1.00 0.00 107 ASP A N 18
ATOM 31628 C CA . ASP A 1 107 ? 50.514 90.512 92.735 1.00 0.00 107 ASP A CA 18
ATOM 31629 C C . ASP A 1 107 ? 51.348 91.629 93.377 1.00 0.00 107 ASP A C 18
ATOM 31630 O O . ASP A 1 107 ? 51.907 91.450 94.444 1.00 0.00 107 ASP A O 18
ATOM 31639 N N . GLY A 1 108 ? 51.440 92.776 92.746 1.00 30.43 108 GLY A N 18
ATOM 31640 C CA . GLY A 1 108 ? 52.241 93.890 93.333 1.00 29.11 108 GLY A CA 18
ATOM 31641 C C . GLY A 1 108 ? 53.582 94.031 92.600 1.00 29.35 108 GLY A C 18
ATOM 31642 O O . GLY A 1 108 ? 54.319 94.971 92.834 1.00 30.17 108 GLY A O 18
ATOM 31646 N N . THR A 1 109 ? 53.914 93.111 91.718 1.00 0.00 109 THR A N 18
ATOM 31647 C CA . THR A 1 109 ? 55.218 93.211 90.982 1.00 0.00 109 THR A CA 18
ATOM 31648 C C . THR A 1 109 ? 55.291 94.542 90.225 1.00 0.00 109 THR A C 18
ATOM 31649 O O . THR A 1 109 ? 54.335 94.949 89.591 1.00 0.00 109 THR A O 18
ATOM 31660 N N . GLU A 1 110 ? 56.407 95.225 90.289 1.00 0.00 110 GLU A N 18
ATOM 31661 C CA . GLU A 1 110 ? 56.519 96.534 89.575 1.00 0.00 110 GLU A CA 18
ATOM 31662 C C . GLU A 1 110 ? 57.297 96.372 88.264 1.00 0.00 110 GLU A C 18
ATOM 31663 O O . GLU A 1 110 ? 58.284 95.665 88.196 1.00 0.00 110 GLU A O 18
ATOM 31675 N N . PHE A 1 111 ? 56.854 97.035 87.227 1.00 27.41 111 PHE A N 18
ATOM 31676 C CA . PHE A 1 111 ? 57.551 96.946 85.910 1.00 27.50 111 PHE A CA 18
ATOM 31677 C C . PHE A 1 111 ? 57.098 98.094 84.998 1.00 28.03 111 PHE A C 18
ATOM 31678 O O . PHE A 1 111 ? 55.950 98.497 85.013 1.00 27.72 111 PHE A O 18
ATOM 31695 N N . ILE A 1 112 ? 58.002 98.624 84.217 1.00 0.00 112 ILE A N 18
ATOM 31696 C CA . ILE A 1 112 ? 57.653 99.756 83.309 1.00 0.00 112 ILE A CA 18
ATOM 31697 C C . ILE A 1 112 ? 57.450 99.250 81.877 1.00 0.00 112 ILE A C 18
ATOM 31698 O O . ILE A 1 112 ? 57.968 98.221 81.489 1.00 0.00 112 ILE A O 18
ATOM 31714 N N . ALA A 1 113 ? 56.711 99.986 81.088 1.00 0.00 113 ALA A N 18
ATOM 31715 C CA . ALA A 1 113 ? 56.474 99.586 79.671 1.00 0.00 113 ALA A CA 18
ATOM 31716 C C . ALA A 1 113 ? 56.986 100.699 78.744 1.00 0.00 113 ALA A C 18
ATOM 31717 O O . ALA A 1 113 ? 56.314 101.691 78.544 1.00 0.00 113 ALA A O 18
ATOM 31724 N N . PRO A 1 114 ? 58.176 100.502 78.223 1.00 31.26 114 PRO A N 18
ATOM 31725 C CA . PRO A 1 114 ? 58.756 101.547 77.327 1.00 32.26 114 PRO A CA 18
ATOM 31726 C C . PRO A 1 114 ? 57.861 101.828 76.116 1.00 31.77 114 PRO A C 18
ATOM 31727 O O . PRO A 1 114 ? 57.245 100.950 75.546 1.00 33.24 114 PRO A O 18
ATOM 31738 N N . ILE A 1 115 ? 57.816 103.077 75.730 1.00 30.59 115 ILE A N 18
ATOM 31739 C CA . ILE A 1 115 ? 56.998 103.500 74.556 1.00 30.04 115 ILE A CA 18
ATOM 31740 C C . ILE A 1 115 ? 57.934 103.845 73.399 1.00 30.45 115 ILE A C 18
ATOM 31741 O O . ILE A 1 115 ? 58.810 104.687 73.526 1.00 30.15 115 ILE A O 18
ATOM 31757 N N . ALA A 1 116 ? 57.755 103.196 72.274 1.00 30.78 116 ALA A N 18
ATOM 31758 C CA . ALA A 1 116 ? 58.630 103.456 71.085 1.00 29.78 116 ALA A CA 18
ATOM 31759 C C . ALA A 1 116 ? 58.694 104.950 70.761 1.00 29.57 116 ALA A C 18
ATOM 31760 O O . ALA A 1 116 ? 57.756 105.687 71.000 1.00 28.51 116 ALA A O 18
ATOM 31767 N N . ALA A 1 117 ? 59.796 105.398 70.218 1.00 0.00 117 ALA A N 18
ATOM 31768 C CA . ALA A 1 117 ? 59.934 106.840 69.873 1.00 0.00 117 ALA A CA 18
ATOM 31769 C C . ALA A 1 117 ? 59.475 107.083 68.433 1.00 0.00 117 ALA A C 18
ATOM 31770 O O . ALA A 1 117 ? 60.021 106.529 67.497 1.00 0.00 117 ALA A O 18
ATOM 31777 N N . PHE A 1 118 ? 58.492 107.924 68.253 1.00 29.64 118 PHE A N 18
ATOM 31778 C CA . PHE A 1 118 ? 58.003 108.234 66.877 1.00 29.08 118 PHE A CA 18
ATOM 31779 C C . PHE A 1 118 ? 58.391 109.671 66.532 1.00 30.66 118 PHE A C 18
ATOM 31780 O O . PHE A 1 118 ? 58.759 110.439 67.403 1.00 30.55 118 PHE A O 18
ATOM 31797 N N . VAL A 1 119 ? 58.326 110.048 65.279 1.00 0.00 119 VAL A N 18
ATOM 31798 C CA . VAL A 1 119 ? 58.709 111.442 64.901 1.00 0.00 119 VAL A CA 18
ATOM 31799 C C . VAL A 1 119 ? 57.503 112.201 64.341 1.00 0.00 119 VAL A C 18
ATOM 31800 O O . VAL A 1 119 ? 56.586 111.619 63.792 1.00 0.00 119 VAL A O 18
ATOM 31813 N N . LEU A 1 120 ? 57.513 113.500 64.474 1.00 36.62 120 LEU A N 18
ATOM 31814 C CA . LEU A 1 120 ? 56.388 114.327 63.949 1.00 37.66 120 LEU A CA 18
ATOM 31815 C C . LEU A 1 120 ? 56.894 115.194 62.796 1.00 38.64 120 LEU A C 18
ATOM 31816 O O . LEU A 1 120 ? 57.944 115.802 62.885 1.00 37.83 120 LEU A O 18
ATOM 31832 N N . SER A 1 121 ? 56.159 115.249 61.715 1.00 0.00 121 SER A N 18
ATOM 31833 C CA . SER A 1 121 ? 56.590 116.071 60.547 1.00 0.00 121 SER A CA 18
ATOM 31834 C C . SER A 1 121 ? 55.371 116.488 59.719 1.00 0.00 121 SER A C 18
ATOM 31835 O O . SER A 1 121 ? 54.842 115.718 58.942 1.00 0.00 121 SER A O 18
ATOM 31843 N N . ARG A 1 6 ? 55.456 86.643 81.758 1.00 0.00 6 ARG A N 19
ATOM 31844 C CA . ARG A 1 6 ? 54.177 86.952 82.459 1.00 0.00 6 ARG A CA 19
ATOM 31845 C C . ARG A 1 6 ? 53.870 88.454 82.390 1.00 0.00 6 ARG A C 19
ATOM 31846 O O . ARG A 1 6 ? 52.739 88.868 82.583 1.00 0.00 6 ARG A O 19
ATOM 31867 N N . TYR A 1 7 ? 54.863 89.271 82.119 1.00 31.93 7 TYR A N 19
ATOM 31868 C CA . TYR A 1 7 ? 54.624 90.745 82.040 1.00 29.59 7 TYR A CA 19
ATOM 31869 C C . TYR A 1 7 ? 54.956 91.264 80.636 1.00 29.68 7 TYR A C 19
ATOM 31870 O O . TYR A 1 7 ? 56.108 91.394 80.266 1.00 30.50 7 TYR A O 19
ATOM 31888 N N . ARG A 1 8 ? 53.949 91.562 79.858 1.00 0.00 8 ARG A N 19
ATOM 31889 C CA . ARG A 1 8 ? 54.175 92.079 78.474 1.00 0.00 8 ARG A CA 19
ATOM 31890 C C . ARG A 1 8 ? 53.064 93.062 78.099 1.00 0.00 8 ARG A C 19
ATOM 31891 O O . ARG A 1 8 ? 51.893 92.799 78.296 1.00 0.00 8 ARG A O 19
ATOM 31912 N N . VAL A 1 9 ? 53.429 94.200 77.564 1.00 0.00 9 VAL A N 19
ATOM 31913 C CA . VAL A 1 9 ? 52.415 95.226 77.171 1.00 0.00 9 VAL A CA 19
ATOM 31914 C C . VAL A 1 9 ? 52.954 96.076 76.012 1.00 0.00 9 VAL A C 19
ATOM 31915 O O . VAL A 1 9 ? 53.912 96.810 76.154 1.00 0.00 9 VAL A O 19
ATOM 31928 N N . GLU A 1 10 ? 52.319 95.990 74.874 1.00 0.00 10 GLU A N 19
ATOM 31929 C CA . GLU A 1 10 ? 52.733 96.789 73.684 1.00 0.00 10 GLU A CA 19
ATOM 31930 C C . GLU A 1 10 ? 51.742 97.934 73.457 1.00 0.00 10 GLU A C 19
ATOM 31931 O O . GLU A 1 10 ? 50.544 97.734 73.397 1.00 0.00 10 GLU A O 19
ATOM 31943 N N . VAL A 1 11 ? 52.247 99.135 73.332 1.00 26.88 11 VAL A N 19
ATOM 31944 C CA . VAL A 1 11 ? 51.360 100.316 73.110 1.00 26.83 11 VAL A CA 19
ATOM 31945 C C . VAL A 1 11 ? 51.707 100.982 71.773 1.00 27.58 11 VAL A C 19
ATOM 31946 O O . VAL A 1 11 ? 52.865 101.129 71.430 1.00 28.21 11 VAL A O 19
ATOM 31959 N N . GLU A 1 12 ? 50.717 101.387 71.018 1.00 0.00 12 GLU A N 19
ATOM 31960 C CA . GLU A 1 12 ? 50.987 102.046 69.703 1.00 0.00 12 GLU A CA 19
ATOM 31961 C C . GLU A 1 12 ? 50.325 103.427 69.659 1.00 0.00 12 GLU A C 19
ATOM 31962 O O . GLU A 1 12 ? 49.196 103.598 70.079 1.00 0.00 12 GLU A O 19
ATOM 31974 N N . VAL A 1 13 ? 51.026 104.412 69.157 1.00 26.55 13 VAL A N 19
ATOM 31975 C CA . VAL A 1 13 ? 50.451 105.791 69.082 1.00 26.45 13 VAL A CA 19
ATOM 31976 C C . VAL A 1 13 ? 50.619 106.358 67.667 1.00 27.95 13 VAL A C 19
ATOM 31977 O O . VAL A 1 13 ? 51.656 106.215 67.049 1.00 27.94 13 VAL A O 19
ATOM 31990 N N . SER A 1 14 ? 49.594 106.998 67.155 1.00 0.00 14 SER A N 19
ATOM 31991 C CA . SER A 1 14 ? 49.674 107.576 65.779 1.00 0.00 14 SER A CA 19
ATOM 31992 C C . SER A 1 14 ? 49.323 109.074 65.792 1.00 0.00 14 SER A C 19
ATOM 31993 O O . SER A 1 14 ? 48.167 109.435 65.911 1.00 0.00 14 SER A O 19
ATOM 32001 N N . PRO A 1 15 ? 50.337 109.900 65.660 1.00 28.75 15 PRO A N 19
ATOM 32002 C CA . PRO A 1 15 ? 50.083 111.371 65.649 1.00 30.20 15 PRO A CA 19
ATOM 32003 C C . PRO A 1 15 ? 49.662 111.843 64.251 1.00 33.00 15 PRO A C 19
ATOM 32004 O O . PRO A 1 15 ? 49.812 111.141 63.269 1.00 32.76 15 PRO A O 19
ATOM 32015 N N . ARG A 1 16 ? 49.125 113.036 64.171 1.00 34.77 16 ARG A N 19
ATOM 32016 C CA . ARG A 1 16 ? 48.671 113.592 62.858 1.00 37.64 16 ARG A CA 19
ATOM 32017 C C . ARG A 1 16 ? 48.607 115.124 62.932 1.00 38.99 16 ARG A C 19
ATOM 32018 O O . ARG A 1 16 ? 48.077 115.697 63.866 1.00 38.96 16 ARG A O 19
ATOM 32039 N N . PHE A 1 17 ? 49.168 115.782 61.950 1.00 0.00 17 PHE A N 19
ATOM 32040 C CA . PHE A 1 17 ? 49.182 117.281 61.932 1.00 0.00 17 PHE A CA 19
ATOM 32041 C C . PHE A 1 17 ? 47.759 117.860 61.933 1.00 0.00 17 PHE A C 19
ATOM 32042 O O . PHE A 1 17 ? 46.874 117.361 61.266 1.00 0.00 17 PHE A O 19
ATOM 32059 N N . LEU A 1 18 ? 47.548 118.921 62.672 1.00 0.00 18 LEU A N 19
ATOM 32060 C CA . LEU A 1 18 ? 46.196 119.562 62.719 1.00 0.00 18 LEU A CA 19
ATOM 32061 C C . LEU A 1 18 ? 46.259 120.985 62.154 1.00 0.00 18 LEU A C 19
ATOM 32062 O O . LEU A 1 18 ? 46.306 121.961 62.876 1.00 0.00 18 LEU A O 19
ATOM 32078 N N . ALA A 1 19 ? 46.236 121.088 60.852 1.00 0.00 19 ALA A N 19
ATOM 32079 C CA . ALA A 1 19 ? 46.267 122.423 60.173 1.00 0.00 19 ALA A CA 19
ATOM 32080 C C . ALA A 1 19 ? 44.996 123.222 60.472 1.00 0.00 19 ALA A C 19
ATOM 32081 O O . ALA A 1 19 ? 45.036 124.433 60.595 1.00 0.00 19 ALA A O 19
ATOM 32088 N N . HIS A 1 20 ? 43.868 122.565 60.575 1.00 0.00 20 HIS A N 19
ATOM 32089 C CA . HIS A 1 20 ? 42.593 123.301 60.847 1.00 0.00 20 HIS A CA 19
ATOM 32090 C C . HIS A 1 20 ? 42.576 123.855 62.277 1.00 0.00 20 HIS A C 19
ATOM 32091 O O . HIS A 1 20 ? 41.882 124.813 62.565 1.00 0.00 20 HIS A O 19
ATOM 32105 N N . GLN A 1 21 ? 43.323 123.262 63.173 1.00 51.13 21 GLN A N 19
ATOM 32106 C CA . GLN A 1 21 ? 43.337 123.757 64.583 1.00 51.59 21 GLN A CA 19
ATOM 32107 C C . GLN A 1 21 ? 44.755 124.156 65.005 1.00 51.55 21 GLN A C 19
ATOM 32108 O O . GLN A 1 21 ? 45.234 123.756 66.049 1.00 51.24 21 GLN A O 19
ATOM 32122 N N . SER A 1 22 ? 45.432 124.946 64.204 1.00 52.26 22 SER A N 19
ATOM 32123 C CA . SER A 1 22 ? 46.819 125.372 64.567 1.00 52.76 22 SER A CA 19
ATOM 32124 C C . SER A 1 22 ? 47.313 126.481 63.632 1.00 51.68 22 SER A C 19
ATOM 32125 O O . SER A 1 22 ? 46.955 126.532 62.472 1.00 52.15 22 SER A O 19
ATOM 32133 N N . THR A 1 23 ? 48.151 127.354 64.130 1.00 0.00 23 THR A N 19
ATOM 32134 C CA . THR A 1 23 ? 48.700 128.456 63.278 1.00 0.00 23 THR A CA 19
ATOM 32135 C C . THR A 1 23 ? 50.230 128.317 63.205 1.00 0.00 23 THR A C 19
ATOM 32136 O O . THR A 1 23 ? 50.939 128.808 64.063 1.00 0.00 23 THR A O 19
ATOM 32147 N N . PRO A 1 24 ? 50.687 127.619 62.190 1.00 49.88 24 PRO A N 19
ATOM 32148 C CA . PRO A 1 24 ? 52.158 127.403 62.061 1.00 51.02 24 PRO A CA 19
ATOM 32149 C C . PRO A 1 24 ? 52.909 128.709 61.770 1.00 51.50 24 PRO A C 19
ATOM 32150 O O . PRO A 1 24 ? 54.087 128.823 62.060 1.00 51.57 24 PRO A O 19
ATOM 32161 N N . ASP A 1 25 ? 52.255 129.684 61.193 1.00 0.00 25 ASP A N 19
ATOM 32162 C CA . ASP A 1 25 ? 52.959 130.968 60.877 1.00 0.00 25 ASP A CA 19
ATOM 32163 C C . ASP A 1 25 ? 53.362 131.706 62.162 1.00 0.00 25 ASP A C 19
ATOM 32164 O O . ASP A 1 25 ? 54.245 132.542 62.146 1.00 0.00 25 ASP A O 19
ATOM 32173 N N . GLU A 1 26 ? 52.730 131.408 63.272 1.00 0.00 26 GLU A N 19
ATOM 32174 C CA . GLU A 1 26 ? 53.090 132.103 64.549 1.00 0.00 26 GLU A CA 19
ATOM 32175 C C . GLU A 1 26 ? 53.889 131.169 65.470 1.00 0.00 26 GLU A C 19
ATOM 32176 O O . GLU A 1 26 ? 53.917 131.350 66.672 1.00 0.00 26 GLU A O 19
ATOM 32188 N N . GLY A 1 27 ? 54.537 130.175 64.914 1.00 0.00 27 GLY A N 19
ATOM 32189 C CA . GLY A 1 27 ? 55.333 129.225 65.749 1.00 0.00 27 GLY A CA 19
ATOM 32190 C C . GLY A 1 27 ? 54.396 128.410 66.646 1.00 0.00 27 GLY A C 19
ATOM 32191 O O . GLY A 1 27 ? 54.777 127.960 67.710 1.00 0.00 27 GLY A O 19
ATOM 32195 N N . ARG A 1 28 ? 53.175 128.219 66.218 1.00 0.00 28 ARG A N 19
ATOM 32196 C CA . ARG A 1 28 ? 52.200 127.434 67.030 1.00 0.00 28 ARG A CA 19
ATOM 32197 C C . ARG A 1 28 ? 51.680 126.245 66.221 1.00 0.00 28 ARG A C 19
ATOM 32198 O O . ARG A 1 28 ? 50.729 126.364 65.469 1.00 0.00 28 ARG A O 19
ATOM 32219 N N . TYR A 1 29 ? 52.291 125.097 66.378 1.00 46.07 29 TYR A N 19
ATOM 32220 C CA . TYR A 1 29 ? 51.832 123.887 65.630 1.00 43.41 29 TYR A CA 19
ATOM 32221 C C . TYR A 1 29 ? 51.067 122.965 66.584 1.00 41.37 29 TYR A C 19
ATOM 32222 O O . TYR A 1 29 ? 51.465 122.765 67.716 1.00 39.95 29 TYR A O 19
ATOM 32240 N N . ALA A 1 30 ? 49.964 122.421 66.138 1.00 0.00 30 ALA A N 19
ATOM 32241 C CA . ALA A 1 30 ? 49.162 121.528 67.029 1.00 0.00 30 ALA A CA 19
ATOM 32242 C C . ALA A 1 30 ? 49.158 120.087 66.509 1.00 0.00 30 ALA A C 19
ATOM 32243 O O . ALA A 1 30 ? 48.712 119.816 65.412 1.00 0.00 30 ALA A O 19
ATOM 32250 N N . PHE A 1 31 ? 49.640 119.163 67.301 1.00 36.58 31 PHE A N 19
ATOM 32251 C CA . PHE A 1 31 ? 49.651 117.731 66.873 1.00 36.29 31 PHE A CA 19
ATOM 32252 C C . PHE A 1 31 ? 48.757 116.908 67.805 1.00 35.25 31 PHE A C 19
ATOM 32253 O O . PHE A 1 31 ? 48.871 116.995 69.014 1.00 34.09 31 PHE A O 19
ATOM 32270 N N . ALA A 1 32 ? 47.885 116.097 67.261 1.00 34.06 32 ALA A N 19
ATOM 32271 C CA . ALA A 1 32 ? 47.000 115.250 68.117 1.00 32.35 32 ALA A CA 19
ATOM 32272 C C . ALA A 1 32 ? 47.373 113.784 67.913 1.00 31.25 32 ALA A C 19
ATOM 32273 O O . ALA A 1 32 ? 47.514 113.333 66.792 1.00 31.96 32 ALA A O 19
ATOM 32280 N N . TYR A 1 33 ? 47.554 113.036 68.973 1.00 29.03 33 TYR A N 19
ATOM 32281 C CA . TYR A 1 33 ? 47.938 111.600 68.800 1.00 27.15 33 TYR A CA 19
ATOM 32282 C C . TYR A 1 33 ? 46.987 110.675 69.559 1.00 26.72 33 TYR A C 19
ATOM 32283 O O . TYR A 1 33 ? 46.500 111.004 70.624 1.00 28.24 33 TYR A O 19
ATOM 32301 N N . SER A 1 34 ? 46.731 109.513 69.013 1.00 0.00 34 SER A N 19
ATOM 32302 C CA . SER A 1 34 ? 45.822 108.544 69.690 1.00 0.00 34 SER A CA 19
ATOM 32303 C C . SER A 1 34 ? 46.660 107.456 70.362 1.00 0.00 34 SER A C 19
ATOM 32304 O O . SER A 1 34 ? 47.658 107.017 69.830 1.00 0.00 34 SER A O 19
ATOM 32312 N N . ILE A 1 35 ? 46.273 107.042 71.537 1.00 0.00 35 ILE A N 19
ATOM 32313 C CA . ILE A 1 35 ? 47.053 106.002 72.274 1.00 0.00 35 ILE A CA 19
ATOM 32314 C C . ILE A 1 35 ? 46.347 104.641 72.251 1.00 0.00 35 ILE A C 19
ATOM 32315 O O . ILE A 1 35 ? 45.165 104.528 72.514 1.00 0.00 35 ILE A O 19
ATOM 32331 N N . ARG A 1 36 ? 47.090 103.610 71.937 1.00 25.30 36 ARG A N 19
ATOM 32332 C CA . ARG A 1 36 ? 46.510 102.235 71.886 1.00 25.64 36 ARG A CA 19
ATOM 32333 C C . ARG A 1 36 ? 47.293 101.309 72.821 1.00 23.79 36 ARG A C 19
ATOM 32334 O O . ARG A 1 36 ? 48.340 100.796 72.477 1.00 25.11 36 ARG A O 19
ATOM 32355 N N . ILE A 1 37 ? 46.784 101.104 74.004 1.00 20.73 37 ILE A N 19
ATOM 32356 C CA . ILE A 1 37 ? 47.467 100.223 74.999 1.00 18.17 37 ILE A CA 19
ATOM 32357 C C . ILE A 1 37 ? 46.934 98.788 74.904 1.00 17.71 37 ILE A C 19
ATOM 32358 O O . ILE A 1 37 ? 45.774 98.531 75.153 1.00 15.34 37 ILE A O 19
ATOM 32374 N N . GLN A 1 38 ? 47.785 97.850 74.569 1.00 0.00 38 GLN A N 19
ATOM 32375 C CA . GLN A 1 38 ? 47.346 96.425 74.484 1.00 0.00 38 GLN A CA 19
ATOM 32376 C C . GLN A 1 38 ? 48.112 95.596 75.520 1.00 0.00 38 GLN A C 19
ATOM 32377 O O . GLN A 1 38 ? 49.313 95.716 75.665 1.00 0.00 38 GLN A O 19
ATOM 32391 N N . ASN A 1 39 ? 47.409 94.765 76.249 1.00 15.86 39 ASN A N 19
ATOM 32392 C CA . ASN A 1 39 ? 48.077 93.931 77.294 1.00 17.88 39 ASN A CA 19
ATOM 32393 C C . ASN A 1 39 ? 48.436 92.552 76.732 1.00 18.37 39 ASN A C 19
ATOM 32394 O O . ASN A 1 39 ? 47.570 91.783 76.360 1.00 18.69 39 ASN A O 19
ATOM 32405 N N . ALA A 1 40 ? 49.704 92.227 76.683 1.00 0.00 40 ALA A N 19
ATOM 32406 C CA . ALA A 1 40 ? 50.118 90.887 76.163 1.00 0.00 40 ALA A CA 19
ATOM 32407 C C . ALA A 1 40 ? 50.799 90.068 77.271 1.00 0.00 40 ALA A C 19
ATOM 32408 O O . ALA A 1 40 ? 51.456 89.080 77.000 1.00 0.00 40 ALA A O 19
ATOM 32415 N N . GLY A 1 41 ? 50.645 90.465 78.513 1.00 27.60 41 GLY A N 19
ATOM 32416 C CA . GLY A 1 41 ? 51.280 89.706 79.630 1.00 28.62 41 GLY A CA 19
ATOM 32417 C C . GLY A 1 41 ? 50.391 88.518 80.005 1.00 29.10 41 GLY A C 19
ATOM 32418 O O . GLY A 1 41 ? 49.348 88.306 79.416 1.00 28.18 41 GLY A O 19
ATOM 32422 N N . ALA A 1 42 ? 50.798 87.743 80.978 1.00 0.00 42 ALA A N 19
ATOM 32423 C CA . ALA A 1 42 ? 49.982 86.566 81.395 1.00 0.00 42 ALA A CA 19
ATOM 32424 C C . ALA A 1 42 ? 49.051 86.948 82.544 1.00 0.00 42 ALA A C 19
ATOM 32425 O O . ALA A 1 42 ? 47.953 86.441 82.668 1.00 0.00 42 ALA A O 19
ATOM 32432 N N . VAL A 1 43 ? 49.499 87.839 83.382 1.00 0.00 43 VAL A N 19
ATOM 32433 C CA . VAL A 1 43 ? 48.667 88.278 84.546 1.00 0.00 43 VAL A CA 19
ATOM 32434 C C . VAL A 1 43 ? 48.121 89.693 84.296 1.00 0.00 43 VAL A C 19
ATOM 32435 O O . VAL A 1 43 ? 48.805 90.526 83.736 1.00 0.00 43 VAL A O 19
ATOM 32448 N N . PRO A 1 44 ? 46.889 89.916 84.716 1.00 21.08 44 PRO A N 19
ATOM 32449 C CA . PRO A 1 44 ? 46.284 91.271 84.499 1.00 21.01 44 PRO A CA 19
ATOM 32450 C C . PRO A 1 44 ? 47.181 92.382 85.061 1.00 21.95 44 PRO A C 19
ATOM 32451 O O . PRO A 1 44 ? 47.876 92.201 86.047 1.00 21.40 44 PRO A O 19
ATOM 32462 N N . ALA A 1 45 ? 47.177 93.525 84.421 1.00 20.91 45 ALA A N 19
ATOM 32463 C CA . ALA A 1 45 ? 48.034 94.654 84.883 1.00 19.47 45 ALA A CA 19
ATOM 32464 C C . ALA A 1 45 ? 47.289 95.992 84.809 1.00 19.21 45 ALA A C 19
ATOM 32465 O O . ALA A 1 45 ? 46.408 96.192 83.991 1.00 19.53 45 ALA A O 19
ATOM 32472 N N . ARG A 1 46 ? 47.653 96.907 85.669 1.00 0.00 46 ARG A N 19
ATOM 32473 C CA . ARG A 1 46 ? 46.999 98.248 85.685 1.00 0.00 46 ARG A CA 19
ATOM 32474 C C . ARG A 1 46 ? 48.066 99.340 85.599 1.00 0.00 46 ARG A C 19
ATOM 32475 O O . ARG A 1 46 ? 49.192 99.149 86.019 1.00 0.00 46 ARG A O 19
ATOM 32496 N N . LEU A 1 47 ? 47.724 100.484 85.059 1.00 0.00 47 LEU A N 19
ATOM 32497 C CA . LEU A 1 47 ? 48.725 101.590 84.945 1.00 0.00 47 LEU A CA 19
ATOM 32498 C C . LEU A 1 47 ? 48.539 102.576 86.100 1.00 0.00 47 LEU A C 19
ATOM 32499 O O . LEU A 1 47 ? 47.490 103.174 86.249 1.00 0.00 47 LEU A O 19
ATOM 32515 N N . VAL A 1 48 ? 49.545 102.738 86.924 1.00 0.00 48 VAL A N 19
ATOM 32516 C CA . VAL A 1 48 ? 49.423 103.676 88.079 1.00 0.00 48 VAL A CA 19
ATOM 32517 C C . VAL A 1 48 ? 50.104 105.017 87.775 1.00 0.00 48 VAL A C 19
ATOM 32518 O O . VAL A 1 48 ? 49.709 106.041 88.303 1.00 0.00 48 VAL A O 19
ATOM 32531 N N . ALA A 1 49 ? 51.133 105.027 86.956 1.00 0.00 49 ALA A N 19
ATOM 32532 C CA . ALA A 1 49 ? 51.823 106.325 86.670 1.00 0.00 49 ALA A CA 19
ATOM 32533 C C . ALA A 1 49 ? 52.261 106.441 85.203 1.00 0.00 49 ALA A C 19
ATOM 32534 O O . ALA A 1 49 ? 52.293 105.478 84.463 1.00 0.00 49 ALA A O 19
ATOM 32541 N N . ARG A 1 50 ? 52.601 107.637 84.798 1.00 18.13 50 ARG A N 19
ATOM 32542 C CA . ARG A 1 50 ? 53.051 107.888 83.396 1.00 20.89 50 ARG A CA 19
ATOM 32543 C C . ARG A 1 50 ? 54.175 108.935 83.375 1.00 22.46 50 ARG A C 19
ATOM 32544 O O . ARG A 1 50 ? 54.154 109.905 84.108 1.00 23.35 50 ARG A O 19
ATOM 32565 N N . HIS A 1 51 ? 55.154 108.730 82.531 1.00 22.89 51 HIS A N 19
ATOM 32566 C CA . HIS A 1 51 ? 56.297 109.688 82.432 1.00 23.99 51 HIS A CA 19
ATOM 32567 C C . HIS A 1 51 ? 56.740 109.812 80.969 1.00 24.58 51 HIS A C 19
ATOM 32568 O O . HIS A 1 51 ? 57.216 108.865 80.372 1.00 24.14 51 HIS A O 19
ATOM 32582 N N . TRP A 1 52 ? 56.575 110.975 80.390 1.00 24.73 52 TRP A N 19
ATOM 32583 C CA . TRP A 1 52 ? 56.969 111.177 78.963 1.00 24.73 52 TRP A CA 19
ATOM 32584 C C . TRP A 1 52 ? 58.331 111.875 78.857 1.00 25.24 52 TRP A C 19
ATOM 32585 O O . TRP A 1 52 ? 58.585 112.866 79.515 1.00 25.25 52 TRP A O 19
ATOM 32606 N N . GLN A 1 53 ? 59.201 111.363 78.025 1.00 0.00 53 GLN A N 19
ATOM 32607 C CA . GLN A 1 53 ? 60.549 111.985 77.852 1.00 0.00 53 GLN A CA 19
ATOM 32608 C C . GLN A 1 53 ? 60.692 112.499 76.415 1.00 0.00 53 GLN A C 19
ATOM 32609 O O . GLN A 1 53 ? 61.340 111.886 75.588 1.00 0.00 53 GLN A O 19
ATOM 32623 N N . ILE A 1 54 ? 60.068 113.609 76.111 1.00 28.56 54 ILE A N 19
ATOM 32624 C CA . ILE A 1 54 ? 60.136 114.165 74.723 1.00 31.69 54 ILE A CA 19
ATOM 32625 C C . ILE A 1 54 ? 61.386 115.036 74.504 1.00 31.35 54 ILE A C 19
ATOM 32626 O O . ILE A 1 54 ? 61.679 115.938 75.264 1.00 31.20 54 ILE A O 19
ATOM 32642 N N . THR A 1 55 ? 62.106 114.775 73.442 1.00 32.39 55 THR A N 19
ATOM 32643 C CA . THR A 1 55 ? 63.316 115.590 73.116 1.00 32.79 55 THR A CA 19
ATOM 32644 C C . THR A 1 55 ? 63.085 116.256 71.760 1.00 33.98 55 THR A C 19
ATOM 32645 O O . THR A 1 55 ? 62.667 115.623 70.809 1.00 33.62 55 THR A O 19
ATOM 32656 N N . ASP A 1 56 ? 63.322 117.541 71.681 1.00 36.19 56 ASP A N 19
ATOM 32657 C CA . ASP A 1 56 ? 63.080 118.268 70.402 1.00 38.66 56 ASP A CA 19
ATOM 32658 C C . ASP A 1 56 ? 64.322 118.233 69.502 1.00 38.50 56 ASP A C 19
ATOM 32659 O O . ASP A 1 56 ? 65.391 117.818 69.906 1.00 37.75 56 ASP A O 19
ATOM 32668 N N . GLY A 1 57 ? 64.167 118.655 68.273 1.00 37.51 57 GLY A N 19
ATOM 32669 C CA . GLY A 1 57 ? 65.301 118.647 67.298 1.00 38.01 57 GLY A CA 19
ATOM 32670 C C . GLY A 1 57 ? 66.455 119.564 67.743 1.00 39.47 57 GLY A C 19
ATOM 32671 O O . GLY A 1 57 ? 67.508 119.556 67.132 1.00 38.99 57 GLY A O 19
ATOM 32675 N N . ASN A 1 58 ? 66.296 120.335 68.798 1.00 0.00 58 ASN A N 19
ATOM 32676 C CA . ASN A 1 58 ? 67.424 121.210 69.252 1.00 0.00 58 ASN A CA 19
ATOM 32677 C C . ASN A 1 58 ? 68.142 120.584 70.463 1.00 0.00 58 ASN A C 19
ATOM 32678 O O . ASN A 1 58 ? 69.010 121.196 71.057 1.00 0.00 58 ASN A O 19
ATOM 32689 N N . GLY A 1 59 ? 67.801 119.365 70.818 1.00 0.00 59 GLY A N 19
ATOM 32690 C CA . GLY A 1 59 ? 68.476 118.695 71.971 1.00 0.00 59 GLY A CA 19
ATOM 32691 C C . GLY A 1 59 ? 67.684 118.911 73.264 1.00 0.00 59 GLY A C 19
ATOM 32692 O O . GLY A 1 59 ? 67.687 118.067 74.141 1.00 0.00 59 GLY A O 19
ATOM 32696 N N . ARG A 1 60 ? 67.013 120.029 73.395 1.00 49.10 60 ARG A N 19
ATOM 32697 C CA . ARG A 1 60 ? 66.228 120.285 74.645 1.00 50.05 60 ARG A CA 19
ATOM 32698 C C . ARG A 1 60 ? 65.124 119.234 74.793 1.00 49.79 60 ARG A C 19
ATOM 32699 O O . ARG A 1 60 ? 64.525 118.813 73.821 1.00 48.27 60 ARG A O 19
ATOM 32720 N N . THR A 1 61 ? 64.856 118.805 76.002 1.00 0.00 61 THR A N 19
ATOM 32721 C CA . THR A 1 61 ? 63.793 117.775 76.212 1.00 0.00 61 THR A CA 19
ATOM 32722 C C . THR A 1 61 ? 62.889 118.170 77.384 1.00 0.00 61 THR A C 19
ATOM 32723 O O . THR A 1 61 ? 63.304 118.873 78.286 1.00 0.00 61 THR A O 19
ATOM 32734 N N . GLU A 1 62 ? 61.658 117.726 77.373 1.00 0.00 62 GLU A N 19
ATOM 32735 C CA . GLU A 1 62 ? 60.721 118.077 78.481 1.00 0.00 62 GLU A CA 19
ATOM 32736 C C . GLU A 1 62 ? 60.191 116.807 79.152 1.00 0.00 62 GLU A C 19
ATOM 32737 O O . GLU A 1 62 ? 59.617 115.943 78.513 1.00 0.00 62 GLU A O 19
ATOM 32749 N N . GLN A 1 63 ? 60.386 116.693 80.440 1.00 0.00 63 GLN A N 19
ATOM 32750 C CA . GLN A 1 63 ? 59.905 115.490 81.179 1.00 0.00 63 GLN A CA 19
ATOM 32751 C C . GLN A 1 63 ? 58.632 115.817 81.965 1.00 0.00 63 GLN A C 19
ATOM 32752 O O . GLN A 1 63 ? 58.548 116.832 82.631 1.00 0.00 63 GLN A O 19
ATOM 32766 N N . VAL A 1 64 ? 57.643 114.964 81.890 1.00 37.94 64 VAL A N 19
ATOM 32767 C CA . VAL A 1 64 ? 56.369 115.221 82.630 1.00 37.05 64 VAL A CA 19
ATOM 32768 C C . VAL A 1 64 ? 55.992 113.995 83.468 1.00 36.89 64 VAL A C 19
ATOM 32769 O O . VAL A 1 64 ? 56.003 112.876 82.996 1.00 36.32 64 VAL A O 19
ATOM 32782 N N . ASP A 1 65 ? 55.666 114.214 84.715 1.00 0.00 65 ASP A N 19
ATOM 32783 C CA . ASP A 1 65 ? 55.290 113.085 85.617 1.00 0.00 65 ASP A CA 19
ATOM 32784 C C . ASP A 1 65 ? 53.913 113.340 86.235 1.00 0.00 65 ASP A C 19
ATOM 32785 O O . ASP A 1 65 ? 53.676 114.372 86.834 1.00 0.00 65 ASP A O 19
ATOM 32794 N N . GLY A 1 66 ? 53.008 112.404 86.097 1.00 31.82 66 GLY A N 19
ATOM 32795 C CA . GLY A 1 66 ? 51.646 112.583 86.680 1.00 29.07 66 GLY A CA 19
ATOM 32796 C C . GLY A 1 66 ? 51.088 111.220 87.093 1.00 27.67 66 GLY A C 19
ATOM 32797 O O . GLY A 1 66 ? 51.397 110.208 86.492 1.00 27.18 66 GLY A O 19
ATOM 32801 N N . GLU A 1 67 ? 50.274 111.185 88.116 1.00 0.00 67 GLU A N 19
ATOM 32802 C CA . GLU A 1 67 ? 49.694 109.885 88.574 1.00 0.00 67 GLU A CA 19
ATOM 32803 C C . GLU A 1 67 ? 48.542 109.459 87.655 1.00 0.00 67 GLU A C 19
ATOM 32804 O O . GLU A 1 67 ? 47.908 110.280 87.020 1.00 0.00 67 GLU A O 19
ATOM 32816 N N . GLY A 1 68 ? 48.262 108.180 87.591 1.00 22.62 68 GLY A N 19
ATOM 32817 C CA . GLY A 1 68 ? 47.144 107.680 86.731 1.00 22.36 68 GLY A CA 19
ATOM 32818 C C . GLY A 1 68 ? 47.281 108.197 85.294 1.00 20.38 68 GLY A C 19
ATOM 32819 O O . GLY A 1 68 ? 48.243 108.851 84.943 1.00 21.93 68 GLY A O 19
ATOM 32823 N N . VAL A 1 69 ? 46.308 107.907 84.471 1.00 17.51 69 VAL A N 19
ATOM 32824 C CA . VAL A 1 69 ? 46.333 108.370 83.048 1.00 15.40 69 VAL A CA 19
ATOM 32825 C C . VAL A 1 69 ? 45.019 109.081 82.717 1.00 17.02 69 VAL A C 19
ATOM 32826 O O . VAL A 1 69 ? 43.945 108.567 82.943 1.00 17.35 69 VAL A O 19
ATOM 32839 N N . VAL A 1 70 ? 45.126 110.278 82.195 1.00 17.68 70 VAL A N 19
ATOM 32840 C CA . VAL A 1 70 ? 43.932 111.119 81.829 1.00 16.81 70 VAL A CA 19
ATOM 32841 C C . VAL A 1 70 ? 42.820 111.033 82.898 1.00 17.08 70 VAL A C 19
ATOM 32842 O O . VAL A 1 70 ? 41.642 111.073 82.597 1.00 16.77 70 VAL A O 19
ATOM 32855 N N . GLY A 1 71 ? 43.207 110.965 84.149 1.00 17.30 71 GLY A N 19
ATOM 32856 C CA . GLY A 1 71 ? 42.215 110.930 85.272 1.00 16.44 71 GLY A CA 19
ATOM 32857 C C . GLY A 1 71 ? 41.661 109.521 85.539 1.00 18.03 71 GLY A C 19
ATOM 32858 O O . GLY A 1 71 ? 40.658 109.378 86.215 1.00 18.29 71 GLY A O 19
ATOM 32862 N N . GLU A 1 72 ? 42.286 108.483 85.036 1.00 0.00 72 GLU A N 19
ATOM 32863 C CA . GLU A 1 72 ? 41.749 107.105 85.304 1.00 0.00 72 GLU A CA 19
ATOM 32864 C C . GLU A 1 72 ? 42.866 106.062 85.420 1.00 0.00 72 GLU A C 19
ATOM 32865 O O . GLU A 1 72 ? 43.920 106.182 84.828 1.00 0.00 72 GLU A O 19
ATOM 32877 N N . GLN A 1 73 ? 42.614 105.032 86.184 1.00 13.09 73 GLN A N 19
ATOM 32878 C CA . GLN A 1 73 ? 43.610 103.939 86.376 1.00 15.45 73 GLN A CA 19
ATOM 32879 C C . GLN A 1 73 ? 43.039 102.637 85.791 1.00 15.30 73 GLN A C 19
ATOM 32880 O O . GLN A 1 73 ? 42.588 101.775 86.523 1.00 16.40 73 GLN A O 19
ATOM 32894 N N . PRO A 1 74 ? 43.049 102.552 84.480 1.00 15.25 74 PRO A N 19
ATOM 32895 C CA . PRO A 1 74 ? 42.478 101.336 83.829 1.00 16.63 74 PRO A CA 19
ATOM 32896 C C . PRO A 1 74 ? 43.168 100.050 84.303 1.00 17.41 74 PRO A C 19
ATOM 32897 O O . PRO A 1 74 ? 44.377 99.984 84.438 1.00 17.61 74 PRO A O 19
ATOM 32908 N N . TRP A 1 75 ? 42.388 99.022 84.524 1.00 0.00 75 TRP A N 19
ATOM 32909 C CA . TRP A 1 75 ? 42.944 97.706 84.960 1.00 0.00 75 TRP A CA 19
ATOM 32910 C C . TRP A 1 75 ? 42.987 96.773 83.749 1.00 0.00 75 TRP A C 19
ATOM 32911 O O . TRP A 1 75 ? 42.145 95.908 83.589 1.00 0.00 75 TRP A O 19
ATOM 32932 N N . LEU A 1 76 ? 43.940 96.970 82.877 1.00 18.07 76 LEU A N 19
ATOM 32933 C CA . LEU A 1 76 ? 44.026 96.127 81.645 1.00 17.96 76 LEU A CA 19
ATOM 32934 C C . LEU A 1 76 ? 44.202 94.646 81.975 1.00 19.47 76 LEU A C 19
ATOM 32935 O O . LEU A 1 76 ? 45.190 94.237 82.555 1.00 20.57 76 LEU A O 19
ATOM 32951 N N . ARG A 1 77 ? 43.256 93.838 81.574 1.00 0.00 77 ARG A N 19
ATOM 32952 C CA . ARG A 1 77 ? 43.355 92.371 81.815 1.00 0.00 77 ARG A CA 19
ATOM 32953 C C . ARG A 1 77 ? 44.135 91.740 80.657 1.00 0.00 77 ARG A C 19
ATOM 32954 O O . ARG A 1 77 ? 44.217 92.324 79.592 1.00 0.00 77 ARG A O 19
ATOM 32975 N N . PRO A 1 78 ? 44.695 90.573 80.889 1.00 23.86 78 PRO A N 19
ATOM 32976 C CA . PRO A 1 78 ? 45.474 89.927 79.787 1.00 24.22 78 PRO A CA 19
ATOM 32977 C C . PRO A 1 78 ? 44.629 89.800 78.508 1.00 24.36 78 PRO A C 19
ATOM 32978 O O . PRO A 1 78 ? 43.519 89.302 78.527 1.00 22.27 78 PRO A O 19
ATOM 32989 N N . GLY A 1 79 ? 45.168 90.244 77.401 1.00 24.74 79 GLY A N 19
ATOM 32990 C CA . GLY A 1 79 ? 44.430 90.153 76.104 1.00 23.79 79 GLY A CA 19
ATOM 32991 C C . GLY A 1 79 ? 43.581 91.411 75.862 1.00 23.44 79 GLY A C 19
ATOM 32992 O O . GLY A 1 79 ? 43.185 91.682 74.744 1.00 22.44 79 GLY A O 19
ATOM 32996 N N . GLU A 1 80 ? 43.297 92.182 76.887 1.00 23.31 80 GLU A N 19
ATOM 32997 C CA . GLU A 1 80 ? 42.474 93.420 76.691 1.00 21.90 80 GLU A CA 19
ATOM 32998 C C . GLU A 1 80 ? 43.368 94.611 76.335 1.00 20.95 80 GLU A C 19
ATOM 32999 O O . GLU A 1 80 ? 44.575 94.561 76.481 1.00 19.52 80 GLU A O 19
ATOM 33011 N N . ALA A 1 81 ? 42.776 95.683 75.866 1.00 0.00 81 ALA A N 19
ATOM 33012 C CA . ALA A 1 81 ? 43.575 96.887 75.491 1.00 0.00 81 ALA A CA 19
ATOM 33013 C C . ALA A 1 81 ? 42.789 98.166 75.810 1.00 0.00 81 ALA A C 19
ATOM 33014 O O . ALA A 1 81 ? 41.576 98.200 75.718 1.00 0.00 81 ALA A O 19
ATOM 33021 N N . PHE A 1 82 ? 43.478 99.220 76.166 1.00 18.56 82 PHE A N 19
ATOM 33022 C CA . PHE A 1 82 ? 42.790 100.511 76.475 1.00 17.00 82 PHE A CA 19
ATOM 33023 C C . PHE A 1 82 ? 43.229 101.570 75.455 1.00 16.61 82 PHE A C 19
ATOM 33024 O O . PHE A 1 82 ? 44.367 101.577 75.026 1.00 15.77 82 PHE A O 19
ATOM 33041 N N . HIS A 1 83 ? 42.347 102.455 75.059 1.00 0.00 83 HIS A N 19
ATOM 33042 C CA . HIS A 1 83 ? 42.741 103.498 74.058 1.00 0.00 83 HIS A CA 19
ATOM 33043 C C . HIS A 1 83 ? 42.046 104.835 74.349 1.00 0.00 83 HIS A C 19
ATOM 33044 O O . HIS A 1 83 ? 40.882 104.879 74.695 1.00 0.00 83 HIS A O 19
ATOM 33058 N N . TYR A 1 84 ? 42.757 105.922 74.182 1.00 21.96 84 TYR A N 19
ATOM 33059 C CA . TYR A 1 84 ? 42.155 107.269 74.415 1.00 22.81 84 TYR A CA 19
ATOM 33060 C C . TYR A 1 84 ? 42.836 108.301 73.502 1.00 25.11 84 TYR A C 19
ATOM 33061 O O . TYR A 1 84 ? 43.925 108.073 73.008 1.00 26.65 84 TYR A O 19
ATOM 33079 N N . THR A 1 85 ? 42.201 109.421 73.267 1.00 26.58 85 THR A N 19
ATOM 33080 C CA . THR A 1 85 ? 42.809 110.455 72.373 1.00 26.99 85 THR A CA 19
ATOM 33081 C C . THR A 1 85 ? 43.388 111.614 73.193 1.00 28.14 85 THR A C 19
ATOM 33082 O O . THR A 1 85 ? 42.793 112.066 74.153 1.00 27.02 85 THR A O 19
ATOM 33093 N N . SER A 1 86 ? 44.545 112.097 72.810 1.00 29.06 86 SER A N 19
ATOM 33094 C CA . SER A 1 86 ? 45.173 113.229 73.554 1.00 29.05 86 SER A CA 19
ATOM 33095 C C . SER A 1 86 ? 45.463 114.390 72.593 1.00 29.43 86 SER A C 19
ATOM 33096 O O . SER A 1 86 ? 45.414 114.225 71.385 1.00 29.12 86 SER A O 19
ATOM 33104 N N . GLY A 1 87 ? 45.778 115.554 73.110 1.00 29.08 87 GLY A N 19
ATOM 33105 C CA . GLY A 1 87 ? 46.073 116.713 72.213 1.00 29.89 87 GLY A CA 19
ATOM 33106 C C . GLY A 1 87 ? 47.184 117.578 72.817 1.00 31.80 87 GLY A C 19
ATOM 33107 O O . GLY A 1 87 ? 47.047 118.120 73.897 1.00 31.40 87 GLY A O 19
ATOM 33111 N N . VAL A 1 88 ? 48.282 117.713 72.116 1.00 0.00 88 VAL A N 19
ATOM 33112 C CA . VAL A 1 88 ? 49.415 118.547 72.626 1.00 0.00 88 VAL A CA 19
ATOM 33113 C C . VAL A 1 88 ? 49.928 119.474 71.517 1.00 0.00 88 VAL A C 19
ATOM 33114 O O . VAL A 1 88 ? 49.807 119.176 70.343 1.00 0.00 88 VAL A O 19
ATOM 33127 N N . LEU A 1 89 ? 50.493 120.598 71.884 1.00 0.00 89 LEU A N 19
ATOM 33128 C CA . LEU A 1 89 ? 51.010 121.551 70.854 1.00 0.00 89 LEU A CA 19
ATOM 33129 C C . LEU A 1 89 ? 52.545 121.563 70.849 1.00 0.00 89 LEU A C 19
ATOM 33130 O O . LEU A 1 89 ? 53.176 121.457 71.885 1.00 0.00 89 LEU A O 19
ATOM 33146 N N . LEU A 1 90 ? 53.146 121.683 69.691 1.00 37.85 90 LEU A N 19
ATOM 33147 C CA . LEU A 1 90 ? 54.639 121.692 69.617 1.00 36.74 90 LEU A CA 19
ATOM 33148 C C . LEU A 1 90 ? 55.130 122.954 68.901 1.00 35.30 90 LEU A C 19
ATOM 33149 O O . LEU A 1 90 ? 54.501 123.426 67.973 1.00 35.10 90 LEU A O 19
ATOM 33165 N N . GLU A 1 91 ? 56.248 123.501 69.309 1.00 0.00 91 GLU A N 19
ATOM 33166 C CA . GLU A 1 91 ? 56.775 124.728 68.633 1.00 0.00 91 GLU A CA 19
ATOM 33167 C C . GLU A 1 91 ? 57.678 124.342 67.450 1.00 0.00 91 GLU A C 19
ATOM 33168 O O . GLU A 1 91 ? 57.921 125.135 66.561 1.00 0.00 91 GLU A O 19
ATOM 33180 N N . THR A 1 92 ? 58.175 123.129 67.438 1.00 31.63 92 THR A N 19
ATOM 33181 C CA . THR A 1 92 ? 59.064 122.677 66.324 1.00 28.98 92 THR A CA 19
ATOM 33182 C C . THR A 1 92 ? 58.294 121.774 65.357 1.00 28.33 92 THR A C 19
ATOM 33183 O O . THR A 1 92 ? 57.577 120.886 65.778 1.00 29.20 92 THR A O 19
ATOM 33194 N N . GLU A 1 93 ? 58.436 121.981 64.069 1.00 0.00 93 GLU A N 19
ATOM 33195 C CA . GLU A 1 93 ? 57.705 121.110 63.095 1.00 0.00 93 GLU A CA 19
ATOM 33196 C C . GLU A 1 93 ? 58.402 119.745 62.958 1.00 0.00 93 GLU A C 19
ATOM 33197 O O . GLU A 1 93 ? 57.920 118.869 62.263 1.00 0.00 93 GLU A O 19
ATOM 33209 N N . GLN A 1 94 ? 59.517 119.548 63.625 1.00 0.00 94 GLN A N 19
ATOM 33210 C CA . GLN A 1 94 ? 60.223 118.235 63.546 1.00 0.00 94 GLN A CA 19
ATOM 33211 C C . GLN A 1 94 ? 60.719 117.856 64.943 1.00 0.00 94 GLN A C 19
ATOM 33212 O O . GLN A 1 94 ? 61.171 118.715 65.679 1.00 0.00 94 GLN A O 19
ATOM 33226 N N . GLY A 1 95 ? 60.645 116.601 65.334 1.00 27.89 95 GLY A N 19
ATOM 33227 C CA . GLY A 1 95 ? 61.133 116.252 66.708 1.00 28.05 95 GLY A CA 19
ATOM 33228 C C . GLY A 1 95 ? 60.987 114.759 67.023 1.00 27.70 95 GLY A C 19
ATOM 33229 O O . GLY A 1 95 ? 60.308 114.018 66.341 1.00 25.89 95 GLY A O 19
ATOM 33233 N N . GLN A 1 96 ? 61.635 114.335 68.082 1.00 0.00 96 GLN A N 19
ATOM 33234 C CA . GLN A 1 96 ? 61.575 112.903 68.514 1.00 0.00 96 GLN A CA 19
ATOM 33235 C C . GLN A 1 96 ? 60.943 112.816 69.908 1.00 0.00 96 GLN A C 19
ATOM 33236 O O . GLN A 1 96 ? 61.337 113.528 70.812 1.00 0.00 96 GLN A O 19
ATOM 33250 N N . MET A 1 97 ? 59.965 111.966 70.089 1.00 0.00 97 MET A N 19
ATOM 33251 C CA . MET A 1 97 ? 59.310 111.859 71.430 1.00 0.00 97 MET A CA 19
ATOM 33252 C C . MET A 1 97 ? 59.309 110.411 71.935 1.00 0.00 97 MET A C 19
ATOM 33253 O O . MET A 1 97 ? 58.741 109.531 71.319 1.00 0.00 97 MET A O 19
ATOM 33267 N N . GLN A 1 98 ? 59.926 110.165 73.066 1.00 0.00 98 GLN A N 19
ATOM 33268 C CA . GLN A 1 98 ? 59.958 108.788 73.645 1.00 0.00 98 GLN A CA 19
ATOM 33269 C C . GLN A 1 98 ? 59.356 108.836 75.050 1.00 0.00 98 GLN A C 19
ATOM 33270 O O . GLN A 1 98 ? 59.409 109.862 75.704 1.00 0.00 98 GLN A O 19
ATOM 33284 N N . GLY A 1 99 ? 58.778 107.756 75.525 1.00 29.62 99 GLY A N 19
ATOM 33285 C CA . GLY A 1 99 ? 58.178 107.803 76.897 1.00 28.62 99 GLY A CA 19
ATOM 33286 C C . GLY A 1 99 ? 58.007 106.400 77.470 1.00 28.62 99 GLY A C 19
ATOM 33287 O O . GLY A 1 99 ? 58.224 105.412 76.798 1.00 29.22 99 GLY A O 19
ATOM 33291 N N . HIS A 1 100 ? 57.615 106.312 78.717 1.00 0.00 100 HIS A N 19
ATOM 33292 C CA . HIS A 1 100 ? 57.414 104.979 79.351 1.00 0.00 100 HIS A CA 19
ATOM 33293 C C . HIS A 1 100 ? 56.123 104.984 80.178 1.00 0.00 100 HIS A C 19
ATOM 33294 O O . HIS A 1 100 ? 55.648 106.024 80.594 1.00 0.00 100 HIS A O 19
ATOM 33308 N N . TYR A 1 101 ? 55.556 103.831 80.408 1.00 25.77 101 TYR A N 19
ATOM 33309 C CA . TYR A 1 101 ? 54.292 103.752 81.202 1.00 25.79 101 TYR A CA 19
ATOM 33310 C C . TYR A 1 101 ? 54.533 102.961 82.489 1.00 26.52 101 TYR A C 19
ATOM 33311 O O . TYR A 1 101 ? 54.997 101.838 82.444 1.00 27.05 101 TYR A O 19
ATOM 33329 N N . ASP A 1 102 ? 54.185 103.502 83.632 1.00 0.00 102 ASP A N 19
ATOM 33330 C CA . ASP A 1 102 ? 54.360 102.734 84.900 1.00 0.00 102 ASP A CA 19
ATOM 33331 C C . ASP A 1 102 ? 53.145 101.826 85.086 1.00 0.00 102 ASP A C 19
ATOM 33332 O O . ASP A 1 102 ? 52.017 102.275 85.156 1.00 0.00 102 ASP A O 19
ATOM 33341 N N . MET A 1 103 ? 53.384 100.544 85.143 1.00 0.00 103 MET A N 19
ATOM 33342 C CA . MET A 1 103 ? 52.274 99.562 85.299 1.00 0.00 103 MET A CA 19
ATOM 33343 C C . MET A 1 103 ? 52.497 98.686 86.533 1.00 0.00 103 MET A C 19
ATOM 33344 O O . MET A 1 103 ? 53.593 98.604 87.055 1.00 0.00 103 MET A O 19
ATOM 33358 N N . VAL A 1 104 ? 51.462 98.034 87.000 1.00 21.01 104 VAL A N 19
ATOM 33359 C CA . VAL A 1 104 ? 51.605 97.158 88.204 1.00 21.69 104 VAL A CA 19
ATOM 33360 C C . VAL A 1 104 ? 50.767 95.886 88.045 1.00 22.60 104 VAL A C 19
ATOM 33361 O O . VAL A 1 104 ? 49.590 95.942 87.738 1.00 22.32 104 VAL A O 19
ATOM 33374 N N . ALA A 1 105 ? 51.360 94.743 88.270 1.00 0.00 105 ALA A N 19
ATOM 33375 C CA . ALA A 1 105 ? 50.599 93.460 88.155 1.00 0.00 105 ALA A CA 19
ATOM 33376 C C . ALA A 1 105 ? 49.662 93.313 89.353 1.00 0.00 105 ALA A C 19
ATOM 33377 O O . ALA A 1 105 ? 49.775 94.032 90.329 1.00 0.00 105 ALA A O 19
ATOM 33384 N N . ASP A 1 106 ? 48.730 92.394 89.284 1.00 0.00 106 ASP A N 19
ATOM 33385 C CA . ASP A 1 106 ? 47.777 92.213 90.424 1.00 0.00 106 ASP A CA 19
ATOM 33386 C C . ASP A 1 106 ? 48.520 91.700 91.661 1.00 0.00 106 ASP A C 19
ATOM 33387 O O . ASP A 1 106 ? 48.137 91.979 92.781 1.00 0.00 106 ASP A O 19
ATOM 33396 N N . ASP A 1 107 ? 49.573 90.946 91.466 1.00 0.00 107 ASP A N 19
ATOM 33397 C CA . ASP A 1 107 ? 50.338 90.406 92.635 1.00 0.00 107 ASP A CA 19
ATOM 33398 C C . ASP A 1 107 ? 51.191 91.499 93.294 1.00 0.00 107 ASP A C 19
ATOM 33399 O O . ASP A 1 107 ? 51.815 91.266 94.314 1.00 0.00 107 ASP A O 19
ATOM 33408 N N . GLY A 1 108 ? 51.226 92.686 92.734 1.00 30.43 108 GLY A N 19
ATOM 33409 C CA . GLY A 1 108 ? 52.040 93.779 93.344 1.00 29.11 108 GLY A CA 19
ATOM 33410 C C . GLY A 1 108 ? 53.370 93.943 92.594 1.00 29.35 108 GLY A C 19
ATOM 33411 O O . GLY A 1 108 ? 54.093 94.895 92.822 1.00 30.17 108 GLY A O 19
ATOM 33415 N N . THR A 1 109 ? 53.705 93.032 91.706 1.00 0.00 109 THR A N 19
ATOM 33416 C CA . THR A 1 109 ? 54.999 93.155 90.955 1.00 0.00 109 THR A CA 19
ATOM 33417 C C . THR A 1 109 ? 55.044 94.491 90.204 1.00 0.00 109 THR A C 19
ATOM 33418 O O . THR A 1 109 ? 54.079 94.884 89.573 1.00 0.00 109 THR A O 19
ATOM 33429 N N . GLU A 1 110 ? 56.147 95.196 90.273 1.00 0.00 110 GLU A N 19
ATOM 33430 C CA . GLU A 1 110 ? 56.234 96.510 89.566 1.00 0.00 110 GLU A CA 19
ATOM 33431 C C . GLU A 1 110 ? 57.017 96.372 88.258 1.00 0.00 110 GLU A C 19
ATOM 33432 O O . GLU A 1 110 ? 58.016 95.682 88.188 1.00 0.00 110 GLU A O 19
ATOM 33444 N N . PHE A 1 111 ? 56.567 97.035 87.224 1.00 27.41 111 PHE A N 19
ATOM 33445 C CA . PHE A 1 111 ? 57.269 96.969 85.908 1.00 27.50 111 PHE A CA 19
ATOM 33446 C C . PHE A 1 111 ? 56.784 98.108 85.002 1.00 28.03 111 PHE A C 19
ATOM 33447 O O . PHE A 1 111 ? 55.625 98.480 85.018 1.00 27.72 111 PHE A O 19
ATOM 33464 N N . ILE A 1 112 ? 57.674 98.671 84.228 1.00 0.00 112 ILE A N 19
ATOM 33465 C CA . ILE A 1 112 ? 57.295 99.800 83.328 1.00 0.00 112 ILE A CA 19
ATOM 33466 C C . ILE A 1 112 ? 57.114 99.302 81.889 1.00 0.00 112 ILE A C 19
ATOM 33467 O O . ILE A 1 112 ? 57.650 98.281 81.501 1.00 0.00 112 ILE A O 19
ATOM 33483 N N . ALA A 1 113 ? 56.377 100.035 81.096 1.00 0.00 113 ALA A N 19
ATOM 33484 C CA . ALA A 1 113 ? 56.164 99.643 79.674 1.00 0.00 113 ALA A CA 19
ATOM 33485 C C . ALA A 1 113 ? 56.719 100.752 78.766 1.00 0.00 113 ALA A C 19
ATOM 33486 O O . ALA A 1 113 ? 56.047 101.731 78.504 1.00 0.00 113 ALA A O 19
ATOM 33493 N N . PRO A 1 114 ? 57.946 100.566 78.331 1.00 31.26 114 PRO A N 19
ATOM 33494 C CA . PRO A 1 114 ? 58.574 101.603 77.462 1.00 32.26 114 PRO A CA 19
ATOM 33495 C C . PRO A 1 114 ? 57.780 101.832 76.174 1.00 31.77 114 PRO A C 19
ATOM 33496 O O . PRO A 1 114 ? 57.191 100.933 75.606 1.00 33.24 114 PRO A O 19
ATOM 33507 N N . ILE A 1 115 ? 57.793 103.056 75.713 1.00 30.59 115 ILE A N 19
ATOM 33508 C CA . ILE A 1 115 ? 57.081 103.419 74.453 1.00 30.04 115 ILE A CA 19
ATOM 33509 C C . ILE A 1 115 ? 58.120 103.754 73.386 1.00 30.45 115 ILE A C 19
ATOM 33510 O O . ILE A 1 115 ? 58.933 104.652 73.560 1.00 30.15 115 ILE A O 19
ATOM 33526 N N . ALA A 1 116 ? 58.104 103.034 72.287 1.00 30.78 116 ALA A N 19
ATOM 33527 C CA . ALA A 1 116 ? 59.096 103.275 71.185 1.00 29.78 116 ALA A CA 19
ATOM 33528 C C . ALA A 1 116 ? 59.196 104.761 70.837 1.00 29.57 116 ALA A C 19
ATOM 33529 O O . ALA A 1 116 ? 58.397 105.566 71.278 1.00 28.51 116 ALA A O 19
ATOM 33536 N N . ALA A 1 117 ? 60.180 105.129 70.057 1.00 0.00 117 ALA A N 19
ATOM 33537 C CA . ALA A 1 117 ? 60.352 106.561 69.685 1.00 0.00 117 ALA A CA 19
ATOM 33538 C C . ALA A 1 117 ? 59.727 106.845 68.319 1.00 0.00 117 ALA A C 19
ATOM 33539 O O . ALA A 1 117 ? 60.105 106.264 67.319 1.00 0.00 117 ALA A O 19
ATOM 33546 N N . PHE A 1 118 ? 58.802 107.764 68.271 1.00 29.64 118 PHE A N 19
ATOM 33547 C CA . PHE A 1 118 ? 58.172 108.134 66.972 1.00 29.08 118 PHE A CA 19
ATOM 33548 C C . PHE A 1 118 ? 58.602 109.557 66.622 1.00 30.66 118 PHE A C 19
ATOM 33549 O O . PHE A 1 118 ? 58.995 110.314 67.491 1.00 30.55 118 PHE A O 19
ATOM 33566 N N . VAL A 1 119 ? 58.546 109.932 65.370 1.00 0.00 119 VAL A N 19
ATOM 33567 C CA . VAL A 1 119 ? 58.972 111.312 64.991 1.00 0.00 119 VAL A CA 19
ATOM 33568 C C . VAL A 1 119 ? 57.783 112.112 64.459 1.00 0.00 119 VAL A C 19
ATOM 33569 O O . VAL A 1 119 ? 56.831 111.561 63.936 1.00 0.00 119 VAL A O 19
ATOM 33582 N N . LEU A 1 120 ? 57.843 113.411 64.585 1.00 36.62 120 LEU A N 19
ATOM 33583 C CA . LEU A 1 120 ? 56.736 114.272 64.085 1.00 37.66 120 LEU A CA 19
ATOM 33584 C C . LEU A 1 120 ? 57.242 115.109 62.913 1.00 38.64 120 LEU A C 19
ATOM 33585 O O . LEU A 1 120 ? 58.294 115.716 62.991 1.00 37.83 120 LEU A O 19
ATOM 33601 N N . SER A 1 121 ? 56.508 115.137 61.831 1.00 0.00 121 SER A N 19
ATOM 33602 C CA . SER A 1 121 ? 56.942 115.930 60.642 1.00 0.00 121 SER A CA 19
ATOM 33603 C C . SER A 1 121 ? 55.724 116.330 59.804 1.00 0.00 121 SER A C 19
ATOM 33604 O O . SER A 1 121 ? 54.622 116.436 60.305 1.00 0.00 121 SER A O 19
ATOM 33612 N N . ARG A 1 6 ? 55.669 86.555 82.538 1.00 0.00 6 ARG A N 20
ATOM 33613 C CA . ARG A 1 6 ? 54.215 86.869 82.424 1.00 0.00 6 ARG A CA 20
ATOM 33614 C C . ARG A 1 6 ? 53.986 88.386 82.418 1.00 0.00 6 ARG A C 20
ATOM 33615 O O . ARG A 1 6 ? 52.893 88.856 82.696 1.00 0.00 6 ARG A O 20
ATOM 33636 N N . TYR A 1 7 ? 55.008 89.155 82.111 1.00 31.93 7 TYR A N 20
ATOM 33637 C CA . TYR A 1 7 ? 54.861 90.643 82.092 1.00 29.59 7 TYR A CA 20
ATOM 33638 C C . TYR A 1 7 ? 55.190 91.190 80.697 1.00 29.68 7 TYR A C 20
ATOM 33639 O O . TYR A 1 7 ? 56.339 91.383 80.349 1.00 30.50 7 TYR A O 20
ATOM 33657 N N . ARG A 1 8 ? 54.183 91.441 79.904 1.00 0.00 8 ARG A N 20
ATOM 33658 C CA . ARG A 1 8 ? 54.403 91.979 78.526 1.00 0.00 8 ARG A CA 20
ATOM 33659 C C . ARG A 1 8 ? 53.306 92.989 78.184 1.00 0.00 8 ARG A C 20
ATOM 33660 O O . ARG A 1 8 ? 52.139 92.767 78.434 1.00 0.00 8 ARG A O 20
ATOM 33681 N N . VAL A 1 9 ? 53.687 94.107 77.619 1.00 0.00 9 VAL A N 20
ATOM 33682 C CA . VAL A 1 9 ? 52.694 95.164 77.254 1.00 0.00 9 VAL A CA 20
ATOM 33683 C C . VAL A 1 9 ? 53.212 95.972 76.058 1.00 0.00 9 VAL A C 20
ATOM 33684 O O . VAL A 1 9 ? 54.217 96.651 76.135 1.00 0.00 9 VAL A O 20
ATOM 33697 N N . GLU A 1 10 ? 52.505 95.916 74.960 1.00 0.00 10 GLU A N 20
ATOM 33698 C CA . GLU A 1 10 ? 52.895 96.683 73.739 1.00 0.00 10 GLU A CA 20
ATOM 33699 C C . GLU A 1 10 ? 51.947 97.870 73.551 1.00 0.00 10 GLU A C 20
ATOM 33700 O O . GLU A 1 10 ? 50.739 97.723 73.550 1.00 0.00 10 GLU A O 20
ATOM 33712 N N . VAL A 1 11 ? 52.498 99.047 73.394 1.00 26.88 11 VAL A N 20
ATOM 33713 C CA . VAL A 1 11 ? 51.650 100.263 73.208 1.00 26.83 11 VAL A CA 20
ATOM 33714 C C . VAL A 1 11 ? 51.987 100.936 71.871 1.00 27.58 11 VAL A C 20
ATOM 33715 O O . VAL A 1 11 ? 53.143 101.091 71.525 1.00 28.21 11 VAL A O 20
ATOM 33728 N N . GLU A 1 12 ? 50.993 101.346 71.126 1.00 0.00 12 GLU A N 20
ATOM 33729 C CA . GLU A 1 12 ? 51.257 102.021 69.819 1.00 0.00 12 GLU A CA 20
ATOM 33730 C C . GLU A 1 12 ? 50.519 103.366 69.768 1.00 0.00 12 GLU A C 20
ATOM 33731 O O . GLU A 1 12 ? 49.382 103.479 70.183 1.00 0.00 12 GLU A O 20
ATOM 33743 N N . VAL A 1 13 ? 51.172 104.384 69.270 1.00 26.55 13 VAL A N 20
ATOM 33744 C CA . VAL A 1 13 ? 50.536 105.736 69.191 1.00 26.45 13 VAL A CA 20
ATOM 33745 C C . VAL A 1 13 ? 50.651 106.290 67.768 1.00 27.95 13 VAL A C 20
ATOM 33746 O O . VAL A 1 13 ? 51.664 106.141 67.111 1.00 27.94 13 VAL A O 20
ATOM 33759 N N . SER A 1 14 ? 49.608 106.925 67.292 1.00 0.00 14 SER A N 20
ATOM 33760 C CA . SER A 1 14 ? 49.634 107.492 65.911 1.00 0.00 14 SER A CA 20
ATOM 33761 C C . SER A 1 14 ? 49.326 108.999 65.938 1.00 0.00 14 SER A C 20
ATOM 33762 O O . SER A 1 14 ? 48.189 109.391 66.121 1.00 0.00 14 SER A O 20
ATOM 33770 N N . PRO A 1 15 ? 50.354 109.795 65.749 1.00 28.75 15 PRO A N 20
ATOM 33771 C CA . PRO A 1 15 ? 50.138 111.271 65.749 1.00 30.20 15 PRO A CA 20
ATOM 33772 C C . PRO A 1 15 ? 49.673 111.752 64.368 1.00 33.00 15 PRO A C 20
ATOM 33773 O O . PRO A 1 15 ? 49.757 111.043 63.385 1.00 32.76 15 PRO A O 20
ATOM 33784 N N . ARG A 1 16 ? 49.177 112.962 64.306 1.00 34.77 16 ARG A N 20
ATOM 33785 C CA . ARG A 1 16 ? 48.686 113.529 63.012 1.00 37.64 16 ARG A CA 20
ATOM 33786 C C . ARG A 1 16 ? 48.682 115.062 63.081 1.00 38.99 16 ARG A C 20
ATOM 33787 O O . ARG A 1 16 ? 48.225 115.656 64.040 1.00 38.96 16 ARG A O 20
ATOM 33808 N N . PHE A 1 17 ? 49.214 115.695 62.068 1.00 0.00 17 PHE A N 20
ATOM 33809 C CA . PHE A 1 17 ? 49.282 117.193 62.045 1.00 0.00 17 PHE A CA 20
ATOM 33810 C C . PHE A 1 17 ? 47.881 117.813 62.120 1.00 0.00 17 PHE A C 20
ATOM 33811 O O . PHE A 1 17 ? 46.951 117.350 61.488 1.00 0.00 17 PHE A O 20
ATOM 33828 N N . LEU A 1 18 ? 47.733 118.861 62.890 1.00 0.00 18 LEU A N 20
ATOM 33829 C CA . LEU A 1 18 ? 46.401 119.534 63.017 1.00 0.00 18 LEU A CA 20
ATOM 33830 C C . LEU A 1 18 ? 46.467 120.960 62.457 1.00 0.00 18 LEU A C 20
ATOM 33831 O O . LEU A 1 18 ? 46.558 121.932 63.179 1.00 0.00 18 LEU A O 20
ATOM 33847 N N . ALA A 1 19 ? 46.395 121.066 61.157 1.00 0.00 19 ALA A N 20
ATOM 33848 C CA . ALA A 1 19 ? 46.421 122.398 60.473 1.00 0.00 19 ALA A CA 20
ATOM 33849 C C . ALA A 1 19 ? 45.110 123.163 60.685 1.00 0.00 19 ALA A C 20
ATOM 33850 O O . ALA A 1 19 ? 45.107 124.375 60.789 1.00 0.00 19 ALA A O 20
ATOM 33857 N N . HIS A 1 20 ? 43.996 122.474 60.725 1.00 0.00 20 HIS A N 20
ATOM 33858 C CA . HIS A 1 20 ? 42.687 123.180 60.903 1.00 0.00 20 HIS A CA 20
ATOM 33859 C C . HIS A 1 20 ? 42.578 123.786 62.306 1.00 0.00 20 HIS A C 20
ATOM 33860 O O . HIS A 1 20 ? 41.868 124.751 62.515 1.00 0.00 20 HIS A O 20
ATOM 33874 N N . GLN A 1 21 ? 43.274 123.233 63.264 1.00 51.13 21 GLN A N 20
ATOM 33875 C CA . GLN A 1 21 ? 43.207 123.783 64.652 1.00 51.59 21 GLN A CA 20
ATOM 33876 C C . GLN A 1 21 ? 44.594 124.246 65.108 1.00 51.55 21 GLN A C 20
ATOM 33877 O O . GLN A 1 21 ? 45.004 123.988 66.225 1.00 51.24 21 GLN A O 20
ATOM 33891 N N . SER A 1 22 ? 45.318 124.924 64.252 1.00 52.26 22 SER A N 20
ATOM 33892 C CA . SER A 1 22 ? 46.681 125.401 64.637 1.00 52.76 22 SER A CA 20
ATOM 33893 C C . SER A 1 22 ? 47.165 126.500 63.686 1.00 51.68 22 SER A C 20
ATOM 33894 O O . SER A 1 22 ? 46.821 126.520 62.519 1.00 52.15 22 SER A O 20
ATOM 33902 N N . THR A 1 23 ? 47.982 127.397 64.176 1.00 0.00 23 THR A N 20
ATOM 33903 C CA . THR A 1 23 ? 48.525 128.486 63.306 1.00 0.00 23 THR A CA 20
ATOM 33904 C C . THR A 1 23 ? 50.062 128.406 63.305 1.00 0.00 23 THR A C 20
ATOM 33905 O O . THR A 1 23 ? 50.715 128.928 64.187 1.00 0.00 23 THR A O 20
ATOM 33916 N N . PRO A 1 24 ? 50.588 127.714 62.319 1.00 49.88 24 PRO A N 20
ATOM 33917 C CA . PRO A 1 24 ? 52.071 127.549 62.258 1.00 51.02 24 PRO A CA 20
ATOM 33918 C C . PRO A 1 24 ? 52.786 128.877 61.979 1.00 51.50 24 PRO A C 20
ATOM 33919 O O . PRO A 1 24 ? 53.956 129.026 62.278 1.00 51.57 24 PRO A O 20
ATOM 33930 N N . ASP A 1 25 ? 52.107 129.831 61.395 1.00 0.00 25 ASP A N 20
ATOM 33931 C CA . ASP A 1 25 ? 52.773 131.136 61.082 1.00 0.00 25 ASP A CA 20
ATOM 33932 C C . ASP A 1 25 ? 53.170 131.872 62.369 1.00 0.00 25 ASP A C 20
ATOM 33933 O O . ASP A 1 25 ? 54.057 132.706 62.358 1.00 0.00 25 ASP A O 20
ATOM 33942 N N . GLU A 1 26 ? 52.528 131.578 63.473 1.00 0.00 26 GLU A N 20
ATOM 33943 C CA . GLU A 1 26 ? 52.881 132.272 64.750 1.00 0.00 26 GLU A CA 20
ATOM 33944 C C . GLU A 1 26 ? 53.655 131.332 65.685 1.00 0.00 26 GLU A C 20
ATOM 33945 O O . GLU A 1 26 ? 53.671 131.518 66.888 1.00 0.00 26 GLU A O 20
ATOM 33957 N N . GLY A 1 27 ? 54.295 130.326 65.142 1.00 0.00 27 GLY A N 20
ATOM 33958 C CA . GLY A 1 27 ? 55.069 129.370 65.994 1.00 0.00 27 GLY A CA 20
ATOM 33959 C C . GLY A 1 27 ? 54.107 128.554 66.862 1.00 0.00 27 GLY A C 20
ATOM 33960 O O . GLY A 1 27 ? 54.450 128.122 67.947 1.00 0.00 27 GLY A O 20
ATOM 33964 N N . ARG A 1 28 ? 52.908 128.344 66.389 1.00 0.00 28 ARG A N 20
ATOM 33965 C CA . ARG A 1 28 ? 51.910 127.556 67.172 1.00 0.00 28 ARG A CA 20
ATOM 33966 C C . ARG A 1 28 ? 51.461 126.332 66.370 1.00 0.00 28 ARG A C 20
ATOM 33967 O O . ARG A 1 28 ? 50.542 126.408 65.573 1.00 0.00 28 ARG A O 20
ATOM 33988 N N . TYR A 1 29 ? 52.094 125.204 66.581 1.00 46.07 29 TYR A N 20
ATOM 33989 C CA . TYR A 1 29 ? 51.698 123.968 65.839 1.00 43.41 29 TYR A CA 20
ATOM 33990 C C . TYR A 1 29 ? 50.935 123.035 66.785 1.00 41.37 29 TYR A C 20
ATOM 33991 O O . TYR A 1 29 ? 51.342 122.820 67.913 1.00 39.95 29 TYR A O 20
ATOM 34009 N N . ALA A 1 30 ? 49.830 122.492 66.342 1.00 0.00 30 ALA A N 20
ATOM 34010 C CA . ALA A 1 30 ? 49.039 121.588 67.233 1.00 0.00 30 ALA A CA 20
ATOM 34011 C C . ALA A 1 30 ? 49.045 120.152 66.703 1.00 0.00 30 ALA A C 20
ATOM 34012 O O . ALA A 1 30 ? 48.581 119.881 65.611 1.00 0.00 30 ALA A O 20
ATOM 34019 N N . PHE A 1 31 ? 49.556 119.230 67.479 1.00 36.58 31 PHE A N 20
ATOM 34020 C CA . PHE A 1 31 ? 49.584 117.802 67.045 1.00 36.29 31 PHE A CA 20
ATOM 34021 C C . PHE A 1 31 ? 48.687 116.969 67.962 1.00 35.25 31 PHE A C 20
ATOM 34022 O O . PHE A 1 31 ? 48.765 117.076 69.171 1.00 34.09 31 PHE A O 20
ATOM 34039 N N . ALA A 1 32 ? 47.854 116.125 67.408 1.00 34.06 32 ALA A N 20
ATOM 34040 C CA . ALA A 1 32 ? 46.973 115.266 68.254 1.00 32.35 32 ALA A CA 20
ATOM 34041 C C . ALA A 1 32 ? 47.412 113.810 68.099 1.00 31.25 32 ALA A C 20
ATOM 34042 O O . ALA A 1 32 ? 47.586 113.333 66.993 1.00 31.96 32 ALA A O 20
ATOM 34049 N N . TYR A 1 33 ? 47.609 113.103 69.184 1.00 29.03 33 TYR A N 20
ATOM 34050 C CA . TYR A 1 33 ? 48.058 111.681 69.059 1.00 27.15 33 TYR A CA 20
ATOM 34051 C C . TYR A 1 33 ? 47.125 110.736 69.826 1.00 26.72 33 TYR A C 20
ATOM 34052 O O . TYR A 1 33 ? 46.614 111.073 70.878 1.00 28.24 33 TYR A O 20
ATOM 34070 N N . SER A 1 34 ? 46.903 109.557 69.302 1.00 0.00 34 SER A N 20
ATOM 34071 C CA . SER A 1 34 ? 46.006 108.582 69.992 1.00 0.00 34 SER A CA 20
ATOM 34072 C C . SER A 1 34 ? 46.845 107.497 70.675 1.00 0.00 34 SER A C 20
ATOM 34073 O O . SER A 1 34 ? 47.814 107.012 70.124 1.00 0.00 34 SER A O 20
ATOM 34081 N N . ILE A 1 35 ? 46.480 107.130 71.875 1.00 0.00 35 ILE A N 20
ATOM 34082 C CA . ILE A 1 35 ? 47.251 106.091 72.625 1.00 0.00 35 ILE A CA 20
ATOM 34083 C C . ILE A 1 35 ? 46.512 104.748 72.638 1.00 0.00 35 ILE A C 20
ATOM 34084 O O . ILE A 1 35 ? 45.342 104.667 72.950 1.00 0.00 35 ILE A O 20
ATOM 34100 N N . ARG A 1 36 ? 47.214 103.696 72.303 1.00 25.30 36 ARG A N 20
ATOM 34101 C CA . ARG A 1 36 ? 46.597 102.338 72.288 1.00 25.64 36 ARG A CA 20
ATOM 34102 C C . ARG A 1 36 ? 47.382 101.404 73.212 1.00 23.79 36 ARG A C 20
ATOM 34103 O O . ARG A 1 36 ? 48.416 100.873 72.851 1.00 25.11 36 ARG A O 20
ATOM 34124 N N . ILE A 1 37 ? 46.892 101.211 74.407 1.00 20.73 37 ILE A N 20
ATOM 34125 C CA . ILE A 1 37 ? 47.585 100.322 75.388 1.00 18.17 37 ILE A CA 20
ATOM 34126 C C . ILE A 1 37 ? 47.051 98.889 75.281 1.00 17.71 37 ILE A C 20
ATOM 34127 O O . ILE A 1 37 ? 45.894 98.626 75.548 1.00 15.34 37 ILE A O 20
ATOM 34143 N N . GLN A 1 38 ? 47.897 97.960 74.912 1.00 0.00 38 GLN A N 20
ATOM 34144 C CA . GLN A 1 38 ? 47.462 96.535 74.807 1.00 0.00 38 GLN A CA 20
ATOM 34145 C C . GLN A 1 38 ? 48.260 95.683 75.798 1.00 0.00 38 GLN A C 20
ATOM 34146 O O . GLN A 1 38 ? 49.468 95.796 75.902 1.00 0.00 38 GLN A O 20
ATOM 34160 N N . ASN A 1 39 ? 47.580 94.838 76.532 1.00 15.86 39 ASN A N 20
ATOM 34161 C CA . ASN A 1 39 ? 48.281 93.977 77.532 1.00 17.88 39 ASN A CA 20
ATOM 34162 C C . ASN A 1 39 ? 48.616 92.612 76.921 1.00 18.37 39 ASN A C 20
ATOM 34163 O O . ASN A 1 39 ? 47.734 91.855 76.560 1.00 18.69 39 ASN A O 20
ATOM 34174 N N . ALA A 1 40 ? 49.878 92.284 76.820 1.00 0.00 40 ALA A N 20
ATOM 34175 C CA . ALA A 1 40 ? 50.271 90.957 76.254 1.00 0.00 40 ALA A CA 20
ATOM 34176 C C . ALA A 1 40 ? 50.953 90.094 77.327 1.00 0.00 40 ALA A C 20
ATOM 34177 O O . ALA A 1 40 ? 51.584 89.100 77.018 1.00 0.00 40 ALA A O 20
ATOM 34184 N N . GLY A 1 41 ? 50.827 90.459 78.583 1.00 27.60 41 GLY A N 20
ATOM 34185 C CA . GLY A 1 41 ? 51.461 89.654 79.668 1.00 28.62 41 GLY A CA 20
ATOM 34186 C C . GLY A 1 41 ? 50.546 88.486 80.028 1.00 29.10 41 GLY A C 20
ATOM 34187 O O . GLY A 1 41 ? 49.561 88.234 79.356 1.00 28.18 41 GLY A O 20
ATOM 34191 N N . ALA A 1 42 ? 50.858 87.771 81.079 1.00 0.00 42 ALA A N 20
ATOM 34192 C CA . ALA A 1 42 ? 50.000 86.617 81.479 1.00 0.00 42 ALA A CA 20
ATOM 34193 C C . ALA A 1 42 ? 49.101 87.010 82.651 1.00 0.00 42 ALA A C 20
ATOM 34194 O O . ALA A 1 42 ? 48.005 86.504 82.804 1.00 0.00 42 ALA A O 20
ATOM 34201 N N . VAL A 1 43 ? 49.565 87.909 83.475 1.00 0.00 43 VAL A N 20
ATOM 34202 C CA . VAL A 1 43 ? 48.748 88.349 84.651 1.00 0.00 43 VAL A CA 20
ATOM 34203 C C . VAL A 1 43 ? 48.183 89.758 84.404 1.00 0.00 43 VAL A C 20
ATOM 34204 O O . VAL A 1 43 ? 48.861 90.610 83.865 1.00 0.00 43 VAL A O 20
ATOM 34217 N N . PRO A 1 44 ? 46.938 89.951 84.801 1.00 21.08 44 PRO A N 20
ATOM 34218 C CA . PRO A 1 44 ? 46.301 91.292 84.584 1.00 21.01 44 PRO A CA 20
ATOM 34219 C C . PRO A 1 44 ? 47.156 92.428 85.158 1.00 21.95 44 PRO A C 20
ATOM 34220 O O . PRO A 1 44 ? 47.810 92.281 86.175 1.00 21.40 44 PRO A O 20
ATOM 34231 N N . ALA A 1 45 ? 47.157 93.555 84.495 1.00 20.91 45 ALA A N 20
ATOM 34232 C CA . ALA A 1 45 ? 47.968 94.715 84.966 1.00 19.47 45 ALA A CA 20
ATOM 34233 C C . ALA A 1 45 ? 47.217 96.037 84.767 1.00 19.21 45 ALA A C 20
ATOM 34234 O O . ALA A 1 45 ? 46.393 96.178 83.881 1.00 19.53 45 ALA A O 20
ATOM 34241 N N . ARG A 1 46 ? 47.515 97.006 85.592 1.00 0.00 46 ARG A N 20
ATOM 34242 C CA . ARG A 1 46 ? 46.848 98.336 85.478 1.00 0.00 46 ARG A CA 20
ATOM 34243 C C . ARG A 1 46 ? 47.913 99.435 85.410 1.00 0.00 46 ARG A C 20
ATOM 34244 O O . ARG A 1 46 ? 49.025 99.253 85.874 1.00 0.00 46 ARG A O 20
ATOM 34265 N N . LEU A 1 47 ? 47.590 100.569 84.840 1.00 0.00 47 LEU A N 20
ATOM 34266 C CA . LEU A 1 47 ? 48.598 101.669 84.747 1.00 0.00 47 LEU A CA 20
ATOM 34267 C C . LEU A 1 47 ? 48.434 102.622 85.931 1.00 0.00 47 LEU A C 20
ATOM 34268 O O . LEU A 1 47 ? 47.396 103.233 86.108 1.00 0.00 47 LEU A O 20
ATOM 34284 N N . VAL A 1 48 ? 49.449 102.743 86.750 1.00 0.00 48 VAL A N 20
ATOM 34285 C CA . VAL A 1 48 ? 49.355 103.648 87.933 1.00 0.00 48 VAL A CA 20
ATOM 34286 C C . VAL A 1 48 ? 50.059 104.982 87.657 1.00 0.00 48 VAL A C 20
ATOM 34287 O O . VAL A 1 48 ? 49.699 105.997 88.227 1.00 0.00 48 VAL A O 20
ATOM 34300 N N . ALA A 1 49 ? 51.064 104.994 86.810 1.00 0.00 49 ALA A N 20
ATOM 34301 C CA . ALA A 1 49 ? 51.777 106.284 86.544 1.00 0.00 49 ALA A CA 20
ATOM 34302 C C . ALA A 1 49 ? 52.185 106.429 85.073 1.00 0.00 49 ALA A C 20
ATOM 34303 O O . ALA A 1 49 ? 52.185 105.483 84.310 1.00 0.00 49 ALA A O 20
ATOM 34310 N N . ARG A 1 50 ? 52.537 107.627 84.689 1.00 18.13 50 ARG A N 20
ATOM 34311 C CA . ARG A 1 50 ? 52.960 107.904 83.285 1.00 20.89 50 ARG A CA 20
ATOM 34312 C C . ARG A 1 50 ? 54.120 108.911 83.268 1.00 22.46 50 ARG A C 20
ATOM 34313 O O . ARG A 1 50 ? 54.144 109.865 84.023 1.00 23.35 50 ARG A O 20
ATOM 34334 N N . HIS A 1 51 ? 55.080 108.690 82.405 1.00 22.89 51 HIS A N 20
ATOM 34335 C CA . HIS A 1 51 ? 56.253 109.610 82.313 1.00 23.99 51 HIS A CA 20
ATOM 34336 C C . HIS A 1 51 ? 56.674 109.762 80.846 1.00 24.58 51 HIS A C 20
ATOM 34337 O O . HIS A 1 51 ? 57.107 108.817 80.214 1.00 24.14 51 HIS A O 20
ATOM 34351 N N . TRP A 1 52 ? 56.538 110.947 80.304 1.00 24.73 52 TRP A N 20
ATOM 34352 C CA . TRP A 1 52 ? 56.913 111.177 78.877 1.00 24.73 52 TRP A CA 20
ATOM 34353 C C . TRP A 1 52 ? 58.297 111.826 78.760 1.00 25.24 52 TRP A C 20
ATOM 34354 O O . TRP A 1 52 ? 58.598 112.799 79.425 1.00 25.25 52 TRP A O 20
ATOM 34375 N N . GLN A 1 53 ? 59.130 111.294 77.905 1.00 0.00 53 GLN A N 20
ATOM 34376 C CA . GLN A 1 53 ? 60.496 111.867 77.709 1.00 0.00 53 GLN A CA 20
ATOM 34377 C C . GLN A 1 53 ? 60.604 112.410 76.282 1.00 0.00 53 GLN A C 20
ATOM 34378 O O . GLN A 1 53 ? 61.157 111.773 75.403 1.00 0.00 53 GLN A O 20
ATOM 34392 N N . ILE A 1 54 ? 60.048 113.570 76.041 1.00 28.56 54 ILE A N 20
ATOM 34393 C CA . ILE A 1 54 ? 60.082 114.155 74.661 1.00 31.69 54 ILE A CA 20
ATOM 34394 C C . ILE A 1 54 ? 61.364 114.973 74.418 1.00 31.35 54 ILE A C 20
ATOM 34395 O O . ILE A 1 54 ? 61.710 115.855 75.178 1.00 31.20 54 ILE A O 20
ATOM 34411 N N . THR A 1 55 ? 62.048 114.691 73.339 1.00 32.39 55 THR A N 20
ATOM 34412 C CA . THR A 1 55 ? 63.281 115.461 72.994 1.00 32.79 55 THR A CA 20
ATOM 34413 C C . THR A 1 55 ? 63.045 116.146 71.650 1.00 33.98 55 THR A C 20
ATOM 34414 O O . THR A 1 55 ? 62.593 115.536 70.700 1.00 33.62 55 THR A O 20
ATOM 34425 N N . ASP A 1 56 ? 63.316 117.426 71.583 1.00 36.19 56 ASP A N 20
ATOM 34426 C CA . ASP A 1 56 ? 63.073 118.177 70.319 1.00 38.66 56 ASP A CA 20
ATOM 34427 C C . ASP A 1 56 ? 64.296 118.143 69.398 1.00 38.50 56 ASP A C 20
ATOM 34428 O O . ASP A 1 56 ? 65.368 117.709 69.771 1.00 37.75 56 ASP A O 20
ATOM 34437 N N . GLY A 1 57 ? 64.119 118.593 68.183 1.00 37.51 57 GLY A N 20
ATOM 34438 C CA . GLY A 1 57 ? 65.230 118.599 67.182 1.00 38.01 57 GLY A CA 20
ATOM 34439 C C . GLY A 1 57 ? 66.405 119.489 67.628 1.00 39.47 57 GLY A C 20
ATOM 34440 O O . GLY A 1 57 ? 67.449 119.477 67.000 1.00 38.99 57 GLY A O 20
ATOM 34444 N N . ASN A 1 58 ? 66.273 120.242 68.699 1.00 0.00 58 ASN A N 20
ATOM 34445 C CA . ASN A 1 58 ? 67.419 121.091 69.153 1.00 0.00 58 ASN A CA 20
ATOM 34446 C C . ASN A 1 58 ? 68.145 120.430 70.341 1.00 0.00 58 ASN A C 20
ATOM 34447 O O . ASN A 1 58 ? 69.037 121.013 70.929 1.00 0.00 58 ASN A O 20
ATOM 34458 N N . GLY A 1 59 ? 67.782 119.215 70.686 1.00 0.00 59 GLY A N 20
ATOM 34459 C CA . GLY A 1 59 ? 68.462 118.514 71.817 1.00 0.00 59 GLY A CA 20
ATOM 34460 C C . GLY A 1 59 ? 67.693 118.726 73.124 1.00 0.00 59 GLY A C 20
ATOM 34461 O O . GLY A 1 59 ? 67.709 117.879 74.000 1.00 0.00 59 GLY A O 20
ATOM 34465 N N . ARG A 1 60 ? 67.023 119.843 73.271 1.00 49.10 60 ARG A N 20
ATOM 34466 C CA . ARG A 1 60 ? 66.262 120.096 74.535 1.00 50.05 60 ARG A CA 20
ATOM 34467 C C . ARG A 1 60 ? 65.150 119.055 74.692 1.00 49.79 60 ARG A C 20
ATOM 34468 O O . ARG A 1 60 ? 64.526 118.655 73.726 1.00 48.27 60 ARG A O 20
ATOM 34489 N N . THR A 1 61 ? 64.901 118.612 75.899 1.00 0.00 61 THR A N 20
ATOM 34490 C CA . THR A 1 61 ? 63.830 117.594 76.117 1.00 0.00 61 THR A CA 20
ATOM 34491 C C . THR A 1 61 ? 62.950 117.989 77.308 1.00 0.00 61 THR A C 20
ATOM 34492 O O . THR A 1 61 ? 63.394 118.665 78.217 1.00 0.00 61 THR A O 20
ATOM 34503 N N . GLU A 1 62 ? 61.707 117.577 77.304 1.00 0.00 62 GLU A N 20
ATOM 34504 C CA . GLU A 1 62 ? 60.795 117.933 78.431 1.00 0.00 62 GLU A CA 20
ATOM 34505 C C . GLU A 1 62 ? 60.239 116.666 79.089 1.00 0.00 62 GLU A C 20
ATOM 34506 O O . GLU A 1 62 ? 59.638 115.829 78.445 1.00 0.00 62 GLU A O 20
ATOM 34518 N N . GLN A 1 63 ? 60.444 116.529 80.371 1.00 0.00 63 GLN A N 20
ATOM 34519 C CA . GLN A 1 63 ? 59.937 115.324 81.097 1.00 0.00 63 GLN A CA 20
ATOM 34520 C C . GLN A 1 63 ? 58.697 115.674 81.927 1.00 0.00 63 GLN A C 20
ATOM 34521 O O . GLN A 1 63 ? 58.646 116.692 82.591 1.00 0.00 63 GLN A O 20
ATOM 34535 N N . VAL A 1 64 ? 57.690 114.839 81.879 1.00 37.94 64 VAL A N 20
ATOM 34536 C CA . VAL A 1 64 ? 56.443 115.117 82.654 1.00 37.05 64 VAL A CA 20
ATOM 34537 C C . VAL A 1 64 ? 56.051 113.888 83.480 1.00 36.89 64 VAL A C 20
ATOM 34538 O O . VAL A 1 64 ? 56.033 112.777 82.990 1.00 36.32 64 VAL A O 20
ATOM 34551 N N . ASP A 1 65 ? 55.748 114.093 84.735 1.00 0.00 65 ASP A N 20
ATOM 34552 C CA . ASP A 1 65 ? 55.364 112.957 85.626 1.00 0.00 65 ASP A CA 20
ATOM 34553 C C . ASP A 1 65 ? 53.999 113.227 86.268 1.00 0.00 65 ASP A C 20
ATOM 34554 O O . ASP A 1 65 ? 53.788 114.253 86.887 1.00 0.00 65 ASP A O 20
ATOM 34563 N N . GLY A 1 66 ? 53.074 112.310 86.129 1.00 31.82 66 GLY A N 20
ATOM 34564 C CA . GLY A 1 66 ? 51.722 112.503 86.733 1.00 29.07 66 GLY A CA 20
ATOM 34565 C C . GLY A 1 66 ? 51.141 111.144 87.126 1.00 27.67 66 GLY A C 20
ATOM 34566 O O . GLY A 1 66 ? 51.410 110.142 86.494 1.00 27.18 66 GLY A O 20
ATOM 34570 N N . GLU A 1 67 ? 50.350 111.102 88.168 1.00 0.00 67 GLU A N 20
ATOM 34571 C CA . GLU A 1 67 ? 49.750 109.804 88.606 1.00 0.00 67 GLU A CA 20
ATOM 34572 C C . GLU A 1 67 ? 48.553 109.439 87.717 1.00 0.00 67 GLU A C 20
ATOM 34573 O O . GLU A 1 67 ? 47.915 110.299 87.139 1.00 0.00 67 GLU A O 20
ATOM 34585 N N . GLY A 1 68 ? 48.240 108.171 87.617 1.00 22.62 68 GLY A N 20
ATOM 34586 C CA . GLY A 1 68 ? 47.077 107.733 86.782 1.00 22.36 68 GLY A CA 20
ATOM 34587 C C . GLY A 1 68 ? 47.208 108.255 85.348 1.00 20.38 68 GLY A C 20
ATOM 34588 O O . GLY A 1 68 ? 48.161 108.922 84.999 1.00 21.93 68 GLY A O 20
ATOM 34592 N N . VAL A 1 69 ? 46.237 107.957 84.523 1.00 17.51 69 VAL A N 20
ATOM 34593 C CA . VAL A 1 69 ? 46.258 108.429 83.102 1.00 15.40 69 VAL A CA 20
ATOM 34594 C C . VAL A 1 69 ? 44.938 109.129 82.772 1.00 17.02 69 VAL A C 20
ATOM 34595 O O . VAL A 1 69 ? 43.868 108.603 82.988 1.00 17.35 69 VAL A O 20
ATOM 34608 N N . VAL A 1 70 ? 45.037 110.331 82.262 1.00 17.68 70 VAL A N 20
ATOM 34609 C CA . VAL A 1 70 ? 43.838 111.165 81.896 1.00 16.81 70 VAL A CA 20
ATOM 34610 C C . VAL A 1 70 ? 42.722 111.062 82.961 1.00 17.08 70 VAL A C 20
ATOM 34611 O O . VAL A 1 70 ? 41.546 111.094 82.657 1.00 16.77 70 VAL A O 20
ATOM 34624 N N . GLY A 1 71 ? 43.106 110.985 84.214 1.00 17.30 71 GLY A N 20
ATOM 34625 C CA . GLY A 1 71 ? 42.109 110.934 85.332 1.00 16.44 71 GLY A CA 20
ATOM 34626 C C . GLY A 1 71 ? 41.564 109.518 85.585 1.00 18.03 71 GLY A C 20
ATOM 34627 O O . GLY A 1 71 ? 40.564 109.363 86.262 1.00 18.29 71 GLY A O 20
ATOM 34631 N N . GLU A 1 72 ? 42.194 108.489 85.068 1.00 0.00 72 GLU A N 20
ATOM 34632 C CA . GLU A 1 72 ? 41.663 107.107 85.321 1.00 0.00 72 GLU A CA 20
ATOM 34633 C C . GLU A 1 72 ? 42.785 106.070 85.443 1.00 0.00 72 GLU A C 20
ATOM 34634 O O . GLU A 1 72 ? 43.833 106.187 84.841 1.00 0.00 72 GLU A O 20
ATOM 34646 N N . GLN A 1 73 ? 42.542 105.046 86.219 1.00 13.09 73 GLN A N 20
ATOM 34647 C CA . GLN A 1 73 ? 43.544 103.957 86.410 1.00 15.45 73 GLN A CA 20
ATOM 34648 C C . GLN A 1 73 ? 42.959 102.649 85.855 1.00 15.30 73 GLN A C 20
ATOM 34649 O O . GLN A 1 73 ? 42.533 101.792 86.606 1.00 16.40 73 GLN A O 20
ATOM 34663 N N . PRO A 1 74 ? 42.929 102.556 84.544 1.00 15.25 74 PRO A N 20
ATOM 34664 C CA . PRO A 1 74 ? 42.341 101.335 83.918 1.00 16.63 74 PRO A CA 20
ATOM 34665 C C . PRO A 1 74 ? 43.042 100.051 84.380 1.00 17.41 74 PRO A C 20
ATOM 34666 O O . PRO A 1 74 ? 44.251 99.995 84.515 1.00 17.61 74 PRO A O 20
ATOM 34677 N N . TRP A 1 75 ? 42.271 99.015 84.594 1.00 0.00 75 TRP A N 20
ATOM 34678 C CA . TRP A 1 75 ? 42.841 97.703 85.018 1.00 0.00 75 TRP A CA 20
ATOM 34679 C C . TRP A 1 75 ? 42.888 96.778 83.800 1.00 0.00 75 TRP A C 20
ATOM 34680 O O . TRP A 1 75 ? 42.050 95.913 83.633 1.00 0.00 75 TRP A O 20
ATOM 34701 N N . LEU A 1 76 ? 43.845 96.983 82.933 1.00 18.07 76 LEU A N 20
ATOM 34702 C CA . LEU A 1 76 ? 43.936 96.149 81.697 1.00 17.96 76 LEU A CA 20
ATOM 34703 C C . LEU A 1 76 ? 44.111 94.665 82.020 1.00 19.47 76 LEU A C 20
ATOM 34704 O O . LEU A 1 76 ? 45.099 94.254 82.597 1.00 20.57 76 LEU A O 20
ATOM 34720 N N . ARG A 1 77 ? 43.163 93.861 81.615 1.00 0.00 77 ARG A N 20
ATOM 34721 C CA . ARG A 1 77 ? 43.262 92.394 81.848 1.00 0.00 77 ARG A CA 20
ATOM 34722 C C . ARG A 1 77 ? 44.054 91.773 80.693 1.00 0.00 77 ARG A C 20
ATOM 34723 O O . ARG A 1 77 ? 44.132 92.359 79.629 1.00 0.00 77 ARG A O 20
ATOM 34744 N N . PRO A 1 78 ? 44.629 90.613 80.927 1.00 23.86 78 PRO A N 20
ATOM 34745 C CA . PRO A 1 78 ? 45.422 89.980 79.825 1.00 24.22 78 PRO A CA 20
ATOM 34746 C C . PRO A 1 78 ? 44.588 89.864 78.538 1.00 24.36 78 PRO A C 20
ATOM 34747 O O . PRO A 1 78 ? 43.486 89.351 78.537 1.00 22.27 78 PRO A O 20
ATOM 34758 N N . GLY A 1 79 ? 45.130 90.342 77.446 1.00 24.74 79 GLY A N 20
ATOM 34759 C CA . GLY A 1 79 ? 44.404 90.274 76.143 1.00 23.79 79 GLY A CA 20
ATOM 34760 C C . GLY A 1 79 ? 43.542 91.531 75.933 1.00 23.44 79 GLY A C 20
ATOM 34761 O O . GLY A 1 79 ? 43.125 91.816 74.826 1.00 22.44 79 GLY A O 20
ATOM 34765 N N . GLU A 1 80 ? 43.272 92.286 76.975 1.00 23.31 80 GLU A N 20
ATOM 34766 C CA . GLU A 1 80 ? 42.439 93.520 76.814 1.00 21.90 80 GLU A CA 20
ATOM 34767 C C . GLU A 1 80 ? 43.318 94.717 76.437 1.00 20.95 80 GLU A C 20
ATOM 34768 O O . GLU A 1 80 ? 44.527 94.674 76.559 1.00 19.52 80 GLU A O 20
ATOM 34780 N N . ALA A 1 81 ? 42.712 95.784 75.975 1.00 0.00 81 ALA A N 20
ATOM 34781 C CA . ALA A 1 81 ? 43.496 96.992 75.579 1.00 0.00 81 ALA A CA 20
ATOM 34782 C C . ALA A 1 81 ? 42.699 98.265 75.891 1.00 0.00 81 ALA A C 20
ATOM 34783 O O . ALA A 1 81 ? 41.482 98.268 75.862 1.00 0.00 81 ALA A O 20
ATOM 34790 N N . PHE A 1 82 ? 43.378 99.349 76.174 1.00 18.56 82 PHE A N 20
ATOM 34791 C CA . PHE A 1 82 ? 42.672 100.634 76.471 1.00 17.00 82 PHE A CA 20
ATOM 34792 C C . PHE A 1 82 ? 43.067 101.679 75.419 1.00 16.61 82 PHE A C 20
ATOM 34793 O O . PHE A 1 82 ? 44.175 101.661 74.916 1.00 15.77 82 PHE A O 20
ATOM 34810 N N . HIS A 1 83 ? 42.177 102.581 75.074 1.00 0.00 83 HIS A N 20
ATOM 34811 C CA . HIS A 1 83 ? 42.524 103.609 74.044 1.00 0.00 83 HIS A CA 20
ATOM 34812 C C . HIS A 1 83 ? 41.901 104.969 74.396 1.00 0.00 83 HIS A C 20
ATOM 34813 O O . HIS A 1 83 ? 40.750 105.053 74.783 1.00 0.00 83 HIS A O 20
ATOM 34827 N N . TYR A 1 84 ? 42.650 106.031 74.234 1.00 21.96 84 TYR A N 20
ATOM 34828 C CA . TYR A 1 84 ? 42.111 107.395 74.524 1.00 22.81 84 TYR A CA 20
ATOM 34829 C C . TYR A 1 84 ? 42.814 108.430 73.633 1.00 25.11 84 TYR A C 20
ATOM 34830 O O . TYR A 1 84 ? 43.878 108.177 73.100 1.00 26.65 84 TYR A O 20
ATOM 34848 N N . THR A 1 85 ? 42.219 109.584 73.457 1.00 26.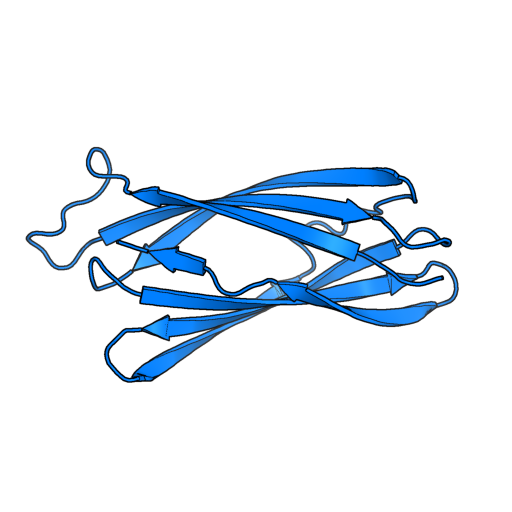58 85 THR A N 20
ATOM 34849 C CA . THR A 1 85 ? 42.843 110.628 72.585 1.00 26.99 85 THR A CA 20
ATOM 34850 C C . THR A 1 85 ? 43.455 111.753 73.426 1.00 28.14 85 THR A C 20
ATOM 34851 O O . THR A 1 85 ? 42.884 112.190 74.407 1.00 27.02 85 THR A O 20
ATOM 34862 N N . SER A 1 86 ? 44.615 112.226 73.038 1.00 29.06 86 SER A N 20
ATOM 34863 C CA . SER A 1 86 ? 45.276 113.329 73.798 1.00 29.05 86 SER A CA 20
ATOM 34864 C C . SER A 1 86 ? 45.577 114.503 72.856 1.00 29.43 86 SER A C 20
ATOM 34865 O O . SER A 1 86 ? 45.519 114.358 71.644 1.00 29.12 86 SER A O 20
ATOM 34873 N N . GLY A 1 87 ? 45.910 115.656 73.387 1.00 29.08 87 GLY A N 20
ATOM 34874 C CA . GLY A 1 87 ? 46.215 116.825 72.503 1.00 29.89 87 GLY A CA 20
ATOM 34875 C C . GLY A 1 87 ? 47.374 117.644 73.082 1.00 31.80 87 GLY A C 20
ATOM 34876 O O . GLY A 1 87 ? 47.295 118.159 74.182 1.00 31.40 87 GLY A O 20
ATOM 34880 N N . VAL A 1 88 ? 48.445 117.772 72.339 1.00 0.00 88 VAL A N 20
ATOM 34881 C CA . VAL A 1 88 ? 49.621 118.563 72.820 1.00 0.00 88 VAL A CA 20
ATOM 34882 C C . VAL A 1 88 ? 50.065 119.550 71.733 1.00 0.00 88 VAL A C 20
ATOM 34883 O O . VAL A 1 88 ? 49.875 119.315 70.554 1.00 0.00 88 VAL A O 20
ATOM 34896 N N . LEU A 1 89 ? 50.656 120.651 72.126 1.00 0.00 89 LEU A N 20
ATOM 34897 C CA . LEU A 1 89 ? 51.116 121.658 71.122 1.00 0.00 89 LEU A CA 20
ATOM 34898 C C . LEU A 1 89 ? 52.646 121.653 71.031 1.00 0.00 89 LEU A C 20
ATOM 34899 O O . LEU A 1 89 ? 53.332 121.483 72.022 1.00 0.00 89 LEU A O 20
ATOM 34915 N N . LEU A 1 90 ? 53.183 121.825 69.848 1.00 37.85 90 LEU A N 20
ATOM 34916 C CA . LEU A 1 90 ? 54.670 121.817 69.692 1.00 36.74 90 LEU A CA 20
ATOM 34917 C C . LEU A 1 90 ? 55.147 123.106 69.016 1.00 35.30 90 LEU A C 20
ATOM 34918 O O . LEU A 1 90 ? 54.477 123.640 68.153 1.00 35.10 90 LEU A O 20
ATOM 34934 N N . GLU A 1 91 ? 56.298 123.607 69.386 1.00 0.00 91 GLU A N 20
ATOM 34935 C CA . GLU A 1 91 ? 56.817 124.855 68.745 1.00 0.00 91 GLU A CA 20
ATOM 34936 C C . GLU A 1 91 ? 57.684 124.502 67.525 1.00 0.00 91 GLU A C 20
ATOM 34937 O O . GLU A 1 91 ? 57.886 125.314 66.642 1.00 0.00 91 GLU A O 20
ATOM 34949 N N . THR A 1 92 ? 58.195 123.296 67.477 1.00 31.63 92 THR A N 20
ATOM 34950 C CA . THR A 1 92 ? 59.052 122.872 66.329 1.00 28.98 92 THR A CA 20
ATOM 34951 C C . THR A 1 92 ? 58.258 121.981 65.369 1.00 28.33 92 THR A C 20
ATOM 34952 O O . THR A 1 92 ? 57.532 121.104 65.800 1.00 29.20 92 THR A O 20
ATOM 34963 N N . GLU A 1 93 ? 58.390 122.184 64.079 1.00 0.00 93 GLU A N 20
ATOM 34964 C CA . GLU A 1 93 ? 57.636 121.323 63.114 1.00 0.00 93 GLU A CA 20
ATOM 34965 C C . GLU A 1 93 ? 58.313 119.949 62.965 1.00 0.00 93 GLU A C 20
ATOM 34966 O O . GLU A 1 93 ? 57.820 119.087 62.261 1.00 0.00 93 GLU A O 20
ATOM 34978 N N . GLN A 1 94 ? 59.423 119.726 63.633 1.00 0.00 94 GLN A N 20
ATOM 34979 C CA . GLN A 1 94 ? 60.107 118.401 63.540 1.00 0.00 94 GLN A CA 20
ATOM 34980 C C . GLN A 1 94 ? 60.593 117.994 64.935 1.00 0.00 94 GLN A C 20
ATOM 34981 O O . GLN A 1 94 ? 61.050 118.835 65.689 1.00 0.00 94 GLN A O 20
ATOM 34995 N N . GLY A 1 95 ? 60.502 116.733 65.302 1.00 27.89 95 GLY A N 20
ATOM 34996 C CA . GLY A 1 95 ? 60.975 116.349 66.671 1.00 28.05 95 GLY A CA 20
ATOM 34997 C C . GLY A 1 95 ? 60.793 114.854 66.951 1.00 27.70 95 GLY A C 20
ATOM 34998 O O . GLY A 1 95 ? 60.131 114.136 66.228 1.00 25.89 95 GLY A O 20
ATOM 35002 N N . GLN A 1 96 ? 61.389 114.399 68.027 1.00 0.00 96 GLN A N 20
ATOM 35003 C CA . GLN A 1 96 ? 61.286 112.960 68.423 1.00 0.00 96 GLN A CA 20
ATOM 35004 C C . GLN A 1 96 ? 60.618 112.850 69.798 1.00 0.00 96 GLN A C 20
ATOM 35005 O O . GLN A 1 96 ? 61.003 113.530 70.731 1.00 0.00 96 GLN A O 20
ATOM 35019 N N . MET A 1 97 ? 59.620 112.013 69.934 1.00 0.00 97 MET A N 20
ATOM 35020 C CA . MET A 1 97 ? 58.928 111.881 71.255 1.00 0.00 97 MET A CA 20
ATOM 35021 C C . MET A 1 97 ? 58.924 110.421 71.731 1.00 0.00 97 MET A C 20
ATOM 35022 O O . MET A 1 97 ? 58.338 109.557 71.109 1.00 0.00 97 MET A O 20
ATOM 35036 N N . GLN A 1 98 ? 59.561 110.148 72.845 1.00 0.00 98 GLN A N 20
ATOM 35037 C CA . GLN A 1 98 ? 59.593 108.761 73.396 1.00 0.00 98 GLN A CA 20
ATOM 35038 C C . GLN A 1 98 ? 59.142 108.812 74.859 1.00 0.00 98 GLN A C 20
ATOM 35039 O O . GLN A 1 98 ? 59.320 109.820 75.520 1.00 0.00 98 GLN A O 20
ATOM 35053 N N . GLY A 1 99 ? 58.554 107.758 75.375 1.00 29.62 99 GLY A N 20
ATOM 35054 C CA . GLY A 1 99 ? 58.097 107.804 76.802 1.00 28.62 99 GLY A CA 20
ATOM 35055 C C . GLY A 1 99 ? 57.884 106.396 77.351 1.00 28.62 99 GLY A C 20
ATOM 35056 O O . GLY A 1 99 ? 58.024 105.417 76.647 1.00 29.22 99 GLY A O 20
ATOM 35060 N N . HIS A 1 100 ? 57.547 106.294 78.614 1.00 0.00 100 HIS A N 20
ATOM 35061 C CA . HIS A 1 100 ? 57.315 104.952 79.224 1.00 0.00 100 HIS A CA 20
ATOM 35062 C C . HIS A 1 100 ? 56.058 104.980 80.103 1.00 0.00 100 HIS A C 20
ATOM 35063 O O . HIS A 1 100 ? 55.643 106.021 80.578 1.00 0.00 100 HIS A O 20
ATOM 35077 N N . TYR A 1 101 ? 55.454 103.841 80.318 1.00 25.77 101 TYR A N 20
ATOM 35078 C CA . TYR A 1 101 ? 54.223 103.778 81.162 1.00 25.79 101 TYR A CA 20
ATOM 35079 C C . TYR A 1 101 ? 54.484 102.923 82.404 1.00 26.52 101 TYR A C 20
ATOM 35080 O O . TYR A 1 101 ? 54.914 101.792 82.292 1.00 27.05 101 TYR A O 20
ATOM 35098 N N . ASP A 1 102 ? 54.195 103.423 83.579 1.00 0.00 102 ASP A N 20
ATOM 35099 C CA . ASP A 1 102 ? 54.395 102.597 84.806 1.00 0.00 102 ASP A CA 20
ATOM 35100 C C . ASP A 1 102 ? 53.169 101.703 85.005 1.00 0.00 102 ASP A C 20
ATOM 35101 O O . ASP A 1 102 ? 52.054 102.170 85.138 1.00 0.00 102 ASP A O 20
ATOM 35110 N N . MET A 1 103 ? 53.388 100.415 85.010 1.00 0.00 103 MET A N 20
ATOM 35111 C CA . MET A 1 103 ? 52.268 99.446 85.179 1.00 0.00 103 MET A CA 20
ATOM 35112 C C . MET A 1 103 ? 52.529 98.541 86.385 1.00 0.00 103 MET A C 20
ATOM 35113 O O . MET A 1 103 ? 53.647 98.426 86.853 1.00 0.00 103 MET A O 20
ATOM 35127 N N . VAL A 1 104 ? 51.505 97.902 86.892 1.00 21.01 104 VAL A N 20
ATOM 35128 C CA . VAL A 1 104 ? 51.689 97.003 88.074 1.00 21.69 104 VAL A CA 20
ATOM 35129 C C . VAL A 1 104 ? 50.794 95.766 87.953 1.00 22.60 104 VAL A C 20
ATOM 35130 O O . VAL A 1 104 ? 49.607 95.870 87.708 1.00 22.32 104 VAL A O 20
ATOM 35143 N N . ALA A 1 105 ? 51.353 94.598 88.140 1.00 0.00 105 ALA A N 20
ATOM 35144 C CA . ALA A 1 105 ? 50.534 93.349 88.059 1.00 0.00 105 ALA A CA 20
ATOM 35145 C C . ALA A 1 105 ? 49.651 93.232 89.301 1.00 0.00 105 ALA A C 20
ATOM 35146 O O . ALA A 1 105 ? 49.823 93.957 90.263 1.00 0.00 105 ALA A O 20
ATOM 35153 N N . ASP A 1 106 ? 48.702 92.329 89.285 1.00 0.00 106 ASP A N 20
ATOM 35154 C CA . ASP A 1 106 ? 47.799 92.174 90.468 1.00 0.00 106 ASP A CA 20
ATOM 35155 C C . ASP A 1 106 ? 48.580 91.629 91.667 1.00 0.00 106 ASP A C 20
ATOM 35156 O O . ASP A 1 106 ? 48.237 91.886 92.807 1.00 0.00 106 ASP A O 20
ATOM 35165 N N . ASP A 1 107 ? 49.618 90.868 91.423 1.00 0.00 107 ASP A N 20
ATOM 35166 C CA . ASP A 1 107 ? 50.412 90.293 92.554 1.00 0.00 107 ASP A CA 20
ATOM 35167 C C . ASP A 1 107 ? 51.321 91.353 93.198 1.00 0.00 107 ASP A C 20
ATOM 35168 O O . ASP A 1 107 ? 51.981 91.083 94.184 1.00 0.00 107 ASP A O 20
ATOM 35177 N N . GLY A 1 108 ? 51.355 92.553 92.666 1.00 30.43 108 GLY A N 20
ATOM 35178 C CA . GLY A 1 108 ? 52.215 93.614 93.270 1.00 29.11 108 GLY A CA 20
ATOM 35179 C C . GLY A 1 108 ? 53.528 93.764 92.490 1.00 29.35 108 GLY A C 20
ATOM 35180 O O . GLY A 1 108 ? 54.275 94.699 92.713 1.00 30.17 108 GLY A O 20
ATOM 35184 N N . THR A 1 109 ? 53.827 92.859 91.582 1.00 0.00 109 THR A N 20
ATOM 35185 C CA . THR A 1 109 ? 55.105 92.975 90.804 1.00 0.00 109 THR A CA 20
ATOM 35186 C C . THR A 1 109 ? 55.150 94.317 90.064 1.00 0.00 109 THR A C 20
ATOM 35187 O O . THR A 1 109 ? 54.176 94.728 89.460 1.00 0.00 109 THR A O 20
ATOM 35198 N N . GLU A 1 110 ? 56.262 95.007 90.114 1.00 0.00 110 GLU A N 20
ATOM 35199 C CA . GLU A 1 110 ? 56.351 96.327 89.419 1.00 0.00 110 GLU A CA 20
ATOM 35200 C C . GLU A 1 110 ? 57.097 96.192 88.088 1.00 0.00 110 GLU A C 20
ATOM 35201 O O . GLU A 1 110 ? 58.083 95.488 87.984 1.00 0.00 110 GLU A O 20
ATOM 35213 N N . PHE A 1 111 ? 56.630 96.875 87.075 1.00 27.41 111 PHE A N 20
ATOM 35214 C CA . PHE A 1 111 ? 57.296 96.812 85.741 1.00 27.50 111 PHE A CA 20
ATOM 35215 C C . PHE A 1 111 ? 56.802 97.970 84.860 1.00 28.03 111 PHE A C 20
ATOM 35216 O O . PHE A 1 111 ? 55.654 98.365 84.924 1.00 27.72 111 PHE A O 20
ATOM 35233 N N . ILE A 1 112 ? 57.673 98.518 84.055 1.00 0.00 112 ILE A N 20
ATOM 35234 C CA . ILE A 1 112 ? 57.280 99.661 83.178 1.00 0.00 112 ILE A CA 20
ATOM 35235 C C . ILE A 1 112 ? 57.033 99.179 81.744 1.00 0.00 112 ILE A C 20
ATOM 35236 O O . ILE A 1 112 ? 57.541 98.157 81.324 1.00 0.00 112 ILE A O 20
ATOM 35252 N N . ALA A 1 113 ? 56.271 99.927 80.990 1.00 0.00 113 ALA A N 20
ATOM 35253 C CA . ALA A 1 113 ? 55.994 99.553 79.574 1.00 0.00 113 ALA A CA 20
ATOM 35254 C C . ALA A 1 113 ? 56.509 100.670 78.654 1.00 0.00 113 ALA A C 20
ATOM 35255 O O . ALA A 1 113 ? 55.833 101.659 78.447 1.00 0.00 113 ALA A O 20
ATOM 35262 N N . PRO A 1 114 ? 57.708 100.482 78.151 1.00 31.26 114 PRO A N 20
ATOM 35263 C CA . PRO A 1 114 ? 58.296 101.531 77.268 1.00 32.26 114 PRO A CA 20
ATOM 35264 C C . PRO A 1 114 ? 57.428 101.801 76.035 1.00 31.77 114 PRO A C 20
ATOM 35265 O O . PRO A 1 114 ? 56.848 100.913 75.445 1.00 33.24 114 PRO A O 20
ATOM 35276 N N . ILE A 1 115 ? 57.373 103.049 75.649 1.00 30.59 115 ILE A N 20
ATOM 35277 C CA . ILE A 1 115 ? 56.586 103.456 74.447 1.00 30.04 115 ILE A CA 20
ATOM 35278 C C . ILE A 1 115 ? 57.562 103.816 73.329 1.00 30.45 115 ILE A C 20
ATOM 35279 O O . ILE A 1 115 ? 58.408 104.682 73.489 1.00 30.15 115 ILE A O 20
ATOM 35295 N N . ALA A 1 116 ? 57.455 103.151 72.203 1.00 30.78 116 ALA A N 20
ATOM 35296 C CA . ALA A 1 116 ? 58.384 103.426 71.055 1.00 29.78 116 ALA A CA 20
ATOM 35297 C C . ALA A 1 116 ? 58.481 104.926 70.762 1.00 29.57 116 ALA A C 20
ATOM 35298 O O . ALA A 1 116 ? 57.573 105.683 71.048 1.00 28.51 116 ALA A O 20
ATOM 35305 N N . ALA A 1 117 ? 59.580 105.353 70.198 1.00 0.00 117 ALA A N 20
ATOM 35306 C CA . ALA A 1 117 ? 59.755 106.798 69.884 1.00 0.00 117 ALA A CA 20
ATOM 35307 C C . ALA A 1 117 ? 59.464 107.058 68.406 1.00 0.00 117 ALA A C 20
ATOM 35308 O O . ALA A 1 117 ? 60.150 106.558 67.533 1.00 0.00 117 ALA A O 20
ATOM 35315 N N . PHE A 1 118 ? 58.465 107.851 68.120 1.00 29.64 118 PHE A N 20
ATOM 35316 C CA . PHE A 1 118 ? 58.137 108.170 66.700 1.00 29.08 118 PHE A CA 20
ATOM 35317 C C . PHE A 1 118 ? 58.578 109.602 66.402 1.00 30.66 118 PHE A C 20
ATOM 35318 O O . PHE A 1 118 ? 58.925 110.345 67.304 1.00 30.55 118 PHE A O 20
ATOM 35335 N N . VAL A 1 119 ? 58.577 110.001 65.157 1.00 0.00 119 VAL A N 20
ATOM 35336 C CA . VAL A 1 119 ? 59.007 111.391 64.821 1.00 0.00 119 VAL A CA 20
ATOM 35337 C C . VAL A 1 119 ? 57.814 112.207 64.318 1.00 0.00 119 VAL A C 20
ATOM 35338 O O . VAL A 1 119 ? 56.856 111.670 63.795 1.00 0.00 119 VAL A O 20
ATOM 35351 N N . LEU A 1 120 ? 57.877 113.502 64.471 1.00 36.62 120 LEU A N 20
ATOM 35352 C CA . LEU A 1 120 ? 56.764 114.376 64.005 1.00 37.66 120 LEU A CA 20
ATOM 35353 C C . LEU A 1 120 ? 57.247 115.223 62.829 1.00 38.64 120 LEU A C 20
ATOM 35354 O O . LEU A 1 120 ? 58.309 115.810 62.878 1.00 37.83 120 LEU A O 20
ATOM 35370 N N . SER A 1 121 ? 56.477 115.281 61.771 1.00 0.00 121 SER A N 20
ATOM 35371 C CA . SER A 1 121 ? 56.886 116.084 60.581 1.00 0.00 121 SER A CA 20
ATOM 35372 C C . SER A 1 121 ? 55.649 116.524 59.793 1.00 0.00 121 SER A C 20
ATOM 35373 O O . SER A 1 121 ? 54.684 115.794 59.677 1.00 0.00 121 SER A O 20
#

Nearest PDB structures (foldseek):
  2f1e-assembly1_A  TM=1.002E+00  e=2.141E-21  Xanthomonas citri
  1xq4-assembly1_A  TM=9.626E-01  e=6.384E-14  Bordetella pertussis
  1xvs-assembly1_B  TM=9.522E-01  e=5.384E-13  Vibrio cholerae
  1tza-assembly1_A  TM=9.122E-01  e=1.213E-12  Shewanella oneidensis MR-1
  1tza-assembly1_B  TM=9.357E-01  e=3.183E-12  Shewanella oneidensis MR-1

B-factor: mean 28.89, std 10.57, range [8.21, 62.78]

Organism: Xanthomonas axonopodis pv. citri (strain 306) (NCBI:txid190486)

Radius of gyration: 15.4 Å; Cα contacts (8 Å, |Δi|>4): 291; chains: 1; bounding box: 26×46×33 Å

Secondary structure (DSSP, 8-state):
---EEEEEEEEE-STT-BGGGTBEEEEEEEEEEE-SSS-EEEEEEEEEEEETTS-EEEEEESSBTTB--EEPTT-EEEEEEEEEESSS-EEEEEEEEEEETT--EEEEEEEEEEE-

InterPro domains:
  IPR007474 ApaG domain [PF04379] (20-104)
  IPR007474 ApaG domain [PS51087] (3-127)
  IPR023065 Uncharacterised protein family ApaG [MF_00791] (2-127)
  IPR036767 ApaG domain superfamily [G3DSA:2.60.40.1470] (2-127)
  IPR036767 ApaG domain superfamily [SSF110069] (8-127)

Foldseek 3Di:
DFDKAKAKDKDWDPVPFDLVVLKTKIKMKIKIAGADQFWKKFFWWWKWWAFPVRDTDIDIDTDDPPHTDGGGHGGMDMDIDIDIGSDQKTKIWIKTWMAGPVGDTDIGTYDIDMGD